Protein 7JWF (pdb70)

Structure (mmCIF, N/CA/C/O backbone):
data_7JWF
#
_entry.id   7JWF
#
_cell.length_a   98.517
_cell.length_b   124.763
_cell.length_c   142.423
_cell.angle_alpha   90.000
_cell.angle_beta   93.860
_cell.angle_gamma   90.000
#
_symmetry.space_group_name_H-M   'P 1 21 1'
#
loop_
_entity.id
_entity.type
_entity.pdbx_description
1 polymer 'Glycoside hydrolase family 110'
2 branched alpha-D-galactopyranose-(1-3)-beta-D-galactopyranose
3 non-polymer D-MALATE
4 non-polymer 1,2-ETHANEDIOL
5 non-polymer 'IODIDE ION'
6 non-polymer 'TETRAETHYLENE GLYCOL'
7 non-polymer 'CALCIUM ION'
8 non-polymer 'ACETATE ION'
9 non-polymer 'CHLORIDE ION'
10 non-polymer 'MALONIC ACID'
11 non-polymer 'MALONATE ION'
12 non-polymer '4-(2-HYDROXYETHYL)-1-PIPERAZINE ETHANESULFONIC ACID'
13 water water
#
loop_
_atom_site.group_PDB
_atom_site.id
_atom_site.type_symbol
_atom_site.label_atom_id
_atom_site.label_alt_id
_atom_site.label_comp_id
_atom_site.label_asym_id
_atom_site.label_entity_id
_atom_site.label_seq_id
_atom_site.pdbx_PDB_ins_code
_atom_site.Cartn_x
_atom_site.Cartn_y
_atom_site.Cartn_z
_atom_site.occupancy
_atom_site.B_iso_or_equiv
_atom_site.auth_seq_id
_atom_site.auth_comp_id
_atom_site.auth_asym_id
_atom_site.auth_atom_id
_atom_site.pdbx_PDB_model_num
ATOM 1 N N . ASP A 1 25 ? -16.057 -51.877 -5.527 1.00 49.53 25 ASP A N 1
ATOM 2 C CA . ASP A 1 25 ? -16.858 -52.947 -6.111 1.00 49.92 25 ASP A CA 1
ATOM 3 C C . ASP A 1 25 ? -18.246 -52.441 -6.490 1.00 47.61 25 ASP A C 1
ATOM 4 O O . ASP A 1 25 ? -18.494 -52.085 -7.642 1.00 49.17 25 ASP A O 1
ATOM 6 N N . LYS A 1 26 ? -19.153 -52.414 -5.512 1.00 47.07 26 LYS A N 1
ATOM 7 C CA . LYS A 1 26 ? -20.495 -51.904 -5.772 1.00 40.83 26 LYS A CA 1
ATOM 8 C C . LYS A 1 26 ? -20.489 -50.385 -5.907 1.00 38.62 26 LYS A C 1
ATOM 9 O O . LYS A 1 26 ? -21.216 -49.827 -6.737 1.00 36.98 26 LYS A O 1
ATOM 14 N N . VAL A 1 27 ? -19.673 -49.703 -5.106 1.00 41.08 27 VAL A N 1
ATOM 15 C CA . VAL A 1 27 ? -19.563 -48.250 -5.128 1.00 37.65 27 VAL A CA 1
ATOM 16 C C . VAL A 1 27 ? -18.152 -47.886 -5.565 1.00 38.66 27 VAL A C 1
ATOM 17 O O . VAL A 1 27 ? -17.173 -48.348 -4.969 1.00 38.72 27 VAL A O 1
ATOM 21 N N . ILE A 1 28 ? -18.051 -47.059 -6.602 1.00 36.01 28 ILE A N 1
ATOM 22 C CA . ILE A 1 28 ? -16.772 -46.657 -7.173 1.00 34.35 28 ILE A CA 1
ATOM 23 C C . ILE A 1 28 ? -16.500 -45.210 -6.789 1.00 38.36 28 ILE A C 1
ATOM 24 O O . ILE A 1 28 ? -17.331 -44.327 -7.033 1.00 35.28 28 ILE A O 1
ATOM 29 N N . ASP A 1 29 ? -15.340 -44.971 -6.182 1.00 40.46 29 ASP A N 1
ATOM 30 C CA . ASP A 1 29 ? -14.885 -43.624 -5.867 1.00 37.85 29 ASP A CA 1
ATOM 31 C C . ASP A 1 29 ? -14.085 -43.098 -7.051 1.00 38.63 29 ASP A C 1
ATOM 32 O O . ASP A 1 29 ? -13.054 -43.675 -7.414 1.00 37.09 29 ASP A O 1
ATOM 37 N N . VAL A 1 30 ? -14.560 -42.005 -7.653 1.00 34.71 30 VAL A N 1
ATOM 38 C CA . VAL A 1 30 ? -13.925 -41.489 -8.859 1.00 34.15 30 VAL A CA 1
ATOM 39 C C . VAL A 1 30 ? -12.507 -40.995 -8.588 1.00 38.74 30 VAL A C 1
ATOM 40 O O . VAL A 1 30 ? -11.684 -40.952 -9.510 1.00 35.35 30 VAL A O 1
ATOM 44 N N . SER A 1 31 ? -12.186 -40.643 -7.340 1.00 33.11 31 SER A N 1
ATOM 45 C CA . SER A 1 31 ? -10.816 -40.258 -7.019 1.00 35.63 31 SER A CA 1
ATOM 46 C C . SER A 1 31 ? -9.851 -41.433 -7.123 1.00 36.23 31 SER A C 1
ATOM 47 O O . SER A 1 31 ? -8.645 -41.215 -7.280 1.00 39.04 31 SER A O 1
ATOM 50 N N . ASP A 1 32 ? -10.351 -42.668 -7.046 1.00 38.25 32 ASP A N 1
ATOM 51 C CA . ASP A 1 32 ? -9.506 -43.837 -7.257 1.00 36.89 32 ASP A CA 1
ATOM 52 C C . ASP A 1 32 ? -9.058 -43.980 -8.704 1.00 38.17 32 ASP A C 1
ATOM 53 O O . ASP A 1 32 ? -8.216 -44.838 -8.990 1.00 38.29 32 ASP A O 1
ATOM 58 N N . PHE A 1 33 ? -9.598 -43.173 -9.616 1.00 35.24 33 PHE A N 1
ATOM 59 C CA . PHE A 1 33 ? -9.199 -43.190 -11.016 1.00 34.46 33 PHE A CA 1
ATOM 60 C C . PHE A 1 33 ? -8.482 -41.912 -11.431 1.00 34.25 33 PHE A C 1
ATOM 61 O O . PHE A 1 33 ? -8.250 -41.702 -12.625 1.00 34.80 33 PHE A O 1
ATOM 69 N N . GLY A 1 34 ? -8.126 -41.055 -10.475 1.00 36.65 34 GLY A N 1
ATOM 70 C CA . GLY A 1 34 ? -7.340 -39.872 -10.753 1.00 32.44 34 GLY A CA 1
ATOM 71 C C . GLY A 1 34 ? -8.102 -38.566 -10.782 1.00 35.30 34 GLY A C 1
ATOM 72 O O . GLY A 1 34 ? -7.489 -37.522 -11.034 1.00 36.65 34 GLY A O 1
ATOM 73 N N . ALA A 1 35 ? -9.411 -38.584 -10.541 1.00 34.56 35 ALA A N 1
ATOM 74 C CA . ALA A 1 35 ? -10.204 -37.356 -10.520 1.00 37.69 35 ALA A CA 1
ATOM 75 C C . ALA A 1 35 ? -9.967 -36.655 -9.190 1.00 37.01 35 ALA A C 1
ATOM 76 O O . ALA A 1 35 ? -10.490 -37.068 -8.152 1.00 38.32 35 ALA A O 1
ATOM 78 N N . ILE A 1 36 ? -9.175 -35.588 -9.215 1.00 37.84 36 ILE A N 1
ATOM 79 C CA . ILE A 1 36 ? -8.771 -34.878 -8.007 1.00 37.95 36 ILE A CA 1
ATOM 80 C C . ILE A 1 36 ? -9.555 -33.577 -7.918 1.00 39.44 36 ILE A C 1
ATOM 81 O O . ILE A 1 36 ? -9.629 -32.816 -8.892 1.00 41.24 36 ILE A O 1
ATOM 86 N N . LYS A 1 37 ? -10.134 -33.320 -6.750 1.00 36.26 37 LYS A N 1
ATOM 87 C CA . LYS A 1 37 ? -10.940 -32.132 -6.525 1.00 38.54 37 LYS A CA 1
ATOM 88 C C . LYS A 1 37 ? -10.061 -30.921 -6.221 1.00 37.88 37 LYS A C 1
ATOM 89 O O . LYS A 1 37 ? -8.917 -31.042 -5.774 1.00 41.25 37 LYS A O 1
ATOM 95 N N . ASP A 1 38 ? -10.620 -29.737 -6.484 1.00 37.83 38 ASP A N 1
ATOM 96 C CA . ASP A 1 38 ? -10.049 -28.460 -6.047 1.00 39.57 38 ASP A CA 1
ATOM 97 C C . ASP A 1 38 ? -8.654 -28.211 -6.617 1.00 44.79 38 ASP A C 1
ATOM 98 O O . ASP A 1 38 ? -7.826 -27.551 -5.985 1.00 51.56 38 ASP A O 1
ATOM 103 N N . THR A 1 39 ? -8.375 -28.726 -7.815 1.00 40.86 39 THR A N 1
ATOM 104 C CA . THR A 1 39 ? -7.106 -28.461 -8.479 1.00 42.70 39 THR A CA 1
ATOM 105 C C . THR A 1 39 ? -7.237 -27.617 -9.736 1.00 40.01 39 THR A C 1
ATOM 106 O O . THR A 1 39 ? -6.244 -27.022 -10.163 1.00 38.34 39 THR A O 1
ATOM 110 N N . GLY A 1 40 ? -8.427 -27.545 -10.331 1.00 38.07 40 GLY A N 1
ATOM 111 C CA . GLY A 1 40 ? -8.601 -26.901 -11.613 1.00 37.95 40 GLY A CA 1
ATOM 112 C C . GLY A 1 40 ? -8.180 -27.736 -12.800 1.00 40.43 40 GLY A C 1
ATOM 113 O O . GLY A 1 40 ? -8.378 -27.302 -13.943 1.00 40.30 40 GLY A O 1
ATOM 114 N N . SER A 1 41 ? -7.609 -28.915 -12.572 1.00 35.21 41 SER A N 1
ATOM 115 C CA . SER A 1 41 ? -7.185 -29.785 -13.653 1.00 35.30 41 SER A CA 1
ATOM 116 C C . SER A 1 41 ? -8.379 -30.527 -14.244 1.00 35.32 41 SER A C 1
ATOM 117 O O . SER A 1 41 ? -9.430 -30.680 -13.614 1.00 35.39 41 SER A O 1
ATOM 120 N N . ASP A 1 42 ? -8.198 -30.992 -15.477 1.00 34.17 42 ASP A N 1
ATOM 121 C CA . ASP A 1 42 ? -9.243 -31.715 -16.190 1.00 32.43 42 ASP A CA 1
ATOM 122 C C . ASP A 1 42 ? -9.410 -33.116 -15.611 1.00 33.60 42 ASP A C 1
ATOM 123 O O . ASP A 1 42 ? -8.451 -33.896 -15.560 1.00 34.54 42 ASP A O 1
ATOM 128 N N . SER A 1 43 ? -10.631 -33.430 -15.172 1.00 26.61 43 SER A N 1
ATOM 129 C CA . SER A 1 43 ? -10.978 -34.750 -14.656 1.00 32.38 43 SER A CA 1
ATOM 130 C C . SER A 1 43 ? -11.811 -35.561 -15.637 1.00 31.82 43 SER A C 1
ATOM 131 O O . SER A 1 43 ? -12.376 -36.588 -15.248 1.00 31.09 43 SER A O 1
ATOM 134 N N . THR A 1 44 ? -11.880 -35.136 -16.901 1.00 31.41 44 THR A N 1
ATOM 135 C CA . THR A 1 44 ? -12.736 -35.811 -17.872 1.00 30.11 44 THR A CA 1
ATOM 136 C C . THR A 1 44 ? -12.275 -37.245 -18.116 1.00 29.45 44 THR A C 1
ATOM 137 O O . THR A 1 44 ? -13.072 -38.188 -18.043 1.00 30.96 44 THR A O 1
ATOM 141 N N . HIS A 1 45 ? -10.984 -37.429 -18.401 1.00 29.23 45 HIS A N 1
ATOM 142 C CA . HIS A 1 45 ? -10.488 -38.763 -18.725 1.00 30.68 45 HIS A CA 1
ATOM 143 C C . HIS A 1 45 ? -10.533 -39.682 -17.512 1.00 31.83 45 HIS A C 1
ATOM 144 O O . HIS A 1 45 ? -10.855 -40.868 -17.639 1.00 32.97 45 HIS A O 1
ATOM 151 N N . SER A 1 46 ? -10.213 -39.154 -16.328 1.00 29.93 46 SER A N 1
ATOM 152 C CA . SER A 1 46 ? -10.322 -39.955 -15.113 1.00 33.65 46 SER A CA 1
ATOM 153 C C . SER A 1 46 ? -11.759 -40.403 -14.883 1.00 31.46 46 SER A C 1
ATOM 154 O O . SER A 1 46 ? -12.009 -41.555 -14.507 1.00 30.12 46 SER A O 1
ATOM 157 N N . LEU A 1 47 ? -12.720 -39.505 -15.116 1.00 29.77 47 LEU A N 1
ATOM 158 C CA . LEU A 1 47 ? -14.125 -39.860 -14.948 1.00 29.87 47 LEU A CA 1
ATOM 159 C C . LEU A 1 47 ? -14.553 -40.914 -15.959 1.00 30.28 47 LEU A C 1
ATOM 160 O O . LEU A 1 47 ? -15.311 -41.833 -15.626 1.00 32.35 47 LEU A O 1
ATOM 165 N N . TYR A 1 48 ? -14.078 -40.798 -17.202 1.00 29.16 48 TYR A N 1
ATOM 166 C CA . TYR A 1 48 ? -14.435 -41.772 -18.229 1.00 31.34 48 TYR A CA 1
ATOM 167 C C . TYR A 1 48 ? -14.015 -43.178 -17.821 1.00 34.67 48 TYR A C 1
ATOM 168 O O . TYR A 1 48 ? -14.778 -44.138 -17.978 1.00 33.84 48 TYR A O 1
ATOM 177 N N . LYS A 1 49 ? -12.800 -43.318 -17.286 1.00 34.79 49 LYS A N 1
ATOM 178 C CA . LYS A 1 49 ? -12.325 -44.637 -16.889 1.00 35.13 49 LYS A CA 1
ATOM 179 C C . LYS A 1 49 ? -13.096 -45.179 -15.693 1.00 31.04 49 LYS A C 1
ATOM 180 O O . LYS A 1 49 ? -13.320 -46.390 -15.603 1.00 33.89 49 LYS A O 1
ATOM 186 N N . ALA A 1 50 ? -13.516 -44.306 -14.777 1.00 32.30 50 ALA A N 1
ATOM 187 C CA . ALA A 1 50 ? -14.385 -44.749 -13.692 1.00 31.84 50 ALA A CA 1
ATOM 188 C C . ALA A 1 50 ? -15.733 -45.216 -14.229 1.00 30.70 50 ALA A C 1
ATOM 189 O O . ALA A 1 50 ? -16.308 -46.185 -13.720 1.00 32.73 50 ALA A O 1
ATOM 191 N N . LEU A 1 51 ? -16.243 -44.548 -15.267 1.00 30.29 51 LEU A N 1
ATOM 192 C CA . LEU A 1 51 ? -17.514 -44.954 -15.860 1.00 32.35 51 LEU A CA 1
ATOM 193 C C . LEU A 1 51 ? -17.407 -46.323 -16.522 1.00 31.85 51 LEU A C 1
ATOM 194 O O . LEU A 1 51 ? -18.298 -47.166 -16.361 1.00 31.60 51 LEU A O 1
ATOM 199 N N . GLN A 1 52 ? -16.328 -46.566 -17.271 1.00 30.72 52 GLN A N 1
ATOM 200 C CA . GLN A 1 52 ? -16.178 -47.853 -17.943 1.00 33.77 52 GLN A CA 1
ATOM 201 C C . GLN A 1 52 ? -16.007 -48.991 -16.946 1.00 32.01 52 GLN A C 1
ATOM 202 O O . GLN A 1 52 ? -16.473 -50.108 -17.198 1.00 30.80 52 GLN A O 1
ATOM 208 N N . GLU A 1 53 ? -15.349 -48.733 -15.814 1.00 31.85 53 GLU A N 1
ATOM 209 C CA . GLU A 1 53 ? -15.198 -49.771 -14.800 1.00 34.27 53 GLU A CA 1
ATOM 210 C C . GLU A 1 53 ? -16.534 -50.098 -14.146 1.00 31.83 53 GLU A C 1
ATOM 211 O O . GLU A 1 53 ? -16.826 -51.268 -13.869 1.00 32.43 53 GLU A O 1
ATOM 217 N N . ALA A 1 54 ? -17.362 -49.080 -13.897 1.00 33.42 54 ALA A N 1
ATOM 218 C CA . ALA A 1 54 ? -18.684 -49.324 -13.329 1.00 32.36 54 ALA A CA 1
ATOM 219 C C . ALA A 1 54 ? -19.529 -50.187 -14.255 1.00 31.69 54 ALA A C 1
ATOM 220 O O . ALA A 1 54 ? -20.284 -51.052 -13.794 1.00 32.01 54 ALA A O 1
ATOM 222 N N . LYS A 1 55 ? -19.417 -49.967 -15.566 1.00 32.01 55 LYS A N 1
ATOM 223 C CA . LYS A 1 55 ? -20.144 -50.801 -16.516 1.00 35.42 55 LYS A CA 1
ATOM 224 C C . LYS A 1 55 ? -19.562 -52.209 -16.572 1.00 31.71 55 LYS A C 1
ATOM 225 O O . LYS A 1 55 ? -20.300 -53.186 -16.744 1.00 34.81 55 LYS A O 1
ATOM 231 N N . LYS A 1 56 ? -18.241 -52.333 -16.413 1.00 33.04 56 LYS A N 1
ATOM 232 C CA . LYS A 1 56 ? -17.598 -53.637 -16.532 1.00 31.18 56 LYS A CA 1
ATOM 233 C C . LYS A 1 56 ? -18.043 -54.587 -15.426 1.00 33.70 56 LYS A C 1
ATOM 234 O O . LYS A 1 56 ? -18.321 -55.764 -15.685 1.00 34.56 56 LYS A O 1
ATOM 240 N N . ILE A 1 57 ? -18.120 -54.098 -14.185 1.00 34.44 57 ILE A N 1
ATOM 241 C CA . ILE A 1 57 ? -18.469 -54.943 -13.047 1.00 32.14 57 ILE A CA 1
ATOM 242 C C . ILE A 1 57 ? -19.898 -54.733 -12.576 1.00 31.46 57 ILE A C 1
ATOM 243 O O . ILE A 1 57 ? -20.303 -55.337 -11.572 1.00 31.28 57 ILE A O 1
ATOM 248 N N . GLY A 1 58 ? -20.674 -53.902 -13.262 1.00 31.57 58 GLY A N 1
ATOM 249 C CA . GLY A 1 58 ? -22.041 -53.652 -12.839 1.00 28.50 58 GLY A CA 1
ATOM 250 C C . GLY A 1 58 ? -22.152 -52.922 -11.518 1.00 32.66 58 GLY A C 1
ATOM 251 O O . GLY A 1 58 ? -23.048 -53.226 -10.720 1.00 32.29 58 GLY A O 1
ATOM 252 N N . ALA A 1 59 ? -21.253 -51.974 -11.259 1.00 33.95 59 ALA A N 1
ATOM 253 C CA . ALA A 1 59 ? -21.350 -51.167 -10.051 1.00 33.32 59 ALA A CA 1
ATOM 254 C C . ALA A 1 59 ? -22.647 -50.367 -10.056 1.00 32.30 59 ALA A C 1
ATOM 255 O O . ALA A 1 59 ? -23.174 -50.001 -11.109 1.00 34.61 59 ALA A O 1
ATOM 257 N N . THR A 1 60 ? -23.169 -50.103 -8.860 1.00 33.04 60 THR A N 1
ATOM 258 C CA . THR A 1 60 ? -24.447 -49.422 -8.716 1.00 32.29 60 THR A CA 1
ATOM 259 C C . THR A 1 60 ? -24.313 -47.937 -8.406 1.00 30.64 60 THR A C 1
ATOM 260 O O . THR A 1 60 ? -25.307 -47.211 -8.510 1.00 30.38 60 THR A O 1
ATOM 264 N N . LYS A 1 61 ? -23.124 -47.465 -8.036 1.00 30.50 61 LYS A N 1
ATOM 265 C CA . LYS A 1 61 ? -22.967 -46.071 -7.651 1.00 33.49 61 LYS A CA 1
ATOM 266 C C . LYS A 1 61 ? -21.555 -45.591 -7.952 1.00 31.84 61 LYS A C 1
ATOM 267 O O . LYS A 1 61 ? -20.588 -46.344 -7.808 1.00 32.93 61 LYS A O 1
ATOM 273 N N . ILE A 1 62 ? -21.454 -44.333 -8.375 1.00 27.60 62 ILE A N 1
ATOM 274 C CA . ILE A 1 62 ? -20.190 -43.617 -8.495 1.00 29.46 62 ILE A CA 1
ATOM 275 C C . ILE A 1 62 ? -20.291 -42.367 -7.634 1.00 32.42 62 ILE A C 1
ATOM 276 O O . ILE A 1 62 ? -21.260 -41.608 -7.750 1.00 30.70 62 ILE A O 1
ATOM 281 N N . THR A 1 63 ? -19.303 -42.159 -6.767 1.00 32.29 63 THR A N 1
ATOM 282 C CA . THR A 1 63 ? -19.297 -41.026 -5.852 1.00 33.08 63 THR A CA 1
ATOM 283 C C . THR A 1 63 ? -18.128 -40.103 -6.159 1.00 33.79 63 THR A C 1
ATOM 284 O O . THR A 1 63 ? -17.045 -40.557 -6.540 1.00 34.93 63 THR A O 1
ATOM 288 N N . PHE A 1 64 ? -18.363 -38.802 -5.993 1.00 31.27 64 PHE A N 1
ATOM 289 C CA . PHE A 1 64 ? -17.332 -37.782 -6.045 1.00 30.92 64 PHE A CA 1
ATOM 290 C C . PHE A 1 64 ? -17.039 -37.295 -4.636 1.00 33.53 64 PHE A C 1
ATOM 291 O O . PHE A 1 64 ? -17.977 -36.931 -3.913 1.00 31.47 64 PHE A O 1
ATOM 299 N N . PRO A 1 65 ? -15.783 -37.282 -4.196 1.00 34.46 65 PRO A N 1
ATOM 300 C CA . PRO A 1 65 ? -15.453 -36.541 -2.972 1.00 32.17 65 PRO A CA 1
ATOM 301 C C . PRO A 1 65 ? -15.832 -35.076 -3.138 1.00 32.07 65 PRO A C 1
ATOM 302 O O . PRO A 1 65 ? -15.502 -34.446 -4.145 1.00 28.95 65 PRO A O 1
ATOM 306 N N . LYS A 1 66 ? -16.548 -34.543 -2.146 1.00 30.63 66 LYS A N 1
ATOM 307 C CA . LYS A 1 66 ? -17.126 -33.207 -2.261 1.00 32.97 66 LYS A CA 1
ATOM 308 C C . LYS A 1 66 ? -16.051 -32.170 -2.558 1.00 29.73 66 LYS A C 1
ATOM 309 O O . LYS A 1 66 ? -15.084 -32.029 -1.804 1.00 35.57 66 LYS A O 1
ATOM 315 N N . GLY A 1 67 ? -16.227 -31.445 -3.656 1.00 31.20 67 GLY A N 1
ATOM 316 C CA . GLY A 1 67 ? -15.273 -30.432 -4.052 1.00 30.43 67 GLY A CA 1
ATOM 317 C C . GLY A 1 67 ? -15.614 -29.898 -5.429 1.00 32.58 67 GLY A C 1
ATOM 318 O O . GLY A 1 67 ? -16.691 -30.161 -5.967 1.00 32.24 67 GLY A O 1
ATOM 319 N N . ARG A 1 68 ? -14.675 -29.143 -5.989 1.00 33.04 68 ARG A N 1
ATOM 320 C CA . ARG A 1 68 ? -14.832 -28.576 -7.321 1.00 33.57 68 ARG A CA 1
ATOM 321 C C . ARG A 1 68 ? -14.130 -29.463 -8.341 1.00 31.34 68 ARG A C 1
ATOM 322 O O . ARG A 1 68 ? -12.971 -29.845 -8.145 1.00 34.59 68 ARG A O 1
ATOM 330 N N . TYR A 1 69 ? -14.832 -29.783 -9.425 1.00 32.83 69 TYR A N 1
ATOM 331 C CA . TYR A 1 69 ? -14.285 -30.575 -10.518 1.00 32.20 69 TYR A CA 1
ATOM 332 C C . TYR A 1 69 ? -14.441 -29.802 -11.819 1.00 29.58 69 TYR A C 1
ATOM 333 O O . TYR A 1 69 ? -15.525 -29.284 -12.112 1.00 29.07 69 TYR A O 1
ATOM 342 N N . ASP A 1 70 ? -13.360 -29.719 -12.588 1.00 32.69 70 ASP A N 1
ATOM 343 C CA . ASP A 1 70 ? -13.341 -29.000 -13.853 1.00 33.93 70 ASP A CA 1
ATOM 344 C C . ASP A 1 70 ? -13.213 -29.983 -15.009 1.00 32.45 70 ASP A C 1
ATOM 345 O O . ASP A 1 70 ? -12.441 -30.944 -14.938 1.00 28.91 70 ASP A O 1
ATOM 350 N N . PHE A 1 71 ? -13.973 -29.732 -16.074 1.00 30.62 71 PHE A N 1
ATOM 351 C CA . PHE A 1 71 ? -13.997 -30.594 -17.248 1.00 29.75 71 PHE A CA 1
ATOM 352 C C . PHE A 1 71 ? -13.778 -29.748 -18.493 1.00 31.40 71 PHE A C 1
ATOM 353 O O . PHE A 1 71 ? -14.390 -28.685 -18.641 1.00 32.27 71 PHE A O 1
ATOM 361 N N . TYR A 1 72 ? -12.911 -30.221 -19.384 1.00 28.09 72 TYR A N 1
ATOM 362 C CA . TYR A 1 72 ? -12.518 -29.488 -20.578 1.00 31.83 72 TYR A CA 1
ATOM 363 C C . TYR A 1 72 ? -12.889 -30.279 -21.827 1.00 30.63 72 TYR A C 1
ATOM 364 O O . TYR A 1 72 ? -13.352 -31.420 -21.757 1.00 31.77 72 TYR A O 1
ATOM 373 N N . GLU A 1 73 ? -12.673 -29.653 -22.988 1.00 31.28 73 GLU A N 1
ATOM 374 C CA . GLU A 1 73 ? -13.084 -30.249 -24.257 1.00 33.39 73 GLU A CA 1
ATOM 375 C C . GLU A 1 73 ? -12.077 -31.260 -24.788 1.00 28.83 73 GLU A C 1
ATOM 376 O O . GLU A 1 73 ? -12.460 -32.176 -25.524 1.00 28.13 73 GLU A O 1
ATOM 382 N N . GLU A 1 74 ? -10.800 -31.114 -24.423 1.00 28.30 74 GLU A N 1
ATOM 383 C CA . GLU A 1 74 ? -9.720 -31.773 -25.154 1.00 29.16 74 GLU A CA 1
ATOM 384 C C . GLU A 1 74 ? -9.841 -33.292 -25.138 1.00 29.81 74 GLU A C 1
ATOM 385 O O . GLU A 1 74 ? -9.434 -33.953 -26.099 1.00 29.71 74 GLU A O 1
ATOM 391 N N . ARG A 1 75 ? -10.391 -33.867 -24.069 1.00 27.43 75 ARG A N 1
ATOM 392 C CA . ARG A 1 75 ? -10.460 -35.318 -23.932 1.00 29.63 75 ARG A CA 1
ATOM 393 C C . ARG A 1 75 ? -11.887 -35.815 -23.731 1.00 30.82 75 ARG A C 1
ATOM 394 O O . ARG A 1 75 ? -12.090 -36.893 -23.163 1.00 29.52 75 ARG A O 1
ATOM 402 N N . ALA A 1 76 ? -12.879 -35.058 -24.196 1.00 25.46 76 ALA A N 1
ATOM 403 C CA . ALA A 1 76 ? -14.275 -35.455 -24.090 1.00 26.19 76 ALA A CA 1
ATOM 404 C C . ALA A 1 76 ? -14.697 -36.253 -25.317 1.00 29.92 76 ALA A C 1
ATOM 405 O O . ALA A 1 76 ? -14.358 -35.900 -26.450 1.00 29.75 76 ALA A O 1
ATOM 407 N N . ALA A 1 77 ? -15.446 -37.330 -25.081 1.00 29.71 77 ALA A N 1
ATOM 408 C CA . ALA A 1 77 ? -15.894 -38.186 -26.172 1.00 31.06 77 ALA A CA 1
ATOM 409 C C . ALA A 1 77 ? -16.793 -37.412 -27.129 1.00 30.27 77 ALA A C 1
ATOM 410 O O . ALA A 1 77 ? -17.661 -36.643 -26.708 1.00 30.40 77 ALA A O 1
ATOM 412 N N . ASP A 1 78 ? -16.578 -37.620 -28.425 1.00 29.85 78 ASP A N 1
ATOM 413 C CA . ASP A 1 78 ? -17.334 -36.936 -29.466 1.00 30.67 78 ASP A CA 1
ATOM 414 C C . ASP A 1 78 ? -18.347 -37.893 -30.081 1.00 34.12 78 ASP A C 1
ATOM 415 O O . ASP A 1 78 ? -18.011 -39.036 -30.411 1.00 30.49 78 ASP A O 1
ATOM 420 N N . ARG A 1 79 ? -19.589 -37.427 -30.215 1.00 32.19 79 ARG A N 1
ATOM 421 C CA . ARG A 1 79 ? -20.651 -38.198 -30.844 1.00 32.32 79 ARG A CA 1
ATOM 422 C C . ARG A 1 79 ? -21.560 -37.258 -31.620 1.00 33.43 79 ARG A C 1
ATOM 423 O O . ARG A 1 79 ? -21.781 -36.112 -31.221 1.00 31.48 79 ARG A O 1
ATOM 431 N N . LEU A 1 80 ? -22.090 -37.758 -32.730 1.00 32.85 80 LEU A N 1
ATOM 432 C CA . LEU A 1 80 ? -23.180 -37.065 -33.398 1.00 33.44 80 LEU A CA 1
ATOM 433 C C . LEU A 1 80 ? -24.455 -37.247 -32.586 1.00 32.45 80 LEU A C 1
ATOM 434 O O . LEU A 1 80 ? -24.770 -38.357 -32.146 1.00 34.26 80 LEU A O 1
ATOM 439 N N . MET A 1 81 ? -25.185 -36.156 -32.377 1.00 31.03 81 MET A N 1
ATOM 440 C CA . MET A 1 81 ? -26.421 -36.203 -31.612 1.00 30.11 81 MET A CA 1
ATOM 441 C C . MET A 1 81 ? -27.472 -35.325 -32.269 1.00 29.29 81 MET A C 1
ATOM 442 O O . MET A 1 81 ? -27.186 -34.187 -32.655 1.00 27.31 81 MET A O 1
ATOM 447 N N . TYR A 1 82 ? -28.678 -35.865 -32.403 1.00 28.41 82 TYR A N 1
ATOM 448 C CA . TYR A 1 82 ? -29.865 -35.080 -32.708 1.00 28.88 82 TYR A CA 1
ATOM 449 C C . TYR A 1 82 ? -30.649 -34.913 -31.412 1.00 25.94 82 TYR A C 1
ATOM 450 O O . TYR A 1 82 ? -31.054 -35.904 -30.796 1.00 29.11 82 TYR A O 1
ATOM 459 N N . ILE A 1 83 ? -30.835 -33.666 -30.989 1.00 25.04 83 ILE A N 1
ATOM 460 C CA . ILE A 1 83 ? -31.464 -33.342 -29.714 1.00 25.67 83 ILE A CA 1
ATOM 461 C C . ILE A 1 83 ? -32.660 -32.451 -30.011 1.00 27.20 83 ILE A C 1
ATOM 462 O O . ILE A 1 83 ? -32.495 -31.273 -30.356 1.00 27.56 83 ILE A O 1
ATOM 467 N N . SER A 1 84 ? -33.863 -33.007 -29.869 1.00 23.45 84 SER A N 1
ATOM 468 C CA . SER A 1 84 ? -35.075 -32.312 -30.284 1.00 26.16 84 SER A CA 1
ATOM 469 C C . SER A 1 84 ? -35.207 -30.969 -29.576 1.00 26.54 84 SER A C 1
ATOM 470 O O . SER A 1 84 ? -34.897 -30.839 -28.388 1.00 25.96 84 SER A O 1
ATOM 473 N N . ASN A 1 85 ? -35.663 -29.965 -30.328 1.00 25.13 85 ASN A N 1
ATOM 474 C CA . ASN A 1 85 ? -35.829 -28.590 -29.855 1.00 25.83 85 ASN A CA 1
ATOM 475 C C . ASN A 1 85 ? -34.501 -27.949 -29.456 1.00 26.68 85 ASN A C 1
ATOM 476 O O . ASN A 1 85 ? -34.485 -26.920 -28.773 1.00 28.02 85 ASN A O 1
ATOM 481 N N . ASN A 1 86 ? -33.383 -28.539 -29.876 1.00 26.47 86 ASN A N 1
ATOM 482 C CA . ASN A 1 86 ? -32.059 -27.973 -29.663 1.00 29.12 86 ASN A CA 1
ATOM 483 C C . ASN A 1 86 ? -31.257 -28.143 -30.948 1.00 28.86 86 ASN A C 1
ATOM 484 O O . ASN A 1 86 ? -31.769 -28.629 -31.961 1.00 32.42 86 ASN A O 1
ATOM 489 N N . ASP A 1 87 ? -29.983 -27.743 -30.908 1.00 30.15 87 ASP A N 1
ATOM 490 C CA . ASP A 1 87 ? -29.179 -27.739 -32.128 1.00 31.19 87 ASP A CA 1
ATOM 491 C C . ASP A 1 87 ? -28.434 -29.060 -32.283 1.00 28.34 87 ASP A C 1
ATOM 492 O O . ASP A 1 87 ? -27.779 -29.509 -31.335 1.00 25.81 87 ASP A O 1
ATOM 497 N N . PRO A 1 88 ? -28.502 -29.697 -33.448 1.00 27.19 88 PRO A N 1
ATOM 498 C CA . PRO A 1 88 ? -27.779 -30.950 -33.668 1.00 28.17 88 PRO A CA 1
ATOM 499 C C . PRO A 1 88 ? -26.341 -30.700 -34.113 1.00 27.82 88 PRO A C 1
ATOM 500 O O . PRO A 1 88 ? -25.956 -29.589 -34.481 1.00 30.12 88 PRO A O 1
ATOM 504 N N . GLY A 1 89 ? -25.551 -31.767 -34.076 1.00 26.87 89 GLY A N 1
ATOM 505 C CA . GLY A 1 89 ? -24.188 -31.724 -34.551 1.00 27.71 89 GLY A CA 1
ATOM 506 C C . GLY A 1 89 ? -23.279 -32.545 -33.662 1.00 29.94 89 GLY A C 1
ATOM 507 O O . GLY A 1 89 ? -23.734 -33.379 -32.881 1.00 30.55 89 GLY A O 1
ATOM 508 N N . ILE A 1 90 ? -21.976 -32.296 -33.800 1.00 27.74 90 ILE A N 1
ATOM 509 C CA . ILE A 1 90 ? -20.981 -32.987 -32.988 1.00 29.94 90 ILE A CA 1
ATOM 510 C C . ILE A 1 90 ? -21.052 -32.474 -31.557 1.00 31.03 90 ILE A C 1
ATOM 511 O O . ILE A 1 90 ? -21.008 -31.262 -31.311 1.00 34.20 90 ILE A O 1
ATOM 516 N N . LYS A 1 91 ? -21.152 -33.396 -30.605 1.00 29.33 91 LYS A N 1
ATOM 517 C CA . LYS A 1 91 ? -21.209 -33.057 -29.191 1.00 27.59 91 LYS A CA 1
ATOM 518 C C . LYS A 1 91 ? -20.006 -33.656 -28.480 1.00 31.53 91 LYS A C 1
ATOM 519 O O . LYS A 1 91 ? -19.705 -34.841 -28.652 1.00 30.48 91 LYS A O 1
ATOM 525 N N . ARG A 1 92 ? -19.315 -32.831 -27.700 1.00 27.27 92 ARG A N 1
ATOM 526 C CA . ARG A 1 92 ? -18.313 -33.309 -26.759 1.00 28.46 92 ARG A CA 1
ATOM 527 C C . ARG A 1 92 ? -18.993 -33.492 -25.408 1.00 28.57 92 ARG A C 1
ATOM 528 O O . ARG A 1 92 ? -19.486 -32.523 -24.822 1.00 31.18 92 ARG A O 1
ATOM 536 N N . ILE A 1 93 ? -19.030 -34.730 -24.924 1.00 29.82 93 ILE A N 1
ATOM 537 C CA . ILE A 1 93 ? -19.838 -35.106 -23.771 1.00 27.96 93 ILE A CA 1
ATOM 538 C C . ILE A 1 93 ? -18.918 -35.430 -22.603 1.00 29.08 93 ILE A C 1
ATOM 539 O O . ILE A 1 93 ? -17.972 -36.214 -22.747 1.00 31.12 93 ILE A O 1
ATOM 544 N N . THR A 1 94 ? -19.202 -34.829 -21.446 1.00 23.67 94 THR A N 1
ATOM 545 C CA . THR A 1 94 ? -18.405 -35.085 -20.252 1.00 26.95 94 THR A CA 1
ATOM 546 C C . THR A 1 94 ? -18.823 -36.382 -19.568 1.00 29.02 94 THR A C 1
ATOM 547 O O . THR A 1 94 ? -17.968 -37.176 -19.159 1.00 28.84 94 THR A O 1
ATOM 551 N N . PHE A 1 95 ? -20.128 -36.608 -19.429 1.00 26.77 95 PHE A N 1
ATOM 552 C CA . PHE A 1 95 ? -20.663 -37.860 -18.912 1.00 25.96 95 PHE A CA 1
ATOM 553 C C . PHE A 1 95 ? -21.369 -38.603 -20.041 1.00 32.36 95 PHE A C 1
ATOM 554 O O . PHE A 1 95 ? -22.592 -38.478 -20.190 1.00 27.67 95 PHE A O 1
ATOM 562 N N . PRO A 1 96 ? -20.647 -39.369 -20.864 1.00 29.05 96 PRO A N 1
ATOM 563 C CA . PRO A 1 96 ? -21.307 -40.096 -21.969 1.00 31.09 96 PRO A CA 1
ATOM 564 C C . PRO A 1 96 ? -21.964 -41.389 -21.489 1.00 35.00 96 PRO A C 1
ATOM 565 O O . PRO A 1 96 ? -21.419 -42.491 -21.561 1.00 31.08 96 PRO A O 1
ATOM 569 N N . LEU A 1 97 ? -23.186 -41.250 -20.975 1.00 29.56 97 LEU A N 1
ATOM 570 C CA . LEU A 1 97 ? -23.923 -42.380 -20.408 1.00 29.31 97 LEU A CA 1
ATOM 571 C C . LEU A 1 97 ? -24.733 -43.071 -21.506 1.00 30.62 97 LEU A C 1
ATOM 572 O O . LEU A 1 97 ? -25.960 -42.980 -21.584 1.00 30.02 97 LEU A O 1
ATOM 577 N N . SER A 1 98 ? -24.010 -43.780 -22.368 1.00 29.58 98 SER A N 1
ATOM 578 C CA . SER A 1 98 ? -24.609 -44.548 -23.452 1.00 32.04 98 SER A CA 1
ATOM 579 C C . SER A 1 98 ? -24.672 -46.014 -23.042 1.00 29.55 98 SER A C 1
ATOM 580 O O . SER A 1 98 ? -23.633 -46.643 -22.817 1.00 28.55 98 SER A O 1
ATOM 583 N N . SER A 1 99 ? -25.890 -46.546 -22.941 1.00 25.60 99 SER A N 1
ATOM 584 C CA . SER A 1 99 ? -26.126 -47.941 -22.568 1.00 28.50 99 SER A CA 1
ATOM 585 C C . SER A 1 99 ? -25.552 -48.257 -21.186 1.00 32.34 99 SER A C 1
ATOM 586 O O . SER A 1 99 ? -24.870 -49.264 -20.983 1.00 31.15 99 SER A O 1
ATOM 589 N N . PHE A 1 100 ? -25.835 -47.380 -20.229 1.00 31.90 100 PHE A N 1
ATOM 590 C CA . PHE A 1 100 ? -25.562 -47.644 -18.824 1.00 29.04 100 PHE A CA 1
ATOM 591 C C . PHE A 1 100 ? -26.853 -48.059 -18.131 1.00 30.81 100 PHE A C 1
ATOM 592 O O . PHE A 1 100 ? -27.949 -47.674 -18.542 1.00 31.05 100 PHE A O 1
ATOM 600 N N . ASN A 1 101 ? -26.720 -48.862 -17.081 1.00 27.39 101 ASN A N 1
ATOM 601 C CA . ASN A 1 101 ? -27.889 -49.449 -16.446 1.00 29.66 101 ASN A CA 1
ATOM 602 C C . ASN A 1 101 ? -27.669 -49.570 -14.948 1.00 28.83 101 ASN A C 1
ATOM 603 O O . ASN A 1 101 ? -26.602 -50.003 -14.504 1.00 30.09 101 ASN A O 1
ATOM 608 N N . ASN A 1 102 ? -28.695 -49.194 -14.179 1.00 33.21 102 ASN A N 1
ATOM 609 C CA . ASN A 1 102 ? -28.707 -49.361 -12.725 1.00 32.68 102 ASN A CA 1
ATOM 610 C C . ASN A 1 102 ? -27.495 -48.688 -12.083 1.00 34.20 102 ASN A C 1
ATOM 611 O O . ASN A 1 102 ? -26.756 -49.293 -11.303 1.00 35.95 102 ASN A O 1
ATOM 616 N N . LEU A 1 103 ? -27.292 -47.417 -12.422 1.00 30.60 103 LEU A N 1
ATOM 617 C CA . LEU A 1 103 ? -26.128 -46.667 -11.974 1.00 32.02 103 LEU A CA 1
ATOM 618 C C . LEU A 1 103 ? -26.572 -45.356 -11.345 1.00 34.22 103 LEU A C 1
ATOM 619 O O . LEU A 1 103 ? -27.354 -44.609 -11.942 1.00 33.66 103 LEU A O 1
ATOM 624 N N . GLU A 1 104 ? -26.070 -45.081 -10.146 1.00 34.42 104 GLU A N 1
ATOM 625 C CA . GLU A 1 104 ? -26.300 -43.820 -9.460 1.00 29.10 104 GLU A CA 1
ATOM 626 C C . GLU A 1 104 ? -25.009 -43.013 -9.447 1.00 31.45 104 GLU A C 1
ATOM 627 O O . GLU A 1 104 ? -23.923 -43.566 -9.253 1.00 31.17 104 GLU A O 1
ATOM 633 N N . ILE A 1 105 ? -25.128 -41.708 -9.668 1.00 28.91 105 ILE A N 1
ATOM 634 C CA . ILE A 1 105 ? -23.990 -40.798 -9.640 1.00 29.90 105 ILE A CA 1
ATOM 635 C C . ILE A 1 105 ? -24.257 -39.769 -8.550 1.00 31.27 105 ILE A C 1
ATOM 636 O O . ILE A 1 105 ? -25.115 -38.891 -8.710 1.00 29.07 105 ILE A O 1
ATOM 641 N N . ASP A 1 106 ? -23.532 -39.884 -7.439 1.00 30.92 106 ASP A N 1
ATOM 642 C CA . ASP A 1 106 ? -23.701 -39.023 -6.272 1.00 30.02 106 ASP A CA 1
ATOM 643 C C . ASP A 1 106 ? -22.490 -38.104 -6.178 1.00 29.42 106 ASP A C 1
ATOM 644 O O . ASP A 1 106 ? -21.394 -38.547 -5.819 1.00 29.99 106 ASP A O 1
ATOM 649 N N . GLY A 1 107 ? -22.688 -36.827 -6.497 1.00 28.14 107 GLY A N 1
ATOM 650 C CA . GLY A 1 107 ? -21.599 -35.874 -6.423 1.00 30.06 107 GLY A CA 1
ATOM 651 C C . GLY A 1 107 ? -21.264 -35.381 -5.033 1.00 33.41 107 GLY A C 1
ATOM 652 O O . GLY A 1 107 ? -20.272 -34.664 -4.874 1.00 34.02 107 GLY A O 1
ATOM 653 N N . ASN A 1 108 ? -22.061 -35.749 -4.026 1.00 32.72 108 ASN A N 1
ATOM 654 C CA . ASN A 1 108 ? -21.862 -35.288 -2.650 1.00 34.32 108 ASN A CA 1
ATOM 655 C C . ASN A 1 108 ? -21.850 -33.763 -2.578 1.00 33.38 108 ASN A C 1
ATOM 656 O O . ASN A 1 108 ? -21.055 -33.164 -1.850 1.00 32.52 108 ASN A O 1
ATOM 661 N N . ASN A 1 109 ? -22.740 -33.134 -3.348 1.00 32.62 109 ASN A N 1
ATOM 662 C CA . ASN A 1 109 ? -22.846 -31.676 -3.432 1.00 35.25 109 ASN A CA 1
ATOM 663 C C . ASN A 1 109 ? -21.558 -31.043 -3.948 1.00 35.27 109 ASN A C 1
ATOM 664 O O . ASN A 1 109 ? -21.175 -29.950 -3.526 1.00 34.97 109 ASN A O 1
ATOM 669 N N . SER A 1 110 ? -20.883 -31.731 -4.865 1.00 33.45 110 SER A N 1
ATOM 670 C CA . SER A 1 110 ? -19.739 -31.157 -5.551 1.00 31.07 110 SER A CA 1
ATOM 671 C C . SER A 1 110 ? -20.193 -30.081 -6.536 1.00 32.76 110 SER A C 1
ATOM 672 O O . SER A 1 110 ? -21.380 -29.930 -6.838 1.00 33.11 110 SER A O 1
ATOM 675 N N . THR A 1 111 ? -19.222 -29.326 -7.042 1.00 31.21 111 THR A N 1
ATOM 676 C CA . THR A 1 111 ? -19.457 -28.313 -8.062 1.00 30.24 111 THR A CA 1
ATOM 677 C C . THR A 1 111 ? -18.730 -28.731 -9.331 1.00 30.54 111 THR A C 1
ATOM 678 O O . THR A 1 111 ? -17.508 -28.913 -9.317 1.00 28.44 111 THR A O 1
ATOM 682 N N . PHE A 1 112 ? -19.478 -28.890 -10.419 1.00 27.40 112 PHE A N 1
ATOM 683 C CA . PHE A 1 112 ? -18.914 -29.268 -11.710 1.00 29.63 112 PHE A CA 1
ATOM 684 C C . PHE A 1 112 ? -18.868 -28.036 -12.607 1.00 29.43 112 PHE A C 1
ATOM 685 O O . PHE A 1 112 ? -19.905 -27.421 -12.878 1.00 28.02 112 PHE A O 1
ATOM 693 N N . ILE A 1 113 ? -17.670 -27.681 -13.063 1.00 27.37 113 ILE A N 1
ATOM 694 C CA . ILE A 1 113 ? -17.459 -26.545 -13.954 1.00 29.83 113 ILE A CA 1
ATOM 695 C C . ILE A 1 113 ? -17.028 -27.077 -15.313 1.00 30.92 113 ILE A C 1
ATOM 696 O O . ILE A 1 113 ? -16.076 -27.861 -15.406 1.00 32.22 113 ILE A O 1
ATOM 701 N N . PHE A 1 114 ? -17.719 -26.644 -16.364 1.00 28.05 114 PHE A N 1
ATOM 702 C CA . PHE A 1 114 ? -17.476 -27.114 -17.722 1.00 29.37 114 PHE A CA 1
ATOM 703 C C . PHE A 1 114 ? -16.921 -25.962 -18.550 1.00 33.92 114 PHE A C 1
ATOM 704 O O . PHE A 1 114 ? -17.543 -24.898 -18.637 1.00 32.82 114 PHE A O 1
ATOM 712 N N . HIS A 1 115 ? -15.754 -26.177 -19.152 1.00 29.48 115 HIS A N 1
ATOM 713 C CA . HIS A 1 115 ? -15.033 -25.133 -19.873 1.00 33.58 115 HIS A CA 1
ATOM 714 C C . HIS A 1 115 ? -15.265 -25.305 -21.369 1.00 34.51 115 HIS A C 1
ATOM 715 O O . HIS A 1 115 ? -14.760 -26.254 -21.978 1.00 34.65 115 HIS A O 1
ATOM 722 N N . GLY A 1 116 ? -16.023 -24.383 -21.959 1.00 33.99 116 GLY A N 1
ATOM 723 C CA . GLY A 1 116 ? -16.222 -24.376 -23.395 1.00 32.00 116 GLY A CA 1
ATOM 724 C C . GLY A 1 116 ? -17.486 -25.073 -23.853 1.00 33.90 116 GLY A C 1
ATOM 725 O O . GLY A 1 116 ? -18.480 -25.126 -23.123 1.00 32.34 116 GLY A O 1
ATOM 726 N N . GLY A 1 117 ? -17.454 -25.612 -25.070 1.00 32.02 117 GLY A N 1
ATOM 727 C CA . GLY A 1 117 ? -18.607 -26.283 -25.635 1.00 28.05 117 GLY A CA 1
ATOM 728 C C . GLY A 1 117 ? -18.706 -27.740 -25.239 1.00 31.29 117 GLY A C 1
ATOM 729 O O . GLY A 1 117 ? -18.183 -28.619 -25.930 1.00 28.41 117 GLY A O 1
ATOM 730 N N . LEU A 1 118 ? -19.380 -28.009 -24.124 1.00 31.00 118 LEU A N 1
ATOM 731 C CA . LEU A 1 118 ? -19.530 -29.358 -23.603 1.00 28.92 118 LEU A CA 1
ATOM 732 C C . LEU A 1 118 ? -20.986 -29.612 -23.251 1.00 30.70 118 LEU A C 1
ATOM 733 O O . LEU A 1 118 ? -21.672 -28.728 -22.729 1.00 32.54 118 LEU A O 1
ATOM 738 N N . VAL A 1 119 ? -21.457 -30.821 -23.542 1.00 29.77 119 VAL A N 1
ATOM 739 C CA . VAL A 1 119 ? -22.728 -31.311 -23.026 1.00 31.68 119 VAL A CA 1
ATOM 740 C C . VAL A 1 119 ? -22.425 -32.093 -21.744 1.00 30.31 119 VAL A C 1
ATOM 741 O O . VAL A 1 119 ? -21.776 -33.148 -21.826 1.00 31.10 119 VAL A O 1
ATOM 745 N N . PRO A 1 120 ? -22.839 -31.607 -20.574 1.00 31.56 120 PRO A N 1
ATOM 746 C CA . PRO A 1 120 ? -22.470 -32.307 -19.327 1.00 28.00 120 PRO A CA 1
ATOM 747 C C . PRO A 1 120 ? -22.925 -33.756 -19.278 1.00 29.00 120 PRO A C 1
ATOM 748 O O . PRO A 1 120 ? -22.124 -34.642 -18.953 1.00 26.50 120 PRO A O 1
ATOM 752 N N . PHE A 1 121 ? -24.190 -34.026 -19.592 1.00 26.53 121 PHE A N 1
ATOM 753 C CA . PHE A 1 121 ? -24.755 -35.363 -19.484 1.00 25.69 121 PHE A CA 1
ATOM 754 C C . PHE A 1 121 ? -25.554 -35.689 -20.734 1.00 27.02 121 PHE A C 1
ATOM 755 O O . PHE A 1 121 ? -26.397 -34.893 -21.161 1.00 27.11 121 PHE A O 1
ATOM 763 N N . ILE A 1 122 ? -25.297 -36.859 -21.312 1.00 26.82 122 ILE A N 1
ATOM 764 C CA . ILE A 1 122 ? -26.144 -37.425 -22.355 1.00 27.49 122 ILE A CA 1
ATOM 765 C C . ILE A 1 122 ? -26.446 -38.863 -21.961 1.00 30.33 122 ILE A C 1
ATOM 766 O O . ILE A 1 122 ? -25.536 -39.698 -21.889 1.00 28.08 122 ILE A O 1
ATOM 771 N N . LEU A 1 123 ? -27.716 -39.147 -21.693 1.00 27.77 123 LEU A N 1
ATOM 772 C CA . LEU A 1 123 ? -28.184 -40.496 -21.406 1.00 28.63 123 LEU A CA 1
ATOM 773 C C . LEU A 1 123 ? -28.798 -41.043 -22.690 1.00 28.89 123 LEU A C 1
ATOM 774 O O . LEU A 1 123 ? -29.811 -40.524 -23.170 1.00 26.97 123 LEU A O 1
ATOM 779 N N . ASP A 1 124 ? -28.173 -42.076 -23.253 1.00 29.86 124 ASP A N 1
ATOM 780 C CA . ASP A 1 124 ? -28.578 -42.641 -24.535 1.00 27.15 124 ASP A CA 1
ATOM 781 C C . ASP A 1 124 ? -28.755 -44.143 -24.375 1.00 28.49 124 ASP A C 1
ATOM 782 O O . ASP A 1 124 ? -27.785 -44.856 -24.101 1.00 28.28 124 ASP A O 1
ATOM 787 N N . GLU A 1 125 ? -29.991 -44.615 -24.554 1.00 25.36 125 GLU A N 1
ATOM 788 C CA . GLU A 1 125 ? -30.329 -46.032 -24.402 1.00 27.87 125 GLU A CA 1
ATOM 789 C C . GLU A 1 125 ? -29.875 -46.564 -23.045 1.00 27.75 125 GLU A C 1
ATOM 790 O O . GLU A 1 125 ? -29.380 -47.686 -22.925 1.00 27.14 125 GLU A O 1
ATOM 796 N N . SER A 1 126 ? -30.043 -45.744 -22.013 1.00 25.95 126 SER A N 1
ATOM 797 C CA . SER A 1 126 ? -29.697 -46.112 -20.651 1.00 28.62 126 SER A CA 1
ATOM 798 C C . SER A 1 126 ? -30.964 -46.328 -19.833 1.00 28.21 126 SER A C 1
ATOM 799 O O . SER A 1 126 ? -32.057 -45.908 -20.220 1.00 26.52 126 SER A O 1
ATOM 802 N N . SER A 1 127 ? -30.815 -46.994 -18.692 1.00 24.81 127 SER A N 1
ATOM 803 C CA . SER A 1 127 ? -31.980 -47.306 -17.878 1.00 29.32 127 SER A CA 1
ATOM 804 C C . SER A 1 127 ? -31.603 -47.300 -16.405 1.00 30.28 127 SER A C 1
ATOM 805 O O . SER A 1 127 ? -30.505 -47.723 -16.034 1.00 32.08 127 SER A O 1
ATOM 808 N N . HIS A 1 128 ? -32.528 -46.817 -15.576 1.00 28.26 128 HIS A N 1
ATOM 809 C CA . HIS A 1 128 ? -32.368 -46.777 -14.123 1.00 30.16 128 HIS A CA 1
ATOM 810 C C . HIS A 1 128 ? -31.102 -46.012 -13.732 1.00 30.06 128 HIS A C 1
ATOM 811 O O . HIS A 1 128 ? -30.188 -46.536 -13.093 1.00 32.58 128 HIS A O 1
ATOM 818 N N . ILE A 1 129 ? -31.071 -44.745 -14.134 1.00 29.39 129 ILE A N 1
ATOM 819 C CA . ILE A 1 129 ? -29.978 -43.832 -13.827 1.00 25.23 129 ILE A CA 1
ATOM 820 C C . ILE A 1 129 ? -30.483 -42.809 -12.821 1.00 28.77 129 ILE A C 1
ATOM 821 O O . ILE A 1 129 ? -31.562 -42.230 -13.001 1.00 26.60 129 ILE A O 1
ATOM 826 N N . VAL A 1 130 ? -29.711 -42.590 -11.761 1.00 27.70 130 VAL A N 1
ATOM 827 C CA . VAL A 1 130 ? -30.018 -41.582 -10.755 1.00 29.05 130 VAL A CA 1
ATOM 828 C C . VAL A 1 130 ? -28.836 -40.628 -10.674 1.00 26.82 130 VAL A C 1
ATOM 829 O O . VAL A 1 130 ? -27.695 -41.060 -10.469 1.00 32.37 130 VAL A O 1
ATOM 833 N N . LEU A 1 131 ? -29.106 -39.339 -10.847 1.00 27.67 131 LEU A N 1
ATOM 834 C CA . LEU A 1 131 ? -28.115 -38.288 -10.664 1.00 28.97 131 LEU A CA 1
ATOM 835 C C . LEU A 1 131 ? -28.513 -37.463 -9.450 1.00 29.57 131 LEU A C 1
ATOM 836 O O . LEU A 1 131 ? -29.657 -37.007 -9.359 1.00 28.17 131 LEU A O 1
ATOM 841 N N . ARG A 1 132 ? -27.583 -37.276 -8.515 1.00 29.93 132 ARG A N 1
ATOM 842 C CA . ARG A 1 132 ? -27.937 -36.552 -7.306 1.00 28.49 132 ARG A CA 1
ATOM 843 C C . ARG A 1 132 ? -26.739 -35.795 -6.750 1.00 30.11 132 ARG A C 1
ATOM 844 O O . ARG A 1 132 ? -25.588 -36.214 -6.897 1.00 28.09 132 ARG A O 1
ATOM 852 N N . ASN A 1 133 ? -27.040 -34.650 -6.131 1.00 27.01 133 ASN A N 1
ATOM 853 C CA . ASN A 1 133 ? -26.104 -33.892 -5.306 1.00 26.93 133 ASN A CA 1
ATOM 854 C C . ASN A 1 133 ? -24.897 -33.360 -6.069 1.00 29.15 133 ASN A C 1
ATOM 855 O O . ASN A 1 133 ? -23.759 -33.702 -5.737 1.00 31.80 133 ASN A O 1
ATOM 860 N N . PHE A 1 134 ? -25.126 -32.517 -7.073 1.00 28.75 134 PHE A N 1
ATOM 861 C CA . PHE A 1 134 ? -24.049 -31.737 -7.673 1.00 30.72 134 PHE A CA 1
ATOM 862 C C . PHE A 1 134 ? -24.655 -30.565 -8.431 1.00 30.70 134 PHE A C 1
ATOM 863 O O . PHE A 1 134 ? -25.860 -30.520 -8.689 1.00 30.28 134 PHE A O 1
ATOM 871 N N . SER A 1 135 ? -23.797 -29.610 -8.781 1.00 27.65 135 SER A N 1
ATOM 872 C CA . SER A 1 135 ? -24.199 -28.437 -9.540 1.00 31.32 135 SER A CA 1
ATOM 873 C C . SER A 1 135 ? -23.453 -28.391 -10.867 1.00 29.20 135 SER A C 1
ATOM 874 O O . SER A 1 135 ? -22.300 -28.821 -10.967 1.00 26.44 135 SER A O 1
ATOM 877 N N . ILE A 1 136 ? -24.128 -27.866 -11.888 1.00 30.19 136 ILE A N 1
ATOM 878 C CA . ILE A 1 136 ? -23.588 -27.763 -13.239 1.00 27.49 136 ILE A CA 1
ATOM 879 C C . ILE A 1 136 ? -23.513 -26.291 -13.615 1.00 30.55 136 ILE A C 1
ATOM 880 O O . ILE A 1 136 ? -24.507 -25.565 -13.497 1.00 33.59 136 ILE A O 1
ATOM 885 N N . ASP A 1 137 ? -22.339 -25.853 -14.067 1.00 32.12 137 ASP A N 1
ATOM 886 C CA . ASP A 1 137 ? -22.164 -24.488 -14.540 1.00 28.12 137 ASP A CA 1
ATOM 887 C C . ASP A 1 137 ? -21.029 -24.460 -15.552 1.00 31.12 137 ASP A C 1
ATOM 888 O O . ASP A 1 137 ? -20.240 -25.402 -15.657 1.00 31.39 137 ASP A O 1
ATOM 893 N N . PHE A 1 138 ? -20.959 -23.364 -16.301 1.00 32.55 138 PHE A N 1
ATOM 894 C CA . PHE A 1 138 ? -19.920 -23.156 -17.296 1.00 31.04 138 PHE A CA 1
ATOM 895 C C . PHE A 1 138 ? -19.029 -21.993 -16.879 1.00 30.37 138 PHE A C 1
ATOM 896 O O . PHE A 1 138 ? -19.477 -21.050 -16.221 1.00 29.81 138 PHE A O 1
ATOM 904 N N . SER A 1 139 ? -17.752 -22.073 -17.268 1.00 28.51 139 SER A N 1
ATOM 905 C CA . SER A 1 139 ? -16.798 -21.034 -16.891 1.00 32.58 139 SER A CA 1
ATOM 906 C C . SER A 1 139 ? -17.141 -19.694 -17.530 1.00 32.87 139 SER A C 1
ATOM 907 O O . SER A 1 139 ? -16.814 -18.641 -16.972 1.00 35.96 139 SER A O 1
ATOM 910 N N . ARG A 1 140 ? -17.790 -19.712 -18.691 1.00 31.02 140 ARG A N 1
ATOM 911 C CA . ARG A 1 140 ? -18.304 -18.504 -19.320 1.00 27.62 140 ARG A CA 1
ATOM 912 C C . ARG A 1 140 ? -19.675 -18.818 -19.894 1.00 31.87 140 ARG A C 1
ATOM 913 O O . ARG A 1 140 ? -19.830 -19.796 -20.631 1.00 29.53 140 ARG A O 1
ATOM 921 N N . ALA A 1 141 ? -20.664 -18.001 -19.545 1.00 29.30 141 ALA A N 1
ATOM 922 C CA . ALA A 1 141 ? -22.016 -18.221 -20.033 1.00 29.05 141 ALA A CA 1
ATOM 923 C C . ALA A 1 141 ? -22.079 -18.024 -21.542 1.00 29.37 141 ALA A C 1
ATOM 924 O O . ALA A 1 141 ? -21.346 -17.218 -22.120 1.00 30.70 141 ALA A O 1
ATOM 926 N N . PHE A 1 142 ? -22.965 -18.784 -22.186 1.00 29.01 142 PHE A N 1
ATOM 927 C CA . PHE A 1 142 ? -23.141 -18.633 -23.624 1.00 28.65 142 PHE A CA 1
ATOM 928 C C . PHE A 1 142 ? -23.920 -17.368 -23.957 1.00 30.03 142 PHE A C 1
ATOM 929 O O . PHE A 1 142 ? -23.717 -16.778 -25.024 1.00 30.04 142 PHE A O 1
ATOM 937 N N . HIS A 1 143 ? -24.799 -16.934 -23.058 1.00 29.53 143 HIS A N 1
ATOM 938 C CA . HIS A 1 143 ? -25.443 -15.638 -23.171 1.00 31.91 143 HIS A CA 1
ATOM 939 C C . HIS A 1 143 ? -24.539 -14.572 -22.556 1.00 29.18 143 HIS A C 1
ATOM 940 O O . HIS A 1 143 ? -23.465 -14.862 -22.025 1.00 30.85 143 HIS A O 1
ATOM 947 N N . SER A 1 144 ? -24.983 -13.320 -22.614 1.00 27.91 144 SER A N 1
ATOM 948 C CA . SER A 1 144 ? -24.224 -12.216 -22.050 1.00 27.76 144 SER A CA 1
ATOM 949 C C . SER A 1 144 ? -25.169 -11.254 -21.347 1.00 30.08 144 SER A C 1
ATOM 950 O O . SER A 1 144 ? -26.343 -11.134 -21.706 1.00 28.64 144 SER A O 1
ATOM 953 N N . GLU A 1 145 ? -24.641 -10.573 -20.332 1.00 31.38 145 GLU A N 1
ATOM 954 C CA . GLU A 1 145 ? -25.397 -9.616 -19.541 1.00 28.78 145 GLU A CA 1
ATOM 955 C C . GLU A 1 145 ? -24.571 -8.352 -19.356 1.00 30.88 145 GLU A C 1
ATOM 956 O O . GLU A 1 145 ? -23.339 -8.399 -19.308 1.00 30.96 145 GLU A O 1
ATOM 962 N N . ALA A 1 146 ? -25.263 -7.220 -19.247 1.00 26.91 146 ALA A N 1
ATOM 963 C CA . ALA A 1 146 ? -24.601 -5.943 -19.034 1.00 30.59 146 ALA A CA 1
ATOM 964 C C . ALA A 1 146 ? -25.543 -5.001 -18.303 1.00 30.75 146 ALA A C 1
ATOM 965 O O . ALA A 1 146 ? -26.763 -5.056 -18.480 1.00 30.30 146 ALA A O 1
ATOM 967 N N . LEU A 1 147 ? -24.960 -4.137 -17.477 1.00 31.14 147 LEU A N 1
ATOM 968 C CA . LEU A 1 147 ? -25.719 -3.078 -16.828 1.00 30.64 147 LEU A CA 1
ATOM 969 C C . LEU A 1 147 ? -25.904 -1.922 -17.801 1.00 31.63 147 LEU A C 1
ATOM 970 O O . LEU A 1 147 ? -24.958 -1.519 -18.486 1.00 32.95 147 LEU A O 1
ATOM 975 N N . ILE A 1 148 ? -27.125 -1.397 -17.873 1.00 33.18 148 ILE A N 1
ATOM 976 C CA . ILE A 1 148 ? -27.443 -0.293 -18.776 1.00 33.47 148 ILE A CA 1
ATOM 977 C C . ILE A 1 148 ? -27.047 1.002 -18.071 1.00 34.26 148 ILE A C 1
ATOM 978 O O . ILE A 1 148 ? -27.732 1.461 -17.156 1.00 34.97 148 ILE A O 1
ATOM 983 N N . ALA A 1 149 ? -25.932 1.596 -18.499 1.00 33.79 149 ALA A N 1
ATOM 984 C CA . ALA A 1 149 ? -25.421 2.811 -17.880 1.00 35.08 149 ALA A CA 1
ATOM 985 C C . ALA A 1 149 ? -25.953 4.083 -18.523 1.00 34.10 149 ALA A C 1
ATOM 986 O O . ALA A 1 149 ? -25.867 5.153 -17.910 1.00 36.66 149 ALA A O 1
ATOM 988 N N . GLY A 1 150 ? -26.493 3.997 -19.733 1.00 34.20 150 GLY A N 1
ATOM 989 C CA . GLY A 1 150 ? -27.025 5.169 -20.405 1.00 34.51 150 GLY A CA 1
ATOM 990 C C . GLY A 1 150 ? -27.888 4.753 -21.572 1.00 36.02 150 GLY A C 1
ATOM 991 O O . GLY A 1 150 ? -27.887 3.593 -21.994 1.00 36.82 150 GLY A O 1
ATOM 992 N N . ALA A 1 151 ? -28.633 5.726 -22.094 1.00 33.24 151 ALA A N 1
ATOM 993 C CA . ALA A 1 151 ? -29.542 5.467 -23.199 1.00 34.52 151 ALA A CA 1
ATOM 994 C C . ALA A 1 151 ? -29.740 6.739 -24.009 1.00 40.40 151 ALA A C 1
ATOM 995 O O . ALA A 1 151 ? -29.607 7.853 -23.493 1.00 38.16 151 ALA A O 1
ATOM 997 N N . GLY A 1 152 ? -30.062 6.555 -25.282 1.00 39.80 152 GLY A N 1
ATOM 998 C CA . GLY A 1 152 ? -30.361 7.659 -26.162 1.00 41.44 152 GLY A CA 1
ATOM 999 C C . GLY A 1 152 ? -31.069 7.164 -27.402 1.00 42.34 152 GLY A C 1
ATOM 1000 O O . GLY A 1 152 ? -31.409 5.985 -27.517 1.00 40.20 152 GLY A O 1
ATOM 1001 N N . LYS A 1 153 ? -31.287 8.087 -28.337 1.00 39.91 153 LYS A N 1
ATOM 1002 C CA . LYS A 1 153 ? -31.970 7.749 -29.580 1.00 42.68 153 LYS A CA 1
ATOM 1003 C C . LYS A 1 153 ? -31.162 6.743 -30.389 1.00 38.99 153 LYS A C 1
ATOM 1004 O O . LYS A 1 153 ? -30.163 7.102 -31.022 1.00 38.12 153 LYS A O 1
ATOM 1006 N N . GLY A 1 154 ? -31.577 5.479 -30.360 1.00 38.53 154 GLY A N 1
ATOM 1007 C CA . GLY A 1 154 ? -30.951 4.464 -31.182 1.00 34.55 154 GLY A CA 1
ATOM 1008 C C . GLY A 1 154 ? -29.702 3.831 -30.614 1.00 36.45 154 GLY A C 1
ATOM 1009 O O . GLY A 1 154 ? -28.932 3.232 -31.372 1.00 34.39 154 GLY A O 1
ATOM 1010 N N . TYR A 1 155 ? -29.471 3.933 -29.307 1.00 32.86 155 TYR A N 1
ATOM 1011 C CA . TYR A 1 155 ? -28.300 3.303 -28.715 1.00 34.23 155 TYR A CA 1
ATOM 1012 C C . TYR A 1 155 ? -28.549 3.013 -27.241 1.00 36.86 155 TYR A C 1
ATOM 1013 O O . TYR A 1 155 ? -29.534 3.461 -26.649 1.00 34.88 155 TYR A O 1
ATOM 1022 N N . LEU A 1 156 ? -27.628 2.246 -26.660 1.00 35.65 156 LEU A N 1
ATOM 1023 C CA . LEU A 1 156 ? -27.600 1.952 -25.236 1.00 34.97 156 LEU A CA 1
ATOM 1024 C C . LEU A 1 156 ? -26.148 1.901 -24.787 1.00 36.14 156 LEU A C 1
ATOM 1025 O O . LEU A 1 156 ? -25.295 1.355 -25.492 1.00 37.65 156 LEU A O 1
ATOM 1030 N N . ASP A 1 157 ? -25.868 2.480 -23.623 1.00 32.62 157 ASP A N 1
ATOM 1031 C CA . ASP A 1 157 ? -24.544 2.418 -23.019 1.00 32.98 157 ASP A CA 1
ATOM 1032 C C . ASP A 1 157 ? -24.523 1.295 -21.990 1.00 33.64 157 ASP A C 1
ATOM 1033 O O . ASP A 1 157 ? -25.358 1.267 -21.081 1.00 34.08 157 ASP A O 1
ATOM 1038 N N . LEU A 1 158 ? -23.572 0.375 -22.137 1.00 33.71 158 LEU A N 1
ATOM 1039 C CA . LEU A 1 158 ? -23.537 -0.847 -21.347 1.00 32.26 158 LEU A CA 1
ATOM 1040 C C . LEU A 1 158 ? -22.212 -0.986 -20.610 1.00 35.06 158 LEU A C 1
ATOM 1041 O O . LEU A 1 158 ? -21.163 -0.543 -21.088 1.00 35.19 158 LEU A O 1
ATOM 1046 N N . LYS A 1 159 ? -22.274 -1.619 -19.440 1.00 32.22 159 LYS A N 1
ATOM 1047 C CA . LYS A 1 159 ? -21.097 -1.960 -18.650 1.00 34.90 159 LYS A CA 1
ATOM 1048 C C . LYS A 1 159 ? -21.088 -3.466 -18.429 1.00 36.49 159 LYS A C 1
ATOM 1049 O O . LYS A 1 159 ? -22.033 -4.016 -17.852 1.00 29.61 159 LYS A O 1
ATOM 1055 N N . PHE A 1 160 ? -20.028 -4.126 -18.890 1.00 37.53 160 PHE A N 1
ATOM 1056 C CA . PHE A 1 160 ? -19.889 -5.573 -18.785 1.00 35.56 160 PHE A CA 1
ATOM 1057 C C . PHE A 1 160 ? -18.934 -5.921 -17.651 1.00 31.75 160 PHE A C 1
ATOM 1058 O O . PHE A 1 160 ? -17.834 -5.365 -17.568 1.00 31.52 160 PHE A O 1
ATOM 1066 N N . THR A 1 161 ? -19.349 -6.847 -16.790 1.00 32.19 161 THR A N 1
ATOM 1067 C CA . THR A 1 161 ? -18.434 -7.375 -15.791 1.00 33.29 161 THR A CA 1
ATOM 1068 C C . THR A 1 161 ? -17.390 -8.269 -16.460 1.00 35.22 161 THR A C 1
ATOM 1069 O O . THR A 1 161 ? -17.482 -8.609 -17.644 1.00 34.43 161 THR A O 1
ATOM 1073 N N . ASP A 1 162 ? -16.383 -8.658 -15.676 1.00 32.71 162 ASP A N 1
ATOM 1074 C CA . ASP A 1 162 ? -15.246 -9.387 -16.227 1.00 33.71 162 ASP A CA 1
ATOM 1075 C C . ASP A 1 162 ? -15.617 -10.775 -16.731 1.00 34.52 162 ASP A C 1
ATOM 1076 O O . ASP A 1 162 ? -14.904 -11.319 -17.581 1.00 37.29 162 ASP A O 1
ATOM 1081 N N . GLN A 1 163 ? -16.705 -11.362 -16.236 1.00 31.53 163 GLN A N 1
ATOM 1082 C CA . GLN A 1 163 ? -17.080 -12.710 -16.641 1.00 34.63 163 GLN A CA 1
ATOM 1083 C C . GLN A 1 163 ? -17.817 -12.750 -17.973 1.00 33.34 163 GLN A C 1
ATOM 1084 O O . GLN A 1 163 ? -18.197 -13.838 -18.419 1.00 33.50 163 GLN A O 1
ATOM 1090 N N . PHE A 1 164 ? -18.018 -11.604 -18.623 1.00 32.33 164 PHE A N 1
ATOM 1091 C CA . PHE A 1 164 ? -18.598 -11.535 -19.962 1.00 34.33 164 PHE A CA 1
ATOM 1092 C C . PHE A 1 164 ? -17.602 -10.858 -20.899 1.00 34.18 164 PHE A C 1
ATOM 1093 O O . PHE A 1 164 ? -17.816 -9.717 -21.329 1.00 34.87 164 PHE A O 1
ATOM 1101 N N . PRO A 1 165 ? -16.503 -11.533 -21.235 1.00 31.37 165 PRO A N 1
ATOM 1102 C CA . PRO A 1 165 ? -15.506 -10.913 -22.113 1.00 31.60 165 PRO A CA 1
ATOM 1103 C C . PRO A 1 165 ? -16.057 -10.695 -23.512 1.00 31.62 165 PRO A C 1
ATOM 1104 O O . PRO A 1 165 ? -16.917 -11.437 -23.994 1.00 32.62 165 PRO A O 1
ATOM 1108 N N . TYR A 1 166 ? -15.550 -9.652 -24.161 1.00 32.71 166 TYR A N 1
ATOM 1109 C CA . TYR A 1 166 ? -16.047 -9.253 -25.467 1.00 34.30 166 TYR A CA 1
ATOM 1110 C C . TYR A 1 166 ? -14.909 -8.645 -26.271 1.00 37.63 166 TYR A C 1
ATOM 1111 O O . TYR A 1 166 ? -13.820 -8.380 -25.754 1.00 37.40 166 TYR A O 1
ATOM 1120 N N . LYS A 1 167 ? -15.186 -8.417 -27.550 1.00 30.95 167 LYS A N 1
ATOM 1121 C CA . LYS A 1 167 ? -14.277 -7.716 -28.439 1.00 37.97 167 LYS A CA 1
ATOM 1122 C C . LYS A 1 167 ? -15.093 -6.831 -29.366 1.00 35.44 167 LYS A C 1
ATOM 1123 O O . LYS A 1 167 ? -16.244 -7.137 -29.689 1.00 33.95 167 LYS A O 1
ATOM 1126 N N . ILE A 1 168 ? -14.493 -5.720 -29.776 1.00 33.49 168 ILE A N 1
ATOM 1127 C CA . ILE A 1 168 ? -15.042 -4.861 -30.817 1.00 34.83 168 ILE A CA 1
ATOM 1128 C C . ILE A 1 168 ? -14.006 -4.820 -31.930 1.00 32.68 168 ILE A C 1
ATOM 1129 O O . ILE A 1 168 ? -12.959 -4.176 -31.788 1.00 33.44 168 ILE A O 1
ATOM 1134 N N . ASN A 1 169 ? -14.283 -5.519 -33.028 1.00 32.98 169 ASN A N 1
ATOM 1135 C CA . ASN A 1 169 ? -13.295 -5.660 -34.086 1.00 36.23 169 ASN A CA 1
ATOM 1136 C C . ASN A 1 169 ? -13.155 -4.350 -34.860 1.00 35.19 169 ASN A C 1
ATOM 1137 O O . ASN A 1 169 ? -13.845 -3.358 -34.600 1.00 31.55 169 ASN A O 1
ATOM 1142 N N . GLU A 1 170 ? -12.238 -4.350 -35.831 1.00 35.59 170 GLU A N 1
ATOM 1143 C CA . GLU A 1 170 ? -12.012 -3.159 -36.642 1.00 36.91 170 GLU A CA 1
ATOM 1144 C C . GLU A 1 170 ? -13.230 -2.792 -37.478 1.00 30.32 170 GLU A C 1
ATOM 1145 O O . GLU A 1 170 ? -13.358 -1.633 -37.887 1.00 32.60 170 GLU A O 1
ATOM 1151 N N . ALA A 1 171 ? -14.127 -3.745 -37.733 1.00 30.80 171 ALA A N 1
ATOM 1152 C CA . ALA A 1 171 ? -15.389 -3.439 -38.394 1.00 29.59 171 ALA A CA 1
ATOM 1153 C C . ALA A 1 171 ? -16.358 -2.693 -37.486 1.00 30.70 171 ALA A C 1
ATOM 1154 O O . ALA A 1 171 ? -17.406 -2.244 -37.963 1.00 32.17 171 ALA A O 1
ATOM 1156 N N . GLY A 1 172 ? -16.036 -2.549 -36.202 1.00 27.00 172 GLY A N 1
ATOM 1157 C CA . GLY A 1 172 ? -16.928 -1.882 -35.275 1.00 30.74 172 GLY A CA 1
ATOM 1158 C C . GLY A 1 172 ? -18.091 -2.725 -34.808 1.00 32.01 172 GLY A C 1
ATOM 1159 O O . GLY A 1 172 ? -19.171 -2.186 -34.548 1.00 30.71 172 GLY A O 1
ATOM 1160 N N . ILE A 1 173 ? -17.902 -4.038 -34.687 1.00 29.53 173 ILE A N 1
ATOM 1161 C CA . ILE A 1 173 ? -18.967 -4.966 -34.331 1.00 28.92 173 ILE A CA 1
ATOM 1162 C C . ILE A 1 173 ? -18.637 -5.607 -32.990 1.00 29.35 173 ILE A C 1
ATOM 1163 O O . ILE A 1 173 ? -17.488 -5.987 -32.737 1.00 30.99 173 ILE A O 1
ATOM 1168 N N . LEU A 1 174 ? -19.649 -5.724 -32.135 1.00 29.43 174 LEU A N 1
ATOM 1169 C CA . LEU A 1 174 ? -19.488 -6.343 -30.826 1.00 28.60 174 LEU A CA 1
ATOM 1170 C C . LEU A 1 174 ? -19.550 -7.859 -30.966 1.00 29.33 174 LEU A C 1
ATOM 1171 O O . LEU A 1 174 ? -20.549 -8.403 -31.448 1.00 28.12 174 LEU A O 1
ATOM 1176 N N . LYS A 1 175 ? -18.488 -8.541 -30.540 1.00 26.01 175 LYS A N 1
ATOM 1177 C CA . LYS A 1 175 ? -18.402 -9.995 -30.618 1.00 32.10 175 LYS A CA 1
ATOM 1178 C C . LYS A 1 175 ? -17.935 -10.531 -29.274 1.00 32.10 175 LYS A C 1
ATOM 1179 O O . LYS A 1 175 ? -16.807 -10.257 -28.853 1.00 33.48 175 LYS A O 1
ATOM 1185 N N . PHE A 1 176 ? -18.798 -11.292 -28.608 1.00 29.51 176 PHE A N 1
ATOM 1186 C CA . PHE A 1 176 ? -18.450 -11.845 -27.308 1.00 31.97 176 PHE A CA 1
ATOM 1187 C C . PHE A 1 176 ? -17.454 -12.986 -27.466 1.00 33.07 176 PHE A C 1
ATOM 1188 O O . PHE A 1 176 ? -17.523 -13.767 -28.420 1.00 34.23 176 PHE A O 1
ATOM 1196 N N . GLN A 1 177 ? -16.522 -13.074 -26.522 1.00 33.52 177 GLN A N 1
ATOM 1197 C CA . GLN A 1 177 ? -15.430 -14.032 -26.575 1.00 33.58 177 GLN A CA 1
ATOM 1198 C C . GLN A 1 177 ? -15.531 -15.017 -25.419 1.00 37.90 177 GLN A C 1
ATOM 1199 O O . GLN A 1 177 ? -16.193 -14.761 -24.409 1.00 34.28 177 GLN A O 1
ATOM 1205 N N . SER A 1 178 ? -14.861 -16.159 -25.582 1.00 36.53 178 SER A N 1
ATOM 1206 C CA . SER A 1 178 ? -14.715 -17.094 -24.475 1.00 41.50 178 SER A CA 1
ATOM 1207 C C . SER A 1 178 ? -13.754 -16.571 -23.420 1.00 41.54 178 SER A C 1
ATOM 1208 O O . SER A 1 178 ? -13.862 -16.959 -22.251 1.00 40.29 178 SER A O 1
ATOM 1211 N N . GLN A 1 179 ? -12.831 -15.696 -23.808 1.00 44.44 179 GLN A N 1
ATOM 1212 C CA . GLN A 1 179 ? -11.831 -15.131 -22.912 1.00 48.27 179 GLN A CA 1
ATOM 1213 C C . GLN A 1 179 ? -11.099 -14.031 -23.669 1.00 50.68 179 GLN A C 1
ATOM 1214 O O . GLN A 1 179 ? -11.216 -13.910 -24.891 1.00 50.11 179 GLN A O 1
ATOM 1220 N N . LEU A 1 180 ? -10.342 -13.231 -22.925 1.00 57.80 180 LEU A N 1
ATOM 1221 C CA . LEU A 1 180 ? -9.431 -12.266 -23.521 1.00 57.20 180 LEU A CA 1
ATOM 1222 C C . LEU A 1 180 ? -8.077 -12.926 -23.744 1.00 58.80 180 LEU A C 1
ATOM 1223 O O . LEU A 1 180 ? -7.626 -13.736 -22.929 1.00 60.41 180 LEU A O 1
ATOM 1228 N N . PHE A 1 181 ? -7.436 -12.585 -24.857 1.00 59.04 181 PHE A N 1
ATOM 1229 C CA . PHE A 1 181 ? -6.137 -13.165 -25.178 1.00 67.32 181 PHE A CA 1
ATOM 1230 C C . PHE A 1 181 ? -5.022 -12.473 -24.402 1.00 65.96 181 PHE A C 1
ATOM 1231 O O . PHE A 1 181 ? -4.262 -13.119 -23.679 1.00 64.90 181 PHE A O 1
ATOM 1239 N N . ASP A 1 190 ? 0.402 -16.132 -29.179 1.00 62.48 190 ASP A N 1
ATOM 1240 C CA . ASP A 1 190 ? 0.642 -17.269 -30.060 1.00 60.45 190 ASP A CA 1
ATOM 1241 C C . ASP A 1 190 ? -0.434 -17.363 -31.139 1.00 62.79 190 ASP A C 1
ATOM 1242 O O . ASP A 1 190 ? -1.617 -17.142 -30.873 1.00 57.83 190 ASP A O 1
ATOM 1247 N N . ARG A 1 191 ? -0.009 -17.700 -32.360 1.00 55.90 191 ARG A N 1
ATOM 1248 C CA . ARG A 1 191 ? -0.936 -17.747 -33.487 1.00 52.82 191 ARG A CA 1
ATOM 1249 C C . ARG A 1 191 ? -1.986 -18.836 -33.301 1.00 53.00 191 ARG A C 1
ATOM 1250 O O . ARG A 1 191 ? -3.164 -18.628 -33.613 1.00 48.41 191 ARG A O 1
ATOM 1258 N N . LEU A 1 192 ? -1.580 -20.002 -32.792 1.00 53.52 192 LEU A N 1
ATOM 1259 C CA . LEU A 1 192 ? -2.526 -21.098 -32.609 1.00 53.38 192 LEU A CA 1
ATOM 1260 C C . LEU A 1 192 ? -3.553 -20.783 -31.529 1.00 51.20 192 LEU A C 1
ATOM 1261 O O . LEU A 1 192 ? -4.714 -21.193 -31.643 1.00 52.44 192 LEU A O 1
ATOM 1266 N N . LYS A 1 193 ? -3.151 -20.062 -30.481 1.00 54.15 193 LYS A N 1
ATOM 1267 C CA . LYS A 1 193 ? -4.088 -19.723 -29.414 1.00 54.35 193 LYS A CA 1
ATOM 1268 C C . LYS A 1 193 ? -5.128 -18.716 -29.890 1.00 50.73 193 LYS A C 1
ATOM 1269 O O . LYS A 1 193 ? -6.299 -18.791 -29.498 1.00 48.21 193 LYS A O 1
ATOM 1271 N N . ARG A 1 194 ? -4.720 -17.764 -30.734 1.00 48.88 194 ARG A N 1
ATOM 1272 C CA . ARG A 1 194 ? -5.675 -16.805 -31.281 1.00 51.17 194 ARG A CA 1
ATOM 1273 C C . ARG A 1 194 ? -6.696 -17.497 -32.176 1.00 48.35 194 ARG A C 1
ATOM 1274 O O . ARG A 1 194 ? -7.873 -17.120 -32.196 1.00 42.63 194 ARG A O 1
ATOM 1282 N N . LYS A 1 195 ? -6.262 -18.514 -32.925 1.00 47.03 195 LYS A N 1
ATOM 1283 C CA . LYS A 1 195 ? -7.181 -19.243 -33.793 1.00 46.61 195 LYS A CA 1
ATOM 1284 C C . LYS A 1 195 ? -8.209 -20.021 -32.979 1.00 45.29 195 LYS A C 1
ATOM 1285 O O . LYS A 1 195 ? -9.394 -20.048 -33.331 1.00 47.85 195 LYS A O 1
ATOM 1291 N N . GLN A 1 196 ? -7.775 -20.656 -31.888 1.00 43.03 196 GLN A N 1
ATOM 1292 C CA . GLN A 1 196 ? -8.708 -21.406 -31.053 1.00 45.96 196 GLN A CA 1
ATOM 1293 C C . GLN A 1 196 ? -9.754 -20.489 -30.433 1.00 43.31 196 GLN A C 1
ATOM 1294 O O . GLN A 1 196 ? -10.942 -20.831 -30.389 1.00 44.48 196 GLN A O 1
ATOM 1296 N N . ILE A 1 197 ? -9.334 -19.317 -29.953 1.00 42.15 197 ILE A N 1
ATOM 1297 C CA . ILE A 1 197 ? -10.278 -18.382 -29.348 1.00 44.38 197 ILE A CA 1
ATOM 1298 C C . ILE A 1 197 ? -11.238 -17.836 -30.398 1.00 42.46 197 ILE A C 1
ATOM 1299 O O . ILE A 1 197 ? -12.437 -17.672 -30.137 1.00 38.60 197 ILE A O 1
ATOM 1304 N N . SER A 1 198 ? -10.734 -17.558 -31.604 1.00 38.77 198 SER A N 1
ATOM 1305 C CA . SER A 1 198 ? -11.586 -17.006 -32.653 1.00 40.40 198 SER A CA 1
ATOM 1306 C C . SER A 1 198 ? -12.678 -17.988 -33.056 1.00 44.03 198 SER A C 1
ATOM 1307 O O . SER A 1 198 ? -13.812 -17.585 -33.343 1.00 44.87 198 SER A O 1
ATOM 1310 N N . GLN A 1 199 ? -12.357 -19.283 -33.088 1.00 46.22 199 GLN A N 1
ATOM 1311 C CA . GLN A 1 199 ? -13.364 -20.289 -33.401 1.00 43.00 199 GLN A CA 1
ATOM 1312 C C . GLN A 1 199 ? -14.439 -20.382 -32.326 1.00 43.58 199 GLN A C 1
ATOM 1313 O O . GLN A 1 199 ? -15.555 -20.824 -32.620 1.00 44.11 199 GLN A O 1
ATOM 1319 N N . ASP A 1 200 ? -14.132 -19.974 -31.093 1.00 37.09 200 ASP A N 1
ATOM 1320 C CA . ASP A 1 200 ? -15.118 -19.994 -30.020 1.00 40.23 200 ASP A CA 1
ATOM 1321 C C . ASP A 1 200 ? -16.153 -18.886 -30.147 1.00 35.79 200 ASP A C 1
ATOM 1322 O O . ASP A 1 200 ? -17.161 -18.927 -29.432 1.00 35.89 200 ASP A O 1
ATOM 1327 N N . GLU A 1 201 ? -15.932 -17.906 -31.029 1.00 35.75 201 GLU A N 1
ATOM 1328 C CA . GLU A 1 201 ? -16.866 -16.791 -31.157 1.00 37.43 201 GLU A CA 1
ATOM 1329 C C . GLU A 1 201 ? -18.268 -17.276 -31.505 1.00 34.49 201 GLU A C 1
ATOM 1330 O O . GLU A 1 201 ? -19.262 -16.693 -31.057 1.00 32.77 201 GLU A O 1
ATOM 1336 N N . TYR A 1 202 ? -18.365 -18.343 -32.303 1.00 34.92 202 TYR A N 1
ATOM 1337 C CA . TYR A 1 202 ? -19.669 -18.877 -32.682 1.00 31.88 202 TYR A CA 1
ATOM 1338 C C . TYR A 1 202 ? -20.482 -19.301 -31.466 1.00 33.02 202 TYR A C 1
ATOM 1339 O O . TYR A 1 202 ? -21.711 -19.175 -31.469 1.00 34.51 202 TYR A O 1
ATOM 1348 N N . LYS A 1 203 ? -19.818 -19.797 -30.417 1.00 31.94 203 LYS A N 1
ATOM 1349 C CA . LYS A 1 203 ? -20.538 -20.286 -29.245 1.00 33.23 203 LYS A CA 1
ATOM 1350 C C . LYS A 1 203 ? -21.282 -19.169 -28.526 1.00 33.01 203 LYS A C 1
ATOM 1351 O O . LYS A 1 203 ? -22.298 -19.427 -27.870 1.00 33.43 203 LYS A O 1
ATOM 1357 N N . TYR A 1 204 ? -20.801 -17.932 -28.634 1.00 30.85 204 TYR A N 1
ATOM 1358 C CA . TYR A 1 204 ? -21.356 -16.812 -27.886 1.00 29.71 204 TYR A CA 1
ATOM 1359 C C . TYR A 1 204 ? -22.020 -15.783 -28.792 1.00 32.18 204 TYR A C 1
ATOM 1360 O O . TYR A 1 204 ? -22.126 -14.609 -28.422 1.00 29.79 204 TYR A O 1
ATOM 1369 N N . GLU A 1 205 ? -22.474 -16.206 -29.968 1.00 29.47 205 GLU A N 1
ATOM 1370 C CA . GLU A 1 205 ? -23.267 -15.336 -30.822 1.00 31.97 205 GLU A CA 1
ATOM 1371 C C . GLU A 1 205 ? -24.618 -15.051 -30.178 1.00 30.72 205 GLU A C 1
ATOM 1372 O O . GLU A 1 205 ? -25.205 -15.913 -29.518 1.00 30.18 205 GLU A O 1
ATOM 1378 N N . TYR A 1 206 ? -25.108 -13.833 -30.373 1.00 30.77 206 TYR A N 1
ATOM 1379 C CA . TYR A 1 206 ? -26.420 -13.421 -29.900 1.00 29.40 206 TYR A CA 1
ATOM 1380 C C . TYR A 1 206 ? -27.366 -13.276 -31.084 1.00 29.78 206 TYR A C 1
ATOM 1381 O O . TYR A 1 206 ? -26.968 -13.401 -32.244 1.00 30.42 206 TYR A O 1
ATOM 1390 N N . LYS A 1 207 ? -28.636 -13.012 -30.784 1.00 28.98 207 LYS A N 1
ATOM 1391 C CA . LYS A 1 207 ? -29.613 -12.801 -31.847 1.00 30.49 207 LYS A CA 1
ATOM 1392 C C . LYS A 1 207 ? -30.687 -11.804 -31.430 1.00 27.75 207 LYS A C 1
ATOM 1393 O O . LYS A 1 207 ? -31.389 -11.252 -32.282 1.00 33.54 207 LYS A O 1
ATOM 1399 N N . ARG A 1 208 ? -30.820 -11.566 -30.128 1.00 29.41 208 ARG A N 1
ATOM 1400 C CA . ARG A 1 208 ? -31.805 -10.619 -29.621 1.00 29.29 208 ARG A CA 1
ATOM 1401 C C . ARG A 1 208 ? -31.401 -10.213 -28.212 1.00 30.24 208 ARG A C 1
ATOM 1402 O O . ARG A 1 208 ? -30.519 -10.817 -27.598 1.00 28.63 208 ARG A O 1
ATOM 1410 N N . VAL A 1 209 ? -32.059 -9.172 -27.705 1.00 29.67 209 VAL A N 1
ATOM 1411 C CA . VAL A 1 209 ? -31.795 -8.665 -26.366 1.00 26.80 209 VAL A CA 1
ATOM 1412 C C . VAL A 1 209 ? -33.109 -8.550 -25.608 1.00 30.07 209 VAL A C 1
ATOM 1413 O O . VAL A 1 209 ? -34.172 -8.325 -26.196 1.00 27.84 209 VAL A O 1
ATOM 1417 N N . LEU A 1 210 ? -33.027 -8.711 -24.289 1.00 30.69 210 LEU A N 1
ATOM 1418 C CA . LEU A 1 210 ? -34.184 -8.596 -23.414 1.00 29.47 210 LEU A CA 1
ATOM 1419 C C . LEU A 1 210 ? -33.793 -7.815 -22.169 1.00 30.24 210 LEU A C 1
ATOM 1420 O O . LEU A 1 210 ? -32.732 -8.050 -21.584 1.00 30.01 210 LEU A O 1
ATOM 1425 N N . GLU A 1 211 ? -34.659 -6.888 -21.771 1.00 30.01 211 GLU A N 1
ATOM 1426 C CA . GLU A 1 211 ? -34.411 -6.022 -20.627 1.00 29.98 211 GLU A CA 1
ATOM 1427 C C . GLU A 1 211 ? -34.935 -6.675 -19.353 1.00 30.37 211 GLU A C 1
ATOM 1428 O O . GLU A 1 211 ? -36.070 -7.161 -19.316 1.00 27.10 211 GLU A O 1
ATOM 1434 N N . PHE A 1 212 ? -34.105 -6.687 -18.313 1.00 29.45 212 PHE A N 1
ATOM 1435 C CA . PHE A 1 212 ? -34.461 -7.258 -17.022 1.00 30.42 212 PHE A CA 1
ATOM 1436 C C . PHE A 1 212 ? -34.529 -6.161 -15.968 1.00 33.54 212 PHE A C 1
ATOM 1437 O O . PHE A 1 212 ? -33.643 -5.302 -15.895 1.00 31.02 212 PHE A O 1
ATOM 1445 N N . ASN A 1 213 ? -35.580 -6.197 -15.151 1.00 33.54 213 ASN A N 1
ATOM 1446 C CA . ASN A 1 213 ? -35.708 -5.250 -14.052 1.00 31.82 213 ASN A CA 1
ATOM 1447 C C . ASN A 1 213 ? -34.644 -5.531 -12.997 1.00 33.93 213 ASN A C 1
ATOM 1448 O O . ASN A 1 213 ? -34.510 -6.663 -12.523 1.00 34.56 213 ASN A O 1
ATOM 1453 N N . PHE A 1 214 ? -33.886 -4.495 -12.629 1.00 30.25 214 PHE A N 1
ATOM 1454 C CA . PHE A 1 214 ? -32.745 -4.689 -11.739 1.00 31.82 214 PHE A CA 1
ATOM 1455 C C . PHE A 1 214 ? -33.186 -5.154 -10.356 1.00 33.35 214 PHE A C 1
ATOM 1456 O O . PHE A 1 214 ? -32.609 -6.091 -9.793 1.00 35.09 214 PHE A O 1
ATOM 1464 N N . ALA A 1 215 ? -34.206 -4.508 -9.790 1.00 34.22 215 ALA A N 1
ATOM 1465 C CA . ALA A 1 215 ? -34.596 -4.805 -8.415 1.00 35.64 215 ALA A CA 1
ATOM 1466 C C . ALA A 1 215 ? -35.249 -6.178 -8.306 1.00 37.89 215 ALA A C 1
ATOM 1467 O O . ALA A 1 215 ? -34.923 -6.961 -7.406 1.00 35.72 215 ALA A O 1
ATOM 1469 N N . LEU A 1 216 ? -36.172 -6.490 -9.211 1.00 35.39 216 LEU A N 1
ATOM 1470 C CA . LEU A 1 216 ? -36.931 -7.730 -9.133 1.00 36.38 216 LEU A CA 1
ATOM 1471 C C . LEU A 1 216 ? -36.293 -8.876 -9.909 1.00 33.73 216 LEU A C 1
ATOM 1472 O O . LEU A 1 216 ? -36.809 -9.997 -9.851 1.00 34.88 216 LEU A O 1
ATOM 1477 N N . ARG A 1 217 ? -35.195 -8.621 -10.622 1.00 31.35 217 ARG A N 1
ATOM 1478 C CA . ARG A 1 217 ? -34.413 -9.658 -11.300 1.00 30.13 217 ARG A CA 1
ATOM 1479 C C . ARG A 1 217 ? -35.302 -10.558 -12.156 1.00 33.26 217 ARG A C 1
ATOM 1480 O O . ARG A 1 217 ? -35.224 -11.788 -12.114 1.00 28.59 217 ARG A O 1
ATOM 1488 N N . GLU A 1 218 ? -36.160 -9.919 -12.937 1.00 31.69 218 GLU A N 1
ATOM 1489 C CA . GLU A 1 218 ? -37.120 -10.570 -13.812 1.00 30.70 218 GLU A CA 1
ATOM 1490 C C . GLU A 1 218 ? -37.162 -9.785 -15.111 1.00 31.64 218 GLU A C 1
ATOM 1491 O O . GLU A 1 218 ? -36.699 -8.640 -15.160 1.00 30.20 218 GLU A O 1
ATOM 1497 N N . PRO A 1 219 ? -37.689 -10.374 -16.183 1.00 29.58 219 PRO A N 1
ATOM 1498 C CA . PRO A 1 219 ? -37.926 -9.590 -17.399 1.00 27.36 219 PRO A CA 1
ATOM 1499 C C . PRO A 1 219 ? -38.748 -8.350 -17.084 1.00 32.55 219 PRO A C 1
ATOM 1500 O O . PRO A 1 219 ? -39.759 -8.417 -16.380 1.00 32.88 219 PRO A O 1
ATOM 1504 N N . GLU A 1 220 ? -38.287 -7.207 -17.592 1.00 31.38 220 GLU A N 1
ATOM 1505 C CA . GLU A 1 220 ? -38.918 -5.930 -17.285 1.00 30.23 220 GLU A CA 1
ATOM 1506 C C . GLU A 1 220 ? -40.398 -5.960 -17.647 1.00 35.42 220 GLU A C 1
ATOM 1507 O O . GLU A 1 220 ? -40.799 -6.575 -18.640 1.00 33.49 220 GLU A O 1
ATOM 1513 N N . TYR A 1 221 ? -41.211 -5.308 -16.816 1.00 33.26 221 TYR A N 1
ATOM 1514 C CA . TYR A 1 221 ? -42.657 -5.284 -17.001 1.00 32.70 221 TYR A CA 1
ATOM 1515 C C . TYR A 1 221 ? -43.021 -4.841 -18.409 1.00 32.43 221 TYR A C 1
ATOM 1516 O O . TYR A 1 221 ? -42.664 -3.740 -18.838 1.00 34.25 221 TYR A O 1
ATOM 1525 N N . MET A 1 222 ? -43.715 -5.720 -19.131 1.00 32.08 222 MET A N 1
ATOM 1526 C CA . MET A 1 222 ? -44.223 -5.507 -20.483 1.00 34.23 222 MET A CA 1
ATOM 1527 C C . MET A 1 222 ? -43.121 -5.357 -21.524 1.00 36.20 222 MET A C 1
ATOM 1528 O O . MET A 1 222 ? -43.430 -5.109 -22.696 1.00 36.34 222 MET A O 1
ATOM 1533 N N . ALA A 1 223 ? -41.853 -5.497 -21.147 1.00 34.10 223 ALA A N 1
ATOM 1534 C CA . ALA A 1 223 ? -40.785 -5.487 -22.135 1.00 32.51 223 ALA A CA 1
ATOM 1535 C C . ALA A 1 223 ? -40.858 -6.741 -22.997 1.00 36.20 223 ALA A C 1
ATOM 1536 O O . ALA A 1 223 ? -41.303 -7.804 -22.554 1.00 35.59 223 ALA A O 1
ATOM 1538 N N . GLN A 1 224 ? -40.424 -6.607 -24.248 1.00 32.19 224 GLN A N 1
ATOM 1539 C CA . GLN A 1 224 ? -40.459 -7.703 -25.202 1.00 32.53 224 GLN A CA 1
ATOM 1540 C C . GLN A 1 224 ? -39.075 -7.911 -25.796 1.00 33.07 224 GLN A C 1
ATOM 1541 O O . GLN A 1 224 ? -38.184 -7.067 -25.662 1.00 33.40 224 GLN A O 1
ATOM 1547 N N . ASP A 1 225 ? -38.903 -9.059 -26.449 1.00 31.51 225 ASP A N 1
ATOM 1548 C CA . ASP A 1 225 ? -37.667 -9.331 -27.169 1.00 30.46 225 ASP A CA 1
ATOM 1549 C C . ASP A 1 225 ? -37.432 -8.264 -28.229 1.00 31.29 225 ASP A C 1
ATOM 1550 O O . ASP A 1 225 ? -38.349 -7.871 -28.954 1.00 35.64 225 ASP A O 1
ATOM 1555 N N . ILE A 1 226 ? -36.194 -7.792 -28.312 1.00 29.72 226 ILE A N 1
ATOM 1556 C CA . ILE A 1 226 ? -35.778 -6.835 -29.328 1.00 34.17 226 ILE A CA 1
ATOM 1557 C C . ILE A 1 226 ? -34.785 -7.546 -30.236 1.00 33.84 226 ILE A C 1
ATOM 1558 O O . ILE A 1 226 ? -33.633 -7.781 -29.848 1.00 30.17 226 ILE A O 1
ATOM 1563 N N . PHE A 1 227 ? -35.231 -7.901 -31.439 1.00 33.73 227 PHE A N 1
ATOM 1564 C CA . PHE A 1 227 ? -34.368 -8.608 -32.374 1.00 31.24 227 PHE A CA 1
ATOM 1565 C C . PHE A 1 227 ? -33.238 -7.703 -32.847 1.00 33.87 227 PHE A C 1
ATOM 1566 O O . PHE A 1 227 ? -33.446 -6.522 -33.137 1.00 33.17 227 PHE A O 1
ATOM 1574 N N . THR A 1 228 ? -32.033 -8.268 -32.925 1.00 32.49 228 THR A N 1
ATOM 1575 C CA . THR A 1 228 ? -30.861 -7.505 -33.337 1.00 31.38 228 THR A CA 1
ATOM 1576 C C . THR A 1 228 ? -30.085 -8.222 -34.434 1.00 30.25 228 THR A C 1
ATOM 1577 O O . THR A 1 228 ? -29.454 -7.578 -35.277 1.00 29.91 228 THR A O 1
ATOM 1581 N N . GLY A 1 229 ? -30.130 -9.551 -34.433 1.00 30.28 229 GLY A N 1
ATOM 1582 C CA . GLY A 1 229 ? -29.186 -10.332 -35.203 1.00 30.87 229 GLY A CA 1
ATOM 1583 C C . GLY A 1 229 ? -27.919 -10.569 -34.408 1.00 29.84 229 GLY A C 1
ATOM 1584 O O . GLY A 1 229 ? -27.796 -10.195 -33.239 1.00 29.36 229 GLY A O 1
ATOM 1585 N N . ASN A 1 230 ? -26.946 -11.201 -35.058 1.00 29.36 230 ASN A N 1
ATOM 1586 C CA . ASN A 1 230 ? -25.700 -11.554 -34.390 1.00 28.41 230 ASN A CA 1
ATOM 1587 C C . ASN A 1 230 ? -24.616 -10.496 -34.547 1.00 25.71 230 ASN A C 1
ATOM 1588 O O . ASN A 1 230 ? -23.477 -10.733 -34.134 1.00 28.16 230 ASN A O 1
ATOM 1593 N N . ALA A 1 231 ? -24.940 -9.337 -35.118 1.00 26.47 231 ALA A N 1
ATOM 1594 C CA . ALA A 1 231 ? -23.936 -8.313 -35.411 1.00 26.00 231 ALA A CA 1
ATOM 1595 C C . ALA A 1 231 ? -24.495 -6.950 -35.019 1.00 28.66 231 ALA A C 1
ATOM 1596 O O . ALA A 1 231 ? -25.333 -6.388 -35.730 1.00 29.81 231 ALA A O 1
ATOM 1598 N N . LEU A 1 232 ? -24.018 -6.418 -33.899 1.00 29.17 232 LEU A N 1
ATOM 1599 C CA . LEU A 1 232 ? -24.401 -5.098 -33.420 1.00 27.19 232 LEU A CA 1
ATOM 1600 C C . LEU A 1 232 ? -23.231 -4.139 -33.591 1.00 29.53 232 LEU A C 1
ATOM 1601 O O . LEU A 1 232 ? -22.106 -4.446 -33.181 1.00 26.88 232 LEU A O 1
ATOM 1606 N N . ARG A 1 233 ? -23.498 -2.986 -34.201 1.00 26.47 233 ARG A N 1
ATOM 1607 C CA . ARG A 1 233 ? -22.501 -1.927 -34.246 1.00 28.40 233 ARG A CA 1
ATOM 1608 C C . ARG A 1 233 ? -22.192 -1.459 -32.830 1.00 29.81 233 ARG A C 1
ATOM 1609 O O . ARG A 1 233 ? -23.101 -1.247 -32.023 1.00 27.06 233 ARG A O 1
ATOM 1617 N N . ALA A 1 234 ? -20.906 -1.305 -32.525 1.00 28.79 234 ALA A N 1
ATOM 1618 C CA . ALA A 1 234 ? -20.504 -0.933 -31.178 1.00 33.20 234 ALA A CA 1
ATOM 1619 C C . ALA A 1 234 ? -19.241 -0.088 -31.231 1.00 31.88 234 ALA A C 1
ATOM 1620 O O . ALA A 1 234 ? -18.479 -0.129 -32.200 1.00 30.81 234 ALA A O 1
ATOM 1622 N N . GLU A 1 235 ? -19.033 0.686 -30.168 1.00 34.31 235 GLU A N 1
ATOM 1623 C CA . GLU A 1 235 ? -17.808 1.452 -29.993 1.00 38.53 235 GLU A CA 1
ATOM 1624 C C . GLU A 1 235 ? -17.568 1.653 -28.504 1.00 39.83 235 GLU A C 1
ATOM 1625 O O . GLU A 1 235 ? -18.517 1.802 -27.730 1.00 38.76 235 GLU A O 1
ATOM 1631 N N . LYS A 1 236 ? -16.298 1.637 -28.111 1.00 42.34 236 LYS A N 1
ATOM 1632 C CA . LYS A 1 236 ? -15.913 1.823 -26.718 1.00 43.69 236 LYS A CA 1
ATOM 1633 C C . LYS A 1 236 ? -15.764 3.313 -26.437 1.00 46.74 236 LYS A C 1
ATOM 1634 O O . LYS A 1 236 ? -14.951 3.991 -27.074 1.00 50.75 236 LYS A O 1
ATOM 1636 N N . LEU A 1 237 ? -16.544 3.819 -25.485 1.00 46.04 237 LEU A N 1
ATOM 1637 C CA . LEU A 1 237 ? -16.504 5.239 -25.164 1.00 50.81 237 LEU A CA 1
ATOM 1638 C C . LEU A 1 237 ? -15.217 5.581 -24.425 1.00 58.65 237 LEU A C 1
ATOM 1639 O O . LEU A 1 237 ? -14.744 4.812 -23.582 1.00 59.47 237 LEU A O 1
ATOM 1644 N N . ASN A 1 238 ? -14.654 6.743 -24.750 1.00 58.39 238 ASN A N 1
ATOM 1645 C CA . ASN A 1 238 ? -13.387 7.205 -24.178 1.00 58.80 238 ASN A CA 1
ATOM 1646 C C . ASN A 1 238 ? -12.270 6.187 -24.394 1.00 61.21 238 ASN A C 1
ATOM 1647 O O . ASN A 1 238 ? -12.139 5.614 -25.476 0.29 59.62 238 ASN A O 1
ATOM 1649 N N . GLY A 1 240 ? -12.290 3.351 -22.412 1.00 65.68 240 GLY A N 1
ATOM 1650 C CA . GLY A 1 240 ? -13.038 2.112 -22.291 1.00 66.63 240 GLY A CA 1
ATOM 1651 C C . GLY A 1 240 ? -13.928 2.028 -21.063 1.00 67.39 240 GLY A C 1
ATOM 1652 O O . GLY A 1 240 ? -14.172 3.041 -20.406 1.00 68.26 240 GLY A O 1
ATOM 1653 N N . ASP A 1 241 ? -14.413 0.806 -20.798 1.00 67.45 241 ASP A N 1
ATOM 1654 C CA . ASP A 1 241 ? -15.228 0.405 -19.647 1.00 65.81 241 ASP A CA 1
ATOM 1655 C C . ASP A 1 241 ? -16.723 0.526 -19.926 1.00 56.82 241 ASP A C 1
ATOM 1656 O O . ASP A 1 241 ? -17.522 -0.193 -19.317 1.00 52.69 241 ASP A O 1
ATOM 1661 N N . VAL A 1 242 ? -17.119 1.411 -20.836 1.00 48.52 242 VAL A N 1
ATOM 1662 C CA . VAL A 1 242 ? -18.507 1.520 -21.272 1.00 45.27 242 VAL A CA 1
ATOM 1663 C C . VAL A 1 242 ? -18.558 1.228 -22.764 1.00 46.65 242 VAL A C 1
ATOM 1664 O O . VAL A 1 242 ? -17.752 1.764 -23.533 1.00 43.88 242 VAL A O 1
ATOM 1668 N N . VAL A 1 243 ? -19.498 0.375 -23.168 1.00 39.47 243 VAL A N 1
ATOM 1669 C CA . VAL A 1 243 ? -19.699 0.011 -24.564 1.00 34.75 243 VAL A CA 1
ATOM 1670 C C . VAL A 1 243 ? -21.044 0.557 -25.016 1.00 37.58 243 VAL A C 1
ATOM 1671 O O . VAL A 1 243 ? -22.061 0.366 -24.338 1.00 33.70 243 VAL A O 1
ATOM 1675 N N . ARG A 1 244 ? -21.049 1.235 -26.159 1.00 38.60 244 ARG A N 1
ATOM 1676 C CA . ARG A 1 244 ? -22.265 1.762 -26.763 1.00 40.04 244 ARG A CA 1
ATOM 1677 C C . ARG A 1 244 ? -22.634 0.880 -27.948 1.00 33.12 244 ARG A C 1
ATOM 1678 O O . ARG A 1 244 ? -21.832 0.710 -28.871 1.00 33.87 244 ARG A O 1
ATOM 1686 N N . ILE A 1 245 ? -23.837 0.316 -27.915 1.00 30.83 245 ILE A N 1
ATOM 1687 C CA . ILE A 1 245 ? -24.354 -0.503 -29.004 1.00 33.21 245 ILE A CA 1
ATOM 1688 C C . ILE A 1 245 ? -25.408 0.303 -29.748 1.00 32.30 245 ILE A C 1
ATOM 1689 O O . ILE A 1 245 ? -26.191 1.036 -29.133 1.00 34.38 245 ILE A O 1
ATOM 1694 N N . PHE A 1 246 ? -25.423 0.174 -31.071 1.00 32.66 246 PHE A N 1
ATOM 1695 C CA . PHE A 1 246 ? -26.303 0.956 -31.929 1.00 32.50 246 PHE A CA 1
ATOM 1696 C C . PHE A 1 246 ? -27.321 0.046 -32.601 1.00 31.85 246 PHE A C 1
ATOM 1697 O O . PHE A 1 246 ? -26.952 -0.956 -33.222 1.00 32.68 246 PHE A O 1
ATOM 1705 N N . HIS A 1 247 ? -28.597 0.405 -32.478 1.00 32.42 247 HIS A N 1
ATOM 1706 C CA . HIS A 1 247 ? -29.699 -0.254 -33.167 1.00 32.13 247 HIS A CA 1
ATOM 1707 C C . HIS A 1 247 ? -30.937 0.626 -33.051 1.00 34.11 247 HIS A C 1
ATOM 1708 O O . HIS A 1 247 ? -31.228 1.144 -31.965 1.00 35.81 247 HIS A O 1
ATOM 1715 N N . PRO A 1 248 ? -31.682 0.826 -34.140 1.00 35.87 248 PRO A N 1
ATOM 1716 C CA . PRO A 1 248 ? -32.831 1.746 -34.084 1.00 35.28 248 PRO A CA 1
ATOM 1717 C C . PRO A 1 248 ? -33.941 1.297 -33.149 1.00 34.00 248 PRO A C 1
ATOM 1718 O O . PRO A 1 248 ? -34.720 2.142 -32.693 1.00 35.08 248 PRO A O 1
ATOM 1722 N N . ASN A 1 249 ? -34.042 0.004 -32.844 1.00 34.21 249 ASN A N 1
ATOM 1723 C CA . ASN A 1 249 ? -35.119 -0.515 -32.012 1.00 33.02 249 ASN A CA 1
ATOM 1724 C C . ASN A 1 249 ? -34.706 -0.712 -30.558 1.00 33.91 249 ASN A C 1
ATOM 1725 O O . ASN A 1 249 ? -35.473 -1.289 -29.781 1.00 36.56 249 ASN A O 1
ATOM 1730 N N . LEU A 1 250 ? -33.520 -0.248 -30.173 1.00 32.82 250 LEU A N 1
ATOM 1731 C CA . LEU A 1 250 ? -33.072 -0.397 -28.795 1.00 33.10 250 LEU A CA 1
ATOM 1732 C C . LEU A 1 250 ? -33.861 0.528 -27.878 1.00 36.08 250 LEU A C 1
ATOM 1733 O O . LEU A 1 250 ? -33.963 1.733 -28.129 1.00 41.89 250 LEU A O 1
ATOM 1738 N N . LYS A 1 251 ? -34.418 -0.039 -26.811 1.00 33.45 251 LYS A N 1
ATOM 1739 C CA . LYS A 1 251 ? -35.199 0.736 -25.850 1.00 37.40 251 LYS A CA 1
ATOM 1740 C C . LYS A 1 251 ? -35.167 0.008 -24.518 1.00 36.26 251 LYS A C 1
ATOM 1741 O O . LYS A 1 251 ? -35.570 -1.157 -24.441 1.00 35.50 251 LYS A O 1
ATOM 1744 N N . ALA A 1 252 ? -34.688 0.686 -23.479 1.00 36.83 252 ALA A N 1
ATOM 1745 C CA . ALA A 1 252 ? -34.609 0.100 -22.148 1.00 35.39 252 ALA A CA 1
ATOM 1746 C C . ALA A 1 252 ? -34.421 1.221 -21.137 1.00 36.90 252 ALA A C 1
ATOM 1747 O O . ALA A 1 252 ? -34.123 2.364 -21.494 1.00 38.12 252 ALA A O 1
ATOM 1749 N N . LYS A 1 253 ? -34.597 0.875 -19.865 1.00 32.97 253 LYS A N 1
ATOM 1750 C CA . LYS A 1 253 ? -34.438 1.828 -18.776 1.00 34.68 253 LYS A CA 1
ATOM 1751 C C . LYS A 1 253 ? -33.001 1.803 -18.272 1.00 35.67 253 LYS A C 1
ATOM 1752 O O . LYS A 1 253 ? -32.422 0.728 -18.081 1.00 34.65 253 LYS A O 1
ATOM 1756 N N . VAL A 1 254 ? -32.429 2.991 -18.065 1.00 34.11 254 VAL A N 1
ATOM 1757 C CA . VAL A 1 254 ? -31.114 3.079 -17.445 1.00 31.02 254 VAL A CA 1
ATOM 1758 C C . VAL A 1 254 ? -31.184 2.483 -16.047 1.00 36.68 254 VAL A C 1
ATOM 1759 O O . VAL A 1 254 ? -32.173 2.655 -15.323 1.00 29.89 254 VAL A O 1
ATOM 1763 N N . GLY A 1 255 ? -30.132 1.761 -15.663 1.00 32.30 255 GLY A N 1
ATOM 1764 C CA . GLY A 1 255 ? -30.106 1.051 -14.408 1.00 34.50 255 GLY A CA 1
ATOM 1765 C C . GLY A 1 255 ? -30.570 -0.388 -14.488 1.00 36.99 255 GLY A C 1
ATOM 1766 O O . GLY A 1 255 ? -30.227 -1.186 -13.608 1.00 33.91 255 GLY A O 1
ATOM 1767 N N . ASN A 1 256 ? -31.338 -0.742 -15.515 1.00 35.05 256 ASN A N 1
ATOM 1768 C CA . ASN A 1 256 ? -31.749 -2.121 -15.715 1.00 34.81 256 ASN A CA 1
ATOM 1769 C C . ASN A 1 256 ? -30.588 -2.929 -16.292 1.00 34.75 256 ASN A C 1
ATOM 1770 O O . ASN A 1 256 ? -29.488 -2.417 -16.520 1.00 31.52 256 ASN A O 1
ATOM 1775 N N . ILE A 1 257 ? -30.837 -4.213 -16.532 1.00 30.56 257 ILE A N 1
ATOM 1776 C CA . ILE A 1 257 ? -29.834 -5.133 -17.051 1.00 30.48 257 ILE A CA 1
ATOM 1777 C C . ILE A 1 257 ? -30.303 -5.636 -18.408 1.00 32.27 257 ILE A C 1
ATOM 1778 O O . ILE A 1 257 ? -31.452 -6.070 -18.553 1.00 31.06 257 ILE A O 1
ATOM 1783 N N . LEU A 1 258 ? -29.422 -5.561 -19.402 1.00 29.64 258 LEU A N 1
ATOM 1784 C CA . LEU A 1 258 ? -29.708 -6.049 -20.743 1.00 31.94 258 LEU A CA 1
ATOM 1785 C C . LEU A 1 258 ? -29.075 -7.422 -20.923 1.00 32.04 258 LEU A C 1
ATOM 1786 O O . LEU A 1 258 ? -27.883 -7.601 -20.652 1.00 29.15 258 LEU A O 1
ATOM 1791 N N . VAL A 1 259 ? -29.873 -8.385 -21.376 1.00 28.32 259 VAL A N 1
ATOM 1792 C CA . VAL A 1 259 ? -29.425 -9.757 -21.582 1.00 30.73 259 VAL A CA 1
ATOM 1793 C C . VAL A 1 259 ? -29.332 -10.018 -23.078 1.00 29.27 259 VAL A C 1
ATOM 1794 O O . VAL A 1 259 ? -30.298 -9.789 -23.816 1.00 30.14 259 VAL A O 1
ATOM 1798 N N . PHE A 1 260 ? -28.172 -10.493 -23.522 1.00 28.13 260 PHE A N 1
ATOM 1799 C CA . PHE A 1 260 ? -27.972 -10.902 -24.908 1.00 29.98 260 PHE A CA 1
ATOM 1800 C C . PHE A 1 260 ? -28.329 -12.380 -25.020 1.00 30.24 260 PHE A C 1
ATOM 1801 O O . PHE A 1 260 ? -27.623 -13.238 -24.482 1.00 29.95 260 PHE A O 1
ATOM 1809 N N . GLN A 1 261 ? -29.425 -12.677 -25.713 1.00 27.65 261 GLN A N 1
ATOM 1810 C CA . GLN A 1 261 ? -29.876 -14.055 -25.855 1.00 28.45 261 GLN A CA 1
ATOM 1811 C C . GLN A 1 261 ? -28.911 -14.850 -26.727 1.00 31.69 261 GLN A C 1
ATOM 1812 O O . GLN A 1 261 ? -28.533 -14.407 -27.815 1.00 30.24 261 GLN A O 1
ATOM 1818 N N . ALA A 1 262 ? -28.519 -16.029 -26.250 1.00 32.22 262 ALA A N 1
ATOM 1819 C CA . ALA A 1 262 ? -27.658 -16.904 -27.035 1.00 29.92 262 ALA A CA 1
ATOM 1820 C C . ALA A 1 262 ? -28.374 -17.348 -28.305 1.00 32.05 262 ALA A C 1
ATOM 1821 O O . ALA A 1 262 ? -29.538 -17.758 -28.267 1.00 32.37 262 ALA A O 1
ATOM 1823 N N . LYS A 1 263 ? -27.673 -17.259 -29.437 1.00 34.21 263 LYS A N 1
ATOM 1824 C CA . LYS A 1 263 ? -28.294 -17.592 -30.714 1.00 32.21 263 LYS A CA 1
ATOM 1825 C C . LYS A 1 263 ? -28.471 -19.096 -30.887 1.00 32.63 263 LYS A C 1
ATOM 1826 O O . LYS A 1 263 ? -29.377 -19.532 -31.606 1.00 34.19 263 LYS A O 1
ATOM 1832 N N . HIS A 1 264 ? -27.635 -19.902 -30.239 1.00 29.19 264 HIS A N 1
ATOM 1833 C CA . HIS A 1 264 ? -27.619 -21.337 -30.470 1.00 33.80 264 HIS A CA 1
ATOM 1834 C C . HIS A 1 264 ? -28.030 -22.099 -29.217 1.00 31.64 264 HIS A C 1
ATOM 1835 O O . HIS A 1 264 ? -27.998 -21.576 -28.099 1.00 29.45 264 HIS A O 1
ATOM 1842 N N . ARG A 1 265 ? -28.426 -23.354 -29.430 1.00 28.97 265 ARG A N 1
ATOM 1843 C CA . ARG A 1 265 ? -28.752 -24.276 -28.351 1.00 30.28 265 ARG A CA 1
ATOM 1844 C C . ARG A 1 265 ? -27.907 -25.535 -28.487 1.00 29.52 265 ARG A C 1
ATOM 1845 O O . ARG A 1 265 ? -28.445 -26.634 -28.656 1.00 31.59 265 ARG A O 1
ATOM 1853 N N . ASP A 1 266 ? -26.585 -25.388 -28.415 1.00 28.20 266 ASP A N 1
ATOM 1854 C CA . ASP A 1 266 ? -25.682 -26.482 -28.744 1.00 29.22 266 ASP A CA 1
ATOM 1855 C C . ASP A 1 266 ? -25.298 -27.344 -27.550 1.00 30.34 266 ASP A C 1
ATOM 1856 O O . ASP A 1 266 ? -24.872 -28.488 -27.747 1.00 28.37 266 ASP A O 1
ATOM 1861 N N . TYR A 1 267 ? -25.429 -26.840 -26.326 1.00 28.55 267 TYR A N 1
ATOM 1862 C CA . TYR A 1 267 ? -24.908 -27.521 -25.141 1.00 27.66 267 TYR A CA 1
ATOM 1863 C C . TYR A 1 267 ? -25.954 -27.546 -24.033 1.00 30.35 267 TYR A C 1
ATOM 1864 O O . TYR A 1 267 ? -25.830 -26.845 -23.022 1.00 28.48 267 TYR A O 1
ATOM 1873 N N . PRO A 1 268 ? -26.996 -28.360 -24.187 1.00 33.86 268 PRO A N 1
ATOM 1874 C CA . PRO A 1 268 ? -27.949 -28.543 -23.090 1.00 31.19 268 PRO A CA 1
ATOM 1875 C C . PRO A 1 268 ? -27.290 -29.235 -21.906 1.00 29.65 268 PRO A C 1
ATOM 1876 O O . PRO A 1 268 ? -26.273 -29.920 -22.033 1.00 29.47 268 PRO A O 1
ATOM 1880 N N . GLY A 1 269 ? -27.886 -29.034 -20.734 1.00 27.77 269 GLY A N 1
ATOM 1881 C CA . GLY A 1 269 ? -27.324 -29.557 -19.504 1.00 28.31 269 GLY A CA 1
ATOM 1882 C C . GLY A 1 269 ? -27.383 -31.067 -19.397 1.00 29.50 269 GLY A C 1
ATOM 1883 O O . GLY A 1 269 ? -26.346 -31.734 -19.329 1.00 27.98 269 GLY A O 1
ATOM 1884 N N . VAL A 1 270 ? -28.593 -31.618 -19.372 1.00 28.72 270 VAL A N 1
ATOM 1885 C CA . VAL A 1 270 ? -28.807 -33.054 -19.245 1.00 27.45 270 VAL A CA 1
ATOM 1886 C C . VAL A 1 270 ? -29.730 -33.495 -20.372 1.00 26.74 270 VAL A C 1
ATOM 1887 O O . VAL A 1 270 ? -30.864 -33.012 -20.474 1.00 27.73 270 VAL A O 1
ATOM 1891 N N . VAL A 1 271 ? -29.248 -34.403 -21.215 1.00 26.65 271 VAL A N 1
ATOM 1892 C CA . VAL A 1 271 ? -30.028 -34.957 -22.316 1.00 24.59 271 VAL A CA 1
ATOM 1893 C C . VAL A 1 271 ? -30.418 -36.381 -21.954 1.00 26.31 271 VAL A C 1
ATOM 1894 O O . VAL A 1 271 ? -29.557 -37.199 -21.611 1.00 25.97 271 VAL A O 1
ATOM 1898 N N . ILE A 1 272 ? -31.714 -36.673 -22.029 1.00 25.65 272 ILE A N 1
ATOM 1899 C CA . ILE A 1 272 ? -32.256 -38.002 -21.769 1.00 26.07 272 ILE A CA 1
ATOM 1900 C C . ILE A 1 272 ? -32.898 -38.479 -23.064 1.00 28.32 272 ILE A C 1
ATOM 1901 O O . ILE A 1 272 ? -33.990 -38.024 -23.426 1.00 28.88 272 ILE A O 1
ATOM 1906 N N . SER A 1 273 ? -32.230 -39.394 -23.762 1.00 25.08 273 SER A N 1
ATOM 1907 C CA . SER A 1 273 ? -32.632 -39.791 -25.107 1.00 26.63 273 SER A CA 1
ATOM 1908 C C . SER A 1 273 ? -32.772 -41.304 -25.169 1.00 26.70 273 SER A C 1
ATOM 1909 O O . SER A 1 273 ? -31.824 -42.030 -24.851 1.00 27.60 273 SER A O 1
ATOM 1912 N N . ASP A 1 274 ? -33.953 -41.771 -25.580 1.00 28.21 274 ASP A N 1
ATOM 1913 C CA . ASP A 1 274 ? -34.236 -43.200 -25.751 1.00 29.92 274 ASP A CA 1
ATOM 1914 C C . ASP A 1 274 ? -33.881 -43.994 -24.496 1.00 30.16 274 ASP A C 1
ATOM 1915 O O . ASP A 1 274 ? -33.412 -45.131 -24.566 1.00 27.56 274 ASP A O 1
ATOM 1920 N N . SER A 1 275 ? -34.108 -43.387 -23.338 1.00 27.84 275 SER A N 1
ATOM 1921 C CA . SER A 1 275 ? -33.747 -43.967 -22.053 1.00 29.46 275 SER A CA 1
ATOM 1922 C C . SER A 1 275 ? -35.002 -44.155 -21.207 1.00 27.57 275 SER A C 1
ATOM 1923 O O . SER A 1 275 ? -36.101 -43.754 -21.590 1.00 29.81 275 SER A O 1
ATOM 1926 N N . ASN A 1 276 ? -34.843 -44.781 -20.043 1.00 29.93 276 ASN A N 1
ATOM 1927 C CA . ASN A 1 276 ? -35.999 -45.003 -19.188 1.00 24.95 276 ASN A CA 1
ATOM 1928 C C . ASN A 1 276 ? -35.588 -44.989 -17.723 1.00 28.93 276 ASN A C 1
ATOM 1929 O O . ASN A 1 276 ? -34.442 -45.286 -17.377 1.00 26.65 276 ASN A O 1
ATOM 1934 N N . ASN A 1 277 ? -36.549 -44.629 -16.873 1.00 27.29 277 ASN A N 1
ATOM 1935 C CA . ASN A 1 277 ? -36.394 -44.617 -15.420 1.00 28.63 277 ASN A CA 1
ATOM 1936 C C . ASN A 1 277 ? -35.172 -43.800 -14.999 1.00 25.57 277 ASN A C 1
ATOM 1937 O O . ASN A 1 277 ? -34.201 -44.309 -14.438 1.00 27.31 277 ASN A O 1
ATOM 1942 N N . VAL A 1 278 ? -35.243 -42.502 -15.278 1.00 28.26 278 VAL A N 1
ATOM 1943 C CA . VAL A 1 278 ? -34.185 -41.555 -14.948 1.00 28.17 278 VAL A CA 1
ATOM 1944 C C . VAL A 1 278 ? -34.684 -40.659 -13.825 1.00 30.47 278 VAL A C 1
ATOM 1945 O O . VAL A 1 278 ? -35.822 -40.175 -13.869 1.00 30.75 278 VAL A O 1
ATOM 1949 N N . GLU A 1 279 ? -33.839 -40.444 -12.818 1.00 27.88 279 GLU A N 1
ATOM 1950 C CA . GLU A 1 279 ? -34.181 -39.604 -11.678 1.00 27.05 279 GLU A CA 1
ATOM 1951 C C . GLU A 1 279 ? -33.081 -38.580 -11.447 1.00 29.04 279 GLU A C 1
ATOM 1952 O O . GLU A 1 279 ? -31.895 -38.926 -11.447 1.00 28.79 279 GLU A O 1
ATOM 1958 N N . LEU A 1 280 ? -33.479 -37.326 -11.249 1.00 25.04 280 LEU A N 1
ATOM 1959 C CA . LEU A 1 280 ? -32.579 -36.253 -10.850 1.00 26.33 280 LEU A CA 1
ATOM 1960 C C . LEU A 1 280 ? -33.012 -35.750 -9.481 1.00 28.10 280 LEU A C 1
ATOM 1961 O O . LEU A 1 280 ? -34.174 -35.375 -9.296 1.00 28.09 280 LEU A O 1
ATOM 1966 N N . HIS A 1 281 ? -32.086 -35.750 -8.524 1.00 27.13 281 HIS A N 1
ATOM 1967 C CA . HIS A 1 281 ? -32.376 -35.338 -7.156 1.00 26.88 281 HIS A CA 1
ATOM 1968 C C . HIS A 1 281 ? -31.336 -34.330 -6.695 1.00 27.44 281 HIS A C 1
ATOM 1969 O O . HIS A 1 281 ? -30.137 -34.615 -6.736 1.00 29.48 281 HIS A O 1
ATOM 1976 N N . ASN A 1 282 ? -31.794 -33.162 -6.249 1.00 27.82 282 ASN A N 1
ATOM 1977 C CA . ASN A 1 282 ? -30.911 -32.108 -5.751 1.00 29.66 282 ASN A CA 1
ATOM 1978 C C . ASN A 1 282 ? -29.822 -31.772 -6.771 1.00 28.32 282 ASN A C 1
ATOM 1979 O O . ASN A 1 282 ? -28.631 -31.710 -6.458 1.00 29.53 282 ASN A O 1
ATOM 1984 N N . ILE A 1 283 ? -30.243 -31.566 -8.014 1.00 27.81 283 ILE A N 1
ATOM 1985 C CA . ILE A 1 283 ? -29.344 -31.177 -9.095 1.00 27.18 283 ILE A CA 1
ATOM 1986 C C . ILE A 1 283 ? -29.526 -29.689 -9.348 1.00 28.69 283 ILE A C 1
ATOM 1987 O O . ILE A 1 283 ? -30.639 -29.229 -9.627 1.00 31.53 283 ILE A O 1
ATOM 1992 N N . THR A 1 284 ? -28.443 -28.930 -9.257 1.00 28.00 284 THR A N 1
ATOM 1993 C CA . THR A 1 284 ? -28.478 -27.497 -9.519 1.00 29.58 284 THR A CA 1
ATOM 1994 C C . THR A 1 284 ? -27.862 -27.241 -10.889 1.00 29.16 284 THR A C 1
ATOM 1995 O O . THR A 1 284 ? -26.653 -27.397 -11.072 1.00 31.03 284 THR A O 1
ATOM 1999 N N . ILE A 1 285 ? -28.694 -26.858 -11.850 1.00 29.95 285 ILE A N 1
ATOM 2000 C CA . ILE A 1 285 ? -28.234 -26.500 -13.185 1.00 31.08 285 ILE A CA 1
ATOM 2001 C C . ILE A 1 285 ? -28.173 -24.979 -13.233 1.00 30.52 285 ILE A C 1
ATOM 2002 O O . ILE A 1 285 ? -29.198 -24.304 -13.368 1.00 28.29 285 ILE A O 1
ATOM 2007 N N . HIS A 1 286 ? -26.963 -24.433 -13.108 1.00 30.26 286 HIS A N 1
ATOM 2008 C CA . HIS A 1 286 ? -26.799 -22.986 -13.117 1.00 28.50 286 HIS A CA 1
ATOM 2009 C C . HIS A 1 286 ? -26.855 -22.412 -14.523 1.00 30.34 286 HIS A C 1
ATOM 2010 O O . HIS A 1 286 ? -27.218 -21.243 -14.695 1.00 30.30 286 HIS A O 1
ATOM 2017 N N . HIS A 1 287 ? -26.509 -23.206 -15.532 1.00 27.62 287 HIS A N 1
ATOM 2018 C CA . HIS A 1 287 ? -26.404 -22.689 -16.887 1.00 29.80 287 HIS A CA 1
ATOM 2019 C C . HIS A 1 287 ? -26.345 -23.853 -17.863 1.00 27.31 287 HIS A C 1
ATOM 2020 O O . HIS A 1 287 ? -25.964 -24.971 -17.504 1.00 29.41 287 HIS A O 1
ATOM 2027 N N . ALA A 1 288 ? -26.729 -23.569 -19.105 1.00 27.08 288 ALA A N 1
ATOM 2028 C CA . ALA A 1 288 ? -26.600 -24.516 -20.202 1.00 31.05 288 ALA A CA 1
ATOM 2029 C C . ALA A 1 288 ? -26.672 -23.744 -21.510 1.00 33.84 288 ALA A C 1
ATOM 2030 O O . ALA A 1 288 ? -27.272 -22.667 -21.577 1.00 30.26 288 ALA A O 1
ATOM 2032 N N . GLY A 1 289 ? -26.038 -24.298 -22.541 1.00 29.47 289 GLY A N 1
ATOM 2033 C CA . GLY A 1 289 ? -26.152 -23.753 -23.879 1.00 27.78 289 GLY A CA 1
ATOM 2034 C C . GLY A 1 289 ? -27.407 -24.269 -24.545 1.00 31.45 289 GLY A C 1
ATOM 2035 O O . GLY A 1 289 ? -27.352 -25.121 -25.436 1.00 31.92 289 GLY A O 1
ATOM 2036 N N . GLY A 1 290 ? -28.554 -23.751 -24.105 1.00 28.26 290 GLY A N 1
ATOM 2037 C CA . GLY A 1 290 ? -29.846 -24.297 -24.465 1.00 27.12 290 GLY A CA 1
ATOM 2038 C C . GLY A 1 290 ? -30.631 -24.683 -23.221 1.00 29.72 290 GLY A C 1
ATOM 2039 O O . GLY A 1 290 ? -30.657 -23.942 -22.233 1.00 31.05 290 GLY A O 1
ATOM 2040 N N . MET A 1 291 ? -31.248 -25.858 -23.271 1.00 30.22 291 MET A N 1
ATOM 2041 C CA . MET A 1 291 ? -32.153 -26.291 -22.217 1.00 31.44 291 MET A CA 1
ATOM 2042 C C . MET A 1 291 ? -31.406 -26.987 -21.087 1.00 28.67 291 MET A C 1
ATOM 2043 O O . MET A 1 291 ? -30.400 -27.668 -21.302 1.00 26.68 291 MET A O 1
ATOM 2048 N N . GLY A 1 292 ? -31.914 -26.807 -19.869 1.00 30.45 292 GLY A N 1
ATOM 2049 C CA . GLY A 1 292 ? -31.361 -27.478 -18.710 1.00 25.60 292 GLY A CA 1
ATOM 2050 C C . GLY A 1 292 ? -31.491 -28.984 -18.798 1.00 28.67 292 GLY A C 1
ATOM 2051 O O . GLY A 1 292 ? -30.490 -29.706 -18.748 1.00 28.64 292 GLY A O 1
ATOM 2052 N N . VAL A 1 293 ? -32.723 -29.472 -18.929 1.00 25.53 293 VAL A N 1
ATOM 2053 C CA . VAL A 1 293 ? -32.997 -30.895 -19.103 1.00 26.20 293 VAL A CA 1
ATOM 2054 C C . VAL A 1 293 ? -33.889 -31.053 -20.325 1.00 26.63 293 VAL A C 1
ATOM 2055 O O . VAL A 1 293 ? -34.998 -30.506 -20.361 1.00 29.87 293 VAL A O 1
ATOM 2059 N N . ILE A 1 294 ? -33.409 -31.792 -21.321 1.00 26.65 294 ILE A N 1
ATOM 2060 C CA . ILE A 1 294 ? -34.180 -32.096 -22.520 1.00 25.56 294 ILE A CA 1
ATOM 2061 C C . ILE A 1 294 ? -34.291 -33.611 -22.632 1.00 28.00 294 ILE A C 1
ATOM 2062 O O . ILE A 1 294 ? -33.274 -34.316 -22.658 1.00 26.45 294 ILE A O 1
ATOM 2067 N N . ALA A 1 295 ? -35.521 -34.110 -22.686 1.00 26.91 295 ALA A N 1
ATOM 2068 C CA . ALA A 1 295 ? -35.789 -35.535 -22.791 1.00 26.66 295 ALA A CA 1
ATOM 2069 C C . ALA A 1 295 ? -36.561 -35.816 -24.070 1.00 27.95 295 ALA A C 1
ATOM 2070 O O . ALA A 1 295 ? -37.504 -35.093 -24.408 1.00 29.07 295 ALA A O 1
ATOM 2072 N N . GLN A 1 296 ? -36.158 -36.867 -24.782 1.00 28.77 296 GLN A N 1
ATOM 2073 C CA . GLN A 1 296 ? -36.829 -37.267 -26.011 1.00 27.91 296 GLN A CA 1
ATOM 2074 C C . GLN A 1 296 ? -36.999 -38.778 -26.027 1.00 28.42 296 GLN A C 1
ATOM 2075 O O . GLN A 1 296 ? -36.052 -39.515 -25.735 1.00 29.05 296 GLN A O 1
ATOM 2081 N N . ARG A 1 297 ? -38.214 -39.225 -26.352 1.00 27.66 297 ARG A N 1
ATOM 2082 C CA . ARG A 1 297 ? -38.519 -40.641 -26.563 1.00 29.24 297 ARG A CA 1
ATOM 2083 C C . ARG A 1 297 ? -38.081 -41.492 -25.372 1.00 34.53 297 ARG A C 1
ATOM 2084 O O . ARG A 1 297 ? -37.477 -42.557 -25.524 1.00 36.17 297 ARG A O 1
ATOM 2092 N N . SER A 1 298 ? -38.394 -41.012 -24.169 1.00 30.21 298 SER A N 1
ATOM 2093 C CA . SER A 1 298 ? -37.936 -41.649 -22.943 1.00 30.51 298 SER A CA 1
ATOM 2094 C C . SER A 1 298 ? -39.106 -41.891 -21.998 1.00 29.25 298 SER A C 1
ATOM 2095 O O . SER A 1 298 ? -40.112 -41.179 -22.031 1.00 31.97 298 SER A O 1
ATOM 2098 N N . HIS A 1 299 ? -38.950 -42.898 -21.142 1.00 28.41 299 HIS A N 1
ATOM 2099 C CA . HIS A 1 299 ? -40.033 -43.449 -20.338 1.00 29.03 299 HIS A CA 1
ATOM 2100 C C . HIS A 1 299 ? -39.694 -43.322 -18.858 1.00 30.70 299 HIS A C 1
ATOM 2101 O O . HIS A 1 299 ? -38.639 -43.789 -18.421 1.00 27.05 299 HIS A O 1
ATOM 2108 N N . ASN A 1 300 ? -40.594 -42.697 -18.092 1.00 28.29 300 ASN A N 1
ATOM 2109 C CA . ASN A 1 300 ? -40.421 -42.484 -16.655 1.00 28.68 300 ASN A CA 1
ATOM 2110 C C . ASN A 1 300 ? -39.224 -41.587 -16.352 1.00 30.30 300 ASN A C 1
ATOM 2111 O O . ASN A 1 300 ? -38.075 -42.039 -16.378 1.00 27.93 300 ASN A O 1
ATOM 2116 N N . ILE A 1 301 ? -39.483 -40.317 -16.053 1.00 27.46 301 ILE A N 1
ATOM 2117 C CA . ILE A 1 301 ? -38.444 -39.362 -15.692 1.00 27.41 301 ILE A CA 1
ATOM 2118 C C . ILE A 1 301 ? -38.903 -38.603 -14.456 1.00 29.17 301 ILE A C 1
ATOM 2119 O O . ILE A 1 301 ? -40.074 -38.221 -14.350 1.00 30.34 301 ILE A O 1
ATOM 2124 N N . THR A 1 302 ? -37.981 -38.393 -13.518 1.00 27.95 302 THR A N 1
ATOM 2125 C CA . THR A 1 302 ? -38.274 -37.710 -12.266 1.00 28.29 302 THR A CA 1
ATOM 2126 C C . THR A 1 302 ? -37.207 -36.660 -12.000 1.00 30.21 302 THR A C 1
ATOM 2127 O O . THR A 1 302 ? -36.009 -36.962 -12.045 1.00 26.32 302 THR A O 1
ATOM 2131 N N . ILE A 1 303 ? -37.643 -35.433 -11.732 1.00 27.05 303 ILE A N 1
ATOM 2132 C CA . ILE A 1 303 ? -36.766 -34.341 -11.324 1.00 28.70 303 ILE A CA 1
ATOM 2133 C C . ILE A 1 303 ? -37.312 -33.813 -10.005 1.00 31.67 303 ILE A C 1
ATOM 2134 O O . ILE A 1 303 ? -38.426 -33.274 -9.957 1.00 25.55 303 ILE A O 1
ATOM 2139 N N . LYS A 1 304 ? -36.539 -33.973 -8.932 1.00 28.69 304 LYS A N 1
ATOM 2140 C CA . LYS A 1 304 ? -37.019 -33.685 -7.589 1.00 29.87 304 LYS A CA 1
ATOM 2141 C C . LYS A 1 304 ? -35.962 -32.926 -6.802 1.00 28.91 304 LYS A C 1
ATOM 2142 O O . LYS A 1 304 ? -34.767 -33.211 -6.918 1.00 30.66 304 LYS A O 1
ATOM 2148 N N . ASP A 1 305 ? -36.415 -31.954 -6.005 1.00 28.15 305 ASP A N 1
ATOM 2149 C CA . ASP A 1 305 ? -35.571 -31.191 -5.084 1.00 30.65 305 ASP A CA 1
ATOM 2150 C C . ASP A 1 305 ? -34.409 -30.502 -5.787 1.00 27.59 305 ASP A C 1
ATOM 2151 O O . ASP A 1 305 ? -33.405 -30.165 -5.152 1.00 29.61 305 ASP A O 1
ATOM 2156 N N . SER A 1 306 ? -34.533 -30.282 -7.089 1.00 27.11 306 SER A N 1
ATOM 2157 C CA . SER A 1 306 ? -33.486 -29.686 -7.901 1.00 28.92 306 SER A CA 1
ATOM 2158 C C . SER A 1 306 ? -33.830 -28.232 -8.209 1.00 33.37 306 SER A C 1
ATOM 2159 O O . SER A 1 306 ? -34.910 -27.741 -7.877 1.00 30.70 306 SER A O 1
ATOM 2162 N N . LYS A 1 307 ? -32.893 -27.529 -8.842 1.00 30.37 307 LYS A N 1
ATOM 2163 C CA . LYS A 1 307 ? -33.167 -26.135 -9.154 1.00 35.03 307 LYS A CA 1
ATOM 2164 C C . LYS A 1 307 ? -32.379 -25.681 -10.373 1.00 34.29 307 LYS A C 1
ATOM 2165 O O . LYS A 1 307 ? -31.263 -26.142 -10.628 1.00 33.83 307 LYS A O 1
ATOM 2171 N N . VAL A 1 308 ? -32.998 -24.782 -11.133 1.00 29.89 308 VAL A N 1
ATOM 2172 C CA . VAL A 1 308 ? -32.353 -24.052 -12.215 1.00 29.55 308 VAL A CA 1
ATOM 2173 C C . VAL A 1 308 ? -32.333 -22.591 -11.791 1.00 30.71 308 VAL A C 1
ATOM 2174 O O . VAL A 1 308 ? -33.388 -21.956 -11.667 1.00 31.21 308 VAL A O 1
ATOM 2178 N N . SER A 1 309 ? -31.136 -22.060 -11.548 1.00 29.08 309 SER A N 1
ATOM 2179 C CA . SER A 1 309 ? -30.973 -20.735 -10.967 1.00 28.58 309 SER A CA 1
ATOM 2180 C C . SER A 1 309 ? -29.601 -20.215 -11.363 1.00 29.26 309 SER A C 1
ATOM 2181 O O . SER A 1 309 ? -28.671 -21.013 -11.522 1.00 28.69 309 SER A O 1
ATOM 2184 N N . PRO A 1 310 ? -29.438 -18.904 -11.533 1.00 29.83 310 PRO A N 1
ATOM 2185 C CA . PRO A 1 310 ? -28.144 -18.379 -11.982 1.00 29.74 310 PRO A CA 1
ATOM 2186 C C . PRO A 1 310 ? -27.066 -18.561 -10.928 1.00 32.03 310 PRO A C 1
ATOM 2187 O O . PRO A 1 310 ? -27.333 -18.669 -9.730 1.00 32.16 310 PRO A O 1
ATOM 2191 N N . SER A 1 311 ? -25.825 -18.592 -11.400 1.00 29.87 311 SER A N 1
ATOM 2192 C CA . SER A 1 311 ? -24.680 -18.565 -10.508 1.00 32.04 311 SER A CA 1
ATOM 2193 C C . SER A 1 311 ? -24.368 -17.120 -10.124 1.00 32.02 311 SER A C 1
ATOM 2194 O O . SER A 1 311 ? -25.084 -16.183 -10.491 1.00 34.32 311 SER A O 1
ATOM 2197 N N . LYS A 1 312 ? -23.278 -16.934 -9.380 1.00 33.57 312 LYS A N 1
ATOM 2198 C CA . LYS A 1 312 ? -22.939 -15.615 -8.862 1.00 35.99 312 LYS A CA 1
ATOM 2199 C C . LYS A 1 312 ? -22.636 -14.647 -9.999 1.00 38.35 312 LYS A C 1
ATOM 2200 O O . LYS A 1 312 ? -21.947 -14.988 -10.966 1.00 36.56 312 LYS A O 1
ATOM 2206 N N . GLY A 1 313 ? -23.152 -13.426 -9.870 1.00 38.04 313 GLY A N 1
ATOM 2207 C CA . GLY A 1 313 ? -22.894 -12.381 -10.838 1.00 38.38 313 GLY A CA 1
ATOM 2208 C C . GLY A 1 313 ? -23.761 -12.422 -12.073 1.00 37.76 313 GLY A C 1
ATOM 2209 O O . GLY A 1 313 ? -23.513 -11.652 -13.007 1.00 39.34 313 GLY A O 1
ATOM 2210 N N . ARG A 1 314 ? -24.770 -13.288 -12.109 1.00 34.36 314 ARG A N 1
ATOM 2211 C CA . ARG A 1 314 ? -25.616 -13.451 -13.279 1.00 31.12 314 ARG A CA 1
ATOM 2212 C C . ARG A 1 314 ? -27.077 -13.287 -12.892 1.00 31.98 314 ARG A C 1
ATOM 2213 O O . ARG A 1 314 ? -27.483 -13.603 -11.770 1.00 33.86 314 ARG A O 1
ATOM 2221 N N . ILE A 1 315 ? -27.865 -12.788 -13.845 1.00 34.93 315 ILE A N 1
ATOM 2222 C CA . ILE A 1 315 ? -29.307 -12.656 -13.669 1.00 31.67 315 ILE A CA 1
ATOM 2223 C C . ILE A 1 315 ? -30.079 -13.733 -14.421 1.00 30.30 315 ILE A C 1
ATOM 2224 O O . ILE A 1 315 ? -31.283 -13.907 -14.170 1.00 32.85 315 ILE A O 1
ATOM 2229 N N . VAL A 1 316 ? -29.424 -14.473 -15.314 1.00 31.38 316 VAL A N 1
ATOM 2230 C CA . VAL A 1 316 ? -30.060 -15.488 -16.147 1.00 29.89 316 VAL A CA 1
ATOM 2231 C C . VAL A 1 316 ? -29.377 -16.826 -15.892 1.00 29.86 316 VAL A C 1
ATOM 2232 O O . VAL A 1 316 ? -28.157 -16.881 -15.703 1.00 30.31 316 VAL A O 1
ATOM 2236 N N . SER A 1 317 ? -30.166 -17.905 -15.870 1.00 26.56 317 SER A N 1
ATOM 2237 C CA . SER A 1 317 ? -29.604 -19.246 -15.758 1.00 27.79 317 SER A CA 1
ATOM 2238 C C . SER A 1 317 ? -29.411 -19.871 -17.137 1.00 27.03 317 SER A C 1
ATOM 2239 O O . SER A 1 317 ? -28.526 -19.454 -17.890 1.00 29.99 317 SER A O 1
ATOM 2242 N N . THR A 1 318 ? -30.224 -20.867 -17.482 1.00 27.77 318 THR A N 1
ATOM 2243 C CA . THR A 1 318 ? -30.087 -21.534 -18.769 1.00 27.48 318 THR A CA 1
ATOM 2244 C C . THR A 1 318 ? -30.645 -20.663 -19.889 1.00 31.07 318 THR A C 1
ATOM 2245 O O . THR A 1 318 ? -31.597 -19.900 -19.700 1.00 27.34 318 THR A O 1
ATOM 2249 N N . THR A 1 319 ? -30.036 -20.782 -21.071 1.00 29.33 319 THR A N 1
ATOM 2250 C CA . THR A 1 319 ? -30.403 -19.935 -22.201 1.00 29.77 319 THR A CA 1
ATOM 2251 C C . THR A 1 319 ? -31.673 -20.394 -22.909 1.00 28.90 319 THR A C 1
ATOM 2252 O O . THR A 1 319 ? -32.124 -19.707 -23.832 1.00 29.58 319 THR A O 1
ATOM 2256 N N . ALA A 1 320 ? -32.255 -21.519 -22.513 1.00 29.13 320 ALA A N 1
ATOM 2257 C CA . ALA A 1 320 ? -33.537 -21.953 -23.060 1.00 28.36 320 ALA A CA 1
ATOM 2258 C C . ALA A 1 320 ? -34.318 -22.643 -21.944 1.00 28.10 320 ALA A C 1
ATOM 2259 O O . ALA A 1 320 ? -34.062 -22.407 -20.758 1.00 26.28 320 ALA A O 1
ATOM 2261 N N . ASP A 1 321 ? -35.262 -23.504 -22.329 1.00 30.42 321 ASP A N 1
ATOM 2262 C CA . ASP A 1 321 ? -36.207 -24.096 -21.387 1.00 29.84 321 ASP A CA 1
ATOM 2263 C C . ASP A 1 321 ? -35.495 -24.745 -20.208 1.00 28.94 321 ASP A C 1
ATOM 2264 O O . ASP A 1 321 ? -34.446 -25.374 -20.361 1.00 26.57 321 ASP A O 1
ATOM 2269 N N . ALA A 1 322 ? -36.077 -24.585 -19.018 1.00 27.30 322 ALA A N 1
ATOM 2270 C CA . ALA A 1 322 ? -35.574 -25.305 -17.854 1.00 28.47 322 ALA A CA 1
ATOM 2271 C C . ALA A 1 322 ? -35.712 -26.809 -18.050 1.00 25.91 322 ALA A C 1
ATOM 2272 O O . ALA A 1 322 ? -34.736 -27.557 -17.932 1.00 27.67 322 ALA A O 1
ATOM 2274 N N . THR A 1 323 ? -36.922 -27.268 -18.355 1.00 27.63 323 THR A N 1
ATOM 2275 C CA . THR A 1 323 ? -37.198 -28.669 -18.621 1.00 28.35 323 THR A CA 1
ATOM 2276 C C . THR A 1 323 ? -37.994 -28.780 -19.914 1.00 29.47 323 THR A C 1
ATOM 2277 O O . THR A 1 323 ? -38.686 -27.846 -20.323 1.00 29.75 323 THR A O 1
ATOM 2281 N N . HIS A 1 324 ? -37.886 -29.943 -20.558 1.00 26.02 324 HIS A N 1
ATOM 2282 C CA . HIS A 1 324 ? -38.541 -30.167 -21.843 1.00 25.95 324 HIS A CA 1
ATOM 2283 C C . HIS A 1 324 ? -38.604 -31.654 -22.170 1.00 29.53 324 HIS A C 1
ATOM 2284 O O . HIS A 1 324 ? -37.598 -32.363 -22.059 1.00 26.93 324 HIS A O 1
ATOM 2291 N N . PHE A 1 325 ? -39.777 -32.136 -22.576 1.00 26.21 325 PHE A N 1
ATOM 2292 C CA . PHE A 1 325 ? -40.004 -33.555 -22.807 1.00 26.48 325 PHE A CA 1
ATOM 2293 C C . PHE A 1 325 ? -40.716 -33.733 -24.139 1.00 31.67 325 PHE A C 1
ATOM 2294 O O . PHE A 1 325 ? -41.743 -33.093 -24.389 1.00 29.35 325 PHE A O 1
ATOM 2302 N N . VAL A 1 326 ? -40.167 -34.595 -24.993 1.00 27.59 326 VAL A N 1
ATOM 2303 C CA . VAL A 1 326 ? -40.650 -34.771 -26.357 1.00 28.86 326 VAL A CA 1
ATOM 2304 C C . VAL A 1 326 ? -40.929 -36.250 -26.584 1.00 27.76 326 VAL A C 1
ATOM 2305 O O . VAL A 1 326 ? -40.017 -37.079 -26.484 1.00 27.23 326 VAL A O 1
ATOM 2309 N N . ASN A 1 327 ? -42.184 -36.577 -26.901 1.00 25.03 327 ASN A N 1
ATOM 2310 C CA . ASN A 1 327 ? -42.604 -37.953 -27.171 1.00 29.85 327 ASN A CA 1
ATOM 2311 C C . ASN A 1 327 ? -42.300 -38.879 -25.999 1.00 29.49 327 ASN A C 1
ATOM 2312 O O . ASN A 1 327 ? -41.991 -40.058 -26.190 1.00 32.69 327 ASN A O 1
ATOM 2317 N N . CYS A 1 328 ? -42.378 -38.359 -24.780 1.00 31.03 328 CYS A N 1
ATOM 2318 C CA . CYS A 1 328 ? -42.071 -39.146 -23.599 1.00 31.40 328 CYS A CA 1
ATOM 2319 C C . CYS A 1 328 ? -43.312 -39.891 -23.115 1.00 31.91 328 CYS A C 1
ATOM 2320 O O . CYS A 1 328 ? -44.450 -39.493 -23.374 1.00 34.70 328 CYS A O 1
ATOM 2323 N N . THR A 1 329 ? -43.074 -40.995 -22.409 1.00 30.42 329 THR A N 1
ATOM 2324 C CA . THR A 1 329 ? -44.127 -41.881 -21.934 1.00 33.32 329 THR A CA 1
ATOM 2325 C C . THR A 1 329 ? -43.918 -42.168 -20.452 1.00 31.49 329 THR A C 1
ATOM 2326 O O . THR A 1 329 ? -42.945 -41.723 -19.838 1.00 31.06 329 THR A O 1
ATOM 2330 N N . GLY A 1 330 ? -44.847 -42.930 -19.878 1.00 30.04 330 GLY A N 1
ATOM 2331 C CA . GLY A 1 330 ? -44.790 -43.266 -18.470 1.00 31.58 330 GLY A CA 1
ATOM 2332 C C . GLY A 1 330 ? -45.163 -42.108 -17.569 1.00 36.87 330 GLY A C 1
ATOM 2333 O O . GLY A 1 330 ? -46.148 -41.407 -17.821 1.00 35.74 330 GLY A O 1
ATOM 2334 N N . LYS A 1 331 ? -44.382 -41.891 -16.515 1.00 31.01 331 LYS A N 1
ATOM 2335 C CA . LYS A 1 331 ? -44.635 -40.823 -15.559 1.00 31.70 331 LYS A CA 1
ATOM 2336 C C . LYS A 1 331 ? -43.535 -39.776 -15.653 1.00 34.55 331 LYS A C 1
ATOM 2337 O O . LYS A 1 331 ? -42.347 -40.103 -15.558 1.00 32.36 331 LYS A O 1
ATOM 2343 N N . ILE A 1 332 ? -43.935 -38.522 -15.839 1.00 29.77 332 ILE A N 1
ATOM 2344 C CA . ILE A 1 332 ? -43.028 -37.382 -15.790 1.00 29.92 332 ILE A CA 1
ATOM 2345 C C . ILE A 1 332 ? -43.331 -36.632 -14.503 1.00 33.14 332 ILE A C 1
ATOM 2346 O O . ILE A 1 332 ? -44.423 -36.071 -14.341 1.00 29.23 332 ILE A O 1
ATOM 2351 N N . LYS A 1 333 ? -42.374 -36.627 -13.579 1.00 29.56 333 LYS A N 1
ATOM 2352 C CA . LYS A 1 333 ? -42.554 -36.025 -12.266 1.00 27.72 333 LYS A CA 1
ATOM 2353 C C . LYS A 1 333 ? -41.591 -34.858 -12.110 1.00 29.88 333 LYS A C 1
ATOM 2354 O O . LYS A 1 333 ? -40.377 -35.025 -12.265 1.00 28.95 333 LYS A O 1
ATOM 2360 N N . LEU A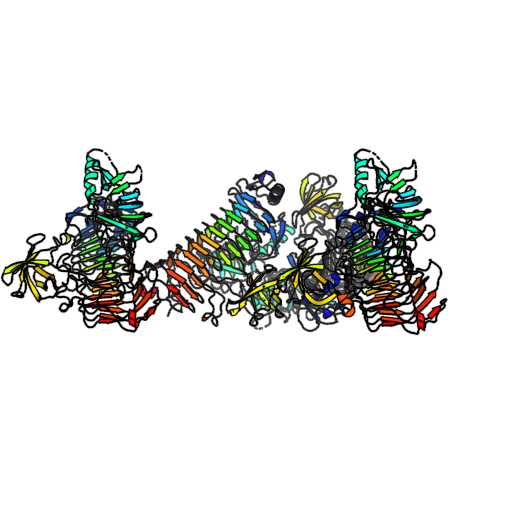 1 334 ? -42.136 -33.681 -11.812 1.00 25.88 334 LEU A N 1
ATOM 2361 C CA . LEU A 1 334 ? -41.359 -32.514 -11.410 1.00 26.62 334 LEU A CA 1
ATOM 2362 C C . LEU A 1 334 ? -41.835 -32.130 -10.015 1.00 29.91 334 LEU A C 1
ATOM 2363 O O . LEU A 1 334 ? -42.943 -31.605 -9.856 1.00 27.34 334 LEU A O 1
ATOM 2368 N N . ILE A 1 335 ? -41.008 -32.402 -9.008 1.00 26.21 335 ILE A N 1
ATOM 2369 C CA . ILE A 1 335 ? -41.417 -32.334 -7.609 1.00 27.17 335 ILE A CA 1
ATOM 2370 C C . ILE A 1 335 ? -40.491 -31.381 -6.864 1.00 30.20 335 ILE A C 1
ATOM 2371 O O . ILE A 1 335 ? -39.269 -31.573 -6.856 1.00 28.90 335 ILE A O 1
ATOM 2376 N N . ASP A 1 336 ? -41.079 -30.359 -6.237 1.00 28.69 336 ASP A N 1
ATOM 2377 C CA . ASP A 1 336 ? -40.379 -29.494 -5.282 1.00 28.62 336 ASP A CA 1
ATOM 2378 C C . ASP A 1 336 ? -39.104 -28.897 -5.874 1.00 28.42 336 ASP A C 1
ATOM 2379 O O . ASP A 1 336 ? -38.053 -28.867 -5.231 1.00 31.10 336 ASP A O 1
ATOM 2384 N N . ASN A 1 337 ? -39.193 -28.411 -7.108 1.00 26.43 337 ASN A N 1
ATOM 2385 C CA . ASN A 1 337 ? -38.051 -27.805 -7.774 1.00 26.83 337 ASN A CA 1
ATOM 2386 C C . ASN A 1 337 ? -38.196 -26.291 -7.824 1.00 28.27 337 ASN A C 1
ATOM 2387 O O . ASN A 1 337 ? -39.278 -25.735 -7.617 1.00 27.41 337 ASN A O 1
ATOM 2392 N N . LEU A 1 338 ? -37.079 -25.626 -8.108 1.00 30.46 338 LEU A N 1
ATOM 2393 C CA . LEU A 1 338 ? -37.043 -24.187 -8.341 1.00 31.72 338 LEU A CA 1
ATOM 2394 C C . LEU A 1 338 ? -36.563 -23.954 -9.767 1.00 33.13 338 LEU A C 1
ATOM 2395 O O . LEU A 1 338 ? -35.403 -24.230 -10.091 1.00 34.46 338 LEU A O 1
ATOM 2400 N N . PHE A 1 339 ? -37.450 -23.460 -10.620 1.00 30.04 339 PHE A N 1
ATOM 2401 C CA . PHE A 1 339 ? -37.110 -23.111 -11.996 1.00 29.13 339 PHE A CA 1
ATOM 2402 C C . PHE A 1 339 ? -37.227 -21.598 -12.121 1.00 30.13 339 PHE A C 1
ATOM 2403 O O . PHE A 1 339 ? -38.335 -21.058 -12.182 1.00 28.69 339 PHE A O 1
ATOM 2411 N N . GLU A 1 340 ? -36.085 -20.913 -12.155 1.00 29.12 340 GLU A N 1
ATOM 2412 C CA . GLU A 1 340 ? -36.081 -19.462 -12.228 1.00 29.39 340 GLU A CA 1
ATOM 2413 C C . GLU A 1 340 ? -34.971 -18.976 -13.149 1.00 28.12 340 GLU A C 1
ATOM 2414 O O . GLU A 1 340 ? -33.944 -19.641 -13.325 1.00 29.16 340 GLU A O 1
ATOM 2420 N N . SER A 1 341 ? -35.218 -17.818 -13.766 1.00 30.27 341 SER A N 1
ATOM 2421 C CA . SER A 1 341 ? -34.246 -16.997 -14.491 1.00 30.26 341 SER A CA 1
ATOM 2422 C C . SER A 1 341 ? -33.843 -17.542 -15.857 1.00 28.73 341 SER A C 1
ATOM 2423 O O . SER A 1 341 ? -32.914 -16.989 -16.467 1.00 29.51 341 SER A O 1
ATOM 2426 N N . GLN A 1 342 ? -34.470 -18.608 -16.352 1.00 29.93 342 GLN A N 1
ATOM 2427 C CA . GLN A 1 342 ? -34.092 -19.124 -17.659 1.00 29.62 342 GLN A CA 1
ATOM 2428 C C . GLN A 1 342 ? -34.775 -18.323 -18.766 1.00 31.05 342 GLN A C 1
ATOM 2429 O O . GLN A 1 342 ? -35.827 -17.711 -18.570 1.00 31.23 342 GLN A O 1
ATOM 2435 N N . LYS A 1 343 ? -34.158 -18.333 -19.947 1.00 29.59 343 LYS A N 1
ATOM 2436 C CA . LYS A 1 343 ? -34.633 -17.519 -21.061 1.00 31.29 343 LYS A CA 1
ATOM 2437 C C . LYS A 1 343 ? -35.795 -18.152 -21.825 1.00 31.69 343 LYS A C 1
ATOM 2438 O O . LYS A 1 343 ? -36.021 -17.786 -22.986 1.00 30.35 343 LYS A O 1
ATOM 2444 N N . ASN A 1 344 ? -36.539 -19.072 -21.219 1.00 33.41 344 ASN A N 1
ATOM 2445 C CA . ASN A 1 344 ? -37.673 -19.695 -21.892 1.00 28.70 344 ASN A CA 1
ATOM 2446 C C . ASN A 1 344 ? -38.575 -20.337 -20.843 1.00 29.87 344 ASN A C 1
ATOM 2447 O O . ASN A 1 344 ? -38.446 -20.075 -19.642 1.00 31.74 344 ASN A O 1
ATOM 2452 N N . ASP A 1 345 ? -39.496 -21.181 -21.304 1.00 28.29 345 ASP A N 1
ATOM 2453 C CA . ASP A 1 345 ? -40.498 -21.778 -20.434 1.00 27.77 345 ASP A CA 1
ATOM 2454 C C . ASP A 1 345 ? -39.853 -22.696 -19.398 1.00 27.29 345 ASP A C 1
ATOM 2455 O O . ASP A 1 345 ? -38.741 -23.201 -19.575 1.00 26.97 345 ASP A O 1
ATOM 2460 N N . ALA A 1 346 ? -40.577 -22.910 -18.297 1.00 24.07 346 ALA A N 1
ATOM 2461 C CA . ALA A 1 346 ? -40.094 -23.833 -17.276 1.00 25.05 346 ALA A CA 1
ATOM 2462 C C . ALA A 1 346 ? -40.244 -25.279 -17.731 1.00 25.53 346 ALA A C 1
ATOM 2463 O O . ALA A 1 346 ? -39.369 -26.111 -17.464 1.00 25.96 346 ALA A O 1
ATOM 2465 N N . THR A 1 347 ? -41.338 -25.600 -18.422 1.00 23.56 347 THR A N 1
ATOM 2466 C CA . THR A 1 347 ? -41.512 -26.947 -18.943 1.00 29.57 347 THR A CA 1
ATOM 2467 C C . THR A 1 347 ? -42.374 -26.925 -20.195 1.00 28.68 347 THR A C 1
ATOM 2468 O O . THR A 1 347 ? -43.125 -25.980 -20.450 1.00 28.95 347 THR A O 1
ATOM 2472 N N . ASN A 1 348 ? -42.241 -27.998 -20.972 1.00 24.82 348 ASN A N 1
ATOM 2473 C CA . ASN A 1 348 ? -43.050 -28.237 -22.163 1.00 27.41 348 ASN A CA 1
ATOM 2474 C C . ASN A 1 348 ? -43.066 -29.740 -22.385 1.00 28.95 348 ASN A C 1
ATOM 2475 O O . ASN A 1 348 ? -42.004 -30.348 -22.550 1.00 29.80 348 ASN A O 1
ATOM 2480 N N . ILE A 1 349 ? -44.252 -30.338 -22.369 1.00 26.19 349 ILE A N 1
ATOM 2481 C CA . ILE A 1 349 ? -44.419 -31.779 -22.521 1.00 28.24 349 ILE A CA 1
ATOM 2482 C C . ILE A 1 349 ? -45.345 -31.998 -23.707 1.00 31.74 349 ILE A C 1
ATOM 2483 O O . ILE A 1 349 ? -46.552 -31.750 -23.608 1.00 30.11 349 ILE A O 1
ATOM 2488 N N . HIS A 1 350 ? -44.789 -32.462 -24.826 1.00 28.82 350 HIS A N 1
ATOM 2489 C CA . HIS A 1 350 ? -45.530 -32.494 -26.079 1.00 29.45 350 HIS A CA 1
ATOM 2490 C C . HIS A 1 350 ? -45.074 -33.677 -26.924 1.00 28.95 350 HIS A C 1
ATOM 2491 O O . HIS A 1 350 ? -44.151 -34.413 -26.562 1.00 30.55 350 HIS A O 1
ATOM 2498 N N . GLY A 1 351 ? -45.744 -33.851 -28.063 1.00 28.49 351 GLY A N 1
ATOM 2499 C CA . GLY A 1 351 ? -45.349 -34.797 -29.079 1.00 31.84 351 GLY A CA 1
ATOM 2500 C C . GLY A 1 351 ? -44.883 -34.091 -30.344 1.00 30.61 351 GLY A C 1
ATOM 2501 O O . GLY A 1 351 ? -44.803 -32.867 -30.419 1.00 26.58 351 GLY A O 1
ATOM 2502 N N . VAL A 1 352 ? -44.584 -34.901 -31.357 1.00 31.54 352 VAL A N 1
ATOM 2503 C CA . VAL A 1 352 ? -44.011 -34.415 -32.608 1.00 32.30 352 VAL A CA 1
ATOM 2504 C C . VAL A 1 352 ? -45.024 -34.609 -33.727 1.00 30.57 352 VAL A C 1
ATOM 2505 O O . VAL A 1 352 ? -45.463 -35.735 -33.992 1.00 30.85 352 VAL A O 1
ATOM 2509 N N . TYR A 1 353 ? -45.391 -33.511 -34.384 1.00 31.17 353 TYR A N 1
ATOM 2510 C CA . TYR A 1 353 ? -46.113 -33.563 -35.647 1.00 31.11 353 TYR A CA 1
ATOM 2511 C C . TYR A 1 353 ? -45.102 -33.627 -36.783 1.00 30.79 353 TYR A C 1
ATOM 2512 O O . TYR A 1 353 ? -44.130 -32.865 -36.797 1.00 29.31 353 TYR A O 1
ATOM 2521 N N . ALA A 1 354 ? -45.331 -34.533 -37.729 1.00 30.00 354 ALA A N 1
ATOM 2522 C CA . ALA A 1 354 ? -44.531 -34.622 -38.943 1.00 29.46 354 ALA A CA 1
ATOM 2523 C C . ALA A 1 354 ? -45.441 -34.398 -40.140 1.00 28.93 354 ALA A C 1
ATOM 2524 O O . ALA A 1 354 ? -46.451 -35.092 -40.293 1.00 28.95 354 ALA A O 1
ATOM 2526 N N . ALA A 1 355 ? -45.087 -33.429 -40.979 1.00 30.13 355 ALA A N 1
ATOM 2527 C CA . ALA A 1 355 ? -45.940 -33.070 -42.102 1.00 30.81 355 ALA A CA 1
ATOM 2528 C C . ALA A 1 355 ? -45.891 -34.138 -43.186 1.00 29.77 355 ALA A C 1
ATOM 2529 O O . ALA A 1 355 ? -44.837 -34.715 -43.467 1.00 32.39 355 ALA A O 1
ATOM 2531 N N . ILE A 1 356 ? -47.046 -34.406 -43.792 1.00 29.16 356 ILE A N 1
ATOM 2532 C CA . ILE A 1 356 ? -47.114 -35.288 -44.949 1.00 29.73 356 ILE A CA 1
ATOM 2533 C C . ILE A 1 356 ? -46.573 -34.526 -46.150 1.00 30.25 356 ILE A C 1
ATOM 2534 O O . ILE A 1 356 ? -47.248 -33.647 -46.700 1.00 29.85 356 ILE A O 1
ATOM 2539 N N . ASP A 1 357 ? -45.345 -34.846 -46.552 1.00 30.04 357 ASP A N 1
ATOM 2540 C CA . ASP A 1 357 ? -44.672 -34.122 -47.623 1.00 27.90 357 ASP A CA 1
ATOM 2541 C C . ASP A 1 357 ? -45.010 -34.672 -49.002 1.00 33.31 357 ASP A C 1
ATOM 2542 O O . ASP A 1 357 ? -45.135 -33.903 -49.961 1.00 34.25 357 ASP A O 1
ATOM 2547 N N . LYS A 1 358 ? -45.161 -35.989 -49.120 1.00 32.39 358 LYS A N 1
ATOM 2548 C CA . LYS A 1 358 ? -45.403 -36.629 -50.406 1.00 32.54 358 LYS A CA 1
ATOM 2549 C C . LYS A 1 358 ? -46.350 -37.801 -50.213 1.00 31.23 358 LYS A C 1
ATOM 2550 O O . LYS A 1 358 ? -46.149 -38.620 -49.313 1.00 33.67 358 LYS A O 1
ATOM 2556 N N . ILE A 1 359 ? -47.379 -37.873 -51.049 1.00 32.98 359 ILE A N 1
ATOM 2557 C CA . ILE A 1 359 ? -48.295 -39.006 -51.077 1.00 33.80 359 ILE A CA 1
ATOM 2558 C C . ILE A 1 359 ? -47.886 -39.886 -52.251 1.00 34.43 359 ILE A C 1
ATOM 2559 O O . ILE A 1 359 ? -48.010 -39.485 -53.413 1.00 35.16 359 ILE A O 1
ATOM 2564 N N . ILE A 1 360 ? -47.383 -41.082 -51.950 1.00 35.15 360 ILE A N 1
ATOM 2565 C CA . ILE A 1 360 ? -46.926 -41.990 -52.998 1.00 31.20 360 ILE A CA 1
ATOM 2566 C C . ILE A 1 360 ? -48.107 -42.713 -53.631 1.00 35.32 360 ILE A C 1
ATOM 2567 O O . ILE A 1 360 ? -48.315 -42.656 -54.849 1.00 38.03 360 ILE A O 1
ATOM 2572 N N . ASP A 1 361 ? -48.892 -43.410 -52.814 1.00 33.86 361 ASP A N 1
ATOM 2573 C CA . ASP A 1 361 ? -50.111 -44.065 -53.268 1.00 34.66 361 ASP A CA 1
ATOM 2574 C C . ASP A 1 361 ? -51.134 -43.974 -52.141 1.00 34.14 361 ASP A C 1
ATOM 2575 O O . ASP A 1 361 ? -50.949 -43.238 -51.167 1.00 32.86 361 ASP A O 1
ATOM 2580 N N . ASP A 1 362 ? -52.221 -44.740 -52.267 1.00 36.27 362 ASP A N 1
ATOM 2581 C CA . ASP A 1 362 ? -53.295 -44.688 -51.282 1.00 38.25 362 ASP A CA 1
ATOM 2582 C C . ASP A 1 362 ? -52.876 -45.213 -49.914 1.00 37.89 362 ASP A C 1
ATOM 2583 O O . ASP A 1 362 ? -53.606 -45.000 -48.941 1.00 39.57 362 ASP A O 1
ATOM 2588 N N . LYS A 1 363 ? -51.729 -45.887 -49.816 1.00 35.12 363 LYS A N 1
ATOM 2589 C CA . LYS A 1 363 ? -51.238 -46.417 -48.554 1.00 33.34 363 LYS A CA 1
ATOM 2590 C C . LYS A 1 363 ? -49.894 -45.847 -48.129 1.00 34.49 363 LYS A C 1
ATOM 2591 O O . LYS A 1 363 ? -49.511 -46.026 -46.967 1.00 35.19 363 LYS A O 1
ATOM 2597 N N . THR A 1 364 ? -49.166 -45.187 -49.024 1.00 34.82 364 THR A N 1
ATOM 2598 C CA . THR A 1 364 ? -47.770 -44.840 -48.801 1.00 31.46 364 THR A CA 1
ATOM 2599 C C . THR A 1 364 ? -47.595 -43.330 -48.829 1.00 33.58 364 THR A C 1
ATOM 2600 O O . THR A 1 364 ? -48.037 -42.665 -49.772 1.00 34.32 364 THR A O 1
ATOM 2604 N N . VAL A 1 365 ? -46.947 -42.795 -47.794 1.00 29.24 365 VAL A N 1
ATOM 2605 C CA . VAL A 1 365 ? -46.632 -41.378 -47.709 1.00 28.98 365 VAL A CA 1
ATOM 2606 C C . VAL A 1 365 ? -45.164 -41.229 -47.335 1.00 29.59 365 VAL A C 1
ATOM 2607 O O . VAL A 1 365 ? -44.522 -42.159 -46.843 1.00 31.68 365 VAL A O 1
ATOM 2611 N N . GLU A 1 366 ? -44.636 -40.035 -47.585 1.00 26.95 366 GLU A N 1
ATOM 2612 C CA . GLU A 1 366 ? -43.331 -39.628 -47.084 1.00 31.25 366 GLU A CA 1
ATOM 2613 C C . GLU A 1 366 ? -43.541 -38.434 -46.167 1.00 30.43 366 GLU A C 1
ATOM 2614 O O . GLU A 1 366 ? -44.021 -37.384 -46.609 1.00 33.10 366 GLU A O 1
ATOM 2620 N N . ILE A 1 367 ? -43.212 -38.603 -44.893 1.00 28.27 367 ILE A N 1
ATOM 2621 C CA . ILE A 1 367 ? -43.356 -37.533 -43.921 1.00 27.75 367 ILE A CA 1
ATOM 2622 C C . ILE A 1 367 ? -42.043 -36.768 -43.834 1.00 29.22 367 ILE A C 1
ATOM 2623 O O . ILE A 1 367 ? -40.969 -37.289 -44.143 1.00 29.15 367 ILE A O 1
ATOM 2628 N N . LYS A 1 368 ? -42.127 -35.508 -43.415 1.00 28.50 368 LYS A N 1
ATOM 2629 C CA . LYS A 1 368 ? -40.946 -34.662 -43.321 1.00 30.18 368 LYS A CA 1
ATOM 2630 C C . LYS A 1 368 ? -40.987 -33.852 -42.036 1.00 31.59 368 LYS A C 1
ATOM 2631 O O . LYS A 1 368 ? -41.984 -33.184 -41.750 1.00 30.33 368 LYS A O 1
ATOM 2637 N N . LEU A 1 369 ? -39.901 -33.916 -41.270 1.00 27.29 369 LEU A N 1
ATOM 2638 C CA . LEU A 1 369 ? -39.745 -33.041 -40.118 1.00 28.18 369 LEU A CA 1
ATOM 2639 C C . LEU A 1 369 ? -39.560 -31.603 -40.589 1.00 28.38 369 LEU A C 1
ATOM 2640 O O . LEU A 1 369 ? -38.841 -31.336 -41.555 1.00 29.37 369 LEU A O 1
ATOM 2645 N N . GLN A 1 370 ? -40.219 -30.670 -39.901 1.00 30.36 370 GLN A N 1
ATOM 2646 C CA . GLN A 1 370 ? -40.374 -29.310 -40.407 1.00 29.61 370 GLN A CA 1
ATOM 2647 C C . GLN A 1 370 ? -39.447 -28.310 -39.723 1.00 30.86 370 GLN A C 1
ATOM 2648 O O . GLN A 1 370 ? -38.684 -27.611 -40.396 1.00 31.85 370 GLN A O 1
ATOM 2654 N N . HIS A 1 371 ? -39.511 -28.209 -38.400 1.00 29.75 371 HIS A N 1
ATOM 2655 C CA . HIS A 1 371 ? -38.651 -27.263 -37.708 1.00 29.00 371 HIS A CA 1
ATOM 2656 C C . HIS A 1 371 ? -37.209 -27.766 -37.723 1.00 27.07 371 HIS A C 1
ATOM 2657 O O . HIS A 1 371 ? -36.969 -28.964 -37.543 1.00 28.08 371 HIS A O 1
ATOM 2664 N N . PRO A 1 372 ? -36.232 -26.882 -37.946 1.00 31.56 372 PRO A N 1
ATOM 2665 C CA . PRO A 1 372 ? -34.835 -27.342 -38.037 1.00 28.88 372 PRO A CA 1
ATOM 2666 C C . PRO A 1 372 ? -34.350 -28.058 -36.791 1.00 28.24 372 PRO A C 1
ATOM 2667 O O . PRO A 1 372 ? -33.553 -28.998 -36.898 1.00 26.77 372 PRO A O 1
ATOM 2671 N N . GLN A 1 373 ? -34.810 -27.653 -35.612 1.00 28.18 373 GLN A N 1
ATOM 2672 C CA . GLN A 1 373 ? -34.427 -28.320 -34.377 1.00 28.43 373 GLN A CA 1
ATOM 2673 C C . GLN A 1 373 ? -35.207 -29.611 -34.143 1.00 27.48 373 GLN A C 1
ATOM 2674 O O . GLN A 1 373 ? -35.094 -30.204 -33.065 1.00 28.71 373 GLN A O 1
ATOM 2680 N N . GLN A 1 374 ? -35.980 -30.058 -35.134 1.00 26.57 374 GLN A N 1
ATOM 2681 C CA . GLN A 1 374 ? -36.635 -31.358 -35.107 1.00 25.73 374 GLN A CA 1
ATOM 2682 C C . GLN A 1 374 ? -35.966 -32.381 -36.015 1.00 27.73 374 GLN A C 1
ATOM 2683 O O . GLN A 1 374 ? -36.306 -33.566 -35.938 1.00 30.19 374 GLN A O 1
ATOM 2689 N N . PHE A 1 375 ? -35.042 -31.954 -36.875 1.00 28.68 375 PHE A N 1
ATOM 2690 C CA . PHE A 1 375 ? -34.399 -32.871 -37.808 1.00 25.70 375 PHE A CA 1
ATOM 2691 C C . PHE A 1 375 ? -33.690 -33.991 -37.054 1.00 28.48 375 PHE A C 1
ATOM 2692 O O . PHE A 1 375 ? -33.146 -33.791 -35.965 1.00 28.15 375 PHE A O 1
ATOM 2700 N N . GLY A 1 376 ? -33.702 -35.184 -37.646 1.00 28.19 376 GLY A N 1
ATOM 2701 C CA . GLY A 1 376 ? -33.085 -36.337 -37.025 1.00 23.66 376 GLY A CA 1
ATOM 2702 C C . GLY A 1 376 ? -33.905 -36.998 -35.942 1.00 28.07 376 GLY A C 1
ATOM 2703 O O . GLY A 1 376 ? -33.394 -37.895 -35.262 1.00 27.82 376 GLY A O 1
ATOM 2704 N N . PHE A 1 377 ? -35.158 -36.585 -35.759 1.00 26.45 377 PHE A N 1
ATOM 2705 C CA . PHE A 1 377 ? -36.045 -37.169 -34.753 1.00 28.43 377 PHE A CA 1
ATOM 2706 C C . PHE A 1 377 ? -36.775 -38.344 -35.390 1.00 29.92 377 PHE A C 1
ATOM 2707 O O . PHE A 1 377 ? -37.844 -38.191 -35.980 1.00 30.45 377 PHE A O 1
ATOM 2715 N N . ASP A 1 378 ? -36.192 -39.534 -35.268 1.00 26.31 378 ASP A N 1
ATOM 2716 C CA . ASP A 1 378 ? -36.804 -40.755 -35.778 1.00 30.95 378 ASP A CA 1
ATOM 2717 C C . ASP A 1 378 ? -37.735 -41.337 -34.722 1.00 28.50 378 ASP A C 1
ATOM 2718 O O . ASP A 1 378 ? -37.346 -41.483 -33.559 1.00 30.27 378 ASP A O 1
ATOM 2723 N N . PHE A 1 379 ? -38.963 -41.668 -35.124 1.00 30.43 379 PHE A N 1
ATOM 2724 C CA . PHE A 1 379 ? -39.942 -42.145 -34.154 1.00 30.11 379 PHE A CA 1
ATOM 2725 C C . PHE A 1 379 ? -40.998 -43.060 -34.767 1.00 32.42 379 PHE A C 1
ATOM 2726 O O . PHE A 1 379 ? -41.748 -43.714 -34.037 1.00 34.06 379 PHE A O 1
ATOM 2734 N N . ILE A 1 380 ? -41.069 -43.125 -36.092 1.00 32.68 380 ILE A N 1
ATOM 2735 C CA . ILE A 1 380 ? -42.070 -43.945 -36.769 1.00 35.10 380 ILE A CA 1
ATOM 2736 C C . ILE A 1 380 ? -41.464 -45.308 -37.078 1.00 33.26 380 ILE A C 1
ATOM 2737 O O . ILE A 1 380 ? -40.479 -45.409 -37.818 1.00 35.92 380 ILE A O 1
ATOM 2742 N N . ALA A 1 381 ? -42.055 -46.353 -36.518 1.00 32.85 381 ALA A N 1
ATOM 2743 C CA . ALA A 1 381 ? -41.601 -47.726 -36.667 1.00 32.19 381 ALA A CA 1
ATOM 2744 C C . ALA A 1 381 ? -42.780 -48.607 -37.045 1.00 34.32 381 ALA A C 1
ATOM 2745 O O . ALA A 1 381 ? -43.936 -48.236 -36.817 1.00 35.30 381 ALA A O 1
ATOM 2747 N N . PRO A 1 382 ? -42.526 -49.775 -37.640 1.00 34.10 382 PRO A N 1
ATOM 2748 C CA . PRO A 1 382 ? -43.625 -50.704 -37.925 1.00 34.46 382 PRO A CA 1
ATOM 2749 C C . PRO A 1 382 ? -44.409 -51.046 -36.667 1.00 33.44 382 PRO A C 1
ATOM 2750 O O . PRO A 1 382 ? -43.868 -51.091 -35.560 1.00 35.84 382 PRO A O 1
ATOM 2754 N N . GLU A 1 383 ? -45.709 -51.271 -36.858 1.00 36.09 383 GLU A N 1
ATOM 2755 C CA . GLU A 1 383 ? -46.733 -51.563 -35.860 1.00 35.81 383 GLU A CA 1
ATOM 2756 C C . GLU A 1 383 ? -47.112 -50.320 -35.051 1.00 35.79 383 GLU A C 1
ATOM 2757 O O . GLU A 1 383 ? -48.050 -50.387 -34.258 1.00 35.29 383 GLU A O 1
ATOM 2763 N N . ASP A 1 384 ? -46.425 -49.191 -35.221 1.00 36.80 384 ASP A N 1
ATOM 2764 C CA . ASP A 1 384 ? -46.870 -47.951 -34.601 1.00 34.88 384 ASP A CA 1
ATOM 2765 C C . ASP A 1 384 ? -48.202 -47.511 -35.196 1.00 35.21 384 ASP A C 1
ATOM 2766 O O . ASP A 1 384 ? -48.476 -47.717 -36.381 1.00 34.65 384 ASP A O 1
ATOM 2771 N N . GLU A 1 385 ? -49.030 -46.900 -34.361 1.00 34.65 385 GLU A N 1
ATOM 2772 C CA . GLU A 1 385 ? -50.268 -46.281 -34.806 1.00 36.34 385 GLU A CA 1
ATOM 2773 C C . GLU A 1 385 ? -50.063 -44.776 -34.877 1.00 31.70 385 GLU A C 1
ATOM 2774 O O . GLU A 1 385 ? -49.523 -44.174 -33.943 1.00 30.48 385 GLU A O 1
ATOM 2780 N N . LEU A 1 386 ? -50.478 -44.176 -35.987 1.00 32.19 386 LEU A N 1
ATOM 2781 C CA . LEU A 1 386 ? -50.280 -42.755 -36.227 1.00 33.01 386 LEU A CA 1
ATOM 2782 C C . LEU A 1 386 ? -51.621 -42.043 -36.313 1.00 33.21 386 LEU A C 1
ATOM 2783 O O . LEU A 1 386 ? -52.569 -42.552 -36.919 1.00 34.81 386 LEU A O 1
ATOM 2788 N N . GLU A 1 387 ? -51.694 -40.866 -35.698 1.00 31.91 387 GLU A N 1
ATOM 2789 C CA . GLU A 1 387 ? -52.807 -39.956 -35.922 1.00 32.62 387 GLU A CA 1
ATOM 2790 C C . GLU A 1 387 ? -52.614 -39.257 -37.260 1.00 33.34 387 GLU A C 1
ATOM 2791 O O . GLU A 1 387 ? -51.515 -38.789 -37.568 1.00 34.30 387 GLU A O 1
ATOM 2797 N N . LEU A 1 388 ? -53.671 -39.194 -38.059 1.00 36.33 388 LEU A N 1
ATOM 2798 C CA . LEU A 1 388 ? -53.646 -38.498 -39.341 1.00 32.53 388 LEU A CA 1
ATOM 2799 C C . LEU A 1 388 ? -54.506 -37.250 -39.187 1.00 34.39 388 LEU A C 1
ATOM 2800 O O . LEU A 1 388 ? -55.736 -37.344 -39.105 1.00 35.19 388 LEU A O 1
ATOM 2805 N N . VAL A 1 389 ? -53.861 -36.086 -39.143 1.00 28.14 389 VAL A N 1
ATOM 2806 C CA . VAL A 1 389 ? -54.474 -34.865 -38.634 1.00 34.58 389 VAL A CA 1
ATOM 2807 C C . VAL A 1 389 ? -54.529 -33.817 -39.738 1.00 34.95 389 VAL A C 1
ATOM 2808 O O . VAL A 1 389 ? -53.539 -33.595 -40.444 1.00 31.11 389 VAL A O 1
ATOM 2812 N N . HIS A 1 390 ? -55.688 -33.175 -39.873 1.00 32.60 390 HIS A N 1
ATOM 2813 C CA . HIS A 1 390 ? -55.824 -32.010 -40.737 1.00 33.85 390 HIS A CA 1
ATOM 2814 C C . HIS A 1 390 ? -54.998 -30.857 -40.178 1.00 31.67 390 HIS A C 1
ATOM 2815 O O . HIS A 1 390 ? -55.105 -30.521 -38.995 1.00 34.30 390 HIS A O 1
ATOM 2822 N N . GLY A 1 391 ? -54.180 -30.246 -41.037 1.00 32.53 391 GLY A N 1
ATOM 2823 C CA . GLY A 1 391 ? -53.182 -29.304 -40.551 1.00 32.04 391 GLY A CA 1
ATOM 2824 C C . GLY A 1 391 ? -53.780 -28.039 -39.962 1.00 35.78 391 GLY A C 1
ATOM 2825 O O . GLY A 1 391 ? -53.458 -27.652 -38.835 1.00 34.58 391 GLY A O 1
ATOM 2826 N N . ALA A 1 392 ? -54.657 -27.374 -40.717 1.00 35.43 392 ALA A N 1
ATOM 2827 C CA . ALA A 1 392 ? -55.144 -26.061 -40.307 1.00 35.74 392 ALA A CA 1
ATOM 2828 C C . ALA A 1 392 ? -56.106 -26.125 -39.128 1.00 34.97 392 ALA A C 1
ATOM 2829 O O . ALA A 1 392 ? -56.315 -25.105 -38.463 1.00 34.07 392 ALA A O 1
ATOM 2831 N N . SER A 1 393 ? -56.692 -27.291 -38.848 1.00 35.19 393 SER A N 1
ATOM 2832 C CA . SER A 1 393 ? -57.680 -27.417 -37.786 1.00 37.14 393 SER A CA 1
ATOM 2833 C C . SER A 1 393 ? -57.214 -28.243 -36.599 1.00 36.76 393 SER A C 1
ATOM 2834 O O . SER A 1 393 ? -57.839 -28.166 -35.536 1.00 35.08 393 SER A O 1
ATOM 2837 N N . LEU A 1 394 ? -56.145 -29.027 -36.754 1.00 35.03 394 LEU A N 1
ATOM 2838 C CA . LEU A 1 394 ? -55.697 -29.976 -35.735 1.00 34.25 394 LEU A CA 1
ATOM 2839 C C . LEU A 1 394 ? -56.788 -30.987 -35.391 1.00 35.30 394 LEU A C 1
ATOM 2840 O O . LEU A 1 394 ? -56.848 -31.499 -34.270 1.00 37.21 394 LEU A O 1
ATOM 2845 N N . ILE A 1 395 ? -57.656 -31.284 -36.357 1.00 32.90 395 ILE A N 1
ATOM 2846 C CA . ILE A 1 395 ? -58.693 -32.298 -36.211 1.00 32.35 395 ILE A CA 1
ATOM 2847 C C . ILE A 1 395 ? -58.178 -33.597 -36.812 1.00 32.73 395 ILE A C 1
ATOM 2848 O O . ILE A 1 395 ? -57.686 -33.614 -37.947 1.00 33.48 395 ILE A O 1
ATOM 2853 N N . THR A 1 396 ? -58.291 -34.685 -36.055 1.00 33.18 396 THR A N 1
ATOM 2854 C CA . THR A 1 396 ? -57.782 -35.979 -36.491 1.00 33.23 396 THR A CA 1
ATOM 2855 C C . THR A 1 396 ? -58.785 -36.647 -37.425 1.00 37.43 396 THR A C 1
ATOM 2856 O O . THR A 1 396 ? -59.937 -36.882 -37.045 1.00 39.99 396 THR A O 1
ATOM 2860 N N . TYR A 1 397 ? -58.347 -36.948 -38.649 1.00 36.69 397 TYR A N 1
ATOM 2861 C CA . TYR A 1 397 ? -59.183 -37.713 -39.568 1.00 36.83 397 TYR A CA 1
ATOM 2862 C C . TYR A 1 397 ? -59.377 -39.138 -39.068 1.00 40.06 397 TYR A C 1
ATOM 2863 O O . TYR A 1 397 ? -60.510 -39.625 -38.964 1.00 37.21 397 TYR A O 1
ATOM 2872 N N . GLU A 1 398 ? -58.280 -39.818 -38.749 1.00 38.84 398 GLU A N 1
ATOM 2873 C CA . GLU A 1 398 ? -58.300 -41.236 -38.417 1.00 37.11 398 GLU A CA 1
ATOM 2874 C C . GLU A 1 398 ? -56.966 -41.597 -37.780 1.00 41.01 398 GLU A C 1
ATOM 2875 O O . GLU A 1 398 ? -56.021 -40.804 -37.776 1.00 36.66 398 GLU A O 1
ATOM 2881 N N . THR A 1 399 ? -56.903 -42.812 -37.245 1.00 41.43 399 THR A N 1
ATOM 2882 C CA . THR A 1 399 ? -55.653 -43.438 -36.845 1.00 39.71 399 THR A CA 1
ATOM 2883 C C . THR A 1 399 ? -55.383 -44.620 -37.765 1.00 39.06 399 THR A C 1
ATOM 2884 O O . THR A 1 399 ? -56.311 -45.331 -38.166 1.00 43.15 399 THR A O 1
ATOM 2888 N N . ASN A 1 400 ? -54.112 -44.821 -38.108 1.00 36.43 400 ASN A N 1
ATOM 2889 C CA . ASN A 1 400 ? -53.713 -45.870 -39.033 1.00 34.61 400 ASN A CA 1
ATOM 2890 C C . ASN A 1 400 ? -52.428 -46.514 -38.534 1.00 36.13 400 ASN A C 1
ATOM 2891 O O . ASN A 1 400 ? -51.584 -45.856 -37.921 1.00 36.14 400 ASN A O 1
ATOM 2896 N N . LYS A 1 401 ? -52.285 -47.809 -38.803 1.00 36.74 401 LYS A N 1
ATOM 2897 C CA . LYS A 1 401 ? -51.143 -48.580 -38.334 1.00 35.77 401 LYS A CA 1
ATOM 2898 C C . LYS A 1 401 ? -50.076 -48.671 -39.417 1.00 35.22 401 LYS A C 1
ATOM 2899 O O . LYS A 1 401 ? -50.385 -48.876 -40.596 1.00 29.95 401 LYS A O 1
ATOM 2904 N N . VAL A 1 402 ? -48.819 -48.524 -39.006 1.00 30.55 402 VAL A N 1
ATOM 2905 C CA . VAL A 1 402 ? -47.675 -48.561 -39.909 1.00 30.84 402 VAL A CA 1
ATOM 2906 C C . VAL A 1 402 ? -47.240 -50.004 -40.109 1.00 33.49 402 VAL A C 1
ATOM 2907 O O . VAL A 1 402 ? -47.159 -50.783 -39.153 1.00 36.20 402 VAL A O 1
ATOM 2911 N N . VAL A 1 403 ? -46.958 -50.365 -41.358 1.00 34.59 403 VAL A N 1
ATOM 2912 C CA . VAL A 1 403 ? -46.400 -51.666 -41.687 1.00 37.65 403 VAL A CA 1
ATOM 2913 C C . VAL A 1 403 ? -44.934 -51.563 -42.089 1.00 40.37 403 VAL A C 1
ATOM 2914 O O . VAL A 1 403 ? -44.118 -52.391 -41.679 1.00 45.44 403 VAL A O 1
ATOM 2918 N N . THR A 1 404 ? -44.570 -50.544 -42.863 1.00 35.48 404 THR A N 1
ATOM 2919 C CA . THR A 1 404 ? -43.196 -50.368 -43.309 1.00 37.98 404 THR A CA 1
ATOM 2920 C C . THR A 1 404 ? -42.740 -48.945 -43.024 1.00 36.10 404 THR A C 1
ATOM 2921 O O . THR A 1 404 ? -43.526 -47.998 -43.126 1.00 31.42 404 THR A O 1
ATOM 2925 N N . SER A 1 405 ? -41.466 -48.804 -42.666 1.00 35.90 405 SER A N 1
ATOM 2926 C CA . SER A 1 405 ? -40.864 -47.516 -42.351 1.00 33.71 405 SER A CA 1
ATOM 2927 C C . SER A 1 405 ? -39.444 -47.498 -42.895 1.00 32.41 405 SER A C 1
ATOM 2928 O O . SER A 1 405 ? -38.691 -48.454 -42.690 1.00 33.18 405 SER A O 1
ATOM 2931 N N . THR A 1 406 ? -39.083 -46.422 -43.594 1.00 31.02 406 THR A N 1
ATOM 2932 C CA . THR A 1 406 ? -37.756 -46.295 -44.190 1.00 32.24 406 THR A CA 1
ATOM 2933 C C . THR A 1 406 ? -37.265 -44.868 -44.014 1.00 31.98 406 THR A C 1
ATOM 2934 O O . THR A 1 406 ? -37.868 -43.932 -44.549 1.00 33.31 406 THR A O 1
ATOM 2938 N N . ARG A 1 407 ? -36.170 -44.706 -43.274 1.00 29.16 407 ARG A N 1
ATOM 2939 C CA . ARG A 1 407 ? -35.568 -43.395 -43.057 1.00 32.91 407 ARG A CA 1
ATOM 2940 C C . ARG A 1 407 ? -34.760 -43.000 -44.288 1.00 30.59 407 ARG A C 1
ATOM 2941 O O . ARG A 1 407 ? -33.804 -43.691 -44.658 1.00 35.60 407 ARG A O 1
ATOM 2949 N N . VAL A 1 408 ? -35.141 -41.894 -44.920 1.00 29.75 408 VAL A N 1
ATOM 2950 C CA . VAL A 1 408 ? -34.447 -41.424 -46.116 1.00 28.71 408 VAL A CA 1
ATOM 2951 C C . VAL A 1 408 ? -33.357 -40.417 -45.770 1.00 30.28 408 VAL A C 1
ATOM 2952 O O . VAL A 1 408 ? -32.257 -40.471 -46.325 1.00 31.23 408 VAL A O 1
ATOM 2956 N N . SER A 1 409 ? -33.639 -39.496 -44.853 1.00 28.93 409 SER A N 1
ATOM 2957 C CA . SER A 1 409 ? -32.698 -38.452 -44.466 1.00 30.11 409 SER A CA 1
ATOM 2958 C C . SER A 1 409 ? -33.001 -38.054 -43.025 1.00 28.51 409 SER A C 1
ATOM 2959 O O . SER A 1 409 ? -33.831 -38.677 -42.356 1.00 27.46 409 SER A O 1
ATOM 2962 N N . ASN A 1 410 ? -32.333 -37.006 -42.539 1.00 26.80 410 ASN A N 1
ATOM 2963 C CA . ASN A 1 410 ? -32.678 -36.479 -41.225 1.00 29.21 410 ASN A CA 1
ATOM 2964 C C . ASN A 1 410 ? -33.933 -35.613 -41.259 1.00 27.90 410 ASN A C 1
ATOM 2965 O O . ASN A 1 410 ? -34.275 -34.991 -40.248 1.00 28.41 410 ASN A O 1
ATOM 2970 N N . GLU A 1 411 ? -34.618 -35.567 -42.397 1.00 27.33 411 GLU A N 1
ATOM 2971 C CA . GLU A 1 411 ? -35.891 -34.877 -42.543 1.00 28.81 411 GLU A CA 1
ATOM 2972 C C . GLU A 1 411 ? -37.017 -35.792 -42.991 1.00 26.14 411 GLU A C 1
ATOM 2973 O O . GLU A 1 411 ? -38.110 -35.735 -42.424 1.00 28.52 411 GLU A O 1
ATOM 2979 N N . VAL A 1 412 ? -36.774 -36.651 -43.980 1.00 26.74 412 VAL A N 1
ATOM 2980 C CA . VAL A 1 412 ? -37.823 -37.395 -44.668 1.00 24.45 412 VAL A CA 1
ATOM 2981 C C . VAL A 1 412 ? -37.761 -38.864 -44.272 1.00 30.35 412 VAL A C 1
ATOM 2982 O O . VAL A 1 412 ? -36.680 -39.463 -44.215 1.00 27.75 412 VAL A O 1
ATOM 2986 N N . THR A 1 413 ? -38.932 -39.442 -44.006 1.00 27.92 413 THR A N 1
ATOM 2987 C CA . THR A 1 413 ? -39.085 -40.869 -43.758 1.00 26.00 413 THR A CA 1
ATOM 2988 C C . THR A 1 413 ? -40.303 -41.358 -44.527 1.00 29.38 413 THR A C 1
ATOM 2989 O O . THR A 1 413 ? -41.375 -40.750 -44.441 1.00 27.51 413 THR A O 1
ATOM 2993 N N . ARG A 1 414 ? -40.141 -42.442 -45.283 1.00 28.99 414 ARG A N 1
ATOM 2994 C CA . ARG A 1 414 ? -41.250 -43.034 -46.020 1.00 30.03 414 ARG A CA 1
ATOM 2995 C C . ARG A 1 414 ? -42.017 -43.985 -45.111 1.00 32.69 414 ARG A C 1
ATOM 2996 O O . ARG A 1 414 ? -41.416 -44.797 -44.401 1.00 31.04 414 ARG A O 1
ATOM 3004 N N . VAL A 1 415 ? -43.343 -43.879 -45.136 1.00 31.33 415 VAL A N 1
ATOM 3005 C CA . VAL A 1 415 ? -44.219 -44.657 -44.270 1.00 30.96 415 VAL A CA 1
ATOM 3006 C C . VAL A 1 415 ? -45.274 -45.342 -45.126 1.00 31.15 415 VAL A C 1
ATOM 3007 O O . VAL A 1 415 ? -45.852 -44.724 -46.028 1.00 31.07 415 VAL A O 1
ATOM 3011 N N . GLN A 1 416 ? -45.519 -46.621 -44.851 1.00 30.59 416 GLN A N 1
ATOM 3012 C CA . GLN A 1 416 ? -46.588 -47.376 -45.486 1.00 30.75 416 GLN A CA 1
ATOM 3013 C C . GLN A 1 416 ? -47.560 -47.856 -44.418 1.00 32.39 416 GLN A C 1
ATOM 3014 O O . GLN A 1 416 ? -47.144 -48.288 -43.338 1.00 32.77 416 GLN A O 1
ATOM 3020 N N . PHE A 1 417 ? -48.852 -47.772 -44.721 1.00 27.34 417 PHE A N 1
ATOM 3021 C CA . PHE A 1 417 ? -49.908 -48.113 -43.782 1.00 29.89 417 PHE A CA 1
ATOM 3022 C C . PHE A 1 417 ? -50.547 -49.446 -44.149 1.00 35.28 417 PHE A C 1
ATOM 3023 O O . PHE A 1 417 ? -50.418 -49.938 -45.274 1.00 35.00 417 PHE A O 1
ATOM 3031 N N . ILE A 1 418 ? -51.250 -50.023 -43.173 1.00 33.87 418 ILE A N 1
ATOM 3032 C CA . ILE A 1 418 ? -51.861 -51.334 -43.366 1.00 39.33 418 ILE A CA 1
ATOM 3033 C C . ILE A 1 418 ? -53.107 -51.234 -44.238 1.00 39.25 418 ILE A C 1
ATOM 3034 O O . ILE A 1 418 ? -53.472 -52.197 -44.925 1.00 39.27 418 ILE A O 1
ATOM 3039 N N . LYS A 1 419 ? -53.766 -50.085 -44.242 1.00 37.44 419 LYS A N 1
ATOM 3040 C CA . LYS A 1 419 ? -54.984 -49.865 -45.004 1.00 40.58 419 LYS A CA 1
ATOM 3041 C C . LYS A 1 419 ? -54.888 -48.513 -45.688 1.00 40.40 419 LYS A C 1
ATOM 3042 O O . LYS A 1 419 ? -54.143 -47.635 -45.238 1.00 39.88 419 LYS A O 1
ATOM 3048 N N . PRO A 1 420 ? -55.614 -48.319 -46.790 1.00 38.19 420 PRO A N 1
ATOM 3049 C CA . PRO A 1 420 ? -55.626 -47.000 -47.438 1.00 39.01 420 PRO A CA 1
ATOM 3050 C C . PRO A 1 420 ? -56.134 -45.934 -46.479 1.00 35.13 420 PRO A C 1
ATOM 3051 O O . PRO A 1 420 ? -57.164 -46.105 -45.824 1.00 38.32 420 PRO A O 1
ATOM 3055 N N . PHE A 1 421 ? -55.396 -44.831 -46.393 1.00 36.00 421 PHE A N 1
ATOM 3056 C CA . PHE A 1 421 ? -55.739 -43.800 -45.429 1.00 38.77 421 PHE A CA 1
ATOM 3057 C C . PHE A 1 421 ? -56.909 -42.956 -45.934 1.00 39.08 421 PHE A C 1
ATOM 3058 O O . PHE A 1 421 ? -57.388 -43.114 -47.061 1.00 39.12 421 PHE A O 1
ATOM 3066 N N . ASP A 1 422 ? -57.368 -42.051 -45.068 1.00 40.62 422 ASP A N 1
ATOM 3067 C CA . ASP A 1 422 ? -58.543 -41.238 -45.359 1.00 39.63 422 ASP A CA 1
ATOM 3068 C C . ASP A 1 422 ? -58.359 -40.461 -46.655 1.00 42.10 422 ASP A C 1
ATOM 3069 O O . ASP A 1 422 ? -57.321 -39.829 -46.875 1.00 39.91 422 ASP A O 1
ATOM 3074 N N . SER A 1 423 ? -59.380 -40.511 -47.514 1.00 39.50 423 SER A N 1
ATOM 3075 C CA . SER A 1 423 ? -59.307 -39.854 -48.814 1.00 42.18 423 SER A CA 1
ATOM 3076 C C . SER A 1 423 ? -59.171 -38.341 -48.696 1.00 42.30 423 SER A C 1
ATOM 3077 O O . SER A 1 423 ? -58.702 -37.697 -49.641 1.00 42.48 423 SER A O 1
ATOM 3080 N N . ARG A 1 424 ? -59.571 -37.760 -47.564 1.00 38.71 424 ARG A N 1
ATOM 3081 C CA . ARG A 1 424 ? -59.451 -36.323 -47.362 1.00 40.87 424 ARG A CA 1
ATOM 3082 C C . ARG A 1 424 ? -58.037 -35.887 -47.005 1.00 38.84 424 ARG A C 1
ATOM 3083 O O . ARG A 1 424 ? -57.761 -34.683 -47.006 1.00 39.39 424 ARG A O 1
ATOM 3091 N N . ILE A 1 425 ? -57.142 -36.828 -46.698 1.00 35.71 425 ILE A N 1
ATOM 3092 C CA . ILE A 1 425 ? -55.774 -36.478 -46.336 1.00 36.13 425 ILE A CA 1
ATOM 3093 C C . ILE A 1 425 ? -55.069 -35.876 -47.542 1.00 32.00 425 ILE A C 1
ATOM 3094 O O . ILE A 1 425 ? -55.120 -36.422 -48.652 1.00 33.31 425 ILE A O 1
ATOM 3099 N N . LYS A 1 426 ? -54.411 -34.740 -47.332 1.00 28.85 426 LYS A N 1
ATOM 3100 C CA . LYS A 1 426 ? -53.669 -34.055 -48.376 1.00 34.62 426 LYS A CA 1
ATOM 3101 C C . LYS A 1 426 ? -52.220 -33.873 -47.947 1.00 32.39 426 LYS A C 1
ATOM 3102 O O . LYS A 1 426 ? -51.891 -33.925 -46.758 1.00 26.98 426 LYS A O 1
ATOM 3108 N N . GLU A 1 427 ? -51.351 -33.666 -48.933 1.00 31.96 427 GLU A N 1
ATOM 3109 C CA . GLU A 1 427 ? -50.006 -33.198 -48.637 1.00 31.75 427 GLU A CA 1
ATOM 3110 C C . GLU A 1 427 ? -50.095 -31.832 -47.971 1.00 31.73 427 GLU A C 1
ATOM 3111 O O . GLU A 1 427 ? -50.819 -30.947 -48.435 1.00 35.05 427 GLU A O 1
ATOM 3117 N N . GLY A 1 428 ? -49.373 -31.668 -46.867 1.00 30.01 428 GLY A N 1
ATOM 3118 C CA . GLY A 1 428 ? -49.508 -30.513 -46.008 1.00 24.73 428 GLY A CA 1
ATOM 3119 C C . GLY A 1 428 ? -50.177 -30.817 -44.687 1.00 28.07 428 GLY A C 1
ATOM 3120 O O . GLY A 1 428 ? -49.981 -30.069 -43.720 1.00 31.10 428 GLY A O 1
ATOM 3121 N N . ASP A 1 429 ? -50.966 -31.887 -44.618 1.00 27.62 429 ASP A N 1
ATOM 3122 C CA . ASP A 1 429 ? -51.436 -32.395 -43.341 1.00 27.32 429 ASP A CA 1
ATOM 3123 C C . ASP A 1 429 ? -50.266 -33.023 -42.585 1.00 28.10 429 ASP A C 1
ATOM 3124 O O . ASP A 1 429 ? -49.130 -33.071 -43.067 1.00 27.81 429 ASP A O 1
ATOM 3129 N N . SER A 1 430 ? -50.540 -33.520 -41.381 1.00 30.83 430 SER A N 1
ATOM 3130 C CA . SER A 1 430 ? -49.475 -34.006 -40.517 1.00 27.87 430 SER A CA 1
ATOM 3131 C C . SER A 1 430 ? -49.886 -35.317 -39.865 1.00 29.85 430 SER A C 1
ATOM 3132 O O . SER A 1 430 ? -51.072 -35.634 -39.742 1.00 29.81 430 SER A O 1
ATOM 3135 N N . VAL A 1 431 ? -48.877 -36.080 -39.447 1.00 26.39 431 VAL A N 1
ATOM 3136 C CA . VAL A 1 431 ? -49.080 -37.300 -38.682 1.00 26.67 431 VAL A CA 1
ATOM 3137 C C . VAL A 1 431 ? -48.432 -37.131 -37.314 1.00 27.53 431 VAL A C 1
ATOM 3138 O O . VAL A 1 431 ? -47.517 -36.327 -37.121 1.00 30.70 431 VAL A O 1
ATOM 3142 N N . SER A 1 432 ? -48.934 -37.900 -36.353 1.00 29.67 432 SER A N 1
ATOM 3143 C CA . SER A 1 432 ? -48.381 -37.938 -35.009 1.00 29.37 432 SER A CA 1
ATOM 3144 C C . SER A 1 432 ? -48.485 -39.361 -34.487 1.00 30.63 432 SER A C 1
ATOM 3145 O O . SER A 1 432 ? -49.452 -40.067 -34.781 1.00 30.70 432 SER A O 1
ATOM 3148 N N . LYS A 1 433 ? -47.486 -39.779 -33.718 1.00 29.70 433 LYS A N 1
ATOM 3149 C CA . LYS A 1 433 ? -47.464 -41.132 -33.183 1.00 29.06 433 LYS A CA 1
ATOM 3150 C C . LYS A 1 433 ? -48.411 -41.241 -31.997 1.00 34.61 433 LYS A C 1
ATOM 3151 O O . LYS A 1 433 ? -48.328 -40.454 -31.048 1.00 32.81 433 LYS A O 1
ATOM 3157 N N . VAL A 1 434 ? -49.321 -42.212 -32.058 1.00 32.79 434 VAL A N 1
ATOM 3158 C CA . VAL A 1 434 ? -50.157 -42.526 -30.906 1.00 32.08 434 VAL A CA 1
ATOM 3159 C C . VAL A 1 434 ? -49.301 -43.251 -29.878 1.00 31.55 434 VAL A C 1
ATOM 3160 O O . VAL A 1 434 ? -48.786 -44.345 -30.138 1.00 34.60 434 VAL A O 1
ATOM 3164 N N . ARG A 1 435 ? -49.131 -42.639 -28.713 1.00 28.42 435 ARG A N 1
ATOM 3165 C CA . ARG A 1 435 ? -48.289 -43.180 -27.660 1.00 32.54 435 ARG A CA 1
ATOM 3166 C C . ARG A 1 435 ? -49.104 -43.373 -26.390 1.00 34.08 435 ARG A C 1
ATOM 3167 O O . ARG A 1 435 ? -50.226 -42.876 -26.256 1.00 33.21 435 ARG A O 1
ATOM 3175 N N . SER A 1 436 ? -48.519 -44.110 -25.448 1.00 30.75 436 SER A N 1
ATOM 3176 C CA . SER A 1 436 ? -48.991 -44.105 -24.066 1.00 37.17 436 SER A CA 1
ATOM 3177 C C . SER A 1 436 ? -48.544 -42.775 -23.467 1.00 35.05 436 SER A C 1
ATOM 3178 O O . SER A 1 436 ? -47.519 -42.672 -22.787 1.00 30.92 436 SER A O 1
ATOM 3181 N N . TYR A 1 437 ? -49.325 -41.733 -23.760 1.00 34.15 437 TYR A N 1
ATOM 3182 C CA . TYR A 1 437 ? -48.951 -40.370 -23.408 1.00 33.66 437 TYR A CA 1
ATOM 3183 C C . TYR A 1 437 ? -48.610 -40.268 -21.929 1.00 36.36 437 TYR A C 1
ATOM 3184 O O . TYR A 1 437 ? -49.273 -40.868 -21.079 1.00 36.73 437 TYR A O 1
ATOM 3193 N N . ALA A 1 438 ? -47.555 -39.513 -21.634 1.00 32.58 438 ALA A N 1
ATOM 3194 C CA . ALA A 1 438 ? -47.006 -39.483 -20.287 1.00 37.87 438 ALA A CA 1
ATOM 3195 C C . ALA A 1 438 ? -48.026 -38.955 -19.288 1.00 31.64 438 ALA A C 1
ATOM 3196 O O . ALA A 1 438 ? -48.766 -38.008 -19.568 1.00 29.58 438 ALA A O 1
ATOM 3198 N N . GLU A 1 439 ? -48.073 -39.589 -18.119 1.00 32.70 439 GLU A N 1
ATOM 3199 C CA . GLU A 1 439 ? -48.816 -39.041 -16.994 1.00 35.78 439 GLU A CA 1
ATOM 3200 C C . GLU A 1 439 ? -47.950 -37.989 -16.318 1.00 32.21 439 GLU A C 1
ATOM 3201 O O . GLU A 1 439 ? -46.841 -38.287 -15.863 1.00 34.11 439 GLU A O 1
ATOM 3207 N N . VAL A 1 440 ? -48.452 -36.762 -16.256 1.00 30.04 440 VAL A N 1
ATOM 3208 C CA . VAL A 1 440 ? -47.675 -35.613 -15.813 1.00 30.65 440 VAL A CA 1
ATOM 3209 C C . VAL A 1 440 ? -48.060 -35.287 -14.377 1.00 28.66 440 VAL A C 1
ATOM 3210 O O . VAL A 1 440 ? -49.236 -35.048 -14.079 1.00 30.51 440 VAL A O 1
ATOM 3214 N N . ILE A 1 441 ? -47.070 -35.276 -13.488 1.00 27.50 441 ILE A N 1
ATOM 3215 C CA . ILE A 1 441 ? -47.259 -34.935 -12.081 1.00 29.46 441 ILE A CA 1
ATOM 3216 C C . ILE A 1 441 ? -46.282 -33.808 -11.768 1.00 32.80 441 ILE A C 1
ATOM 3217 O O . ILE A 1 441 ? -45.080 -34.045 -11.610 1.00 31.49 441 ILE A O 1
ATOM 3222 N N . ILE A 1 442 ? -46.791 -32.584 -11.678 1.00 30.18 442 ILE A N 1
ATOM 3223 C CA . ILE A 1 442 ? -45.977 -31.400 -11.427 1.00 29.41 442 ILE A CA 1
ATOM 3224 C C . ILE A 1 442 ? -46.472 -30.794 -10.120 1.00 31.66 442 ILE A C 1
ATOM 3225 O O . ILE A 1 442 ? -47.531 -30.154 -10.084 1.00 28.20 442 ILE A O 1
ATOM 3230 N N . LYS A 1 443 ? -45.710 -30.990 -9.043 1.00 29.46 443 LYS A N 1
ATOM 3231 C CA . LYS A 1 443 ? -46.133 -30.598 -7.706 1.00 29.91 443 LYS A CA 1
ATOM 3232 C C . LYS A 1 443 ? -45.022 -29.852 -6.981 1.00 33.36 443 LYS A C 1
ATOM 3233 O O . LYS A 1 443 ? -43.847 -30.218 -7.077 1.00 33.97 443 LYS A O 1
ATOM 3239 N N . GLY A 1 444 ? -45.408 -28.804 -6.253 1.00 31.19 444 GLY A N 1
ATOM 3240 C CA . GLY A 1 444 ? -44.512 -28.156 -5.314 1.00 29.50 444 GLY A CA 1
ATOM 3241 C C . GLY A 1 444 ? -43.402 -27.324 -5.913 1.00 30.69 444 GLY A C 1
ATOM 3242 O O . GLY A 1 444 ? -42.429 -27.026 -5.216 1.00 32.48 444 GLY A O 1
ATOM 3243 N N . ASN A 1 445 ? -43.519 -26.921 -7.173 1.00 27.79 445 ASN A N 1
ATOM 3244 C CA . ASN A 1 445 ? -42.442 -26.195 -7.828 1.00 27.54 445 ASN A CA 1
ATOM 3245 C C . ASN A 1 445 ? -42.648 -24.684 -7.734 1.00 28.12 445 ASN A C 1
ATOM 3246 O O . ASN A 1 445 ? -43.751 -24.191 -7.484 1.00 27.94 445 ASN A O 1
ATOM 3251 N N . ILE A 1 446 ? -41.557 -23.952 -7.937 1.00 30.64 446 ILE A N 1
ATOM 3252 C CA . ILE A 1 446 ? -41.567 -22.495 -7.988 1.00 31.68 446 ILE A CA 1
ATOM 3253 C C . ILE A 1 446 ? -41.067 -22.082 -9.366 1.00 31.31 446 ILE A C 1
ATOM 3254 O O . ILE A 1 446 ? -39.971 -22.480 -9.779 1.00 31.54 446 ILE A O 1
ATOM 3259 N N . ILE A 1 447 ? -41.870 -21.290 -10.073 1.00 32.42 447 ILE A N 1
ATOM 3260 C CA . ILE A 1 447 ? -41.595 -20.895 -11.451 1.00 29.88 447 ILE A CA 1
ATOM 3261 C C . ILE A 1 447 ? -41.695 -19.376 -11.518 1.00 34.46 447 ILE A C 1
ATOM 3262 O O . ILE A 1 447 ? -42.792 -18.817 -11.395 1.00 34.38 447 ILE A O 1
ATOM 3267 N N . ARG A 1 448 ? -40.560 -18.707 -11.717 1.00 30.79 448 ARG A N 1
ATOM 3268 C CA . ARG A 1 448 ? -40.529 -17.252 -11.640 1.00 31.02 448 ARG A CA 1
ATOM 3269 C C . ARG A 1 448 ? -39.324 -16.726 -12.406 1.00 33.45 448 ARG A C 1
ATOM 3270 O O . ARG A 1 448 ? -38.410 -17.474 -12.759 1.00 34.69 448 ARG A O 1
ATOM 3278 N N . LYS A 1 449 ? -39.350 -15.417 -12.673 1.00 30.78 449 LYS A N 1
ATOM 3279 C CA . LYS A 1 449 ? -38.196 -14.653 -13.146 1.00 29.71 449 LYS A CA 1
ATOM 3280 C C . LYS A 1 449 ? -37.684 -15.088 -14.515 1.00 32.67 449 LYS A C 1
ATOM 3281 O O . LYS A 1 449 ? -36.698 -14.534 -15.013 1.00 30.30 449 LYS A O 1
ATOM 3287 N N . ASN A 1 450 ? -38.338 -16.060 -15.134 1.00 29.86 450 ASN A N 1
ATOM 3288 C CA . ASN A 1 450 ? -37.901 -16.565 -16.424 1.00 30.95 450 ASN A CA 1
ATOM 3289 C C . ASN A 1 450 ? -38.543 -15.776 -17.559 1.00 31.71 450 ASN A C 1
ATOM 3290 O O . ASN A 1 450 ? -39.540 -15.076 -17.377 1.00 32.35 450 ASN A O 1
ATOM 3295 N N . ARG A 1 451 ? -37.952 -15.896 -18.741 1.00 29.80 451 ARG A N 1
ATOM 3296 C CA . ARG A 1 451 ? -38.569 -15.364 -19.944 1.00 30.21 451 ARG A CA 1
ATOM 3297 C C . ARG A 1 451 ? -39.689 -16.291 -20.403 1.00 30.18 451 ARG A C 1
ATOM 3298 O O . ARG A 1 451 ? -39.644 -17.505 -20.181 1.00 31.14 451 ARG A O 1
ATOM 3306 N N . ALA A 1 452 ? -40.718 -15.695 -21.012 1.00 29.87 452 ALA A N 1
ATOM 3307 C CA . ALA A 1 452 ? -41.823 -16.408 -21.647 1.00 27.62 452 ALA A CA 1
ATOM 3308 C C . ALA A 1 452 ? -42.752 -17.077 -20.639 1.00 29.06 452 ALA A C 1
ATOM 3309 O O . ALA A 1 452 ? -43.078 -16.494 -19.600 1.00 31.13 452 ALA A O 1
ATOM 3311 N N . ARG A 1 453 ? -43.184 -18.300 -20.941 1.00 28.68 453 ARG A N 1
ATOM 3312 C CA . ARG A 1 453 ? -44.305 -18.922 -20.255 1.00 27.79 453 ARG A CA 1
ATOM 3313 C C . ARG A 1 453 ? -43.839 -19.740 -19.051 1.00 26.97 453 ARG A C 1
ATOM 3314 O O . ARG A 1 453 ? -42.644 -19.901 -18.790 1.00 29.06 453 ARG A O 1
ATOM 3322 N N . GLY A 1 454 ? -44.808 -20.268 -18.308 1.00 26.48 454 GLY A N 1
ATOM 3323 C CA . GLY A 1 454 ? -44.522 -21.151 -17.197 1.00 25.66 454 GLY A CA 1
ATOM 3324 C C . GLY A 1 454 ? -44.487 -22.606 -17.618 1.00 27.76 454 GLY A C 1
ATOM 3325 O O . GLY A 1 454 ? -43.414 -23.213 -17.684 1.00 24.12 454 GLY A O 1
ATOM 3326 N N . MET A 1 455 ? -45.652 -23.176 -17.919 1.00 26.72 455 MET A N 1
ATOM 3327 C CA . MET A 1 455 ? -45.759 -24.575 -18.318 1.00 26.66 455 MET A CA 1
ATOM 3328 C C . MET A 1 455 ? -46.588 -24.669 -19.587 1.00 32.11 455 MET A C 1
ATOM 3329 O O . MET A 1 455 ? -47.743 -24.231 -19.609 1.00 31.33 455 MET A O 1
ATOM 3334 N N . LEU A 1 456 ? -46.006 -25.244 -20.635 1.00 30.60 456 LEU A N 1
ATOM 3335 C CA . LEU A 1 456 ? -46.748 -25.565 -21.850 1.00 30.22 456 LEU A CA 1
ATOM 3336 C C . LEU A 1 456 ? -47.332 -26.959 -21.666 1.00 32.65 456 LEU A C 1
ATOM 3337 O O . LEU A 1 456 ? -46.625 -27.963 -21.777 1.00 32.47 456 LEU A O 1
ATOM 3342 N N . LEU A 1 457 ? -48.630 -27.020 -21.368 1.00 30.55 457 LEU A N 1
ATOM 3343 C CA . LEU A 1 457 ? -49.306 -28.290 -21.111 1.00 33.23 457 LEU A CA 1
ATOM 3344 C C . LEU A 1 457 ? -49.836 -28.838 -22.433 1.00 33.92 457 LEU A C 1
ATOM 3345 O O . LEU A 1 457 ? -51.010 -28.702 -22.783 1.00 34.86 457 LEU A O 1
ATOM 3350 N N . ASN A 1 458 ? -48.933 -29.466 -23.184 1.00 31.26 458 ASN A N 1
ATOM 3351 C CA . ASN A 1 458 ? -49.281 -30.169 -24.411 1.00 30.78 458 ASN A CA 1
ATOM 3352 C C . ASN A 1 458 ? -49.374 -31.674 -24.193 1.00 29.75 458 ASN A C 1
ATOM 3353 O O . ASN A 1 458 ? -49.135 -32.457 -25.119 1.00 30.43 458 ASN A O 1
ATOM 3358 N N . SER A 1 459 ? -49.710 -32.088 -22.975 1.00 29.25 459 SER A N 1
ATOM 3359 C CA . SER A 1 459 ? -49.716 -33.490 -22.581 1.00 29.08 459 SER A CA 1
ATOM 3360 C C . SER A 1 459 ? -51.132 -34.045 -22.684 1.00 29.02 459 SER A C 1
ATOM 3361 O O . SER A 1 459 ? -52.040 -33.576 -21.989 1.00 29.18 459 SER A O 1
ATOM 3364 N N . ARG A 1 460 ? -51.315 -35.048 -23.545 1.00 32.38 460 ARG A N 1
ATOM 3365 C CA . ARG A 1 460 ? -52.616 -35.689 -23.687 1.00 33.86 460 ARG A CA 1
ATOM 3366 C C . ARG A 1 460 ? -52.881 -36.718 -22.595 1.00 32.70 460 ARG A C 1
ATOM 3367 O O . ARG A 1 460 ? -54.036 -37.108 -22.396 1.00 31.13 460 ARG A O 1
ATOM 3375 N N . GLY A 1 461 ? -51.843 -37.166 -21.887 1.00 28.15 461 GLY A N 1
ATOM 3376 C CA . GLY A 1 461 ? -52.039 -38.070 -20.775 1.00 31.21 461 GLY A CA 1
ATOM 3377 C C . GLY A 1 461 ? -52.563 -37.355 -19.546 1.00 33.65 461 GLY A C 1
ATOM 3378 O O . GLY A 1 461 ? -52.678 -36.129 -19.510 1.00 29.73 461 GLY A O 1
ATOM 3379 N N . LYS A 1 462 ? -52.888 -38.147 -18.525 1.00 30.76 462 LYS A N 1
ATOM 3380 C CA . LYS A 1 462 ? -53.391 -37.591 -17.274 1.00 31.00 462 LYS A CA 1
ATOM 3381 C C . LYS A 1 462 ? -52.377 -36.616 -16.693 1.00 33.60 462 LYS A C 1
ATOM 3382 O O . LYS A 1 462 ? -51.215 -36.972 -16.472 1.00 29.76 462 LYS A O 1
ATOM 3388 N N . THR A 1 463 ? -52.816 -35.383 -16.457 1.00 31.99 463 THR A N 1
ATOM 3389 C CA . THR A 1 463 ? -51.941 -34.295 -16.044 1.00 30.89 463 THR A CA 1
ATOM 3390 C C . THR A 1 463 ? -52.432 -33.715 -14.728 1.00 32.74 463 THR A C 1
ATOM 3391 O O . THR A 1 463 ? -53.624 -33.422 -14.579 1.00 32.63 463 THR A O 1
ATOM 3395 N N . LEU A 1 464 ? -51.514 -33.547 -13.779 1.00 29.67 464 LEU A N 1
ATOM 3396 C CA . LEU A 1 464 ? -51.822 -32.959 -12.481 1.00 30.92 464 LEU A CA 1
ATOM 3397 C C . LEU A 1 464 ? -50.845 -31.824 -12.218 1.00 29.69 464 LEU A C 1
ATOM 3398 O O . LEU A 1 464 ? -49.629 -32.041 -12.207 1.00 32.68 464 LEU A O 1
ATOM 3403 N N . ILE A 1 465 ? -51.375 -30.623 -12.015 1.00 26.69 465 ILE A N 1
ATOM 3404 C CA . ILE A 1 465 ? -50.588 -29.438 -11.688 1.00 28.53 465 ILE A CA 1
ATOM 3405 C C . ILE A 1 465 ? -51.058 -28.989 -10.311 1.00 31.10 465 ILE A C 1
ATOM 3406 O O . ILE A 1 465 ? -52.141 -28.406 -10.176 1.00 31.79 465 ILE A O 1
ATOM 3411 N N . GLU A 1 466 ? -50.255 -29.255 -9.283 1.00 27.86 466 GLU A N 1
ATOM 3412 C CA . GLU A 1 466 ? -50.715 -29.099 -7.910 1.00 29.90 466 GLU A CA 1
ATOM 3413 C C . GLU A 1 466 ? -49.665 -28.399 -7.063 1.00 28.20 466 GLU A C 1
ATOM 3414 O O . GLU A 1 466 ? -48.483 -28.742 -7.128 1.00 27.68 466 GLU A O 1
ATOM 3420 N N . ASN A 1 467 ? -50.105 -27.415 -6.276 1.00 32.81 467 ASN A N 1
ATOM 3421 C CA . ASN A 1 467 ? -49.274 -26.787 -5.245 1.00 31.56 467 ASN A CA 1
ATOM 3422 C C . ASN A 1 467 ? -48.018 -26.147 -5.835 1.00 31.08 467 ASN A C 1
ATOM 3423 O O . ASN A 1 467 ? -46.936 -26.196 -5.247 1.00 30.16 467 ASN A O 1
ATOM 3428 N N . ASN A 1 468 ? -48.158 -25.533 -7.002 1.00 29.48 468 ASN A N 1
ATOM 3429 C CA . ASN A 1 468 ? -47.060 -24.805 -7.617 1.00 29.23 468 ASN A CA 1
ATOM 3430 C C . ASN A 1 468 ? -47.258 -23.304 -7.439 1.00 30.49 468 ASN A C 1
ATOM 3431 O O . ASN A 1 468 ? -48.374 -22.821 -7.232 1.00 31.00 468 ASN A O 1
ATOM 3436 N N . TYR A 1 469 ? -46.153 -22.570 -7.512 1.00 28.20 469 TYR A N 1
ATOM 3437 C CA . TYR A 1 469 ? -46.167 -21.114 -7.476 1.00 31.44 469 TYR A CA 1
ATOM 3438 C C . TYR A 1 469 ? -45.724 -20.580 -8.832 1.00 31.34 469 TYR A C 1
ATOM 3439 O O . TYR A 1 469 ? -44.664 -20.964 -9.338 1.00 30.73 469 TYR A O 1
ATOM 3448 N N . PHE A 1 470 ? -46.532 -19.696 -9.411 1.00 30.67 470 PHE A N 1
ATOM 3449 C CA . PHE A 1 470 ? -46.259 -19.108 -10.716 1.00 30.42 470 PHE A CA 1
ATOM 3450 C C . PHE A 1 470 ? -46.062 -17.607 -10.572 1.00 33.97 470 PHE A C 1
ATOM 3451 O O . PHE A 1 470 ? -46.887 -16.926 -9.953 1.00 31.99 470 PHE A O 1
ATOM 3459 N N . HIS A 1 471 ? -44.971 -17.091 -11.152 1.00 31.40 471 HIS A N 1
ATOM 3460 C CA . HIS A 1 471 ? -44.800 -15.648 -11.338 1.00 33.40 471 HIS A CA 1
ATOM 3461 C C . HIS A 1 471 ? -44.032 -15.461 -12.649 1.00 32.58 471 HIS A C 1
ATOM 3462 O O . HIS A 1 471 ? -42.810 -15.297 -12.679 1.00 32.20 471 HIS A O 1
ATOM 3469 N N . THR A 1 472 ? -44.774 -15.485 -13.755 1.00 31.88 472 THR A N 1
ATOM 3470 C CA . THR A 1 472 ? -44.182 -15.454 -15.079 1.00 32.49 472 THR A CA 1
ATOM 3471 C C . THR A 1 472 ? -44.635 -14.222 -15.853 1.00 31.99 472 THR A C 1
ATOM 3472 O O . THR A 1 472 ? -45.795 -13.812 -15.742 1.00 32.23 472 THR A O 1
ATOM 3476 N N . PRO A 1 473 ? -43.746 -13.609 -16.642 1.00 30.84 473 PRO A N 1
ATOM 3477 C CA . PRO A 1 473 ? -44.191 -12.518 -17.522 1.00 30.85 473 PRO A CA 1
ATOM 3478 C C . PRO A 1 473 ? -45.115 -12.993 -18.625 1.00 30.70 473 PRO A C 1
ATOM 3479 O O . PRO A 1 473 ? -45.993 -12.235 -19.055 1.00 31.94 473 PRO A O 1
ATOM 3483 N N . GLY A 1 474 ? -44.944 -14.224 -19.098 1.00 31.38 474 GLY A N 1
ATOM 3484 C CA . GLY A 1 474 ? -45.867 -14.822 -20.035 1.00 30.68 474 GLY A CA 1
ATOM 3485 C C . GLY A 1 474 ? -46.977 -15.574 -19.328 1.00 29.24 474 GLY A C 1
ATOM 3486 O O . GLY A 1 474 ? -47.140 -15.511 -18.107 1.00 30.90 474 GLY A O 1
ATOM 3487 N N . SER A 1 475 ? -47.758 -16.298 -20.125 1.00 30.91 475 SER A N 1
ATOM 3488 C CA . SER A 1 475 ? -48.809 -17.140 -19.571 1.00 31.05 475 SER A CA 1
ATOM 3489 C C . SER A 1 475 ? -48.220 -18.169 -18.613 1.00 30.09 475 SER A C 1
ATOM 3490 O O . SER A 1 475 ? -47.236 -18.843 -18.932 1.00 29.37 475 SER A O 1
ATOM 3493 N N . ALA A 1 476 ? -48.823 -18.279 -17.427 1.00 29.47 476 ALA A N 1
ATOM 3494 C CA . ALA A 1 476 ? -48.371 -19.286 -16.474 1.00 28.76 476 ALA A CA 1
ATOM 3495 C C . ALA A 1 476 ? -48.598 -20.689 -17.016 1.00 27.07 476 ALA A C 1
ATOM 3496 O O . ALA A 1 476 ? -47.732 -21.561 -16.888 1.00 27.40 476 ALA A O 1
ATOM 3498 N N . ILE A 1 477 ? -49.751 -20.921 -17.636 1.00 27.65 477 ILE A N 1
ATOM 3499 C CA . ILE A 1 477 ? -50.087 -22.200 -18.247 1.00 27.41 477 ILE A CA 1
ATOM 3500 C C . ILE A 1 477 ? -50.603 -21.928 -19.652 1.00 30.65 477 ILE A C 1
ATOM 3501 O O . ILE A 1 477 ? -51.504 -21.102 -19.837 1.00 30.23 477 ILE A O 1
ATOM 3506 N N . LEU A 1 478 ? -50.031 -22.612 -20.639 1.00 28.44 478 LEU A N 1
ATOM 3507 C CA . LEU A 1 478 ? -50.390 -22.405 -22.034 1.00 29.10 478 LEU A CA 1
ATOM 3508 C C . LEU A 1 478 ? -50.636 -23.746 -22.705 1.00 33.02 478 LEU A C 1
ATOM 3509 O O . LEU A 1 478 ? -49.783 -24.637 -22.653 1.00 33.62 478 LEU A O 1
ATOM 3514 N N . PHE A 1 479 ? -51.805 -23.886 -23.323 1.00 31.77 479 PHE A N 1
ATOM 3515 C CA . PHE A 1 479 ? -52.114 -25.018 -24.187 1.00 33.00 479 PHE A CA 1
ATOM 3516 C C . PHE A 1 479 ? -51.842 -24.575 -25.619 1.00 33.93 479 PHE A C 1
ATOM 3517 O O . PHE A 1 479 ? -52.600 -23.780 -26.182 1.00 33.39 479 PHE A O 1
ATOM 3525 N N . GLU A 1 480 ? -50.749 -25.078 -26.207 1.00 31.33 480 GLU A N 1
ATOM 3526 C CA . GLU A 1 480 ? -50.307 -24.606 -27.509 1.00 29.31 480 GLU A CA 1
ATOM 3527 C C . GLU A 1 480 ? -50.354 -25.774 -28.486 1.00 30.70 480 GLU A C 1
ATOM 3528 O O . GLU A 1 480 ? -51.403 -26.395 -28.636 1.00 30.50 480 GLU A O 1
ATOM 3534 N N . GLY A 1 481 ? -49.249 -26.080 -29.158 1.00 29.62 481 GLY A N 1
ATOM 3535 C CA . GLY A 1 481 ? -49.263 -27.045 -30.237 1.00 27.41 481 GLY A CA 1
ATOM 3536 C C . GLY A 1 481 ? -49.674 -26.410 -31.551 1.00 30.91 481 GLY A C 1
ATOM 3537 O O . GLY A 1 481 ? -50.491 -25.485 -31.567 1.00 29.83 481 GLY A O 1
ATOM 3538 N N . ASP A 1 482 ? -49.099 -26.877 -32.655 1.00 31.01 482 ASP A N 1
ATOM 3539 C CA . ASP A 1 482 ? -49.511 -26.439 -33.982 1.00 31.72 482 ASP A CA 1
ATOM 3540 C C . ASP A 1 482 ? -48.992 -27.450 -34.992 1.00 30.87 482 ASP A C 1
ATOM 3541 O O . ASP A 1 482 ? -48.153 -28.296 -34.677 1.00 31.73 482 ASP A O 1
ATOM 3546 N N . ALA A 1 483 ? -49.504 -27.349 -36.213 1.00 30.00 483 ALA A N 1
ATOM 3547 C CA . ALA A 1 483 ? -49.024 -28.127 -37.347 1.00 30.24 483 ALA A CA 1
ATOM 3548 C C . ALA A 1 483 ? -48.682 -27.204 -38.504 1.00 27.05 483 ALA A C 1
ATOM 3549 O O . ALA A 1 483 ? -49.000 -27.482 -39.664 1.00 28.34 483 ALA A O 1
ATOM 3551 N N . ASN A 1 484 ? -48.036 -26.078 -38.198 1.00 31.43 484 ASN A N 1
ATOM 3552 C CA . ASN A 1 484 ? -47.640 -25.112 -39.220 1.00 31.97 484 ASN A CA 1
ATOM 3553 C C . ASN A 1 484 ? -46.287 -24.457 -38.981 1.00 33.08 484 ASN A C 1
ATOM 3554 O O . ASN A 1 484 ? -45.734 -23.889 -39.929 1.00 30.99 484 ASN A O 1
ATOM 3559 N N . PHE A 1 485 ? -45.725 -24.506 -37.772 1.00 32.42 485 PHE A N 1
ATOM 3560 C CA . PHE A 1 485 ? -44.398 -23.948 -37.536 1.00 30.94 485 PHE A CA 1
ATOM 3561 C C . PHE A 1 485 ? -43.606 -24.786 -36.540 1.00 31.44 485 PHE A C 1
ATOM 3562 O O . PHE A 1 485 ? -42.590 -25.390 -36.899 1.00 33.20 485 PHE A O 1
ATOM 3570 N N . TRP A 1 486 ? -44.048 -24.810 -35.280 1.00 29.03 486 TRP A N 1
ATOM 3571 C CA . TRP A 1 486 ? -43.359 -25.618 -34.280 1.00 28.98 486 TRP A CA 1
ATOM 3572 C C . TRP A 1 486 ? -43.588 -27.105 -34.512 1.00 28.52 486 TRP A C 1
ATOM 3573 O O . TRP A 1 486 ? -42.715 -27.921 -34.195 1.00 26.84 486 TRP A O 1
ATOM 3584 N N . PHE A 1 487 ? -44.745 -27.466 -35.064 1.00 28.09 487 PHE A N 1
ATOM 3585 C CA . PHE A 1 487 ? -45.123 -28.857 -35.304 1.00 27.79 487 PHE A CA 1
ATOM 3586 C C . PHE A 1 487 ? -44.970 -29.691 -34.036 1.00 27.92 487 PHE A C 1
ATOM 3587 O O . PHE A 1 487 ? -44.301 -30.726 -34.007 1.00 28.02 487 PHE A O 1
ATOM 3595 N N . GLU A 1 488 ? -45.601 -29.213 -32.969 1.00 25.56 488 GLU A N 1
ATOM 3596 C CA . GLU A 1 488 ? -45.649 -29.908 -31.693 1.00 25.70 488 GLU A CA 1
ATOM 3597 C C . GLU A 1 488 ? -47.064 -30.416 -31.467 1.00 30.54 488 GLU A C 1
ATOM 3598 O O . GLU A 1 488 ? -48.029 -29.654 -31.588 1.00 29.67 488 GLU A O 1
ATOM 3604 N N . GLN A 1 489 ? -47.184 -31.702 -31.156 1.00 28.68 489 GLN A N 1
ATOM 3605 C CA . GLN A 1 489 ? -48.485 -32.306 -30.911 1.00 28.71 489 GLN A CA 1
ATOM 3606 C C . GLN A 1 489 ? -48.895 -32.055 -29.465 1.00 30.89 489 GLN A C 1
ATOM 3607 O O . GLN A 1 489 ? -48.173 -32.428 -28.534 1.00 30.55 489 GLN A O 1
ATOM 3613 N N . GLY A 1 490 ? -50.045 -31.414 -29.281 1.00 32.84 490 GLY A N 1
ATOM 3614 C CA . GLY A 1 490 ? -50.570 -31.166 -27.954 1.00 30.08 490 GLY A CA 1
ATOM 3615 C C . GLY A 1 490 ? -51.970 -31.716 -27.788 1.00 29.22 490 GLY A C 1
ATOM 3616 O O . GLY A 1 490 ? -52.243 -32.857 -28.171 1.00 31.00 490 GLY A O 1
ATOM 3617 N N . GLY A 1 491 ? -52.869 -30.914 -27.226 1.00 28.44 491 GLY A N 1
ATOM 3618 C CA . GLY A 1 491 ? -54.245 -31.337 -27.061 1.00 31.12 491 GLY A CA 1
ATOM 3619 C C . GLY A 1 491 ? -54.449 -32.228 -25.855 1.00 32.75 491 GLY A C 1
ATOM 3620 O O . GLY A 1 491 ? -54.204 -33.437 -25.914 1.00 31.26 491 GLY A O 1
ATOM 3621 N N . VAL A 1 492 ? -54.910 -31.638 -24.756 1.00 30.73 492 VAL A N 1
ATOM 3622 C CA . VAL A 1 492 ? -55.048 -32.374 -23.508 1.00 27.52 492 VAL A CA 1
ATOM 3623 C C . VAL A 1 492 ? -56.367 -33.140 -23.490 1.00 33.73 492 VAL A C 1
ATOM 3624 O O . VAL A 1 492 ? -57.300 -32.854 -24.246 1.00 32.21 492 VAL A O 1
ATOM 3628 N N . SER A 1 493 ? -56.440 -34.131 -22.599 1.00 30.14 493 SER A N 1
ATOM 3629 C CA . SER A 1 493 ? -57.646 -34.925 -22.414 1.00 33.23 493 SER A CA 1
ATOM 3630 C C . SER A 1 493 ? -58.007 -35.161 -20.954 1.00 31.79 493 SER A C 1
ATOM 3631 O O . SER A 1 493 ? -59.076 -35.721 -20.690 1.00 32.77 493 SER A O 1
ATOM 3634 N N . ASP A 1 494 ? -57.163 -34.751 -20.007 1.00 30.07 494 ASP A N 1
ATOM 3635 C CA . ASP A 1 494 ? -57.390 -35.000 -18.588 1.00 28.84 494 ASP A CA 1
ATOM 3636 C C . ASP A 1 494 ? -56.440 -34.143 -17.759 1.00 32.34 494 ASP A C 1
ATOM 3637 O O . ASP A 1 494 ? -55.309 -34.556 -17.479 1.00 31.20 494 ASP A O 1
ATOM 3642 N N . VAL A 1 495 ? -56.883 -32.951 -17.363 1.00 29.24 495 VAL A N 1
ATOM 3643 C CA . VAL A 1 495 ? -56.036 -31.985 -16.672 1.00 31.78 495 VAL A CA 1
ATOM 3644 C C . VAL A 1 495 ? -56.698 -31.581 -15.365 1.00 33.75 495 VAL A C 1
ATOM 3645 O O . VAL A 1 495 ? -57.888 -31.247 -15.340 1.00 30.78 495 VAL A O 1
ATOM 3649 N N . THR A 1 496 ? -55.921 -31.598 -14.284 1.00 32.08 496 THR A N 1
ATOM 3650 C CA . THR A 1 496 ? -56.341 -31.077 -12.988 1.00 29.72 496 THR A CA 1
ATOM 3651 C C . THR A 1 496 ? -55.314 -30.042 -12.550 1.00 31.62 496 THR A C 1
ATOM 3652 O O . THR A 1 496 ? -54.150 -30.379 -12.308 1.00 30.53 496 THR A O 1
ATOM 3656 N N . ILE A 1 497 ? -55.738 -28.786 -12.470 1.00 28.93 497 ILE A N 1
ATOM 3657 C CA . ILE A 1 497 ? -54.904 -27.688 -11.997 1.00 27.47 497 ILE A CA 1
ATOM 3658 C C . ILE A 1 497 ? -55.454 -27.295 -10.632 1.00 31.90 497 ILE A C 1
ATOM 3659 O O . ILE A 1 497 ? -56.491 -26.629 -10.533 1.00 31.38 497 ILE A O 1
ATOM 3664 N N . LYS A 1 498 ? -54.766 -27.711 -9.571 1.00 30.06 498 LYS A N 1
ATOM 3665 C CA . LYS A 1 498 ? -55.335 -27.721 -8.231 1.00 32.75 498 LYS A CA 1
ATOM 3666 C C . LYS A 1 498 ? -54.390 -27.066 -7.235 1.00 33.64 498 LYS A C 1
ATOM 3667 O O . LYS A 1 498 ? -53.210 -27.421 -7.166 1.00 32.32 498 LYS A O 1
ATOM 3673 N N . ASN A 1 499 ? -54.919 -26.112 -6.465 1.00 33.46 499 ASN A N 1
ATOM 3674 C CA . ASN A 1 499 ? -54.228 -25.545 -5.303 1.00 32.14 499 ASN A CA 1
ATOM 3675 C C . ASN A 1 499 ? -52.884 -24.921 -5.678 1.00 35.45 499 ASN A C 1
ATOM 3676 O O . ASN A 1 499 ? -51.883 -25.093 -4.981 1.00 32.67 499 ASN A O 1
ATOM 3681 N N . ASN A 1 500 ? -52.860 -24.181 -6.779 1.00 30.09 500 ASN A N 1
ATOM 3682 C CA . ASN A 1 500 ? -51.676 -23.437 -7.178 1.00 31.08 500 ASN A CA 1
ATOM 3683 C C . ASN A 1 500 ? -51.824 -21.969 -6.791 1.00 33.14 500 ASN A C 1
ATOM 3684 O O . ASN A 1 500 ? -52.905 -21.499 -6.427 1.00 31.59 500 ASN A O 1
ATOM 3689 N N . VAL A 1 501 ? -50.713 -21.242 -6.871 1.00 30.26 501 VAL A N 1
ATOM 3690 C CA . VAL A 1 501 ? -50.681 -19.808 -6.606 1.00 29.47 501 VAL A CA 1
ATOM 3691 C C . VAL A 1 501 ? -50.152 -19.120 -7.856 1.00 30.15 501 VAL A C 1
ATOM 3692 O O . VAL A 1 501 ? -48.985 -19.302 -8.229 1.00 31.26 501 VAL A O 1
ATOM 3696 N N . PHE A 1 502 ? -51.005 -18.334 -8.505 1.00 29.62 502 PHE A N 1
ATOM 3697 C CA . PHE A 1 502 ? -50.638 -17.532 -9.668 1.00 28.17 502 PHE A CA 1
ATOM 3698 C C . PHE A 1 502 ? -50.568 -16.080 -9.205 1.00 33.28 502 PHE A C 1
ATOM 3699 O O . PHE A 1 502 ? -51.592 -15.395 -9.136 1.00 33.65 502 PHE A O 1
ATOM 3707 N N . GLU A 1 503 ? -49.364 -15.607 -8.886 1.00 27.61 503 GLU A N 1
ATOM 3708 C CA . GLU A 1 503 ? -49.174 -14.264 -8.347 1.00 31.36 503 GLU A CA 1
ATOM 3709 C C . GLU A 1 503 ? -48.605 -13.354 -9.430 1.00 31.42 503 GLU A C 1
ATOM 3710 O O . GLU A 1 503 ? -47.447 -13.505 -9.833 1.00 32.16 503 GLU A O 1
ATOM 3716 N N . ASN A 1 504 ? -49.424 -12.403 -9.886 1.00 28.33 504 ASN A N 1
ATOM 3717 C CA . ASN A 1 504 ? -49.004 -11.369 -10.835 1.00 31.26 504 ASN A CA 1
ATOM 3718 C C . ASN A 1 504 ? -48.307 -11.972 -12.051 1.00 33.39 504 ASN A C 1
ATOM 3719 O O . ASN A 1 504 ? -47.275 -11.480 -12.512 1.00 33.74 504 ASN A O 1
ATOM 3724 N N . SER A 1 505 ? -48.872 -13.058 -12.568 1.00 33.09 505 SER A N 1
ATOM 3725 C CA . SER A 1 505 ? -48.341 -13.701 -13.758 1.00 31.62 505 SER A CA 1
ATOM 3726 C C . SER A 1 505 ? -49.000 -13.127 -15.007 1.00 32.88 505 SER A C 1
ATOM 3727 O O . SER A 1 505 ? -50.039 -12.464 -14.942 1.00 34.52 505 SER A O 1
ATOM 3730 N N . PHE A 1 506 ? -48.377 -13.397 -16.155 1.00 29.85 506 PHE A N 1
ATOM 3731 C CA . PHE A 1 506 ? -48.745 -12.763 -17.421 1.00 29.15 506 PHE A CA 1
ATOM 3732 C C . PHE A 1 506 ? -48.685 -11.240 -17.300 1.00 31.99 506 PHE A C 1
ATOM 3733 O O . PHE A 1 506 ? -49.576 -10.522 -17.757 1.00 30.78 506 PHE A O 1
ATOM 3741 N N . TYR A 1 507 ? -47.626 -10.736 -16.665 1.00 29.75 507 TYR A N 1
ATOM 3742 C CA . TYR A 1 507 ? -47.473 -9.291 -16.560 1.00 30.55 507 TYR A CA 1
ATOM 3743 C C . TYR A 1 507 ? -46.826 -8.680 -17.796 1.00 33.91 507 TYR A C 1
ATOM 3744 O O . TYR A 1 507 ? -46.743 -7.451 -17.886 1.00 31.74 507 TYR A O 1
ATOM 3753 N N . SER A 1 508 ? -46.377 -9.503 -18.745 1.00 31.49 508 SER A N 1
ATOM 3754 C CA . SER A 1 508 ? -45.899 -9.011 -20.030 1.00 31.74 508 SER A CA 1
ATOM 3755 C C . SER A 1 508 ? -46.778 -9.543 -21.156 1.00 30.81 508 SER A C 1
ATOM 3756 O O . SER A 1 508 ? -48.004 -9.575 -21.016 1.00 33.06 508 SER A O 1
ATOM 3759 N N . GLN A 1 509 ? -46.179 -9.977 -22.273 1.00 35.12 509 GLN A N 1
ATOM 3760 C CA . GLN A 1 509 ? -46.958 -10.239 -23.480 1.00 37.52 509 GLN A CA 1
ATOM 3761 C C . GLN A 1 509 ? -46.678 -11.601 -24.113 1.00 35.75 509 GLN A C 1
ATOM 3762 O O . GLN A 1 509 ? -47.048 -11.819 -25.272 1.00 34.22 509 GLN A O 1
ATOM 3768 N N . TRP A 1 510 ? -46.051 -12.529 -23.393 1.00 35.91 510 TRP A N 1
ATOM 3769 C CA . TRP A 1 510 ? -45.789 -13.861 -23.948 1.00 35.60 510 TRP A CA 1
ATOM 3770 C C . TRP A 1 510 ? -46.976 -14.783 -23.663 1.00 35.08 510 TRP A C 1
ATOM 3771 O O . TRP A 1 510 ? -46.913 -15.713 -22.857 1.00 31.92 510 TRP A O 1
ATOM 3782 N N . GLY A 1 511 ? -48.072 -14.515 -24.357 1.00 33.11 511 GLY A N 1
ATOM 3783 C CA . GLY A 1 511 ? -49.263 -15.330 -24.234 1.00 33.14 511 GLY A CA 1
ATOM 3784 C C . GLY A 1 511 ? -50.513 -14.489 -24.408 1.00 32.27 511 GLY A C 1
ATOM 3785 O O . GLY A 1 511 ? -50.463 -13.384 -24.938 1.00 35.05 511 GLY A O 1
ATOM 3786 N N . LYS A 1 512 ? -51.638 -15.048 -23.946 1.00 32.18 512 LYS A N 1
ATOM 3787 C CA . LYS A 1 512 ? -52.942 -14.404 -24.072 1.00 34.18 512 LYS A CA 1
ATOM 3788 C C . LYS A 1 512 ? -53.713 -14.400 -22.756 1.00 32.17 512 LYS A C 1
ATOM 3789 O O . LYS A 1 512 ? -54.941 -14.266 -22.767 1.00 29.09 512 LYS A O 1
ATOM 3795 N N . GLY A 1 513 ? -53.033 -14.546 -21.634 1.00 28.35 513 GLY A N 1
ATOM 3796 C CA . GLY A 1 513 ? -53.698 -14.611 -20.348 1.00 28.89 513 GLY A CA 1
ATOM 3797 C C . GLY A 1 513 ? -52.883 -15.437 -19.375 1.00 30.23 513 GLY A C 1
ATOM 3798 O O . GLY A 1 513 ? -51.815 -15.946 -19.697 1.00 30.49 513 GLY A O 1
ATOM 3799 N N . ILE A 1 514 ? -53.418 -15.556 -18.159 1.00 28.86 514 ILE A N 1
ATOM 3800 C CA . ILE A 1 514 ? -52.733 -16.329 -17.127 1.00 27.96 514 ILE A CA 1
ATOM 3801 C C . ILE A 1 514 ? -52.790 -17.816 -17.455 1.00 31.11 514 ILE A C 1
ATOM 3802 O O . ILE A 1 514 ? -51.780 -18.525 -17.381 1.00 28.92 514 ILE A O 1
ATOM 3807 N N . ILE A 1 515 ? -53.971 -18.308 -17.821 1.00 28.35 515 ILE A N 1
ATOM 3808 C CA . ILE A 1 515 ? -54.150 -19.648 -18.369 1.00 28.59 515 ILE A CA 1
ATOM 3809 C C . ILE A 1 515 ? -54.840 -19.486 -19.715 1.00 30.45 515 ILE A C 1
ATOM 3810 O O . ILE A 1 515 ? -55.987 -19.025 -19.776 1.00 31.85 515 ILE A O 1
ATOM 3815 N N . ALA A 1 516 ? -54.147 -19.849 -20.792 1.00 31.28 516 ALA A N 1
ATOM 3816 C CA . ALA A 1 516 ? -54.624 -19.523 -22.127 1.00 30.29 516 ALA A CA 1
ATOM 3817 C C . ALA A 1 516 ? -54.378 -20.674 -23.090 1.00 35.02 516 ALA A C 1
ATOM 3818 O O . ALA A 1 516 ? -53.468 -21.486 -22.904 1.00 33.99 516 ALA A O 1
ATOM 3820 N N . VAL A 1 517 ? -55.210 -20.724 -24.127 1.00 34.35 517 VAL A N 1
ATOM 3821 C CA . VAL A 1 517 ? -55.042 -21.636 -25.251 1.00 31.80 517 VAL A CA 1
ATOM 3822 C C . VAL A 1 517 ? -54.518 -20.835 -26.433 1.00 34.90 517 VAL A C 1
ATOM 3823 O O . VAL A 1 517 ? -54.973 -19.712 -26.687 1.00 33.86 517 VAL A O 1
ATOM 3827 N N . ASP A 1 518 ? -53.545 -21.401 -27.148 1.00 33.07 518 ASP A N 1
ATOM 3828 C CA . ASP A 1 518 ? -53.035 -20.779 -28.365 1.00 29.76 518 ASP A CA 1
ATOM 3829 C C . ASP A 1 518 ? -52.640 -21.854 -29.370 1.00 33.52 518 ASP A C 1
ATOM 3830 O O . ASP A 1 518 ? -51.629 -21.732 -30.070 1.00 32.74 518 ASP A O 1
ATOM 3835 N N . ALA A 1 519 ? -53.432 -22.921 -29.444 1.00 31.69 519 ALA A N 1
ATOM 3836 C CA . ALA A 1 519 ? -53.172 -23.979 -30.407 1.00 30.37 519 ALA A CA 1
ATOM 3837 C C . ALA A 1 519 ? -53.311 -23.447 -31.828 1.00 33.87 519 ALA A C 1
ATOM 3838 O O . ALA A 1 519 ? -54.143 -22.581 -32.114 1.00 34.60 519 ALA A O 1
ATOM 3840 N N . GLY A 1 520 ? -52.478 -23.970 -32.723 1.00 33.56 520 GLY A N 1
ATOM 3841 C CA . GLY A 1 520 ? -52.484 -23.533 -34.105 1.00 30.82 520 GLY A CA 1
ATOM 3842 C C . GLY A 1 520 ? -53.714 -23.977 -34.869 1.00 32.50 520 GLY A C 1
ATOM 3843 O O . GLY A 1 520 ? -53.625 -24.812 -35.774 1.00 31.02 520 GLY A O 1
ATOM 3844 N N . ILE A 1 521 ? -54.870 -23.424 -34.512 1.00 30.94 521 ILE A N 1
ATOM 3845 C CA . ILE A 1 521 ? -56.139 -23.742 -35.153 1.00 34.48 521 ILE A CA 1
ATOM 3846 C C . ILE A 1 521 ? -56.652 -22.476 -35.824 1.00 34.82 521 ILE A C 1
ATOM 3847 O O . ILE A 1 521 ? -56.873 -21.460 -35.153 1.00 33.70 521 ILE A O 1
ATOM 3852 N N . ASP A 1 522 ? -56.832 -22.535 -37.142 1.00 32.99 522 ASP A N 1
ATOM 3853 C CA . ASP A 1 522 ? -57.342 -21.387 -37.878 1.00 40.57 522 ASP A CA 1
ATOM 3854 C C . ASP A 1 522 ? -58.724 -20.996 -37.366 1.00 37.47 522 ASP A C 1
ATOM 3855 O O . ASP A 1 522 ? -59.487 -21.832 -36.873 1.00 39.04 522 ASP A O 1
ATOM 3860 N N . ASP A 1 523 ? -59.038 -19.701 -37.478 1.00 38.37 523 ASP A N 1
ATOM 3861 C CA . ASP A 1 523 ? -60.361 -19.221 -37.086 1.00 40.07 523 ASP A CA 1
ATOM 3862 C C . ASP A 1 523 ? -61.464 -19.955 -37.835 1.00 41.66 523 ASP A C 1
ATOM 3863 O O . ASP A 1 523 ? -62.563 -20.141 -37.299 1.00 45.45 523 ASP A O 1
ATOM 3868 N N . LYS A 1 524 ? -61.182 -20.384 -39.068 1.00 41.44 524 LYS A N 1
ATOM 3869 C CA . LYS A 1 524 ? -62.157 -21.112 -39.873 1.00 44.14 524 LYS A CA 1
ATOM 3870 C C . LYS A 1 524 ? -62.669 -22.359 -39.163 1.00 42.28 524 LYS A C 1
ATOM 3871 O O . LYS A 1 524 ? -63.821 -22.759 -39.365 1.00 39.47 524 LYS A O 1
ATOM 3877 N N . PHE A 1 525 ? -61.837 -22.983 -38.328 1.00 40.35 525 PHE A N 1
ATOM 3878 C CA . PHE A 1 525 ? -62.158 -24.280 -37.747 1.00 38.49 525 PHE A CA 1
ATOM 3879 C C . PHE A 1 525 ? -62.251 -24.257 -36.227 1.00 37.61 525 PHE A C 1
ATOM 3880 O O . PHE A 1 525 ? -62.413 -25.319 -35.617 1.00 39.57 525 PHE A O 1
ATOM 3888 N N . LYS A 1 526 ? -62.155 -23.082 -35.598 1.00 37.13 526 LYS A N 1
ATOM 3889 C CA . LYS A 1 526 ? -62.211 -23.022 -34.140 1.00 39.27 526 LYS A CA 1
ATOM 3890 C C . LYS A 1 526 ? -63.533 -23.552 -33.598 1.00 39.39 526 LYS A C 1
ATOM 3891 O O . LYS A 1 526 ? -63.569 -24.116 -32.499 1.00 41.06 526 LYS A O 1
ATOM 3897 N N . GLU A 1 527 ? -64.622 -23.392 -34.354 1.00 38.43 527 GLU A N 1
ATOM 3898 C CA . GLU A 1 527 ? -65.939 -23.781 -33.860 1.00 37.42 527 GLU A CA 1
ATOM 3899 C C . GLU A 1 527 ? -66.122 -25.295 -33.856 1.00 37.65 527 GLU A C 1
ATOM 3900 O O . GLU A 1 527 ? -66.773 -25.839 -32.956 1.00 35.99 527 GLU A O 1
ATOM 3906 N N . THR A 1 528 ? -65.562 -25.991 -34.845 1.00 37.95 528 THR A N 1
ATOM 3907 C CA . THR A 1 528 ? -65.713 -27.437 -34.933 1.00 40.36 528 THR A CA 1
ATOM 3908 C C . THR A 1 528 ? -64.566 -28.202 -34.286 1.00 37.18 528 THR A C 1
ATOM 3909 O O . THR A 1 528 ? -64.744 -29.373 -33.935 1.00 39.95 528 THR A O 1
ATOM 3913 N N . SER A 1 529 ? -63.403 -27.577 -34.120 1.00 39.67 529 SER A N 1
ATOM 3914 C CA . SER A 1 529 ? -62.261 -28.244 -33.513 1.00 36.19 529 SER A CA 1
ATOM 3915 C C . SER A 1 529 ? -62.376 -28.201 -31.994 1.00 32.44 529 SER A C 1
ATOM 3916 O O . SER A 1 529 ? -62.689 -27.157 -31.415 1.00 32.85 529 SER A O 1
ATOM 3919 N N . ARG A 1 530 ? -62.137 -29.347 -31.347 1.00 32.97 530 ARG A N 1
ATOM 3920 C CA . ARG A 1 530 ? -62.118 -29.458 -29.886 1.00 33.25 530 ARG A CA 1
ATOM 3921 C C . ARG A 1 530 ? -60.803 -30.137 -29.504 1.00 33.79 530 ARG A C 1
ATOM 3922 O O . ARG A 1 530 ? -60.760 -31.335 -29.212 1.00 33.79 530 ARG A O 1
ATOM 3930 N N . TYR A 1 531 ? -59.725 -29.350 -29.507 1.00 32.39 531 TYR A N 1
ATOM 3931 C CA . TYR A 1 531 ? -58.377 -29.875 -29.317 1.00 32.08 531 TYR A CA 1
ATOM 3932 C C . TYR A 1 531 ? -58.084 -30.230 -27.863 1.00 35.06 531 TYR A C 1
ATOM 3933 O O . TYR A 1 531 ? -57.340 -31.182 -27.602 1.00 32.27 531 TYR A O 1
ATOM 3942 N N . ASN A 1 532 ? -58.647 -29.489 -26.911 1.00 36.23 532 ASN A N 1
ATOM 3943 C CA . ASN A 1 532 ? -58.387 -29.691 -25.491 1.00 33.35 532 ASN A CA 1
ATOM 3944 C C . ASN A 1 532 ? -59.691 -30.025 -24.780 1.00 36.28 532 ASN A C 1
ATOM 3945 O O . ASN A 1 532 ? -60.706 -29.355 -24.995 1.00 34.32 532 ASN A O 1
ATOM 3950 N N . LYS A 1 533 ? -59.659 -31.052 -23.931 1.00 37.24 533 LYS A N 1
ATOM 3951 C CA . LYS A 1 533 ? -60.862 -31.559 -23.286 1.00 36.22 533 LYS A CA 1
ATOM 3952 C C . LYS A 1 533 ? -60.591 -31.879 -21.823 1.00 34.96 533 LYS A C 1
ATOM 3953 O O . LYS A 1 533 ? -59.460 -32.185 -21.435 1.00 34.58 533 LYS A O 1
ATOM 3959 N N . ASN A 1 534 ? -61.653 -31.802 -21.017 1.00 35.02 534 ASN A N 1
ATOM 3960 C CA . ASN A 1 534 ? -61.689 -32.322 -19.648 1.00 33.86 534 ASN A CA 1
ATOM 3961 C C . ASN A 1 534 ? -60.599 -31.685 -18.780 1.00 34.00 534 ASN A C 1
ATOM 3962 O O . ASN A 1 534 ? -59.590 -32.301 -18.426 1.00 33.45 534 ASN A O 1
ATOM 3967 N N . ILE A 1 535 ? -60.846 -30.426 -18.429 1.00 35.29 535 ILE A N 1
ATOM 3968 C CA . ILE A 1 535 ? -59.925 -29.626 -17.631 1.00 33.09 535 ILE A CA 1
ATOM 3969 C C . ILE A 1 535 ? -60.642 -29.186 -16.363 1.00 37.54 535 ILE A C 1
ATOM 3970 O O . ILE A 1 535 ? -61.777 -28.698 -16.425 1.00 36.07 535 ILE A O 1
ATOM 3975 N N . VAL A 1 536 ? -59.984 -29.361 -15.220 1.00 32.42 536 VAL A N 1
ATOM 3976 C CA . VAL A 1 536 ? -60.507 -28.932 -13.927 1.00 29.64 536 VAL A CA 1
ATOM 3977 C C . VAL A 1 536 ? -59.509 -27.958 -13.318 1.00 32.59 536 VAL A C 1
ATOM 3978 O O . VAL A 1 536 ? -58.329 -28.291 -13.150 1.00 34.12 536 VAL A O 1
ATOM 3982 N N . ILE A 1 537 ? -59.980 -26.759 -12.992 1.00 29.62 537 ILE A N 1
ATOM 3983 C CA . ILE A 1 537 ? -59.163 -25.720 -12.374 1.00 30.93 537 ILE A CA 1
ATOM 3984 C C . ILE A 1 537 ? -59.858 -25.344 -11.072 1.00 33.85 537 ILE A C 1
ATOM 3985 O O . ILE A 1 537 ? -60.856 -24.612 -11.079 1.00 32.65 537 ILE A O 1
ATOM 3990 N N . LYS A 1 538 ? -59.343 -25.844 -9.950 1.00 31.53 538 LYS A N 1
ATOM 3991 C CA . LYS A 1 538 ? -60.012 -25.689 -8.668 1.00 33.95 538 LYS A CA 1
ATOM 3992 C C . LYS A 1 538 ? -58.995 -25.451 -7.562 1.00 37.02 538 LYS A C 1
ATOM 3993 O O . LYS A 1 538 ? -57.841 -25.875 -7.652 1.00 33.99 538 LYS A O 1
ATOM 3999 N N . GLY A 1 539 ? -59.443 -24.761 -6.513 1.00 31.62 539 GLY A N 1
ATOM 4000 C CA . GLY A 1 539 ? -58.638 -24.558 -5.324 1.00 34.61 539 GLY A CA 1
ATOM 4001 C C . GLY A 1 539 ? -57.440 -23.652 -5.484 1.00 34.39 539 GLY A C 1
ATOM 4002 O O . GLY A 1 539 ? -56.612 -23.584 -4.571 1.00 33.29 539 GLY A O 1
ATOM 4003 N N . ASN A 1 540 ? -57.320 -22.948 -6.603 1.00 33.25 540 ASN A N 1
ATOM 4004 C CA . ASN A 1 540 ? -56.169 -22.095 -6.850 1.00 29.97 540 ASN A CA 1
ATOM 4005 C C . ASN A 1 540 ? -56.413 -20.684 -6.326 1.00 30.83 540 ASN A C 1
ATOM 4006 O O . ASN A 1 540 ? -57.548 -20.267 -6.085 1.00 31.29 540 ASN A O 1
ATOM 4011 N N . THR A 1 541 ? -55.319 -19.947 -6.154 1.00 29.92 541 THR A N 1
ATOM 4012 C CA . THR A 1 541 ? -55.360 -18.544 -5.762 1.00 31.91 541 THR A CA 1
ATOM 4013 C C . THR A 1 541 ? -54.728 -17.718 -6.873 1.00 32.08 541 THR A C 1
ATOM 4014 O O . THR A 1 541 ? -53.543 -17.888 -7.179 1.00 31.09 541 THR A O 1
ATOM 4018 N N . PHE A 1 542 ? -55.519 -16.833 -7.476 1.00 32.98 542 PHE A N 1
ATOM 4019 C CA . PHE A 1 542 ? -55.058 -15.952 -8.544 1.00 31.03 542 PHE A CA 1
ATOM 4020 C C . PHE A 1 542 ? -54.912 -14.545 -7.978 1.00 34.72 542 PHE A C 1
ATOM 4021 O O . PHE A 1 542 ? -55.911 -13.886 -7.673 1.00 34.86 542 PHE A O 1
ATOM 4029 N N . LYS A 1 543 ? -53.672 -14.088 -7.836 1.00 29.44 543 LYS A N 1
ATOM 4030 C CA . LYS A 1 543 ? -53.382 -12.713 -7.450 1.00 33.10 543 LYS A CA 1
ATOM 4031 C C . LYS A 1 543 ? -53.061 -11.937 -8.721 1.00 30.40 543 LYS A C 1
ATOM 4032 O O . LYS A 1 543 ? -52.015 -12.154 -9.341 1.00 33.17 543 LYS A O 1
ATOM 4038 N N . VAL A 1 544 ? -53.967 -11.044 -9.115 1.00 33.13 544 VAL A N 1
ATOM 4039 C CA . VAL A 1 544 ? -53.882 -10.349 -10.393 1.00 32.35 544 VAL A CA 1
ATOM 4040 C C . VAL A 1 544 ? -53.794 -8.849 -10.148 1.00 38.53 544 VAL A C 1
ATOM 4041 O O . VAL A 1 544 ? -54.342 -8.323 -9.172 1.00 36.60 544 VAL A O 1
ATOM 4045 N N . PHE A 1 545 ? -53.088 -8.156 -11.045 1.00 37.10 545 PHE A N 1
ATOM 4046 C CA . PHE A 1 545 ? -52.900 -6.717 -10.921 1.00 34.21 545 PHE A CA 1
ATOM 4047 C C . PHE A 1 545 ? -53.801 -5.906 -11.840 1.00 35.26 545 PHE A C 1
ATOM 4048 O O . PHE A 1 545 ? -53.999 -4.712 -11.588 1.00 36.87 545 PHE A O 1
ATOM 4056 N N . ASP A 1 546 ? -54.344 -6.511 -12.889 1.00 36.28 546 ASP A N 1
ATOM 4057 C CA . ASP A 1 546 ? -55.316 -5.841 -13.745 1.00 36.61 546 ASP A CA 1
ATOM 4058 C C . ASP A 1 546 ? -56.366 -6.875 -14.140 1.00 35.93 546 ASP A C 1
ATOM 4059 O O . ASP A 1 546 ? -56.485 -7.940 -13.524 1.00 35.65 546 ASP A O 1
ATOM 4064 N N . LYS A 1 547 ? -57.143 -6.569 -15.175 1.00 35.58 547 LYS A N 1
ATOM 4065 C CA . LYS A 1 547 ? -58.211 -7.455 -15.629 1.00 36.98 547 LYS A CA 1
ATOM 4066 C C . LYS A 1 547 ? -57.829 -8.207 -16.895 1.00 36.64 547 LYS A C 1
ATOM 4067 O O . LYS A 1 547 ? -58.669 -8.449 -17.769 1.00 33.70 547 LYS A O 1
ATOM 4073 N N . ALA A 1 548 ? -56.558 -8.582 -17.014 1.00 32.55 548 ALA A N 1
ATOM 4074 C CA . ALA A 1 548 ? -56.153 -9.517 -18.047 1.00 34.84 548 ALA A CA 1
ATOM 4075 C C . ALA A 1 548 ? -56.874 -10.848 -17.836 1.00 33.18 548 ALA A C 1
ATOM 4076 O O . ALA A 1 548 ? -57.261 -11.179 -16.711 1.00 34.10 548 ALA A O 1
ATOM 4078 N N . PRO A 1 549 ? -57.083 -11.625 -18.898 1.00 35.26 549 PRO A N 1
ATOM 4079 C CA . PRO A 1 549 ? -57.839 -12.875 -18.749 1.00 34.03 549 PRO A CA 1
ATOM 4080 C C . PRO A 1 549 ? -57.141 -13.851 -17.813 1.00 32.49 549 PRO A C 1
ATOM 4081 O O . PRO A 1 549 ? -55.948 -14.129 -17.951 1.00 30.42 549 PRO A O 1
ATOM 4085 N N . ILE A 1 550 ? -57.897 -14.359 -16.838 1.00 28.46 550 ILE A N 1
ATOM 4086 C CA . ILE A 1 550 ? -57.438 -15.524 -16.091 1.00 28.27 550 ILE A CA 1
ATOM 4087 C C . ILE A 1 550 ? -57.522 -16.766 -16.968 1.00 30.10 550 ILE A C 1
ATOM 4088 O O . ILE A 1 550 ? -56.593 -17.582 -17.008 1.00 31.46 550 ILE A O 1
ATOM 4093 N N . LEU A 1 551 ? -58.627 -16.920 -17.692 1.00 30.76 551 LEU A N 1
ATOM 4094 C CA . LEU A 1 551 ? -58.790 -17.964 -18.693 1.00 28.35 551 LEU A CA 1
ATOM 4095 C C . LEU A 1 551 ? -59.019 -17.313 -20.050 1.00 31.69 551 LEU A C 1
ATOM 4096 O O . LEU A 1 551 ? -59.846 -16.403 -20.174 1.00 32.86 551 LEU A O 1
ATOM 4101 N N . ASN A 1 552 ? -58.278 -17.770 -21.059 1.00 32.05 552 ASN A N 1
ATOM 4102 C CA . ASN A 1 552 ? -58.461 -17.347 -22.449 1.00 31.41 552 ASN A CA 1
ATOM 4103 C C . ASN A 1 552 ? -58.508 -18.624 -23.280 1.00 35.39 552 ASN A C 1
ATOM 4104 O O . ASN A 1 552 ? -57.469 -19.151 -23.687 1.00 36.74 552 ASN A O 1
ATOM 4109 N N . LEU A 1 553 ? -59.716 -19.115 -23.538 1.00 33.71 553 LEU A N 1
ATOM 4110 C CA . LEU A 1 553 ? -59.910 -20.430 -24.125 1.00 35.86 553 LEU A CA 1
ATOM 4111 C C . LEU A 1 553 ? -60.576 -20.329 -25.489 1.00 36.50 553 LEU A C 1
ATOM 4112 O O . LEU A 1 553 ? -61.401 -19.444 -25.736 1.00 34.36 553 LEU A O 1
ATOM 4117 N N . PHE A 1 554 ? -60.198 -21.250 -26.372 1.00 35.62 554 PHE A N 1
ATOM 4118 C CA . PHE A 1 554 ? -60.955 -21.524 -27.583 1.00 35.85 554 PHE A CA 1
ATOM 4119 C C . PHE A 1 554 ? -60.777 -22.993 -27.931 1.00 33.18 554 PHE A C 1
ATOM 4120 O O . PHE A 1 554 ? -59.740 -23.592 -27.634 1.00 32.49 554 PHE A O 1
ATOM 4128 N N . SER A 1 555 ? -61.813 -23.571 -28.542 1.00 32.16 555 SER A N 1
ATOM 4129 C CA . SER A 1 555 ? -61.795 -24.967 -28.985 1.00 36.26 555 SER A CA 1
ATOM 4130 C C . SER A 1 555 ? -61.603 -25.925 -27.809 1.00 35.45 555 SER A C 1
ATOM 4131 O O . SER A 1 555 ? -60.897 -26.931 -27.911 1.00 35.93 555 SER A O 1
ATOM 4134 N N . VAL A 1 556 ? -62.249 -25.616 -26.686 1.00 35.98 556 VAL A N 1
ATOM 4135 C CA . VAL A 1 556 ? -62.173 -26.415 -25.468 1.00 34.00 556 VAL A CA 1
ATOM 4136 C C . VAL A 1 556 ? -63.545 -27.011 -25.186 1.00 36.69 556 VAL A C 1
ATOM 4137 O O . VAL A 1 556 ? -64.570 -26.337 -25.341 1.00 34.92 556 VAL A O 1
ATOM 4141 N N . SER A 1 557 ? -63.567 -28.277 -24.777 1.00 35.89 557 SER A N 1
ATOM 4142 C CA . SER A 1 557 ? -64.792 -28.943 -24.360 1.00 36.88 557 SER A CA 1
ATOM 4143 C C . SER A 1 557 ? -64.620 -29.449 -22.936 1.00 39.14 557 SER A C 1
ATOM 4144 O O . SER A 1 557 ? -63.595 -30.061 -22.612 1.00 36.56 557 SER A O 1
ATOM 4147 N N . ASN A 1 558 ? -65.622 -29.188 -22.093 1.00 37.51 558 ASN A N 1
ATOM 4148 C CA . ASN A 1 558 ? -65.644 -29.637 -20.702 1.00 34.38 558 ASN A CA 1
ATOM 4149 C C . ASN A 1 558 ? -64.512 -29.024 -19.885 1.00 35.02 558 ASN A C 1
ATOM 4150 O O . ASN A 1 558 ? -63.435 -29.616 -19.753 1.00 35.32 558 ASN A O 1
ATOM 4155 N N . LEU A 1 559 ? -64.755 -27.841 -19.324 1.00 33.20 559 LEU A N 1
ATOM 4156 C CA . LEU A 1 559 ? -63.849 -27.202 -18.383 1.00 36.47 559 LEU A CA 1
ATOM 4157 C C . LEU A 1 559 ? -64.659 -26.685 -17.205 1.00 37.18 559 LEU A C 1
ATOM 4158 O O . LEU A 1 559 ? -65.761 -26.158 -17.384 1.00 38.45 559 LEU A O 1
ATOM 4163 N N . VAL A 1 560 ? -64.115 -26.845 -16.001 1.00 34.40 560 VAL A N 1
ATOM 4164 C CA . VAL A 1 560 ? -64.775 -26.403 -14.779 1.00 34.46 560 VAL A CA 1
ATOM 4165 C C . VAL A 1 560 ? -63.799 -25.533 -14.000 1.00 34.33 560 VAL A C 1
ATOM 4166 O O . VAL A 1 560 ? -62.704 -25.986 -13.644 1.00 35.14 560 VAL A O 1
ATOM 4170 N N . PHE A 1 561 ? -64.195 -24.290 -13.744 1.00 36.23 561 PHE A N 1
ATOM 4171 C CA . PHE A 1 561 ? -63.423 -23.334 -12.959 1.00 34.20 561 PHE A CA 1
ATOM 4172 C C . PHE A 1 561 ? -64.220 -23.054 -11.690 1.00 37.80 561 PHE A C 1
ATOM 4173 O O . PHE A 1 561 ? -65.248 -22.369 -11.736 1.00 34.07 561 PHE A O 1
ATOM 4181 N N . GLU A 1 562 ? -63.759 -23.592 -10.563 1.00 37.53 562 GLU A N 1
ATOM 4182 C CA . GLU A 1 562 ? -64.550 -23.574 -9.342 1.00 35.67 562 GLU A CA 1
ATOM 4183 C C . GLU A 1 562 ? -63.635 -23.483 -8.132 1.00 36.68 562 GLU A C 1
ATOM 4184 O O . GLU A 1 562 ? -62.464 -23.863 -8.184 1.00 36.48 562 GLU A O 1
ATOM 4190 N N . ASN A 1 563 ? -64.196 -22.973 -7.032 1.00 39.16 563 ASN A N 1
ATOM 4191 C CA . ASN A 1 563 ? -63.531 -22.950 -5.727 1.00 33.39 563 ASN A CA 1
ATOM 4192 C C . ASN A 1 563 ? -62.167 -22.264 -5.781 1.00 33.47 563 ASN A C 1
ATOM 4193 O O . ASN A 1 563 ? -61.244 -22.642 -5.057 1.00 34.51 563 ASN A O 1
ATOM 4195 N N . ASN A 1 564 ? -62.027 -21.254 -6.632 1.00 31.66 564 ASN A N 1
ATOM 4196 C CA . ASN A 1 564 ? -60.797 -20.485 -6.732 1.00 30.55 564 ASN A CA 1
ATOM 4197 C C . ASN A 1 564 ? -60.948 -19.145 -6.021 1.00 33.98 564 ASN A C 1
ATOM 4198 O O . ASN A 1 564 ? -62.054 -18.630 -5.837 1.00 33.69 564 ASN A O 1
ATOM 4203 N N . ILE A 1 565 ? -59.811 -18.583 -5.621 1.00 28.30 565 ILE A N 1
ATOM 4204 C CA . ILE A 1 565 ? -59.755 -17.281 -4.968 1.00 35.08 565 ILE A CA 1
ATOM 4205 C C . ILE A 1 565 ? -59.036 -16.320 -5.904 1.00 30.82 565 ILE A C 1
ATOM 4206 O O . ILE A 1 565 ? -57.905 -16.586 -6.328 1.00 34.46 565 ILE A O 1
ATOM 4211 N N . ILE A 1 566 ? -59.693 -15.210 -6.234 1.00 29.19 566 ILE A N 1
ATOM 4212 C CA . ILE A 1 566 ? -59.145 -14.196 -7.130 1.00 30.04 566 ILE A CA 1
ATOM 4213 C C . ILE A 1 566 ? -58.989 -12.905 -6.338 1.00 33.68 566 ILE A C 1
ATOM 4214 O O . ILE A 1 566 ? -59.975 -12.364 -5.823 1.00 36.20 566 ILE A O 1
ATOM 4219 N N . GLU A 1 567 ? -57.758 -12.410 -6.249 1.00 28.68 567 GLU A N 1
ATOM 4220 C CA . GLU A 1 567 ? -57.424 -11.276 -5.398 1.00 32.94 567 GLU A CA 1
ATOM 4221 C C . GLU A 1 567 ? -56.755 -10.188 -6.226 1.00 35.11 567 GLU A C 1
ATOM 4222 O O . GLU A 1 567 ? -55.773 -10.450 -6.927 1.00 36.26 567 GLU A O 1
ATOM 4228 N N . LYS A 1 568 ? -57.284 -8.970 -6.134 1.00 37.37 568 LYS A N 1
ATOM 4229 C CA . LYS A 1 568 ? -56.748 -7.841 -6.883 1.00 32.31 568 LYS A CA 1
ATOM 4230 C C . LYS A 1 568 ? -55.484 -7.315 -6.213 1.00 34.97 568 LYS A C 1
ATOM 4231 O O . LYS A 1 568 ? -55.451 -7.126 -4.994 1.00 35.96 568 LYS A O 1
ATOM 4237 N N . THR A 1 569 ? -54.447 -7.080 -7.009 1.00 32.81 569 THR A N 1
ATOM 4238 C CA . THR A 1 569 ? -53.191 -6.510 -6.537 1.00 33.43 569 THR A CA 1
ATOM 4239 C C . THR A 1 569 ? -52.947 -5.172 -7.231 1.00 34.32 569 THR A C 1
ATOM 4240 O O . THR A 1 569 ? -53.737 -4.721 -8.064 1.00 34.88 569 THR A O 1
ATOM 4244 N N . THR A 1 570 ? -51.838 -4.528 -6.860 1.00 30.16 570 THR A N 1
ATOM 4245 C CA . THR A 1 570 ? -51.366 -3.313 -7.514 1.00 33.80 570 THR A CA 1
ATOM 4246 C C . THR A 1 570 ? -49.880 -3.422 -7.833 1.00 37.15 570 THR A C 1
ATOM 4247 O O . THR A 1 570 ? -49.164 -2.417 -7.838 1.00 37.11 570 THR A O 1
ATOM 4251 N N . GLU A 1 571 ? -49.408 -4.640 -8.109 1.00 34.77 571 GLU A N 1
ATOM 4252 C CA . GLU A 1 571 ? -47.974 -4.873 -8.258 1.00 36.24 571 GLU A CA 1
ATOM 4253 C C . GLU A 1 571 ? -47.422 -4.210 -9.515 1.00 36.87 571 GLU A C 1
ATOM 4254 O O . GLU A 1 571 ? -46.293 -3.706 -9.511 1.00 39.36 571 GLU A O 1
ATOM 4260 N N . TYR A 1 572 ? -48.193 -4.202 -10.591 1.00 32.12 572 TYR A N 1
ATOM 4261 C CA . TYR A 1 572 ? -47.798 -3.605 -11.855 1.00 35.58 572 TYR A CA 1
ATOM 4262 C C . TYR A 1 572 ? -48.884 -2.648 -12.318 1.00 35.35 572 TYR A C 1
ATOM 4263 O O . TYR A 1 572 ? -50.037 -2.753 -11.888 1.00 37.47 572 TYR A O 1
ATOM 4272 N N . PRO A 1 573 ? -48.544 -1.691 -13.182 1.00 34.37 573 PRO A N 1
ATOM 4273 C CA . PRO A 1 573 ? -49.576 -0.806 -13.736 1.00 34.78 573 PRO A CA 1
ATOM 4274 C C . PRO A 1 573 ? -50.612 -1.593 -14.524 1.00 38.65 573 PRO A C 1
ATOM 4275 O O . PRO A 1 573 ? -50.288 -2.544 -15.239 1.00 40.94 573 PRO A O 1
ATOM 4279 N N . GLU A 1 574 ? -51.871 -1.188 -14.381 1.00 38.11 574 GLU A N 1
ATOM 4280 C CA . GLU A 1 574 ? -52.957 -1.854 -15.083 1.00 34.93 574 GLU A CA 1
ATOM 4281 C C . GLU A 1 574 ? -52.883 -1.571 -16.580 1.00 37.58 574 GLU A C 1
ATOM 4282 O O . GLU A 1 574 ? -52.448 -0.500 -17.014 1.00 39.47 574 GLU A O 1
ATOM 4288 N N . ARG A 1 575 ? -53.311 -2.550 -17.372 1.00 36.26 575 ARG A N 1
ATOM 4289 C CA . ARG A 1 575 ? -53.300 -2.457 -18.827 1.00 41.25 575 ARG A CA 1
ATOM 4290 C C . ARG A 1 575 ? -54.726 -2.239 -19.316 1.00 38.62 575 ARG A C 1
ATOM 4291 O O . ARG A 1 575 ? -55.586 -3.110 -19.142 1.00 33.96 575 ARG A O 1
ATOM 4299 N N . LYS A 1 576 ? -54.967 -1.081 -19.936 1.00 40.03 576 LYS A N 1
ATOM 4300 C CA . LYS A 1 576 ? -56.328 -0.661 -20.254 1.00 40.92 576 LYS A CA 1
ATOM 4301 C C . LYS A 1 576 ? -56.984 -1.520 -21.327 1.00 39.53 576 LYS A C 1
ATOM 4302 O O . LYS A 1 576 ? -58.217 -1.550 -21.405 1.00 43.15 576 LYS A O 1
ATOM 4305 N N . LYS A 1 577 ? -56.205 -2.217 -22.151 1.00 40.17 577 LYS A N 1
ATOM 4306 C CA . LYS A 1 577 ? -56.787 -3.038 -23.206 1.00 40.06 577 LYS A CA 1
ATOM 4307 C C . LYS A 1 577 ? -57.369 -4.348 -22.690 1.00 39.16 577 LYS A C 1
ATOM 4308 O O . LYS A 1 577 ? -57.895 -5.129 -23.491 1.00 44.53 577 LYS A O 1
ATOM 4314 N N . TYR A 1 578 ? -57.294 -4.606 -21.387 1.00 36.95 578 TYR A N 1
ATOM 4315 C CA . TYR A 1 578 ? -57.864 -5.798 -20.775 1.00 38.12 578 TYR A CA 1
ATOM 4316 C C . TYR A 1 578 ? -59.000 -5.394 -19.846 1.00 37.32 578 TYR A C 1
ATOM 4317 O O . TYR A 1 578 ? -58.824 -4.521 -18.990 1.00 36.13 578 TYR A O 1
ATOM 4326 N N . ASN A 1 579 ? -60.159 -6.030 -20.013 1.00 38.84 579 ASN A N 1
ATOM 4327 C CA . ASN A 1 579 ? -61.302 -5.754 -19.150 1.00 42.10 579 ASN A CA 1
ATOM 4328 C C . ASN A 1 579 ? -62.218 -6.970 -19.082 1.00 40.00 579 ASN A C 1
ATOM 4329 O O . ASN A 1 579 ? -63.445 -6.849 -19.158 1.00 39.95 579 ASN A O 1
ATOM 4334 N N . SER A 1 580 ? -61.629 -8.158 -18.937 1.00 39.45 580 SER A N 1
ATOM 4335 C CA . SER A 1 580 ? -62.403 -9.391 -18.821 1.00 35.63 580 SER A CA 1
ATOM 4336 C C . SER A 1 580 ? -61.537 -10.523 -18.286 1.00 37.07 580 SER A C 1
ATOM 4337 O O . SER A 1 580 ? -60.579 -10.941 -18.946 1.00 36.55 580 SER A O 1
ATOM 4340 N N . LEU A 1 581 ? -61.869 -11.030 -17.098 1.00 32.52 581 LEU A N 1
ATOM 4341 C CA . LEU A 1 581 ? -61.084 -12.104 -16.500 1.00 33.92 581 LEU A CA 1
ATOM 4342 C C . LEU A 1 581 ? -61.298 -13.446 -17.186 1.00 32.68 581 LEU A C 1
ATOM 4343 O O . LEU A 1 581 ? -60.516 -14.373 -16.948 1.00 33.66 581 LEU A O 1
ATOM 4348 N N . PHE A 1 582 ? -62.322 -13.575 -18.028 1.00 32.64 582 PHE A N 1
ATOM 4349 C CA . PHE A 1 582 ? -62.637 -14.842 -18.683 1.00 30.91 582 PHE A CA 1
ATOM 4350 C C . PHE A 1 582 ? -63.027 -14.557 -20.126 1.00 34.36 582 PHE A C 1
ATOM 4351 O O . PHE A 1 582 ? -64.101 -14.005 -20.384 1.00 34.01 582 PHE A O 1
ATOM 4359 N N . VAL A 1 583 ? -62.156 -14.930 -21.059 1.00 34.88 583 VAL A N 1
ATOM 4360 C CA . VAL A 1 583 ? -62.389 -14.764 -22.489 1.00 33.25 583 VAL A CA 1
ATOM 4361 C C . VAL A 1 583 ? -62.532 -16.157 -23.084 1.00 33.77 583 VAL A C 1
ATOM 4362 O O . VAL A 1 583 ? -61.572 -16.937 -23.096 1.00 37.35 583 VAL A O 1
ATOM 4366 N N . ILE A 1 584 ? -63.726 -16.479 -23.577 1.00 36.23 584 ILE A N 1
ATOM 4367 C CA . ILE A 1 584 ? -64.045 -17.823 -24.044 1.00 35.94 584 ILE A CA 1
ATOM 4368 C C . ILE A 1 584 ? -64.698 -17.731 -25.416 1.00 36.29 584 ILE A C 1
ATOM 4369 O O . ILE A 1 584 ? -65.667 -16.987 -25.600 1.00 34.39 584 ILE A O 1
ATOM 4374 N N . ASN A 1 585 ? -64.171 -18.494 -26.372 1.00 37.14 585 ASN A N 1
ATOM 4375 C CA . ASN A 1 585 ? -64.708 -18.553 -27.723 1.00 36.79 585 ASN A CA 1
ATOM 4376 C C . ASN A 1 585 ? -64.759 -20.001 -28.182 1.00 38.29 585 ASN A C 1
ATOM 4377 O O . ASN A 1 585 ? -63.939 -20.823 -27.768 1.00 39.55 585 ASN A O 1
ATOM 4382 N N . ASN A 1 586 ? -65.740 -20.302 -29.033 1.00 39.12 586 ASN A N 1
ATOM 4383 C CA . ASN A 1 586 ? -65.831 -21.571 -29.759 1.00 36.86 586 ASN A CA 1
ATOM 4384 C C . ASN A 1 586 ? -65.566 -22.770 -28.847 1.00 39.73 586 ASN A C 1
ATOM 4385 O O . ASN A 1 586 ? -64.688 -23.599 -29.095 1.00 38.93 586 ASN A O 1
ATOM 4390 N N . SER A 1 587 ? -66.346 -22.847 -27.773 1.00 34.00 587 SER A N 1
ATOM 4391 C CA . SER A 1 587 ? -66.166 -23.878 -26.764 1.00 38.27 587 SER A CA 1
ATOM 4392 C C . SER A 1 587 ? -67.528 -24.363 -26.290 1.00 41.67 587 SER A C 1
ATOM 4393 O O . SER A 1 587 ? -68.567 -23.778 -26.609 1.00 41.25 587 SER A O 1
ATOM 4396 N N . ASP A 1 588 ? -67.516 -25.450 -25.522 1.00 40.50 588 ASP A N 1
ATOM 4397 C CA . ASP A 1 588 ? -68.747 -26.039 -25.018 1.00 42.40 588 ASP A CA 1
ATOM 4398 C C . ASP A 1 588 ? -68.504 -26.611 -23.631 1.00 41.82 588 ASP A C 1
ATOM 4399 O O . ASP A 1 588 ? -67.386 -27.014 -23.296 1.00 39.72 588 ASP A O 1
ATOM 4404 N N . ASN A 1 589 ? -69.569 -26.637 -22.828 1.00 43.64 589 ASN A N 1
ATOM 4405 C CA . ASN A 1 589 ? -69.538 -27.191 -21.473 1.00 39.12 589 ASN A CA 1
ATOM 4406 C C . ASN A 1 589 ? -68.459 -26.524 -20.621 1.00 38.10 589 ASN A C 1
ATOM 4407 O O . ASN A 1 589 ? -67.673 -27.185 -19.938 1.00 36.98 589 ASN A O 1
ATOM 4412 N N . ILE A 1 590 ? -68.425 -25.195 -20.667 1.00 38.27 590 ILE A N 1
ATOM 4413 C CA . ILE A 1 590 ? -67.535 -24.397 -19.832 1.00 42.01 590 ILE A CA 1
ATOM 4414 C C . ILE A 1 590 ? -68.332 -23.884 -18.642 1.00 44.51 590 ILE A C 1
ATOM 4415 O O . ILE A 1 590 ? -69.436 -23.348 -18.808 1.00 45.21 590 ILE A O 1
ATOM 4420 N N . THR A 1 591 ? -67.780 -24.048 -17.441 1.00 41.67 591 THR A N 1
ATOM 4421 C CA . THR A 1 591 ? -68.457 -23.654 -16.209 1.00 38.51 591 THR A CA 1
ATOM 4422 C C . THR A 1 591 ? -67.531 -22.760 -15.396 1.00 37.28 591 THR A C 1
ATOM 4423 O O . THR A 1 591 ? -66.564 -23.241 -14.798 1.00 38.35 591 THR A O 1
ATOM 4427 N N . ILE A 1 592 ? -67.824 -21.461 -15.384 1.00 34.40 592 ILE A N 1
ATOM 4428 C CA . ILE A 1 592 ? -67.191 -20.523 -14.454 1.00 32.96 592 ILE A CA 1
ATOM 4429 C C . ILE A 1 592 ? -68.136 -20.441 -13.260 1.00 37.61 592 ILE A C 1
ATOM 4430 O O . ILE A 1 592 ? -69.051 -19.618 -13.213 1.00 37.02 592 ILE A O 1
ATOM 4435 N N . SER A 1 593 ? -67.909 -21.314 -12.282 1.00 32.64 593 SER A N 1
ATOM 4436 C CA . SER A 1 593 ? -68.906 -21.572 -11.254 1.00 40.11 593 SER A CA 1
ATOM 4437 C C . SER A 1 593 ? -69.093 -20.369 -10.333 1.00 37.22 593 SER A C 1
ATOM 4438 O O . SER A 1 593 ? -68.202 -19.534 -10.150 1.00 33.05 593 SER A O 1
ATOM 4441 N N . ILE A 1 594 ? -70.284 -20.309 -9.732 1.00 36.50 594 ILE A N 1
ATOM 4442 C CA . ILE A 1 594 ? -70.634 -19.227 -8.823 1.00 33.50 594 ILE A CA 1
ATOM 4443 C C . ILE A 1 594 ? -69.867 -19.317 -7.508 1.00 34.31 594 ILE A C 1
ATOM 4444 O O . ILE A 1 594 ? -69.736 -18.311 -6.803 1.00 33.97 594 ILE A O 1
ATOM 4449 N N . ASN A 1 595 ? -69.334 -20.487 -7.161 1.00 34.01 595 ASN A N 1
ATOM 4450 C CA . ASN A 1 595 ? -68.668 -20.646 -5.873 1.00 31.96 595 ASN A CA 1
ATOM 4451 C C . ASN A 1 595 ? -67.235 -20.118 -5.866 1.00 34.50 595 ASN A C 1
ATOM 4452 O O . ASN A 1 595 ? -66.518 -20.338 -4.884 1.00 33.63 595 ASN A O 1
ATOM 4457 N N . ASN A 1 596 ? -66.799 -19.441 -6.925 1.00 31.80 596 ASN A N 1
ATOM 4458 C CA . ASN A 1 596 ? -65.512 -18.764 -6.891 1.00 34.19 596 ASN A CA 1
ATOM 4459 C C . ASN A 1 596 ? -65.612 -17.492 -6.050 1.00 37.62 596 ASN A C 1
ATOM 4460 O O . ASN A 1 596 ? -66.690 -16.920 -5.865 1.00 35.05 596 ASN A O 1
ATOM 4465 N N . ILE A 1 597 ? -64.468 -17.051 -5.534 1.00 33.01 597 ILE A N 1
ATOM 4466 C CA . ILE A 1 597 ? -64.400 -15.918 -4.617 1.00 33.03 597 ILE A CA 1
ATOM 4467 C C . ILE A 1 597 ? -63.479 -14.862 -5.212 1.00 35.41 597 ILE A C 1
ATOM 4468 O O . ILE A 1 597 ? -62.364 -15.176 -5.645 1.00 36.05 597 ILE A O 1
ATOM 4473 N N . LEU A 1 598 ? -63.946 -13.614 -5.230 1.00 30.87 598 LEU A N 1
ATOM 4474 C CA . LEU A 1 598 ? -63.173 -12.482 -5.724 1.00 34.09 598 LEU A CA 1
ATOM 4475 C C . LEU A 1 598 ? -63.087 -11.421 -4.638 1.00 36.43 598 LEU A C 1
ATOM 4476 O O . LEU A 1 598 ? -64.103 -11.062 -4.033 1.00 35.37 598 LEU A O 1
ATOM 4481 N N . GLN A 1 599 ? -61.879 -10.918 -4.398 1.00 33.69 599 GLN A N 1
ATOM 4482 C CA . GLN A 1 599 ? -61.632 -9.926 -3.363 1.00 35.36 599 GLN A CA 1
ATOM 4483 C C . GLN A 1 599 ? -60.861 -8.752 -3.946 1.00 38.28 599 GLN A C 1
ATOM 4484 O O . GLN A 1 599 ? -59.958 -8.938 -4.769 1.00 36.26 599 GLN A O 1
ATOM 4490 N N . GLY A 1 600 ? -61.223 -7.545 -3.519 1.00 33.37 600 GLY A N 1
ATOM 4491 C CA . GLY A 1 600 ? -60.498 -6.348 -3.893 1.00 30.03 600 GLY A CA 1
ATOM 4492 C C . GLY A 1 600 ? -60.919 -5.699 -5.191 1.00 34.72 600 GLY A C 1
ATOM 4493 O O . GLY A 1 600 ? -60.248 -4.761 -5.637 1.00 33.93 600 GLY A O 1
ATOM 4494 N N . PHE A 1 601 ? -61.998 -6.160 -5.813 1.00 35.81 601 PHE A N 1
ATOM 4495 C CA . PHE A 1 601 ? -62.489 -5.583 -7.055 1.00 39.34 601 PHE A CA 1
ATOM 4496 C C . PHE A 1 601 ? -63.662 -4.649 -6.777 1.00 45.28 601 PHE A C 1
ATOM 4497 O O . PHE A 1 601 ? -64.314 -4.723 -5.733 1.00 44.35 601 PHE A O 1
ATOM 4505 N N . SER A 1 602 ? -63.926 -3.761 -7.737 1.00 42.69 602 SER A N 1
ATOM 4506 C CA . SER A 1 602 ? -65.023 -2.811 -7.602 1.00 42.03 602 SER A CA 1
ATOM 4507 C C . SER A 1 602 ? -66.318 -3.307 -8.232 1.00 43.64 602 SER A C 1
ATOM 4508 O O . SER A 1 602 ? -67.401 -3.010 -7.715 1.00 42.45 602 SER A O 1
ATOM 4511 N N . GLU A 1 603 ? -66.236 -4.054 -9.329 1.00 43.04 603 GLU A N 1
ATOM 4512 C CA . GLU A 1 603 ? -67.437 -4.555 -9.978 1.00 42.79 603 GLU A CA 1
ATOM 4513 C C . GLU A 1 603 ? -68.045 -5.701 -9.176 1.00 40.27 603 GLU A C 1
ATOM 4514 O O . GLU A 1 603 ? -67.413 -6.291 -8.295 1.00 41.90 603 GLU A O 1
ATOM 4520 N N . GLY A 1 604 ? -69.296 -6.014 -9.501 1.00 39.37 604 GLY A N 1
ATOM 4521 C CA . GLY A 1 604 ? -69.982 -7.087 -8.820 1.00 39.01 604 GLY A CA 1
ATOM 4522 C C . GLY A 1 604 ? -69.462 -8.454 -9.219 1.00 38.03 604 GLY A C 1
ATOM 4523 O O . GLY A 1 604 ? -68.863 -8.649 -10.278 1.00 37.56 604 GLY A O 1
ATOM 4524 N N . LYS A 1 605 ? -69.703 -9.419 -8.330 1.00 36.88 605 LYS A N 1
ATOM 4525 C CA . LYS A 1 605 ? -69.292 -10.794 -8.588 1.00 35.47 605 LYS A CA 1
ATOM 4526 C C . LYS A 1 605 ? -69.945 -11.340 -9.851 1.00 37.30 605 LYS A C 1
ATOM 4527 O O . LYS A 1 605 ? -69.314 -12.076 -10.619 1.00 37.87 605 LYS A O 1
ATOM 4533 N N . SER A 1 606 ? -71.210 -10.981 -10.086 1.00 40.56 606 SER A N 1
ATOM 4534 C CA . SER A 1 606 ? -71.911 -11.450 -11.277 1.00 37.22 606 SER A CA 1
ATOM 4535 C C . SER A 1 606 ? -71.205 -11.003 -12.551 1.00 35.25 606 SER A C 1
ATOM 4536 O O . SER A 1 606 ? -71.057 -11.787 -13.496 1.00 37.80 606 SER A O 1
ATOM 4539 N N . GLN A 1 607 ? -70.751 -9.748 -12.593 1.00 35.43 607 GLN A N 1
ATOM 4540 C CA . GLN A 1 607 ? -70.119 -9.235 -13.804 1.00 38.14 607 GLN A CA 1
ATOM 4541 C C . GLN A 1 607 ? -68.710 -9.784 -13.987 1.00 36.00 607 GLN A C 1
ATOM 4542 O O . GLN A 1 607 ? -68.282 -10.015 -15.123 1.00 38.33 607 GLN A O 1
ATOM 4544 N N . LEU A 1 608 ? -67.976 -10.001 -12.892 1.00 35.24 608 LEU A N 1
ATOM 4545 C CA . LEU A 1 608 ? -66.586 -10.429 -13.009 1.00 33.64 608 LEU A CA 1
ATOM 4546 C C . LEU A 1 608 ? -66.468 -11.870 -13.494 1.00 35.35 608 LEU A C 1
ATOM 4547 O O . LEU A 1 608 ? -65.463 -12.229 -14.119 1.00 37.32 608 LEU A O 1
ATOM 4552 N N . LEU A 1 609 ? -67.468 -12.704 -13.220 1.00 34.18 609 LEU A N 1
ATOM 4553 C CA . LEU A 1 609 ? -67.443 -14.108 -13.611 1.00 33.72 609 LEU A CA 1
ATOM 4554 C C . LEU A 1 609 ? -68.171 -14.375 -14.921 1.00 36.65 609 LEU A C 1
ATOM 4555 O O . LEU A 1 609 ? -68.298 -15.538 -15.316 1.00 36.11 609 LEU A O 1
ATOM 4560 N N . SER A 1 610 ? -68.651 -13.336 -15.601 1.00 38.14 610 SER A N 1
ATOM 4561 C CA . SER A 1 610 ? -69.379 -13.515 -16.852 1.00 40.09 610 SER A CA 1
ATOM 4562 C C . SER A 1 610 ? -68.405 -13.496 -18.021 1.00 38.34 610 SER A C 1
ATOM 4563 O O . SER A 1 610 ? -67.766 -12.462 -18.260 1.00 34.59 610 SER A O 1
ATOM 4566 N N . PRO A 1 611 ? -68.266 -14.588 -18.768 1.00 38.74 611 PRO A N 1
ATOM 4567 C CA . PRO A 1 611 ? -67.259 -14.635 -19.833 1.00 41.38 611 PRO A CA 1
ATOM 4568 C C . PRO A 1 611 ? -67.609 -13.716 -20.993 1.00 40.83 611 PRO A C 1
ATOM 4569 O O . PRO A 1 611 ? -68.769 -13.375 -21.235 1.00 41.96 611 PRO A O 1
ATOM 4573 N N . THR A 1 612 ? -66.569 -13.313 -21.715 1.00 39.64 612 THR A N 1
ATOM 4574 C CA . THR A 1 612 ? -66.695 -12.515 -22.924 1.00 39.44 612 THR A CA 1
ATOM 4575 C C . THR A 1 612 ? -65.995 -13.223 -24.077 1.00 41.36 612 THR A C 1
ATOM 4576 O O . THR A 1 612 ? -65.266 -14.200 -23.890 1.00 39.04 612 THR A O 1
ATOM 4580 N N . THR A 1 613 ? -66.232 -12.718 -25.287 1.00 42.55 613 THR A N 1
ATOM 4581 C CA . THR A 1 613 ? -65.538 -13.200 -26.472 1.00 40.20 613 THR A CA 1
ATOM 4582 C C . THR A 1 613 ? -64.342 -12.336 -26.845 1.00 39.75 613 THR A C 1
ATOM 4583 O O . THR A 1 613 ? -63.543 -12.744 -27.695 1.00 39.94 613 THR A O 1
ATOM 4587 N N . THR A 1 614 ? -64.202 -11.162 -26.233 1.00 37.74 614 THR A N 1
ATOM 4588 C CA . THR A 1 614 ? -63.107 -10.245 -26.505 1.00 40.20 614 THR A CA 1
ATOM 4589 C C . THR A 1 614 ? -62.418 -9.881 -25.197 1.00 41.47 614 THR A C 1
ATOM 4590 O O . THR A 1 614 ? -62.901 -10.190 -24.104 1.00 40.39 614 THR A O 1
ATOM 4594 N N . TYR A 1 615 ? -61.271 -9.207 -25.322 1.00 40.81 615 TYR A N 1
ATOM 4595 C CA . TYR A 1 615 ? -60.546 -8.757 -24.138 1.00 42.81 615 TYR A CA 1
ATOM 4596 C C . TYR A 1 615 ? -61.344 -7.726 -23.350 1.00 43.95 615 TYR A C 1
ATOM 4597 O O . TYR A 1 615 ? -61.152 -7.588 -22.136 1.00 43.99 615 TYR A O 1
ATOM 4606 N N . LYS A 1 616 ? -62.230 -6.988 -24.017 1.00 46.54 616 LYS A N 1
ATOM 4607 C CA . LYS A 1 616 ? -63.035 -5.970 -23.354 1.00 48.95 616 LYS A CA 1
ATOM 4608 C C . LYS A 1 616 ? -64.505 -6.116 -23.722 1.00 54.59 616 LYS A C 1
ATOM 4609 O O . LYS A 1 616 ? -65.133 -7.131 -23.406 1.00 51.48 616 LYS A O 1
ATOM 4615 N N . ARG A 1 617 ? -65.056 -5.111 -24.394 1.00 59.23 617 ARG A N 1
ATOM 4616 C CA . ARG A 1 617 ? -66.472 -5.101 -24.753 1.00 63.06 617 ARG A CA 1
ATOM 4617 C C . ARG A 1 617 ? -66.767 -4.031 -25.802 1.00 65.25 617 ARG A C 1
ATOM 4618 O O . ARG A 1 617 ? -66.001 -3.083 -25.971 1.00 61.14 617 ARG A O 1
ATOM 4626 N N . ASP B 1 25 ? -28.460 -53.841 -64.689 1.00 57.41 25 ASP B N 1
ATOM 4627 C CA . ASP B 1 25 ? -27.663 -54.770 -65.482 1.00 54.18 25 ASP B CA 1
ATOM 4628 C C . ASP B 1 25 ? -26.202 -54.683 -65.064 1.00 48.83 25 ASP B C 1
ATOM 4629 O O . ASP B 1 25 ? -25.886 -54.501 -63.886 1.00 47.12 25 ASP B O 1
ATOM 4634 N N . LYS B 1 26 ? -25.310 -54.859 -66.040 1.00 45.72 26 LYS B N 1
ATOM 4635 C CA A LYS B 1 26 ? -23.920 -54.475 -65.830 0.65 39.65 26 LYS B CA 1
ATOM 4636 C CA B LYS B 1 26 ? -23.917 -54.475 -65.840 0.35 39.69 26 LYS B CA 1
ATOM 4637 C C . LYS B 1 26 ? -23.784 -52.959 -65.810 1.00 38.40 26 LYS B C 1
ATOM 4638 O O . LYS B 1 26 ? -22.967 -52.412 -65.062 1.00 38.02 26 LYS B O 1
ATOM 4649 N N . VAL B 1 27 ? -24.595 -52.272 -66.611 1.00 38.41 27 VAL B N 1
ATOM 4650 C CA . VAL B 1 27 ? -24.663 -50.818 -66.666 1.00 34.97 27 VAL B CA 1
ATOM 4651 C C . VAL B 1 27 ? -26.064 -50.411 -66.238 1.00 35.49 27 VAL B C 1
ATOM 4652 O O . VAL B 1 27 ? -27.052 -50.975 -66.723 1.00 42.61 27 VAL B O 1
ATOM 4656 N N . ILE B 1 28 ? -26.151 -49.441 -65.332 1.00 36.73 28 ILE B N 1
ATOM 4657 C CA . ILE B 1 28 ? -27.422 -48.981 -64.784 1.00 32.40 28 ILE B CA 1
ATOM 4658 C C . ILE B 1 28 ? -27.688 -47.570 -65.289 1.00 33.58 28 ILE B C 1
ATOM 4659 O O . ILE B 1 28 ? -26.817 -46.697 -65.204 1.00 35.90 28 ILE B O 1
ATOM 4664 N N . ASP B 1 29 ? -28.890 -47.353 -65.820 1.00 34.81 29 ASP B N 1
ATOM 4665 C CA . ASP B 1 29 ? -29.335 -46.046 -66.287 1.00 32.96 29 ASP B CA 1
ATOM 4666 C C . ASP B 1 29 ? -30.171 -45.401 -65.187 1.00 30.61 29 ASP B C 1
ATOM 4667 O O . ASP B 1 29 ? -31.180 -45.972 -64.758 1.00 33.63 29 ASP B O 1
ATOM 4672 N N . VAL B 1 30 ? -29.753 -44.214 -64.735 1.00 32.77 30 VAL B N 1
ATOM 4673 C CA . VAL B 1 30 ? -30.439 -43.559 -63.621 1.00 30.44 30 VAL B CA 1
ATOM 4674 C C . VAL B 1 30 ? -31.873 -43.206 -63.987 1.00 32.59 30 VAL B C 1
ATOM 4675 O O . VAL B 1 30 ? -32.741 -43.123 -63.109 1.00 31.08 30 VAL B O 1
ATOM 4679 N N . SER B 1 31 ? -32.151 -42.984 -65.275 1.00 31.09 31 SER B N 1
ATOM 4680 C CA . SER B 1 31 ? -33.511 -42.644 -65.678 1.00 34.79 31 SER B CA 1
ATOM 4681 C C . SER B 1 31 ? -34.471 -43.797 -65.418 1.00 33.77 31 SER B C 1
ATOM 4682 O O . SER B 1 31 ? -35.669 -43.571 -65.210 1.00 38.10 31 SER B O 1
ATOM 4685 N N . ASP B 1 32 ? -33.966 -45.033 -65.409 1.00 31.38 32 ASP B N 1
ATOM 4686 C CA . ASP B 1 32 ? -34.793 -46.181 -65.060 1.00 34.76 32 ASP B CA 1
ATOM 4687 C C . ASP B 1 32 ? -35.215 -46.179 -63.597 1.00 36.07 32 ASP B C 1
ATOM 4688 O O . ASP B 1 32 ? -36.047 -47.006 -63.210 1.00 38.68 32 ASP B O 1
ATOM 4693 N N . PHE B 1 33 ? -34.669 -45.277 -62.782 1.00 32.41 33 PHE B N 1
ATOM 4694 C CA . PHE B 1 33 ? -35.020 -45.180 -61.372 1.00 36.22 33 PHE B CA 1
ATOM 4695 C C . PHE B 1 33 ? -35.732 -43.876 -61.032 1.00 32.06 33 PHE B C 1
ATOM 4696 O O . PHE B 1 33 ? -36.008 -43.622 -59.856 1.00 32.75 33 PHE B O 1
ATOM 4704 N N . GLY B 1 34 ? -36.038 -43.047 -62.028 1.00 34.43 34 GLY B N 1
ATOM 4705 C CA . GLY B 1 34 ? -36.810 -41.838 -61.821 1.00 36.37 34 GLY B CA 1
ATOM 4706 C C . GLY B 1 34 ? -36.031 -40.549 -61.951 1.00 34.47 34 GLY B C 1
ATOM 4707 O O . GLY B 1 34 ? -36.644 -39.474 -61.926 1.00 38.14 34 GLY B O 1
ATOM 4708 N N . ALA B 1 35 ? -34.708 -40.611 -62.082 1.00 33.09 35 ALA B N 1
ATOM 4709 C CA . ALA B 1 35 ? -33.896 -39.411 -62.257 1.00 36.97 35 ALA B CA 1
ATOM 4710 C C . ALA B 1 35 ? -34.065 -38.917 -63.688 1.00 37.10 35 ALA B C 1
ATOM 4711 O O . ALA B 1 35 ? -33.508 -39.502 -64.623 1.00 37.67 35 ALA B O 1
ATOM 4713 N N . ILE B 1 36 ? -34.831 -37.844 -63.864 1.00 36.73 36 ILE B N 1
ATOM 4714 C CA . ILE B 1 36 ? -35.198 -37.332 -65.180 1.00 37.74 36 ILE B CA 1
ATOM 4715 C C . ILE B 1 36 ? -34.551 -35.966 -65.366 1.00 38.27 36 ILE B C 1
ATOM 4716 O O . ILE B 1 36 ? -34.618 -35.111 -64.474 1.00 36.43 36 ILE B O 1
ATOM 4721 N N . LYS B 1 37 ? -33.938 -35.761 -66.529 1.00 36.35 37 LYS B N 1
ATOM 4722 C CA . LYS B 1 37 ? -33.153 -34.571 -66.813 1.00 35.61 37 LYS B CA 1
ATOM 4723 C C . LYS B 1 37 ? -34.040 -33.392 -67.206 1.00 36.60 37 LYS B C 1
ATOM 4724 O O . LYS B 1 37 ? -35.176 -33.554 -67.658 1.00 36.42 37 LYS B O 1
ATOM 4730 N N . ASP B 1 38 ? -33.491 -32.189 -67.021 1.00 36.05 38 ASP B N 1
ATOM 4731 C CA . ASP B 1 38 ? -34.050 -30.948 -67.565 1.00 36.66 38 ASP B CA 1
ATOM 4732 C C . ASP B 1 38 ? -35.442 -30.639 -67.021 1.00 40.05 38 ASP B C 1
ATOM 4733 O O . ASP B 1 38 ? -36.242 -29.974 -67.683 1.00 40.38 38 ASP B O 1
ATOM 4738 N N . THR B 1 39 ? -35.751 -31.108 -65.811 1.00 33.91 39 THR B N 1
ATOM 4739 C CA . THR B 1 39 ? -37.030 -30.803 -65.187 1.00 34.89 39 THR B CA 1
ATOM 4740 C C . THR B 1 39 ? -36.919 -29.881 -63.984 1.00 37.42 39 THR B C 1
ATOM 4741 O O . THR B 1 39 ? -37.924 -29.275 -63.600 1.00 32.94 39 THR B O 1
ATOM 4745 N N . GLY B 1 40 ? -35.735 -29.754 -63.387 1.00 35.81 40 GLY B N 1
ATOM 4746 C CA . GLY B 1 40 ? -35.571 -28.973 -62.182 1.00 33.13 40 GLY B CA 1
ATOM 4747 C C . GLY B 1 40 ? -36.029 -29.656 -60.913 1.00 35.36 40 GLY B C 1
ATOM 4748 O O . GLY B 1 40 ? -35.961 -29.042 -59.840 1.00 31.94 40 GLY B O 1
ATOM 4749 N N . SER B 1 41 ? -36.494 -30.898 -60.996 1.00 33.78 41 SER B N 1
ATOM 4750 C CA . SER B 1 41 ? -36.938 -31.643 -59.830 1.00 36.19 41 SER B CA 1
ATOM 4751 C C . SER B 1 41 ? -35.761 -32.353 -59.171 1.00 34.34 41 SER B C 1
ATOM 4752 O O . SER B 1 41 ? -34.727 -32.608 -59.793 1.00 34.15 41 SER B O 1
ATOM 4755 N N . ASP B 1 42 ? -35.935 -32.672 -57.891 1.00 29.35 42 ASP B N 1
ATOM 4756 C CA . ASP B 1 42 ? -34.883 -33.313 -57.112 1.00 30.81 42 ASP B CA 1
ATOM 4757 C C . ASP B 1 42 ? -34.696 -34.756 -57.567 1.00 31.82 42 ASP B C 1
ATOM 4758 O O . ASP B 1 42 ? -35.627 -35.564 -57.490 1.00 35.21 42 ASP B O 1
ATOM 4763 N N . SER B 1 43 ? -33.495 -35.081 -58.041 1.00 27.93 43 SER B N 1
ATOM 4764 C CA . SER B 1 43 ? -33.159 -36.436 -58.455 1.00 30.81 43 SER B CA 1
ATOM 4765 C C . SER B 1 43 ? -32.368 -37.194 -57.396 1.00 31.32 43 SER B C 1
ATOM 4766 O O . SER B 1 43 ? -31.802 -38.250 -57.700 1.00 32.62 43 SER B O 1
ATOM 4769 N N . THR B 1 44 ? -32.328 -36.688 -56.160 1.00 31.58 44 THR B N 1
ATOM 4770 C CA . THR B 1 44 ? -31.468 -37.278 -55.138 1.00 28.29 44 THR B CA 1
ATOM 4771 C C . THR B 1 44 ? -31.900 -38.699 -54.793 1.00 28.83 44 THR B C 1
ATOM 4772 O O . THR B 1 44 ? -31.077 -39.622 -54.775 1.00 28.08 44 THR B O 1
ATOM 4776 N N . HIS B 1 45 ? -33.190 -38.897 -54.511 1.00 30.29 45 HIS B N 1
ATOM 4777 C CA . HIS B 1 45 ? -33.634 -40.206 -54.040 1.00 29.55 45 HIS B CA 1
ATOM 4778 C C . HIS B 1 45 ? -33.636 -41.237 -55.163 1.00 31.77 45 HIS B C 1
ATOM 4779 O O . HIS B 1 45 ? -33.329 -42.412 -54.930 1.00 32.03 45 HIS B O 1
ATOM 4786 N N . SER B 1 46 ? -33.991 -40.824 -56.383 1.00 28.06 46 SER B N 1
ATOM 4787 C CA . SER B 1 46 ? -33.892 -41.736 -57.518 1.00 31.74 46 SER B CA 1
ATOM 4788 C C . SER B 1 46 ? -32.454 -42.193 -57.723 1.00 31.50 46 SER B C 1
ATOM 4789 O O . SER B 1 46 ? -32.198 -43.373 -57.988 1.00 27.32 46 SER B O 1
ATOM 4792 N N . LEU B 1 47 ? -31.501 -41.268 -57.592 1.00 30.42 47 LEU B N 1
ATOM 4793 C CA . LEU B 1 47 ? -30.092 -41.630 -57.684 1.00 27.89 47 LEU B CA 1
ATOM 4794 C C . LEU B 1 47 ? -29.697 -42.595 -56.573 1.00 26.97 47 LEU B C 1
ATOM 4795 O O . LEU B 1 47 ? -28.948 -43.551 -56.807 1.00 27.93 47 LEU B O 1
ATOM 4800 N N . TYR B 1 48 ? -30.196 -42.361 -55.356 1.00 28.58 48 TYR B N 1
ATOM 4801 C CA . TYR B 1 48 ? -29.851 -43.230 -54.235 1.00 29.08 48 TYR B CA 1
ATOM 4802 C C . TYR B 1 48 ? -30.305 -44.662 -54.484 1.00 27.83 48 TYR B C 1
ATOM 4803 O O . TYR B 1 48 ? -29.570 -45.612 -54.193 1.00 26.56 48 TYR B O 1
ATOM 4812 N N . LYS B 1 49 ? -31.511 -44.837 -55.030 1.00 27.74 49 LYS B N 1
ATOM 4813 C CA . LYS B 1 49 ? -32.011 -46.180 -55.303 1.00 27.24 49 LYS B CA 1
ATOM 4814 C C . LYS B 1 49 ? -31.217 -46.851 -56.417 1.00 28.17 49 LYS B C 1
ATOM 4815 O O . LYS B 1 49 ? -30.992 -48.067 -56.380 1.00 29.32 49 LYS B O 1
ATOM 4819 N N . ALA B 1 50 ? -30.792 -46.079 -57.420 1.00 28.06 50 ALA B N 1
ATOM 4820 C CA . ALA B 1 50 ? -29.931 -46.634 -58.459 1.00 27.54 50 ALA B CA 1
ATOM 4821 C C . ALA B 1 50 ? -28.580 -47.045 -57.887 1.00 29.58 50 ALA B C 1
ATOM 4822 O O . ALA B 1 50 ? -27.996 -48.046 -58.316 1.00 32.45 50 ALA B O 1
ATOM 4824 N N . LEU B 1 51 ? -28.073 -46.285 -56.912 1.00 28.76 51 LEU B N 1
ATOM 4825 C CA . LEU B 1 51 ? -26.808 -46.639 -56.277 1.00 30.40 51 LEU B CA 1
ATOM 4826 C C . LEU B 1 51 ? -26.929 -47.934 -55.484 1.00 31.85 51 LEU B C 1
ATOM 4827 O O . LEU B 1 51 ? -26.037 -48.789 -55.544 1.00 30.61 51 LEU B O 1
ATOM 4832 N N . GLN B 1 52 ? -28.022 -48.097 -54.734 1.00 30.10 52 GLN B N 1
ATOM 4833 C CA . GLN B 1 52 ? -28.190 -49.313 -53.945 1.00 31.43 52 GLN B CA 1
ATOM 4834 C C . GLN B 1 52 ? -28.394 -50.533 -54.833 1.00 31.74 52 GLN B C 1
ATOM 4835 O O . GLN B 1 52 ? -27.934 -51.628 -54.492 1.00 29.52 52 GLN B O 1
ATOM 4841 N N . GLU B 1 53 ? -29.068 -50.366 -55.973 1.00 29.84 53 GLU B N 1
ATOM 4842 C CA . GLU B 1 53 ? -29.215 -51.481 -56.903 1.00 33.46 53 GLU B CA 1
ATOM 4843 C C . GLU B 1 53 ? -27.873 -51.871 -57.510 1.00 30.84 53 GLU B C 1
ATOM 4844 O O . GLU B 1 53 ? -27.602 -53.060 -57.716 1.00 29.18 53 GLU B O 1
ATOM 4850 N N . ALA B 1 54 ? -27.018 -50.886 -57.797 1.00 30.43 54 ALA B N 1
ATOM 4851 C CA . ALA B 1 54 ? -25.695 -51.187 -58.333 1.00 30.83 54 ALA B CA 1
ATOM 4852 C C . ALA B 1 54 ? -24.862 -51.977 -57.331 1.00 30.30 54 ALA B C 1
ATOM 4853 O O . ALA B 1 54 ? -24.129 -52.897 -57.710 1.00 31.27 54 ALA B O 1
ATOM 4855 N N . LYS B 1 55 ? -24.963 -51.633 -56.046 1.00 30.29 55 LYS B N 1
ATOM 4856 C CA . LYS B 1 55 ? -24.276 -52.411 -55.022 1.00 34.45 55 LYS B CA 1
ATOM 4857 C C . LYS B 1 55 ? -24.894 -53.795 -54.866 1.00 34.38 55 LYS B C 1
ATOM 4858 O O . LYS B 1 55 ? -24.175 -54.768 -54.610 1.00 30.46 55 LYS B O 1
ATOM 4864 N N . LYS B 1 56 ? -26.214 -53.905 -55.036 1.00 30.05 56 LYS B N 1
ATOM 4865 C CA . LYS B 1 56 ? -26.895 -55.179 -54.825 1.00 31.81 56 LYS B CA 1
ATOM 4866 C C . LYS B 1 56 ? -26.455 -56.222 -55.847 1.00 31.75 56 LYS B C 1
ATOM 4867 O O . LYS B 1 56 ? -26.149 -57.366 -55.491 1.00 34.84 56 LYS B O 1
ATOM 4873 N N . ILE B 1 57 ? -26.421 -55.848 -57.128 1.00 31.10 57 ILE B N 1
ATOM 4874 C CA . ILE B 1 57 ? -26.070 -56.781 -58.192 1.00 30.93 57 ILE B CA 1
ATOM 4875 C C . ILE B 1 57 ? -24.632 -56.625 -58.658 1.00 31.69 57 ILE B C 1
ATOM 4876 O O . ILE B 1 57 ? -24.217 -57.315 -59.599 1.00 32.74 57 ILE B O 1
ATOM 4881 N N . GLY B 1 58 ? -23.859 -55.741 -58.036 1.00 31.24 58 GLY B N 1
ATOM 4882 C CA . GLY B 1 58 ? -22.481 -55.544 -58.446 1.00 31.35 58 GLY B CA 1
ATOM 4883 C C . GLY B 1 58 ? -22.328 -54.922 -59.817 1.00 30.82 58 GLY B C 1
ATOM 4884 O O . GLY B 1 58 ? -21.417 -55.298 -60.565 1.00 31.44 58 GLY B O 1
ATOM 4885 N N . ALA B 1 59 ? -23.204 -53.983 -60.168 1.00 33.84 59 ALA B N 1
ATOM 4886 C CA . ALA B 1 59 ? -23.099 -53.307 -61.453 1.00 31.80 59 ALA B CA 1
ATOM 4887 C C . ALA B 1 59 ? -21.793 -52.526 -61.537 1.00 31.27 59 ALA B C 1
ATOM 4888 O O . ALA B 1 59 ? -21.298 -51.990 -60.543 1.00 32.10 59 ALA B O 1
ATOM 4890 N N . THR B 1 60 ? -21.232 -52.469 -62.742 1.00 30.66 60 THR B N 1
ATOM 4891 C CA . THR B 1 60 ? -19.938 -51.834 -62.945 1.00 33.68 60 THR B CA 1
ATOM 4892 C C . THR B 1 60 ? -20.039 -50.377 -63.371 1.00 31.78 60 THR B C 1
ATOM 4893 O O . THR B 1 60 ? -19.045 -49.649 -63.266 1.00 31.70 60 THR B O 1
ATOM 4897 N N . LYS B 1 61 ? -21.200 -49.929 -63.844 1.00 30.83 61 LYS B N 1
ATOM 4898 C CA . LYS B 1 61 ? -21.318 -48.562 -64.328 1.00 31.25 61 LYS B CA 1
ATOM 4899 C C . LYS B 1 61 ? -22.722 -48.027 -64.088 1.00 33.24 61 LYS B C 1
ATOM 4900 O O . LYS B 1 61 ? -23.710 -48.758 -64.215 1.00 31.91 61 LYS B O 1
ATOM 4906 N N . ILE B 1 62 ? -22.789 -46.745 -63.737 1.00 30.59 62 ILE B N 1
ATOM 4907 C CA . ILE B 1 62 ? -24.025 -45.979 -63.662 1.00 27.73 62 ILE B CA 1
ATOM 4908 C C . ILE B 1 62 ? -23.880 -44.786 -64.597 1.00 33.73 62 ILE B C 1
ATOM 4909 O O . ILE B 1 62 ? -22.877 -44.063 -64.534 1.00 30.97 62 ILE B O 1
ATOM 4914 N N . THR B 1 63 ? -24.865 -44.585 -65.471 1.00 30.91 63 THR B N 1
ATOM 4915 C CA . THR B 1 63 ? -24.800 -43.535 -66.478 1.00 28.59 63 THR B CA 1
ATOM 4916 C C . THR B 1 63 ? -26.009 -42.611 -66.381 1.00 32.27 63 THR B C 1
ATOM 4917 O O . THR B 1 63 ? -27.107 -43.030 -66.002 1.00 29.87 63 THR B O 1
ATOM 4921 N N . PHE B 1 64 ? -25.786 -41.344 -66.733 1.00 30.62 64 PHE B N 1
ATOM 4922 C CA . PHE B 1 64 ? -26.806 -40.311 -66.793 1.00 29.38 64 PHE B CA 1
ATOM 4923 C C . PHE B 1 64 ? -27.082 -39.954 -68.243 1.00 31.95 64 PHE B C 1
ATOM 4924 O O . PHE B 1 64 ? -26.131 -39.707 -68.997 1.00 35.83 64 PHE B O 1
ATOM 4932 N N . PRO B 1 65 ? -28.339 -39.923 -68.681 1.00 31.54 65 PRO B N 1
ATOM 4933 C CA . PRO B 1 65 ? -28.644 -39.271 -69.961 1.00 34.78 65 PRO B CA 1
ATOM 4934 C C . PRO B 1 65 ? -28.232 -37.807 -69.899 1.00 30.95 65 PRO B C 1
ATOM 4935 O O . PRO B 1 65 ? -28.543 -37.103 -68.936 1.00 30.98 65 PRO B O 1
ATOM 4939 N N . LYS B 1 66 ? -27.512 -37.358 -70.927 1.00 30.42 66 LYS B N 1
ATOM 4940 C CA . LYS B 1 66 ? -26.925 -36.021 -70.907 1.00 32.04 66 LYS B CA 1
ATOM 4941 C C . LYS B 1 66 ? -27.996 -34.960 -70.696 1.00 32.39 66 LYS B C 1
ATOM 4942 O O . LYS B 1 66 ? -28.940 -34.849 -71.484 1.00 31.64 66 LYS B O 1
ATOM 4948 N N . GLY B 1 67 ? -27.843 -34.181 -69.632 1.00 30.41 67 GLY B N 1
ATOM 4949 C CA . GLY B 1 67 ? -28.795 -33.135 -69.324 1.00 30.99 67 GLY B CA 1
ATOM 4950 C C . GLY B 1 67 ? -28.464 -32.493 -67.991 1.00 34.85 67 GLY B C 1
ATOM 4951 O O . GLY B 1 67 ? -27.403 -32.734 -67.411 1.00 29.86 67 GLY B O 1
ATOM 4952 N N . ARG B 1 68 ? -29.394 -31.670 -67.520 1.00 32.35 68 ARG B N 1
ATOM 4953 C CA . ARG B 1 68 ? -29.249 -30.975 -66.249 1.00 32.48 68 ARG B CA 1
ATOM 4954 C C . ARG B 1 68 ? -29.982 -31.748 -65.162 1.00 33.57 68 ARG B C 1
ATOM 4955 O O . ARG B 1 68 ? -31.133 -32.156 -65.353 1.00 34.12 68 ARG B O 1
ATOM 4963 N N . TYR B 1 69 ? -29.311 -31.951 -64.030 1.00 29.88 69 TYR B N 1
ATOM 4964 C CA . TYR B 1 69 ? -29.884 -32.649 -62.887 1.00 32.69 69 TYR B CA 1
ATOM 4965 C C . TYR B 1 69 ? -29.708 -31.789 -61.645 1.00 30.71 69 TYR B C 1
ATOM 4966 O O . TYR B 1 69 ? -28.602 -31.316 -61.366 1.00 31.56 69 TYR B O 1
ATOM 4975 N N . ASP B 1 70 ? -30.795 -31.587 -60.908 1.00 29.72 70 ASP B N 1
ATOM 4976 C CA . ASP B 1 70 ? -30.789 -30.775 -59.701 1.00 33.86 70 ASP B CA 1
ATOM 4977 C C . ASP B 1 70 ? -30.912 -31.668 -58.474 1.00 31.13 70 ASP B C 1
ATOM 4978 O O . ASP B 1 70 ? -31.670 -32.643 -58.477 1.00 28.65 70 ASP B O 1
ATOM 4983 N N . PHE B 1 71 ? -30.161 -31.329 -57.428 1.00 28.93 71 PHE B N 1
ATOM 4984 C CA . PHE B 1 71 ? -30.133 -32.098 -56.190 1.00 28.54 71 PHE B CA 1
ATOM 4985 C C . PHE B 1 71 ? -30.336 -31.157 -55.013 1.00 26.58 71 PHE B C 1
ATOM 4986 O O . PHE B 1 71 ? -29.656 -30.130 -54.912 1.00 28.80 71 PHE B O 1
ATOM 4994 N N . TYR B 1 72 ? -31.259 -31.509 -54.126 1.00 27.58 72 TYR B N 1
ATOM 4995 C CA . TYR B 1 72 ? -31.626 -30.684 -52.982 1.00 27.97 72 TYR B CA 1
ATOM 4996 C C . TYR B 1 72 ? -31.252 -31.399 -51.683 1.00 28.87 72 TYR B C 1
ATOM 4997 O O . TYR B 1 72 ? -30.734 -32.518 -51.689 1.00 27.57 72 TYR B O 1
ATOM 5006 N N . GLU B 1 73 ? -31.530 -30.738 -50.557 1.00 29.63 73 GLU B N 1
ATOM 5007 C CA . GLU B 1 73 ? -31.100 -31.219 -49.248 1.00 30.61 73 GLU B CA 1
ATOM 5008 C C . GLU B 1 73 ? -32.058 -32.219 -48.615 1.00 29.50 73 GLU B C 1
ATOM 5009 O O . GLU B 1 73 ? -31.618 -33.083 -47.847 1.00 24.59 73 GLU B O 1
ATOM 5015 N N . GLU B 1 74 ? -33.353 -32.124 -48.927 1.00 28.59 74 GLU B N 1
ATOM 5016 C CA . GLU B 1 74 ? -34.379 -32.721 -48.075 1.00 29.13 74 GLU B CA 1
ATOM 5017 C C . GLU B 1 74 ? -34.288 -34.240 -48.018 1.00 27.83 74 GLU B C 1
ATOM 5018 O O . GLU B 1 74 ? -34.705 -34.841 -47.021 1.00 29.48 74 GLU B O 1
ATOM 5024 N N . ARG B 1 75 ? -33.755 -34.881 -49.059 1.00 25.02 75 ARG B N 1
ATOM 5025 C CA . ARG B 1 75 ? -33.717 -36.337 -49.117 1.00 23.69 75 ARG B CA 1
ATOM 5026 C C . ARG B 1 75 ? -32.299 -36.876 -49.272 1.00 27.59 75 ARG B C 1
ATOM 5027 O O . ARG B 1 75 ? -32.118 -38.041 -49.641 1.00 25.85 75 ARG B O 1
ATOM 5035 N N . ALA B 1 76 ? -31.290 -36.058 -48.982 1.00 27.60 76 ALA B N 1
ATOM 5036 C CA . ALA B 1 76 ? -29.905 -36.501 -49.052 1.00 28.55 76 ALA B CA 1
ATOM 5037 C C . ALA B 1 76 ? -29.491 -37.162 -47.744 1.00 31.86 76 ALA B C 1
ATOM 5038 O O . ALA B 1 76 ? -29.900 -36.737 -46.658 1.00 30.95 76 ALA B O 1
ATOM 5040 N N . ALA B 1 77 ? -28.670 -38.204 -47.854 1.00 32.70 77 ALA B N 1
ATOM 5041 C CA . ALA B 1 77 ? -28.245 -38.957 -46.682 1.00 30.78 77 ALA B CA 1
ATOM 5042 C C . ALA B 1 77 ? -27.355 -38.108 -45.783 1.00 29.51 77 ALA B C 1
ATOM 5043 O O . ALA B 1 77 ? -26.496 -37.358 -46.258 1.00 31.76 77 ALA B O 1
ATOM 5045 N N . ASP B 1 78 ? -27.564 -38.233 -44.476 1.00 26.93 78 ASP B N 1
ATOM 5046 C CA . ASP B 1 78 ? -26.815 -37.491 -43.472 1.00 29.72 78 ASP B CA 1
ATOM 5047 C C . ASP B 1 78 ? -25.809 -38.414 -42.800 1.00 33.50 78 ASP B C 1
ATOM 5048 O O . ASP B 1 78 ? -26.161 -39.520 -42.374 1.00 29.39 78 ASP B O 1
ATOM 5053 N N . ARG B 1 79 ? -24.560 -37.963 -42.716 1.00 32.11 79 ARG B N 1
ATOM 5054 C CA . ARG B 1 79 ? -23.497 -38.710 -42.061 1.00 31.74 79 ARG B CA 1
ATOM 5055 C C . ARG B 1 79 ? -22.583 -37.731 -41.340 1.00 34.17 79 ARG B C 1
ATOM 5056 O O . ARG B 1 79 ? -22.377 -36.603 -41.795 1.00 32.85 79 ARG B O 1
ATOM 5064 N N . LEU B 1 80 ? -22.041 -38.168 -40.207 1.00 35.29 80 LEU B N 1
ATOM 5065 C CA . LEU B 1 80 ? -20.979 -37.420 -39.550 1.00 28.81 80 LEU B CA 1
ATOM 5066 C C . LEU B 1 80 ? -19.681 -37.619 -40.321 1.00 31.33 80 LEU B C 1
ATOM 5067 O O . LEU B 1 80 ? -19.327 -38.749 -40.673 1.00 29.51 80 LEU B O 1
ATOM 5072 N N . MET B 1 81 ? -18.972 -36.525 -40.586 1.00 28.40 81 MET B N 1
ATOM 5073 C CA . MET B 1 81 ? -17.743 -36.593 -41.362 1.00 27.79 81 MET B CA 1
ATOM 5074 C C . MET B 1 81 ? -16.707 -35.635 -40.797 1.00 30.17 81 MET B C 1
ATOM 5075 O O . MET B 1 81 ? -17.005 -34.463 -40.549 1.00 30.41 81 MET B O 1
ATOM 5080 N N . TYR B 1 82 ? -15.500 -36.147 -40.585 1.00 27.28 82 TYR B N 1
ATOM 5081 C CA . TYR B 1 82 ? -14.314 -35.327 -40.386 1.00 27.10 82 TYR B CA 1
ATOM 5082 C C . TYR B 1 82 ? -13.550 -35.302 -41.704 1.00 29.94 82 TYR B C 1
ATOM 5083 O O . TYR B 1 82 ? -13.203 -36.358 -42.243 1.00 26.44 82 TYR B O 1
ATOM 5092 N N . ILE B 1 83 ? -13.307 -34.104 -42.230 1.00 29.41 83 ILE B N 1
ATOM 5093 C CA . ILE B 1 83 ? -12.664 -33.927 -43.528 1.00 24.30 83 ILE B CA 1
ATOM 5094 C C . ILE B 1 83 ? -11.454 -33.027 -43.325 1.00 26.63 83 ILE B C 1
ATOM 5095 O O . ILE B 1 83 ? -11.605 -31.843 -42.998 1.00 26.92 83 ILE B O 1
ATOM 5100 N N . SER B 1 84 ? -10.260 -33.582 -43.530 1.00 25.91 84 SER B N 1
ATOM 5101 C CA . SER B 1 84 ? -9.024 -32.865 -43.242 1.00 26.25 84 SER B CA 1
ATOM 5102 C C . SER B 1 84 ? -8.956 -31.549 -44.007 1.00 30.44 84 SER B C 1
ATOM 5103 O O . SER B 1 84 ? -9.332 -31.471 -45.181 1.00 28.90 84 SER B O 1
ATOM 5106 N N . ASN B 1 85 ? -8.483 -30.506 -43.320 1.00 27.26 85 ASN B N 1
ATOM 5107 C CA . ASN B 1 85 ? -8.330 -29.162 -43.873 1.00 26.99 85 ASN B CA 1
ATOM 5108 C C . ASN B 1 85 ? -9.660 -28.558 -44.315 1.00 26.72 85 ASN B C 1
ATOM 5109 O O . ASN B 1 85 ? -9.683 -27.583 -45.074 1.00 27.39 85 ASN B O 1
ATOM 5114 N N . ASN B 1 86 ? -10.772 -29.125 -43.849 1.00 27.27 86 ASN B N 1
ATOM 5115 C CA . ASN B 1 86 ? -12.104 -28.597 -44.107 1.00 26.20 86 ASN B CA 1
ATOM 5116 C C . ASN B 1 86 ? -12.907 -28.681 -42.813 1.00 26.35 86 ASN B C 1
ATOM 5117 O O . ASN B 1 86 ? -12.415 -29.156 -41.786 1.00 28.03 86 ASN B O 1
ATOM 5122 N N . ASP B 1 87 ? -14.159 -28.224 -42.864 1.00 26.67 87 ASP B N 1
ATOM 5123 C CA . ASP B 1 87 ? -14.948 -28.131 -41.637 1.00 27.53 87 ASP B CA 1
ATOM 5124 C C . ASP B 1 87 ? -15.672 -29.444 -41.363 1.00 27.54 87 ASP B C 1
ATOM 5125 O O . ASP B 1 87 ? -16.316 -29.989 -42.267 1.00 29.10 87 ASP B O 1
ATOM 5130 N N . PRO B 1 88 ? -15.599 -29.970 -40.143 1.00 26.95 88 PRO B N 1
ATOM 5131 C CA . PRO B 1 88 ? -16.331 -31.191 -39.805 1.00 29.31 88 PRO B CA 1
ATOM 5132 C C . PRO B 1 88 ? -17.751 -30.896 -39.345 1.00 25.12 88 PRO B C 1
ATOM 5133 O O . PRO B 1 88 ? -18.109 -29.764 -39.016 1.00 28.62 88 PRO B O 1
ATOM 5137 N N . GLY B 1 89 ? -18.557 -31.944 -39.325 1.00 29.16 89 GLY B N 1
ATOM 5138 C CA . GLY B 1 89 ? -19.928 -31.843 -38.874 1.00 27.39 89 GLY B CA 1
ATOM 5139 C C . GLY B 1 89 ? -20.817 -32.787 -39.657 1.00 30.57 89 GLY B C 1
ATOM 5140 O O . GLY B 1 89 ? -20.347 -33.675 -40.364 1.00 30.31 89 GLY B O 1
ATOM 5141 N N . ILE B 1 90 ? -22.126 -32.580 -39.504 1.00 27.01 90 ILE B N 1
ATOM 5142 C CA . ILE B 1 90 ? -23.099 -33.346 -40.271 1.00 30.98 90 ILE B CA 1
ATOM 5143 C C . ILE B 1 90 ? -23.023 -32.924 -41.730 1.00 26.43 90 ILE B C 1
ATOM 5144 O O . ILE B 1 90 ? -22.978 -31.728 -42.045 1.00 32.36 90 ILE B O 1
ATOM 5149 N N . LYS B 1 91 ? -23.012 -33.903 -42.628 1.00 28.13 91 LYS B N 1
ATOM 5150 C CA . LYS B 1 91 ? -22.963 -33.652 -44.061 1.00 27.33 91 LYS B CA 1
ATOM 5151 C C . LYS B 1 91 ? -24.156 -34.316 -44.731 1.00 29.76 91 LYS B C 1
ATOM 5152 O O . LYS B 1 91 ? -24.436 -35.493 -44.486 1.00 30.22 91 LYS B O 1
ATOM 5158 N N . ARG B 1 92 ? -24.860 -33.555 -45.562 1.00 28.92 92 ARG B N 1
ATOM 5159 C CA . ARG B 1 92 ? -25.849 -34.112 -46.474 1.00 27.63 92 ARG B CA 1
ATOM 5160 C C . ARG B 1 92 ? -25.152 -34.393 -47.800 1.00 26.06 92 ARG B C 1
ATOM 5161 O O . ARG B 1 92 ? -24.600 -33.477 -48.421 1.00 26.34 92 ARG B O 1
ATOM 5169 N N . ILE B 1 93 ? -25.161 -35.655 -48.222 1.00 26.67 93 ILE B N 1
ATOM 5170 C CA . ILE B 1 93 ? -24.343 -36.125 -49.334 1.00 25.97 93 ILE B CA 1
ATOM 5171 C C . ILE B 1 93 ? -25.253 -36.586 -50.462 1.00 29.77 93 ILE B C 1
ATOM 5172 O O . ILE B 1 93 ? -26.134 -37.429 -50.253 1.00 31.07 93 ILE B O 1
ATOM 5177 N N . THR B 1 94 ? -25.026 -36.043 -51.661 1.00 28.25 94 THR B N 1
ATOM 5178 C CA . THR B 1 94 ? -25.815 -36.431 -52.825 1.00 25.99 94 THR B CA 1
ATOM 5179 C C . THR B 1 94 ? -25.385 -37.791 -53.364 1.00 30.17 94 THR B C 1
ATOM 5180 O O . THR B 1 94 ? -26.234 -38.630 -53.687 1.00 30.02 94 THR B O 1
ATOM 5184 N N . PHE B 1 95 ? -24.078 -38.021 -53.476 1.00 28.07 95 PHE B N 1
ATOM 5185 C CA . PHE B 1 95 ? -23.531 -39.307 -53.888 1.00 27.55 95 PHE B CA 1
ATOM 5186 C C . PHE B 1 95 ? -22.818 -39.956 -52.707 1.00 30.12 95 PHE B C 1
ATOM 5187 O O . PHE B 1 95 ? -21.589 -39.850 -52.596 1.00 30.11 95 PHE B O 1
ATOM 5195 N N . PRO B 1 96 ? -23.536 -40.627 -51.805 1.00 29.76 96 PRO B N 1
ATOM 5196 C CA . PRO B 1 96 ? -22.863 -41.260 -50.652 1.00 27.39 96 PRO B CA 1
ATOM 5197 C C . PRO B 1 96 ? -22.231 -42.600 -51.025 1.00 31.48 96 PRO B C 1
ATOM 5198 O O . PRO B 1 96 ? -22.775 -43.685 -50.814 1.00 30.80 96 PRO B O 1
ATOM 5202 N N . LEU B 1 97 ? -21.035 -42.520 -51.605 1.00 30.93 97 LEU B N 1
ATOM 5203 C CA . LEU B 1 97 ? -20.315 -43.705 -52.073 1.00 28.63 97 LEU B CA 1
ATOM 5204 C C . LEU B 1 97 ? -19.491 -44.292 -50.925 1.00 31.55 97 LEU B C 1
ATOM 5205 O O . LEU B 1 97 ? -18.264 -44.197 -50.870 1.00 30.36 97 LEU B O 1
ATOM 5210 N N . SER B 1 98 ? -20.206 -44.913 -49.991 1.00 28.64 98 SER B N 1
ATOM 5211 C CA . SER B 1 98 ? -19.596 -45.582 -48.850 1.00 32.90 98 SER B CA 1
ATOM 5212 C C . SER B 1 98 ? -19.549 -47.080 -49.123 1.00 30.77 98 SER B C 1
ATOM 5213 O O . SER B 1 98 ? -20.588 -47.702 -49.373 1.00 28.86 98 SER B O 1
ATOM 5216 N N . SER B 1 99 ? -18.344 -47.651 -49.077 1.00 29.97 99 SER B N 1
ATOM 5217 C CA . SER B 1 99 ? -18.139 -49.087 -49.274 1.00 32.81 99 SER B CA 1
ATOM 5218 C C . SER B 1 99 ? -18.634 -49.539 -50.646 1.00 31.43 99 SER B C 1
ATOM 5219 O O . SER B 1 99 ? -19.270 -50.585 -50.784 1.00 31.47 99 SER B O 1
ATOM 5222 N N . PHE B 1 100 ? -18.344 -48.744 -51.671 1.00 30.45 100 PHE B N 1
ATOM 5223 C CA . PHE B 1 100 ? -18.622 -49.122 -53.048 1.00 31.40 100 PHE B CA 1
ATOM 5224 C C . PHE B 1 100 ? -17.345 -49.629 -53.705 1.00 32.56 100 PHE B C 1
ATOM 5225 O O . PHE B 1 100 ? -16.238 -49.222 -53.346 1.00 30.61 100 PHE B O 1
ATOM 5233 N N . ASN B 1 101 ? -17.505 -50.535 -54.665 1.00 31.25 101 ASN B N 1
ATOM 5234 C CA . ASN B 1 101 ? -16.355 -51.178 -55.281 1.00 31.19 101 ASN B CA 1
ATOM 5235 C C . ASN B 1 101 ? -16.633 -51.428 -56.753 1.00 30.23 101 ASN B C 1
ATOM 5236 O O . ASN B 1 101 ? -17.724 -51.875 -57.118 1.00 31.43 101 ASN B O 1
ATOM 5241 N N . ASN B 1 102 ? -15.632 -51.143 -57.589 1.00 30.37 102 ASN B N 1
ATOM 5242 C CA . ASN B 1 102 ? -15.688 -51.449 -59.018 1.00 32.58 102 ASN B CA 1
ATOM 5243 C C . ASN B 1 102 ? -16.906 -50.794 -59.669 1.00 34.98 102 ASN B C 1
ATOM 5244 O O . ASN B 1 102 ? -17.706 -51.444 -60.345 1.00 33.31 102 ASN B O 1
ATOM 5249 N N . LEU B 1 103 ? -17.048 -49.488 -59.447 1.00 28.39 103 LEU B N 1
ATOM 5250 C CA . LEU B 1 103 ? -18.188 -48.732 -59.945 1.00 28.79 103 LEU B CA 1
ATOM 5251 C C . LEU B 1 103 ? -17.701 -47.501 -60.692 1.00 31.55 103 LEU B C 1
ATOM 5252 O O . LEU B 1 103 ? -16.840 -46.767 -60.196 1.00 31.04 103 LEU B O 1
ATOM 5257 N N . GLU B 1 104 ? -18.254 -47.280 -61.879 1.00 32.25 104 GLU B N 1
ATOM 5258 C CA . GLU B 1 104 ? -17.996 -46.084 -62.664 1.00 31.47 104 GLU B CA 1
ATOM 5259 C C . GLU B 1 104 ? -19.279 -45.274 -62.787 1.00 30.61 104 GLU B C 1
ATOM 5260 O O . GLU B 1 104 ? -20.359 -45.833 -62.997 1.00 30.79 104 GLU B O 1
ATOM 5266 N N . ILE B 1 105 ? -19.159 -43.959 -62.644 1.00 29.92 105 ILE B N 1
ATOM 5267 C CA . ILE B 1 105 ? -20.279 -43.044 -62.816 1.00 29.78 105 ILE B CA 1
ATOM 5268 C C . ILE B 1 105 ? -19.951 -42.150 -64.004 1.00 29.20 105 ILE B C 1
ATOM 5269 O O . ILE B 1 105 ? -19.053 -41.301 -63.924 1.00 31.30 105 ILE B O 1
ATOM 5274 N N . ASP B 1 106 ? -20.665 -42.351 -65.108 1.00 27.72 106 ASP B N 1
ATOM 5275 C CA . ASP B 1 106 ? -20.463 -41.606 -66.347 1.00 28.84 106 ASP B CA 1
ATOM 5276 C C . ASP B 1 106 ? -21.652 -40.674 -66.535 1.00 29.89 106 ASP B C 1
ATOM 5277 O O . ASP B 1 106 ? -22.774 -41.131 -66.778 1.00 29.02 106 ASP B O 1
ATOM 5282 N N . GLY B 1 107 ? -21.407 -39.370 -66.432 1.00 30.36 107 GLY B N 1
ATOM 5283 C CA . GLY B 1 107 ? -22.485 -38.413 -66.573 1.00 28.50 107 GLY B CA 1
ATOM 5284 C C . GLY B 1 107 ? -22.834 -38.031 -67.994 1.00 31.04 107 GLY B C 1
ATOM 5285 O O . GLY B 1 107 ? -23.818 -37.315 -68.195 1.00 29.21 107 GLY B O 1
ATOM 5286 N N . ASN B 1 108 ? -22.060 -38.489 -68.981 1.00 28.81 108 ASN B N 1
ATOM 5287 C CA . ASN B 1 108 ? -22.283 -38.135 -70.386 1.00 34.12 108 ASN B CA 1
ATOM 5288 C C . ASN B 1 108 ? -22.277 -36.621 -70.578 1.00 34.94 108 ASN B C 1
ATOM 5289 O O . ASN B 1 108 ? -23.061 -36.075 -71.358 1.00 33.91 108 ASN B O 1
ATOM 5294 N N . ASN B 1 109 ? -21.387 -35.941 -69.850 1.00 32.93 109 ASN B N 1
ATOM 5295 C CA . ASN B 1 109 ? -21.274 -34.481 -69.878 1.00 32.13 109 ASN B CA 1
ATOM 5296 C C . ASN B 1 109 ? -22.560 -33.814 -69.398 1.00 33.64 109 ASN B C 1
ATOM 5297 O O . ASN B 1 109 ? -22.976 -32.776 -69.916 1.00 34.33 109 ASN B O 1
ATOM 5302 N N . SER B 1 110 ? -23.192 -34.414 -68.393 1.00 29.51 110 SER B N 1
ATOM 5303 C CA . SER B 1 110 ? -24.362 -33.812 -67.777 1.00 28.65 110 SER B CA 1
ATOM 5304 C C . SER B 1 110 ? -23.945 -32.660 -66.862 1.00 30.78 110 SER B C 1
ATOM 5305 O O . SER B 1 110 ? -22.773 -32.497 -66.510 1.00 27.96 110 SER B O 1
ATOM 5308 N N . THR B 1 111 ? -24.929 -31.853 -66.478 1.00 29.66 111 THR B N 1
ATOM 5309 C CA . THR B 1 111 ? -24.730 -30.734 -65.565 1.00 30.56 111 THR B CA 1
ATOM 5310 C C . THR B 1 111 ? -25.432 -31.048 -64.250 1.00 29.14 111 THR B C 1
ATOM 5311 O O . THR B 1 111 ? -26.640 -31.307 -64.235 1.00 31.81 111 THR B O 1
ATOM 5315 N N . PHE B 1 112 ? -24.676 -31.036 -63.155 1.00 30.30 112 PHE B N 1
ATOM 5316 C CA . PHE B 1 112 ? -25.205 -31.315 -61.825 1.00 31.50 112 PHE B CA 1
ATOM 5317 C C . PHE B 1 112 ? -25.255 -30.013 -61.038 1.00 27.04 112 PHE B C 1
ATOM 5318 O O . PHE B 1 112 ? -24.218 -29.380 -60.816 1.00 29.09 112 PHE B O 1
ATOM 5326 N N . ILE B 1 113 ? -26.453 -29.619 -60.617 1.00 29.53 113 ILE B N 1
ATOM 5327 C CA . ILE B 1 113 ? -26.659 -28.402 -59.840 1.00 30.69 113 ILE B CA 1
ATOM 5328 C C . ILE B 1 113 ? -27.118 -28.804 -58.446 1.00 31.41 113 ILE B C 1
ATOM 5329 O O . ILE B 1 113 ? -28.116 -29.519 -58.292 1.00 31.00 113 ILE B O 1
ATOM 5334 N N . PHE B 1 114 ? -26.396 -28.340 -57.432 1.00 30.29 114 PHE B N 1
ATOM 5335 C CA . PHE B 1 114 ? -26.667 -28.686 -56.045 1.00 28.56 114 PHE B CA 1
ATOM 5336 C C . PHE B 1 114 ? -27.235 -27.471 -55.327 1.00 31.00 114 PHE B C 1
ATOM 5337 O O . PHE B 1 114 ? -26.660 -26.379 -55.392 1.00 31.35 114 PHE B O 1
ATOM 5345 N N . HIS B 1 115 ? -28.367 -27.660 -54.654 1.00 27.53 115 HIS B N 1
ATOM 5346 C CA . HIS B 1 115 ? -29.107 -26.568 -54.031 1.00 32.62 115 HIS B CA 1
ATOM 5347 C C . HIS B 1 115 ? -28.887 -26.609 -52.523 1.00 29.06 115 HIS B C 1
ATOM 5348 O O . HIS B 1 115 ? -29.332 -27.543 -51.849 1.00 31.64 115 HIS B O 1
ATOM 5355 N N . GLY B 1 116 ? -28.210 -25.591 -51.997 1.00 29.79 116 GLY B N 1
ATOM 5356 C CA . GLY B 1 116 ? -28.015 -25.474 -50.566 1.00 30.30 116 GLY B CA 1
ATOM 5357 C C . GLY B 1 116 ? -26.734 -26.106 -50.064 1.00 33.10 116 GLY B C 1
ATOM 5358 O O . GLY B 1 116 ? -25.742 -26.187 -50.794 1.00 29.52 116 GLY B O 1
ATOM 5359 N N . GLY B 1 117 ? -26.747 -26.559 -48.813 1.00 31.01 117 GLY B N 1
ATOM 5360 C CA . GLY B 1 117 ? -25.567 -27.136 -48.201 1.00 28.66 117 GLY B CA 1
ATOM 5361 C C . GLY B 1 117 ? -25.434 -28.625 -48.436 1.00 32.14 117 GLY B C 1
ATOM 5362 O O . GLY B 1 117 ? -25.892 -29.435 -47.625 1.00 30.14 117 GLY B O 1
ATOM 5363 N N . LEU B 1 118 ? -24.799 -28.997 -49.544 1.00 25.93 118 LEU B N 1
ATOM 5364 C CA . LEU B 1 118 ? -24.654 -30.389 -49.935 1.00 28.68 118 LEU B CA 1
ATOM 5365 C C . LEU B 1 118 ? -23.200 -30.688 -50.257 1.00 29.27 118 LEU B C 1
ATOM 5366 O O . LEU B 1 118 ? -22.514 -29.876 -50.885 1.00 28.60 118 LEU B O 1
ATOM 5371 N N . VAL B 1 119 ? -22.734 -31.856 -49.825 1.00 24.89 119 VAL B N 1
ATOM 5372 C CA . VAL B 1 119 ? -21.468 -32.413 -50.290 1.00 28.03 119 VAL B CA 1
ATOM 5373 C C . VAL B 1 119 ? -21.780 -33.295 -51.497 1.00 28.78 119 VAL B C 1
ATOM 5374 O O . VAL B 1 119 ? -22.429 -34.341 -51.328 1.00 30.51 119 VAL B O 1
ATOM 5378 N N . PRO B 1 120 ? -21.374 -32.910 -52.706 1.00 28.55 120 PRO B N 1
ATOM 5379 C CA . PRO B 1 120 ? -21.719 -33.702 -53.896 1.00 27.74 120 PRO B CA 1
ATOM 5380 C C . PRO B 1 120 ? -21.290 -35.158 -53.800 1.00 29.19 120 PRO B C 1
ATOM 5381 O O . PRO B 1 120 ? -22.122 -36.062 -53.929 1.00 28.07 120 PRO B O 1
ATOM 5385 N N . PHE B 1 121 ? -20.002 -35.396 -53.563 1.00 27.37 121 PHE B N 1
ATOM 5386 C CA . PHE B 1 121 ? -19.445 -36.743 -53.557 1.00 27.24 121 PHE B CA 1
ATOM 5387 C C . PHE B 1 121 ? -18.642 -36.972 -52.286 1.00 28.49 121 PHE B C 1
ATOM 5388 O O . PHE B 1 121 ? -17.805 -36.142 -51.918 1.00 26.81 121 PHE B O 1
ATOM 5396 N N . ILE B 1 122 ? -18.891 -38.101 -51.629 1.00 25.22 122 ILE B N 1
ATOM 5397 C CA . ILE B 1 122 ? -18.027 -38.598 -50.566 1.00 25.74 122 ILE B CA 1
ATOM 5398 C C . ILE B 1 122 ? -17.716 -40.055 -50.868 1.00 27.50 122 ILE B C 1
ATOM 5399 O O . ILE B 1 122 ? -18.629 -40.885 -50.957 1.00 24.83 122 ILE B O 1
ATOM 5404 N N . LEU B 1 123 ? -16.435 -40.360 -51.042 1.00 27.11 123 LEU B N 1
ATOM 5405 C CA . LEU B 1 123 ? -15.966 -41.726 -51.232 1.00 27.08 123 LEU B CA 1
ATOM 5406 C C . LEU B 1 123 ? -15.367 -42.188 -49.910 1.00 27.83 123 LEU B C 1
ATOM 5407 O O . LEU B 1 123 ? -14.310 -41.701 -49.496 1.00 29.30 123 LEU B O 1
ATOM 5412 N N . ASP B 1 124 ? -16.047 -43.116 -49.245 1.00 27.29 124 ASP B N 1
ATOM 5413 C CA . ASP B 1 124 ? -15.670 -43.567 -47.909 1.00 27.71 124 ASP B CA 1
ATOM 5414 C C . ASP B 1 124 ? -15.477 -45.077 -47.943 1.00 30.00 124 ASP B C 1
ATOM 5415 O O . ASP B 1 124 ? -16.441 -45.824 -48.145 1.00 29.54 124 ASP B O 1
ATOM 5420 N N . GLU B 1 125 ? -14.235 -45.517 -47.739 1.00 26.89 125 GLU B N 1
ATOM 5421 C CA . GLU B 1 125 ? -13.891 -46.939 -47.729 1.00 31.95 125 GLU B CA 1
ATOM 5422 C C . GLU B 1 125 ? -14.339 -47.621 -49.018 1.00 29.77 125 GLU B C 1
ATOM 5423 O O . GLU B 1 125 ? -14.826 -48.754 -49.013 1.00 29.83 125 GLU B O 1
ATOM 5429 N N . SER B 1 126 ? -14.180 -46.917 -50.134 1.00 27.69 126 SER B N 1
ATOM 5430 C CA . SER B 1 126 ? -14.538 -47.420 -51.450 1.00 27.71 126 SER B CA 1
ATOM 5431 C C . SER B 1 126 ? -13.282 -47.792 -52.227 1.00 28.84 126 SER B C 1
ATOM 5432 O O . SER B 1 126 ? -12.157 -47.494 -51.821 1.00 27.99 126 SER B O 1
ATOM 5435 N N . SER B 1 127 ? -13.482 -48.463 -53.359 1.00 28.16 127 SER B N 1
ATOM 5436 C CA . SER B 1 127 ? -12.359 -48.979 -54.129 1.00 28.91 127 SER B CA 1
ATOM 5437 C C . SER B 1 127 ? -12.715 -49.017 -55.607 1.00 30.32 127 SER B C 1
ATOM 5438 O O . SER B 1 127 ? -13.834 -49.385 -55.974 1.00 32.79 127 SER B O 1
ATOM 5441 N N . HIS B 1 128 ? -11.750 -48.639 -56.443 1.00 26.76 128 HIS B N 1
ATOM 5442 C CA . HIS B 1 128 ? -11.879 -48.672 -57.900 1.00 30.62 128 HIS B CA 1
ATOM 5443 C C . HIS B 1 128 ? -13.134 -47.932 -58.364 1.00 28.66 128 HIS B C 1
ATOM 5444 O O . HIS B 1 128 ? -14.041 -48.496 -58.979 1.00 29.51 128 HIS B O 1
ATOM 5451 N N . ILE B 1 129 ? -13.164 -46.639 -58.056 1.00 28.65 129 ILE B N 1
ATOM 5452 C CA . ILE B 1 129 ? -14.270 -45.757 -58.410 1.00 27.45 129 ILE B CA 1
ATOM 5453 C C . ILE B 1 129 ? -13.799 -44.821 -59.513 1.00 30.08 129 ILE B C 1
ATOM 5454 O O . ILE B 1 129 ? -12.727 -44.212 -59.402 1.00 30.43 129 ILE B O 1
ATOM 5459 N N . VAL B 1 130 ? -14.597 -44.707 -60.571 1.00 27.68 130 VAL B N 1
ATOM 5460 C CA . VAL B 1 130 ? -14.318 -43.811 -61.687 1.00 30.08 130 VAL B CA 1
ATOM 5461 C C . VAL B 1 130 ? -15.464 -42.815 -61.787 1.00 28.21 130 VAL B C 1
ATOM 5462 O O . VAL B 1 130 ? -16.628 -43.212 -61.924 1.00 28.98 130 VAL B O 1
ATOM 5466 N N . LEU B 1 131 ? -15.138 -41.527 -61.708 1.00 27.62 131 LEU B N 1
ATOM 5467 C CA . LEU B 1 131 ? -16.091 -40.449 -61.943 1.00 30.23 131 LEU B CA 1
ATOM 5468 C C . LEU B 1 131 ? -15.756 -39.796 -63.277 1.00 29.34 131 LEU B C 1
ATOM 5469 O O . LEU B 1 131 ? -14.604 -39.416 -63.511 1.00 25.93 131 LEU B O 1
ATOM 5474 N N . ARG B 1 132 ? -16.760 -39.656 -64.141 1.00 26.14 132 ARG B N 1
ATOM 5475 C CA . ARG B 1 132 ? -16.490 -39.321 -65.533 1.00 27.26 132 ARG B CA 1
ATOM 5476 C C . ARG B 1 132 ? -17.585 -38.438 -66.115 1.00 29.35 132 ARG B C 1
ATOM 5477 O O . ARG B 1 132 ? -18.775 -38.712 -65.929 1.00 28.33 132 ARG B O 1
ATOM 5485 N N . ASN B 1 133 ? -17.168 -37.371 -66.803 1.00 27.16 133 ASN B N 1
ATOM 5486 C CA . ASN B 1 133 ? -18.015 -36.614 -67.730 1.00 30.08 133 ASN B CA 1
ATOM 5487 C C . ASN B 1 133 ? -19.223 -35.975 -67.039 1.00 28.95 133 ASN B C 1
ATOM 5488 O O . ASN B 1 133 ? -20.376 -36.279 -67.350 1.00 31.51 133 ASN B O 1
ATOM 5493 N N . PHE B 1 134 ? -18.952 -35.057 -66.115 1.00 27.47 134 PHE B N 1
ATOM 5494 C CA . PHE B 1 134 ? -20.023 -34.218 -65.586 1.00 27.36 134 PHE B CA 1
ATOM 5495 C C . PHE B 1 134 ? -19.421 -32.972 -64.953 1.00 29.67 134 PHE B C 1
ATOM 5496 O O . PHE B 1 134 ? -18.215 -32.892 -64.707 1.00 28.73 134 PHE B O 1
ATOM 5504 N N . SER B 1 135 ? -20.287 -31.993 -64.699 1.00 28.36 135 SER B N 1
ATOM 5505 C CA . SER B 1 135 ? -19.901 -30.751 -64.051 1.00 28.95 135 SER B CA 1
ATOM 5506 C C . SER B 1 135 ? -20.638 -30.607 -62.726 1.00 27.40 135 SER B C 1
ATOM 5507 O O . SER B 1 135 ? -21.773 -31.068 -62.572 1.00 29.79 135 SER B O 1
ATOM 5510 N N . ILE B 1 136 ? -19.976 -29.962 -61.770 1.00 28.63 136 ILE B N 1
ATOM 5511 C CA . ILE B 1 136 ? -20.516 -29.729 -60.436 1.00 28.64 136 ILE B CA 1
ATOM 5512 C C . ILE B 1 136 ? -20.626 -28.227 -60.223 1.00 27.41 136 ILE B C 1
ATOM 5513 O O . ILE B 1 136 ? -19.668 -27.488 -60.475 1.00 28.48 136 ILE B O 1
ATOM 5518 N N . ASP B 1 137 ? -21.791 -27.779 -59.763 1.00 29.92 137 ASP B N 1
ATOM 5519 C CA . ASP B 1 137 ? -21.981 -26.377 -59.420 1.00 28.88 137 ASP B CA 1
ATOM 5520 C C . ASP B 1 137 ? -23.111 -26.273 -58.408 1.00 30.27 137 ASP B C 1
ATOM 5521 O O . ASP B 1 137 ? -23.908 -27.199 -58.242 1.00 29.16 137 ASP B O 1
ATOM 5526 N N . PHE B 1 138 ? -23.165 -25.129 -57.734 1.00 31.66 138 PHE B N 1
ATOM 5527 C CA . PHE B 1 138 ? -24.196 -24.843 -56.750 1.00 27.19 138 PHE B CA 1
ATOM 5528 C C . PHE B 1 138 ? -25.088 -23.716 -57.253 1.00 31.65 138 PHE B C 1
ATOM 5529 O O . PHE B 1 138 ? -24.639 -22.824 -57.978 1.00 27.78 138 PHE B O 1
ATOM 5537 N N . SER B 1 139 ? -26.368 -23.773 -56.867 1.00 29.32 139 SER B N 1
ATOM 5538 C CA . SER B 1 139 ? -27.329 -22.786 -57.350 1.00 27.53 139 SER B CA 1
ATOM 5539 C C . SER B 1 139 ? -26.998 -21.385 -56.853 1.00 33.72 139 SER B C 1
ATOM 5540 O O . SER B 1 139 ? -27.284 -20.400 -57.542 1.00 32.14 139 SER B O 1
ATOM 5543 N N . ARG B 1 140 ? -26.403 -21.275 -55.669 1.00 33.01 140 ARG B N 1
ATOM 5544 C CA . ARG B 1 140 ? -25.890 -20.007 -55.173 1.00 31.58 140 ARG B CA 1
ATOM 5545 C C . ARG B 1 140 ? -24.514 -20.251 -54.578 1.00 31.97 140 ARG B C 1
ATOM 5546 O O . ARG B 1 140 ? -24.347 -21.150 -53.748 1.00 31.86 140 ARG B O 1
ATOM 5554 N N . ALA B 1 141 ? -23.534 -19.465 -55.014 1.00 32.12 141 ALA B N 1
ATOM 5555 C CA . ALA B 1 141 ? -22.177 -19.623 -54.512 1.00 27.93 141 ALA B CA 1
ATOM 5556 C C . ALA B 1 141 ? -22.128 -19.348 -53.014 1.00 30.73 141 ALA B C 1
ATOM 5557 O O . ALA B 1 141 ? -22.934 -18.590 -52.469 1.00 31.27 141 ALA B O 1
ATOM 5559 N N . PHE B 1 142 ? -21.171 -19.987 -52.342 1.00 28.63 142 PHE B N 1
ATOM 5560 C CA . PHE B 1 142 ? -20.996 -19.749 -50.915 1.00 30.75 142 PHE B CA 1
ATOM 5561 C C . PHE B 1 142 ? -20.218 -18.468 -50.653 1.00 33.24 142 PHE B C 1
ATOM 5562 O O . PHE B 1 142 ? -20.452 -17.801 -49.639 1.00 33.97 142 PHE B O 1
ATOM 5570 N N . HIS B 1 143 ? -19.303 -18.111 -51.550 1.00 30.91 143 HIS B N 1
ATOM 5571 C CA . HIS B 1 143 ? -18.686 -16.796 -51.538 1.00 28.20 143 HIS B CA 1
ATOM 5572 C C . HIS B 1 143 ? -19.600 -15.802 -52.250 1.00 29.41 143 HIS B C 1
ATOM 5573 O O . HIS B 1 143 ? -20.660 -16.156 -52.774 1.00 26.98 143 HIS B O 1
ATOM 5580 N N . SER B 1 144 ? -19.184 -14.538 -52.285 1.00 28.52 144 SER B N 1
ATOM 5581 C CA . SER B 1 144 ? -19.941 -13.506 -52.976 1.00 29.24 144 SER B CA 1
ATOM 5582 C C . SER B 1 144 ? -18.985 -12.610 -53.751 1.00 28.37 144 SER B C 1
ATOM 5583 O O . SER B 1 144 ? -17.799 -12.502 -53.429 1.00 27.54 144 SER B O 1
ATOM 5586 N N . GLU B 1 145 ? -19.520 -11.964 -54.785 1.00 29.25 145 GLU B N 1
ATOM 5587 C CA . GLU B 1 145 ? -18.741 -11.092 -55.651 1.00 29.40 145 GLU B CA 1
ATOM 5588 C C . GLU B 1 145 ? -19.536 -9.827 -55.938 1.00 28.73 145 GLU B C 1
ATOM 5589 O O . GLU B 1 145 ? -20.769 -9.846 -55.970 1.00 31.75 145 GLU B O 1
ATOM 5595 N N . ALA B 1 146 ? -18.818 -8.726 -56.154 1.00 28.26 146 ALA B N 1
ATOM 5596 C CA . ALA B 1 146 ? -19.456 -7.450 -56.440 1.00 33.14 146 ALA B CA 1
ATOM 5597 C C . ALA B 1 146 ? -18.547 -6.606 -57.319 1.00 32.92 146 ALA B C 1
ATOM 5598 O O . ALA B 1 146 ? -17.319 -6.708 -57.251 1.00 34.35 146 ALA B O 1
ATOM 5600 N N . LEU B 1 147 ? -19.168 -5.766 -58.144 1.00 29.92 147 LEU B N 1
ATOM 5601 C CA . LEU B 1 147 ? -18.434 -4.800 -58.948 1.00 34.31 147 LEU B CA 1
ATOM 5602 C C . LEU B 1 147 ? -18.169 -3.546 -58.124 1.00 35.09 147 LEU B C 1
ATOM 5603 O O . LEU B 1 147 ? -19.085 -2.988 -57.512 1.00 33.69 147 LEU B O 1
ATOM 5608 N N . ILE B 1 148 ? -16.912 -3.106 -58.106 1.00 33.15 148 ILE B N 1
ATOM 5609 C CA . ILE B 1 148 ? -16.502 -1.950 -57.310 1.00 32.85 148 ILE B CA 1
ATOM 5610 C C . ILE B 1 148 ? -16.856 -0.694 -58.103 1.00 35.81 148 ILE B C 1
ATOM 5611 O O . ILE B 1 148 ? -16.179 -0.345 -59.072 1.00 35.82 148 ILE B O 1
ATOM 5616 N N . ALA B 1 149 ? -17.920 -0.007 -57.687 1.00 34.37 149 ALA B N 1
ATOM 5617 C CA . ALA B 1 149 ? -18.385 1.189 -58.377 1.00 36.45 149 ALA B CA 1
ATOM 5618 C C . ALA B 1 149 ? -17.762 2.471 -57.845 1.00 31.98 149 ALA B C 1
ATOM 5619 O O . ALA B 1 149 ? -17.700 3.463 -58.580 1.00 32.04 149 ALA B O 1
ATOM 5621 N N . GLY B 1 150 ? -17.304 2.477 -56.596 1.00 32.04 150 GLY B N 1
ATOM 5622 C CA . GLY B 1 150 ? -16.694 3.659 -56.017 1.00 32.12 150 GLY B CA 1
ATOM 5623 C C . GLY B 1 150 ? -15.805 3.273 -54.858 1.00 33.24 150 GLY B C 1
ATOM 5624 O O . GLY B 1 150 ? -15.859 2.151 -54.349 1.00 33.76 150 GLY B O 1
ATOM 5625 N N . ALA B 1 151 ? -14.980 4.229 -54.439 1.00 31.71 151 ALA B N 1
ATOM 5626 C CA . ALA B 1 151 ? -14.026 3.969 -53.372 1.00 32.01 151 ALA B CA 1
ATOM 5627 C C . ALA B 1 151 ? -13.655 5.275 -52.687 1.00 38.82 151 ALA B C 1
ATOM 5628 O O . ALA B 1 151 ? -13.579 6.331 -53.323 1.00 34.24 151 ALA B O 1
ATOM 5630 N N . GLY B 1 152 ? -13.423 5.182 -51.381 1.00 35.74 152 GLY B N 1
ATOM 5631 C CA . GLY B 1 152 ? -12.951 6.299 -50.591 1.00 36.38 152 GLY B CA 1
ATOM 5632 C C . GLY B 1 152 ? -12.343 5.773 -49.311 1.00 37.46 152 GLY B C 1
ATOM 5633 O O . GLY B 1 152 ? -12.265 4.563 -49.087 1.00 39.15 152 GLY B O 1
ATOM 5634 N N . LYS B 1 153 ? -11.910 6.704 -48.462 1.00 40.62 153 LYS B N 1
ATOM 5635 C CA . LYS B 1 153 ? -11.283 6.327 -47.201 1.00 37.98 153 LYS B CA 1
ATOM 5636 C C . LYS B 1 153 ? -12.251 5.541 -46.327 1.00 40.68 153 LYS B C 1
ATOM 5637 O O . LYS B 1 153 ? -13.269 6.076 -45.874 1.00 37.57 153 LYS B O 1
ATOM 5640 N N . GLY B 1 154 ? -11.944 4.266 -46.101 1.00 38.47 154 GLY B N 1
ATOM 5641 C CA . GLY B 1 154 ? -12.738 3.446 -45.212 1.00 33.66 154 GLY B CA 1
ATOM 5642 C C . GLY B 1 154 ? -14.052 2.951 -45.769 1.00 32.19 154 GLY B C 1
ATOM 5643 O O . GLY B 1 154 ? -14.944 2.607 -44.988 1.00 34.64 154 GLY B O 1
ATOM 5644 N N . TYR B 1 155 ? -14.208 2.899 -47.091 1.00 31.77 155 TYR B N 1
ATOM 5645 C CA . TYR B 1 155 ? -15.437 2.366 -47.662 1.00 32.39 155 TYR B CA 1
ATOM 5646 C C . TYR B 1 155 ? -15.208 1.977 -49.115 1.00 34.91 155 TYR B C 1
ATOM 5647 O O . TYR B 1 155 ? -14.241 2.404 -49.752 1.00 32.64 155 TYR B O 1
ATOM 5656 N N . LEU B 1 156 ? -16.130 1.160 -49.627 1.00 31.42 156 LEU B N 1
ATOM 5657 C CA . LEU B 1 156 ? -16.199 0.800 -51.035 1.00 31.33 156 LEU B CA 1
ATOM 5658 C C . LEU B 1 156 ? -17.659 0.782 -51.458 1.00 33.04 156 LEU B C 1
ATOM 5659 O O . LEU B 1 156 ? -18.529 0.368 -50.685 1.00 36.26 156 LEU B O 1
ATOM 5664 N N . ASP B 1 157 ? -17.928 1.239 -52.677 1.00 30.02 157 ASP B N 1
ATOM 5665 C CA . ASP B 1 157 ? -19.269 1.207 -53.247 1.00 32.94 157 ASP B CA 1
ATOM 5666 C C . ASP B 1 157 ? -19.376 0.019 -54.192 1.00 32.90 157 ASP B C 1
ATOM 5667 O O . ASP B 1 157 ? -18.551 -0.132 -55.100 1.00 37.23 157 ASP B O 1
ATOM 5672 N N . LEU B 1 158 ? -20.389 -0.819 -53.979 1.00 35.00 158 LEU B N 1
ATOM 5673 C CA . LEU B 1 158 ? -20.495 -2.098 -54.664 1.00 34.83 158 LEU B CA 1
ATOM 5674 C C . LEU B 1 158 ? -21.853 -2.246 -55.333 1.00 34.87 158 LEU B C 1
ATOM 5675 O O . LEU B 1 158 ? -22.869 -1.746 -54.843 1.00 34.75 158 LEU B O 1
ATOM 5680 N N . LYS B 1 159 ? -21.854 -2.950 -56.462 1.00 35.20 159 LYS B N 1
ATOM 5681 C CA . LYS B 1 159 ? -23.069 -3.325 -57.174 1.00 39.19 159 LYS B CA 1
ATOM 5682 C C . LYS B 1 159 ? -23.084 -4.841 -57.304 1.00 35.88 159 LYS B C 1
ATOM 5683 O O . LYS B 1 159 ? -22.150 -5.426 -57.862 1.00 34.95 159 LYS B O 1
ATOM 5689 N N . PHE B 1 160 ? -24.131 -5.471 -56.781 1.00 35.31 160 PHE B N 1
ATOM 5690 C CA . PHE B 1 160 ? -24.243 -6.924 -56.758 1.00 35.97 160 PHE B CA 1
ATOM 5691 C C . PHE B 1 160 ? -25.166 -7.397 -57.871 1.00 36.35 160 PHE B C 1
ATOM 5692 O O . PHE B 1 160 ? -26.246 -6.831 -58.074 1.00 37.88 160 PHE B O 1
ATOM 5700 N N . THR B 1 161 ? -24.742 -8.439 -58.583 1.00 39.57 161 THR B N 1
ATOM 5701 C CA . THR B 1 161 ? -25.615 -9.084 -59.547 1.00 37.55 161 THR B CA 1
ATOM 5702 C C . THR B 1 161 ? -26.655 -9.938 -58.820 1.00 39.77 161 THR B C 1
ATOM 5703 O O . THR B 1 161 ? -26.565 -10.188 -57.614 1.00 35.84 161 THR B O 1
ATOM 5707 N N . ASP B 1 162 ? -27.652 -10.397 -59.579 1.00 36.71 162 ASP B N 1
ATOM 5708 C CA . ASP B 1 162 ? -28.796 -11.067 -58.970 1.00 37.35 162 ASP B CA 1
ATOM 5709 C C . ASP B 1 162 ? -28.423 -12.414 -58.363 1.00 37.90 162 ASP B C 1
ATOM 5710 O O . ASP B 1 162 ? -29.093 -12.875 -57.431 1.00 36.17 162 ASP B O 1
ATOM 5715 N N . GLN B 1 163 ? -27.369 -13.060 -58.862 1.00 36.55 163 GLN B N 1
ATOM 5716 C CA . GLN B 1 163 ? -27.001 -14.379 -58.361 1.00 34.94 163 GLN B CA 1
ATOM 5717 C C . GLN B 1 163 ? -26.277 -14.331 -57.021 1.00 36.00 163 GLN B C 1
ATOM 5718 O O . GLN B 1 163 ? -25.908 -15.388 -56.499 1.00 35.05 163 GLN B O 1
ATOM 5724 N N . PHE B 1 164 ? -26.069 -13.143 -56.451 1.00 33.34 164 PHE B N 1
ATOM 5725 C CA . PHE B 1 164 ? -25.520 -12.983 -55.106 1.00 32.28 164 PHE B CA 1
ATOM 5726 C C . PHE B 1 164 ? -26.533 -12.227 -54.252 1.00 36.28 164 PHE B C 1
ATOM 5727 O O . PHE B 1 164 ? -26.336 -11.046 -53.936 1.00 34.73 164 PHE B O 1
ATOM 5735 N N . PRO B 1 165 ? -27.630 -12.877 -53.864 1.00 33.11 165 PRO B N 1
ATOM 5736 C CA . PRO B 1 165 ? -28.635 -12.187 -53.051 1.00 34.77 165 PRO B CA 1
ATOM 5737 C C . PRO B 1 165 ? -28.087 -11.823 -51.681 1.00 34.35 165 PRO B C 1
ATOM 5738 O O . PRO B 1 165 ? -27.238 -12.517 -51.116 1.00 33.70 165 PRO B O 1
ATOM 5742 N N . TYR B 1 166 ? -28.583 -10.709 -51.155 1.00 31.22 166 TYR B N 1
ATOM 5743 C CA . TYR B 1 166 ? -28.112 -10.177 -49.887 1.00 32.51 166 TYR B CA 1
ATOM 5744 C C . TYR B 1 166 ? -29.246 -9.409 -49.228 1.00 34.74 166 TYR B C 1
ATOM 5745 O O . TYR B 1 166 ? -30.300 -9.175 -49.825 1.00 35.00 166 TYR B O 1
ATOM 5754 N N . LYS B 1 167 ? -29.007 -9.005 -47.985 1.00 34.96 167 LYS B N 1
ATOM 5755 C CA . LYS B 1 167 ? -29.893 -8.074 -47.309 1.00 38.35 167 LYS B CA 1
ATOM 5756 C C . LYS B 1 167 ? -29.097 -7.326 -46.252 1.00 38.48 167 LYS B C 1
ATOM 5757 O O . LYS B 1 167 ? -28.100 -7.832 -45.728 1.00 36.25 167 LYS B O 1
ATOM 5762 N N . ILE B 1 168 ? -29.532 -6.104 -45.971 1.00 37.02 168 ILE B N 1
ATOM 5763 C CA . ILE B 1 168 ? -28.975 -5.275 -44.911 1.00 35.42 168 ILE B CA 1
ATOM 5764 C C . ILE B 1 168 ? -30.040 -5.184 -43.828 1.00 36.09 168 ILE B C 1
ATOM 5765 O O . ILE B 1 168 ? -31.106 -4.594 -44.044 1.00 34.21 168 ILE B O 1
ATOM 5770 N N . ASN B 1 169 ? -29.767 -5.775 -42.667 1.00 32.66 169 ASN B N 1
ATOM 5771 C CA . ASN B 1 169 ? -30.777 -5.842 -41.623 1.00 33.91 169 ASN B CA 1
ATOM 5772 C C . ASN B 1 169 ? -30.929 -4.484 -40.942 1.00 34.19 169 ASN B C 1
ATOM 5773 O O . ASN B 1 169 ? -30.297 -3.492 -41.316 1.00 35.22 169 ASN B O 1
ATOM 5778 N N . GLU B 1 170 ? -31.789 -4.438 -39.922 1.00 35.51 170 GLU B N 1
ATOM 5779 C CA . GLU B 1 170 ? -32.002 -3.198 -39.186 1.00 32.83 170 GLU B CA 1
ATOM 5780 C C . GLU B 1 170 ? -30.755 -2.754 -38.434 1.00 29.35 170 GLU B C 1
ATOM 5781 O O . GLU B 1 170 ? -30.607 -1.560 -38.156 1.00 32.45 170 GLU B O 1
ATOM 5787 N N . ALA B 1 171 ? -29.855 -3.682 -38.109 1.00 28.81 171 ALA B N 1
ATOM 5788 C CA . ALA B 1 171 ? -28.584 -3.329 -37.489 1.00 31.30 171 ALA B CA 1
ATOM 5789 C C . ALA B 1 171 ? -27.602 -2.702 -38.469 1.00 29.72 171 ALA B C 1
ATOM 5790 O O . ALA B 1 171 ? -26.520 -2.278 -38.045 1.00 31.26 171 ALA B O 1
ATOM 5792 N N . GLY B 1 172 ? -27.943 -2.631 -39.754 1.00 28.74 172 GLY B N 1
ATOM 5793 C CA . GLY B 1 172 ? -27.040 -2.065 -40.738 1.00 33.22 172 GLY B CA 1
ATOM 5794 C C . GLY B 1 172 ? -25.895 -2.968 -41.133 1.00 35.97 172 GLY B C 1
ATOM 5795 O O . GLY B 1 172 ? -24.807 -2.474 -41.447 1.00 30.14 172 GLY B O 1
ATOM 5796 N N . ILE B 1 173 ? -26.110 -4.281 -41.134 1.00 33.15 173 ILE B N 1
ATOM 5797 C CA . ILE B 1 173 ? -25.067 -5.263 -41.404 1.00 31.75 173 ILE B CA 1
ATOM 5798 C C . ILE B 1 173 ? -25.371 -5.957 -42.725 1.00 31.50 173 ILE B C 1
ATOM 5799 O O . ILE B 1 173 ? -26.523 -6.309 -43.003 1.00 31.15 173 ILE B O 1
ATOM 5804 N N . LEU B 1 174 ? -24.333 -6.154 -43.536 1.00 31.28 174 LEU B N 1
ATOM 5805 C CA . LEU B 1 174 ? -24.470 -6.861 -44.802 1.00 30.76 174 LEU B CA 1
ATOM 5806 C C . LEU B 1 174 ? -24.459 -8.365 -44.551 1.00 30.79 174 LEU B C 1
ATOM 5807 O O . LEU B 1 174 ? -23.479 -8.906 -44.025 1.00 27.17 174 LEU B O 1
ATOM 5812 N N . LYS B 1 175 ? -25.544 -9.038 -44.928 1.00 28.69 175 LYS B N 1
ATOM 5813 C CA . LYS B 1 175 ? -25.679 -10.479 -44.750 1.00 31.91 175 LYS B CA 1
ATOM 5814 C C . LYS B 1 175 ? -26.169 -11.092 -46.052 1.00 33.24 175 LYS B C 1
ATOM 5815 O O . LYS B 1 175 ? -27.288 -10.808 -46.492 1.00 32.07 175 LYS B O 1
ATOM 5821 N N . PHE B 1 176 ? -25.337 -11.929 -46.663 1.00 29.37 176 PHE B N 1
ATOM 5822 C CA . PHE B 1 176 ? -25.715 -12.593 -47.899 1.00 31.16 176 PHE B CA 1
ATOM 5823 C C . PHE B 1 176 ? -26.709 -13.713 -47.619 1.00 33.56 176 PHE B C 1
ATOM 5824 O O . PHE B 1 176 ? -26.693 -14.340 -46.555 1.00 31.27 176 PHE B O 1
ATOM 5832 N N . GLN B 1 177 ? -27.583 -13.957 -48.589 1.00 32.38 177 GLN B N 1
ATOM 5833 C CA . GLN B 1 177 ? -28.683 -14.893 -48.434 1.00 35.59 177 GLN B CA 1
ATOM 5834 C C . GLN B 1 177 ? -28.591 -15.998 -49.477 1.00 38.61 177 GLN B C 1
ATOM 5835 O O . GLN B 1 177 ? -27.938 -15.853 -50.513 1.00 39.05 177 GLN B O 1
ATOM 5841 N N . SER B 1 178 ? -29.256 -17.116 -49.182 1.00 38.64 178 SER B N 1
ATOM 5842 C CA . SER B 1 178 ? -29.432 -18.153 -50.192 1.00 40.84 178 SER B CA 1
ATOM 5843 C C . SER B 1 178 ? -30.415 -17.711 -51.266 1.00 40.33 178 SER B C 1
ATOM 5844 O O . SER B 1 178 ? -30.275 -18.096 -52.432 1.00 44.33 178 SER B O 1
ATOM 5847 N N . GLN B 1 179 ? -31.399 -16.898 -50.893 1.00 41.33 179 GLN B N 1
ATOM 5848 C CA . GLN B 1 179 ? -32.431 -16.423 -51.802 1.00 41.87 179 GLN B CA 1
ATOM 5849 C C . GLN B 1 179 ? -33.191 -15.305 -51.108 1.00 46.31 179 GLN B C 1
ATOM 5850 O O . GLN B 1 179 ? -33.171 -15.189 -49.879 1.00 49.16 179 GLN B O 1
ATOM 5856 N N . LEU B 1 180 ? -33.862 -14.485 -51.910 1.00 48.77 180 LEU B N 1
ATOM 5857 C CA . LEU B 1 180 ? -34.759 -13.477 -51.369 1.00 51.25 180 LEU B CA 1
ATOM 5858 C C . LEU B 1 180 ? -36.121 -14.095 -51.076 1.00 57.21 180 LEU B C 1
ATOM 5859 O O . LEU B 1 180 ? -36.528 -15.078 -51.702 1.00 58.26 180 LEU B O 1
ATOM 5864 N N . PHE B 1 181 ? -36.823 -13.514 -50.110 1.00 62.68 181 PHE B N 1
ATOM 5865 C CA . PHE B 1 181 ? -38.151 -14.002 -49.758 1.00 66.16 181 PHE B CA 1
ATOM 5866 C C . PHE B 1 181 ? -39.220 -13.312 -50.598 1.00 63.94 181 PHE B C 1
ATOM 5867 O O . PHE B 1 181 ? -40.043 -13.971 -51.233 1.00 66.24 181 PHE B O 1
ATOM 5875 N N . ASP B 1 190 ? -44.736 -19.180 -44.832 1.00 62.09 190 ASP B N 1
ATOM 5876 C CA . ASP B 1 190 ? -44.028 -17.908 -44.718 1.00 61.38 190 ASP B CA 1
ATOM 5877 C C . ASP B 1 190 ? -43.098 -17.886 -43.498 1.00 57.49 190 ASP B C 1
ATOM 5878 O O . ASP B 1 190 ? -41.887 -17.718 -43.643 1.00 59.57 190 ASP B O 1
ATOM 5883 N N . ARG B 1 191 ? -43.670 -18.043 -42.300 1.00 50.58 191 ARG B N 1
ATOM 5884 C CA . ARG B 1 191 ? -42.853 -18.020 -41.089 1.00 51.33 191 ARG B CA 1
ATOM 5885 C C . ARG B 1 191 ? -41.831 -19.151 -41.096 1.00 50.85 191 ARG B C 1
ATOM 5886 O O . ARG B 1 191 ? -40.645 -18.939 -40.806 1.00 49.55 191 ARG B O 1
ATOM 5894 N N . LEU B 1 192 ? -42.276 -20.372 -41.404 1.00 49.77 192 LEU B N 1
ATOM 5895 C CA . LEU B 1 192 ? -41.337 -21.484 -41.506 1.00 49.74 192 LEU B CA 1
ATOM 5896 C C . LEU B 1 192 ? -40.402 -21.314 -42.694 1.00 53.14 192 LEU B C 1
ATOM 5897 O O . LEU B 1 192 ? -39.247 -21.750 -42.637 1.00 49.72 192 LEU B O 1
ATOM 5902 N N . LYS B 1 193 ? -40.877 -20.685 -43.773 1.00 53.38 193 LYS B N 1
ATOM 5903 C CA . LYS B 1 193 ? -40.007 -20.417 -44.914 1.00 52.59 193 LYS B CA 1
ATOM 5904 C C . LYS B 1 193 ? -38.937 -19.392 -44.559 1.00 52.01 193 LYS B C 1
ATOM 5905 O O . LYS B 1 193 ? -37.773 -19.542 -44.950 1.00 51.70 193 LYS B O 1
ATOM 5907 N N . ARG B 1 194 ? -39.349 -18.364 -43.815 1.00 49.19 194 ARG B N 1
ATOM 5908 C CA . ARG B 1 194 ? -38.409 -17.321 -43.332 1.00 54.30 194 ARG B CA 1
ATOM 5909 C C . ARG B 1 194 ? -37.383 -17.967 -42.394 1.00 49.23 194 ARG B C 1
ATOM 5910 O O . ARG B 1 194 ? -36.211 -17.593 -42.493 1.00 48.12 194 ARG B O 1
ATOM 5918 N N . LYS B 1 195 ? -37.819 -18.895 -41.531 1.00 49.51 195 LYS B N 1
ATOM 5919 C CA . LYS B 1 195 ? -36.926 -19.576 -40.598 1.00 47.45 195 LYS B CA 1
ATOM 5920 C C . LYS B 1 195 ? -35.883 -20.401 -41.342 1.00 45.63 195 LYS B C 1
ATOM 5921 O O . LYS B 1 195 ? -34.708 -20.425 -40.956 1.00 44.49 195 LYS B O 1
ATOM 5927 N N . GLN B 1 196 ? -36.291 -21.079 -42.416 1.00 46.61 196 GLN B N 1
ATOM 5928 C CA . GLN B 1 196 ? -35.338 -21.839 -43.218 1.00 50.21 196 GLN B CA 1
ATOM 5929 C C . GLN B 1 196 ? -34.320 -20.915 -43.876 1.00 47.70 196 GLN B C 1
ATOM 5930 O O . GLN B 1 196 ? -33.114 -21.189 -43.862 1.00 45.04 196 GLN B O 1
ATOM 5931 N N . ILE B 1 197 ? -34.792 -19.807 -44.454 1.00 42.79 197 ILE B N 1
ATOM 5932 C CA . ILE B 1 197 ? -33.885 -18.839 -45.065 1.00 43.90 197 ILE B CA 1
ATOM 5933 C C . ILE B 1 197 ? -32.965 -18.234 -44.011 1.00 42.59 197 ILE B C 1
ATOM 5934 O O . ILE B 1 197 ? -31.775 -18.004 -44.261 1.00 41.05 197 ILE B O 1
ATOM 5939 N N . SER B 1 198 ? -33.498 -17.976 -42.814 1.00 41.21 198 SER B N 1
ATOM 5940 C CA . SER B 1 198 ? -32.678 -17.425 -41.740 1.00 41.08 198 SER B CA 1
ATOM 5941 C C . SER B 1 198 ? -31.548 -18.375 -41.360 1.00 42.80 198 SER B C 1
ATOM 5942 O O . SER B 1 198 ? -30.420 -17.938 -41.101 1.00 41.95 198 SER B O 1
ATOM 5945 N N . GLN B 1 199 ? -31.829 -19.680 -41.322 1.00 44.88 199 GLN B N 1
ATOM 5946 C CA . GLN B 1 199 ? -30.795 -20.647 -40.974 1.00 44.84 199 GLN B CA 1
ATOM 5947 C C . GLN B 1 199 ? -29.744 -20.791 -42.066 1.00 44.30 199 GLN B C 1
ATOM 5948 O O . GLN B 1 199 ? -28.632 -21.248 -41.781 1.00 42.69 199 GLN B O 1
ATOM 5954 N N . ASP B 1 200 ? -30.065 -20.411 -43.304 1.00 37.89 200 ASP B N 1
ATOM 5955 C CA . ASP B 1 200 ? -29.110 -20.501 -44.400 1.00 37.38 200 ASP B CA 1
ATOM 5956 C C . ASP B 1 200 ? -28.057 -19.402 -44.369 1.00 36.93 200 ASP B C 1
ATOM 5957 O O . ASP B 1 200 ? -27.056 -19.514 -45.086 1.00 38.15 200 ASP B O 1
ATOM 5962 N N . GLU B 1 201 ? -28.253 -18.354 -43.562 1.00 33.58 201 GLU B N 1
ATOM 5963 C CA . GLU B 1 201 ? -27.301 -17.247 -43.533 1.00 36.18 201 GLU B CA 1
ATOM 5964 C C . GLU B 1 201 ? -25.906 -17.707 -43.134 1.00 33.21 201 GLU B C 1
ATOM 5965 O O . GLU B 1 201 ? -24.911 -17.099 -43.545 1.00 32.66 201 GLU B O 1
ATOM 5971 N N . TYR B 1 202 ? -25.811 -18.778 -42.340 1.00 35.79 202 TYR B N 1
ATOM 5972 C CA . TYR B 1 202 ? -24.508 -19.279 -41.916 1.00 30.78 202 TYR B CA 1
ATOM 5973 C C . TYR B 1 202 ? -23.682 -19.758 -43.104 1.00 31.31 202 TYR B C 1
ATOM 5974 O O . TYR B 1 202 ? -22.463 -19.555 -43.144 1.00 31.18 202 TYR B O 1
ATOM 5983 N N . LYS B 1 203 ? -24.332 -20.391 -44.087 1.00 30.01 203 LYS B N 1
ATOM 5984 C CA . LYS B 1 203 ? -23.604 -20.971 -45.212 1.00 32.25 203 LYS B CA 1
ATOM 5985 C C . LYS B 1 203 ? -22.858 -19.916 -46.017 1.00 33.43 203 LYS B C 1
ATOM 5986 O O . LYS B 1 203 ? -21.839 -20.221 -46.647 1.00 32.94 203 LYS B O 1
ATOM 5992 N N . TYR B 1 204 ? -23.344 -18.676 -46.011 1.00 32.18 204 TYR B N 1
ATOM 5993 C CA . TYR B 1 204 ? -22.806 -17.619 -46.857 1.00 32.00 204 TYR B CA 1
ATOM 5994 C C . TYR B 1 204 ? -22.134 -16.520 -46.039 1.00 30.40 204 TYR B C 1
ATOM 5995 O O . TYR B 1 204 ? -22.050 -15.371 -46.477 1.00 34.55 204 TYR B O 1
ATOM 6004 N N . GLU B 1 205 ? -21.645 -16.869 -44.853 1.00 29.94 205 GLU B N 1
ATOM 6005 C CA . GLU B 1 205 ? -20.870 -15.931 -44.056 1.00 32.49 205 GLU B CA 1
ATOM 6006 C C . GLU B 1 205 ? -19.504 -15.699 -44.689 1.00 33.62 205 GLU B C 1
ATOM 6007 O O . GLU B 1 205 ? -18.879 -16.623 -45.219 1.00 32.86 205 GLU B O 1
ATOM 6013 N N . TYR B 1 206 ? -19.044 -14.455 -44.632 1.00 29.51 206 TYR B N 1
ATOM 6014 C CA . TYR B 1 206 ? -17.736 -14.070 -45.135 1.00 27.97 206 TYR B CA 1
ATOM 6015 C C . TYR B 1 206 ? -16.789 -13.819 -43.969 1.00 30.07 206 TYR B C 1
ATOM 6016 O O . TYR B 1 206 ? -17.199 -13.730 -42.811 1.00 27.63 206 TYR B O 1
ATOM 6025 N N . LYS B 1 207 ? -15.501 -13.713 -44.289 1.00 31.07 207 LYS B N 1
ATOM 6026 C CA . LYS B 1 207 ? -14.495 -13.376 -43.283 1.00 32.64 207 LYS B CA 1
ATOM 6027 C C . LYS B 1 207 ? -13.421 -12.425 -43.780 1.00 32.15 207 LYS B C 1
ATOM 6028 O O . LYS B 1 207 ? -12.736 -11.818 -42.950 1.00 32.62 207 LYS B O 1
ATOM 6034 N N . ARG B 1 208 ? -13.245 -12.266 -45.088 1.00 31.92 208 ARG B N 1
ATOM 6035 C CA . ARG B 1 208 ? -12.267 -11.345 -45.645 1.00 28.51 208 ARG B CA 1
ATOM 6036 C C . ARG B 1 208 ? -12.685 -11.040 -47.075 1.00 33.11 208 ARG B C 1
ATOM 6037 O O . ARG B 1 208 ? -13.556 -11.705 -47.642 1.00 28.29 208 ARG B O 1
ATOM 6045 N N . VAL B 1 209 ? -12.058 -10.021 -47.655 1.00 30.76 209 VAL B N 1
ATOM 6046 C CA . VAL B 1 209 ? -12.325 -9.648 -49.037 1.00 27.77 209 VAL B CA 1
ATOM 6047 C C . VAL B 1 209 ? -11.012 -9.605 -49.803 1.00 33.18 209 VAL B C 1
ATOM 6048 O O . VAL B 1 209 ? -9.942 -9.365 -49.233 1.00 30.44 209 VAL B O 1
ATOM 6052 N N . LEU B 1 210 ? -11.101 -9.851 -51.107 1.00 29.75 210 LEU B N 1
ATOM 6053 C CA . LEU B 1 210 ? -9.942 -9.833 -51.987 1.00 29.02 210 LEU B CA 1
ATOM 6054 C C . LEU B 1 210 ? -10.338 -9.186 -53.303 1.00 31.43 210 LEU B C 1
ATOM 6055 O O . LEU B 1 210 ? -11.378 -9.524 -53.876 1.00 31.95 210 LEU B O 1
ATOM 6060 N N . GLU B 1 211 ? -9.508 -8.262 -53.774 1.00 31.19 211 GLU B N 1
ATOM 6061 C CA . GLU B 1 211 ? -9.767 -7.538 -55.009 1.00 31.79 211 GLU B CA 1
ATOM 6062 C C . GLU B 1 211 ? -9.236 -8.321 -56.205 1.00 31.46 211 GLU B C 1
ATOM 6063 O O . GLU B 1 211 ? -8.121 -8.847 -56.173 1.00 28.89 211 GLU B O 1
ATOM 6069 N N . PHE B 1 212 ? -10.045 -8.395 -57.260 1.00 29.64 212 PHE B N 1
ATOM 6070 C CA . PHE B 1 212 ? -9.687 -9.098 -58.485 1.00 32.68 212 PHE B CA 1
ATOM 6071 C C . PHE B 1 212 ? -9.643 -8.112 -59.643 1.00 33.11 212 PHE B C 1
ATOM 6072 O O . PHE B 1 212 ? -10.554 -7.292 -59.798 1.00 32.55 212 PHE B O 1
ATOM 6080 N N . ASN B 1 213 ? -8.591 -8.198 -60.455 1.00 34.80 213 ASN B N 1
ATOM 6081 C CA . ASN B 1 213 ? -8.491 -7.364 -61.646 1.00 31.96 213 ASN B CA 1
ATOM 6082 C C . ASN B 1 213 ? -9.588 -7.735 -62.636 1.00 31.51 213 ASN B C 1
ATOM 6083 O O . ASN B 1 213 ? -9.799 -8.916 -62.931 1.00 30.64 213 ASN B O 1
ATOM 6088 N N . PHE B 1 214 ? -10.287 -6.722 -63.153 1.00 35.92 214 PHE B N 1
ATOM 6089 C CA . PHE B 1 214 ? -11.445 -6.982 -64.004 1.00 36.06 214 PHE B CA 1
ATOM 6090 C C . PHE B 1 214 ? -11.039 -7.600 -65.337 1.00 36.68 214 PHE B C 1
ATOM 6091 O O . PHE B 1 214 ? -11.668 -8.562 -65.795 1.00 34.03 214 PHE B O 1
ATOM 6099 N N . ALA B 1 215 ? -9.999 -7.062 -65.976 1.00 36.57 215 ALA B N 1
ATOM 6100 C CA . ALA B 1 215 ? -9.627 -7.521 -67.311 1.00 37.58 215 ALA B CA 1
ATOM 6101 C C . ALA B 1 215 ? -8.948 -8.885 -67.271 1.00 36.24 215 ALA B C 1
ATOM 6102 O O . ALA B 1 215 ? -9.281 -9.775 -68.060 1.00 37.63 215 ALA B O 1
ATOM 6104 N N . LEU B 1 216 ? -7.991 -9.066 -66.361 1.00 35.42 216 LEU B N 1
ATOM 6105 C CA . LEU B 1 216 ? -7.240 -10.312 -66.294 1.00 34.21 216 LEU B CA 1
ATOM 6106 C C . LEU B 1 216 ? -7.951 -11.397 -65.494 1.00 35.06 216 LEU B C 1
ATOM 6107 O O . LEU B 1 216 ? -7.522 -12.556 -65.545 1.00 35.26 216 LEU B O 1
ATOM 6112 N N . ARG B 1 217 ? -9.015 -11.051 -64.768 1.00 33.66 217 ARG B N 1
ATOM 6113 C CA . ARG B 1 217 ? -9.808 -12.012 -64.000 1.00 34.50 217 ARG B CA 1
ATOM 6114 C C . ARG B 1 217 ? -8.923 -12.833 -63.064 1.00 33.30 217 ARG B C 1
ATOM 6115 O O . ARG B 1 217 ? -9.024 -14.059 -62.972 1.00 34.91 217 ARG B O 1
ATOM 6123 N N . GLU B 1 218 ? -8.044 -12.131 -62.365 1.00 31.95 218 GLU B N 1
ATOM 6124 C CA . GLU B 1 218 ? -7.084 -12.700 -61.436 1.00 32.06 218 GLU B CA 1
ATOM 6125 C C . GLU B 1 218 ? -7.039 -11.797 -60.216 1.00 33.35 218 GLU B C 1
ATOM 6126 O O . GLU B 1 218 ? -7.530 -10.663 -60.263 1.00 32.17 218 GLU B O 1
ATOM 6132 N N . PRO B 1 219 ? -6.478 -12.272 -59.104 1.00 27.97 219 PRO B N 1
ATOM 6133 C CA . PRO B 1 219 ? -6.252 -11.376 -57.963 1.00 32.30 219 PRO B CA 1
ATOM 6134 C C . PRO B 1 219 ? -5.450 -10.153 -58.384 1.00 31.78 219 PRO B C 1
ATOM 6135 O O . PRO B 1 219 ? -4.455 -10.259 -59.105 1.00 32.57 219 PRO B O 1
ATOM 6139 N N . GLU B 1 220 ? -5.907 -8.983 -57.942 1.00 31.14 220 GLU B N 1
ATOM 6140 C CA . GLU B 1 220 ? -5.289 -7.727 -58.348 1.00 35.21 220 GLU B CA 1
ATOM 6141 C C . GLU B 1 220 ? -3.816 -7.700 -57.956 1.00 34.47 220 GLU B C 1
ATOM 6142 O O . GLU B 1 220 ? -3.431 -8.194 -56.893 1.00 32.45 220 GLU B O 1
ATOM 6148 N N . TYR B 1 221 ? -2.995 -7.128 -58.837 1.00 35.49 221 TYR B N 1
ATOM 6149 C CA . TYR B 1 221 ? -1.549 -7.086 -58.652 1.00 35.69 221 TYR B CA 1
ATOM 6150 C C . TYR B 1 221 ? -1.180 -6.506 -57.295 1.00 34.70 221 TYR B C 1
ATOM 6151 O O . TYR B 1 221 ? -1.572 -5.384 -56.959 1.00 35.95 221 TYR B O 1
ATOM 6160 N N . MET B 1 222 ? -0.439 -7.289 -56.512 1.00 35.68 222 MET B N 1
ATOM 6161 C CA . MET B 1 222 ? 0.075 -6.922 -55.195 1.00 37.32 222 MET B CA 1
ATOM 6162 C C . MET B 1 222 ? -1.022 -6.670 -54.168 1.00 35.82 222 MET B C 1
ATOM 6163 O O . MET B 1 222 ? -0.729 -6.209 -53.059 1.00 42.05 222 MET B O 1
ATOM 6168 N N . ALA B 1 223 ? -2.277 -6.962 -54.498 1.00 36.39 223 ALA B N 1
ATOM 6169 C CA . ALA B 1 223 ? -3.341 -6.862 -53.511 1.00 37.21 223 ALA B CA 1
ATOM 6170 C C . ALA B 1 223 ? -3.248 -8.016 -52.518 1.00 34.83 223 ALA B C 1
ATOM 6171 O O . ALA B 1 223 ? -2.772 -9.108 -52.840 1.00 30.39 223 ALA B O 1
ATOM 6173 N N . GLN B 1 224 ? -3.704 -7.762 -51.296 1.00 33.35 224 GLN B N 1
ATOM 6174 C CA . GLN B 1 224 ? -3.661 -8.750 -50.232 1.00 35.54 224 GLN B CA 1
ATOM 6175 C C . GLN B 1 224 ? -5.059 -8.988 -49.681 1.00 31.29 224 GLN B C 1
ATOM 6176 O O . GLN B 1 224 ? -5.991 -8.219 -49.934 1.00 35.80 224 GLN B O 1
ATOM 6182 N N . ASP B 1 225 ? -5.195 -10.077 -48.927 1.00 32.41 225 ASP B N 1
ATOM 6183 C CA . ASP B 1 225 ? -6.435 -10.332 -48.207 1.00 34.05 225 ASP B CA 1
ATOM 6184 C C . ASP B 1 225 ? -6.681 -9.217 -47.201 1.00 31.95 225 ASP B C 1
ATOM 6185 O O . ASP B 1 225 ? -5.783 -8.839 -46.443 1.00 30.26 225 ASP B O 1
ATOM 6190 N N . ILE B 1 226 ? -7.897 -8.683 -47.202 1.00 32.46 226 ILE B N 1
ATOM 6191 C CA . ILE B 1 226 ? -8.304 -7.651 -46.257 1.00 34.67 226 ILE B CA 1
ATOM 6192 C C . ILE B 1 226 ? -9.290 -8.290 -45.289 1.00 33.82 226 ILE B C 1
ATOM 6193 O O . ILE B 1 226 ? -10.444 -8.555 -45.649 1.00 31.40 226 ILE B O 1
ATOM 6198 N N . PHE B 1 227 ? -8.837 -8.546 -44.064 1.00 33.41 227 PHE B N 1
ATOM 6199 C CA . PHE B 1 227 ? -9.693 -9.191 -43.079 1.00 31.97 227 PHE B CA 1
ATOM 6200 C C . PHE B 1 227 ? -10.819 -8.259 -42.653 1.00 34.22 227 PHE B C 1
ATOM 6201 O O . PHE B 1 227 ? -10.615 -7.059 -42.447 1.00 30.15 227 PHE B O 1
ATOM 6209 N N . THR B 1 228 ? -12.018 -8.824 -42.516 1.00 33.02 228 THR B N 1
ATOM 6210 C CA . THR B 1 228 ? -13.195 -8.062 -42.117 1.00 30.40 228 THR B CA 1
ATOM 6211 C C . THR B 1 228 ? -14.011 -8.704 -41.006 1.00 30.95 228 THR B C 1
ATOM 6212 O O . THR B 1 228 ? -14.727 -7.980 -40.305 1.00 29.96 228 THR B O 1
ATOM 6216 N N . GLY B 1 229 ? -13.931 -10.017 -40.813 1.00 32.21 229 GLY B N 1
ATOM 6217 C CA . GLY B 1 229 ? -14.894 -10.704 -39.981 1.00 33.34 229 GLY B CA 1
ATOM 6218 C C . GLY B 1 229 ? -16.186 -10.923 -40.743 1.00 27.04 229 GLY B C 1
ATOM 6219 O O . GLY B 1 229 ? -16.323 -10.570 -41.915 1.00 30.02 229 GLY B O 1
ATOM 6220 N N . ASN B 1 230 ? -17.162 -11.512 -40.058 1.00 29.58 230 ASN B N 1
ATOM 6221 C CA . ASN B 1 230 ? -18.419 -11.877 -40.697 1.00 30.25 230 ASN B CA 1
ATOM 6222 C C . ASN B 1 230 ? -19.474 -10.779 -40.624 1.00 29.24 230 ASN B C 1
ATOM 6223 O O . ASN B 1 230 ? -20.636 -11.033 -40.958 1.00 25.20 230 ASN B O 1
ATOM 6228 N N . ALA B 1 231 ? -19.102 -9.569 -40.211 1.00 29.83 231 ALA B N 1
ATOM 6229 C CA . ALA B 1 231 ? -20.066 -8.487 -40.032 1.00 31.31 231 ALA B CA 1
ATOM 6230 C C . ALA B 1 231 ? -19.467 -7.194 -40.567 1.00 30.13 231 ALA B C 1
ATOM 6231 O O . ALA B 1 231 ? -18.575 -6.614 -39.941 1.00 27.54 231 ALA B O 1
ATOM 6233 N N . LEU B 1 232 ? -19.962 -6.742 -41.714 1.00 29.34 232 LEU B N 1
ATOM 6234 C CA . LEU B 1 232 ? -19.553 -5.480 -42.311 1.00 29.43 232 LEU B CA 1
ATOM 6235 C C . LEU B 1 232 ? -20.700 -4.484 -42.219 1.00 32.09 232 LEU B C 1
ATOM 6236 O O . LEU B 1 232 ? -21.826 -4.792 -42.627 1.00 29.33 232 LEU B O 1
ATOM 6241 N N . ARG B 1 233 ? -20.416 -3.302 -41.676 1.00 30.37 233 ARG B N 1
ATOM 6242 C CA . ARG B 1 233 ? -21.382 -2.214 -41.736 1.00 32.48 233 ARG B CA 1
ATOM 6243 C C . ARG B 1 233 ? -21.653 -1.854 -43.191 1.00 30.88 233 ARG B C 1
ATOM 6244 O O . ARG B 1 233 ? -20.735 -1.793 -44.013 1.00 30.73 233 ARG B O 1
ATOM 6252 N N . ALA B 1 234 ? -22.923 -1.625 -43.514 1.00 31.17 234 ALA B N 1
ATOM 6253 C CA . ALA B 1 234 ? -23.297 -1.347 -44.891 1.00 32.23 234 ALA B CA 1
ATOM 6254 C C . ALA B 1 234 ? -24.582 -0.536 -44.920 1.00 31.86 234 ALA B C 1
ATOM 6255 O O . ALA B 1 234 ? -25.338 -0.497 -43.946 1.00 35.25 234 ALA B O 1
ATOM 6257 N N . GLU B 1 235 ? -24.818 0.117 -46.056 1.00 32.46 235 GLU B N 1
ATOM 6258 C CA . GLU B 1 235 ? -26.073 0.817 -46.287 1.00 40.11 235 GLU B CA 1
ATOM 6259 C C . GLU B 1 235 ? -26.262 1.017 -47.784 1.00 37.01 235 GLU B C 1
ATOM 6260 O O . GLU B 1 235 ? -25.294 1.247 -48.515 1.00 37.24 235 GLU B O 1
ATOM 6264 N N . LYS B 1 236 ? -27.511 0.914 -48.228 1.00 38.66 236 LYS B N 1
ATOM 6265 C CA . LYS B 1 236 ? -27.847 1.116 -49.631 1.00 46.13 236 LYS B CA 1
ATOM 6266 C C . LYS B 1 236 ? -27.926 2.610 -49.916 1.00 47.32 236 LYS B C 1
ATOM 6267 O O . LYS B 1 236 ? -28.677 3.334 -49.254 1.00 48.46 236 LYS B O 1
ATOM 6269 N N . LEU B 1 237 ? -27.149 3.070 -50.892 1.00 48.39 237 LEU B N 1
ATOM 6270 C CA . LEU B 1 237 ? -27.127 4.486 -51.234 1.00 51.48 237 LEU B CA 1
ATOM 6271 C C . LEU B 1 237 ? -28.432 4.876 -51.918 1.00 58.73 237 LEU B C 1
ATOM 6272 O O . LEU B 1 237 ? -28.791 4.312 -52.957 1.00 54.24 237 LEU B O 1
ATOM 6277 N N . ASN B 1 238 ? -29.141 5.835 -51.332 1.00 63.26 238 ASN B N 1
ATOM 6278 C CA . ASN B 1 238 ? -30.409 6.301 -51.878 1.00 71.39 238 ASN B CA 1
ATOM 6279 C C . ASN B 1 238 ? -30.412 7.818 -52.032 1.00 71.86 238 ASN B C 1
ATOM 6280 O O . ASN B 1 238 ? -30.494 8.551 -51.045 1.00 74.86 238 ASN B O 1
ATOM 6285 N N . ASP B 1 241 ? -29.287 0.932 -55.947 1.00 53.76 241 ASP B N 1
ATOM 6286 C CA . ASP B 1 241 ? -28.744 -0.344 -56.399 1.00 53.53 241 ASP B CA 1
ATOM 6287 C C . ASP B 1 241 ? -27.294 -0.517 -55.957 1.00 50.22 241 ASP B C 1
ATOM 6288 O O . ASP B 1 241 ? -26.703 -1.582 -56.140 1.00 54.24 241 ASP B O 1
ATOM 6293 N N . VAL B 1 242 ? -26.726 0.535 -55.374 1.00 46.35 242 VAL B N 1
ATOM 6294 C CA . VAL B 1 242 ? -25.338 0.540 -54.928 1.00 41.46 242 VAL B CA 1
ATOM 6295 C C . VAL B 1 242 ? -25.308 0.344 -53.419 1.00 41.32 242 VAL B C 1
ATOM 6296 O O . VAL B 1 242 ? -26.048 1.008 -52.682 1.00 43.46 242 VAL B O 1
ATOM 6300 N N . VAL B 1 243 ? -24.455 -0.568 -52.958 1.00 34.57 243 VAL B N 1
ATOM 6301 C CA . VAL B 1 243 ? -24.268 -0.843 -51.539 1.00 33.08 243 VAL B CA 1
ATOM 6302 C C . VAL B 1 243 ? -22.890 -0.343 -51.131 1.00 35.48 243 VAL B C 1
ATOM 6303 O O . VAL B 1 243 ? -21.884 -0.689 -51.764 1.00 32.19 243 VAL B O 1
ATOM 6307 N N . ARG B 1 244 ? -22.844 0.466 -50.079 1.00 31.34 244 ARG B N 1
ATOM 6308 C CA . ARG B 1 244 ? -21.593 0.961 -49.520 1.00 30.91 244 ARG B CA 1
ATOM 6309 C C . ARG B 1 244 ? -21.253 0.143 -48.281 1.00 34.27 244 ARG B C 1
ATOM 6310 O O . ARG B 1 244 ? -22.063 0.053 -47.354 1.00 31.76 244 ARG B O 1
ATOM 6318 N N . ILE B 1 245 ? -20.066 -0.458 -48.271 1.00 31.32 245 ILE B N 1
ATOM 6319 C CA . ILE B 1 245 ? -19.574 -1.199 -47.116 1.00 28.72 245 ILE B CA 1
ATOM 6320 C C . ILE B 1 245 ? -18.483 -0.374 -46.452 1.00 32.80 245 ILE B C 1
ATOM 6321 O O . ILE B 1 245 ? -17.766 0.386 -47.110 1.00 29.62 245 ILE B O 1
ATOM 6326 N N . PHE B 1 246 ? -18.361 -0.523 -45.135 1.00 30.85 246 PHE B N 1
ATOM 6327 C CA . PHE B 1 246 ? -17.460 0.294 -44.334 1.00 32.91 246 PHE B CA 1
ATOM 6328 C C . PHE B 1 246 ? -16.465 -0.591 -43.598 1.00 32.50 246 PHE B C 1
ATOM 6329 O O . PHE B 1 246 ? -16.860 -1.538 -42.910 1.00 31.71 246 PHE B O 1
ATOM 6337 N N . HIS B 1 247 ? -15.178 -0.274 -43.746 1.00 30.28 247 HIS B N 1
ATOM 6338 C CA . HIS B 1 247 ? -14.096 -0.876 -42.975 1.00 31.04 247 HIS B CA 1
ATOM 6339 C C . HIS B 1 247 ? -12.837 -0.037 -43.156 1.00 32.35 247 HIS B C 1
ATOM 6340 O O . HIS B 1 247 ? -12.489 0.321 -44.288 1.00 32.46 247 HIS B O 1
ATOM 6347 N N . PRO B 1 248 ? -12.129 0.292 -42.073 1.00 36.66 248 PRO B N 1
ATOM 6348 C CA . PRO B 1 248 ? -10.981 1.207 -42.194 1.00 34.45 248 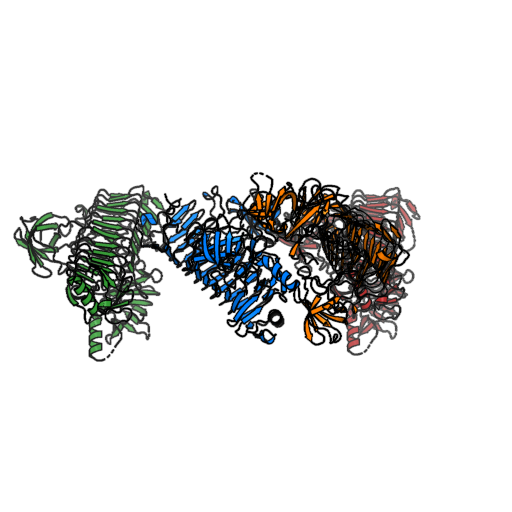PRO B CA 1
ATOM 6349 C C . PRO B 1 248 ? -9.841 0.666 -43.039 1.00 33.07 248 PRO B C 1
ATOM 6350 O O . PRO B 1 248 ? -8.988 1.452 -43.472 1.00 40.68 248 PRO B O 1
ATOM 6354 N N . ASN B 1 249 ? -9.793 -0.639 -43.295 1.00 34.87 249 ASN B N 1
ATOM 6355 C CA . ASN B 1 249 ? -8.719 -1.239 -44.074 1.00 35.33 249 ASN B CA 1
ATOM 6356 C C . ASN B 1 249 ? -9.127 -1.538 -45.512 1.00 35.81 249 ASN B C 1
ATOM 6357 O O . ASN B 1 249 ? -8.397 -2.241 -46.218 1.00 37.60 249 ASN B O 1
ATOM 6362 N N . LEU B 1 250 ? -10.269 -1.021 -45.960 1.00 32.95 250 LEU B N 1
ATOM 6363 C CA . LEU B 1 250 ? -10.733 -1.261 -47.320 1.00 32.26 250 LEU B CA 1
ATOM 6364 C C . LEU B 1 250 ? -9.955 -0.401 -48.308 1.00 37.75 250 LEU B C 1
ATOM 6365 O O . LEU B 1 250 ? -9.848 0.818 -48.138 1.00 36.90 250 LEU B O 1
ATOM 6370 N N . LYS B 1 251 ? -9.413 -1.042 -49.340 1.00 36.43 251 LYS B N 1
ATOM 6371 C CA . LYS B 1 251 ? -8.745 -0.340 -50.427 1.00 37.65 251 LYS B CA 1
ATOM 6372 C C . LYS B 1 251 ? -8.820 -1.214 -51.668 1.00 38.32 251 LYS B C 1
ATOM 6373 O O . LYS B 1 251 ? -8.537 -2.414 -51.598 1.00 38.79 251 LYS B O 1
ATOM 6379 N N . ALA B 1 252 ? -9.207 -0.612 -52.789 1.00 37.57 252 ALA B N 1
ATOM 6380 C CA . ALA B 1 252 ? -9.355 -1.336 -54.044 1.00 38.59 252 ALA B CA 1
ATOM 6381 C C . ALA B 1 252 ? -9.526 -0.328 -55.169 1.00 40.25 252 ALA B C 1
ATOM 6382 O O . ALA B 1 252 ? -9.881 0.831 -54.937 1.00 42.13 252 ALA B O 1
ATOM 6384 N N . LYS B 1 253 ? -9.272 -0.785 -56.391 1.00 36.45 253 LYS B N 1
ATOM 6385 C CA . LYS B 1 253 ? -9.412 0.057 -57.569 1.00 38.03 253 LYS B CA 1
ATOM 6386 C C . LYS B 1 253 ? -10.845 0.018 -58.080 1.00 38.49 253 LYS B C 1
ATOM 6387 O O . LYS B 1 253 ? -11.470 -1.045 -58.135 1.00 39.44 253 LYS B O 1
ATOM 6392 N N . VAL B 1 254 ? -11.363 1.193 -58.447 1.00 39.74 254 VAL B N 1
ATOM 6393 C CA . VAL B 1 254 ? -12.686 1.270 -59.050 1.00 38.02 254 VAL B CA 1
ATOM 6394 C C . VAL B 1 254 ? -12.692 0.487 -60.356 1.00 39.15 254 VAL B C 1
ATOM 6395 O O . VAL B 1 254 ? -11.733 0.532 -61.137 1.00 39.65 254 VAL B O 1
ATOM 6399 N N . GLY B 1 255 ? -13.777 -0.249 -60.594 1.00 36.73 255 GLY B N 1
ATOM 6400 C CA . GLY B 1 255 ? -13.902 -1.085 -61.764 1.00 37.56 255 GLY B CA 1
ATOM 6401 C C . GLY B 1 255 ? -13.488 -2.527 -61.560 1.00 36.56 255 GLY B C 1
ATOM 6402 O O . GLY B 1 255 ? -13.846 -3.381 -62.379 1.00 33.63 255 GLY B O 1
ATOM 6403 N N . ASN B 1 256 ? -12.748 -2.822 -60.496 1.00 35.46 256 ASN B N 1
ATOM 6404 C CA . ASN B 1 256 ? -12.350 -4.187 -60.195 1.00 35.27 256 ASN B CA 1
ATOM 6405 C C . ASN B 1 256 ? -13.503 -4.936 -59.530 1.00 34.92 256 ASN B C 1
ATOM 6406 O O . ASN B 1 256 ? -14.578 -4.385 -59.274 1.00 33.73 256 ASN B O 1
ATOM 6411 N N . ILE B 1 257 ? -13.277 -6.217 -59.250 1.00 35.44 257 ILE B N 1
ATOM 6412 C CA . ILE B 1 257 ? -14.274 -7.089 -58.640 1.00 35.48 257 ILE B CA 1
ATOM 6413 C C . ILE B 1 257 ? -13.824 -7.414 -57.224 1.00 34.68 257 ILE B C 1
ATOM 6414 O O . ILE B 1 257 ? -12.681 -7.839 -57.012 1.00 35.68 257 ILE B O 1
ATOM 6419 N N . LEU B 1 258 ? -14.715 -7.211 -56.258 1.00 31.39 258 LEU B N 1
ATOM 6420 C CA . LEU B 1 258 ? -14.454 -7.552 -54.867 1.00 32.03 258 LEU B CA 1
ATOM 6421 C C . LEU B 1 258 ? -15.095 -8.896 -54.548 1.00 31.02 258 LEU B C 1
ATOM 6422 O O . LEU B 1 258 ? -16.294 -9.088 -54.778 1.00 28.67 258 LEU B O 1
ATOM 6427 N N . VAL B 1 259 ? -14.295 -9.820 -54.024 1.00 29.47 259 VAL B N 1
ATOM 6428 C CA . VAL B 1 259 ? -14.744 -11.164 -53.680 1.00 28.06 259 VAL B CA 1
ATOM 6429 C C . VAL B 1 259 ? -14.835 -11.272 -52.165 1.00 30.06 259 VAL B C 1
ATOM 6430 O O . VAL B 1 259 ? -13.864 -10.980 -51.457 1.00 30.93 259 VAL B O 1
ATOM 6434 N N . PHE B 1 260 ? -15.998 -11.688 -51.671 1.00 29.22 260 PHE B N 1
ATOM 6435 C CA . PHE B 1 260 ? -16.195 -11.948 -50.248 1.00 28.00 260 PHE B CA 1
ATOM 6436 C C . PHE B 1 260 ? -15.852 -13.410 -49.984 1.00 29.58 260 PHE B C 1
ATOM 6437 O O . PHE B 1 260 ? -16.601 -14.310 -50.376 1.00 27.87 260 PHE B O 1
ATOM 6445 N N . GLN B 1 261 ? -14.719 -13.646 -49.328 1.00 27.96 261 GLN B N 1
ATOM 6446 C CA . GLN B 1 261 ? -14.268 -15.007 -49.072 1.00 30.26 261 GLN B CA 1
ATOM 6447 C C . GLN B 1 261 ? -15.198 -15.707 -48.089 1.00 31.54 261 GLN B C 1
ATOM 6448 O O . GLN B 1 261 ? -15.457 -15.197 -46.996 1.00 28.92 261 GLN B O 1
ATOM 6454 N N . ALA B 1 262 ? -15.693 -16.881 -48.480 1.00 28.30 262 ALA B N 1
ATOM 6455 C CA . ALA B 1 262 ? -16.556 -17.660 -47.602 1.00 29.48 262 ALA B CA 1
ATOM 6456 C C . ALA B 1 262 ? -15.808 -18.056 -46.335 1.00 28.87 262 ALA B C 1
ATOM 6457 O O . ALA B 1 262 ? -14.646 -18.469 -46.381 1.00 28.95 262 ALA B O 1
ATOM 6459 N N . LYS B 1 263 ? -16.486 -17.927 -45.195 1.00 30.25 263 LYS B N 1
ATOM 6460 C CA . LYS B 1 263 ? -15.837 -18.174 -43.913 1.00 31.79 263 LYS B CA 1
ATOM 6461 C C . LYS B 1 263 ? -15.652 -19.660 -43.629 1.00 31.75 263 LYS B C 1
ATOM 6462 O O . LYS B 1 263 ? -14.739 -20.032 -42.883 1.00 31.47 263 LYS B O 1
ATOM 6468 N N . HIS B 1 264 ? -16.479 -20.520 -44.214 1.00 29.53 264 HIS B N 1
ATOM 6469 C CA . HIS B 1 264 ? -16.495 -21.929 -43.859 1.00 30.97 264 HIS B CA 1
ATOM 6470 C C . HIS B 1 264 ? -16.057 -22.799 -45.030 1.00 31.05 264 HIS B C 1
ATOM 6471 O O . HIS B 1 264 ? -16.009 -22.360 -46.183 1.00 28.81 264 HIS B O 1
ATOM 6478 N N . ARG B 1 265 ? -15.723 -24.049 -44.703 1.00 27.98 265 ARG B N 1
ATOM 6479 C CA . ARG B 1 265 ? -15.388 -25.082 -45.681 1.00 28.83 265 ARG B CA 1
ATOM 6480 C C . ARG B 1 265 ? -16.237 -26.321 -45.397 1.00 30.70 265 ARG B C 1
ATOM 6481 O O . ARG B 1 265 ? -15.732 -27.395 -45.071 1.00 27.27 265 ARG B O 1
ATOM 6489 N N . ASP B 1 266 ? -17.555 -26.163 -45.522 1.00 29.10 266 ASP B N 1
ATOM 6490 C CA . ASP B 1 266 ? -18.488 -27.193 -45.091 1.00 29.06 266 ASP B CA 1
ATOM 6491 C C . ASP B 1 266 ? -18.866 -28.176 -46.189 1.00 27.40 266 ASP B C 1
ATOM 6492 O O . ASP B 1 266 ? -19.298 -29.291 -45.875 1.00 25.81 266 ASP B O 1
ATOM 6497 N N . TYR B 1 267 ? -18.726 -27.802 -47.459 1.00 26.95 267 TYR B N 1
ATOM 6498 C CA . TYR B 1 267 ? -19.236 -28.604 -48.572 1.00 27.36 267 TYR B CA 1
ATOM 6499 C C . TYR B 1 267 ? -18.193 -28.692 -49.677 1.00 29.69 267 TYR B C 1
ATOM 6500 O O . TYR B 1 267 ? -18.321 -28.059 -50.732 1.00 27.20 267 TYR B O 1
ATOM 6509 N N . PRO B 1 268 ? -17.145 -29.486 -49.473 1.00 28.76 268 PRO B N 1
ATOM 6510 C CA . PRO B 1 268 ? -16.187 -29.724 -50.556 1.00 26.90 268 PRO B CA 1
ATOM 6511 C C . PRO B 1 268 ? -16.829 -30.511 -51.688 1.00 29.30 268 PRO B C 1
ATOM 6512 O O . PRO B 1 268 ? -17.839 -31.196 -51.515 1.00 25.42 268 PRO B O 1
ATOM 6516 N N . GLY B 1 269 ? -16.225 -30.394 -52.867 1.00 26.43 269 GLY B N 1
ATOM 6517 C CA . GLY B 1 269 ? -16.780 -30.998 -54.063 1.00 25.48 269 GLY B CA 1
ATOM 6518 C C . GLY B 1 269 ? -16.766 -32.513 -54.059 1.00 28.15 269 GLY B C 1
ATOM 6519 O O . GLY B 1 269 ? -17.822 -33.150 -54.124 1.00 26.56 269 GLY B O 1
ATOM 6520 N N . VAL B 1 270 ? -15.574 -33.103 -53.993 1.00 24.13 270 VAL B N 1
ATOM 6521 C CA . VAL B 1 270 ? -15.410 -34.551 -53.982 1.00 23.20 270 VAL B CA 1
ATOM 6522 C C . VAL B 1 270 ? -14.499 -34.910 -52.818 1.00 27.23 270 VAL B C 1
ATOM 6523 O O . VAL B 1 270 ? -13.351 -34.452 -52.760 1.00 25.98 270 VAL B O 1
ATOM 6527 N N . VAL B 1 271 ? -15.006 -35.724 -51.896 1.00 24.33 271 VAL B N 1
ATOM 6528 C CA . VAL B 1 271 ? -14.244 -36.186 -50.742 1.00 27.32 271 VAL B CA 1
ATOM 6529 C C . VAL B 1 271 ? -13.825 -37.628 -50.985 1.00 27.98 271 VAL B C 1
ATOM 6530 O O . VAL B 1 271 ? -14.669 -38.493 -51.253 1.00 28.21 271 VAL B O 1
ATOM 6534 N N . ILE B 1 272 ? -12.525 -37.887 -50.894 1.00 27.38 272 ILE B N 1
ATOM 6535 C CA . ILE B 1 272 ? -11.965 -39.226 -51.034 1.00 27.03 272 ILE B CA 1
ATOM 6536 C C . ILE B 1 272 ? -11.350 -39.590 -49.691 1.00 24.45 272 ILE B C 1
ATOM 6537 O O . ILE B 1 272 ? -10.304 -39.048 -49.314 1.00 30.07 272 ILE B O 1
ATOM 6542 N N . SER B 1 273 ? -11.992 -40.505 -48.968 1.00 25.30 273 SER B N 1
ATOM 6543 C CA . SER B 1 273 ? -11.630 -40.811 -47.589 1.00 25.67 273 SER B CA 1
ATOM 6544 C C . SER B 1 273 ? -11.467 -42.315 -47.428 1.00 28.63 273 SER B C 1
ATOM 6545 O O . SER B 1 273 ? -12.391 -43.076 -47.735 1.00 26.52 273 SER B O 1
ATOM 6548 N N . ASP B 1 274 ? -10.290 -42.736 -46.957 1.00 27.67 274 ASP B N 1
ATOM 6549 C CA . ASP B 1 274 ? -10.005 -44.143 -46.654 1.00 28.47 274 ASP B CA 1
ATOM 6550 C C . ASP B 1 274 ? -10.345 -45.059 -47.827 1.00 29.63 274 ASP B C 1
ATOM 6551 O O . ASP B 1 274 ? -10.772 -46.201 -47.639 1.00 28.52 274 ASP B O 1
ATOM 6556 N N . SER B 1 275 ? -10.159 -44.563 -49.046 1.00 29.59 275 SER B N 1
ATOM 6557 C CA . SER B 1 275 ? -10.489 -45.293 -50.261 1.00 26.64 275 SER B CA 1
ATOM 6558 C C . SER B 1 275 ? -9.236 -45.489 -51.105 1.00 28.39 275 SER B C 1
ATOM 6559 O O . SER B 1 275 ? -8.166 -44.960 -50.802 1.00 29.09 275 SER B O 1
ATOM 6562 N N . ASN B 1 276 ? -9.363 -46.273 -52.174 1.00 28.87 276 ASN B N 1
ATOM 6563 C CA . ASN B 1 276 ? -8.198 -46.555 -52.998 1.00 28.74 276 ASN B CA 1
ATOM 6564 C C . ASN B 1 276 ? -8.598 -46.680 -54.461 1.00 27.99 276 ASN B C 1
ATOM 6565 O O . ASN B 1 276 ? -9.743 -47.007 -54.785 1.00 26.16 276 ASN B O 1
ATOM 6570 N N . ASN B 1 277 ? -7.630 -46.405 -55.337 1.00 24.69 277 ASN B N 1
ATOM 6571 C CA . ASN B 1 277 ? -7.777 -46.534 -56.786 1.00 27.18 277 ASN B CA 1
ATOM 6572 C C . ASN B 1 277 ? -8.981 -45.739 -57.295 1.00 29.08 277 ASN B C 1
ATOM 6573 O O . ASN B 1 277 ? -9.955 -46.286 -57.809 1.00 30.03 277 ASN B O 1
ATOM 6578 N N . VAL B 1 278 ? -8.892 -44.421 -57.148 1.00 28.61 278 VAL B N 1
ATOM 6579 C CA . VAL B 1 278 ? -9.959 -43.508 -57.537 1.00 28.44 278 VAL B CA 1
ATOM 6580 C C . VAL B 1 278 ? -9.484 -42.679 -58.721 1.00 28.42 278 VAL B C 1
ATOM 6581 O O . VAL B 1 278 ? -8.349 -42.188 -58.733 1.00 29.40 278 VAL B O 1
ATOM 6585 N N . GLU B 1 279 ? -10.354 -42.526 -59.719 1.00 25.92 279 GLU B N 1
ATOM 6586 C CA . GLU B 1 279 ? -10.032 -41.787 -60.931 1.00 28.29 279 GLU B CA 1
ATOM 6587 C C . GLU B 1 279 ? -11.124 -40.773 -61.236 1.00 30.75 279 GLU B C 1
ATOM 6588 O O . GLU B 1 279 ? -12.316 -41.085 -61.156 1.00 27.62 279 GLU B O 1
ATOM 6594 N N . LEU B 1 280 ? -10.705 -39.560 -61.587 1.00 28.69 280 LEU B N 1
ATOM 6595 C CA . LEU B 1 280 ? -11.598 -38.508 -62.054 1.00 27.04 280 LEU B CA 1
ATOM 6596 C C . LEU B 1 280 ? -11.188 -38.140 -63.472 1.00 29.09 280 LEU B C 1
ATOM 6597 O O . LEU B 1 280 ? -10.039 -37.748 -63.704 1.00 27.04 280 LEU B O 1
ATOM 6602 N N . HIS B 1 281 ? -12.118 -38.273 -64.416 1.00 26.58 281 HIS B N 1
ATOM 6603 C CA . HIS B 1 281 ? -11.853 -37.988 -65.822 1.00 26.24 281 HIS B CA 1
ATOM 6604 C C . HIS B 1 281 ? -12.908 -37.024 -66.337 1.00 27.52 281 HIS B C 1
ATOM 6605 O O . HIS B 1 281 ? -14.107 -37.311 -66.250 1.00 29.02 281 HIS B O 1
ATOM 6612 N N . ASN B 1 282 ? -12.460 -35.886 -66.870 1.00 29.20 282 ASN B N 1
ATOM 6613 C CA . ASN B 1 282 ? -13.348 -34.887 -67.468 1.00 28.38 282 ASN B CA 1
ATOM 6614 C C . ASN B 1 282 ? -14.424 -34.440 -66.477 1.00 28.92 282 ASN B C 1
ATOM 6615 O O . ASN B 1 282 ? -15.617 -34.407 -66.786 1.00 32.24 282 ASN B O 1
ATOM 6620 N N . ILE B 1 283 ? -13.991 -34.102 -65.266 1.00 28.58 283 ILE B N 1
ATOM 6621 C CA . ILE B 1 283 ? -14.875 -33.593 -64.225 1.00 27.42 283 ILE B CA 1
ATOM 6622 C C . ILE B 1 283 ? -14.657 -32.092 -64.113 1.00 29.34 283 ILE B C 1
ATOM 6623 O O . ILE B 1 283 ? -13.532 -31.636 -63.880 1.00 29.96 283 ILE B O 1
ATOM 6628 N N . THR B 1 284 ? -15.723 -31.320 -64.276 1.00 29.37 284 THR B N 1
ATOM 6629 C CA . THR B 1 284 ? -15.662 -29.874 -64.119 1.00 27.33 284 THR B CA 1
ATOM 6630 C C . THR B 1 284 ? -16.256 -29.501 -62.767 1.00 29.34 284 THR B C 1
ATOM 6631 O O . THR B 1 284 ? -17.444 -29.732 -62.522 1.00 27.73 284 THR B O 1
ATOM 6635 N N . ILE B 1 285 ? -15.434 -28.939 -61.890 1.00 28.81 285 ILE B N 1
ATOM 6636 C CA . ILE B 1 285 ? -15.887 -28.465 -60.588 1.00 30.51 285 ILE B CA 1
ATOM 6637 C C . ILE B 1 285 ? -15.955 -26.946 -60.675 1.00 28.86 285 ILE B C 1
ATOM 6638 O O . ILE B 1 285 ? -14.937 -26.256 -60.568 1.00 28.19 285 ILE B O 1
ATOM 6643 N N . HIS B 1 286 ? -17.164 -26.423 -60.882 1.00 27.67 286 HIS B N 1
ATOM 6644 C CA . HIS B 1 286 ? -17.345 -24.981 -60.987 1.00 25.88 286 HIS B CA 1
ATOM 6645 C C . HIS B 1 286 ? -17.295 -24.296 -59.630 1.00 30.05 286 HIS B C 1
ATOM 6646 O O . HIS B 1 286 ? -16.917 -23.122 -59.548 1.00 32.25 286 HIS B O 1
ATOM 6653 N N . HIS B 1 287 ? -17.667 -25.001 -58.565 1.00 29.13 287 HIS B N 1
ATOM 6654 C CA . HIS B 1 287 ? -17.770 -24.377 -57.256 1.00 28.66 287 HIS B CA 1
ATOM 6655 C C . HIS B 1 287 ? -17.832 -25.455 -56.186 1.00 30.04 287 HIS B C 1
ATOM 6656 O O . HIS B 1 287 ? -18.220 -26.597 -56.447 1.00 29.42 287 HIS B O 1
ATOM 6663 N N . ALA B 1 288 ? -17.445 -25.069 -54.973 1.00 28.60 288 ALA B N 1
ATOM 6664 C CA . ALA B 1 288 ? -17.537 -25.938 -53.810 1.00 30.12 288 ALA B CA 1
ATOM 6665 C C . ALA B 1 288 ? -17.442 -25.079 -52.559 1.00 32.49 288 ALA B C 1
ATOM 6666 O O . ALA B 1 288 ? -16.758 -24.051 -52.549 1.00 30.44 288 ALA B O 1
ATOM 6668 N N . GLY B 1 289 ? -18.147 -25.505 -51.514 1.00 26.97 289 GLY B N 1
ATOM 6669 C CA . GLY B 1 289 ? -18.028 -24.871 -50.216 1.00 26.98 289 GLY B CA 1
ATOM 6670 C C . GLY B 1 289 ? -16.759 -25.313 -49.528 1.00 28.22 289 GLY B C 1
ATOM 6671 O O . GLY B 1 289 ? -16.791 -26.044 -48.536 1.00 31.48 289 GLY B O 1
ATOM 6672 N N . GLY B 1 290 ? -15.621 -24.872 -50.065 1.00 30.31 290 GLY B N 1
ATOM 6673 C CA . GLY B 1 290 ? -14.322 -25.362 -49.652 1.00 28.31 290 GLY B CA 1
ATOM 6674 C C . GLY B 1 290 ? -13.539 -25.885 -50.852 1.00 28.16 290 GLY B C 1
ATOM 6675 O O . GLY B 1 290 ? -13.560 -25.295 -51.922 1.00 27.76 290 GLY B O 1
ATOM 6676 N N . MET B 1 291 ? -12.869 -27.017 -50.644 1.00 27.76 291 MET B N 1
ATOM 6677 C CA . MET B 1 291 ? -11.973 -27.555 -51.657 1.00 30.85 291 MET B CA 1
ATOM 6678 C C . MET B 1 291 ? -12.740 -28.310 -52.735 1.00 30.55 291 MET B C 1
ATOM 6679 O O . MET B 1 291 ? -13.793 -28.900 -52.483 1.00 29.01 291 MET B O 1
ATOM 6684 N N . GLY B 1 292 ? -12.198 -28.281 -53.951 1.00 29.15 292 GLY B N 1
ATOM 6685 C CA . GLY B 1 292 ? -12.775 -29.019 -55.057 1.00 27.51 292 GLY B CA 1
ATOM 6686 C C . GLY B 1 292 ? -12.691 -30.516 -54.843 1.00 30.11 292 GLY B C 1
ATOM 6687 O O . GLY B 1 292 ? -13.707 -31.217 -54.862 1.00 27.01 292 GLY B O 1
ATOM 6688 N N . VAL B 1 293 ? -11.476 -31.016 -54.631 1.00 26.39 293 VAL B N 1
ATOM 6689 C CA . VAL B 1 293 ? -11.240 -32.420 -54.312 1.00 25.11 293 VAL B CA 1
ATOM 6690 C C . VAL B 1 293 ? -10.344 -32.467 -53.084 1.00 27.53 293 VAL B C 1
ATOM 6691 O O . VAL B 1 293 ? -9.260 -31.871 -53.082 1.00 27.97 293 VAL B O 1
ATOM 6695 N N . ILE B 1 294 ? -10.793 -33.162 -52.043 1.00 22.87 294 ILE B N 1
ATOM 6696 C CA . ILE B 1 294 ? -10.018 -33.343 -50.822 1.00 26.22 294 ILE B CA 1
ATOM 6697 C C . ILE B 1 294 ? -9.887 -34.837 -50.568 1.00 27.75 294 ILE B C 1
ATOM 6698 O O . ILE B 1 294 ? -10.893 -35.555 -50.497 1.00 26.94 294 ILE B O 1
ATOM 6703 N N . ALA B 1 295 ? -8.651 -35.306 -50.442 1.00 29.05 295 ALA B N 1
ATOM 6704 C CA . ALA B 1 295 ? -8.361 -36.712 -50.216 1.00 26.39 295 ALA B CA 1
ATOM 6705 C C . ALA B 1 295 ? -7.612 -36.876 -48.903 1.00 29.53 295 ALA B C 1
ATOM 6706 O O . ALA B 1 295 ? -6.711 -36.093 -48.590 1.00 29.46 295 ALA B O 1
ATOM 6708 N N . GLN B 1 296 ? -7.990 -37.898 -48.136 1.00 29.09 296 GLN B N 1
ATOM 6709 C CA . GLN B 1 296 ? -7.335 -38.193 -46.870 1.00 26.78 296 GLN B CA 1
ATOM 6710 C C . GLN B 1 296 ? -7.184 -39.699 -46.722 1.00 27.71 296 GLN B C 1
ATOM 6711 O O . GLN B 1 296 ? -8.145 -40.446 -46.937 1.00 23.06 296 GLN B O 1
ATOM 6717 N N . ARG B 1 297 ? -5.969 -40.136 -46.378 1.00 30.16 297 ARG B N 1
ATOM 6718 C CA . ARG B 1 297 ? -5.684 -41.539 -46.062 1.00 29.80 297 ARG B CA 1
ATOM 6719 C C . ARG B 1 297 ? -6.121 -42.470 -47.191 1.00 29.06 297 ARG B C 1
ATOM 6720 O O . ARG B 1 297 ? -6.721 -43.522 -46.956 1.00 30.54 297 ARG B O 1
ATOM 6728 N N . SER B 1 298 ? -5.816 -42.082 -48.428 1.00 27.74 298 SER B N 1
ATOM 6729 C CA . SER B 1 298 ? -6.270 -42.813 -49.602 1.00 30.09 298 SER B CA 1
ATOM 6730 C C . SER B 1 298 ? -5.095 -43.146 -50.514 1.00 29.15 298 SER B C 1
ATOM 6731 O O . SER B 1 298 ? -4.058 -42.479 -50.502 1.00 30.07 298 SER B O 1
ATOM 6734 N N . HIS B 1 299 ? -5.281 -44.191 -51.319 1.00 29.31 299 HIS B N 1
ATOM 6735 C CA . HIS B 1 299 ? -4.204 -44.838 -52.059 1.00 29.78 299 HIS B CA 1
ATOM 6736 C C . HIS B 1 299 ? -4.534 -44.853 -53.546 1.00 31.52 299 HIS B C 1
ATOM 6737 O O . HIS B 1 299 ? -5.618 -45.296 -53.935 1.00 31.35 299 HIS B O 1
ATOM 6744 N N . ASN B 1 300 ? -3.597 -44.375 -54.372 1.00 27.43 300 ASN B N 1
ATOM 6745 C CA . ASN B 1 300 ? -3.766 -44.311 -55.824 1.00 31.37 300 ASN B CA 1
ATOM 6746 C C . ASN B 1 300 ? -4.940 -43.421 -56.221 1.00 28.27 300 ASN B C 1
ATOM 6747 O O . ASN B 1 300 ? -6.093 -43.860 -56.191 1.00 29.71 300 ASN B O 1
ATOM 6752 N N . ILE B 1 301 ? -4.663 -42.177 -56.608 1.00 28.75 301 ILE B N 1
ATOM 6753 C CA . ILE B 1 301 ? -5.703 -41.229 -57.000 1.00 27.69 301 ILE B CA 1
ATOM 6754 C C . ILE B 1 301 ? -5.258 -40.511 -58.266 1.00 29.52 301 ILE B C 1
ATOM 6755 O O . ILE B 1 301 ? -4.130 -40.011 -58.338 1.00 29.63 301 ILE B O 1
ATOM 6760 N N . THR B 1 302 ? -6.144 -40.452 -59.259 1.00 26.18 302 THR B N 1
ATOM 6761 C CA . THR B 1 302 ? -5.850 -39.827 -60.541 1.00 28.18 302 THR B CA 1
ATOM 6762 C C . THR B 1 302 ? -6.938 -38.818 -60.879 1.00 28.51 302 THR B C 1
ATOM 6763 O O . THR B 1 302 ? -8.129 -39.142 -60.821 1.00 27.64 302 THR B O 1
ATOM 6767 N N . ILE B 1 303 ? -6.526 -37.601 -61.226 1.00 26.14 303 ILE B N 1
ATOM 6768 C CA . ILE B 1 303 ? -7.416 -36.573 -61.756 1.00 27.01 303 ILE B CA 1
ATOM 6769 C C . ILE B 1 303 ? -6.878 -36.171 -63.121 1.00 28.41 303 ILE B C 1
ATOM 6770 O O . ILE B 1 303 ? -5.761 -35.649 -63.223 1.00 28.31 303 ILE B O 1
ATOM 6775 N N . LYS B 1 304 ? -7.664 -36.416 -64.168 1.00 27.51 304 LYS B N 1
ATOM 6776 C CA . LYS B 1 304 ? -7.203 -36.238 -65.538 1.00 28.94 304 LYS B CA 1
ATOM 6777 C C . LYS B 1 304 ? -8.248 -35.501 -66.363 1.00 28.29 304 LYS B C 1
ATOM 6778 O O . LYS B 1 304 ? -9.452 -35.716 -66.190 1.00 26.63 304 LYS B O 1
ATOM 6784 N N . ASP B 1 305 ? -7.773 -34.620 -67.250 1.00 26.58 305 ASP B N 1
ATOM 6785 C CA . ASP B 1 305 ? -8.614 -33.937 -68.239 1.00 30.53 305 ASP B CA 1
ATOM 6786 C C . ASP B 1 305 ? -9.780 -33.199 -67.587 1.00 30.78 305 ASP B C 1
ATOM 6787 O O . ASP B 1 305 ? -10.822 -32.981 -68.209 1.00 31.87 305 ASP B O 1
ATOM 6792 N N . SER B 1 306 ? -9.606 -32.807 -66.331 1.00 28.71 306 SER B N 1
ATOM 6793 C CA . SER B 1 306 ? -10.640 -32.153 -65.546 1.00 27.58 306 SER B CA 1
ATOM 6794 C C . SER B 1 306 ? -10.313 -30.674 -65.387 1.00 32.85 306 SER B C 1
ATOM 6795 O O . SER B 1 306 ? -9.248 -30.202 -65.793 1.00 30.37 306 SER B O 1
ATOM 6798 N N . LYS B 1 307 ? -11.243 -29.930 -64.793 1.00 29.26 307 LYS B N 1
ATOM 6799 C CA . LYS B 1 307 ? -10.987 -28.514 -64.591 1.00 33.14 307 LYS B CA 1
ATOM 6800 C C . LYS B 1 307 ? -11.786 -27.977 -63.414 1.00 32.59 307 LYS B C 1
ATOM 6801 O O . LYS B 1 307 ? -12.899 -28.429 -63.130 1.00 31.54 307 LYS B O 1
ATOM 6807 N N . VAL B 1 308 ? -11.181 -27.019 -62.721 1.00 32.16 308 VAL B N 1
ATOM 6808 C CA . VAL B 1 308 ? -11.847 -26.191 -61.725 1.00 30.19 308 VAL B CA 1
ATOM 6809 C C . VAL B 1 308 ? -11.872 -24.778 -62.292 1.00 33.09 308 VAL B C 1
ATOM 6810 O O . VAL B 1 308 ? -10.820 -24.149 -62.463 1.00 31.07 308 VAL B O 1
ATOM 6814 N N . SER B 1 309 ? -13.068 -24.283 -62.603 1.00 31.96 309 SER B N 1
ATOM 6815 C CA . SER B 1 309 ? -13.221 -23.026 -63.323 1.00 29.93 309 SER B CA 1
ATOM 6816 C C . SER B 1 309 ? -14.593 -22.458 -63.003 1.00 29.77 309 SER B C 1
ATOM 6817 O O . SER B 1 309 ? -15.546 -23.225 -62.833 1.00 30.21 309 SER B O 1
ATOM 6820 N N . PRO B 1 310 ? -14.731 -21.136 -62.912 1.00 32.71 310 PRO B N 1
ATOM 6821 C CA . PRO B 1 310 ? -16.021 -20.556 -62.523 1.00 27.85 310 PRO B CA 1
ATOM 6822 C C . PRO B 1 310 ? -17.085 -20.778 -63.584 1.00 29.90 310 PRO B C 1
ATOM 6823 O O . PRO B 1 310 ? -16.801 -20.960 -64.769 1.00 33.11 310 PRO B O 1
ATOM 6827 N N . SER B 1 311 ? -18.335 -20.754 -63.132 1.00 29.10 311 SER B N 1
ATOM 6828 C CA . SER B 1 311 ? -19.474 -20.812 -64.033 1.00 34.77 311 SER B CA 1
ATOM 6829 C C . SER B 1 311 ? -19.819 -19.395 -64.491 1.00 33.98 311 SER B C 1
ATOM 6830 O O . SER B 1 311 ? -19.114 -18.431 -64.182 1.00 39.92 311 SER B O 1
ATOM 6833 N N . LYS B 1 312 ? -20.915 -19.257 -65.234 1.00 35.74 312 LYS B N 1
ATOM 6834 C CA . LYS B 1 312 ? -21.257 -17.978 -65.841 1.00 38.57 312 LYS B CA 1
ATOM 6835 C C . LYS B 1 312 ? -21.530 -16.919 -64.780 1.00 33.52 312 LYS B C 1
ATOM 6836 O O . LYS B 1 312 ? -22.177 -17.182 -63.763 1.00 30.29 312 LYS B O 1
ATOM 6838 N N . GLY B 1 313 ? -21.026 -15.712 -65.026 1.00 35.19 313 GLY B N 1
ATOM 6839 C CA . GLY B 1 313 ? -21.253 -14.592 -64.137 1.00 34.97 313 GLY B CA 1
ATOM 6840 C C . GLY B 1 313 ? -20.398 -14.566 -62.892 1.00 39.03 313 GLY B C 1
ATOM 6841 O O . GLY B 1 313 ? -20.667 -13.758 -61.995 1.00 39.17 313 GLY B O 1
ATOM 6842 N N . ARG B 1 314 ? -19.378 -15.418 -62.801 1.00 33.95 314 ARG B N 1
ATOM 6843 C CA . ARG B 1 314 ? -18.514 -15.467 -61.633 1.00 32.95 314 ARG B CA 1
ATOM 6844 C C . ARG B 1 314 ? -17.057 -15.337 -62.051 1.00 33.38 314 ARG B C 1
ATOM 6845 O O . ARG B 1 314 ? -16.669 -15.727 -63.155 1.00 29.61 314 ARG B O 1
ATOM 6853 N N . ILE B 1 315 ? -16.254 -14.783 -61.145 1.00 31.82 315 ILE B N 1
ATOM 6854 C CA . ILE B 1 315 ? -14.812 -14.676 -61.337 1.00 32.17 315 ILE B CA 1
ATOM 6855 C C . ILE B 1 315 ? -14.038 -15.681 -60.497 1.00 31.73 315 ILE B C 1
ATOM 6856 O O . ILE B 1 315 ? -12.818 -15.819 -60.689 1.00 28.85 315 ILE B O 1
ATOM 6861 N N . VAL B 1 316 ? -14.705 -16.399 -59.594 1.00 28.17 316 VAL B N 1
ATOM 6862 C CA . VAL B 1 316 ? -14.072 -17.324 -58.662 1.00 29.70 316 VAL B CA 1
ATOM 6863 C C . VAL B 1 316 ? -14.713 -18.697 -58.825 1.00 30.46 316 VAL B C 1
ATOM 6864 O O . VAL B 1 316 ? -15.926 -18.802 -59.038 1.00 33.03 316 VAL B O 1
ATOM 6868 N N . SER B 1 317 ? -13.897 -19.750 -58.739 1.00 26.39 317 SER B N 1
ATOM 6869 C CA . SER B 1 317 ? -14.415 -21.112 -58.807 1.00 31.64 317 SER B CA 1
ATOM 6870 C C . SER B 1 317 ? -14.707 -21.653 -57.410 1.00 27.78 317 SER B C 1
ATOM 6871 O O . SER B 1 317 ? -15.710 -21.276 -56.795 1.00 30.86 317 SER B O 1
ATOM 6874 N N . THR B 1 318 ? -13.853 -22.539 -56.900 1.00 26.84 318 THR B N 1
ATOM 6875 C CA . THR B 1 318 ? -14.054 -23.065 -55.558 1.00 28.48 318 THR B CA 1
ATOM 6876 C C . THR B 1 318 ? -13.505 -22.091 -54.517 1.00 30.20 318 THR B C 1
ATOM 6877 O O . THR B 1 318 ? -12.613 -21.283 -54.792 1.00 29.52 318 THR B O 1
ATOM 6881 N N . THR B 1 319 ? -14.054 -22.173 -53.305 1.00 28.86 319 THR B N 1
ATOM 6882 C CA . THR B 1 319 ? -13.705 -21.239 -52.241 1.00 28.87 319 THR B CA 1
ATOM 6883 C C . THR B 1 319 ? -12.452 -21.643 -51.474 1.00 31.04 319 THR B C 1
ATOM 6884 O O . THR B 1 319 ? -12.020 -20.897 -50.590 1.00 28.35 319 THR B O 1
ATOM 6888 N N . ALA B 1 320 ? -11.861 -22.791 -51.785 1.00 30.96 320 ALA B N 1
ATOM 6889 C CA . ALA B 1 320 ? -10.595 -23.196 -51.181 1.00 29.72 320 ALA B CA 1
ATOM 6890 C C . ALA B 1 320 ? -9.793 -23.956 -52.235 1.00 27.25 320 ALA B C 1
ATOM 6891 O O . ALA B 1 320 ? -10.030 -23.799 -53.437 1.00 28.91 320 ALA B O 1
ATOM 6893 N N . ASP B 1 321 ? -8.848 -24.783 -51.782 1.00 29.32 321 ASP B N 1
ATOM 6894 C CA . ASP B 1 321 ? -7.912 -25.450 -52.683 1.00 29.56 321 ASP B CA 1
ATOM 6895 C C . ASP B 1 321 ? -8.642 -26.196 -53.793 1.00 30.30 321 ASP B C 1
ATOM 6896 O O . ASP B 1 321 ? -9.701 -26.786 -53.574 1.00 30.48 321 ASP B O 1
ATOM 6901 N N . ALA B 1 322 ? -8.064 -26.166 -54.995 1.00 28.02 322 ALA B N 1
ATOM 6902 C CA . ALA B 1 322 ? -8.604 -26.970 -56.087 1.00 27.25 322 ALA B CA 1
ATOM 6903 C C . ALA B 1 322 ? -8.506 -28.457 -55.763 1.00 28.02 322 ALA B C 1
ATOM 6904 O O . ALA B 1 322 ? -9.499 -29.189 -55.840 1.00 26.07 322 ALA B O 1
ATOM 6906 N N . THR B 1 323 ? -7.311 -28.920 -55.396 1.00 25.91 323 THR B N 1
ATOM 6907 C CA . THR B 1 323 ? -7.104 -30.295 -54.964 1.00 26.19 323 THR B CA 1
ATOM 6908 C C . THR B 1 323 ? -6.240 -30.291 -53.710 1.00 28.32 323 THR B C 1
ATOM 6909 O O . THR B 1 323 ? -5.555 -29.312 -53.406 1.00 26.60 323 THR B O 1
ATOM 6913 N N . HIS B 1 324 ? -6.272 -31.409 -52.985 1.00 26.54 324 HIS B N 1
ATOM 6914 C CA . HIS B 1 324 ? -5.604 -31.495 -51.694 1.00 28.26 324 HIS B CA 1
ATOM 6915 C C . HIS B 1 324 ? -5.553 -32.951 -51.256 1.00 26.69 324 HIS B C 1
ATOM 6916 O O . HIS B 1 324 ? -6.551 -33.666 -51.363 1.00 27.08 324 HIS B O 1
ATOM 6923 N N . PHE B 1 325 ? -4.395 -33.374 -50.752 1.00 23.24 325 PHE B N 1
ATOM 6924 C CA . PHE B 1 325 ? -4.159 -34.768 -50.398 1.00 25.96 325 PHE B CA 1
ATOM 6925 C C . PHE B 1 325 ? -3.463 -34.830 -49.047 1.00 27.76 325 PHE B C 1
ATOM 6926 O O . PHE B 1 325 ? -2.438 -34.173 -48.846 1.00 30.17 325 PHE B O 1
ATOM 6934 N N . VAL B 1 326 ? -4.018 -35.620 -48.128 1.00 26.54 326 VAL B N 1
ATOM 6935 C CA . VAL B 1 326 ? -3.534 -35.698 -46.753 1.00 26.41 326 VAL B CA 1
ATOM 6936 C C . VAL B 1 326 ? -3.260 -37.159 -46.412 1.00 29.69 326 VAL B C 1
ATOM 6937 O O . VAL B 1 326 ? -4.177 -37.987 -46.439 1.00 29.42 326 VAL B O 1
ATOM 6941 N N . ASN B 1 327 ? -2.002 -37.468 -46.081 1.00 29.55 327 ASN B N 1
ATOM 6942 C CA . ASN B 1 327 ? -1.588 -38.817 -45.683 1.00 30.26 327 ASN B CA 1
ATOM 6943 C C . ASN B 1 327 ? -1.936 -39.848 -46.755 1.00 29.89 327 ASN B C 1
ATOM 6944 O O . ASN B 1 327 ? -2.311 -40.983 -46.451 1.00 30.62 327 ASN B O 1
ATOM 6949 N N . CYS B 1 328 ? -1.811 -39.454 -48.019 1.00 28.90 328 CYS B N 1
ATOM 6950 C CA . CYS B 1 328 ? -2.119 -40.344 -49.128 1.00 30.22 328 CYS B CA 1
ATOM 6951 C C . CYS B 1 328 ? -0.872 -41.090 -49.594 1.00 30.44 328 CYS B C 1
ATOM 6952 O O . CYS B 1 328 ? 0.263 -40.634 -49.414 1.00 31.92 328 CYS B O 1
ATOM 6955 N N . THR B 1 329 ? -1.097 -42.257 -50.194 1.00 29.08 329 THR B N 1
ATOM 6956 C CA . THR B 1 329 ? -0.033 -43.156 -50.616 1.00 32.28 329 THR B CA 1
ATOM 6957 C C . THR B 1 329 ? -0.275 -43.591 -52.056 1.00 30.86 329 THR B C 1
ATOM 6958 O O . THR B 1 329 ? -1.255 -43.197 -52.697 1.00 30.08 329 THR B O 1
ATOM 6962 N N . GLY B 1 330 ? 0.628 -44.425 -52.565 1.00 32.65 330 GLY B N 1
ATOM 6963 C CA . GLY B 1 330 ? 0.525 -44.840 -53.949 1.00 29.22 330 GLY B CA 1
ATOM 6964 C C . GLY B 1 330 ? 0.902 -43.710 -54.891 1.00 33.87 330 GLY B C 1
ATOM 6965 O O . GLY B 1 330 ? 1.748 -42.865 -54.589 1.00 35.42 330 GLY B O 1
ATOM 6966 N N . LYS B 1 331 ? 0.255 -43.690 -56.051 1.00 31.58 331 LYS B N 1
ATOM 6967 C CA . LYS B 1 331 ? 0.518 -42.682 -57.068 1.00 33.39 331 LYS B CA 1
ATOM 6968 C C . LYS B 1 331 ? -0.586 -41.633 -57.052 1.00 32.38 331 LYS B C 1
ATOM 6969 O O . LYS B 1 331 ? -1.773 -41.973 -57.087 1.00 32.41 331 LYS B O 1
ATOM 6974 N N . ILE B 1 332 ? -0.189 -40.366 -56.983 1.00 28.94 332 ILE B N 1
ATOM 6975 C CA . ILE B 1 332 ? -1.099 -39.235 -57.118 1.00 30.12 332 ILE B CA 1
ATOM 6976 C C . ILE B 1 332 ? -0.816 -38.590 -58.466 1.00 29.96 332 ILE B C 1
ATOM 6977 O O . ILE B 1 332 ? 0.281 -38.064 -58.690 1.00 29.48 332 ILE B O 1
ATOM 6982 N N . LYS B 1 333 ? -1.796 -38.637 -59.366 1.00 29.69 333 LYS B N 1
ATOM 6983 C CA . LYS B 1 333 ? -1.621 -38.181 -60.740 1.00 26.54 333 LYS B CA 1
ATOM 6984 C C . LYS B 1 333 ? -2.569 -37.026 -61.023 1.00 30.05 333 LYS B C 1
ATOM 6985 O O . LYS B 1 333 ? -3.792 -37.202 -61.005 1.00 29.49 333 LYS B O 1
ATOM 6991 N N . LEU B 1 334 ? -2.003 -35.851 -61.286 1.00 27.05 334 LEU B N 1
ATOM 6992 C CA . LEU B 1 334 ? -2.733 -34.711 -61.828 1.00 27.04 334 LEU B CA 1
ATOM 6993 C C . LEU B 1 334 ? -2.249 -34.522 -63.260 1.00 28.43 334 LEU B C 1
ATOM 6994 O O . LEU B 1 334 ? -1.120 -34.069 -63.482 1.00 30.11 334 LEU B O 1
ATOM 6999 N N . ILE B 1 335 ? -3.089 -34.882 -64.227 1.00 27.95 335 ILE B N 1
ATOM 7000 C CA . ILE B 1 335 ? -2.691 -34.955 -65.629 1.00 28.16 335 ILE B CA 1
ATOM 7001 C C . ILE B 1 335 ? -3.632 -34.091 -66.458 1.00 29.30 335 ILE B C 1
ATOM 7002 O O . ILE B 1 335 ? -4.846 -34.328 -66.475 1.00 28.74 335 ILE B O 1
ATOM 7007 N N . ASP B 1 336 ? -3.068 -33.094 -67.143 1.00 28.62 336 ASP B N 1
ATOM 7008 C CA . ASP B 1 336 ? -3.777 -32.325 -68.169 1.00 29.15 336 ASP B CA 1
ATOM 7009 C C . ASP B 1 336 ? -5.065 -31.701 -67.629 1.00 29.08 336 ASP B C 1
ATOM 7010 O O . ASP B 1 336 ? -6.120 -31.753 -68.265 1.00 29.48 336 ASP B O 1
ATOM 7015 N N . ASN B 1 337 ? -4.973 -31.103 -66.446 1.00 29.76 337 ASN B N 1
ATOM 7016 C CA . ASN B 1 337 ? -6.102 -30.410 -65.845 1.00 29.63 337 ASN B CA 1
ATOM 7017 C C . ASN B 1 337 ? -5.959 -28.900 -66.011 1.00 31.22 337 ASN B C 1
ATOM 7018 O O . ASN B 1 337 ? -4.906 -28.382 -66.390 1.00 28.80 337 ASN B O 1
ATOM 7023 N N . LEU B 1 338 ? -7.048 -28.194 -65.721 1.00 30.17 338 LEU B N 1
ATOM 7024 C CA . LEU B 1 338 ? -7.057 -26.737 -65.638 1.00 29.30 338 LEU B CA 1
ATOM 7025 C C . LEU B 1 338 ? -7.566 -26.353 -64.255 1.00 32.13 338 LEU B C 1
ATOM 7026 O O . LEU B 1 338 ? -8.738 -26.575 -63.935 1.00 30.85 338 LEU B O 1
ATOM 7031 N N . PHE B 1 339 ? -6.690 -25.788 -63.435 1.00 27.18 339 PHE B N 1
ATOM 7032 C CA . PHE B 1 339 ? -7.054 -25.301 -62.109 1.00 30.15 339 PHE B CA 1
ATOM 7033 C C . PHE B 1 339 ? -6.925 -23.784 -62.124 1.00 29.40 339 PHE B C 1
ATOM 7034 O O . PHE B 1 339 ? -5.811 -23.251 -62.155 1.00 29.99 339 PHE B O 1
ATOM 7042 N N . GLU B 1 340 ? -8.060 -23.090 -62.111 1.00 27.86 340 GLU B N 1
ATOM 7043 C CA . GLU B 1 340 ? -8.051 -21.640 -62.199 1.00 28.41 340 GLU B CA 1
ATOM 7044 C C . GLU B 1 340 ? -9.156 -21.042 -61.342 1.00 32.18 340 GLU B C 1
ATOM 7045 O O . GLU B 1 340 ? -10.206 -21.655 -61.126 1.00 29.45 340 GLU B O 1
ATOM 7051 N N . SER B 1 341 ? -8.881 -19.836 -60.838 1.00 29.07 341 SER B N 1
ATOM 7052 C CA . SER B 1 341 ? -9.829 -18.928 -60.199 1.00 28.60 341 SER B CA 1
ATOM 7053 C C . SER B 1 341 ? -10.298 -19.386 -58.824 1.00 28.87 341 SER B C 1
ATOM 7054 O O . SER B 1 341 ? -11.247 -18.804 -58.286 1.00 31.72 341 SER B O 1
ATOM 7057 N N . GLN B 1 342 ? -9.676 -20.402 -58.234 1.00 30.64 342 GLN B N 1
ATOM 7058 C CA . GLN B 1 342 ? -10.082 -20.796 -56.895 1.00 30.77 342 GLN B CA 1
ATOM 7059 C C . GLN B 1 342 ? -9.418 -19.896 -55.857 1.00 34.17 342 GLN B C 1
ATOM 7060 O O . GLN B 1 342 ? -8.400 -19.249 -56.116 1.00 32.60 342 GLN B O 1
ATOM 7066 N N . LYS B 1 343 ? -10.015 -19.857 -54.666 1.00 31.33 343 LYS B N 1
ATOM 7067 C CA . LYS B 1 343 ? -9.571 -18.953 -53.614 1.00 31.20 343 LYS B CA 1
ATOM 7068 C C . LYS B 1 343 ? -8.417 -19.507 -52.788 1.00 29.81 343 LYS B C 1
ATOM 7069 O O . LYS B 1 343 ? -8.242 -19.070 -51.644 1.00 31.65 343 LYS B O 1
ATOM 7075 N N . ASN B 1 344 ? -7.631 -20.436 -53.315 1.00 30.10 344 ASN B N 1
ATOM 7076 C CA . ASN B 1 344 ? -6.506 -20.995 -52.568 1.00 30.11 344 ASN B CA 1
ATOM 7077 C C . ASN B 1 344 ? -5.604 -21.746 -53.543 1.00 26.07 344 ASN B C 1
ATOM 7078 O O . ASN B 1 344 ? -5.723 -21.600 -54.765 1.00 28.97 344 ASN B O 1
ATOM 7083 N N . ASP B 1 345 ? -4.700 -22.554 -52.993 1.00 27.07 345 ASP B N 1
ATOM 7084 C CA . ASP B 1 345 ? -3.696 -23.247 -53.786 1.00 28.29 345 ASP B CA 1
ATOM 7085 C C . ASP B 1 345 ? -4.346 -24.226 -54.759 1.00 29.24 345 ASP B C 1
ATOM 7086 O O . ASP B 1 345 ? -5.470 -24.693 -54.561 1.00 28.49 345 ASP B O 1
ATOM 7091 N N . ALA B 1 346 ? -3.614 -24.539 -55.831 1.00 28.77 346 ALA B N 1
ATOM 7092 C CA . ALA B 1 346 ? -4.104 -25.538 -56.774 1.00 29.53 346 ALA B CA 1
ATOM 7093 C C . ALA B 1 346 ? -3.998 -26.940 -56.190 1.00 26.19 346 ALA B C 1
ATOM 7094 O O . ALA B 1 346 ? -4.908 -27.759 -56.363 1.00 26.22 346 ALA B O 1
ATOM 7096 N N . THR B 1 347 ? -2.904 -27.236 -55.491 1.00 27.06 347 THR B N 1
ATOM 7097 C CA . THR B 1 347 ? -2.763 -28.534 -54.849 1.00 28.11 347 THR B CA 1
ATOM 7098 C C . THR B 1 347 ? -1.865 -28.418 -53.627 1.00 29.54 347 THR B C 1
ATOM 7099 O O . THR B 1 347 ? -1.103 -27.461 -53.471 1.00 26.82 347 THR B O 1
ATOM 7103 N N . ASN B 1 348 ? -1.978 -29.422 -52.761 1.00 29.39 348 ASN B N 1
ATOM 7104 C CA . ASN B 1 348 ? -1.143 -29.553 -51.571 1.00 26.68 348 ASN B CA 1
ATOM 7105 C C . ASN B 1 348 ? -1.122 -31.028 -51.211 1.00 29.09 348 ASN B C 1
ATOM 7106 O O . ASN B 1 348 ? -2.181 -31.620 -50.981 1.00 29.11 348 ASN B O 1
ATOM 7111 N N . ILE B 1 349 ? 0.066 -31.625 -51.187 1.00 29.40 349 ILE B N 1
ATOM 7112 C CA . ILE B 1 349 ? 0.240 -33.044 -50.895 1.00 26.32 349 ILE B CA 1
ATOM 7113 C C . ILE B 1 349 ? 1.149 -33.138 -49.681 1.00 32.17 349 ILE B C 1
ATOM 7114 O O . ILE B 1 349 ? 2.346 -32.839 -49.774 1.00 30.60 349 ILE B O 1
ATOM 7119 N N . HIS B 1 350 ? 0.594 -33.556 -48.545 1.00 30.02 350 HIS B N 1
ATOM 7120 C CA . HIS B 1 350 ? 1.312 -33.448 -47.284 1.00 30.78 350 HIS B CA 1
ATOM 7121 C C . HIS B 1 350 ? 0.851 -34.526 -46.313 1.00 33.20 350 HIS B C 1
ATOM 7122 O O . HIS B 1 350 ? -0.128 -35.239 -46.551 1.00 31.12 350 HIS B O 1
ATOM 7129 N N . GLY B 1 351 ? 1.580 -34.627 -45.201 1.00 32.80 351 GLY B N 1
ATOM 7130 C CA . GLY B 1 351 ? 1.209 -35.469 -44.091 1.00 31.32 351 GLY B CA 1
ATOM 7131 C C . GLY B 1 351 ? 0.708 -34.666 -42.904 1.00 31.82 351 GLY B C 1
ATOM 7132 O O . GLY B 1 351 ? 0.554 -33.444 -42.958 1.00 27.15 351 GLY B O 1
ATOM 7133 N N . VAL B 1 352 ? 0.460 -35.379 -41.808 1.00 31.19 352 VAL B N 1
ATOM 7134 C CA . VAL B 1 352 ? -0.099 -34.794 -40.595 1.00 32.23 352 VAL B CA 1
ATOM 7135 C C . VAL B 1 352 ? 0.936 -34.859 -39.481 1.00 34.42 352 VAL B C 1
ATOM 7136 O O . VAL B 1 352 ? 1.468 -35.934 -39.178 1.00 30.76 352 VAL B O 1
ATOM 7140 N N . TYR B 1 353 ? 1.218 -33.707 -38.877 1.00 32.38 353 TYR B N 1
ATOM 7141 C CA . TYR B 1 353 ? 1.946 -33.639 -37.618 1.00 31.64 353 TYR B CA 1
ATOM 7142 C C . TYR B 1 353 ? 0.939 -33.574 -36.477 1.00 30.09 353 TYR B C 1
ATOM 7143 O O . TYR B 1 353 ? -0.002 -32.775 -36.519 1.00 32.05 353 TYR B O 1
ATOM 7152 N N . ALA B 1 354 ? 1.133 -34.414 -35.466 1.00 33.18 354 ALA B N 1
ATOM 7153 C CA . ALA B 1 354 ? 0.329 -34.383 -34.251 1.00 28.03 354 ALA B CA 1
ATOM 7154 C C . ALA B 1 354 ? 1.246 -34.043 -33.087 1.00 32.49 354 ALA B C 1
ATOM 7155 O O . ALA B 1 354 ? 2.253 -34.725 -32.869 1.00 31.56 354 ALA B O 1
ATOM 7157 N N . ALA B 1 355 ? 0.903 -32.991 -32.350 1.00 30.76 355 ALA B N 1
ATOM 7158 C CA . ALA B 1 355 ? 1.769 -32.520 -31.280 1.00 32.82 355 ALA B CA 1
ATOM 7159 C C . ALA B 1 355 ? 1.778 -33.499 -30.113 1.00 33.66 355 ALA B C 1
ATOM 7160 O O . ALA B 1 355 ? 0.785 -34.171 -29.822 1.00 32.28 355 ALA B O 1
ATOM 7162 N N . ILE B 1 356 ? 2.926 -33.575 -29.443 1.00 34.46 356 ILE B N 1
ATOM 7163 C CA . ILE B 1 356 ? 3.084 -34.394 -28.245 1.00 34.01 356 ILE B CA 1
ATOM 7164 C C . ILE B 1 356 ? 2.544 -33.573 -27.076 1.00 35.95 356 ILE B C 1
ATOM 7165 O O . ILE B 1 356 ? 3.204 -32.658 -26.579 1.00 34.93 356 ILE B O 1
ATOM 7170 N N . ASP B 1 357 ? 1.323 -33.889 -26.647 1.00 34.56 357 ASP B N 1
ATOM 7171 C CA . ASP B 1 357 ? 0.639 -33.096 -25.635 1.00 36.79 357 ASP B CA 1
ATOM 7172 C C . ASP B 1 357 ? 1.001 -33.514 -24.215 1.00 34.59 357 ASP B C 1
ATOM 7173 O O . ASP B 1 357 ? 1.194 -32.654 -23.350 1.00 36.44 357 ASP B O 1
ATOM 7178 N N . LYS B 1 358 ? 1.103 -34.816 -23.958 1.00 34.56 358 LYS B N 1
ATOM 7179 C CA . LYS B 1 358 ? 1.291 -35.328 -22.605 1.00 40.67 358 LYS B CA 1
ATOM 7180 C C . LYS B 1 358 ? 2.293 -36.470 -22.639 1.00 42.98 358 LYS B C 1
ATOM 7181 O O . LYS B 1 358 ? 2.097 -37.445 -23.371 1.00 45.90 358 LYS B O 1
ATOM 7187 N N . ILE B 1 359 ? 3.359 -36.350 -21.855 1.00 42.64 359 ILE B N 1
ATOM 7188 C CA . ILE B 1 359 ? 4.335 -37.419 -21.678 1.00 45.57 359 ILE B CA 1
ATOM 7189 C C . ILE B 1 359 ? 3.991 -38.133 -20.378 1.00 48.52 359 ILE B C 1
ATOM 7190 O O . ILE B 1 359 ? 4.133 -37.567 -19.289 1.00 53.73 359 ILE B O 1
ATOM 7195 N N . ILE B 1 360 ? 3.527 -39.376 -20.490 1.00 48.39 360 ILE B N 1
ATOM 7196 C CA . ILE B 1 360 ? 3.067 -40.131 -19.331 1.00 53.77 360 ILE B CA 1
ATOM 7197 C C . ILE B 1 360 ? 4.249 -40.877 -18.721 1.00 56.01 360 ILE B C 1
ATOM 7198 O O . ILE B 1 360 ? 4.794 -40.461 -17.691 1.00 55.17 360 ILE B O 1
ATOM 7203 N N . ASP B 1 361 ? 4.652 -41.979 -19.344 1.00 55.38 361 ASP B N 1
ATOM 7204 C CA . ASP B 1 361 ? 5.842 -42.717 -18.940 1.00 58.37 361 ASP B CA 1
ATOM 7205 C C . ASP B 1 361 ? 6.849 -42.721 -20.087 1.00 58.88 361 ASP B C 1
ATOM 7206 O O . ASP B 1 361 ? 6.635 -42.107 -21.134 1.00 58.14 361 ASP B O 1
ATOM 7211 N N . ASP B 1 362 ? 7.957 -43.434 -19.878 1.00 57.11 362 ASP B N 1
ATOM 7212 C CA . ASP B 1 362 ? 9.038 -43.468 -20.857 1.00 56.70 362 ASP B CA 1
ATOM 7213 C C . ASP B 1 362 ? 8.640 -44.131 -22.169 1.00 55.76 362 ASP B C 1
ATOM 7214 O O . ASP B 1 362 ? 9.389 -44.025 -23.144 1.00 52.27 362 ASP B O 1
ATOM 7219 N N . LYS B 1 363 ? 7.490 -44.806 -22.220 1.00 58.90 363 LYS B N 1
ATOM 7220 C CA . LYS B 1 363 ? 7.051 -45.502 -23.419 1.00 54.02 363 LYS B CA 1
ATOM 7221 C C . LYS B 1 363 ? 5.689 -45.056 -23.928 1.00 49.39 363 LYS B C 1
ATOM 7222 O O . LYS B 1 363 ? 5.304 -45.456 -25.033 1.00 47.88 363 LYS B O 1
ATOM 7228 N N . THR B 1 364 ? 4.949 -44.256 -23.169 1.00 53.76 364 THR B N 1
ATOM 7229 C CA . THR B 1 364 ? 3.587 -43.887 -23.520 1.00 49.74 364 THR B CA 1
ATOM 7230 C C . THR B 1 364 ? 3.473 -42.379 -23.673 1.00 47.72 364 THR B C 1
ATOM 7231 O O . THR B 1 364 ? 4.035 -41.617 -22.881 1.00 45.46 364 THR B O 1
ATOM 7235 N N . VAL B 1 365 ? 2.734 -41.958 -24.696 1.00 43.59 365 VAL B N 1
ATOM 7236 C CA . VAL B 1 365 ? 2.519 -40.550 -24.987 1.00 41.68 365 VAL B CA 1
ATOM 7237 C C . VAL B 1 365 ? 1.065 -40.357 -25.394 1.00 39.80 365 VAL B C 1
ATOM 7238 O O . VAL B 1 365 ? 0.401 -41.288 -25.859 1.00 38.62 365 VAL B O 1
ATOM 7242 N N . GLU B 1 366 ? 0.563 -39.143 -25.191 1.00 41.72 366 GLU B N 1
ATOM 7243 C CA . GLU B 1 366 ? -0.746 -38.735 -25.685 1.00 38.76 366 GLU B CA 1
ATOM 7244 C C . GLU B 1 366 ? -0.550 -37.597 -26.677 1.00 35.24 366 GLU B C 1
ATOM 7245 O O . GLU B 1 366 ? -0.087 -36.514 -26.303 1.00 33.88 366 GLU B O 1
ATOM 7251 N N . ILE B 1 367 ? -0.885 -37.850 -27.938 1.00 37.53 367 ILE B N 1
ATOM 7252 C CA . ILE B 1 367 ? -0.748 -36.846 -28.981 1.00 36.75 367 ILE B CA 1
ATOM 7253 C C . ILE B 1 367 ? -2.071 -36.107 -29.135 1.00 36.17 367 ILE B C 1
ATOM 7254 O O . ILE B 1 367 ? -3.138 -36.606 -28.772 1.00 34.63 367 ILE B O 1
ATOM 7259 N N . LYS B 1 368 ? -2.000 -34.898 -29.688 1.00 32.53 368 LYS B N 1
ATOM 7260 C CA . LYS B 1 368 ? -3.174 -34.047 -29.816 1.00 32.96 368 LYS B CA 1
ATOM 7261 C C . LYS B 1 368 ? -3.166 -33.364 -31.174 1.00 33.09 368 LYS B C 1
ATOM 7262 O O . LYS B 1 368 ? -2.170 -32.741 -31.551 1.00 32.12 368 LYS B O 1
ATOM 7268 N N . LEU B 1 369 ? -4.273 -33.489 -31.902 1.00 32.34 369 LEU B N 1
ATOM 7269 C CA . LEU B 1 369 ? -4.433 -32.760 -33.151 1.00 28.82 369 LEU B CA 1
ATOM 7270 C C . LEU B 1 369 ? -4.622 -31.276 -32.859 1.00 32.76 369 LEU B C 1
ATOM 7271 O O . LEU B 1 369 ? -5.371 -30.895 -31.955 1.00 32.27 369 LEU B O 1
ATOM 7276 N N . GLN B 1 370 ? -3.941 -30.435 -33.636 1.00 28.82 370 GLN B N 1
ATOM 7277 C CA . GLN B 1 370 ? -3.770 -29.027 -33.290 1.00 31.22 370 GLN B CA 1
ATOM 7278 C C . GLN B 1 370 ? -4.711 -28.102 -34.056 1.00 29.63 370 GLN B C 1
ATOM 7279 O O . GLN B 1 370 ? -5.509 -27.386 -33.444 1.00 32.23 370 GLN B O 1
ATOM 7285 N N . HIS B 1 371 ? -4.622 -28.085 -35.381 1.00 31.56 371 HIS B N 1
ATOM 7286 C CA . HIS B 1 371 ? -5.478 -27.197 -36.153 1.00 28.95 371 HIS B CA 1
ATOM 7287 C C . HIS B 1 371 ? -6.924 -27.685 -36.093 1.00 28.23 371 HIS B C 1
ATOM 7288 O O . HIS B 1 371 ? -7.176 -28.891 -36.195 1.00 29.49 371 HIS B O 1
ATOM 7295 N N . PRO B 1 372 ? -7.891 -26.777 -35.921 1.00 31.19 372 PRO B N 1
ATOM 7296 C CA . PRO B 1 372 ? -9.292 -27.217 -35.779 1.00 29.53 372 PRO B CA 1
ATOM 7297 C C . PRO B 1 372 ? -9.786 -28.068 -36.935 1.00 26.96 372 PRO B C 1
ATOM 7298 O O . PRO B 1 372 ? -10.548 -29.017 -36.718 1.00 30.30 372 PRO B O 1
ATOM 7302 N N . GLN B 1 373 ? -9.369 -27.765 -38.160 1.00 26.57 373 GLN B N 1
ATOM 7303 C CA . GLN B 1 373 ? -9.783 -28.550 -39.314 1.00 27.89 373 GLN B CA 1
ATOM 7304 C C . GLN B 1 373 ? -9.003 -29.855 -39.450 1.00 27.67 373 GLN B C 1
ATOM 7305 O O . GLN B 1 373 ? -9.162 -30.557 -40.454 1.00 27.75 373 GLN B O 1
ATOM 7311 N N . GLN B 1 374 ? -8.174 -30.189 -38.460 1.00 28.81 374 GLN B N 1
ATOM 7312 C CA . GLN B 1 374 ? -7.533 -31.493 -38.368 1.00 28.36 374 GLN B CA 1
ATOM 7313 C C . GLN B 1 374 ? -8.182 -32.401 -37.334 1.00 28.68 374 GLN B C 1
ATOM 7314 O O . GLN B 1 374 ? -7.809 -33.576 -37.248 1.00 29.79 374 GLN B O 1
ATOM 7320 N N . PHE B 1 375 ? -9.118 -31.884 -36.540 1.00 30.50 375 PHE B N 1
ATOM 7321 C CA . PHE B 1 375 ? -9.760 -32.693 -35.513 1.00 28.43 375 PHE B CA 1
ATOM 7322 C C . PHE B 1 375 ? -10.444 -33.902 -36.141 1.00 29.44 375 PHE B C 1
ATOM 7323 O O . PHE B 1 375 ? -10.966 -33.840 -37.257 1.00 27.29 375 PHE B O 1
ATOM 7331 N N . GLY B 1 376 ? -10.432 -35.015 -35.412 1.00 28.20 376 GLY B N 1
ATOM 7332 C CA . GLY B 1 376 ? -11.027 -36.238 -35.905 1.00 27.43 376 GLY B CA 1
ATOM 7333 C C . GLY B 1 376 ? -10.227 -36.964 -36.961 1.00 29.92 376 GLY B C 1
ATOM 7334 O O . GLY B 1 376 ? -10.756 -37.887 -37.589 1.00 31.20 376 GLY B O 1
ATOM 7335 N N . PHE B 1 377 ? -8.973 -36.576 -37.184 1.00 27.59 377 PHE B N 1
ATOM 7336 C CA . PHE B 1 377 ? -8.099 -37.254 -38.141 1.00 28.59 377 PHE B CA 1
ATOM 7337 C C . PHE B 1 377 ? -7.382 -38.380 -37.405 1.00 30.68 377 PHE B C 1
ATOM 7338 O O . PHE B 1 377 ? -6.364 -38.157 -36.747 1.00 32.12 377 PHE B O 1
ATOM 7346 N N . ASP B 1 378 ? -7.920 -39.592 -37.511 1.00 29.44 378 ASP B N 1
ATOM 7347 C CA . ASP B 1 378 ? -7.311 -40.770 -36.910 1.00 28.89 378 ASP B CA 1
ATOM 7348 C C . ASP B 1 378 ? -6.376 -41.422 -37.921 1.00 33.06 378 ASP B C 1
ATOM 7349 O O . ASP B 1 378 ? -6.777 -41.694 -39.057 1.00 34.29 378 ASP B O 1
ATOM 7354 N N . PHE B 1 379 ? -5.130 -41.665 -37.510 1.00 34.89 379 PHE B N 1
ATOM 7355 C CA . PHE B 1 379 ? -4.138 -42.197 -38.436 1.00 34.75 379 PHE B CA 1
ATOM 7356 C C . PHE B 1 379 ? -3.084 -43.052 -37.741 1.00 38.00 379 PHE B C 1
ATOM 7357 O O . PHE B 1 379 ? -2.307 -43.742 -38.409 1.00 42.43 379 PHE B O 1
ATOM 7365 N N . ILE B 1 380 ? -3.042 -43.021 -36.412 1.00 35.81 380 ILE B N 1
ATOM 7366 C CA . ILE B 1 380 ? -2.052 -43.777 -35.652 1.00 34.41 380 ILE B CA 1
ATOM 7367 C C . ILE B 1 380 ? -2.672 -45.112 -35.256 1.00 36.54 380 ILE B C 1
ATOM 7368 O O . ILE B 1 380 ? -3.595 -45.161 -34.439 1.00 35.75 380 ILE B O 1
ATOM 7373 N N . ALA B 1 381 ? -2.159 -46.193 -35.831 1.00 34.89 381 ALA B N 1
ATOM 7374 C CA . ALA B 1 381 ? -2.627 -47.548 -35.598 1.00 35.82 381 ALA B CA 1
ATOM 7375 C C . ALA B 1 381 ? -1.489 -48.407 -35.061 1.00 38.55 381 ALA B C 1
ATOM 7376 O O . ALA B 1 381 ? -0.312 -48.061 -35.224 1.00 35.30 381 ALA B O 1
ATOM 7378 N N . PRO B 1 382 ? -1.800 -49.523 -34.399 1.00 38.55 382 PRO B N 1
ATOM 7379 C CA . PRO B 1 382 ? -0.734 -50.412 -33.921 1.00 37.97 382 PRO B CA 1
ATOM 7380 C C . PRO B 1 382 ? 0.170 -50.874 -35.054 1.00 41.82 382 PRO B C 1
ATOM 7381 O O . PRO B 1 382 ? -0.259 -51.032 -36.199 1.00 45.21 382 PRO B O 1
ATOM 7385 N N . GLU B 1 383 ? 1.444 -51.078 -34.713 1.00 43.23 383 GLU B N 1
ATOM 7386 C CA . GLU B 1 383 ? 2.517 -51.500 -35.612 1.00 43.14 383 GLU B CA 1
ATOM 7387 C C . GLU B 1 383 ? 2.882 -50.441 -36.644 1.00 45.13 383 GLU B C 1
ATOM 7388 O O . GLU B 1 383 ? 3.671 -50.723 -37.554 1.00 43.16 383 GLU B O 1
ATOM 7394 N N . ASP B 1 384 ? 2.339 -49.231 -36.530 1.00 44.98 384 ASP B N 1
ATOM 7395 C CA . ASP B 1 384 ? 2.788 -48.130 -37.367 1.00 40.39 384 ASP B CA 1
ATOM 7396 C C . ASP B 1 384 ? 4.146 -47.627 -36.893 1.00 39.12 384 ASP B C 1
ATOM 7397 O O . ASP B 1 384 ? 4.510 -47.762 -35.723 1.00 38.14 384 ASP B O 1
ATOM 7402 N N . GLU B 1 385 ? 4.899 -47.040 -37.817 1.00 38.60 385 GLU B N 1
ATOM 7403 C CA . GLU B 1 385 ? 6.147 -46.367 -37.490 1.00 41.07 385 GLU B CA 1
ATOM 7404 C C . GLU B 1 385 ? 5.911 -44.863 -37.491 1.00 36.29 385 GLU B C 1
ATOM 7405 O O . GLU B 1 385 ? 5.302 -44.327 -38.422 1.00 35.21 385 GLU B O 1
ATOM 7411 N N . LEU B 1 386 ? 6.383 -44.191 -36.447 1.00 35.11 386 LEU B N 1
ATOM 7412 C CA . LEU B 1 386 ? 6.189 -42.759 -36.287 1.00 37.55 386 LEU B CA 1
ATOM 7413 C C . LEU B 1 386 ? 7.533 -42.050 -36.226 1.00 39.23 386 LEU B C 1
ATOM 7414 O O . LEU B 1 386 ? 8.466 -42.519 -35.566 1.00 40.53 386 LEU B O 1
ATOM 7419 N N . GLU B 1 387 ? 7.624 -40.920 -36.921 1.00 35.77 387 GLU B N 1
ATOM 7420 C CA . GLU B 1 387 ? 8.740 -40.006 -36.740 1.00 41.46 387 GLU B CA 1
ATOM 7421 C C . GLU B 1 387 ? 8.494 -39.160 -35.499 1.00 41.17 387 GLU B C 1
ATOM 7422 O O . GLU B 1 387 ? 7.403 -38.611 -35.320 1.00 38.40 387 GLU B O 1
ATOM 7428 N N . LEU B 1 388 ? 9.500 -39.062 -34.637 1.00 41.63 388 LEU B N 1
ATOM 7429 C CA . LEU B 1 388 ? 9.433 -38.212 -33.453 1.00 41.17 388 LEU B CA 1
ATOM 7430 C C . LEU B 1 388 ? 10.276 -36.975 -33.738 1.00 38.23 388 LEU B C 1
ATOM 7431 O O . LEU B 1 388 ? 11.509 -37.036 -33.727 1.00 43.26 388 LEU B O 1
ATOM 7436 N N . VAL B 1 389 ? 9.605 -35.857 -34.004 1.00 36.74 389 VAL B N 1
ATOM 7437 C CA . VAL B 1 389 ? 10.211 -34.689 -34.632 1.00 40.04 389 VAL B CA 1
ATOM 7438 C C . VAL B 1 389 ? 10.290 -33.547 -33.630 1.00 39.02 389 VAL B C 1
ATOM 7439 O O . VAL B 1 389 ? 9.342 -33.296 -32.877 1.00 39.35 389 VAL B O 1
ATOM 7443 N N . HIS B 1 390 ? 11.425 -32.850 -33.630 1.00 36.60 390 HIS B N 1
ATOM 7444 C CA . HIS B 1 390 ? 11.569 -31.639 -32.835 1.00 38.59 390 HIS B CA 1
ATOM 7445 C C . HIS B 1 390 ? 10.796 -30.501 -33.489 1.00 37.75 390 HIS B C 1
ATOM 7446 O O . HIS B 1 390 ? 10.976 -30.218 -34.678 1.00 39.47 390 HIS B O 1
ATOM 7453 N N . GLY B 1 391 ? 9.936 -29.848 -32.710 1.00 37.07 391 GLY B N 1
ATOM 7454 C CA . GLY B 1 391 ? 9.025 -28.848 -33.231 1.00 35.05 391 GLY B CA 1
ATOM 7455 C C . GLY B 1 391 ? 9.667 -27.677 -33.948 1.00 39.51 391 GLY B C 1
ATOM 7456 O O . GLY B 1 391 ? 9.349 -27.408 -35.111 1.00 36.91 391 GLY B O 1
ATOM 7457 N N . ALA B 1 392 ? 10.571 -26.972 -33.268 1.00 38.23 392 ALA B N 1
ATOM 7458 C CA . ALA B 1 392 ? 11.152 -25.751 -33.813 1.00 37.49 392 ALA B CA 1
ATOM 7459 C C . ALA B 1 392 ? 12.189 -26.004 -34.900 1.00 40.62 392 ALA B C 1
ATOM 7460 O O . ALA B 1 392 ? 12.546 -25.063 -35.617 1.00 40.58 392 ALA B O 1
ATOM 7462 N N . SER B 1 393 ? 12.680 -27.236 -35.044 1.00 39.40 393 SER B N 1
ATOM 7463 C CA . SER B 1 393 ? 13.705 -27.542 -36.032 1.00 41.70 393 SER B CA 1
ATOM 7464 C C . SER B 1 393 ? 13.215 -28.404 -37.184 1.00 41.51 393 SER B C 1
ATOM 7465 O O . SER B 1 393 ? 13.844 -28.391 -38.247 1.00 40.85 393 SER B O 1
ATOM 7468 N N . LEU B 1 394 ? 12.121 -29.145 -37.001 1.00 38.96 394 LEU B N 1
ATOM 7469 C CA . LEU B 1 394 ? 11.654 -30.154 -37.950 1.00 38.46 394 LEU B CA 1
ATOM 7470 C C . LEU B 1 394 ? 12.707 -31.229 -38.207 1.00 39.96 394 LEU B C 1
ATOM 7471 O O . LEU B 1 394 ? 12.694 -31.880 -39.257 1.00 40.30 394 LEU B O 1
ATOM 7476 N N . ILE B 1 395 ? 13.620 -31.423 -37.258 1.00 42.30 395 ILE B N 1
ATOM 7477 C CA . ILE B 1 395 ? 14.622 -32.479 -37.328 1.00 41.11 395 ILE B CA 1
ATOM 7478 C C . ILE B 1 395 ? 14.093 -33.693 -36.581 1.00 39.95 395 ILE B C 1
ATOM 7479 O O . ILE B 1 395 ? 13.649 -33.582 -35.432 1.00 43.73 395 ILE B O 1
ATOM 7484 N N . THR B 1 396 ? 14.139 -34.853 -37.228 1.00 40.95 396 THR B N 1
ATOM 7485 C CA . THR B 1 396 ? 13.617 -36.077 -36.635 1.00 41.82 396 THR B CA 1
ATOM 7486 C C . THR B 1 396 ? 14.615 -36.627 -35.623 1.00 44.43 396 THR B C 1
ATOM 7487 O O . THR B 1 396 ? 15.779 -36.871 -35.960 1.00 45.01 396 THR B O 1
ATOM 7491 N N . TYR B 1 397 ? 14.161 -36.815 -34.382 1.00 43.86 397 TYR B N 1
ATOM 7492 C CA . TYR B 1 397 ? 15.002 -37.450 -33.373 1.00 41.70 397 TYR B CA 1
ATOM 7493 C C . TYR B 1 397 ? 15.233 -38.918 -33.703 1.00 43.76 397 TYR B C 1
ATOM 7494 O O . TYR B 1 397 ? 16.374 -39.396 -33.701 1.00 46.20 397 TYR B O 1
ATOM 7503 N N . GLU B 1 398 ? 14.159 -39.646 -33.994 1.00 43.87 398 GLU B N 1
ATOM 7504 C CA . GLU B 1 398 ? 14.212 -41.088 -34.187 1.00 42.87 398 GLU B CA 1
ATOM 7505 C C . GLU B 1 398 ? 12.901 -41.531 -34.818 1.00 44.60 398 GLU B C 1
ATOM 7506 O O . GLU B 1 398 ? 11.969 -40.740 -34.983 1.00 39.95 398 GLU B O 1
ATOM 7512 N N . THR B 1 399 ? 12.840 -42.815 -35.161 1.00 41.08 399 THR B N 1
ATOM 7513 C CA . THR B 1 399 ? 11.605 -43.469 -35.575 1.00 43.47 399 THR B CA 1
ATOM 7514 C C . THR B 1 399 ? 11.310 -44.586 -34.587 1.00 46.18 399 THR B C 1
ATOM 7515 O O . THR B 1 399 ? 12.154 -45.460 -34.364 1.00 48.87 399 THR B O 1
ATOM 7519 N N . ASN B 1 400 ? 10.123 -44.550 -33.990 1.00 43.07 400 ASN B N 1
ATOM 7520 C CA . ASN B 1 400 ? 9.692 -45.565 -33.044 1.00 41.72 400 ASN B CA 1
ATOM 7521 C C . ASN B 1 400 ? 8.440 -46.253 -33.571 1.00 42.02 400 ASN B C 1
ATOM 7522 O O . ASN B 1 400 ? 7.672 -45.672 -34.344 1.00 39.11 400 ASN B O 1
ATOM 7527 N N . LYS B 1 401 ? 8.246 -47.499 -33.151 1.00 41.64 401 LYS B N 1
ATOM 7528 C CA . LYS B 1 401 ? 7.106 -48.298 -33.575 1.00 39.26 401 LYS B CA 1
ATOM 7529 C C . LYS B 1 401 ? 6.012 -48.255 -32.516 1.00 43.55 401 LYS B C 1
ATOM 7530 O O . LYS B 1 401 ? 6.293 -48.277 -31.314 1.00 42.03 401 LYS B O 1
ATOM 7536 N N . VAL B 1 402 ? 4.766 -48.194 -32.972 1.00 37.31 402 VAL B N 1
ATOM 7537 C CA . VAL B 1 402 ? 3.607 -48.145 -32.089 1.00 38.40 402 VAL B CA 1
ATOM 7538 C C . VAL B 1 402 ? 3.176 -49.568 -31.764 1.00 38.73 402 VAL B C 1
ATOM 7539 O O . VAL B 1 402 ? 3.036 -50.404 -32.664 1.00 39.13 402 VAL B O 1
ATOM 7543 N N . VAL B 1 403 ? 2.965 -49.848 -30.482 1.00 41.30 403 VAL B N 1
ATOM 7544 C CA . VAL B 1 403 ? 2.408 -51.124 -30.057 1.00 40.95 403 VAL B CA 1
ATOM 7545 C C . VAL B 1 403 ? 0.915 -51.015 -29.767 1.00 40.37 403 VAL B C 1
ATOM 7546 O O . VAL B 1 403 ? 0.144 -51.898 -30.145 1.00 42.07 403 VAL B O 1
ATOM 7550 N N . THR B 1 404 ? 0.484 -49.933 -29.119 1.00 41.55 404 THR B N 1
ATOM 7551 C CA . THR B 1 404 ? -0.923 -49.705 -28.822 1.00 40.24 404 THR B CA 1
ATOM 7552 C C . THR B 1 404 ? -1.320 -48.286 -29.196 1.00 38.27 404 THR B C 1
ATOM 7553 O O . THR B 1 404 ? -0.514 -47.354 -29.129 1.00 39.30 404 THR B O 1
ATOM 7557 N N . SER B 1 405 ? -2.585 -48.135 -29.576 1.00 36.32 405 SER B N 1
ATOM 7558 C CA . SER B 1 405 ? -3.171 -46.838 -29.880 1.00 41.39 405 SER B CA 1
ATOM 7559 C C . SER B 1 405 ? -4.581 -46.810 -29.315 1.00 34.72 405 SER B C 1
ATOM 7560 O O . SER B 1 405 ? -5.338 -47.770 -29.489 1.00 36.14 405 SER B O 1
ATOM 7563 N N . THR B 1 406 ? -4.930 -45.723 -28.631 1.00 33.88 406 THR B N 1
ATOM 7564 C CA . THR B 1 406 ? -6.256 -45.577 -28.041 1.00 36.56 406 THR B CA 1
ATOM 7565 C C . THR B 1 406 ? -6.761 -44.168 -28.306 1.00 34.95 406 THR B C 1
ATOM 7566 O O . THR B 1 406 ? -6.181 -43.196 -27.813 1.00 34.03 406 THR B O 1
ATOM 7570 N N . ARG B 1 407 ? -7.837 -44.064 -29.081 1.00 36.02 407 ARG B N 1
ATOM 7571 C CA . ARG B 1 407 ? -8.451 -42.779 -29.386 1.00 36.10 407 ARG B CA 1
ATOM 7572 C C . ARG B 1 407 ? -9.280 -42.320 -28.192 1.00 32.23 407 ARG B C 1
ATOM 7573 O O . ARG B 1 407 ? -10.216 -43.012 -27.777 1.00 36.48 407 ARG B O 1
ATOM 7581 N N . VAL B 1 408 ? -8.937 -41.160 -27.639 1.00 34.42 408 VAL B N 1
ATOM 7582 C CA . VAL B 1 408 ? -9.657 -40.625 -26.487 1.00 31.93 408 VAL B CA 1
ATOM 7583 C C . VAL B 1 408 ? -10.761 -39.667 -26.918 1.00 32.71 408 VAL B C 1
ATOM 7584 O O . VAL B 1 408 ? -11.854 -39.675 -26.347 1.00 29.83 408 VAL B O 1
ATOM 7588 N N . SER B 1 409 ? -10.498 -38.844 -27.927 1.00 31.42 409 SER B N 1
ATOM 7589 C CA . SER B 1 409 ? -11.449 -37.846 -28.403 1.00 29.15 409 SER B CA 1
ATOM 7590 C C . SER B 1 409 ? -11.116 -37.538 -29.859 1.00 31.22 409 SER B C 1
ATOM 7591 O O . SER B 1 409 ? -10.262 -38.193 -30.467 1.00 28.95 409 SER B O 1
ATOM 7594 N N . ASN B 1 410 ? -11.787 -36.533 -30.424 1.00 30.28 410 ASN B N 1
ATOM 7595 C CA . ASN B 1 410 ? -11.451 -36.090 -31.772 1.00 29.36 410 ASN B CA 1
ATOM 7596 C C . ASN B 1 410 ? -10.203 -35.215 -31.803 1.00 30.39 410 ASN B C 1
ATOM 7597 O O . ASN B 1 410 ? -9.867 -34.669 -32.859 1.00 30.45 410 ASN B O 1
ATOM 7602 N N . GLU B 1 411 ? -9.517 -35.076 -30.669 1.00 27.78 411 GLU B N 1
ATOM 7603 C CA . GLU B 1 411 ? -8.256 -34.352 -30.586 1.00 30.57 411 GLU B CA 1
ATOM 7604 C C . GLU B 1 411 ? -7.117 -35.228 -30.090 1.00 30.18 411 GLU B C 1
ATOM 7605 O O . GLU B 1 411 ? -6.027 -35.206 -30.674 1.00 30.50 411 GLU B O 1
ATOM 7611 N N . VAL B 1 412 ? -7.343 -36.016 -29.041 1.00 29.85 412 VAL B N 1
ATOM 7612 C CA . VAL B 1 412 ? -6.278 -36.686 -28.302 1.00 29.27 412 VAL B CA 1
ATOM 7613 C C . VAL B 1 412 ? -6.319 -38.183 -28.576 1.00 31.04 412 VAL B C 1
ATOM 7614 O O . VAL B 1 412 ? -7.394 -38.794 -28.611 1.00 30.15 412 VAL B O 1
ATOM 7618 N N . THR B 1 413 ? -5.138 -38.769 -28.770 1.00 32.43 413 THR B N 1
ATOM 7619 C CA . THR B 1 413 ? -4.968 -40.210 -28.902 1.00 28.31 413 THR B CA 1
ATOM 7620 C C . THR B 1 413 ? -3.766 -40.630 -28.069 1.00 35.79 413 THR B C 1
ATOM 7621 O O . THR B 1 413 ? -2.697 -40.021 -28.172 1.00 33.71 413 THR B O 1
ATOM 7625 N N . ARG B 1 414 ? -3.939 -41.660 -27.241 1.00 36.45 414 ARG B N 1
ATOM 7626 C CA . ARG B 1 414 ? -2.827 -42.193 -26.464 1.00 38.72 414 ARG B CA 1
ATOM 7627 C C . ARG B 1 414 ? -2.050 -43.200 -27.302 1.00 38.56 414 ARG B C 1
ATOM 7628 O O . ARG B 1 414 ? -2.640 -44.068 -27.953 1.00 37.96 414 ARG B O 1
ATOM 7636 N N . VAL B 1 415 ? -0.724 -43.081 -27.288 1.00 39.24 415 VAL B N 1
ATOM 7637 C CA . VAL B 1 415 ? 0.153 -43.917 -28.098 1.00 40.62 415 VAL B CA 1
ATOM 7638 C C . VAL B 1 415 ? 1.265 -44.462 -27.213 1.00 40.54 415 VAL B C 1
ATOM 7639 O O . VAL B 1 415 ? 1.958 -43.694 -26.536 1.00 43.80 415 VAL B O 1
ATOM 7643 N N . GLN B 1 416 ? 1.436 -45.781 -27.222 1.00 42.94 416 GLN B N 1
ATOM 7644 C CA . GLN B 1 416 ? 2.526 -46.444 -26.522 1.00 44.96 416 GLN B CA 1
ATOM 7645 C C . GLN B 1 416 ? 3.476 -47.061 -27.538 1.00 43.24 416 GLN B C 1
ATOM 7646 O O . GLN B 1 416 ? 3.040 -47.667 -28.521 1.00 41.69 416 GLN B O 1
ATOM 7652 N N . PHE B 1 417 ? 4.773 -46.894 -27.304 1.00 42.74 417 PHE B N 1
ATOM 7653 C CA . PHE B 1 417 ? 5.799 -47.343 -28.230 1.00 43.34 417 PHE B CA 1
ATOM 7654 C C . PHE B 1 417 ? 6.406 -48.666 -27.774 1.00 49.18 417 PHE B C 1
ATOM 7655 O O . PHE B 1 417 ? 6.258 -49.085 -26.624 1.00 51.45 417 PHE B O 1
ATOM 7663 N N . ILE B 1 418 ? 7.104 -49.320 -28.706 1.00 45.37 418 ILE B N 1
ATOM 7664 C CA . ILE B 1 418 ? 7.693 -50.625 -28.418 1.00 52.26 418 ILE B CA 1
ATOM 7665 C C . ILE B 1 418 ? 8.900 -50.488 -27.496 1.00 54.12 418 ILE B C 1
ATOM 7666 O O . ILE B 1 418 ? 9.187 -51.390 -26.699 1.00 56.88 418 ILE B O 1
ATOM 7671 N N . LYS B 1 419 ? 9.609 -49.371 -27.573 1.00 52.35 419 LYS B N 1
ATOM 7672 C CA . LYS B 1 419 ? 10.792 -49.112 -26.769 1.00 52.09 419 LYS B CA 1
ATOM 7673 C C . LYS B 1 419 ? 10.715 -47.685 -26.253 1.00 56.00 419 LYS B C 1
ATOM 7674 O O . LYS B 1 419 ? 9.995 -46.854 -26.817 1.00 55.10 419 LYS B O 1
ATOM 7680 N N . PRO B 1 420 ? 11.429 -47.373 -25.170 1.00 58.25 420 PRO B N 1
ATOM 7681 C CA . PRO B 1 420 ? 11.456 -45.987 -24.683 1.00 55.54 420 PRO B CA 1
ATOM 7682 C C . PRO B 1 420 ? 11.948 -45.035 -25.764 1.00 54.05 420 PRO B C 1
ATOM 7683 O O . PRO B 1 420 ? 12.971 -45.275 -26.409 1.00 57.36 420 PRO B O 1
ATOM 7687 N N . PHE B 1 421 ? 11.205 -43.949 -25.962 1.00 52.30 421 PHE B N 1
ATOM 7688 C CA . PHE B 1 421 ? 11.537 -42.997 -27.008 1.00 51.12 421 PHE B CA 1
ATOM 7689 C C . PHE B 1 421 ? 12.734 -42.144 -26.589 1.00 52.10 421 PHE B C 1
ATOM 7690 O O . PHE B 1 421 ? 13.253 -42.253 -25.474 1.00 55.83 421 PHE B O 1
ATOM 7698 N N . ASP B 1 422 ? 13.178 -41.286 -27.507 1.00 49.96 422 ASP B N 1
ATOM 7699 C CA . ASP B 1 422 ? 14.369 -40.477 -27.281 1.00 52.65 422 ASP B CA 1
ATOM 7700 C C . ASP B 1 422 ? 14.200 -39.597 -26.048 1.00 55.12 422 ASP B C 1
ATOM 7701 O O . ASP B 1 422 ? 13.137 -39.013 -25.819 1.00 52.17 422 ASP B O 1
ATOM 7706 N N . SER B 1 423 ? 15.266 -39.506 -25.249 1.00 54.32 423 SER B N 1
ATOM 7707 C CA . SER B 1 423 ? 15.211 -38.751 -24.002 1.00 50.11 423 SER B CA 1
ATOM 7708 C C . SER B 1 423 ? 15.088 -37.250 -24.230 1.00 51.58 423 SER B C 1
ATOM 7709 O O . SER B 1 423 ? 14.724 -36.523 -23.300 1.00 54.69 423 SER B O 1
ATOM 7712 N N . ARG B 1 424 ? 15.383 -36.771 -25.438 1.00 54.24 424 ARG B N 1
ATOM 7713 C CA . ARG B 1 424 ? 15.320 -35.345 -25.731 1.00 51.41 424 ARG B CA 1
ATOM 7714 C C . ARG B 1 424 ? 13.919 -34.868 -26.090 1.00 48.54 424 ARG B C 1
ATOM 7715 O O . ARG B 1 424 ? 13.711 -33.657 -26.220 1.00 47.96 424 ARG B O 1
ATOM 7723 N N . ILE B 1 425 ? 12.960 -35.780 -26.249 1.00 45.41 425 ILE B N 1
ATOM 7724 C CA . ILE B 1 425 ? 11.624 -35.399 -26.688 1.00 47.46 425 ILE B CA 1
ATOM 7725 C C . ILE B 1 425 ? 10.886 -34.705 -25.553 1.00 45.43 425 ILE B C 1
ATOM 7726 O O . ILE B 1 425 ? 10.768 -35.242 -24.443 1.00 48.53 425 ILE B O 1
ATOM 7731 N N . LYS B 1 426 ? 10.388 -33.505 -25.826 1.00 38.71 426 LYS B N 1
ATOM 7732 C CA . LYS B 1 426 ? 9.607 -32.731 -24.876 1.00 43.74 426 LYS B CA 1
ATOM 7733 C C . LYS B 1 426 ? 8.162 -32.640 -25.346 1.00 42.05 426 LYS B C 1
ATOM 7734 O O . LYS B 1 426 ? 7.828 -32.967 -26.488 1.00 38.11 426 LYS B O 1
ATOM 7739 N N . GLU B 1 427 ? 7.297 -32.194 -24.441 1.00 38.81 427 GLU B N 1
ATOM 7740 C CA . GLU B 1 427 ? 5.949 -31.821 -24.838 1.00 38.70 427 GLU B CA 1
ATOM 7741 C C . GLU B 1 427 ? 6.010 -30.560 -25.691 1.00 36.11 427 GLU B C 1
ATOM 7742 O O . GLU B 1 427 ? 6.766 -29.630 -25.401 1.00 36.13 427 GLU B O 1
ATOM 7748 N N . GLY B 1 428 ? 5.221 -30.538 -26.758 1.00 34.95 428 GLY B N 1
ATOM 7749 C CA . GLY B 1 428 ? 5.320 -29.512 -27.766 1.00 33.09 428 GLY B CA 1
ATOM 7750 C C . GLY B 1 428 ? 6.040 -29.953 -29.022 1.00 36.91 428 GLY B C 1
ATOM 7751 O O . GLY B 1 428 ? 5.943 -29.271 -30.049 1.00 41.05 428 GLY B O 1
ATOM 7752 N N . ASP B 1 429 ? 6.771 -31.064 -28.961 1.00 33.10 429 ASP B N 1
ATOM 7753 C CA . ASP B 1 429 ? 7.248 -31.719 -30.166 1.00 34.23 429 ASP B CA 1
ATOM 7754 C C . ASP B 1 429 ? 6.075 -32.407 -30.861 1.00 33.31 429 ASP B C 1
ATOM 7755 O O . ASP B 1 429 ? 4.942 -32.410 -30.372 1.00 34.59 429 ASP B O 1
ATOM 7760 N N . SER B 1 430 ? 6.340 -33.005 -32.019 1.00 31.97 430 SER B N 1
ATOM 7761 C CA . SER B 1 430 ? 5.269 -33.586 -32.815 1.00 32.40 430 SER B CA 1
ATOM 7762 C C . SER B 1 430 ? 5.681 -34.955 -33.334 1.00 33.24 430 SER B C 1
ATOM 7763 O O . SER B 1 430 ? 6.867 -35.278 -33.434 1.00 39.16 430 SER B O 1
ATOM 7766 N N . VAL B 1 431 ? 4.673 -35.760 -33.660 1.00 30.25 431 VAL B N 1
ATOM 7767 C CA . VAL B 1 431 ? 4.873 -37.059 -34.284 1.00 33.11 431 VAL B CA 1
ATOM 7768 C C . VAL B 1 431 ? 4.263 -37.026 -35.677 1.00 34.71 431 VAL B C 1
ATOM 7769 O O . VAL B 1 431 ? 3.351 -36.243 -35.965 1.00 32.92 431 VAL B O 1
ATOM 7773 N N . SER B 1 432 ? 4.787 -37.881 -36.550 1.00 36.41 432 SER B N 1
ATOM 7774 C CA . SER B 1 432 ? 4.280 -38.034 -37.904 1.00 31.74 432 SER B CA 1
ATOM 7775 C C . SER B 1 432 ? 4.392 -39.497 -38.294 1.00 34.80 432 SER B C 1
ATOM 7776 O O . SER B 1 432 ? 5.333 -40.186 -37.895 1.00 35.39 432 SER B O 1
ATOM 7779 N N . LYS B 1 433 ? 3.425 -39.970 -39.075 1.00 32.94 433 LYS B N 1
ATOM 7780 C CA . LYS B 1 433 ? 3.405 -41.370 -39.473 1.00 35.28 433 LYS B CA 1
ATOM 7781 C C . LYS B 1 433 ? 4.352 -41.600 -40.643 1.00 37.17 433 LYS B C 1
ATOM 7782 O O . LYS B 1 433 ? 4.258 -40.928 -41.675 1.00 35.86 433 LYS B O 1
ATOM 7788 N N . VAL B 1 434 ? 5.275 -42.544 -40.473 1.00 33.72 434 VAL B N 1
ATOM 7789 C CA . VAL B 1 434 ? 6.131 -42.972 -41.575 1.00 36.78 434 VAL B CA 1
ATOM 7790 C C . VAL B 1 434 ? 5.268 -43.766 -42.549 1.00 35.84 434 VAL B C 1
ATOM 7791 O O . VAL B 1 434 ? 4.866 -44.896 -42.258 1.00 38.47 434 VAL B O 1
ATOM 7795 N N . ARG B 1 435 ? 4.971 -43.175 -43.700 1.00 36.53 435 ARG B N 1
ATOM 7796 C CA . ARG B 1 435 ? 4.127 -43.797 -44.706 1.00 36.51 435 ARG B CA 1
ATOM 7797 C C . ARG B 1 435 ? 4.937 -44.119 -45.952 1.00 36.51 435 ARG B C 1
ATOM 7798 O O . ARG B 1 435 ? 6.042 -43.609 -46.156 1.00 35.52 435 ARG B O 1
ATOM 7806 N N . SER B 1 436 ? 4.369 -44.985 -46.790 1.00 35.44 436 SER B N 1
ATOM 7807 C CA . SER B 1 436 ? 4.847 -45.151 -48.160 1.00 37.79 436 SER B CA 1
ATOM 7808 C C . SER B 1 436 ? 4.399 -43.909 -48.923 1.00 35.70 436 SER B C 1
ATOM 7809 O O . SER B 1 436 ? 3.353 -43.881 -49.578 1.00 35.68 436 SER B O 1
ATOM 7812 N N . TYR B 1 437 ? 5.209 -42.857 -48.811 1.00 33.24 437 TYR B N 1
ATOM 7813 C CA . TYR B 1 437 ? 4.811 -41.535 -49.276 1.00 33.15 437 TYR B CA 1
ATOM 7814 C C . TYR B 1 437 ? 4.422 -41.567 -50.748 1.00 36.27 437 TYR B C 1
ATOM 7815 O O . TYR B 1 437 ? 5.013 -42.295 -51.552 1.00 35.29 437 TYR B O 1
ATOM 7824 N N . ALA B 1 438 ? 3.412 -40.773 -51.092 1.00 34.93 438 ALA B N 1
ATOM 7825 C CA . ALA B 1 438 ? 2.812 -40.841 -52.416 1.00 34.31 438 ALA B CA 1
ATOM 7826 C C . ALA B 1 438 ? 3.802 -40.410 -53.490 1.00 31.78 438 ALA B C 1
ATOM 7827 O O . ALA B 1 438 ? 4.482 -39.388 -53.356 1.00 30.15 438 ALA B O 1
ATOM 7829 N N . GLU B 1 439 ? 3.887 -41.202 -54.555 1.00 32.27 439 GLU B N 1
ATOM 7830 C CA . GLU B 1 439 ? 4.622 -40.808 -55.747 1.00 31.71 439 GLU B CA 1
ATOM 7831 C C . GLU B 1 439 ? 3.778 -39.806 -56.523 1.00 33.27 439 GLU B C 1
ATOM 7832 O O . GLU B 1 439 ? 2.666 -40.127 -56.955 1.00 35.46 439 GLU B O 1
ATOM 7838 N N . VAL B 1 440 ? 4.298 -38.595 -56.693 1.00 27.76 440 VAL B N 1
ATOM 7839 C CA . VAL B 1 440 ? 3.531 -37.478 -57.227 1.00 30.45 440 VAL B CA 1
ATOM 7840 C C . VAL B 1 440 ? 3.887 -37.278 -58.692 1.00 32.09 440 VAL B C 1
ATOM 7841 O O . VAL B 1 440 ? 5.064 -37.113 -59.039 1.00 31.53 440 VAL B O 1
ATOM 7845 N N . ILE B 1 441 ? 2.869 -37.289 -59.550 1.00 27.92 441 ILE B N 1
ATOM 7846 C CA . ILE B 1 441 ? 3.024 -37.089 -60.987 1.00 30.11 441 ILE B CA 1
ATOM 7847 C C . ILE B 1 441 ? 2.062 -35.980 -61.390 1.00 29.08 441 ILE B C 1
ATOM 7848 O O . ILE B 1 441 ? 0.848 -36.204 -61.468 1.00 30.19 441 ILE B O 1
ATOM 7853 N N . ILE B 1 442 ? 2.596 -34.789 -61.640 1.00 28.90 442 ILE B N 1
ATOM 7854 C CA . ILE B 1 442 ? 1.802 -33.617 -61.985 1.00 28.59 442 ILE B CA 1
ATOM 7855 C C . ILE B 1 442 ? 2.282 -33.126 -63.343 1.00 28.95 442 ILE B C 1
ATOM 7856 O O . ILE B 1 442 ? 3.359 -32.526 -63.448 1.00 29.61 442 ILE B O 1
ATOM 7861 N N . LYS B 1 443 ? 1.488 -33.377 -64.386 1.00 29.37 443 LYS B N 1
ATOM 7862 C CA . LYS B 1 443 ? 1.905 -33.102 -65.755 1.00 29.88 443 LYS B CA 1
ATOM 7863 C C . LYS B 1 443 ? 0.777 -32.465 -66.553 1.00 31.44 443 LYS B C 1
ATOM 7864 O O . LYS B 1 443 ? -0.391 -32.840 -66.409 1.00 26.84 443 LYS B O 1
ATOM 7870 N N . GLY B 1 444 ? 1.140 -31.497 -67.396 1.00 29.55 444 GLY B N 1
ATOM 7871 C CA . GLY B 1 444 ? 0.227 -30.918 -68.363 1.00 29.28 444 GLY B CA 1
ATOM 7872 C C . GLY B 1 444 ? -0.837 -30.000 -67.807 1.00 29.89 444 GLY B C 1
ATOM 7873 O O . GLY B 1 444 ? -1.800 -29.698 -68.521 1.00 27.29 444 GLY B O 1
ATOM 7874 N N . ASN B 1 445 ? -0.698 -29.534 -66.571 1.00 28.89 445 ASN B N 1
ATOM 7875 C CA . ASN B 1 445 ? -1.741 -28.741 -65.939 1.00 26.16 445 ASN B CA 1
ATOM 7876 C C . ASN B 1 445 ? -1.515 -27.248 -66.153 1.00 28.58 445 ASN B C 1
ATOM 7877 O O . ASN B 1 445 ? -0.389 -26.792 -66.365 1.00 30.79 445 ASN B O 1
ATOM 7882 N N . ILE B 1 446 ? -2.607 -26.491 -66.094 1.00 29.89 446 ILE B N 1
ATOM 7883 C CA . ILE B 1 446 ? -2.576 -25.034 -66.169 1.00 31.65 446 ILE B CA 1
ATOM 7884 C C . ILE B 1 446 ? -3.010 -24.492 -64.813 1.00 31.12 446 ILE B C 1
ATOM 7885 O O . ILE B 1 446 ? -4.089 -24.836 -64.315 1.00 29.94 446 ILE B O 1
ATOM 7890 N N . ILE B 1 447 ? -2.168 -23.652 -64.218 1.00 32.36 447 ILE B N 1
ATOM 7891 C CA . ILE B 1 447 ? -2.388 -23.096 -62.886 1.00 28.60 447 ILE B CA 1
ATOM 7892 C C . ILE B 1 447 ? -2.364 -21.580 -63.024 1.00 30.47 447 ILE B C 1
ATOM 7893 O O . ILE B 1 447 ? -1.308 -20.997 -63.302 1.00 34.51 447 ILE B O 1
ATOM 7898 N N . ARG B 1 448 ? -3.513 -20.935 -62.828 1.00 32.04 448 ARG B N 1
ATOM 7899 C CA . ARG B 1 448 ? -3.596 -19.500 -63.072 1.00 32.69 448 ARG B CA 1
ATOM 7900 C C . ARG B 1 448 ? -4.814 -18.916 -62.372 1.00 31.52 448 ARG B C 1
ATOM 7901 O O . ARG B 1 448 ? -5.746 -19.633 -62.002 1.00 31.95 448 ARG B O 1
ATOM 7909 N N . LYS B 1 449 ? -4.783 -17.594 -62.191 1.00 28.01 449 LYS B N 1
ATOM 7910 C CA . LYS B 1 449 ? -5.907 -16.763 -61.759 1.00 30.85 449 LYS B CA 1
ATOM 7911 C C . LYS B 1 449 ? -6.406 -17.071 -60.352 1.00 29.39 449 LYS B C 1
ATOM 7912 O O . LYS B 1 449 ? -7.435 -16.519 -59.938 1.00 31.11 449 LYS B O 1
ATOM 7918 N N . ASN B 1 450 ? -5.717 -17.920 -59.601 1.00 27.85 450 ASN B N 1
ATOM 7919 C CA . ASN B 1 450 ? -6.177 -18.338 -58.285 1.00 30.68 450 ASN B CA 1
ATOM 7920 C C . ASN B 1 450 ? -5.534 -17.495 -57.192 1.00 32.30 450 ASN B C 1
ATOM 7921 O O . ASN B 1 450 ? -4.445 -16.946 -57.365 1.00 30.94 450 ASN B O 1
ATOM 7926 N N . ARG B 1 451 ? -6.218 -17.405 -56.057 1.00 30.82 451 ARG B N 1
ATOM 7927 C CA . ARG B 1 451 ? -5.613 -16.809 -54.877 1.00 28.18 451 ARG B CA 1
ATOM 7928 C C . ARG B 1 451 ? -4.524 -17.726 -54.327 1.00 28.24 451 ARG B C 1
ATOM 7929 O O . ARG B 1 451 ? -4.610 -18.953 -54.428 1.00 28.76 451 ARG B O 1
ATOM 7937 N N . ALA B 1 452 ? -3.477 -17.107 -53.772 1.00 29.02 452 ALA B N 1
ATOM 7938 C CA . ALA B 1 452 ? -2.391 -17.785 -53.065 1.00 29.47 452 ALA B CA 1
ATOM 7939 C C . ALA B 1 452 ? -1.447 -18.529 -54.005 1.00 31.58 452 ALA B C 1
ATOM 7940 O O . ALA B 1 452 ? -1.157 -18.058 -55.110 1.00 30.50 452 ALA B O 1
ATOM 7942 N N . ARG B 1 453 ? -0.959 -19.688 -53.567 1.00 27.12 453 ARG B N 1
ATOM 7943 C CA . ARG B 1 453 ? 0.154 -20.364 -54.213 1.00 31.18 453 ARG B CA 1
ATOM 7944 C C . ARG B 1 453 ? -0.335 -21.273 -55.340 1.00 30.06 453 ARG B C 1
ATOM 7945 O O . ARG B 1 453 ? -1.535 -21.445 -55.569 1.00 30.73 453 ARG B O 1
ATOM 7953 N N . GLY B 1 454 ? 0.618 -21.865 -56.054 1.00 26.87 454 GLY B N 1
ATOM 7954 C CA . GLY B 1 454 ? 0.304 -22.838 -57.079 1.00 29.44 454 GLY B CA 1
ATOM 7955 C C . GLY B 1 454 ? 0.268 -24.249 -56.529 1.00 31.36 454 GLY B C 1
ATOM 7956 O O . GLY B 1 454 ? -0.803 -24.851 -56.417 1.00 28.09 454 GLY B O 1
ATOM 7957 N N . MET B 1 455 ? 1.433 -24.785 -56.171 1.00 32.52 455 MET B N 1
ATOM 7958 C CA . MET B 1 455 ? 1.541 -26.138 -55.641 1.00 29.41 455 MET B CA 1
ATOM 7959 C C . MET B 1 455 ? 2.364 -26.118 -54.365 1.00 33.36 455 MET B C 1
ATOM 7960 O O . MET B 1 455 ? 3.475 -25.578 -54.348 1.00 33.30 455 MET B O 1
ATOM 7965 N N . LEU B 1 456 ? 1.825 -26.712 -53.305 1.00 31.26 456 LEU B N 1
ATOM 7966 C CA . LEU B 1 456 ? 2.582 -26.927 -52.074 1.00 30.03 456 LEU B CA 1
ATOM 7967 C C . LEU B 1 456 ? 3.181 -28.325 -52.146 1.00 34.21 456 LEU B C 1
ATOM 7968 O O . LEU B 1 456 ? 2.492 -29.324 -51.921 1.00 30.57 456 LEU B O 1
ATOM 7973 N N . LEU B 1 457 ? 4.471 -28.396 -52.477 1.00 36.49 457 LEU B N 1
ATOM 7974 C CA . LEU B 1 457 ? 5.166 -29.675 -52.616 1.00 31.18 457 LEU B CA 1
ATOM 7975 C C . LEU B 1 457 ? 5.702 -30.089 -51.250 1.00 34.02 457 LEU B C 1
ATOM 7976 O O . LEU B 1 457 ? 6.877 -29.911 -50.917 1.00 33.72 457 LEU B O 1
ATOM 7981 N N . ASN B 1 458 ? 4.806 -30.644 -50.437 1.00 30.36 458 ASN B N 1
ATOM 7982 C CA . ASN B 1 458 ? 5.173 -31.264 -49.172 1.00 30.27 458 ASN B CA 1
ATOM 7983 C C . ASN B 1 458 ? 5.282 -32.778 -49.302 1.00 28.16 458 ASN B C 1
ATOM 7984 O O . ASN B 1 458 ? 5.120 -33.506 -48.318 1.00 30.78 458 ASN B O 1
ATOM 7989 N N . SER B 1 459 ? 5.556 -33.257 -50.513 1.00 30.63 459 SER B N 1
ATOM 7990 C CA . SER B 1 459 ? 5.579 -34.678 -50.830 1.00 29.77 459 SER B CA 1
ATOM 7991 C C . SER B 1 459 ? 6.985 -35.225 -50.619 1.00 31.22 459 SER B C 1
ATOM 7992 O O . SER B 1 459 ? 7.920 -34.827 -51.319 1.00 31.48 459 SER B O 1
ATOM 7995 N N . ARG B 1 460 ? 7.136 -36.139 -49.659 1.00 27.46 460 ARG B N 1
ATOM 7996 C CA . ARG B 1 460 ? 8.429 -36.765 -49.421 1.00 32.23 460 ARG B CA 1
ATOM 7997 C C . ARG B 1 460 ? 8.728 -37.884 -50.412 1.00 35.38 460 ARG B C 1
ATOM 7998 O O . ARG B 1 460 ? 9.892 -38.275 -50.556 1.00 34.80 460 ARG B O 1
ATOM 8006 N N . GLY B 1 461 ? 7.714 -38.403 -51.100 1.00 32.10 461 GLY B N 1
ATOM 8007 C CA . GLY B 1 461 ? 7.924 -39.417 -52.108 1.00 31.09 461 GLY B CA 1
ATOM 8008 C C . GLY B 1 461 ? 8.500 -38.844 -53.389 1.00 33.57 461 GLY B C 1
ATOM 8009 O O . GLY B 1 461 ? 8.726 -37.642 -53.531 1.00 31.79 461 GLY B O 1
ATOM 8010 N N . LYS B 1 462 ? 8.748 -39.742 -54.341 1.00 30.16 462 LYS B N 1
ATOM 8011 C CA . LYS B 1 462 ? 9.237 -39.332 -55.651 1.00 31.09 462 LYS B CA 1
ATOM 8012 C C . LYS B 1 462 ? 8.229 -38.402 -56.311 1.00 33.58 462 LYS B C 1
ATOM 8013 O O . LYS B 1 462 ? 7.073 -38.776 -56.528 1.00 34.27 462 LYS B O 1
ATOM 8018 N N . THR B 1 463 ? 8.665 -37.185 -56.621 1.00 29.59 463 THR B N 1
ATOM 8019 C CA . THR B 1 463 ? 7.785 -36.139 -57.121 1.00 32.11 463 THR B CA 1
ATOM 8020 C C . THR B 1 463 ? 8.272 -35.670 -58.484 1.00 32.09 463 THR B C 1
ATOM 8021 O O . THR B 1 463 ? 9.460 -35.377 -58.657 1.00 33.22 463 THR B O 1
ATOM 8025 N N . LEU B 1 464 ? 7.353 -35.601 -59.444 1.00 27.98 464 LEU B N 1
ATOM 8026 C CA . LEU B 1 464 ? 7.654 -35.135 -60.792 1.00 30.96 464 LEU B CA 1
ATOM 8027 C C . LEU B 1 464 ? 6.682 -34.021 -61.148 1.00 32.49 464 LEU B C 1
ATOM 8028 O O . LEU B 1 464 ? 5.463 -34.223 -61.116 1.00 30.63 464 LEU B O 1
ATOM 8033 N N . ILE B 1 465 ? 7.220 -32.850 -61.474 1.00 30.06 465 ILE B N 1
ATOM 8034 C CA . ILE B 1 465 ? 6.438 -31.694 -61.899 1.00 28.11 465 ILE B CA 1
ATOM 8035 C C . ILE B 1 465 ? 6.918 -31.355 -63.304 1.00 32.44 465 ILE B C 1
ATOM 8036 O O . ILE B 1 465 ? 7.988 -30.756 -63.474 1.00 32.41 465 ILE B O 1
ATOM 8041 N N . GLU B 1 466 ? 6.139 -31.733 -64.316 1.00 30.47 466 GLU B N 1
ATOM 8042 C CA . GLU B 1 466 ? 6.577 -31.636 -65.701 1.00 33.10 466 GLU B CA 1
ATOM 8043 C C . GLU B 1 466 ? 5.494 -31.019 -66.574 1.00 32.82 466 GLU B C 1
ATOM 8044 O O . GLU B 1 466 ? 4.317 -31.368 -66.458 1.00 31.66 466 GLU B O 1
ATOM 8050 N N . ASN B 1 467 ? 5.904 -30.096 -67.445 1.00 32.86 467 ASN B N 1
ATOM 8051 C CA . ASN B 1 467 ? 5.043 -29.560 -68.503 1.00 33.32 467 ASN B CA 1
ATOM 8052 C C . ASN B 1 467 ? 3.799 -28.875 -67.938 1.00 31.68 467 ASN B C 1
ATOM 8053 O O . ASN B 1 467 ? 2.694 -29.026 -68.460 1.00 33.09 467 ASN B O 1
ATOM 8058 N N . ASN B 1 468 ? 3.975 -28.105 -66.872 1.00 35.03 468 ASN B N 1
ATOM 8059 C CA . ASN B 1 468 ? 2.888 -27.327 -66.300 1.00 29.84 468 ASN B CA 1
ATOM 8060 C C . ASN B 1 468 ? 3.081 -25.848 -66.612 1.00 32.76 468 ASN B C 1
ATOM 8061 O O . ASN B 1 468 ? 4.196 -25.380 -66.857 1.00 33.77 468 ASN B O 1
ATOM 8066 N N . TYR B 1 469 ? 1.970 -25.116 -66.610 1.00 30.33 469 TYR B N 1
ATOM 8067 C CA . TYR B 1 469 ? 1.972 -23.671 -66.785 1.00 34.42 469 TYR B CA 1
ATOM 8068 C C . TYR B 1 469 ? 1.510 -23.015 -65.491 1.00 30.22 469 TYR B C 1
ATOM 8069 O O . TYR B 1 469 ? 0.469 -23.388 -64.940 1.00 31.34 469 TYR B O 1
ATOM 8078 N N . PHE B 1 470 ? 2.281 -22.040 -65.013 1.00 28.32 470 PHE B N 1
ATOM 8079 C CA . PHE B 1 470 ? 1.986 -21.330 -63.776 1.00 27.03 470 PHE B CA 1
ATOM 8080 C C . PHE B 1 470 ? 1.809 -19.847 -64.064 1.00 32.04 470 PHE B C 1
ATOM 8081 O O . PHE B 1 470 ? 2.655 -19.235 -64.726 1.00 33.14 470 PHE B O 1
ATOM 8089 N N . HIS B 1 471 ? 0.718 -19.270 -63.559 1.00 31.00 471 HIS B N 1
ATOM 8090 C CA . HIS B 1 471 ? 0.563 -17.814 -63.473 1.00 32.65 471 HIS B CA 1
ATOM 8091 C C . HIS B 1 471 ? -0.192 -17.529 -62.176 1.00 29.74 471 HIS B C 1
ATOM 8092 O O . HIS B 1 471 ? -1.418 -17.394 -62.175 1.00 28.57 471 HIS B O 1
ATOM 8099 N N . THR B 1 472 ? 0.550 -17.432 -61.075 1.00 31.50 472 THR B N 1
ATOM 8100 C CA . THR B 1 472 ? -0.050 -17.289 -59.762 1.00 32.58 472 THR B CA 1
ATOM 8101 C C . THR B 1 472 ? 0.430 -16.015 -59.076 1.00 33.40 472 THR B C 1
ATOM 8102 O O . THR B 1 472 ? 1.598 -15.638 -59.216 1.00 31.76 472 THR B O 1
ATOM 8106 N N . PRO B 1 473 ? -0.445 -15.328 -58.335 1.00 35.88 473 PRO B N 1
ATOM 8107 C CA . PRO B 1 473 ? 0.021 -14.181 -57.542 1.00 33.96 473 PRO B CA 1
ATOM 8108 C C . PRO B 1 473 ? 0.960 -14.585 -56.427 1.00 33.63 473 PRO B C 1
ATOM 8109 O O . PRO B 1 473 ? 1.850 -13.806 -56.067 1.00 33.62 473 PRO B O 1
ATOM 8113 N N . GLY B 1 474 ? 0.786 -15.779 -55.866 1.00 33.18 474 GLY B N 1
ATOM 8114 C CA . GLY B 1 474 ? 1.697 -16.305 -54.878 1.00 32.19 474 GLY B CA 1
ATOM 8115 C C . GLY B 1 474 ? 2.805 -17.128 -55.505 1.00 32.56 474 GLY B C 1
ATOM 8116 O O . GLY B 1 474 ? 2.988 -17.167 -56.723 1.00 35.14 474 GLY B O 1
ATOM 8117 N N . SER B 1 475 ? 3.559 -17.798 -54.639 1.00 30.61 475 SER B N 1
ATOM 8118 C CA . SER B 1 475 ? 4.617 -18.686 -55.104 1.00 31.80 475 SER B CA 1
ATOM 8119 C C . SER B 1 475 ? 4.042 -19.807 -55.962 1.00 33.89 475 SER B C 1
ATOM 8120 O O . SER B 1 475 ? 3.131 -20.528 -55.539 1.00 30.03 475 SER B O 1
ATOM 8123 N N . ALA B 1 476 ? 4.580 -19.947 -57.176 1.00 29.47 476 ALA B N 1
ATOM 8124 C CA . ALA B 1 476 ? 4.131 -21.016 -58.060 1.00 32.74 476 ALA B CA 1
ATOM 8125 C C . ALA B 1 476 ? 4.346 -22.381 -57.421 1.00 30.49 476 ALA B C 1
ATOM 8126 O O . ALA B 1 476 ? 3.471 -23.251 -57.484 1.00 29.43 476 ALA B O 1
ATOM 8128 N N . ILE B 1 477 ? 5.499 -22.578 -56.786 1.00 30.92 477 ILE B N 1
ATOM 8129 C CA . ILE B 1 477 ? 5.822 -23.806 -56.070 1.00 30.13 477 ILE B CA 1
ATOM 8130 C C . ILE B 1 477 ? 6.337 -23.420 -54.692 1.00 31.20 477 ILE B C 1
ATOM 8131 O O . ILE B 1 477 ? 7.161 -22.508 -54.568 1.00 31.50 477 ILE B O 1
ATOM 8136 N N . LEU B 1 478 ? 5.852 -24.107 -53.659 1.00 29.78 478 LEU B N 1
ATOM 8137 C CA . LEU B 1 478 ? 6.225 -23.789 -52.287 1.00 34.08 478 LEU B CA 1
ATOM 8138 C C . LEU B 1 478 ? 6.462 -25.067 -51.499 1.00 34.68 478 LEU B C 1
ATOM 8139 O O . LEU B 1 478 ? 5.596 -25.945 -51.456 1.00 36.47 478 LEU B O 1
ATOM 8144 N N . PHE B 1 479 ? 7.639 -25.166 -50.889 1.00 34.54 479 PHE B N 1
ATOM 8145 C CA . PHE B 1 479 ? 7.928 -26.204 -49.907 1.00 33.77 479 PHE B CA 1
ATOM 8146 C C . PHE B 1 479 ? 7.648 -25.608 -48.531 1.00 37.17 479 PHE B C 1
ATOM 8147 O O . PHE B 1 479 ? 8.396 -24.749 -48.054 1.00 34.42 479 PHE B O 1
ATOM 8155 N N . GLU B 1 480 ? 6.556 -26.053 -47.896 1.00 33.70 480 GLU B N 1
ATOM 8156 C CA . GLU B 1 480 ? 6.099 -25.459 -46.645 1.00 36.74 480 GLU B CA 1
ATOM 8157 C C . GLU B 1 480 ? 6.147 -26.522 -45.563 1.00 33.53 480 GLU B C 1
ATOM 8158 O O . GLU B 1 480 ? 7.195 -27.124 -45.354 1.00 34.28 480 GLU B O 1
ATOM 8164 N N . GLY B 1 481 ? 5.050 -26.748 -44.850 1.00 34.49 481 GLY B N 1
ATOM 8165 C CA . GLY B 1 481 ? 5.078 -27.624 -43.694 1.00 32.67 481 GLY B CA 1
ATOM 8166 C C . GLY B 1 481 ? 5.529 -26.902 -42.439 1.00 34.48 481 GLY B C 1
ATOM 8167 O O . GLY B 1 481 ? 6.373 -26.004 -42.505 1.00 31.94 481 GLY B O 1
ATOM 8168 N N . ASP B 1 482 ? 4.963 -27.270 -41.291 1.00 31.26 482 ASP B N 1
ATOM 8169 C CA . ASP B 1 482 ? 5.410 -26.744 -40.006 1.00 32.85 482 ASP B CA 1
ATOM 8170 C C . ASP B 1 482 ? 4.883 -27.652 -38.906 1.00 35.43 482 ASP B C 1
ATOM 8171 O O . ASP B 1 482 ? 4.053 -28.531 -39.144 1.00 32.11 482 ASP B O 1
ATOM 8176 N N . ALA B 1 483 ? 5.379 -27.425 -37.694 1.00 32.15 483 ALA B N 1
ATOM 8177 C CA . ALA B 1 483 ? 4.897 -28.102 -36.499 1.00 31.89 483 ALA B CA 1
ATOM 8178 C C . ALA B 1 483 ? 4.568 -27.082 -35.420 1.00 30.88 483 ALA B C 1
ATOM 8179 O O . ALA B 1 483 ? 4.830 -27.292 -34.232 1.00 34.07 483 ALA B O 1
ATOM 8181 N N . ASN B 1 484 ? 3.998 -25.949 -35.830 1.00 34.30 484 ASN B N 1
ATOM 8182 C CA . ASN B 1 484 ? 3.620 -24.895 -34.892 1.00 36.17 484 ASN B CA 1
ATOM 8183 C C . ASN B 1 484 ? 2.252 -24.284 -35.154 1.00 35.27 484 ASN B C 1
ATOM 8184 O O . ASN B 1 484 ? 1.708 -23.647 -34.244 1.00 35.16 484 ASN B O 1
ATOM 8189 N N . PHE B 1 485 ? 1.667 -24.441 -36.342 1.00 33.89 485 PHE B N 1
ATOM 8190 C CA . PHE B 1 485 ? 0.322 -23.938 -36.598 1.00 33.74 485 PHE B CA 1
ATOM 8191 C C . PHE B 1 485 ? -0.458 -24.883 -37.503 1.00 29.09 485 PHE B C 1
ATOM 8192 O O . PHE B 1 485 ? -1.426 -25.511 -37.063 1.00 33.02 485 PHE B O 1
ATOM 8200 N N . TRP B 1 486 ? -0.056 -24.980 -38.774 1.00 32.08 486 TRP B N 1
ATOM 8201 C CA . TRP B 1 486 ? -0.736 -25.888 -39.692 1.00 29.85 486 TRP B CA 1
ATOM 8202 C C . TRP B 1 486 ? -0.503 -27.344 -39.315 1.00 28.11 486 TRP B C 1
ATOM 8203 O O . TRP B 1 486 ? -1.384 -28.186 -39.527 1.00 26.77 486 TRP B O 1
ATOM 8214 N N . PHE B 1 487 ? 0.668 -27.652 -38.757 1.00 29.27 487 PHE B N 1
ATOM 8215 C CA . PHE B 1 487 ? 1.042 -29.011 -38.365 1.00 28.52 487 PHE B CA 1
ATOM 8216 C C . PHE B 1 487 ? 0.899 -29.979 -39.537 1.00 28.73 487 PHE B C 1
ATOM 8217 O O . PHE B 1 487 ? 0.302 -31.052 -39.429 1.00 30.71 487 PHE B O 1
ATOM 8225 N N . GLU B 1 488 ? 1.461 -29.581 -40.673 1.00 27.84 488 GLU B N 1
ATOM 8226 C CA . GLU B 1 488 ? 1.476 -30.395 -41.880 1.00 27.65 488 GLU B CA 1
ATOM 8227 C C . GLU B 1 488 ? 2.885 -30.925 -42.103 1.00 29.39 488 GLU B C 1
ATOM 8228 O O . GLU B 1 488 ? 3.851 -30.154 -42.099 1.00 27.61 488 GLU B O 1
ATOM 8234 N N . GLN B 1 489 ? 2.999 -32.236 -42.287 1.00 32.71 489 GLN B N 1
ATOM 8235 C CA . GLN B 1 489 ? 4.293 -32.871 -42.494 1.00 30.96 489 GLN B CA 1
ATOM 8236 C C . GLN B 1 489 ? 4.716 -32.712 -43.949 1.00 30.76 489 GLN B C 1
ATOM 8237 O O . GLN B 1 489 ? 4.009 -33.154 -44.861 1.00 31.45 489 GLN B O 1
ATOM 8243 N N . GLY B 1 490 ? 5.866 -32.081 -44.164 1.00 34.57 490 GLY B N 1
ATOM 8244 C CA . GLY B 1 490 ? 6.415 -31.935 -45.496 1.00 32.77 490 GLY B CA 1
ATOM 8245 C C . GLY B 1 490 ? 7.812 -32.506 -45.595 1.00 32.81 490 GLY B C 1
ATOM 8246 O O . GLY B 1 490 ? 8.089 -33.577 -45.046 1.00 29.19 490 GLY B O 1
ATOM 8247 N N . GLY B 1 491 ? 8.704 -31.801 -46.286 1.00 30.74 491 GLY B N 1
ATOM 8248 C CA . GLY B 1 491 ? 10.082 -32.237 -46.388 1.00 31.63 491 GLY B CA 1
ATOM 8249 C C . GLY B 1 491 ? 10.323 -33.183 -47.543 1.00 33.30 491 GLY B C 1
ATOM 8250 O O . GLY B 1 491 ? 10.146 -34.397 -47.410 1.00 32.21 491 GLY B O 1
ATOM 8251 N N . VAL B 1 492 ? 10.740 -32.639 -48.684 1.00 34.40 492 VAL B N 1
ATOM 8252 C CA . VAL B 1 492 ? 10.893 -33.450 -49.883 1.00 33.05 492 VAL B CA 1
ATOM 8253 C C . VAL B 1 492 ? 12.220 -34.202 -49.846 1.00 32.65 492 VAL B C 1
ATOM 8254 O O . VAL B 1 492 ? 13.149 -33.857 -49.108 1.00 38.08 492 VAL B O 1
ATOM 8258 N N . SER B 1 493 ? 12.303 -35.250 -50.667 1.00 35.24 493 SER B N 1
ATOM 8259 C CA . SER B 1 493 ? 13.526 -36.030 -50.804 1.00 35.10 493 SER B CA 1
ATOM 8260 C C . SER B 1 493 ? 13.842 -36.432 -52.238 1.00 34.82 493 SER B C 1
ATOM 8261 O O . SER B 1 493 ? 14.909 -37.011 -52.465 1.00 32.56 493 SER B O 1
ATOM 8264 N N . ASP B 1 494 ? 12.970 -36.153 -53.209 1.00 32.71 494 ASP B N 1
ATOM 8265 C CA . ASP B 1 494 ? 13.188 -36.588 -54.589 1.00 32.31 494 ASP B CA 1
ATOM 8266 C C . ASP B 1 494 ? 12.199 -35.811 -55.467 1.00 33.03 494 ASP B C 1
ATOM 8267 O O . ASP B 1 494 ? 11.080 -36.267 -55.704 1.00 33.69 494 ASP B O 1
ATOM 8272 N N . VAL B 1 495 ? 12.633 -34.648 -55.945 1.00 32.35 495 VAL B N 1
ATOM 8273 C CA . VAL B 1 495 ? 11.794 -33.754 -56.732 1.00 33.02 495 VAL B CA 1
ATOM 8274 C C . VAL B 1 495 ? 12.482 -33.461 -58.054 1.00 35.95 495 VAL B C 1
ATOM 8275 O O . VAL B 1 495 ? 13.692 -33.211 -58.094 1.00 37.27 495 VAL B O 1
ATOM 8279 N N . THR B 1 496 ? 11.704 -33.491 -59.134 1.00 31.26 496 THR B N 1
ATOM 8280 C CA . THR B 1 496 ? 12.161 -33.083 -60.458 1.00 31.41 496 THR B CA 1
ATOM 8281 C C . THR B 1 496 ? 11.144 -32.103 -61.025 1.00 33.25 496 THR B C 1
ATOM 8282 O O . THR B 1 496 ? 9.991 -32.473 -61.274 1.00 30.33 496 THR B O 1
ATOM 8286 N N . ILE B 1 497 ? 11.567 -30.858 -61.218 1.00 29.95 497 ILE B N 1
ATOM 8287 C CA . ILE B 1 497 ? 10.739 -29.804 -61.791 1.00 31.82 497 ILE B CA 1
ATOM 8288 C C . ILE B 1 497 ? 11.304 -29.513 -63.175 1.00 34.26 497 ILE B C 1
ATOM 8289 O O . ILE B 1 497 ? 12.285 -28.774 -63.315 1.00 34.56 497 ILE B O 1
ATOM 8294 N N . LYS B 1 498 ? 10.695 -30.094 -64.209 1.00 35.30 498 LYS B N 1
ATOM 8295 C CA . LYS B 1 498 ? 11.258 -30.044 -65.551 1.00 35.45 498 LYS B CA 1
ATOM 8296 C C . LYS B 1 498 ? 10.233 -29.559 -66.566 1.00 35.63 498 LYS B C 1
ATOM 8297 O O . LYS B 1 498 ? 9.056 -29.926 -66.504 1.00 36.80 498 LYS B O 1
ATOM 8303 N N . ASN B 1 499 ? 10.696 -28.717 -67.492 1.00 33.66 499 ASN B N 1
ATOM 8304 C CA . ASN B 1 499 ? 9.942 -28.339 -68.690 1.00 31.40 499 ASN B CA 1
ATOM 8305 C C . ASN B 1 499 ? 8.624 -27.645 -68.352 1.00 36.51 499 ASN B C 1
ATOM 8306 O O . ASN B 1 499 ? 7.622 -27.808 -69.052 1.00 35.27 499 ASN B O 1
ATOM 8308 N N . ASN B 1 500 ? 8.621 -26.852 -67.286 1.00 34.79 500 ASN B N 1
ATOM 8309 C CA . ASN B 1 500 ? 7.460 -26.051 -66.927 1.00 33.16 500 ASN B CA 1
ATOM 8310 C C . ASN B 1 500 ? 7.655 -24.607 -67.379 1.00 31.83 500 ASN B C 1
ATOM 8311 O O . ASN B 1 500 ? 8.774 -24.149 -67.617 1.00 36.41 500 ASN B O 1
ATOM 8316 N N . VAL B 1 501 ? 6.541 -23.891 -67.497 1.00 29.30 501 VAL B N 1
ATOM 8317 C CA . VAL B 1 501 ? 6.545 -22.474 -67.844 1.00 32.52 501 VAL B CA 1
ATOM 8318 C C . VAL B 1 501 ? 6.005 -21.695 -66.653 1.00 35.68 501 VAL B C 1
ATOM 8319 O O . VAL B 1 501 ? 4.854 -21.891 -66.242 1.00 34.12 501 VAL B O 1
ATOM 8323 N N . PHE B 1 502 ? 6.837 -20.819 -66.096 1.00 35.15 502 PHE B N 1
ATOM 8324 C CA . PHE B 1 502 ? 6.456 -19.930 -65.001 1.00 33.48 502 PHE B CA 1
ATOM 8325 C C . PHE B 1 502 ? 6.370 -18.520 -65.578 1.00 33.04 502 PHE B C 1
ATOM 8326 O O . PHE B 1 502 ? 7.390 -17.840 -65.725 1.00 35.11 502 PHE B O 1
ATOM 8334 N N . GLU B 1 503 ? 5.158 -18.080 -65.905 1.00 33.22 503 GLU B N 1
ATOM 8335 C CA . GLU B 1 503 ? 4.945 -16.784 -66.540 1.00 36.74 503 GLU B CA 1
ATOM 8336 C C . GLU B 1 503 ? 4.404 -15.796 -65.513 1.00 34.56 503 GLU B C 1
ATOM 8337 O O . GLU B 1 503 ? 3.255 -15.915 -65.074 1.00 34.33 503 GLU B O 1
ATOM 8343 N N . ASN B 1 504 ? 5.237 -14.823 -65.138 1.00 34.67 504 ASN B N 1
ATOM 8344 C CA . ASN B 1 504 ? 4.823 -13.688 -64.311 1.00 32.47 504 ASN B CA 1
ATOM 8345 C C . ASN B 1 504 ? 4.124 -14.144 -63.032 1.00 34.13 504 ASN B C 1
ATOM 8346 O O . ASN B 1 504 ? 3.145 -13.543 -62.586 1.00 32.94 504 ASN B O 1
ATOM 8351 N N . SER B 1 505 ? 4.630 -15.221 -62.442 1.00 33.24 505 SER B N 1
ATOM 8352 C CA . SER B 1 505 ? 4.083 -15.721 -61.193 1.00 31.66 505 SER B CA 1
ATOM 8353 C C . SER B 1 505 ? 4.768 -15.052 -60.004 1.00 33.93 505 SER B C 1
ATOM 8354 O O . SER B 1 505 ? 5.818 -14.417 -60.131 1.00 33.14 505 SER B O 1
ATOM 8357 N N . PHE B 1 506 ? 4.154 -15.212 -58.830 1.00 32.55 506 PHE B N 1
ATOM 8358 C CA . PHE B 1 506 ? 4.538 -14.469 -57.630 1.00 32.12 506 PHE B CA 1
ATOM 8359 C C . PHE B 1 506 ? 4.499 -12.964 -57.894 1.00 29.98 506 PHE B C 1
ATOM 8360 O O . PHE B 1 506 ? 5.390 -12.212 -57.495 1.00 30.18 506 PHE B O 1
ATOM 8368 N N . TYR B 1 507 ? 3.454 -12.516 -58.588 1.00 29.09 507 TYR B N 1
ATOM 8369 C CA . TYR B 1 507 ? 3.290 -11.087 -58.821 1.00 30.16 507 TYR B CA 1
ATOM 8370 C C . TYR B 1 507 ? 2.645 -10.374 -57.639 1.00 35.77 507 TYR B C 1
ATOM 8371 O O . TYR B 1 507 ? 2.430 -9.160 -57.711 1.00 36.02 507 TYR B O 1
ATOM 8380 N N . SER B 1 508 ? 2.327 -11.100 -56.567 1.00 33.65 508 SER B N 1
ATOM 8381 C CA . SER B 1 508 ? 1.923 -10.488 -55.309 1.00 33.24 508 SER B CA 1
ATOM 8382 C C . SER B 1 508 ? 2.721 -11.075 -54.150 1.00 36.17 508 SER B C 1
ATOM 8383 O O . SER B 1 508 ? 3.912 -11.360 -54.300 1.00 36.49 508 SER B O 1
ATOM 8386 N N . GLN B 1 509 ? 2.083 -11.274 -52.995 1.00 36.76 509 GLN B N 1
ATOM 8387 C CA . GLN B 1 509 ? 2.816 -11.459 -51.745 1.00 39.38 509 GLN B CA 1
ATOM 8388 C C . GLN B 1 509 ? 2.545 -12.787 -51.042 1.00 37.51 509 GLN B C 1
ATOM 8389 O O . GLN B 1 509 ? 3.013 -12.978 -49.912 1.00 36.71 509 GLN B O 1
ATOM 8395 N N . TRP B 1 510 ? 1.822 -13.717 -51.668 1.00 36.47 510 TRP B N 1
ATOM 8396 C CA . TRP B 1 510 ? 1.539 -15.011 -51.040 1.00 33.39 510 TRP B CA 1
ATOM 8397 C C . TRP B 1 510 ? 2.725 -15.955 -51.250 1.00 36.59 510 TRP B C 1
ATOM 8398 O O . TRP B 1 510 ? 2.678 -16.918 -52.018 1.00 34.99 510 TRP B O 1
ATOM 8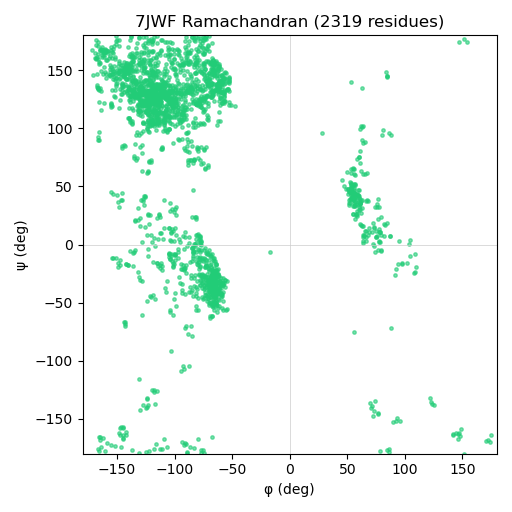409 N N . GLY B 1 511 ? 3.803 -15.673 -50.532 1.00 35.23 511 GLY B N 1
ATOM 8410 C CA . GLY B 1 511 ? 4.989 -16.498 -50.583 1.00 35.45 511 GLY B CA 1
ATOM 8411 C C . GLY B 1 511 ? 6.239 -15.649 -50.531 1.00 35.78 511 GLY B C 1
ATOM 8412 O O . GLY B 1 511 ? 6.202 -14.474 -50.171 1.00 34.51 511 GLY B O 1
ATOM 8413 N N . LYS B 1 512 ? 7.368 -16.261 -50.907 1.00 35.80 512 LYS B N 1
ATOM 8414 C CA . LYS B 1 512 ? 8.672 -15.612 -50.822 1.00 36.71 512 LYS B CA 1
ATOM 8415 C C . LYS B 1 512 ? 9.459 -15.717 -52.125 1.00 37.42 512 LYS B C 1
ATOM 8416 O O . LYS B 1 512 ? 10.689 -15.598 -52.109 1.00 34.60 512 LYS B O 1
ATOM 8422 N N . GLY B 1 513 ? 8.787 -15.924 -53.242 1.00 36.22 513 GLY B N 1
ATOM 8423 C CA . GLY B 1 513 ? 9.457 -16.099 -54.517 1.00 32.08 513 GLY B CA 1
ATOM 8424 C C . GLY B 1 513 ? 8.685 -17.057 -55.396 1.00 31.40 513 GLY B C 1
ATOM 8425 O O . GLY B 1 513 ? 7.699 -17.661 -54.986 1.00 33.24 513 GLY B O 1
ATOM 8426 N N . ILE B 1 514 ? 9.158 -17.189 -56.637 1.00 33.83 514 ILE B N 1
ATOM 8427 C CA . ILE B 1 514 ? 8.482 -18.062 -57.596 1.00 31.10 514 ILE B CA 1
ATOM 8428 C C . ILE B 1 514 ? 8.544 -19.511 -57.127 1.00 32.89 514 ILE B C 1
ATOM 8429 O O . ILE B 1 514 ? 7.524 -20.207 -57.061 1.00 31.57 514 ILE B O 1
ATOM 8434 N N . ILE B 1 515 ? 9.742 -19.984 -56.795 1.00 32.64 515 ILE B N 1
ATOM 8435 C CA . ILE B 1 515 ? 9.941 -21.269 -56.133 1.00 28.54 515 ILE B CA 1
ATOM 8436 C C . ILE B 1 515 ? 10.633 -20.980 -54.810 1.00 33.39 515 ILE B C 1
ATOM 8437 O O . ILE B 1 515 ? 11.773 -20.499 -54.794 1.00 32.50 515 ILE B O 1
ATOM 8442 N N . ALA B 1 516 ? 9.949 -21.260 -53.702 1.00 34.30 516 ALA B N 1
ATOM 8443 C CA . ALA B 1 516 ? 10.414 -20.807 -52.401 1.00 34.79 516 ALA B CA 1
ATOM 8444 C C . ALA B 1 516 ? 10.176 -21.870 -51.340 1.00 36.45 516 ALA B C 1
ATOM 8445 O O . ALA B 1 516 ? 9.212 -22.638 -51.402 1.00 35.47 516 ALA B O 1
ATOM 8447 N N . VAL B 1 517 ? 11.076 -21.899 -50.361 1.00 32.20 517 VAL B N 1
ATOM 8448 C CA . VAL B 1 517 ? 10.921 -22.695 -49.150 1.00 35.17 517 VAL B CA 1
ATOM 8449 C C . VAL B 1 517 ? 10.402 -21.784 -48.049 1.00 37.73 517 VAL B C 1
ATOM 8450 O O . VAL B 1 517 ? 10.877 -20.652 -47.888 1.00 36.03 517 VAL B O 1
ATOM 8454 N N . ASP B 1 518 ? 9.413 -22.266 -47.297 1.00 35.81 518 ASP B N 1
ATOM 8455 C CA . ASP B 1 518 ? 8.921 -21.532 -46.136 1.00 34.55 518 ASP B CA 1
ATOM 8456 C C . ASP B 1 518 ? 8.502 -22.506 -45.043 1.00 36.36 518 ASP B C 1
ATOM 8457 O O . ASP B 1 518 ? 7.440 -22.358 -44.429 1.00 36.92 518 ASP B O 1
ATOM 8462 N N . ALA B 1 519 ? 9.329 -23.517 -44.794 1.00 35.28 519 ALA B N 1
ATOM 8463 C CA . ALA B 1 519 ? 9.040 -24.473 -43.737 1.00 35.69 519 ALA B CA 1
ATOM 8464 C C . ALA B 1 519 ? 9.166 -23.807 -42.372 1.00 35.66 519 ALA B C 1
ATOM 8465 O O . ALA B 1 519 ? 9.926 -22.852 -42.188 1.00 37.02 519 ALA B O 1
ATOM 8467 N N . GLY B 1 520 ? 8.403 -24.319 -41.410 1.00 32.86 520 GLY B N 1
ATOM 8468 C CA . GLY B 1 520 ? 8.398 -23.760 -40.072 1.00 36.50 520 GLY B CA 1
ATOM 8469 C C . GLY B 1 520 ? 9.631 -24.112 -39.267 1.00 35.06 520 GLY B C 1
ATOM 8470 O O . GLY B 1 520 ? 9.559 -24.890 -38.312 1.00 32.66 520 GLY B O 1
ATOM 8471 N N . ILE B 1 521 ? 10.772 -23.540 -39.644 1.00 36.42 521 ILE B N 1
ATOM 8472 C CA . ILE B 1 521 ? 12.048 -23.797 -38.988 1.00 41.04 521 ILE B CA 1
ATOM 8473 C C . ILE B 1 521 ? 12.550 -22.483 -38.409 1.00 38.42 521 ILE B C 1
ATOM 8474 O O . ILE B 1 521 ? 12.731 -21.505 -39.145 1.00 38.66 521 ILE B O 1
ATOM 8479 N N . ASP B 1 522 ? 12.771 -22.459 -37.095 1.00 40.34 522 ASP B N 1
ATOM 8480 C CA . ASP B 1 522 ? 13.280 -21.260 -36.445 1.00 45.36 522 ASP B CA 1
ATOM 8481 C C . ASP B 1 522 ? 14.649 -20.891 -37.005 1.00 44.77 522 ASP B C 1
ATOM 8482 O O . ASP B 1 522 ? 15.398 -21.744 -37.489 1.00 44.84 522 ASP B O 1
ATOM 8487 N N . ASP B 1 523 ? 14.969 -19.595 -36.935 1.00 43.02 523 ASP B N 1
ATOM 8488 C CA . ASP B 1 523 ? 16.215 -19.100 -37.513 1.00 47.25 523 ASP B CA 1
ATOM 8489 C C . ASP B 1 523 ? 17.428 -19.805 -36.919 1.00 50.17 523 ASP B C 1
ATOM 8490 O O . ASP B 1 523 ? 18.370 -20.150 -37.643 1.00 47.55 523 ASP B O 1
ATOM 8495 N N . LYS B 1 524 ? 17.420 -20.042 -35.606 1.00 50.75 524 LYS B N 1
ATOM 8496 C CA . LYS B 1 524 ? 18.560 -20.661 -34.939 1.00 49.33 524 LYS B CA 1
ATOM 8497 C C . LYS B 1 524 ? 18.740 -22.130 -35.297 1.00 48.39 524 LYS B C 1
ATOM 8498 O O . LYS B 1 524 ? 19.726 -22.734 -34.860 1.00 52.00 524 LYS B O 1
ATOM 8504 N N . PHE B 1 525 ? 17.829 -22.721 -36.071 1.00 46.71 525 PHE B N 1
ATOM 8505 C CA . PHE B 1 525 ? 17.953 -24.108 -36.491 1.00 46.10 525 PHE B CA 1
ATOM 8506 C C . PHE B 1 525 ? 18.079 -24.269 -37.999 1.00 45.23 525 PHE B C 1
ATOM 8507 O O . PHE B 1 525 ? 18.214 -25.404 -38.474 1.00 47.15 525 PHE B O 1
ATOM 8515 N N . LYS B 1 526 ? 18.046 -23.174 -38.764 1.00 43.45 526 LYS B N 1
ATOM 8516 C CA . LYS B 1 526 ? 18.086 -23.278 -40.221 1.00 41.56 526 LYS B CA 1
ATOM 8517 C C . LYS B 1 526 ? 19.401 -23.878 -40.703 1.00 43.80 526 LYS B C 1
ATOM 8518 O O . LYS B 1 526 ? 19.417 -24.677 -41.647 1.00 40.09 526 LYS B O 1
ATOM 8524 N N . GLU B 1 527 ? 20.517 -23.499 -40.076 1.00 43.99 527 GLU B N 1
ATOM 8525 C CA . GLU B 1 527 ? 21.805 -24.061 -40.463 1.00 44.05 527 GLU B CA 1
ATOM 8526 C C . GLU B 1 527 ? 21.901 -25.538 -40.103 1.00 44.61 527 GLU B C 1
ATOM 8527 O O . GLU B 1 527 ? 22.592 -26.300 -40.788 1.00 43.81 527 GLU B O 1
ATOM 8533 N N . THR B 1 528 ? 21.207 -25.962 -39.045 1.00 47.05 528 THR B N 1
ATOM 8534 C CA . THR B 1 528 ? 21.293 -27.345 -38.588 1.00 45.86 528 THR B CA 1
ATOM 8535 C C . THR B 1 528 ? 20.339 -28.256 -39.349 1.00 47.16 528 THR B C 1
ATOM 8536 O O . THR B 1 528 ? 20.689 -29.398 -39.666 1.00 44.44 528 THR B O 1
ATOM 8540 N N . SER B 1 529 ? 19.138 -27.771 -39.649 1.00 43.66 529 SER B N 1
ATOM 8541 C CA . SER B 1 529 ? 18.100 -28.594 -40.249 1.00 42.33 529 SER B CA 1
ATOM 8542 C C . SER B 1 529 ? 18.248 -28.638 -41.764 1.00 41.71 529 SER B C 1
ATOM 8543 O O . SER B 1 529 ? 18.654 -27.656 -42.391 1.00 41.96 529 SER B O 1
ATOM 8546 N N . ARG B 1 530 ? 17.919 -29.791 -42.345 1.00 39.66 530 ARG B N 1
ATOM 8547 C CA . ARG B 1 530 ? 17.889 -29.990 -43.795 1.00 43.30 530 ARG B CA 1
ATOM 8548 C C . ARG B 1 530 ? 16.584 -30.719 -44.105 1.00 41.13 530 ARG B C 1
ATOM 8549 O O . ARG B 1 530 ? 16.546 -31.950 -44.179 1.00 40.29 530 ARG B O 1
ATOM 8557 N N . TYR B 1 531 ? 15.515 -29.943 -44.290 1.00 39.63 531 TYR B N 1
ATOM 8558 C CA . TYR B 1 531 ? 14.173 -30.501 -44.415 1.00 38.06 531 TYR B CA 1
ATOM 8559 C C . TYR B 1 531 ? 13.878 -30.967 -45.837 1.00 37.13 531 TYR B C 1
ATOM 8560 O O . TYR B 1 531 ? 13.186 -31.972 -46.029 1.00 34.51 531 TYR B O 1
ATOM 8569 N N . ASN B 1 532 ? 14.389 -30.257 -46.841 1.00 38.02 532 ASN B N 1
ATOM 8570 C CA . ASN B 1 532 ? 14.140 -30.575 -48.242 1.00 35.63 532 ASN B CA 1
ATOM 8571 C C . ASN B 1 532 ? 15.452 -30.941 -48.920 1.00 39.82 532 ASN B C 1
ATOM 8572 O O . ASN B 1 532 ? 16.448 -30.224 -48.779 1.00 39.21 532 ASN B O 1
ATOM 8577 N N . LYS B 1 533 ? 15.450 -32.054 -49.655 1.00 37.21 533 LYS B N 1
ATOM 8578 C CA . LYS B 1 533 ? 16.667 -32.584 -50.252 1.00 39.15 533 LYS B CA 1
ATOM 8579 C C . LYS B 1 533 ? 16.394 -33.076 -51.666 1.00 39.23 533 LYS B C 1
ATOM 8580 O O . LYS B 1 533 ? 15.273 -33.473 -51.999 1.00 36.16 533 LYS B O 1
ATOM 8586 N N . ASN B 1 534 ? 17.442 -33.037 -52.495 1.00 36.78 534 ASN B N 1
ATOM 8587 C CA . ASN B 1 534 ? 17.451 -33.649 -53.821 1.00 34.01 534 ASN B CA 1
ATOM 8588 C C . ASN B 1 534 ? 16.372 -33.076 -54.732 1.00 35.74 534 ASN B C 1
ATOM 8589 O O . ASN B 1 534 ? 15.354 -33.727 -54.988 1.00 36.10 534 ASN B O 1
ATOM 8594 N N . ILE B 1 535 ? 16.597 -31.866 -55.239 1.00 33.86 535 ILE B N 1
ATOM 8595 C CA . ILE B 1 535 ? 15.646 -31.167 -56.094 1.00 34.42 535 ILE B CA 1
ATOM 8596 C C . ILE B 1 535 ? 16.343 -30.813 -57.400 1.00 39.22 535 ILE B C 1
ATOM 8597 O O . ILE B 1 535 ? 17.418 -30.200 -57.388 1.00 38.75 535 ILE B O 1
ATOM 8602 N N . VAL B 1 536 ? 15.734 -31.195 -58.519 1.00 32.87 536 VAL B N 1
ATOM 8603 C CA . VAL B 1 536 ? 16.251 -30.894 -59.850 1.00 35.26 536 VAL B CA 1
ATOM 8604 C C . VAL B 1 536 ? 15.281 -29.934 -60.525 1.00 35.22 536 VAL B C 1
ATOM 8605 O O . VAL B 1 536 ? 14.083 -30.224 -60.635 1.00 31.86 536 VAL B O 1
ATOM 8609 N N . ILE B 1 537 ? 15.795 -28.791 -60.972 1.00 32.22 537 ILE B N 1
ATOM 8610 C CA . ILE B 1 537 ? 15.004 -27.767 -61.650 1.00 32.21 537 ILE B CA 1
ATOM 8611 C C . ILE B 1 537 ? 15.675 -27.519 -62.995 1.00 36.29 537 ILE B C 1
ATOM 8612 O O . ILE B 1 537 ? 16.662 -26.778 -63.080 1.00 32.58 537 ILE B O 1
ATOM 8617 N N . LYS B 1 538 ? 15.140 -28.126 -64.054 1.00 36.75 538 LYS B N 1
ATOM 8618 C CA . LYS B 1 538 ? 15.795 -28.114 -65.354 1.00 35.07 538 LYS B CA 1
ATOM 8619 C C . LYS B 1 538 ? 14.776 -27.899 -66.463 1.00 37.25 538 LYS B C 1
ATOM 8620 O O . LYS B 1 538 ? 13.607 -28.270 -66.338 1.00 37.43 538 LYS B O 1
ATOM 8626 N N . GLY B 1 539 ? 15.234 -27.287 -67.554 1.00 33.93 539 GLY B N 1
ATOM 8627 C CA . GLY B 1 539 ? 14.420 -27.139 -68.744 1.00 32.18 539 GLY B CA 1
ATOM 8628 C C . GLY B 1 539 ? 13.209 -26.245 -68.613 1.00 33.75 539 GLY B C 1
ATOM 8629 O O . GLY B 1 539 ? 12.364 -26.243 -69.513 1.00 33.70 539 GLY B O 1
ATOM 8630 N N . ASN B 1 540 ? 13.095 -25.483 -67.532 1.00 33.33 540 ASN B N 1
ATOM 8631 C CA . ASN B 1 540 ? 11.946 -24.615 -67.333 1.00 31.85 540 ASN B CA 1
ATOM 8632 C C . ASN B 1 540 ? 12.179 -23.250 -67.971 1.00 33.82 540 ASN B C 1
ATOM 8633 O O . ASN B 1 540 ? 13.312 -22.835 -68.222 1.00 31.72 540 ASN B O 1
ATOM 8638 N N . THR B 1 541 ? 11.078 -22.553 -68.233 1.00 32.56 541 THR B N 1
ATOM 8639 C CA . THR B 1 541 ? 11.106 -21.182 -68.724 1.00 32.57 541 THR B CA 1
ATOM 8640 C C . THR B 1 541 ? 10.496 -20.281 -67.660 1.00 32.26 541 THR B C 1
ATOM 8641 O O . THR B 1 541 ? 9.340 -20.474 -67.268 1.00 32.56 541 THR B O 1
ATOM 8645 N N . PHE B 1 542 ? 11.275 -19.312 -67.188 1.00 35.41 542 PHE B N 1
ATOM 8646 C CA . PHE B 1 542 ? 10.835 -18.357 -66.173 1.00 31.13 542 PHE B CA 1
ATOM 8647 C C . PHE B 1 542 ? 10.663 -17.000 -66.846 1.00 34.65 542 PHE B C 1
ATOM 8648 O O . PHE B 1 542 ? 11.646 -16.312 -67.137 1.00 34.97 542 PHE B O 1
ATOM 8656 N N . LYS B 1 543 ? 9.414 -16.617 -67.095 1.00 29.26 543 LYS B N 1
ATOM 8657 C CA . LYS B 1 543 ? 9.097 -15.291 -67.614 1.00 32.39 543 LYS B CA 1
ATOM 8658 C C . LYS B 1 543 ? 8.784 -14.386 -66.429 1.00 35.17 543 LYS B C 1
ATOM 8659 O O . LYS B 1 543 ? 7.728 -14.516 -65.799 1.00 34.17 543 LYS B O 1
ATOM 8665 N N . VAL B 1 544 ? 9.706 -13.479 -66.117 1.00 37.32 544 VAL B N 1
ATOM 8666 C CA . VAL B 1 544 ? 9.621 -12.660 -64.915 1.00 38.92 544 VAL B CA 1
ATOM 8667 C C . VAL B 1 544 ? 9.536 -11.193 -65.311 1.00 35.70 544 VAL B C 1
ATOM 8668 O O . VAL B 1 544 ? 10.084 -10.768 -66.333 1.00 35.24 544 VAL B O 1
ATOM 8672 N N . PHE B 1 545 ? 8.833 -10.416 -64.486 1.00 35.15 545 PHE B N 1
ATOM 8673 C CA . PHE B 1 545 ? 8.660 -8.993 -64.739 1.00 30.92 545 PHE B CA 1
ATOM 8674 C C . PHE B 1 545 ? 9.568 -8.112 -63.891 1.00 34.31 545 PHE B C 1
ATOM 8675 O O . PHE B 1 545 ? 9.735 -6.932 -64.221 1.00 35.45 545 PHE B O 1
ATOM 8683 N N . ASP B 1 546 ? 10.153 -8.641 -62.823 1.00 30.06 546 ASP B N 1
ATOM 8684 C CA . ASP B 1 546 ? 11.090 -7.870 -62.011 1.00 38.11 546 ASP B CA 1
ATOM 8685 C C . ASP B 1 546 ? 12.124 -8.832 -61.430 1.00 34.28 546 ASP B C 1
ATOM 8686 O O . ASP B 1 546 ? 12.280 -9.959 -61.910 1.00 38.28 546 ASP B O 1
ATOM 8691 N N . LYS B 1 547 ? 12.827 -8.389 -60.386 1.00 37.92 547 LYS B N 1
ATOM 8692 C CA . LYS B 1 547 ? 13.932 -9.139 -59.801 1.00 37.37 547 LYS B CA 1
ATOM 8693 C C . LYS B 1 547 ? 13.525 -9.899 -58.543 1.00 36.62 547 LYS B C 1
ATOM 8694 O O . LYS B 1 547 ? 14.349 -10.087 -57.641 1.00 38.30 547 LYS B O 1
ATOM 8700 N N . ALA B 1 548 ? 12.270 -10.332 -58.461 1.00 39.42 548 ALA B N 1
ATOM 8701 C CA . ALA B 1 548 ? 11.855 -11.179 -57.357 1.00 35.16 548 ALA B CA 1
ATOM 8702 C C . ALA B 1 548 ? 12.624 -12.499 -57.407 1.00 34.42 548 ALA B C 1
ATOM 8703 O O . ALA B 1 548 ? 13.069 -12.925 -58.478 1.00 35.99 548 ALA B O 1
ATOM 8705 N N . PRO B 1 549 ? 12.812 -13.159 -56.266 1.00 34.93 549 PRO B N 1
ATOM 8706 C CA . PRO B 1 549 ? 13.568 -14.417 -56.266 1.00 35.22 549 PRO B CA 1
ATOM 8707 C C . PRO B 1 549 ? 12.902 -15.469 -57.141 1.00 34.99 549 PRO B C 1
ATOM 8708 O O . PRO B 1 549 ? 11.711 -15.755 -57.005 1.00 34.47 549 PRO B O 1
ATOM 8712 N N . ILE B 1 550 ? 13.683 -16.030 -58.065 1.00 33.91 550 ILE B N 1
ATOM 8713 C CA . ILE B 1 550 ? 13.247 -17.243 -58.745 1.00 36.10 550 ILE B CA 1
ATOM 8714 C C . ILE B 1 550 ? 13.339 -18.428 -57.794 1.00 34.00 550 ILE B C 1
ATOM 8715 O O . ILE B 1 550 ? 12.427 -19.259 -57.720 1.00 31.07 550 ILE B O 1
ATOM 8720 N N . LEU B 1 551 ? 14.433 -18.512 -57.041 1.00 34.54 551 LEU B N 1
ATOM 8721 C CA . LEU B 1 551 ? 14.591 -19.475 -55.962 1.00 32.11 551 LEU B CA 1
ATOM 8722 C C . LEU B 1 551 ? 14.824 -18.718 -54.663 1.00 35.82 551 LEU B C 1
ATOM 8723 O O . LEU B 1 551 ? 15.638 -17.789 -54.619 1.00 37.94 551 LEU B O 1
ATOM 8728 N N . ASN B 1 552 ? 14.101 -19.107 -53.615 1.00 34.45 552 ASN B N 1
ATOM 8729 C CA . ASN B 1 552 ? 14.301 -18.591 -52.262 1.00 36.06 552 ASN B CA 1
ATOM 8730 C C . ASN B 1 552 ? 14.333 -19.810 -51.345 1.00 34.11 552 ASN B C 1
ATOM 8731 O O . ASN B 1 552 ? 13.282 -20.318 -50.943 1.00 34.20 552 ASN B O 1
ATOM 8736 N N . LEU B 1 553 ? 15.533 -20.281 -51.022 1.00 32.46 553 LEU B N 1
ATOM 8737 C CA . LEU B 1 553 ? 15.710 -21.551 -50.337 1.00 33.65 553 LEU B CA 1
ATOM 8738 C C . LEU B 1 553 ? 16.410 -21.358 -49.000 1.00 38.32 553 LEU B C 1
ATOM 8739 O O . LEU B 1 553 ? 17.266 -20.481 -48.846 1.00 37.86 553 LEU B O 1
ATOM 8744 N N . PHE B 1 554 ? 16.034 -22.190 -48.031 1.00 37.90 554 PHE B N 1
ATOM 8745 C CA . PHE B 1 554 ? 16.820 -22.352 -46.818 1.00 37.63 554 PHE B CA 1
ATOM 8746 C C . PHE B 1 554 ? 16.684 -23.789 -46.342 1.00 36.81 554 PHE B C 1
ATOM 8747 O O . PHE B 1 554 ? 15.662 -24.440 -46.576 1.00 37.18 554 PHE B O 1
ATOM 8755 N N . SER B 1 555 ? 17.734 -24.281 -45.685 1.00 37.99 555 SER B N 1
ATOM 8756 C CA . SER B 1 555 ? 17.775 -25.646 -45.161 1.00 37.79 555 SER B CA 1
ATOM 8757 C C . SER B 1 555 ? 17.548 -26.684 -46.258 1.00 39.01 555 SER B C 1
ATOM 8758 O O . SER B 1 555 ? 16.943 -27.734 -46.021 1.00 36.90 555 SER B O 1
ATOM 8761 N N . VAL B 1 556 ? 18.048 -26.404 -47.458 1.00 41.11 556 VAL B N 1
ATOM 8762 C CA . VAL B 1 556 ? 17.932 -27.297 -48.603 1.00 38.71 556 VAL B CA 1
ATOM 8763 C C . VAL B 1 556 ? 19.285 -27.950 -48.848 1.00 41.16 556 VAL B C 1
ATOM 8764 O O . VAL B 1 556 ? 20.327 -27.288 -48.782 1.00 39.35 556 VAL B O 1
ATOM 8768 N N . SER B 1 557 ? 19.269 -29.251 -49.124 1.00 40.54 557 SER B N 1
ATOM 8769 C CA . SER B 1 557 ? 20.476 -30.004 -49.433 1.00 40.25 557 SER B CA 1
ATOM 8770 C C . SER B 1 557 ? 20.364 -30.575 -50.839 1.00 42.11 557 SER B C 1
ATOM 8771 O O . SER B 1 557 ? 19.360 -31.212 -51.174 1.00 42.63 557 SER B O 1
ATOM 8774 N N . ASN B 1 558 ? 21.391 -30.332 -51.657 1.00 38.93 558 ASN B N 1
ATOM 8775 C CA . ASN B 1 558 ? 21.489 -30.871 -53.010 1.00 37.64 558 ASN B CA 1
ATOM 8776 C C . ASN B 1 558 ? 20.365 -30.373 -53.913 1.00 39.05 558 ASN B C 1
ATOM 8777 O O . ASN B 1 558 ? 19.308 -31.005 -54.008 1.00 36.49 558 ASN B O 1
ATOM 8782 N N . LEU B 1 559 ? 20.591 -29.248 -54.590 1.00 36.72 559 LEU B N 1
ATOM 8783 C CA . LEU B 1 559 ? 19.644 -28.710 -55.559 1.00 36.96 559 LEU B CA 1
ATOM 8784 C C . LEU B 1 559 ? 20.417 -28.235 -56.780 1.00 36.24 559 LEU B C 1
ATOM 8785 O O . LEU B 1 559 ? 21.427 -27.539 -56.643 1.00 40.48 559 LEU B O 1
ATOM 8790 N N . VAL B 1 560 ? 19.938 -28.604 -57.966 1.00 33.22 560 VAL B N 1
ATOM 8791 C CA . VAL B 1 560 ? 20.579 -28.254 -59.228 1.00 33.64 560 VAL B CA 1
ATOM 8792 C C . VAL B 1 560 ? 19.619 -27.392 -60.036 1.00 36.18 560 VAL B C 1
ATOM 8793 O O . VAL B 1 560 ? 18.452 -27.757 -60.220 1.00 34.63 560 VAL B O 1
ATOM 8797 N N . PHE B 1 561 ? 20.113 -26.254 -60.520 1.00 35.55 561 PHE B N 1
ATOM 8798 C CA . PHE B 1 561 ? 19.343 -25.321 -61.340 1.00 36.57 561 PHE B CA 1
ATOM 8799 C C . PHE B 1 561 ? 20.092 -25.147 -62.659 1.00 36.33 561 PHE B C 1
ATOM 8800 O O . PHE B 1 561 ? 21.028 -24.345 -62.748 1.00 36.22 561 PHE B O 1
ATOM 8808 N N . GLU B 1 562 ? 19.682 -25.893 -63.684 1.00 36.86 562 GLU B N 1
ATOM 8809 C CA . GLU B 1 562 ? 20.409 -25.933 -64.945 1.00 36.63 562 GLU B CA 1
ATOM 8810 C C . GLU B 1 562 ? 19.434 -25.972 -66.113 1.00 38.27 562 GLU B C 1
ATOM 8811 O O . GLU B 1 562 ? 18.285 -26.396 -65.978 1.00 35.31 562 GLU B O 1
ATOM 8817 N N . ASN B 1 563 ? 19.918 -25.516 -67.271 1.00 37.47 563 ASN B N 1
ATOM 8818 C CA . ASN B 1 563 ? 19.199 -25.618 -68.543 1.00 34.24 563 ASN B CA 1
ATOM 8819 C C . ASN B 1 563 ? 17.856 -24.891 -68.514 1.00 34.60 563 ASN B C 1
ATOM 8820 O O . ASN B 1 563 ? 16.917 -25.279 -69.212 1.00 37.32 563 ASN B O 1
ATOM 8822 N N . ASN B 1 564 ? 17.752 -23.830 -67.724 1.00 34.91 564 ASN B N 1
ATOM 8823 C CA . ASN B 1 564 ? 16.539 -23.030 -67.662 1.00 34.31 564 ASN B CA 1
ATOM 8824 C C . ASN B 1 564 ? 16.703 -21.745 -68.464 1.00 37.96 564 ASN B C 1
ATOM 8825 O O . ASN B 1 564 ? 17.814 -21.259 -68.692 1.00 36.92 564 ASN B O 1
ATOM 8830 N N . ILE B 1 565 ? 15.570 -21.197 -68.893 1.00 34.74 565 ILE B N 1
ATOM 8831 C CA . ILE B 1 565 ? 15.521 -19.933 -69.617 1.00 37.63 565 ILE B CA 1
ATOM 8832 C C . ILE B 1 565 ? 14.818 -18.912 -68.735 1.00 38.74 565 ILE B C 1
ATOM 8833 O O . ILE B 1 565 ? 13.716 -19.168 -68.235 1.00 36.66 565 ILE B O 1
ATOM 8838 N N . ILE B 1 566 ? 15.458 -17.763 -68.536 1.00 37.41 566 ILE B N 1
ATOM 8839 C CA . ILE B 1 566 ? 14.923 -16.683 -67.714 1.00 34.65 566 ILE B CA 1
ATOM 8840 C C . ILE B 1 566 ? 14.672 -15.496 -68.633 1.00 37.92 566 ILE B C 1
ATOM 8841 O O . ILE B 1 566 ? 15.618 -14.898 -69.162 1.00 37.57 566 ILE B O 1
ATOM 8846 N N . GLU B 1 567 ? 13.403 -15.153 -68.821 1.00 36.00 567 GLU B N 1
ATOM 8847 C CA . GLU B 1 567 ? 12.987 -14.134 -69.774 1.00 36.90 567 GLU B CA 1
ATOM 8848 C C . GLU B 1 567 ? 12.406 -12.941 -69.028 1.00 38.81 567 GLU B C 1
ATOM 8849 O O . GLU B 1 567 ? 11.524 -13.104 -68.178 1.00 39.54 567 GLU B O 1
ATOM 8855 N N . LYS B 1 568 ? 12.898 -11.747 -69.348 1.00 33.88 568 LYS B N 1
ATOM 8856 C CA . LYS B 1 568 ? 12.410 -10.529 -68.717 1.00 33.87 568 LYS B CA 1
ATOM 8857 C C . LYS B 1 568 ? 11.168 -10.026 -69.440 1.00 36.82 568 LYS B C 1
ATOM 8858 O O . LYS B 1 568 ? 11.146 -9.945 -70.673 1.00 37.82 568 LYS B O 1
ATOM 8864 N N . THR B 1 569 ? 10.136 -9.693 -68.672 1.00 31.03 569 THR B N 1
ATOM 8865 C CA . THR B 1 569 ? 8.905 -9.119 -69.195 1.00 36.25 569 THR B CA 1
ATOM 8866 C C . THR B 1 569 ? 8.633 -7.784 -68.513 1.00 34.76 569 THR B C 1
ATOM 8867 O O . THR B 1 569 ? 9.341 -7.370 -67.591 1.00 32.10 569 THR B O 1
ATOM 8871 N N . THR B 1 570 ? 7.589 -7.106 -68.983 1.00 36.11 570 THR B N 1
ATOM 8872 C CA . THR B 1 570 ? 7.083 -5.885 -68.366 1.00 35.13 570 THR B CA 1
ATOM 8873 C C . THR B 1 570 ? 5.590 -6.012 -68.100 1.00 35.78 570 THR B C 1
ATOM 8874 O O . THR B 1 570 ? 4.822 -5.062 -68.278 1.00 34.07 570 THR B O 1
ATOM 8878 N N . GLU B 1 571 ? 5.159 -7.199 -67.667 1.00 36.68 571 GLU B N 1
ATOM 8879 C CA . GLU B 1 571 ? 3.734 -7.450 -67.478 1.00 36.78 571 GLU B CA 1
ATOM 8880 C C . GLU B 1 571 ? 3.181 -6.670 -66.291 1.00 36.49 571 GLU B C 1
ATOM 8881 O O . GLU B 1 571 ? 2.039 -6.198 -66.330 1.00 35.36 571 GLU B O 1
ATOM 8887 N N . TYR B 1 572 ? 3.967 -6.525 -65.235 1.00 35.02 572 TYR B N 1
ATOM 8888 C CA . TYR B 1 572 ? 3.563 -5.819 -64.031 1.00 37.58 572 TYR B CA 1
ATOM 8889 C C . TYR B 1 572 ? 4.630 -4.805 -63.656 1.00 37.54 572 TYR B C 1
ATOM 8890 O O . TYR B 1 572 ? 5.795 -4.945 -64.045 1.00 35.89 572 TYR B O 1
ATOM 8899 N N . PRO B 1 573 ? 4.262 -3.762 -62.912 1.00 39.99 573 PRO B N 1
ATOM 8900 C CA . PRO B 1 573 ? 5.272 -2.810 -62.434 1.00 37.75 573 PRO B CA 1
ATOM 8901 C C . PRO B 1 573 ? 6.313 -3.501 -61.566 1.00 39.44 573 PRO B C 1
ATOM 8902 O O . PRO B 1 573 ? 5.993 -4.361 -60.742 1.00 38.10 573 PRO B O 1
ATOM 8906 N N . GLU B 1 574 ? 7.571 -3.116 -61.762 1.00 36.63 574 GLU B N 1
ATOM 8907 C CA . GLU B 1 574 ? 8.664 -3.722 -61.018 1.00 36.95 574 GLU B CA 1
ATOM 8908 C C . GLU B 1 574 ? 8.620 -3.295 -59.556 1.00 39.40 574 GLU B C 1
ATOM 8909 O O . GLU B 1 574 ? 8.297 -2.148 -59.234 1.00 44.94 574 GLU B O 1
ATOM 8915 N N . ARG B 1 575 ? 8.946 -4.229 -58.668 1.00 39.88 575 ARG B N 1
ATOM 8916 C CA . ARG B 1 575 ? 8.915 -3.996 -57.231 1.00 40.60 575 ARG B CA 1
ATOM 8917 C C . ARG B 1 575 ? 10.331 -3.720 -56.738 1.00 44.39 575 ARG B C 1
ATOM 8918 O O . ARG B 1 575 ? 11.211 -4.580 -56.855 1.00 41.60 575 ARG B O 1
ATOM 8926 N N . LYS B 1 576 ? 10.545 -2.524 -56.184 1.00 44.60 576 LYS B N 1
ATOM 8927 C CA . LYS B 1 576 ? 11.854 -2.146 -55.665 1.00 45.47 576 LYS B CA 1
ATOM 8928 C C . LYS B 1 576 ? 12.268 -2.965 -54.449 1.00 45.46 576 LYS B C 1
ATOM 8929 O O . LYS B 1 576 ? 13.433 -2.889 -54.042 1.00 45.56 576 LYS B O 1
ATOM 8931 N N . LYS B 1 577 ? 11.346 -3.733 -53.862 1.00 48.25 577 LYS B N 1
ATOM 8932 C CA . LYS B 1 577 ? 11.687 -4.590 -52.731 1.00 45.79 577 LYS B CA 1
ATOM 8933 C C . LYS B 1 577 ? 12.769 -5.595 -53.100 1.00 43.92 577 LYS B C 1
ATOM 8934 O O . LYS B 1 577 ? 13.625 -5.931 -52.273 1.00 41.40 577 LYS B O 1
ATOM 8938 N N . TYR B 1 578 ? 12.749 -6.083 -54.337 1.00 41.59 578 TYR B N 1
ATOM 8939 C CA . TYR B 1 578 ? 13.559 -7.218 -54.752 1.00 45.05 578 TYR B CA 1
ATOM 8940 C C . TYR B 1 578 ? 14.658 -6.782 -55.712 1.00 42.19 578 TYR B C 1
ATOM 8941 O O . TYR B 1 578 ? 14.443 -5.924 -56.573 1.00 40.32 578 TYR B O 1
ATOM 8950 N N . ASN B 1 579 ? 15.834 -7.390 -55.561 1.00 40.72 579 ASN B N 1
ATOM 8951 C CA . ASN B 1 579 ? 16.936 -7.185 -56.493 1.00 44.97 579 ASN B CA 1
ATOM 8952 C C . ASN B 1 579 ? 17.874 -8.386 -56.477 1.00 45.76 579 ASN B C 1
ATOM 8953 O O . ASN B 1 579 ? 19.099 -8.232 -56.442 1.00 46.40 579 ASN B O 1
ATOM 8958 N N . SER B 1 580 ? 17.300 -9.591 -56.503 1.00 39.80 580 SER B N 1
ATOM 8959 C CA . SER B 1 580 ? 18.085 -10.820 -56.569 1.00 39.71 580 SER B CA 1
ATOM 8960 C C . SER B 1 580 ? 17.202 -12.001 -56.948 1.00 42.58 580 SER B C 1
ATOM 8961 O O . SER B 1 580 ? 16.225 -12.300 -56.252 1.00 39.42 580 SER B O 1
ATOM 8964 N N . LEU B 1 581 ? 17.543 -12.684 -58.042 1.00 38.80 581 LEU B N 1
ATOM 8965 C CA . LEU B 1 581 ? 16.733 -13.799 -58.515 1.00 37.66 581 LEU B CA 1
ATOM 8966 C C . LEU B 1 581 ? 16.973 -15.080 -57.728 1.00 37.81 581 LEU B C 1
ATOM 8967 O O . LEU B 1 581 ? 16.169 -16.012 -57.830 1.00 34.83 581 LEU B O 1
ATOM 8972 N N . PHE B 1 582 ? 18.048 -15.148 -56.943 1.00 36.91 582 PHE B N 1
ATOM 8973 C CA . PHE B 1 582 ? 18.405 -16.369 -56.221 1.00 35.19 582 PHE B CA 1
ATOM 8974 C C . PHE B 1 582 ? 18.817 -15.987 -54.802 1.00 37.32 582 PHE B C 1
ATOM 8975 O O . PHE B 1 582 ? 19.921 -15.481 -54.582 1.00 39.34 582 PHE B O 1
ATOM 8983 N N . VAL B 1 583 ? 17.924 -16.231 -53.847 1.00 38.50 583 VAL B N 1
ATOM 8984 C CA . VAL B 1 583 ? 18.177 -15.981 -52.433 1.00 39.32 583 VAL B CA 1
ATOM 8985 C C . VAL B 1 583 ? 18.353 -17.331 -51.752 1.00 37.68 583 VAL B C 1
ATOM 8986 O O . VAL B 1 583 ? 17.418 -18.140 -51.711 1.00 39.34 583 VAL B O 1
ATOM 8990 N N . ILE B 1 584 ? 19.549 -17.579 -51.226 1.00 37.18 584 ILE B N 1
ATOM 8991 C CA . ILE B 1 584 ? 19.902 -18.867 -50.643 1.00 38.85 584 ILE B CA 1
ATOM 8992 C C . ILE B 1 584 ? 20.514 -18.633 -49.269 1.00 42.33 584 ILE B C 1
ATOM 8993 O O . ILE B 1 584 ? 21.428 -17.814 -49.122 1.00 43.83 584 ILE B O 1
ATOM 8998 N N . ASN B 1 585 ? 20.009 -19.353 -48.268 1.00 43.59 585 ASN B N 1
ATOM 8999 C CA . ASN B 1 585 ? 20.517 -19.278 -46.906 1.00 43.92 585 ASN B CA 1
ATOM 9000 C C . ASN B 1 585 ? 20.576 -20.678 -46.315 1.00 43.49 585 ASN B C 1
ATOM 9001 O O . ASN B 1 585 ? 19.740 -21.529 -46.626 1.00 38.07 585 ASN B O 1
ATOM 9006 N N . ASN B 1 586 ? 21.580 -20.906 -45.466 1.00 43.14 586 ASN B N 1
ATOM 9007 C CA . ASN B 1 586 ? 21.686 -22.117 -44.647 1.00 43.18 586 ASN B CA 1
ATOM 9008 C C . ASN B 1 586 ? 21.431 -23.382 -45.465 1.00 46.68 586 ASN B C 1
ATOM 9009 O O . ASN B 1 586 ? 20.628 -24.241 -45.095 1.00 42.28 586 ASN B O 1
ATOM 9014 N N . SER B 1 587 ? 22.120 -23.491 -46.596 1.00 47.00 587 SER B N 1
ATOM 9015 C CA . SER B 1 587 ? 21.957 -24.619 -47.502 1.00 43.94 587 SER B CA 1
ATOM 9016 C C . SER B 1 587 ? 23.328 -25.180 -47.861 1.00 46.33 587 SER B C 1
ATOM 9017 O O . SER B 1 587 ? 24.367 -24.675 -47.426 1.00 48.18 587 SER B O 1
ATOM 9020 N N . ASP B 1 588 ? 23.323 -26.241 -48.664 1.00 43.20 588 ASP B N 1
ATOM 9021 C CA . ASP B 1 588 ? 24.557 -26.877 -49.098 1.00 44.46 588 ASP B CA 1
ATOM 9022 C C . ASP B 1 588 ? 24.300 -27.602 -50.410 1.00 45.62 588 ASP B C 1
ATOM 9023 O O . ASP B 1 588 ? 23.173 -28.016 -50.693 1.00 43.97 588 ASP B O 1
ATOM 9028 N N . ASN B 1 589 ? 25.363 -27.744 -51.204 1.00 40.65 589 ASN B N 1
ATOM 9029 C CA . ASN B 1 589 ? 25.310 -28.452 -52.483 1.00 41.59 589 ASN B CA 1
ATOM 9030 C C . ASN B 1 589 ? 24.249 -27.859 -53.408 1.00 41.23 589 ASN B C 1
ATOM 9031 O O . ASN B 1 589 ? 23.491 -28.581 -54.058 1.00 43.14 589 ASN B O 1
ATOM 9036 N N . ILE B 1 590 ? 24.190 -26.531 -53.463 1.00 38.47 590 ILE B N 1
ATOM 9037 C CA . ILE B 1 590 ? 23.298 -25.816 -54.369 1.00 44.15 590 ILE B CA 1
ATOM 9038 C C . ILE B 1 590 ? 24.103 -25.381 -55.584 1.00 42.90 590 ILE B C 1
ATOM 9039 O O . ILE B 1 590 ? 25.185 -24.796 -55.445 1.00 43.90 590 ILE B O 1
ATOM 9044 N N . THR B 1 591 ? 23.581 -25.663 -56.775 1.00 42.42 591 THR B N 1
ATOM 9045 C CA . THR B 1 591 ? 24.273 -25.367 -58.024 1.00 39.19 591 THR B CA 1
ATOM 9046 C C . THR B 1 591 ? 23.374 -24.504 -58.900 1.00 39.69 591 THR B C 1
ATOM 9047 O O . THR B 1 591 ? 22.318 -24.958 -59.353 1.00 39.42 591 THR B O 1
ATOM 9051 N N . ILE B 1 592 ? 23.791 -23.262 -59.124 1.00 37.00 592 ILE B N 1
ATOM 9052 C CA . ILE B 1 592 ? 23.171 -22.383 -60.113 1.00 38.32 592 ILE B CA 1
ATOM 9053 C C . ILE B 1 592 ? 24.102 -22.427 -61.320 1.00 41.97 592 ILE B C 1
ATOM 9054 O O . ILE B 1 592 ? 25.010 -21.608 -61.467 1.00 45.88 592 ILE B O 1
ATOM 9059 N N . SER B 1 593 ? 23.877 -23.406 -62.192 1.00 43.35 593 SER B N 1
ATOM 9060 C CA . SER B 1 593 ? 24.839 -23.719 -63.239 1.00 39.59 593 SER B CA 1
ATOM 9061 C C . SER B 1 593 ? 24.942 -22.591 -64.260 1.00 39.38 593 SER B C 1
ATOM 9062 O O . SER B 1 593 ? 23.995 -21.833 -64.487 1.00 35.10 593 SER B O 1
ATOM 9065 N N . ILE B 1 594 ? 26.122 -22.489 -64.879 1.00 39.56 594 ILE B N 1
ATOM 9066 C CA . ILE B 1 594 ? 26.320 -21.546 -65.976 1.00 36.89 594 ILE B CA 1
ATOM 9067 C C . ILE B 1 594 ? 25.397 -21.883 -67.137 1.00 40.33 594 ILE B C 1
ATOM 9068 O O . ILE B 1 594 ? 25.005 -21.000 -67.911 1.00 36.41 594 ILE B O 1
ATOM 9073 N N . ASN B 1 595 ? 25.020 -23.156 -67.268 1.00 35.81 595 ASN B N 1
ATOM 9074 C CA . ASN B 1 595 ? 24.091 -23.592 -68.301 1.00 39.12 595 ASN B CA 1
ATOM 9075 C C . ASN B 1 595 ? 22.678 -23.101 -68.000 1.00 38.43 595 ASN B C 1
ATOM 9076 O O . ASN B 1 595 ? 21.784 -23.897 -67.697 1.00 44.98 595 ASN B O 1
ATOM 9081 N N . ASN B 1 596 ? 22.479 -21.788 -68.063 1.00 39.31 596 ASN B N 1
ATOM 9082 C CA . ASN B 1 596 ? 21.163 -21.183 -67.941 1.00 37.47 596 ASN B CA 1
ATOM 9083 C C . ASN B 1 596 ? 21.140 -19.963 -68.845 1.00 38.31 596 ASN B C 1
ATOM 9084 O O . ASN B 1 596 ? 22.117 -19.213 -68.902 1.00 39.63 596 ASN B O 1
ATOM 9089 N N . ILE B 1 597 ? 20.036 -19.775 -69.560 1.00 37.38 597 ILE B N 1
ATOM 9090 C CA . ILE B 1 597 ? 19.920 -18.729 -70.568 1.00 38.97 597 ILE B CA 1
ATOM 9091 C C . ILE B 1 597 ? 19.056 -17.607 -70.012 1.00 42.55 597 ILE B C 1
ATOM 9092 O O . ILE B 1 597 ? 17.972 -17.856 -69.469 1.00 44.00 597 ILE B O 1
ATOM 9097 N N . LEU B 1 598 ? 19.539 -16.374 -70.144 1.00 37.34 598 LEU B N 1
ATOM 9098 C CA . LEU B 1 598 ? 18.840 -15.189 -69.672 1.00 39.92 598 LEU B CA 1
ATOM 9099 C C . LEU B 1 598 ? 18.641 -14.230 -70.836 1.00 44.80 598 LEU B C 1
ATOM 9100 O O . LEU B 1 598 ? 19.554 -14.019 -71.641 1.00 46.61 598 LEU B O 1
ATOM 9105 N N . GLN B 1 599 ? 17.446 -13.649 -70.924 1.00 41.31 599 GLN B N 1
ATOM 9106 C CA . GLN B 1 599 ? 17.069 -12.846 -72.080 1.00 40.62 599 GLN B CA 1
ATOM 9107 C C . GLN B 1 599 ? 16.280 -11.626 -71.631 1.00 40.88 599 GLN B C 1
ATOM 9108 O O . GLN B 1 599 ? 15.311 -11.754 -70.877 1.00 39.43 599 GLN B O 1
ATOM 9114 N N . GLY B 1 600 ? 16.699 -10.448 -72.094 1.00 38.44 600 GLY B N 1
ATOM 9115 C CA . GLY B 1 600 ? 15.976 -9.218 -71.851 1.00 36.52 600 GLY B CA 1
ATOM 9116 C C . GLY B 1 600 ? 16.434 -8.408 -70.656 1.00 40.62 600 GLY B C 1
ATOM 9117 O O . GLY B 1 600 ? 15.824 -7.372 -70.364 1.00 41.18 600 GLY B O 1
ATOM 9118 N N . PHE B 1 601 ? 17.480 -8.837 -69.958 1.00 40.32 601 PHE B N 1
ATOM 9119 C CA . PHE B 1 601 ? 17.988 -8.125 -68.796 1.00 40.68 601 PHE B CA 1
ATOM 9120 C C . PHE B 1 601 ? 19.134 -7.203 -69.197 1.00 46.87 601 PHE B C 1
ATOM 9121 O O . PHE B 1 601 ? 19.824 -7.434 -70.194 1.00 43.34 601 PHE B O 1
ATOM 9129 N N . SER B 1 602 ? 19.331 -6.149 -68.401 1.00 45.74 602 SER B N 1
ATOM 9130 C CA . SER B 1 602 ? 20.433 -5.228 -68.656 1.00 49.71 602 SER B CA 1
ATOM 9131 C C . SER B 1 602 ? 21.748 -5.766 -68.110 1.00 48.63 602 SER B C 1
ATOM 9132 O O . SER B 1 602 ? 22.788 -5.650 -68.765 1.00 49.60 602 SER B O 1
ATOM 9135 N N . GLU B 1 603 ? 21.726 -6.344 -66.913 1.00 44.72 603 GLU B N 1
ATOM 9136 C CA . GLU B 1 603 ? 22.916 -6.950 -66.337 1.00 46.64 603 GLU B CA 1
ATOM 9137 C C . GLU B 1 603 ? 23.177 -8.311 -66.984 1.00 44.77 603 GLU B C 1
ATOM 9138 O O . GLU B 1 603 ? 22.473 -8.743 -67.903 1.00 39.23 603 GLU B O 1
ATOM 9144 N N . GLY B 1 604 ? 24.202 -9.007 -66.489 1.00 38.79 604 GLY B N 1
ATOM 9145 C CA . GLY B 1 604 ? 24.604 -10.286 -67.026 1.00 37.91 604 GLY B CA 1
ATOM 9146 C C . GLY B 1 604 ? 24.581 -11.386 -65.977 1.00 41.31 604 GLY B C 1
ATOM 9147 O O . GLY B 1 604 ? 24.217 -11.172 -64.818 1.00 41.58 604 GLY B O 1
ATOM 9148 N N . LYS B 1 605 ? 24.992 -12.581 -66.418 1.00 39.25 605 LYS B N 1
ATOM 9149 C CA . LYS B 1 605 ? 25.004 -13.742 -65.532 1.00 39.24 605 LYS B CA 1
ATOM 9150 C C . LYS B 1 605 ? 25.871 -13.514 -64.302 1.00 40.34 605 LYS B C 1
ATOM 9151 O O . LYS B 1 605 ? 25.609 -14.099 -63.245 1.00 41.01 605 LYS B O 1
ATOM 9157 N N . SER B 1 606 ? 26.908 -12.680 -64.422 1.00 39.72 606 SER B N 1
ATOM 9158 C CA . SER B 1 606 ? 27.826 -12.465 -63.307 1.00 44.20 606 SER B CA 1
ATOM 9159 C C . SER B 1 606 ? 27.104 -11.940 -62.072 1.00 43.12 606 SER B C 1
ATOM 9160 O O . SER B 1 606 ? 27.487 -12.268 -60.944 1.00 45.32 606 SER B O 1
ATOM 9163 N N . GLN B 1 607 ? 26.059 -11.137 -62.262 1.00 40.94 607 GLN B N 1
ATOM 9164 C CA . GLN B 1 607 ? 25.275 -10.601 -61.158 1.00 47.39 607 GLN B CA 1
ATOM 9165 C C . GLN B 1 607 ? 23.973 -11.363 -60.938 1.00 45.45 607 GLN B C 1
ATOM 9166 O O . GLN B 1 607 ? 23.653 -11.729 -59.803 1.00 48.15 607 GLN B O 1
ATOM 9168 N N . LEU B 1 608 ? 23.221 -11.625 -62.010 1.00 43.46 608 LEU B N 1
ATOM 9169 C CA . LEU B 1 608 ? 21.869 -12.153 -61.863 1.00 43.57 608 LEU B CA 1
ATOM 9170 C C . LEU B 1 608 ? 21.846 -13.622 -61.452 1.00 44.58 608 LEU B C 1
ATOM 9171 O O . LEU B 1 608 ? 20.878 -14.065 -60.824 1.00 49.33 608 LEU B O 1
ATOM 9176 N N . LEU B 1 609 ? 22.879 -14.389 -61.789 1.00 45.29 609 LEU B N 1
ATOM 9177 C CA . LEU B 1 609 ? 22.950 -15.792 -61.399 1.00 43.44 609 LEU B CA 1
ATOM 9178 C C . LEU B 1 609 ? 23.743 -16.012 -60.118 1.00 42.64 609 LEU B C 1
ATOM 9179 O O . LEU B 1 609 ? 23.909 -17.163 -59.700 1.00 42.79 609 LEU B O 1
ATOM 9184 N N . SER B 1 610 ? 24.234 -14.946 -59.488 1.00 43.65 610 SER B N 1
ATOM 9185 C CA . SER B 1 610 ? 24.998 -15.072 -58.253 1.00 41.93 610 SER B CA 1
ATOM 9186 C C . SER B 1 610 ? 24.056 -14.977 -57.061 1.00 42.63 610 SER B C 1
ATOM 9187 O O . SER B 1 610 ? 23.324 -13.984 -56.944 1.00 38.58 610 SER B O 1
ATOM 9190 N N . PRO B 1 611 ? 24.039 -15.961 -56.167 1.00 42.04 611 PRO B N 1
ATOM 9191 C CA . PRO B 1 611 ? 23.068 -15.950 -55.068 1.00 40.96 611 PRO B CA 1
ATOM 9192 C C . PRO B 1 611 ? 23.375 -14.876 -54.036 1.00 44.82 611 PRO B C 1
ATOM 9193 O O . PRO B 1 611 ? 24.504 -14.397 -53.902 1.00 43.82 611 PRO B O 1
ATOM 9197 N N . THR B 1 612 ? 22.332 -14.499 -53.299 1.00 37.09 612 THR B N 1
ATOM 9198 C CA . THR B 1 612 ? 22.432 -13.586 -52.170 1.00 38.16 612 THR B CA 1
ATOM 9199 C C . THR B 1 612 ? 21.740 -14.209 -50.965 1.00 42.68 612 THR B C 1
ATOM 9200 O O . THR B 1 612 ? 20.994 -15.185 -51.083 1.00 42.47 612 THR B O 1
ATOM 9204 N N . THR B 1 613 ? 21.998 -13.635 -49.791 1.00 41.24 613 THR B N 1
ATOM 9205 C CA . THR B 1 613 ? 21.326 -14.067 -48.573 1.00 45.04 613 THR B CA 1
ATOM 9206 C C . THR B 1 613 ? 20.064 -13.269 -48.279 1.00 41.62 613 THR B C 1
ATOM 9207 O O . THR B 1 613 ? 19.227 -13.723 -47.490 1.00 39.80 613 THR B O 1
ATOM 9211 N N . THR B 1 614 ? 19.909 -12.099 -48.889 1.00 43.26 614 THR B N 1
ATOM 9212 C CA . THR B 1 614 ? 18.748 -11.244 -48.704 1.00 42.81 614 THR B CA 1
ATOM 9213 C C . THR B 1 614 ? 18.101 -10.963 -50.054 1.00 44.01 614 THR B C 1
ATOM 9214 O O . THR B 1 614 ? 18.622 -11.331 -51.110 1.00 45.66 614 THR B O 1
ATOM 9218 N N . TYR B 1 615 ? 16.944 -10.297 -50.008 1.00 43.47 615 TYR B N 1
ATOM 9219 C CA . TYR B 1 615 ? 16.306 -9.844 -51.237 1.00 44.76 615 TYR B CA 1
ATOM 9220 C C . TYR B 1 615 ? 17.160 -8.824 -51.978 1.00 45.07 615 TYR B C 1
ATOM 9221 O O . TYR B 1 615 ? 17.021 -8.688 -53.199 1.00 42.57 615 TYR B O 1
ATOM 9230 N N . LYS B 1 616 ? 18.031 -8.112 -51.264 1.00 49.90 616 LYS B N 1
ATOM 9231 C CA . LYS B 1 616 ? 18.953 -7.140 -51.849 1.00 50.69 616 LYS B CA 1
ATOM 9232 C C . LYS B 1 616 ? 18.217 -6.070 -52.651 1.00 53.88 616 LYS B C 1
ATOM 9233 O O . LYS B 1 616 ? 17.525 -5.222 -52.083 1.00 54.97 616 LYS B O 1
ATOM 9239 N N . ASP C 1 25 ? -52.231 10.640 15.917 1.00 56.61 25 ASP C N 1
ATOM 9240 C CA . ASP C 1 25 ? -53.411 11.471 16.129 1.00 54.77 25 ASP C CA 1
ATOM 9241 C C . ASP C 1 25 ? -54.640 10.836 15.483 1.00 47.60 25 ASP C C 1
ATOM 9242 O O . ASP C 1 25 ? -55.530 10.343 16.177 1.00 50.32 25 ASP C O 1
ATOM 9247 N N . LYS C 1 26 ? -54.681 10.848 14.148 1.00 45.56 26 LYS C N 1
ATOM 9248 C CA A LYS C 1 26 ? -55.809 10.254 13.437 0.52 42.01 26 LYS C CA 1
ATOM 9249 C CA B LYS C 1 26 ? -55.814 10.255 13.446 0.48 42.01 26 LYS C CA 1
ATOM 9250 C C . LYS C 1 26 ? -55.785 8.733 13.535 1.00 38.93 26 LYS C C 1
ATOM 9251 O O . LYS C 1 26 ? -56.828 8.100 13.735 1.00 39.12 26 LYS C O 1
ATOM 9262 N N . VAL C 1 27 ? -54.607 8.131 13.396 1.00 39.86 27 VAL C N 1
ATOM 9263 C CA . VAL C 1 27 ? -54.438 6.684 13.461 1.00 38.21 27 VAL C CA 1
ATOM 9264 C C . VAL C 1 27 ? -53.693 6.343 14.743 1.00 35.08 27 VAL C C 1
ATOM 9265 O O . VAL C 1 27 ? -52.630 6.912 15.020 1.00 39.55 27 VAL C O 1
ATOM 9269 N N . ILE C 1 28 ? -54.248 5.420 15.522 1.00 36.39 28 ILE C N 1
ATOM 9270 C CA . ILE C 1 28 ? -53.642 4.971 16.770 1.00 32.73 28 ILE C CA 1
ATOM 9271 C C . ILE C 1 28 ? -53.100 3.565 16.555 1.00 32.44 28 ILE C C 1
ATOM 9272 O O . ILE C 1 28 ? -53.855 2.642 16.224 1.00 32.71 28 ILE C O 1
ATOM 9277 N N . ASP C 1 29 ? -51.790 3.408 16.727 1.00 34.41 29 ASP C N 1
ATOM 9278 C CA . ASP C 1 29 ? -51.159 2.096 16.688 1.00 34.27 29 ASP C CA 1
ATOM 9279 C C . ASP C 1 29 ? -51.290 1.448 18.061 1.00 35.19 29 ASP C C 1
ATOM 9280 O O . ASP C 1 29 ? -50.839 2.012 19.064 1.00 33.77 29 ASP C O 1
ATOM 9285 N N . VAL C 1 30 ? -51.906 0.264 18.106 1.00 32.11 30 VAL C N 1
ATOM 9286 C CA . VAL C 1 30 ? -52.149 -0.393 19.384 1.00 30.27 30 VAL C CA 1
ATOM 9287 C C . VAL C 1 30 ? -50.852 -0.817 20.063 1.00 35.30 30 VAL C C 1
ATOM 9288 O O . VAL C 1 30 ? -50.827 -0.984 21.288 1.00 33.01 30 VAL C O 1
ATOM 9292 N N . SER C 1 31 ? -49.765 -0.985 19.304 1.00 31.31 31 SER C N 1
ATOM 9293 C CA . SER C 1 31 ? -48.491 -1.348 19.915 1.00 36.03 31 SER C CA 1
ATOM 9294 C C . SER C 1 31 ? -47.896 -0.205 20.726 1.00 31.96 31 SER C C 1
ATOM 9295 O O . SER C 1 31 ? -47.089 -0.456 21.626 1.00 32.14 31 SER C O 1
ATOM 9298 N N . ASP C 1 32 ? -48.280 1.040 20.433 1.00 34.17 32 ASP C N 1
ATOM 9299 C CA . ASP C 1 32 ? -47.837 2.173 21.236 1.00 34.13 32 ASP C CA 1
ATOM 9300 C C . ASP C 1 32 ? -48.427 2.164 22.639 1.00 34.13 32 ASP C C 1
ATOM 9301 O O . ASP C 1 32 ? -47.995 2.961 23.478 1.00 36.76 32 ASP C O 1
ATOM 9306 N N . PHE C 1 33 ? -49.395 1.292 22.912 1.00 38.12 33 PHE C N 1
ATOM 9307 C CA . PHE C 1 33 ? -50.015 1.196 24.225 1.00 34.65 33 PHE C CA 1
ATOM 9308 C C . PHE C 1 33 ? -49.680 -0.111 24.932 1.00 35.72 33 PHE C C 1
ATOM 9309 O O . PHE C 1 33 ? -50.277 -0.415 25.970 1.00 35.39 33 PHE C O 1
ATOM 9317 N N . GLY C 1 34 ? -48.739 -0.888 24.398 1.00 34.74 34 GLY C N 1
ATOM 9318 C CA . GLY C 1 34 ? -48.278 -2.096 25.047 1.00 34.88 34 GLY C CA 1
ATOM 9319 C C . GLY C 1 34 ? -48.791 -3.393 24.461 1.00 35.44 34 GLY C C 1
ATOM 9320 O O . GLY C 1 34 ? -48.493 -4.459 25.013 1.00 36.66 34 GLY C O 1
ATOM 9321 N N . ALA C 1 35 ? -49.553 -3.342 23.371 1.00 37.11 35 ALA C N 1
ATOM 9322 C CA . ALA C 1 35 ? -50.063 -4.553 22.732 1.00 38.97 35 ALA C CA 1
ATOM 9323 C C . ALA C 1 35 ? -48.984 -5.093 21.804 1.00 39.60 35 ALA C C 1
ATOM 9324 O O . ALA C 1 35 ? -48.798 -4.596 20.691 1.00 39.27 35 ALA C O 1
ATOM 9326 N N . ILE C 1 36 ? -48.266 -6.117 22.261 1.00 39.66 36 ILE C N 1
ATOM 9327 C CA . ILE C 1 36 ? -47.168 -6.713 21.509 1.00 38.67 36 ILE C CA 1
ATOM 9328 C C . ILE C 1 36 ? -47.670 -7.982 20.836 1.00 36.66 36 ILE C C 1
ATOM 9329 O O . ILE C 1 36 ? -48.333 -8.813 21.470 1.00 35.65 36 ILE C O 1
ATOM 9334 N N . LYS C 1 37 ? -47.351 -8.134 19.555 1.00 35.93 37 LYS C N 1
ATOM 9335 C CA . LYS C 1 37 ? -47.831 -9.258 18.771 1.00 37.44 37 LYS C CA 1
ATOM 9336 C C . LYS C 1 37 ? -46.944 -10.485 18.968 1.00 38.81 37 LYS C C 1
ATOM 9337 O O . LYS C 1 37 ? -45.765 -10.385 19.321 1.00 42.21 37 LYS C O 1
ATOM 9343 N N . ASP C 1 38 ? -47.541 -11.658 18.740 1.00 36.19 38 ASP C N 1
ATOM 9344 C CA . ASP C 1 38 ? -46.818 -12.930 18.655 1.00 36.97 38 ASP C CA 1
ATOM 9345 C C . ASP C 1 38 ? -46.110 -13.294 19.958 1.00 41.60 38 ASP C C 1
ATOM 9346 O O . ASP C 1 38 ? -45.061 -13.943 19.943 1.00 46.12 38 ASP C O 1
ATOM 9351 N N . THR C 1 39 ? -46.669 -12.893 21.102 1.00 38.63 39 THR C N 1
ATOM 9352 C CA . THR C 1 39 ? -46.082 -13.234 22.390 1.00 37.01 39 THR C CA 1
ATOM 9353 C C . THR C 1 39 ? -46.943 -14.162 23.235 1.00 39.77 39 THR C C 1
ATOM 9354 O O . THR C 1 39 ? -46.417 -14.786 24.161 1.00 41.10 39 THR C O 1
ATOM 9358 N N . GLY C 1 40 ? -48.237 -14.273 22.942 1.00 37.68 40 GLY C N 1
ATOM 9359 C CA . GLY C 1 40 ? -49.137 -15.057 23.759 1.00 37.41 40 GLY C CA 1
ATOM 9360 C C . GLY C 1 40 ? -49.606 -14.379 25.027 1.00 35.31 40 GLY C C 1
ATOM 9361 O O . GLY C 1 40 ? -50.460 -14.937 25.727 1.00 39.87 40 GLY C O 1
ATOM 9362 N N . SER C 1 41 ? -49.079 -13.202 25.349 1.00 35.00 41 SER C N 1
ATOM 9363 C CA . SER C 1 41 ? -49.506 -12.461 26.522 1.00 38.17 41 SER C CA 1
ATOM 9364 C C . SER C 1 41 ? -50.871 -11.825 26.282 1.00 36.91 41 SER C C 1
ATOM 9365 O O . SER C 1 41 ? -51.335 -11.692 25.148 1.00 36.68 41 SER C O 1
ATOM 9368 N N . ASP C 1 42 ? -51.507 -11.416 27.376 1.00 34.06 42 ASP C N 1
ATOM 9369 C CA . ASP C 1 42 ? -52.805 -10.764 27.285 1.00 32.33 42 ASP C CA 1
ATOM 9370 C C . ASP C 1 42 ? -52.647 -9.340 26.765 1.00 33.81 42 ASP C C 1
ATOM 9371 O O . ASP C 1 42 ? -51.893 -8.540 27.328 1.00 34.02 42 ASP C O 1
ATOM 9376 N N . SER C 1 43 ? -53.363 -9.026 25.688 1.00 30.03 43 SER C N 1
ATOM 9377 C CA . SER C 1 43 ? -53.369 -7.691 25.110 1.00 30.13 43 SER C CA 1
ATOM 9378 C C . SER C 1 43 ? -54.635 -6.914 25.449 1.00 30.35 43 SER C C 1
ATOM 9379 O O . SER C 1 43 ? -54.866 -5.846 24.874 1.00 31.58 43 SER C O 1
ATOM 9382 N N . THR C 1 44 ? -55.452 -7.422 26.376 1.00 29.97 44 THR C N 1
ATOM 9383 C CA . THR C 1 44 ? -56.758 -6.821 26.633 1.00 27.98 44 THR C CA 1
ATOM 9384 C C . THR C 1 44 ? -56.626 -5.421 27.225 1.00 31.44 44 THR C C 1
ATOM 9385 O O . THR C 1 44 ? -57.279 -4.478 26.763 1.00 29.36 44 THR C O 1
ATOM 9389 N N . HIS C 1 45 ? -55.791 -5.264 28.255 1.00 30.50 45 HIS C N 1
ATOM 9390 C CA . HIS C 1 45 ? -55.706 -3.972 28.929 1.00 34.54 45 HIS C CA 1
ATOM 9391 C C . HIS C 1 45 ? -55.050 -2.922 28.041 1.00 33.05 45 HIS C C 1
ATOM 9392 O O . HIS C 1 45 ? -55.495 -1.768 28.005 1.00 34.75 45 HIS C O 1
ATOM 9399 N N . SER C 1 46 ? -53.989 -3.299 27.323 1.00 31.49 46 SER C N 1
ATOM 9400 C CA . SER C 1 46 ? -53.358 -2.364 26.396 1.00 33.34 46 SER C CA 1
ATOM 9401 C C . SER C 1 46 ? -54.331 -1.928 25.309 1.00 33.26 46 SER C C 1
ATOM 9402 O O . SER C 1 46 ? -54.327 -0.763 24.893 1.00 34.48 46 SER C O 1
ATOM 9405 N N . LEU C 1 47 ? -55.173 -2.849 24.836 1.00 30.30 47 LEU C N 1
ATOM 9406 C CA . LEU C 1 47 ? -56.200 -2.479 23.869 1.00 27.17 47 LEU C CA 1
ATOM 9407 C C . LEU C 1 47 ? -57.205 -1.510 24.479 1.00 28.42 47 LEU C C 1
ATOM 9408 O O . LEU C 1 47 ? -57.627 -0.548 23.826 1.00 29.28 47 LEU C O 1
ATOM 9413 N N . TYR C 1 48 ? -57.599 -1.747 25.732 1.00 28.90 48 TYR C N 1
ATOM 9414 C CA . TYR C 1 48 ? -58.548 -0.855 26.391 1.00 29.33 48 TYR C CA 1
ATOM 9415 C C . TYR C 1 48 ? -57.999 0.563 26.478 1.00 31.19 48 TYR C C 1
ATOM 9416 O O . TYR C 1 48 ? -58.708 1.533 26.189 1.00 31.90 48 TYR C O 1
ATOM 9425 N N . LYS C 1 49 ? -56.728 0.702 26.870 1.00 30.97 49 LYS C N 1
ATOM 9426 C CA . LYS C 1 49 ? -56.118 2.025 26.958 1.00 30.27 49 LYS C CA 1
ATOM 9427 C C . LYS C 1 49 ? -56.062 2.700 25.593 1.00 32.00 49 LYS C C 1
ATOM 9428 O O . LYS C 1 49 ? -56.319 3.903 25.475 1.00 32.95 49 LYS C O 1
ATOM 9432 N N . ALA C 1 50 ? -55.723 1.941 24.548 1.00 34.27 50 ALA C N 1
ATOM 9433 C CA . ALA C 1 50 ? -55.725 2.503 23.202 1.00 30.61 50 ALA C CA 1
ATOM 9434 C C . ALA C 1 50 ? -57.127 2.914 22.774 1.00 30.49 50 ALA C C 1
ATOM 9435 O O . ALA C 1 50 ? -57.291 3.904 22.051 1.00 30.13 50 ALA C O 1
ATOM 9437 N N . LEU C 1 51 ? -58.147 2.175 23.217 1.00 27.50 51 LEU C N 1
ATOM 9438 C CA . LEU C 1 51 ? -59.520 2.523 22.869 1.00 30.11 51 LEU C CA 1
ATOM 9439 C C . LEU C 1 51 ? -59.947 3.828 23.529 1.00 32.70 51 LEU C C 1
ATOM 9440 O O . LEU C 1 51 ? -60.614 4.658 22.899 1.00 32.51 51 LEU C O 1
ATOM 9445 N N . GLN C 1 52 ? -59.576 4.029 24.795 1.00 30.12 52 GLN C N 1
ATOM 9446 C CA . GLN C 1 52 ? -59.968 5.257 25.480 1.00 33.00 52 GLN C CA 1
ATOM 9447 C C . GLN C 1 52 ? -59.244 6.466 24.901 1.00 30.58 52 GLN C C 1
ATOM 9448 O O . GLN C 1 52 ? -59.818 7.558 24.820 1.00 34.27 52 GLN C O 1
ATOM 9454 N N . GLU C 1 53 ? -57.986 6.292 24.491 1.00 30.15 53 GLU C N 1
ATOM 9455 C CA . GLU C 1 53 ? -57.270 7.385 23.843 1.00 33.89 53 GLU C CA 1
ATOM 9456 C C . GLU C 1 53 ? -57.921 7.755 22.516 1.00 33.17 53 GLU C C 1
ATOM 9457 O O . GLU C 1 53 ? -57.978 8.935 22.151 1.00 33.84 53 GLU C O 1
ATOM 9463 N N . ALA C 1 54 ? -58.422 6.757 21.783 1.00 28.50 54 ALA C N 1
ATOM 9464 C CA . ALA C 1 54 ? -59.126 7.036 20.535 1.00 32.39 54 ALA C CA 1
ATOM 9465 C C . ALA C 1 54 ? -60.375 7.870 20.784 1.00 30.21 54 ALA C C 1
ATOM 9466 O O . ALA C 1 54 ? -60.688 8.779 20.007 1.00 29.77 54 ALA C O 1
ATOM 9468 N N . LYS C 1 55 ? -61.100 7.579 21.866 1.00 30.54 55 LYS C N 1
ATOM 9469 C CA . LYS C 1 55 ? -62.265 8.386 22.212 1.00 35.54 55 LYS C CA 1
ATOM 9470 C C . LYS C 1 55 ? -61.860 9.767 22.712 1.00 33.42 55 LYS C C 1
ATOM 9471 O O . LYS C 1 55 ? -62.567 10.748 22.455 1.00 33.18 55 LYS C O 1
ATOM 9477 N N . LYS C 1 56 ? -60.726 9.865 23.408 1.00 32.72 56 LYS C N 1
ATOM 9478 C CA . LYS C 1 56 ? -60.314 11.136 23.997 1.00 32.65 56 LYS C CA 1
ATOM 9479 C C . LYS C 1 56 ? -60.014 12.175 22.922 1.00 34.45 56 LYS C C 1
ATOM 9480 O O . LYS C 1 56 ? -60.439 13.332 23.024 1.00 34.95 56 LYS C O 1
ATOM 9486 N N . ILE C 1 57 ? -59.279 11.781 21.879 1.00 32.49 57 ILE C N 1
ATOM 9487 C CA . ILE C 1 57 ? -58.878 12.707 20.828 1.00 32.25 57 ILE C CA 1
ATOM 9488 C C . ILE C 1 57 ? -59.698 12.544 19.560 1.00 30.48 57 ILE C C 1
ATOM 9489 O O . ILE C 1 57 ? -59.426 13.230 18.564 1.00 33.19 57 ILE C O 1
ATOM 9494 N N . GLY C 1 58 ? -60.692 11.663 19.560 1.00 32.45 58 GLY C N 1
ATOM 9495 C CA . GLY C 1 58 ? -61.487 11.446 18.365 1.00 28.84 58 GLY C CA 1
ATOM 9496 C C . GLY C 1 58 ? -60.716 10.818 17.225 1.00 32.75 58 GLY C C 1
ATOM 9497 O O . GLY C 1 58 ? -60.916 11.198 16.064 1.00 31.81 58 GLY C O 1
ATOM 9498 N N . ALA C 1 59 ? -59.826 9.875 17.528 1.00 33.27 59 ALA C N 1
ATOM 9499 C CA . ALA C 1 59 ? -59.103 9.171 16.479 1.00 32.74 59 ALA C CA 1
ATOM 9500 C C . ALA C 1 59 ? -60.080 8.407 15.594 1.00 31.76 59 ALA C C 1
ATOM 9501 O O . ALA C 1 59 ? -61.103 7.896 16.056 1.00 30.37 59 ALA C O 1
ATOM 9503 N N . THR C 1 60 ? -59.760 8.339 14.304 1.00 29.85 60 THR C N 1
ATOM 9504 C CA . THR C 1 60 ? -60.644 7.710 13.334 1.00 33.87 60 THR C CA 1
ATOM 9505 C C . THR C 1 60 ? -60.238 6.287 12.976 1.00 32.40 60 THR C C 1
ATOM 9506 O O . THR C 1 60 ? -61.010 5.595 12.303 1.00 32.02 60 THR C O 1
ATOM 9510 N N . LYS C 1 61 ? -59.063 5.829 13.406 1.00 32.48 61 LYS C N 1
ATOM 9511 C CA . LYS C 1 61 ? -58.630 4.479 13.078 1.00 31.88 61 LYS C CA 1
ATOM 9512 C C . LYS C 1 61 ? -57.694 3.943 14.152 1.00 30.12 61 LYS C C 1
ATOM 9513 O O . LYS C 1 61 ? -56.858 4.676 14.686 1.00 32.36 61 LYS C O 1
ATOM 9519 N N . ILE C 1 62 ? -57.846 2.657 14.458 1.00 33.09 62 ILE C N 1
ATOM 9520 C CA . ILE C 1 62 ? -56.920 1.909 15.299 1.00 31.85 62 ILE C CA 1
ATOM 9521 C C . ILE C 1 62 ? -56.378 0.753 14.469 1.00 32.27 62 ILE C C 1
ATOM 9522 O O . ILE C 1 62 ? -57.152 0.028 13.833 1.00 32.00 62 ILE C O 1
ATOM 9527 N N . THR C 1 63 ? -55.057 0.587 14.465 1.00 33.02 63 THR C N 1
ATOM 9528 C CA . THR C 1 63 ? -54.408 -0.450 13.674 1.00 33.46 63 THR C CA 1
ATOM 9529 C C . THR C 1 63 ? -53.680 -1.430 14.580 1.00 35.42 63 THR C C 1
ATOM 9530 O O . THR C 1 63 ? -53.128 -1.046 15.616 1.00 34.80 63 THR C O 1
ATOM 9534 N N . PHE C 1 64 ? -53.688 -2.700 14.175 1.00 33.37 64 PHE C N 1
ATOM 9535 C CA . PHE C 1 64 ? -52.896 -3.745 14.804 1.00 31.97 64 PHE C CA 1
ATOM 9536 C C . PHE C 1 64 ? -51.744 -4.101 13.879 1.00 34.58 64 PHE C C 1
ATOM 9537 O O . PHE C 1 64 ? -51.993 -4.437 12.711 1.00 32.21 64 PHE C O 1
ATOM 9545 N N . PRO C 1 65 ? -50.489 -4.033 14.320 1.00 35.37 65 PRO C N 1
ATOM 9546 C CA . PRO C 1 65 ? -49.410 -4.640 13.532 1.00 33.21 65 PRO C CA 1
ATOM 9547 C C . PRO C 1 65 ? -49.697 -6.119 13.316 1.00 33.29 65 PRO C C 1
ATOM 9548 O O . PRO C 1 65 ? -50.062 -6.837 14.251 1.00 34.29 65 PRO C O 1
ATOM 9552 N N . LYS C 1 66 ? -49.547 -6.566 12.069 1.00 29.75 66 LYS C N 1
ATOM 9553 C CA . LYS C 1 66 ? -50.008 -7.896 11.681 1.00 33.94 66 LYS C CA 1
ATOM 9554 C C . LYS C 1 66 ? -49.339 -8.978 12.518 1.00 34.63 66 LYS C C 1
ATOM 9555 O O . LYS C 1 66 ? -48.110 -9.100 12.531 1.00 35.77 66 LYS C O 1
ATOM 9561 N N . GLY C 1 67 ? -50.156 -9.765 13.209 1.00 33.82 67 GLY C N 1
ATOM 9562 C CA . GLY C 1 67 ? -49.641 -10.850 14.022 1.00 33.00 67 GLY C CA 1
ATOM 9563 C C . GLY C 1 67 ? -50.761 -11.508 14.804 1.00 32.30 67 GLY C C 1
ATOM 9564 O O . GLY C 1 67 ? -51.940 -11.329 14.496 1.00 30.44 67 GLY C O 1
ATOM 9565 N N . ARG C 1 68 ? -50.370 -12.272 15.818 1.00 32.51 68 ARG C N 1
ATOM 9566 C CA . ARG C 1 68 ? -51.312 -12.978 16.675 1.00 31.12 68 ARG C CA 1
ATOM 9567 C C . ARG C 1 68 ? -51.457 -12.227 17.992 1.00 33.35 68 ARG C C 1
ATOM 9568 O O . ARG C 1 68 ? -50.455 -11.877 18.625 1.00 33.88 68 ARG C O 1
ATOM 9576 N N . TYR C 1 69 ? -52.700 -11.977 18.394 1.00 29.61 69 TYR C N 1
ATOM 9577 C CA . TYR C 1 69 ? -53.009 -11.292 19.642 1.00 31.43 69 TYR C CA 1
ATOM 9578 C C . TYR C 1 69 ? -53.945 -12.163 20.466 1.00 31.18 69 TYR C C 1
ATOM 9579 O O . TYR C 1 69 ? -54.977 -12.619 19.964 1.00 30.16 69 TYR C O 1
ATOM 9588 N N . ASP C 1 70 ? -53.581 -12.393 21.724 1.00 29.23 70 ASP C N 1
ATOM 9589 C CA . ASP C 1 70 ? -54.350 -13.234 22.628 1.00 30.45 70 ASP C CA 1
ATOM 9590 C C . ASP C 1 70 ? -55.029 -12.375 23.686 1.00 30.68 70 ASP C C 1
ATOM 9591 O O . ASP C 1 70 ? -54.428 -11.436 24.217 1.00 31.48 70 ASP C O 1
ATOM 9596 N N . PHE C 1 71 ? -56.282 -12.705 23.992 1.00 29.55 71 PHE C N 1
ATOM 9597 C CA . PHE C 1 71 ? -57.076 -11.967 24.964 1.00 30.29 71 PHE C CA 1
ATOM 9598 C C . PHE C 1 71 ? -57.670 -12.934 25.977 1.00 29.75 71 PHE C C 1
ATOM 9599 O O . PHE C 1 71 ? -58.170 -14.002 25.609 1.00 30.68 71 PHE C O 1
ATOM 9607 N N . TYR C 1 72 ? -57.613 -12.556 27.249 1.00 29.48 72 TYR C N 1
ATOM 9608 C CA . TYR C 1 72 ? -58.043 -13.400 28.358 1.00 33.38 72 TYR C CA 1
ATOM 9609 C C . TYR C 1 72 ? -59.165 -12.710 29.132 1.00 32.28 72 TYR C C 1
ATOM 9610 O O . TYR C 1 72 ? -59.549 -11.574 28.842 1.00 29.66 72 TYR C O 1
ATOM 9619 N N . GLU C 1 73 ? -59.690 -13.417 30.137 1.00 30.77 73 GLU C N 1
ATOM 9620 C CA . GLU C 1 73 ? -60.846 -12.924 30.879 1.00 31.86 73 GLU C CA 1
ATOM 9621 C C . GLU C 1 73 ? -60.457 -11.993 32.019 1.00 29.60 73 GLU C C 1
ATOM 9622 O O . GLU C 1 73 ? -61.256 -11.131 32.405 1.00 28.83 73 GLU C O 1
ATOM 9628 N N . GLU C 1 74 ? -59.242 -12.146 32.557 1.00 28.77 74 GLU C N 1
ATOM 9629 C CA . GLU C 1 74 ? -58.925 -11.609 33.879 1.00 32.16 74 GLU C CA 1
ATOM 9630 C C . GLU C 1 74 ? -59.033 -10.090 33.937 1.00 30.98 74 GLU C C 1
ATOM 9631 O O . GLU C 1 74 ? -59.360 -9.537 34.992 1.00 32.37 74 GLU C O 1
ATOM 9637 N N . ARG C 1 75 ? -58.766 -9.399 32.830 1.00 29.27 75 ARG C N 1
ATOM 9638 C CA . ARG C 1 75 ? -58.768 -7.941 32.813 1.00 29.61 75 ARG C CA 1
ATOM 9639 C C . ARG C 1 75 ? -59.737 -7.386 31.772 1.00 32.68 75 ARG C C 1
ATOM 9640 O O . ARG C 1 75 ? -59.561 -6.267 31.285 1.00 31.13 75 ARG C O 1
ATOM 9648 N N . ALA C 1 76 ? -60.768 -8.151 31.432 1.00 30.39 76 ALA C N 1
ATOM 9649 C CA . ALA C 1 76 ? -61.778 -7.705 30.486 1.00 30.17 76 ALA C CA 1
ATOM 9650 C C . ALA C 1 76 ? -62.930 -7.022 31.215 1.00 29.84 76 ALA C C 1
ATOM 9651 O O . ALA C 1 76 ? -63.297 -7.399 32.330 1.00 31.22 76 ALA C O 1
ATOM 9653 N N . ALA C 1 77 ? -63.499 -6.010 30.567 1.00 30.56 77 ALA C N 1
ATOM 9654 C CA . ALA C 1 77 ? -64.595 -5.260 31.162 1.00 32.08 77 ALA C CA 1
ATOM 9655 C C . ALA C 1 77 ? -65.847 -6.122 31.268 1.00 31.05 77 ALA C C 1
ATOM 9656 O O . ALA C 1 77 ? -66.190 -6.866 30.345 1.00 28.79 77 ALA C O 1
ATOM 9658 N N . ASP C 1 78 ? -66.531 -6.015 32.404 1.00 30.57 78 ASP C N 1
ATOM 9659 C CA . ASP C 1 78 ? -67.754 -6.763 32.665 1.00 31.52 78 ASP C CA 1
ATOM 9660 C C . ASP C 1 78 ? -68.955 -5.835 32.546 1.00 32.53 78 ASP C C 1
ATOM 9661 O O . ASP C 1 78 ? -68.960 -4.740 33.118 1.00 32.82 78 ASP C O 1
ATOM 9666 N N . ARG C 1 79 ? -69.961 -6.266 31.790 1.00 32.91 79 ARG C N 1
ATOM 9667 C CA . ARG C 1 79 ? -71.183 -5.493 31.618 1.00 35.07 79 ARG C CA 1
ATOM 9668 C C . ARG C 1 79 ? -72.360 -6.451 31.507 1.00 34.00 79 ARG C C 1
ATOM 9669 O O . ARG C 1 79 ? -72.229 -7.540 30.941 1.00 33.02 79 ARG C O 1
ATOM 9677 N N . LEU C 1 80 ? -73.504 -6.040 32.048 1.00 31.19 80 LEU C N 1
ATOM 9678 C CA . LEU C 1 80 ? -74.743 -6.766 31.806 1.00 32.14 80 LEU C CA 1
ATOM 9679 C C . LEU C 1 80 ? -75.190 -6.548 30.366 1.00 30.44 80 LEU C C 1
ATOM 9680 O O . LEU C 1 80 ? -75.110 -5.436 29.837 1.00 31.35 80 LEU C O 1
ATOM 9685 N N . MET C 1 81 ? -75.670 -7.615 29.730 1.00 28.76 81 MET C N 1
ATOM 9686 C CA . MET C 1 81 ? -76.113 -7.522 28.345 1.00 27.39 81 MET C CA 1
ATOM 9687 C C . MET C 1 81 ? -77.260 -8.488 28.097 1.00 32.14 81 MET C C 1
ATOM 9688 O O . MET C 1 81 ? -77.200 -9.649 28.514 1.00 31.88 81 MET C O 1
ATOM 9693 N N . TYR C 1 82 ? -78.300 -7.999 27.428 1.00 30.45 82 TYR C N 1
ATOM 9694 C CA . TYR C 1 82 ? -79.319 -8.843 26.820 1.00 28.90 82 TYR C CA 1
ATOM 9695 C C . TYR C 1 82 ? -79.062 -8.861 25.318 1.00 29.11 82 TYR C C 1
ATOM 9696 O O . TYR C 1 82 ? -79.026 -7.804 24.680 1.00 28.01 82 TYR C O 1
ATOM 9705 N N . ILE C 1 83 ? -78.862 -10.050 24.761 1.00 29.74 83 ILE C N 1
ATOM 9706 C CA . ILE C 1 83 ? -78.513 -10.212 23.354 1.00 24.65 83 ILE C CA 1
ATOM 9707 C C . ILE C 1 83 ? -79.576 -11.096 22.718 1.00 26.24 83 ILE C C 1
ATOM 9708 O O . ILE C 1 83 ? -79.662 -12.293 23.024 1.00 27.38 83 ILE C O 1
ATOM 9713 N N . SER C 1 84 ? -80.381 -10.509 21.832 1.00 27.42 84 SER C N 1
ATOM 9714 C CA . SER C 1 84 ? -81.533 -11.204 21.272 1.00 25.48 84 SER C CA 1
ATOM 9715 C C . SER C 1 84 ? -81.118 -12.511 20.609 1.00 29.14 84 SER C C 1
ATOM 9716 O O . SER C 1 84 ? -80.086 -12.588 19.936 1.00 28.07 84 SER C O 1
ATOM 9719 N N . ASN C 1 85 ? -81.931 -13.548 20.821 1.00 26.48 85 ASN C N 1
ATOM 9720 C CA . ASN C 1 85 ? -81.694 -14.892 20.300 1.00 27.15 85 ASN C CA 1
ATOM 9721 C C . ASN C 1 85 ? -80.389 -15.494 20.820 1.00 28.74 85 ASN C C 1
ATOM 9722 O O . ASN C 1 85 ? -79.872 -16.459 20.247 1.00 28.49 85 ASN C O 1
ATOM 9727 N N . ASN C 1 86 ? -79.847 -14.937 21.904 1.00 26.13 86 ASN C N 1
ATOM 9728 C CA . ASN C 1 86 ? -78.662 -15.461 22.568 1.00 26.24 86 ASN C CA 1
ATOM 9729 C C . ASN C 1 86 ? -78.881 -15.371 24.075 1.00 30.03 86 ASN C C 1
ATOM 9730 O O . ASN C 1 86 ? -79.891 -14.839 24.544 1.00 31.03 86 ASN C O 1
ATOM 9735 N N . ASP C 1 87 ? -77.922 -15.886 24.840 1.00 27.14 87 ASP C N 1
ATOM 9736 C CA . ASP C 1 87 ? -78.081 -15.961 26.291 1.00 28.78 87 ASP C CA 1
ATOM 9737 C C . ASP C 1 87 ? -77.664 -14.647 26.946 1.00 27.82 87 ASP C C 1
ATOM 9738 O O . ASP C 1 87 ? -76.590 -14.122 26.639 1.00 28.81 87 ASP C O 1
ATOM 9743 N N . PRO C 1 88 ? -78.472 -14.098 27.850 1.00 28.75 88 PRO C N 1
ATOM 9744 C CA . PRO C 1 88 ? -78.083 -12.883 28.568 1.00 29.03 88 PRO C CA 1
ATOM 9745 C C . PRO C 1 88 ? -77.324 -13.191 29.852 1.00 30.29 88 PRO C C 1
ATOM 9746 O O . PRO C 1 88 ? -77.322 -14.316 30.357 1.00 31.14 88 PRO C O 1
ATOM 9750 N N . GLY C 1 89 ? -76.680 -12.161 30.377 1.00 31.22 89 GLY C N 1
ATOM 9751 C CA . GLY C 1 89 ? -75.966 -12.270 31.631 1.00 25.74 89 GLY C CA 1
ATOM 9752 C C . GLY C 1 89 ? -74.763 -11.350 31.643 1.00 29.26 89 GLY C C 1
ATOM 9753 O O . GLY C 1 89 ? -74.646 -10.439 30.829 1.00 30.57 89 GLY C O 1
ATOM 9754 N N . ILE C 1 90 ? -73.869 -11.608 32.598 1.00 30.51 90 ILE C N 1
ATOM 9755 C CA . ILE C 1 90 ? -72.619 -10.862 32.677 1.00 29.44 90 ILE C CA 1
ATOM 9756 C C . ILE C 1 90 ? -71.724 -11.266 31.516 1.00 30.44 90 ILE C C 1
ATOM 9757 O O . ILE C 1 90 ? -71.467 -12.456 31.293 1.00 34.32 90 ILE C O 1
ATOM 9762 N N . LYS C 1 91 ? -71.242 -10.277 30.770 1.00 30.78 91 LYS C N 1
ATOM 9763 C CA . LYS C 1 91 ? -70.369 -10.508 29.630 1.00 27.51 91 LYS C CA 1
ATOM 9764 C C . LYS C 1 91 ? -69.027 -9.837 29.879 1.00 30.45 91 LYS C C 1
ATOM 9765 O O . LYS C 1 91 ? -68.977 -8.659 30.247 1.00 31.54 91 LYS C O 1
ATOM 9771 N N . ARG C 1 92 ? -67.948 -10.591 29.692 1.00 28.17 92 ARG C N 1
ATOM 9772 C CA . ARG C 1 92 ? -66.607 -10.027 29.633 1.00 29.34 92 ARG C CA 1
ATOM 9773 C C . ARG C 1 92 ? -66.298 -9.710 28.175 1.00 30.03 92 ARG C C 1
ATOM 9774 O O . ARG C 1 92 ? -66.360 -10.598 27.318 1.00 28.42 92 ARG C O 1
ATOM 9782 N N . ILE C 1 93 ? -65.983 -8.448 27.892 1.00 29.95 93 ILE C N 1
ATOM 9783 C CA . ILE C 1 93 ? -65.904 -7.941 26.526 1.00 28.81 93 ILE C CA 1
ATOM 9784 C C . ILE C 1 93 ? -64.475 -7.506 26.237 1.00 30.51 93 ILE C C 1
ATOM 9785 O O . ILE C 1 93 ? -63.907 -6.688 26.971 1.00 28.78 93 ILE C O 1
ATOM 9790 N N . THR C 1 94 ? -63.905 -8.044 25.156 1.00 28.30 94 THR C N 1
ATOM 9791 C CA . THR C 1 94 ? -62.558 -7.659 24.750 1.00 27.95 94 THR C CA 1
ATOM 9792 C C . THR C 1 94 ? -62.554 -6.285 24.092 1.00 28.17 94 THR C C 1
ATOM 9793 O O . THR C 1 94 ? -61.711 -5.436 24.406 1.00 25.88 94 THR C O 1
ATOM 9797 N N . PHE C 1 95 ? -63.487 -6.050 23.169 1.00 29.92 95 PHE C N 1
ATOM 9798 C CA . PHE C 1 95 ? -63.632 -4.761 22.505 1.00 27.65 95 PHE C CA 1
ATOM 9799 C C . PHE C 1 95 ? -64.931 -4.098 22.949 1.00 30.49 95 PHE C C 1
ATOM 9800 O O . PHE C 1 95 ? -65.944 -4.194 22.244 1.00 29.25 95 PHE C O 1
ATOM 9808 N N . PRO C 1 96 ? -64.956 -3.427 24.103 1.00 27.17 96 PRO C N 1
ATOM 9809 C CA . PRO C 1 96 ? -66.207 -2.775 24.546 1.00 28.76 96 PRO C CA 1
ATOM 9810 C C . PRO C 1 96 ? -66.442 -1.439 23.843 1.00 32.03 96 PRO C C 1
ATOM 9811 O O . PRO C 1 96 ? -66.183 -0.352 24.357 1.00 32.90 96 PRO C O 1
ATOM 9815 N N . LEU C 1 97 ? -66.956 -1.525 22.615 1.00 31.10 97 LEU C N 1
ATOM 9816 C CA . LEU C 1 97 ? -67.197 -0.345 21.783 1.00 28.40 97 LEU C CA 1
ATOM 9817 C C . LEU C 1 97 ? -68.552 0.265 22.147 1.00 30.54 97 LEU C C 1
ATOM 9818 O O . LEU C 1 97 ? -69.528 0.216 21.396 1.00 31.48 97 LEU C O 1
ATOM 9823 N N . SER C 1 98 ? -68.595 0.851 23.340 1.00 27.85 98 SER C N 1
ATOM 9824 C CA . SER C 1 98 ? -69.783 1.529 23.840 1.00 32.59 98 SER C CA 1
ATOM 9825 C C . SER C 1 98 ? -69.633 3.028 23.605 1.00 30.52 98 SER C C 1
ATOM 9826 O O . SER C 1 98 ? -68.671 3.640 24.081 1.00 29.59 98 SER C O 1
ATOM 9829 N N . SER C 1 99 ? -70.579 3.607 22.863 1.00 27.49 99 SER C N 1
ATOM 9830 C CA . SER C 1 99 ? -70.605 5.045 22.586 1.00 32.89 99 SER C CA 1
ATOM 9831 C C . SER C 1 99 ? -69.340 5.505 21.861 1.00 32.97 99 SER C C 1
ATOM 9832 O O . SER C 1 99 ? -68.778 6.560 22.162 1.00 33.49 99 SER C O 1
ATOM 9835 N N . PHE C 1 100 ? -68.887 4.709 20.899 1.00 31.72 100 PHE C N 1
ATOM 9836 C CA . PHE C 1 100 ? -67.794 5.097 20.021 1.00 33.14 100 PHE C CA 1
ATOM 9837 C C . PHE C 1 100 ? -68.364 5.593 18.700 1.00 31.39 100 PHE C C 1
ATOM 9838 O O . PHE C 1 100 ? -69.449 5.186 18.283 1.00 31.79 100 PHE C O 1
ATOM 9846 N N . ASN C 1 101 ? -67.633 6.492 18.047 1.00 32.99 101 ASN C N 1
ATOM 9847 C CA . ASN C 1 101 ? -68.155 7.114 16.839 1.00 33.13 101 ASN C CA 1
ATOM 9848 C C . ASN C 1 101 ? -67.026 7.383 15.859 1.00 28.57 101 ASN C C 1
ATOM 9849 O O . ASN C 1 101 ? -65.945 7.826 16.255 1.00 31.15 101 ASN C O 1
ATOM 9854 N N . ASN C 1 102 ? -67.296 7.122 14.580 1.00 30.19 102 ASN C N 1
ATOM 9855 C CA . ASN C 1 102 ? -66.358 7.404 13.495 1.00 32.47 102 ASN C CA 1
ATOM 9856 C C . ASN C 1 102 ? -64.998 6.765 13.771 1.00 30.91 102 ASN C C 1
ATOM 9857 O O . ASN C 1 102 ? -63.955 7.421 13.754 1.00 33.20 102 ASN C O 1
ATOM 9862 N N . LEU C 1 103 ? -65.020 5.461 14.041 1.00 29.60 103 LEU C N 1
ATOM 9863 C CA . LEU C 1 103 ? -63.818 4.717 14.390 1.00 29.36 103 LEU C CA 1
ATOM 9864 C C . LEU C 1 103 ? -63.719 3.473 13.523 1.00 31.02 103 LEU C C 1
ATOM 9865 O O . LEU C 1 103 ? -64.689 2.718 13.398 1.00 28.67 103 LEU C O 1
ATOM 9870 N N . GLU C 1 104 ? -62.549 3.265 12.930 1.00 31.10 104 GLU C N 1
ATOM 9871 C CA . GLU C 1 104 ? -62.255 2.070 12.155 1.00 33.85 104 GLU C CA 1
ATOM 9872 C C . GLU C 1 104 ? -61.187 1.256 12.872 1.00 32.47 104 GLU C C 1
ATOM 9873 O O . GLU C 1 104 ? -60.194 1.807 13.354 1.00 33.34 104 GLU C O 1
ATOM 9879 N N . ILE C 1 105 ? -61.398 -0.052 12.953 1.00 31.16 105 ILE C N 1
ATOM 9880 C CA . ILE C 1 105 ? -60.424 -0.966 13.534 1.00 30.24 105 ILE C CA 1
ATOM 9881 C C . ILE C 1 105 ? -59.912 -1.856 12.410 1.00 32.49 105 ILE C C 1
ATOM 9882 O O . ILE C 1 105 ? -60.655 -2.686 11.872 1.00 29.82 105 ILE C O 1
ATOM 9887 N N . ASP C 1 106 ? -58.645 -1.671 12.046 1.00 30.37 106 ASP C N 1
ATOM 9888 C CA . ASP C 1 106 ? -58.000 -2.420 10.973 1.00 30.61 106 ASP C CA 1
ATOM 9889 C C . ASP C 1 106 ? -56.970 -3.349 11.603 1.00 31.41 106 ASP C C 1
ATOM 9890 O O . ASP C 1 106 ? -55.966 -2.888 12.155 1.00 29.64 106 ASP C O 1
ATOM 9895 N N . GLY C 1 107 ? -57.215 -4.654 11.516 1.00 30.38 107 GLY C N 1
ATOM 9896 C CA . GLY C 1 107 ? -56.296 -5.610 12.099 1.00 27.77 107 GLY C CA 1
ATOM 9897 C C . GLY C 1 107 ? -55.101 -5.961 11.244 1.00 30.79 107 GLY C C 1
ATOM 9898 O O . GLY C 1 107 ? -54.223 -6.690 11.714 1.00 31.42 107 GLY C O 1
ATOM 9899 N N . ASN C 1 108 ? -55.042 -5.459 10.008 1.00 30.15 108 ASN C N 1
ATOM 9900 C CA . ASN C 1 108 ? -53.958 -5.781 9.077 1.00 31.44 108 ASN C CA 1
ATOM 9901 C C . ASN C 1 108 ? -53.829 -7.291 8.895 1.00 30.89 108 ASN C C 1
ATOM 9902 O O . ASN C 1 108 ? -52.727 -7.836 8.799 1.00 31.55 108 ASN C O 1
ATOM 9907 N N . ASN C 1 109 ? -54.979 -7.969 8.862 1.00 31.53 109 ASN C N 1
ATOM 9908 C CA . ASN C 1 109 ? -55.054 -9.427 8.742 1.00 31.05 109 ASN C CA 1
ATOM 9909 C C . ASN C 1 109 ? -54.402 -10.120 9.938 1.00 33.65 109 ASN C C 1
ATOM 9910 O O . ASN C 1 109 ? -53.743 -11.153 9.799 1.00 31.97 109 ASN C O 1
ATOM 9915 N N . SER C 1 110 ? -54.598 -9.551 11.125 1.00 31.17 110 SER C N 1
ATOM 9916 C CA . SER C 1 110 ? -54.166 -10.196 12.355 1.00 30.68 110 SER C CA 1
ATOM 9917 C C . SER C 1 110 ? -55.070 -11.384 12.674 1.00 28.40 110 SER C C 1
ATOM 9918 O O . SER C 1 110 ? -56.128 -11.581 12.070 1.00 27.62 110 SER C O 1
ATOM 9921 N N . THR C 1 111 ? -54.643 -12.181 13.650 1.00 27.33 111 THR C N 1
ATOM 9922 C CA . THR C 1 111 ? -55.445 -13.274 14.184 1.00 28.51 111 THR C CA 1
ATOM 9923 C C . THR C 1 111 ? -55.674 -13.019 15.666 1.00 29.31 111 THR C C 1
ATOM 9924 O O . THR C 1 111 ? -54.714 -12.901 16.435 1.00 29.43 111 THR C O 1
ATOM 9928 N N . PHE C 1 112 ? -56.940 -12.925 16.060 1.00 27.64 112 PHE C N 1
ATOM 9929 C CA . PHE C 1 112 ? -57.316 -12.690 17.448 1.00 29.26 112 PHE C CA 1
ATOM 9930 C C . PHE C 1 112 ? -57.750 -14.012 18.070 1.00 30.78 112 PHE C C 1
ATOM 9931 O O . PHE C 1 112 ? -58.661 -14.673 17.559 1.00 29.99 112 PHE C O 1
ATOM 9939 N N . ILE C 1 113 ? -57.102 -14.392 19.166 1.00 29.32 113 ILE C N 1
ATOM 9940 C CA . ILE C 1 113 ? -57.411 -15.622 19.885 1.00 30.43 113 ILE C CA 1
ATOM 9941 C C . ILE C 1 113 ? -57.969 -15.238 21.247 1.00 29.05 113 ILE C C 1
ATOM 9942 O O . ILE C 1 113 ? -57.323 -14.508 22.009 1.00 30.55 113 ILE C O 1
ATOM 9947 N N . PHE C 1 114 ? -59.167 -15.728 21.552 1.00 28.83 114 PHE C N 1
ATOM 9948 C CA . PHE C 1 114 ? -59.862 -15.410 22.791 1.00 27.08 114 PHE C CA 1
ATOM 9949 C C . PHE C 1 114 ? -59.898 -16.645 23.679 1.00 31.08 114 PHE C C 1
ATOM 9950 O O . PHE C 1 114 ? -60.288 -17.729 23.230 1.00 28.95 114 PHE C O 1
ATOM 9958 N N . HIS C 1 115 ? -59.489 -16.482 24.934 1.00 29.25 115 HIS C N 1
ATOM 9959 C CA . HIS C 1 115 ? -59.345 -17.590 25.872 1.00 34.56 115 HIS C CA 1
ATOM 9960 C C . HIS C 1 115 ? -60.491 -17.543 26.876 1.00 30.71 115 HIS C C 1
ATOM 9961 O O . HIS C 1 115 ? -60.585 -16.607 27.677 1.00 30.44 115 HIS C O 1
ATOM 9968 N N . GLY C 1 116 ? -61.354 -18.554 26.833 1.00 34.65 116 GLY C N 1
ATOM 9969 C CA . GLY C 1 116 ? -62.433 -18.666 27.794 1.00 32.58 116 GLY C CA 1
ATOM 9970 C C . GLY C 1 116 ? -63.711 -17.974 27.369 1.00 32.09 116 GLY C C 1
ATOM 9971 O O . GLY C 1 116 ? -63.979 -17.817 26.173 1.00 28.77 116 GLY C O 1
ATOM 9972 N N . GLY C 1 117 ? -64.509 -17.555 28.347 1.00 28.29 117 GLY C N 1
ATOM 9973 C CA . GLY C 1 117 ? -65.789 -16.938 28.070 1.00 26.86 117 GLY C CA 1
ATOM 9974 C C . GLY C 1 117 ? -65.707 -15.449 27.805 1.00 29.81 117 GLY C C 1
ATOM 9975 O O . GLY C 1 117 ? -65.906 -14.636 28.713 1.00 28.85 117 GLY C O 1
ATOM 9976 N N . LEU C 1 118 ? -65.420 -15.082 26.560 1.00 26.45 118 LEU C N 1
ATOM 9977 C CA . LEU C 1 118 ? -65.277 -13.690 26.164 1.00 26.67 118 LEU C CA 1
ATOM 9978 C C . LEU C 1 118 ? -66.194 -13.393 24.988 1.00 28.05 118 LEU C C 1
ATOM 9979 O O . LEU C 1 118 ? -66.320 -14.205 24.066 1.00 28.76 118 LEU C O 1
ATOM 9984 N N . VAL C 1 119 ? -66.837 -12.231 25.027 1.00 26.13 119 VAL C N 1
ATOM 9985 C CA . VAL C 1 119 ? -67.529 -11.681 23.866 1.00 28.97 119 VAL C CA 1
ATOM 9986 C C . VAL C 1 119 ? -66.539 -10.778 23.134 1.00 26.97 119 VAL C C 1
ATOM 9987 O O . VAL C 1 119 ? -66.175 -9.719 23.672 1.00 28.91 119 VAL C O 1
ATOM 9991 N N . PRO C 1 120 ? -66.065 -11.160 21.946 1.00 27.59 120 PRO C N 1
ATOM 9992 C CA . PRO C 1 120 ? -65.046 -10.358 21.252 1.00 28.79 120 PRO C CA 1
ATOM 9993 C C . PRO C 1 120 ? -65.431 -8.899 21.062 1.00 26.57 120 PRO C C 1
ATOM 9994 O O . PRO C 1 120 ? -64.696 -8.002 21.488 1.00 27.38 120 PRO C O 1
ATOM 9998 N N . PHE C 1 121 ? -66.578 -8.647 20.436 1.00 26.72 121 PHE C N 1
ATOM 9999 C CA . PHE C 1 121 ? -67.000 -7.294 20.099 1.00 29.40 121 PHE C CA 1
ATOM 10000 C C . PHE C 1 121 ? -68.424 -7.057 20.574 1.00 28.18 121 PHE C C 1
ATOM 10001 O O . PHE C 1 121 ? -69.312 -7.876 20.317 1.00 26.45 121 PHE C O 1
ATOM 10009 N N . ILE C 1 122 ? -68.638 -5.937 21.260 1.00 24.70 122 ILE C N 1
ATOM 10010 C CA . ILE C 1 122 ? -69.974 -5.444 21.571 1.00 27.32 122 ILE C CA 1
ATOM 10011 C C . ILE C 1 122 ? -70.020 -3.980 21.163 1.00 31.01 122 ILE C C 1
ATOM 10012 O O . ILE C 1 122 ? -69.353 -3.136 21.775 1.00 29.16 122 ILE C O 1
ATOM 10017 N N . LEU C 1 123 ? -70.790 -3.680 20.123 1.00 29.33 123 LEU C N 1
ATOM 10018 C CA . LEU C 1 123 ? -71.047 -2.307 19.708 1.00 29.42 123 LEU C CA 1
ATOM 10019 C C . LEU C 1 123 ? -72.347 -1.866 20.369 1.00 30.36 123 LEU C C 1
ATOM 10020 O O . LEU C 1 123 ? -73.427 -2.350 20.015 1.00 32.14 123 LEU C O 1
ATOM 10025 N N . ASP C 1 124 ? -72.243 -0.961 21.337 1.00 29.13 124 ASP C N 1
ATOM 10026 C CA . ASP C 1 124 ? -73.387 -0.504 22.121 1.00 29.48 124 ASP C CA 1
ATOM 10027 C C . ASP C 1 124 ? -73.546 0.997 21.919 1.00 29.21 124 ASP C C 1
ATOM 10028 O O . ASP C 1 124 ? -72.704 1.780 22.371 1.00 29.80 124 ASP C O 1
ATOM 10033 N N . GLU C 1 125 ? -74.631 1.390 21.252 1.00 28.14 125 GLU C N 1
ATOM 10034 C CA . GLU C 1 125 ? -74.952 2.796 20.998 1.00 32.61 125 GLU C CA 1
ATOM 10035 C C . GLU C 1 125 ? -73.765 3.530 20.377 1.00 33.57 125 GLU C C 1
ATOM 10036 O O . GLU C 1 125 ? -73.392 4.633 20.785 1.00 32.48 125 GLU C O 1
ATOM 10042 N N . SER C 1 126 ? -73.166 2.891 19.378 1.00 32.44 126 SER C N 1
ATOM 10043 C CA . SER C 1 126 ? -72.062 3.450 18.617 1.00 29.65 126 SER C CA 1
ATOM 10044 C C . SER C 1 126 ? -72.502 3.710 17.182 1.00 31.11 126 SER C C 1
ATOM 10045 O O . SER C 1 126 ? -73.541 3.222 16.731 1.00 30.18 126 SER C O 1
ATOM 10048 N N . SER C 1 127 ? -71.712 4.503 16.462 1.00 29.56 127 SER C N 1
ATOM 10049 C CA . SER C 1 127 ? -72.079 4.884 15.107 1.00 29.28 127 SER C CA 1
ATOM 10050 C C . SER C 1 127 ? -70.839 4.973 14.232 1.00 30.76 127 SER C C 1
ATOM 10051 O O . SER C 1 127 ? -69.751 5.315 14.702 1.00 28.85 127 SER C O 1
ATOM 10054 N N . HIS C 1 128 ? -71.025 4.664 12.950 1.00 30.16 128 HIS C N 1
ATOM 10055 C CA . HIS C 1 128 ? -69.973 4.728 11.937 1.00 33.22 128 HIS C CA 1
ATOM 10056 C C . HIS C 1 128 ? -68.715 3.995 12.401 1.00 31.26 128 HIS C C 1
ATOM 10057 O O . HIS C 1 128 ? -67.639 4.570 12.570 1.00 32.12 128 HIS C O 1
ATOM 10064 N N . ILE C 1 129 ? -68.882 2.693 12.611 1.00 27.63 129 ILE C N 1
ATOM 10065 C CA . ILE C 1 129 ? -67.810 1.808 13.047 1.00 30.22 129 ILE C CA 1
ATOM 10066 C C . ILE C 1 129 ? -67.493 0.857 11.904 1.00 32.14 129 ILE C C 1
ATOM 10067 O O . ILE C 1 129 ? -68.405 0.283 11.294 1.00 31.36 129 ILE C O 1
ATOM 10072 N N . VAL C 1 130 ? -66.207 0.701 11.605 1.00 29.23 130 VAL C N 1
ATOM 10073 C CA . VAL C 1 130 ? -65.737 -0.199 10.559 1.00 30.63 130 VAL C CA 1
ATOM 10074 C C . VAL C 1 130 ? -64.743 -1.166 11.183 1.00 31.39 130 VAL C C 1
ATOM 10075 O O . VAL C 1 130 ? -63.758 -0.742 11.801 1.00 30.84 130 VAL C O 1
ATOM 10079 N N . LEU C 1 131 ? -65.008 -2.460 11.035 1.00 29.62 131 LEU C N 1
ATOM 10080 C CA . LEU C 1 131 ? -64.098 -3.516 11.461 1.00 31.74 131 LEU C CA 1
ATOM 10081 C C . LEU C 1 131 ? -63.599 -4.231 10.215 1.00 28.33 131 LEU C C 1
ATOM 10082 O O . LEU C 1 131 ? -64.406 -4.701 9.406 1.00 27.87 131 LEU C O 1
ATOM 10087 N N . ARG C 1 132 ? -62.278 -4.312 10.055 1.00 26.13 132 ARG C N 1
ATOM 10088 C CA . ARG C 1 132 ? -61.737 -4.925 8.852 1.00 27.93 132 ARG C CA 1
ATOM 10089 C C . ARG C 1 132 ? -60.433 -5.655 9.146 1.00 30.58 132 ARG C C 1
ATOM 10090 O O . ARG C 1 132 ? -59.661 -5.265 10.026 1.00 28.95 132 ARG C O 1
ATOM 10098 N N . ASN C 1 133 ? -60.230 -6.751 8.410 1.00 28.48 133 ASN C N 1
ATOM 10099 C CA . ASN C 1 133 ? -58.940 -7.425 8.276 1.00 29.53 133 ASN C CA 1
ATOM 10100 C C . ASN C 1 133 ? -58.458 -8.037 9.596 1.00 28.92 133 ASN C C 1
ATOM 10101 O O . ASN C 1 133 ? -57.388 -7.705 10.108 1.00 33.05 133 ASN C O 1
ATOM 10106 N N . PHE C 1 134 ? -59.249 -8.966 10.130 1.00 25.70 134 PHE C N 1
ATOM 10107 C CA . PHE C 1 134 ? -58.768 -9.802 11.225 1.00 29.77 134 PHE C CA 1
ATOM 10108 C C . PHE C 1 134 ? -59.644 -11.041 11.324 1.00 29.50 134 PHE C C 1
ATOM 10109 O O . PHE C 1 134 ? -60.707 -11.129 10.705 1.00 28.78 134 PHE C O 1
ATOM 10117 N N . SER C 1 135 ? -59.170 -12.007 12.108 1.00 27.26 135 SER C N 1
ATOM 10118 C CA . SER C 1 135 ? -59.880 -13.253 12.337 1.00 27.51 135 SER C CA 1
ATOM 10119 C C . SER C 1 135 ? -60.136 -13.442 13.826 1.00 28.33 135 SER C C 1
ATOM 10120 O O . SER C 1 135 ? -59.327 -13.045 14.671 1.00 28.02 135 SER C O 1
ATOM 10123 N N . ILE C 1 136 ? -61.276 -14.055 14.134 1.00 28.70 136 ILE C N 1
ATOM 10124 C CA . ILE C 1 136 ? -61.713 -14.302 15.502 1.00 27.65 136 ILE C CA 1
ATOM 10125 C C . ILE C 1 136 ? -61.796 -15.806 15.715 1.00 27.67 136 ILE C C 1
ATOM 10126 O O . ILE C 1 136 ? -62.370 -16.525 14.888 1.00 25.85 136 ILE C O 1
ATOM 10131 N N . ASP C 1 137 ? -61.225 -16.278 16.820 1.00 31.53 137 ASP C N 1
ATOM 10132 C CA . ASP C 1 137 ? -61.304 -17.686 17.177 1.00 28.27 137 ASP C CA 1
ATOM 10133 C C . ASP C 1 137 ? -61.051 -17.824 18.669 1.00 29.89 137 ASP C C 1
ATOM 10134 O O . ASP C 1 137 ? -60.456 -16.946 19.301 1.00 28.15 137 ASP C O 1
ATOM 10139 N N . PHE C 1 138 ? -61.514 -18.939 19.222 1.00 30.55 138 PHE C N 1
ATOM 10140 C CA . PHE C 1 138 ? -61.327 -19.259 20.627 1.00 29.51 138 PHE C CA 1
ATOM 10141 C C . PHE C 1 138 ? -60.334 -20.408 20.765 1.00 32.25 138 PHE C C 1
ATOM 10142 O O . PHE C 1 138 ? -60.282 -21.309 19.924 1.00 31.70 138 PHE C O 1
ATOM 10150 N N . SER C 1 139 ? -59.536 -20.361 21.836 1.00 30.41 139 SER C N 1
ATOM 10151 C CA . SER C 1 139 ? -58.488 -21.362 22.018 1.00 32.23 139 SER C CA 1
ATOM 10152 C C . SER C 1 139 ? -59.066 -22.757 22.215 1.00 36.04 139 SER C C 1
ATOM 10153 O O . SER C 1 139 ? -58.411 -23.751 21.883 1.00 35.26 139 SER C O 1
ATOM 10156 N N . ARG C 1 140 ? -60.281 -22.853 22.749 1.00 29.66 140 ARG C N 1
ATOM 10157 C CA . ARG C 1 140 ? -60.983 -24.124 22.872 1.00 32.78 140 ARG C CA 1
ATOM 10158 C C . ARG C 1 140 ? -62.437 -23.887 22.501 1.00 33.57 140 ARG C C 1
ATOM 10159 O O . ARG C 1 140 ? -63.100 -23.039 23.106 1.00 29.74 140 ARG C O 1
ATOM 10167 N N . ALA C 1 141 ? -62.923 -24.621 21.503 1.00 31.94 141 ALA C N 1
ATOM 10168 C CA . ALA C 1 141 ? -64.289 -24.436 21.038 1.00 28.58 141 ALA C CA 1
ATOM 10169 C C . ALA C 1 141 ? -65.282 -24.752 22.149 1.00 28.58 141 ALA C C 1
ATOM 10170 O O . ALA C 1 141 ? -65.025 -25.579 23.028 1.00 30.02 141 ALA C O 1
ATOM 10172 N N . PHE C 1 142 ? -66.427 -24.072 22.111 1.00 32.34 142 PHE C N 1
ATOM 10173 C CA . PHE C 1 142 ? -67.475 -24.342 23.088 1.00 31.76 142 PHE C CA 1
ATOM 10174 C C . PHE C 1 142 ? -68.229 -25.623 22.762 1.00 32.61 142 PHE C C 1
ATOM 10175 O O . PHE C 1 142 ? -68.703 -26.310 23.675 1.00 29.68 142 PHE C O 1
ATOM 10183 N N . HIS C 1 143 ? -68.345 -25.960 21.480 1.00 31.14 143 HIS C N 1
ATOM 10184 C CA . HIS C 1 143 ? -68.791 -27.282 21.076 1.00 28.72 143 HIS C CA 1
ATOM 10185 C C . HIS C 1 143 ? -67.604 -28.242 21.093 1.00 29.46 143 HIS C C 1
ATOM 10186 O O . HIS C 1 143 ? -66.458 -27.853 21.339 1.00 29.03 143 HIS C O 1
ATOM 10193 N N . SER C 1 144 ? -67.873 -29.517 20.822 1.00 29.85 144 SER C N 1
ATOM 10194 C CA . SER C 1 144 ? -66.819 -30.517 20.740 1.00 30.73 144 SER C CA 1
ATOM 10195 C C . SER C 1 144 ? -67.120 -31.479 19.601 1.00 31.37 144 SER C C 1
ATOM 10196 O O . SER C 1 144 ? -68.276 -31.672 19.217 1.00 32.02 144 SER C O 1
ATOM 10199 N N . GLU C 1 145 ? -66.059 -32.076 19.061 1.00 29.93 145 GLU C N 1
ATOM 10200 C CA . GLU C 1 145 ? -66.154 -32.980 17.926 1.00 30.98 145 GLU C CA 1
ATOM 10201 C C . GLU C 1 145 ? -65.348 -34.239 18.210 1.00 32.69 145 GLU C C 1
ATOM 10202 O O . GLU C 1 145 ? -64.392 -34.220 18.990 1.00 32.85 145 GLU C O 1
ATOM 10208 N N . ALA C 1 146 ? -65.739 -35.336 17.564 1.00 29.19 146 ALA C N 1
ATOM 10209 C CA . ALA C 1 146 ? -65.055 -36.605 17.754 1.00 30.56 146 ALA C CA 1
ATOM 10210 C C . ALA C 1 146 ? -65.198 -37.457 16.503 1.00 32.98 146 ALA C C 1
ATOM 10211 O O . ALA C 1 146 ? -66.197 -37.373 15.785 1.00 29.22 146 ALA C O 1
ATOM 10213 N N . LEU C 1 147 ? -64.182 -38.278 16.255 1.00 34.30 147 LEU C N 1
ATOM 10214 C CA . LEU C 1 147 ? -64.234 -39.257 15.180 1.00 35.51 147 LEU C CA 1
ATOM 10215 C C . LEU C 1 147 ? -65.004 -40.484 15.650 1.00 37.26 147 LEU C C 1
ATOM 10216 O O . LEU C 1 147 ? -64.737 -41.019 16.730 1.00 36.88 147 LEU C O 1
ATOM 10221 N N . ILE C 1 148 ? -65.967 -40.922 14.845 1.00 32.07 148 ILE C N 1
ATOM 10222 C CA . ILE C 1 148 ? -66.760 -42.102 15.173 1.00 32.06 148 ILE C CA 1
ATOM 10223 C C . ILE C 1 148 ? -65.966 -43.336 14.756 1.00 34.04 148 ILE C C 1
ATOM 10224 O O . ILE C 1 148 ? -65.798 -43.605 13.564 1.00 32.96 148 ILE C O 1
ATOM 10229 N N . ALA C 1 149 ? -65.468 -44.082 15.741 1.00 32.54 149 ALA C N 1
ATOM 10230 C CA . ALA C 1 149 ? -64.670 -45.274 15.494 1.00 35.65 149 ALA C CA 1
ATOM 10231 C C . ALA C 1 149 ? -65.465 -46.564 15.627 1.00 34.87 149 ALA C C 1
ATOM 10232 O O . ALA C 1 149 ? -64.948 -47.630 15.276 1.00 37.34 149 ALA C O 1
ATOM 10234 N N . GLY C 1 150 ? -66.695 -46.496 16.119 1.00 35.13 150 GLY C N 1
ATOM 10235 C CA . GLY C 1 150 ? -67.518 -47.680 16.262 1.00 33.05 150 GLY C CA 1
ATOM 10236 C C . GLY C 1 150 ? -68.940 -47.295 16.594 1.00 35.15 150 GLY C C 1
ATOM 10237 O O . GLY C 1 150 ? -69.212 -46.180 17.052 1.00 36.73 150 GLY C O 1
ATOM 10238 N N . ALA C 1 151 ? -69.848 -48.237 16.356 1.00 32.26 151 ALA C N 1
ATOM 10239 C CA . ALA C 1 151 ? -71.263 -47.993 16.585 1.00 34.39 151 ALA C CA 1
ATOM 10240 C C . ALA C 1 151 ? -71.964 -49.308 16.885 1.00 38.70 151 ALA C C 1
ATOM 10241 O O . ALA C 1 151 ? -71.568 -50.370 16.396 1.00 41.26 151 ALA C O 1
ATOM 10243 N N . GLY C 1 152 ? -73.011 -49.219 17.696 1.00 39.53 152 GLY C N 1
ATOM 10244 C CA . GLY C 1 152 ? -73.827 -50.373 18.019 1.00 38.31 152 GLY C CA 1
ATOM 10245 C C . GLY C 1 152 ? -75.103 -49.915 18.686 1.00 37.93 152 GLY C C 1
ATOM 10246 O O . GLY C 1 152 ? -75.367 -48.717 18.817 1.00 37.65 152 GLY C O 1
ATOM 10247 N N . LYS C 1 153 ? -75.899 -50.895 19.114 1.00 37.85 153 LYS C N 1
ATOM 10248 C CA . LYS C 1 153 ? -77.191 -50.610 19.727 1.00 37.51 153 LYS C CA 1
ATOM 10249 C C . LYS C 1 153 ? -77.031 -49.763 20.983 1.00 36.76 153 LYS C C 1
ATOM 10250 O O . LYS C 1 153 ? -76.574 -50.255 22.020 1.00 41.31 153 LYS C O 1
ATOM 10252 N N . GLY C 1 154 ? -77.391 -48.485 20.891 1.00 37.74 154 GLY C N 1
ATOM 10253 C CA . GLY C 1 154 ? -77.393 -47.616 22.049 1.00 32.53 154 GLY C CA 1
ATOM 10254 C C . GLY C 1 154 ? -76.049 -47.071 22.472 1.00 29.73 154 GLY C C 1
ATOM 10255 O O . GLY C 1 154 ? -75.890 -46.704 23.640 1.00 33.24 154 GLY C O 1
ATOM 10256 N N . TYR C 1 155 ? -75.075 -46.996 21.567 1.00 34.31 155 TYR C N 1
ATOM 10257 C CA . TYR C 1 155 ? -73.774 -46.442 21.921 1.00 33.31 155 TYR C CA 1
ATOM 10258 C C . TYR C 1 155 ? -73.029 -46.034 20.658 1.00 34.00 155 TYR C C 1
ATOM 10259 O O . TYR C 1 155 ? -73.392 -46.413 19.542 1.00 37.11 155 TYR C O 1
ATOM 10268 N N . LEU C 1 156 ? -71.967 -45.253 20.861 1.00 32.35 156 LEU C N 1
ATOM 10269 C CA . LEU C 1 156 ? -71.015 -44.893 19.820 1.00 34.96 156 LEU C CA 1
ATOM 10270 C C . LEU C 1 156 ? -69.620 -44.891 20.426 1.00 33.31 156 LEU C C 1
ATOM 10271 O O . LEU C 1 156 ? -69.441 -44.486 21.578 1.00 32.89 156 LEU C O 1
ATOM 10276 N N . ASP C 1 157 ? -68.638 -45.346 19.653 1.00 31.46 157 ASP C N 1
ATOM 10277 C CA . ASP C 1 157 ? -67.241 -45.344 20.074 1.00 34.76 157 ASP C CA 1
ATOM 10278 C C . ASP C 1 157 ? -66.537 -44.162 19.419 1.00 34.80 157 ASP C C 1
ATOM 10279 O O . ASP C 1 157 ? -66.463 -44.085 18.188 1.00 36.78 157 ASP C O 1
ATOM 10284 N N . LEU C 1 158 ? -66.018 -43.249 20.239 1.00 33.34 158 LEU C N 1
ATOM 10285 C CA . LEU C 1 158 ? -65.498 -41.975 19.765 1.00 33.50 158 LEU C CA 1
ATOM 10286 C C . LEU C 1 158 ? -64.024 -41.816 20.113 1.00 33.99 158 LEU C C 1
ATOM 10287 O O . LEU C 1 158 ? -63.551 -42.305 21.143 1.00 36.40 158 LEU C O 1
ATOM 10292 N N . LYS C 1 159 ? -63.305 -41.110 19.241 1.00 34.76 159 LYS C N 1
ATOM 10293 C CA . LYS C 1 159 ? -61.915 -40.730 19.464 1.00 33.97 159 LYS C CA 1
ATOM 10294 C C . LYS C 1 159 ? -61.819 -39.212 19.407 1.00 34.60 159 LYS C C 1
ATOM 10295 O O . LYS C 1 159 ? -62.153 -38.606 18.384 1.00 35.33 159 LYS C O 1
ATOM 10300 N N . PHE C 1 160 ? -61.362 -38.604 20.498 1.00 33.77 160 PHE C N 1
ATOM 10301 C CA . PHE C 1 160 ? -61.280 -37.153 20.613 1.00 34.40 160 PHE C CA 1
ATOM 10302 C C . PHE C 1 160 ? -59.857 -36.684 20.343 1.00 34.99 160 PHE C C 1
ATOM 10303 O O . PHE C 1 160 ? -58.900 -37.253 20.878 1.00 34.38 160 PHE C O 1
ATOM 10311 N N . THR C 1 161 ? -59.722 -35.645 19.523 1.00 34.06 161 THR C N 1
ATOM 10312 C CA . THR C 1 161 ? -58.427 -35.013 19.336 1.00 35.77 161 THR C CA 1
ATOM 10313 C C . THR C 1 161 ? -58.091 -34.146 20.548 1.00 36.22 161 THR C C 1
ATOM 10314 O O . THR C 1 161 ? -58.927 -33.891 21.418 1.00 32.64 161 THR C O 1
ATOM 10318 N N . ASP C 1 162 ? -56.840 -33.680 20.590 1.00 36.26 162 ASP C N 1
ATOM 10319 C CA . ASP C 1 162 ? -56.335 -33.016 21.788 1.00 36.69 162 ASP C CA 1
ATOM 10320 C C . ASP C 1 162 ? -57.018 -31.677 22.045 1.00 39.28 162 ASP C C 1
ATOM 10321 O O . ASP C 1 162 ? -57.108 -31.245 23.200 1.00 39.40 162 ASP C O 1
ATOM 10326 N N . GLN C 1 163 ? -57.506 -31.008 21.002 1.00 35.70 163 GLN C N 1
ATOM 10327 C CA . GLN C 1 163 ? -58.098 -29.689 21.187 1.00 34.33 163 GLN C CA 1
ATOM 10328 C C . GLN C 1 163 ? -59.507 -29.740 21.766 1.00 33.82 163 GLN C C 1
ATOM 10329 O O . GLN C 1 163 ? -60.122 -28.683 21.944 1.00 34.60 163 GLN C O 1
ATOM 10335 N N . PHE C 1 164 ? -60.030 -30.928 22.076 1.00 34.05 164 PHE C N 1
ATOM 10336 C CA . PHE C 1 164 ? -61.320 -31.084 22.745 1.00 34.25 164 PHE C CA 1
ATOM 10337 C C . PHE C 1 164 ? -61.118 -31.867 24.040 1.00 35.24 164 PHE C C 1
ATOM 10338 O O . PHE C 1 164 ? -61.513 -33.037 24.138 1.00 33.26 164 PHE C O 1
ATOM 10346 N N . PRO C 1 165 ? -60.512 -31.251 25.054 1.00 34.50 165 PRO C N 1
ATOM 10347 C CA . PRO C 1 165 ? -60.287 -31.966 26.314 1.00 35.48 165 PRO C CA 1
ATOM 10348 C C . PRO C 1 165 ? -61.595 -32.281 27.023 1.00 34.06 165 PRO C C 1
ATOM 10349 O O . PRO C 1 165 ? -62.580 -31.544 26.929 1.00 34.00 165 PRO C O 1
ATOM 10353 N N . TYR C 1 166 ? -61.591 -33.400 27.741 1.00 30.07 166 TYR C N 1
ATOM 10354 C CA . TYR C 1 166 ? -62.785 -33.909 28.399 1.00 32.90 166 TYR C CA 1
ATOM 10355 C C . TYR C 1 166 ? -62.365 -34.680 29.641 1.00 32.73 166 TYR C C 1
ATOM 10356 O O . TYR C 1 166 ? -61.176 -34.887 29.899 1.00 33.77 166 TYR C O 1
ATOM 10365 N N . LYS C 1 167 ? -63.360 -35.128 30.402 1.00 34.31 167 LYS C N 1
ATOM 10366 C CA . LYS C 1 167 ? -63.121 -36.045 31.505 1.00 31.57 167 LYS C CA 1
ATOM 10367 C C . LYS C 1 167 ? -64.404 -36.810 31.784 1.00 34.27 167 LYS C C 1
ATOM 10368 O O . LYS C 1 167 ? -65.507 -36.313 31.538 1.00 30.08 167 LYS C O 1
ATOM 10371 N N . ILE C 1 168 ? -64.245 -38.032 32.280 1.00 30.55 168 ILE C N 1
ATOM 10372 C CA . ILE C 1 168 ? -65.355 -38.866 32.724 1.00 31.84 168 ILE C CA 1
ATOM 10373 C C . ILE C 1 168 ? -65.254 -38.960 34.240 1.00 32.72 168 ILE C C 1
ATOM 10374 O O . ILE C 1 168 ? -64.323 -39.579 34.769 1.00 37.40 168 ILE C O 1
ATOM 10379 N N . ASN C 1 169 ? -66.201 -38.344 34.944 1.00 28.68 169 ASN C N 1
ATOM 10380 C CA . ASN C 1 169 ? -66.125 -38.293 36.396 1.00 33.16 169 ASN C CA 1
ATOM 10381 C C . ASN C 1 169 ? -66.475 -39.654 36.996 1.00 33.37 169 ASN C C 1
ATOM 10382 O O . ASN C 1 169 ? -66.764 -40.625 36.289 1.00 31.36 169 ASN C O 1
ATOM 10387 N N . GLU C 1 170 ? -66.447 -39.721 38.331 1.00 32.49 170 GLU C N 1
ATOM 10388 C CA . GLU C 1 170 ? -66.741 -40.977 39.015 1.00 35.45 170 GLU C CA 1
ATOM 10389 C C . GLU C 1 17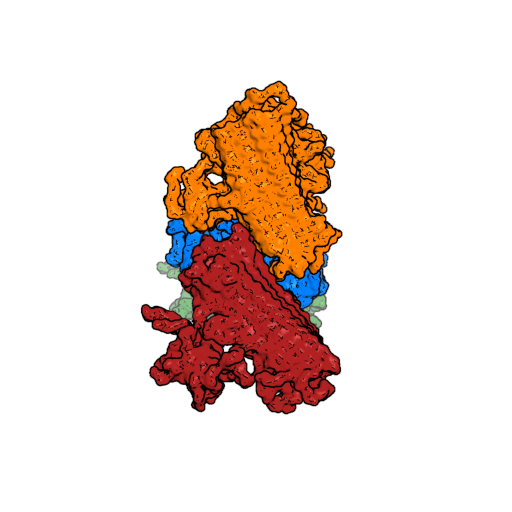0 ? -68.177 -41.421 38.779 1.00 32.68 170 GLU C C 1
ATOM 10390 O O . GLU C 1 170 ? -68.475 -42.619 38.846 1.00 35.50 170 GLU C O 1
ATOM 10396 N N . ALA C 1 171 ? -69.078 -40.478 38.497 1.00 31.91 171 ALA C N 1
ATOM 10397 C CA . ALA C 1 171 ? -70.449 -40.828 38.147 1.00 29.04 171 ALA C CA 1
ATOM 10398 C C . ALA C 1 171 ? -70.559 -41.454 36.763 1.00 31.72 171 ALA C C 1
ATOM 10399 O O . ALA C 1 171 ? -71.649 -41.901 36.391 1.00 34.00 171 ALA C O 1
ATOM 10401 N N . GLY C 1 172 ? -69.469 -41.499 36.001 1.00 29.00 172 GLY C N 1
ATOM 10402 C CA . GLY C 1 172 ? -69.517 -42.052 34.662 1.00 36.28 172 GLY C CA 1
ATOM 10403 C C . GLY C 1 172 ? -70.167 -41.151 33.640 1.00 32.03 172 GLY C C 1
ATOM 10404 O O . GLY C 1 172 ? -70.832 -41.645 32.724 1.00 32.35 172 GLY C O 1
ATOM 10405 N N . ILE C 1 173 ? -69.995 -39.839 33.769 1.00 30.57 173 ILE C N 1
ATOM 10406 C CA . ILE C 1 173 ? -70.625 -38.861 32.892 1.00 29.72 173 ILE C CA 1
ATOM 10407 C C . ILE C 1 173 ? -69.540 -38.142 32.104 1.00 30.84 173 ILE C C 1
ATOM 10408 O O . ILE C 1 173 ? -68.508 -37.753 32.663 1.00 33.57 173 ILE C O 1
ATOM 10413 N N . LEU C 1 174 ? -69.776 -37.969 30.805 1.00 31.83 174 LEU C N 1
ATOM 10414 C CA . LEU C 1 174 ? -68.845 -37.248 29.945 1.00 28.62 174 LEU C CA 1
ATOM 10415 C C . LEU C 1 174 ? -69.011 -35.749 30.158 1.00 28.45 174 LEU C C 1
ATOM 10416 O O . LEU C 1 174 ? -70.101 -35.203 29.952 1.00 27.47 174 LEU C O 1
ATOM 10421 N N . LYS C 1 175 ? -67.933 -35.084 30.567 1.00 25.75 175 LYS C N 1
ATOM 10422 C CA . LYS C 1 175 ? -67.932 -33.643 30.788 1.00 32.18 175 LYS C CA 1
ATOM 10423 C C . LYS C 1 175 ? -66.720 -33.047 30.092 1.00 31.51 175 LYS C C 1
ATOM 10424 O O . LYS C 1 175 ? -65.581 -33.408 30.407 1.00 32.23 175 LYS C O 1
ATOM 10430 N N . PHE C 1 176 ? -66.962 -32.142 29.149 1.00 31.18 176 PHE C N 1
ATOM 10431 C CA . PHE C 1 176 ? -65.870 -31.488 28.445 1.00 33.50 176 PHE C CA 1
ATOM 10432 C C . PHE C 1 176 ? -65.258 -30.397 29.314 1.00 34.02 176 PHE C C 1
ATOM 10433 O O . PHE C 1 176 ? -65.931 -29.778 30.143 1.00 31.08 176 PHE C O 1
ATOM 10441 N N . GLN C 1 177 ? -63.961 -30.172 29.120 1.00 35.35 177 GLN C N 1
ATOM 10442 C CA . GLN C 1 177 ? -63.193 -29.258 29.949 1.00 35.04 177 GLN C CA 1
ATOM 10443 C C . GLN C 1 177 ? -62.573 -28.161 29.097 1.00 38.49 177 GLN C C 1
ATOM 10444 O O . GLN C 1 177 ? -62.343 -28.334 27.896 1.00 36.80 177 GLN C O 1
ATOM 10450 N N . SER C 1 178 ? -62.307 -27.020 29.736 1.00 38.78 178 SER C N 1
ATOM 10451 C CA . SER C 1 178 ? -61.518 -25.980 29.089 1.00 39.57 178 SER C CA 1
ATOM 10452 C C . SER C 1 178 ? -60.084 -26.436 28.872 1.00 39.00 178 SER C C 1
ATOM 10453 O O . SER C 1 178 ? -59.433 -26.008 27.912 1.00 41.37 178 SER C O 1
ATOM 10456 N N . GLN C 1 179 ? -59.587 -27.308 29.745 1.00 41.10 179 GLN C N 1
ATOM 10457 C CA . GLN C 1 179 ? -58.212 -27.781 29.742 1.00 45.75 179 GLN C CA 1
ATOM 10458 C C . GLN C 1 179 ? -58.099 -28.921 30.741 1.00 48.69 179 GLN C C 1
ATOM 10459 O O . GLN C 1 179 ? -58.777 -28.923 31.773 1.00 53.80 179 GLN C O 1
ATOM 10465 N N . LEU C 1 180 ? -57.248 -29.892 30.421 1.00 55.43 180 LEU C N 1
ATOM 10466 C CA . LEU C 1 180 ? -56.920 -30.938 31.379 1.00 60.71 180 LEU C CA 1
ATOM 10467 C C . LEU C 1 180 ? -56.008 -30.372 32.459 1.00 61.95 180 LEU C C 1
ATOM 10468 O O . LEU C 1 180 ? -55.066 -29.629 32.166 0.52 59.40 180 LEU C O 1
ATOM 10473 N N . PHE C 1 181 ? -56.293 -30.724 33.708 1.00 65.28 181 PHE C N 1
ATOM 10474 C CA . PHE C 1 181 ? -55.521 -30.217 34.841 1.00 66.54 181 PHE C CA 1
ATOM 10475 C C . PHE C 1 181 ? -54.091 -30.752 34.831 1.00 67.76 181 PHE C C 1
ATOM 10476 O O . PHE C 1 181 ? -53.848 -31.914 35.156 1.00 68.87 181 PHE C O 1
ATOM 10484 N N . ASP C 1 190 ? -53.264 -28.182 42.613 1.00 64.12 190 ASP C N 1
ATOM 10485 C CA . ASP C 1 190 ? -53.683 -27.039 43.416 1.00 64.10 190 ASP C CA 1
ATOM 10486 C C . ASP C 1 190 ? -55.206 -26.968 43.512 1.00 62.75 190 ASP C C 1
ATOM 10487 O O . ASP C 1 190 ? -55.909 -27.110 42.510 1.00 56.65 190 ASP C O 1
ATOM 10492 N N . ARG C 1 191 ? -55.705 -26.741 44.730 1.00 57.32 191 ARG C N 1
ATOM 10493 C CA . ARG C 1 191 ? -57.148 -26.740 44.955 1.00 55.45 191 ARG C CA 1
ATOM 10494 C C . ARG C 1 191 ? -57.829 -25.596 44.212 1.00 56.97 191 ARG C C 1
ATOM 10495 O O . ARG C 1 191 ? -58.931 -25.766 43.676 1.00 52.72 191 ARG C O 1
ATOM 10503 N N . LEU C 1 192 ? -57.190 -24.425 44.165 1.00 56.99 192 LEU C N 1
ATOM 10504 C CA . LEU C 1 192 ? -57.815 -23.274 43.520 1.00 55.72 192 LEU C CA 1
ATOM 10505 C C . LEU C 1 192 ? -57.885 -23.450 42.008 1.00 55.67 192 LEU C C 1
ATOM 10506 O O . LEU C 1 192 ? -58.886 -23.082 41.382 1.00 55.49 192 LEU C O 1
ATOM 10511 N N . LYS C 1 193 ? -56.834 -24.008 41.400 1.00 53.96 193 LYS C N 1
ATOM 10512 C CA . LYS C 1 193 ? -56.837 -24.175 39.950 1.00 56.22 193 LYS C CA 1
ATOM 10513 C C . LYS C 1 193 ? -57.886 -25.188 39.513 1.00 55.13 193 LYS C C 1
ATOM 10514 O O . LYS C 1 193 ? -58.521 -25.017 38.466 1.00 54.73 193 LYS C O 1
ATOM 10520 N N . ARG C 1 194 ? -58.086 -26.248 40.300 1.00 55.08 194 ARG C N 1
ATOM 10521 C CA . ARG C 1 194 ? -59.138 -27.205 39.977 1.00 54.93 194 ARG C CA 1
ATOM 10522 C C . ARG C 1 194 ? -60.521 -26.593 40.161 1.00 52.96 194 ARG C C 1
ATOM 10523 O O . ARG C 1 194 ? -61.468 -26.987 39.470 1.00 44.51 194 ARG C O 1
ATOM 10528 N N . LYS C 1 195 ? -60.635 -25.611 41.059 1.00 52.90 195 LYS C N 1
ATOM 10529 C CA . LYS C 1 195 ? -61.935 -24.928 41.285 1.00 50.73 195 LYS C CA 1
ATOM 10530 C C . LYS C 1 195 ? -62.282 -24.091 40.049 1.00 52.16 195 LYS C C 1
ATOM 10531 O O . LYS C 1 195 ? -63.426 -24.164 39.593 1.00 49.14 195 LYS C O 1
ATOM 10536 N N . GLN C 1 196 ? -61.315 -23.341 39.518 1.00 53.00 196 GLN C N 1
ATOM 10537 C CA . GLN C 1 196 ? -61.587 -22.506 38.351 1.00 54.82 196 GLN C CA 1
ATOM 10538 C C . GLN C 1 196 ? -61.849 -23.354 37.112 1.00 53.35 196 GLN C C 1
ATOM 10539 O O . GLN C 1 196 ? -62.719 -23.020 36.300 1.00 48.10 196 GLN C O 1
ATOM 10541 N N . ILE C 1 197 ? -61.138 -24.473 36.986 1.00 48.92 197 ILE C N 1
ATOM 10542 C CA . ILE C 1 197 ? -61.347 -25.390 35.830 1.00 46.70 197 ILE C CA 1
ATOM 10543 C C . ILE C 1 197 ? -62.749 -25.998 35.942 1.00 45.39 197 ILE C C 1
ATOM 10544 O O . ILE C 1 197 ? -63.412 -26.125 34.918 1.00 42.92 197 ILE C O 1
ATOM 10549 N N . SER C 1 198 ? -63.175 -26.298 37.168 1.00 46.49 198 SER C N 1
ATOM 10550 C CA . SER C 1 198 ? -64.506 -26.873 37.479 1.00 43.82 198 SER C CA 1
ATOM 10551 C C . SER C 1 198 ? -65.601 -25.885 37.071 1.00 43.42 198 SER C C 1
ATOM 10552 O O . SER C 1 198 ? -66.577 -26.304 36.473 1.00 42.50 198 SER C O 1
ATOM 10555 N N . GLN C 1 199 ? -65.380 -24.594 37.321 1.00 48.03 199 GLN C N 1
ATOM 10556 C CA . GLN C 1 199 ? -66.341 -23.518 36.958 1.00 47.42 199 GLN C CA 1
ATOM 10557 C C . GLN C 1 199 ? -66.451 -23.353 35.433 1.00 44.94 199 GLN C C 1
ATOM 10558 O O . GLN C 1 199 ? -67.464 -22.826 34.989 1.00 46.62 199 GLN C O 1
ATOM 10564 N N . ASP C 1 200 ? -65.421 -23.729 34.675 1.00 40.60 200 ASP C N 1
ATOM 10565 C CA . ASP C 1 200 ? -65.443 -23.659 33.192 1.00 40.44 200 ASP C CA 1
ATOM 10566 C C . ASP C 1 200 ? -66.327 -24.746 32.564 1.00 37.85 200 ASP C C 1
ATOM 10567 O O . ASP C 1 200 ? -66.678 -24.568 31.408 1.00 39.69 200 ASP C O 1
ATOM 10572 N N . GLU C 1 201 ? -66.653 -25.825 33.278 1.00 37.39 201 GLU C N 1
ATOM 10573 C CA . GLU C 1 201 ? -67.427 -26.922 32.702 1.00 37.56 201 GLU C CA 1
ATOM 10574 C C . GLU C 1 201 ? -68.735 -26.435 32.095 1.00 35.28 201 GLU C C 1
ATOM 10575 O O . GLU C 1 201 ? -69.215 -27.013 31.113 1.00 29.36 201 GLU C O 1
ATOM 10581 N N . TYR C 1 202 ? -69.322 -25.379 32.663 1.00 33.40 202 TYR C N 1
ATOM 10582 C CA . TYR C 1 202 ? -70.589 -24.864 32.154 1.00 31.67 202 TYR C CA 1
ATOM 10583 C C . TYR C 1 202 ? -70.456 -24.385 30.713 1.00 31.81 202 TYR C C 1
ATOM 10584 O O . TYR C 1 202 ? -71.372 -24.572 29.903 1.00 32.05 202 TYR C O 1
ATOM 10593 N N . LYS C 1 203 ? -69.318 -23.773 30.373 1.00 30.45 203 LYS C N 1
ATOM 10594 C CA . LYS C 1 203 ? -69.144 -23.199 29.041 1.00 33.59 203 LYS C CA 1
ATOM 10595 C C . LYS C 1 203 ? -69.213 -24.258 27.948 1.00 33.37 203 LYS C C 1
ATOM 10596 O O . LYS C 1 203 ? -69.554 -23.944 26.802 1.00 33.46 203 LYS C O 1
ATOM 10602 N N . TYR C 1 204 ? -68.897 -25.511 28.276 1.00 32.55 204 TYR C N 1
ATOM 10603 C CA . TYR C 1 204 ? -68.766 -26.564 27.277 1.00 30.60 204 TYR C CA 1
ATOM 10604 C C . TYR C 1 204 ? -69.811 -27.658 27.453 1.00 29.58 204 TYR C C 1
ATOM 10605 O O . TYR C 1 204 ? -69.608 -28.788 26.995 1.00 30.20 204 TYR C O 1
ATOM 10614 N N . GLU C 1 205 ? -70.926 -27.343 28.102 1.00 29.68 205 GLU C N 1
ATOM 10615 C CA . GLU C 1 205 ? -72.038 -28.276 28.179 1.00 30.76 205 GLU C CA 1
ATOM 10616 C C . GLU C 1 205 ? -72.666 -28.467 26.803 1.00 32.21 205 GLU C C 1
ATOM 10617 O O . GLU C 1 205 ? -72.708 -27.549 25.979 1.00 29.73 205 GLU C O 1
ATOM 10623 N N . TYR C 1 206 ? -73.154 -29.677 26.559 1.00 27.66 206 TYR C N 1
ATOM 10624 C CA . TYR C 1 206 ? -73.829 -30.030 25.320 1.00 27.35 206 TYR C CA 1
ATOM 10625 C C . TYR C 1 206 ? -75.310 -30.268 25.599 1.00 29.87 206 TYR C C 1
ATOM 10626 O O . TYR C 1 206 ? -75.764 -30.227 26.743 1.00 29.94 206 TYR C O 1
ATOM 10635 N N . LYS C 1 207 ? -76.071 -30.515 24.534 1.00 29.69 207 LYS C N 1
ATOM 10636 C CA . LYS C 1 207 ? -77.498 -30.769 24.686 1.00 30.18 207 LYS C CA 1
ATOM 10637 C C . LYS C 1 207 ? -78.012 -31.710 23.604 1.00 29.41 207 LYS C C 1
ATOM 10638 O O . LYS C 1 207 ? -79.078 -32.315 23.756 1.00 32.55 207 LYS C O 1
ATOM 10644 N N . ARG C 1 208 ? -77.263 -31.840 22.513 1.00 29.60 208 ARG C N 1
ATOM 10645 C CA . ARG C 1 208 ? -77.639 -32.723 21.418 1.00 27.92 208 ARG C CA 1
ATOM 10646 C C . ARG C 1 208 ? -76.395 -32.999 20.588 1.00 28.62 208 ARG C C 1
ATOM 10647 O O . ARG C 1 208 ? -75.379 -32.310 20.708 1.00 28.72 208 ARG C O 1
ATOM 10655 N N . VAL C 1 209 ? -76.485 -34.020 19.738 1.00 27.76 209 VAL C N 1
ATOM 10656 C CA . VAL C 1 209 ? -75.387 -34.391 18.858 1.00 26.61 209 VAL C CA 1
ATOM 10657 C C . VAL C 1 209 ? -75.893 -34.436 17.424 1.00 30.19 209 VAL C C 1
ATOM 10658 O O . VAL C 1 209 ? -77.077 -34.675 17.168 1.00 28.40 209 VAL C O 1
ATOM 10662 N N . LEU C 1 210 ? -74.979 -34.197 16.485 1.00 33.06 210 LEU C N 1
ATOM 10663 C CA . LEU C 1 210 ? -75.290 -34.220 15.064 1.00 28.62 210 LEU C CA 1
ATOM 10664 C C . LEU C 1 210 ? -74.136 -34.868 14.315 1.00 29.09 210 LEU C C 1
ATOM 10665 O O . LEU C 1 210 ? -72.968 -34.580 14.587 1.00 29.28 210 LEU C O 1
ATOM 10670 N N . GLU C 1 211 ? -74.474 -35.744 13.374 1.00 28.73 211 GLU C N 1
ATOM 10671 C CA . GLU C 1 211 ? -73.488 -36.490 12.607 1.00 31.61 211 GLU C CA 1
ATOM 10672 C C . GLU C 1 211 ? -73.108 -35.717 11.350 1.00 30.91 211 GLU C C 1
ATOM 10673 O O . GLU C 1 211 ? -73.983 -35.235 10.622 1.00 28.55 211 GLU C O 1
ATOM 10679 N N . PHE C 1 212 ? -71.807 -35.605 11.096 1.00 31.69 212 PHE C N 1
ATOM 10680 C CA . PHE C 1 212 ? -71.285 -34.895 9.938 1.00 31.42 212 PHE C CA 1
ATOM 10681 C C . PHE C 1 212 ? -70.578 -35.863 8.999 1.00 32.85 212 PHE C C 1
ATOM 10682 O O . PHE C 1 212 ? -69.803 -36.716 9.442 1.00 32.34 212 PHE C O 1
ATOM 10690 N N . ASN C 1 213 ? -70.845 -35.723 7.702 1.00 30.43 213 ASN C N 1
ATOM 10691 C CA . ASN C 1 213 ? -70.172 -36.544 6.704 1.00 31.64 213 ASN C CA 1
ATOM 10692 C C . ASN C 1 213 ? -68.690 -36.192 6.653 1.00 31.50 213 ASN C C 1
ATOM 10693 O O . ASN C 1 213 ? -68.323 -35.019 6.535 1.00 32.58 213 ASN C O 1
ATOM 10698 N N . PHE C 1 214 ? -67.835 -37.215 6.742 1.00 33.34 214 PHE C N 1
ATOM 10699 C CA . PHE C 1 214 ? -66.398 -36.972 6.827 1.00 36.44 214 PHE C CA 1
ATOM 10700 C C . PHE C 1 214 ? -65.865 -36.334 5.550 1.00 38.14 214 PHE C C 1
ATOM 10701 O O . PHE C 1 214 ? -65.197 -35.294 5.594 1.00 39.00 214 PHE C O 1
ATOM 10709 N N . ALA C 1 215 ? -66.148 -36.947 4.399 1.00 37.11 215 ALA C N 1
ATOM 10710 C CA . ALA C 1 215 ? -65.577 -36.458 3.147 1.00 34.87 215 ALA C CA 1
ATOM 10711 C C . ALA C 1 215 ? -66.166 -35.110 2.750 1.00 33.93 215 ALA C C 1
ATOM 10712 O O . ALA C 1 215 ? -65.439 -34.221 2.293 1.00 36.11 215 ALA C O 1
ATOM 10714 N N . LEU C 1 216 ? -67.475 -34.936 2.917 1.00 33.00 216 LEU C N 1
ATOM 10715 C CA . LEU C 1 216 ? -68.134 -33.714 2.474 1.00 37.57 216 LEU C CA 1
ATOM 10716 C C . LEU C 1 216 ? -68.098 -32.596 3.509 1.00 34.41 216 LEU C C 1
ATOM 10717 O O . LEU C 1 216 ? -68.357 -31.440 3.154 1.00 36.39 216 LEU C O 1
ATOM 10722 N N . ARG C 1 217 ? -67.777 -32.909 4.768 1.00 34.71 217 ARG C N 1
ATOM 10723 C CA . ARG C 1 217 ? -67.682 -31.911 5.838 1.00 31.28 217 ARG C CA 1
ATOM 10724 C C . ARG C 1 217 ? -68.979 -31.116 5.975 1.00 34.10 217 ARG C C 1
ATOM 10725 O O . ARG C 1 217 ? -68.974 -29.892 6.121 1.00 32.94 217 ARG C O 1
ATOM 10733 N N . GLU C 1 218 ? -70.097 -31.826 5.927 1.00 29.73 218 GLU C N 1
ATOM 10734 C CA . GLU C 1 218 ? -71.435 -31.269 6.020 1.00 32.25 218 GLU C CA 1
ATOM 10735 C C . GLU C 1 218 ? -72.247 -32.174 6.930 1.00 31.67 218 GLU C C 1
ATOM 10736 O O . GLU C 1 218 ? -71.840 -33.309 7.200 1.00 30.24 218 GLU C O 1
ATOM 10742 N N . PRO C 1 219 ? -73.385 -31.700 7.433 1.00 30.55 219 PRO C N 1
ATOM 10743 C CA . PRO C 1 219 ? -74.293 -32.603 8.150 1.00 32.76 219 PRO C CA 1
ATOM 10744 C C . PRO C 1 219 ? -74.632 -33.813 7.293 1.00 30.24 219 PRO C C 1
ATOM 10745 O O . PRO C 1 219 ? -74.929 -33.689 6.102 1.00 30.28 219 PRO C O 1
ATOM 10749 N N . GLU C 1 220 ? -74.559 -34.995 7.905 1.00 29.34 220 GLU C N 1
ATOM 10750 C CA . GLU C 1 220 ? -74.763 -36.237 7.170 1.00 32.29 220 GLU C CA 1
ATOM 10751 C C . GLU C 1 220 ? -76.138 -36.254 6.514 1.00 33.49 220 GLU C C 1
ATOM 10752 O O . GLU C 1 220 ? -77.124 -35.782 7.088 1.00 32.23 220 GLU C O 1
ATOM 10758 N N . TYR C 1 221 ? -76.188 -36.788 5.294 1.00 28.80 221 TYR C N 1
ATOM 10759 C CA . TYR C 1 221 ? -77.417 -36.844 4.510 1.00 32.56 221 TYR C CA 1
ATOM 10760 C C . TYR C 1 221 ? -78.559 -37.454 5.310 1.00 32.13 221 TYR C C 1
ATOM 10761 O O . TYR C 1 221 ? -78.471 -38.598 5.767 1.00 34.88 221 TYR C O 1
ATOM 10770 N N . MET C 1 222 ? -79.624 -36.671 5.490 1.00 32.31 222 MET C N 1
ATOM 10771 C CA . MET C 1 222 ? -80.859 -37.048 6.174 1.00 33.30 222 MET C CA 1
ATOM 10772 C C . MET C 1 222 ? -80.674 -37.305 7.663 1.00 32.20 222 MET C C 1
ATOM 10773 O O . MET C 1 222 ? -81.622 -37.742 8.328 1.00 36.85 222 MET C O 1
ATOM 10778 N N . ALA C 1 223 ? -79.492 -37.044 8.212 1.00 33.14 223 ALA C N 1
ATOM 10779 C CA . ALA C 1 223 ? -79.315 -37.127 9.653 1.00 30.78 223 ALA C CA 1
ATOM 10780 C C . ALA C 1 223 ? -80.029 -35.968 10.340 1.00 32.78 223 ALA C C 1
ATOM 10781 O O . ALA C 1 223 ? -80.114 -34.856 9.810 1.00 31.82 223 ALA C O 1
ATOM 10783 N N . GLN C 1 224 ? -80.554 -36.239 11.528 1.00 33.55 224 GLN C N 1
ATOM 10784 C CA . GLN C 1 224 ? -81.253 -35.238 12.318 1.00 34.52 224 GLN C CA 1
ATOM 10785 C C . GLN C 1 224 ? -80.550 -35.055 13.655 1.00 32.43 224 GLN C C 1
ATOM 10786 O O . GLN C 1 224 ? -79.694 -35.851 14.050 1.00 32.30 224 GLN C O 1
ATOM 10792 N N . ASP C 1 225 ? -80.917 -33.980 14.348 1.00 31.60 225 ASP C N 1
ATOM 10793 C CA . ASP C 1 225 ? -80.418 -33.761 15.699 1.00 32.72 225 ASP C CA 1
ATOM 10794 C C . ASP C 1 225 ? -80.885 -34.888 16.610 1.00 31.19 225 ASP C C 1
ATOM 10795 O O . ASP C 1 225 ? -82.056 -35.275 16.589 1.00 30.34 225 ASP C O 1
ATOM 10800 N N . ILE C 1 226 ? -79.964 -35.422 17.403 1.00 30.62 226 ILE C N 1
ATOM 10801 C CA . ILE C 1 226 ? -80.271 -36.449 18.391 1.00 31.15 226 ILE C CA 1
ATOM 10802 C C . ILE C 1 226 ? -80.139 -35.805 19.764 1.00 31.80 226 ILE C C 1
ATOM 10803 O O . ILE C 1 226 ? -79.024 -35.549 20.235 1.00 29.34 226 ILE C O 1
ATOM 10808 N N . PHE C 1 227 ? -81.274 -35.530 20.403 1.00 31.68 227 PHE C N 1
ATOM 10809 C CA . PHE C 1 227 ? -81.250 -34.892 21.711 1.00 32.04 227 PHE C CA 1
ATOM 10810 C C . PHE C 1 227 ? -80.683 -35.840 22.760 1.00 34.36 227 PHE C C 1
ATOM 10811 O O . PHE C 1 227 ? -81.035 -37.022 22.810 1.00 32.41 227 PHE C O 1
ATOM 10819 N N . THR C 1 228 ? -79.803 -35.309 23.607 1.00 32.99 228 THR C N 1
ATOM 10820 C CA . THR C 1 228 ? -79.148 -36.115 24.628 1.00 31.00 228 THR C CA 1
ATOM 10821 C C . THR C 1 228 ? -79.281 -35.483 26.008 1.00 37.87 228 THR C C 1
ATOM 10822 O O . THR C 1 228 ? -79.352 -36.192 27.018 1.00 34.27 228 THR C O 1
ATOM 10826 N N . GLY C 1 229 ? -79.325 -34.155 26.061 1.00 36.77 229 GLY C N 1
ATOM 10827 C CA . GLY C 1 229 ? -79.162 -33.453 27.316 1.00 31.41 229 GLY C CA 1
ATOM 10828 C C . GLY C 1 229 ? -77.691 -33.228 27.600 1.00 28.23 229 GLY C C 1
ATOM 10829 O O . GLY C 1 229 ? -76.811 -33.598 26.823 1.00 29.34 229 GLY C O 1
ATOM 10830 N N . ASN C 1 230 ? -77.417 -32.615 28.749 1.00 30.68 230 ASN C N 1
ATOM 10831 C CA . ASN C 1 230 ? -76.055 -32.227 29.094 1.00 31.89 230 ASN C CA 1
ATOM 10832 C C . ASN C 1 230 ? -75.274 -33.329 29.798 1.00 27.96 230 ASN C C 1
ATOM 10833 O O . ASN C 1 230 ? -74.152 -33.080 30.249 1.00 28.33 230 ASN C O 1
ATOM 10838 N N . ALA C 1 231 ? -75.830 -34.535 29.899 1.00 27.02 231 ALA C N 1
ATOM 10839 C CA . ALA C 1 231 ? -75.203 -35.608 30.666 1.00 30.48 231 ALA C CA 1
ATOM 10840 C C . ALA C 1 231 ? -75.333 -36.914 29.896 1.00 31.97 231 ALA C C 1
ATOM 10841 O O . ALA C 1 231 ? -76.415 -37.508 29.855 1.00 29.34 231 ALA C O 1
ATOM 10843 N N . LEU C 1 232 ? -74.232 -37.364 29.302 1.00 27.93 232 LEU C N 1
ATOM 10844 C CA . LEU C 1 232 ? -74.174 -38.634 28.592 1.00 30.90 232 LEU C CA 1
ATOM 10845 C C . LEU C 1 232 ? -73.343 -39.622 29.397 1.00 30.76 232 LEU C C 1
ATOM 10846 O O . LEU C 1 232 ? -72.217 -39.307 29.798 1.00 28.18 232 LEU C O 1
ATOM 10851 N N . ARG C 1 233 ? -73.899 -40.806 29.637 1.00 29.37 233 ARG C N 1
ATOM 10852 C CA . ARG C 1 233 ? -73.114 -41.881 30.226 1.00 31.37 233 ARG C CA 1
ATOM 10853 C C . ARG C 1 233 ? -71.966 -42.239 29.292 1.00 32.06 233 ARG C C 1
ATOM 10854 O O . ARG C 1 233 ? -72.144 -42.344 28.075 1.00 30.47 233 ARG C O 1
ATOM 10862 N N . ALA C 1 234 ? -70.775 -42.410 29.861 1.00 30.56 234 ALA C N 1
ATOM 10863 C CA . ALA C 1 234 ? -69.583 -42.637 29.061 1.00 33.34 234 ALA C CA 1
ATOM 10864 C C . ALA C 1 234 ? -68.656 -43.610 29.774 1.00 35.24 234 ALA C C 1
ATOM 10865 O O . ALA C 1 234 ? -68.705 -43.770 30.996 1.00 34.39 234 ALA C O 1
ATOM 10867 N N . GLU C 1 235 ? -67.800 -44.255 28.985 1.00 34.28 235 GLU C N 1
ATOM 10868 C CA . GLU C 1 235 ? -66.867 -45.250 29.493 1.00 37.46 235 GLU C CA 1
ATOM 10869 C C . GLU C 1 235 ? -65.638 -45.269 28.598 1.00 38.22 235 GLU C C 1
ATOM 10870 O O . GLU C 1 235 ? -65.761 -45.404 27.378 1.00 38.08 235 GLU C O 1
ATOM 10876 N N . LYS C 1 236 ? -64.462 -45.127 29.203 1.00 35.02 236 LYS C N 1
ATOM 10877 C CA . LYS C 1 236 ? -63.211 -45.210 28.461 1.00 41.14 236 LYS C CA 1
ATOM 10878 C C . LYS C 1 236 ? -62.859 -46.675 28.235 1.00 45.54 236 LYS C C 1
ATOM 10879 O O . LYS C 1 236 ? -62.721 -47.442 29.195 1.00 49.61 236 LYS C O 1
ATOM 10881 N N . LEU C 1 237 ? -62.719 -47.065 26.969 1.00 45.44 237 LEU C N 1
ATOM 10882 C CA . LEU C 1 237 ? -62.425 -48.449 26.620 1.00 51.32 237 LEU C CA 1
ATOM 10883 C C . LEU C 1 237 ? -60.965 -48.824 26.838 1.00 60.27 237 LEU C C 1
ATOM 10884 O O . LEU C 1 237 ? -60.624 -50.000 26.668 1.00 66.62 237 LEU C O 1
ATOM 10889 N N . ASN C 1 238 ? -60.120 -47.861 27.214 1.00 63.26 238 ASN C N 1
ATOM 10890 C CA . ASN C 1 238 ? -58.679 -48.033 27.460 1.00 67.83 238 ASN C CA 1
ATOM 10891 C C . ASN C 1 238 ? -58.016 -49.158 26.664 1.00 70.99 238 ASN C C 1
ATOM 10892 O O . ASN C 1 238 ? -57.172 -48.907 25.804 1.00 70.76 238 ASN C O 1
ATOM 10897 N N . ASP C 1 241 ? -57.971 -44.097 25.047 1.00 57.24 241 ASP C N 1
ATOM 10898 C CA . ASP C 1 241 ? -58.107 -43.683 23.657 1.00 51.23 241 ASP C CA 1
ATOM 10899 C C . ASP C 1 241 ? -59.574 -43.521 23.265 1.00 52.25 241 ASP C C 1
ATOM 10900 O O . ASP C 1 241 ? -60.061 -42.405 23.084 1.00 53.82 241 ASP C O 1
ATOM 10905 N N . VAL C 1 242 ? -60.270 -44.644 23.135 1.00 47.67 242 VAL C N 1
ATOM 10906 C CA . VAL C 1 242 ? -61.647 -44.663 22.658 1.00 42.30 242 VAL C CA 1
ATOM 10907 C C . VAL C 1 242 ? -62.593 -44.430 23.827 1.00 40.94 242 VAL C C 1
ATOM 10908 O O . VAL C 1 242 ? -62.424 -45.002 24.911 1.00 41.08 242 VAL C O 1
ATOM 10912 N N . VAL C 1 243 ? -63.595 -43.583 23.605 1.00 36.04 243 VAL C N 1
ATOM 10913 C CA . VAL C 1 243 ? -64.633 -43.294 24.587 1.00 33.84 243 VAL C CA 1
ATOM 10914 C C . VAL C 1 243 ? -65.961 -43.783 24.030 1.00 33.84 243 VAL C C 1
ATOM 10915 O O . VAL C 1 243 ? -66.321 -43.455 22.894 1.00 32.60 243 VAL C O 1
ATOM 10919 N N . ARG C 1 244 ? -66.683 -44.565 24.825 1.00 32.73 244 ARG C N 1
ATOM 10920 C CA . ARG C 1 244 ? -67.996 -45.069 24.446 1.00 32.56 244 ARG C CA 1
ATOM 10921 C C . ARG C 1 244 ? -69.063 -44.270 25.184 1.00 32.99 244 ARG C C 1
ATOM 10922 O O . ARG C 1 244 ? -69.116 -44.291 26.417 1.00 35.47 244 ARG C O 1
ATOM 10930 N N . ILE C 1 245 ? -69.901 -43.565 24.431 1.00 28.81 245 ILE C N 1
ATOM 10931 C CA . ILE C 1 245 ? -71.027 -42.830 24.994 1.00 31.09 245 ILE C CA 1
ATOM 10932 C C . ILE C 1 245 ? -72.284 -43.663 24.802 1.00 31.70 245 ILE C C 1
ATOM 10933 O O . ILE C 1 245 ? -72.424 -44.393 23.817 1.00 32.23 245 ILE C O 1
ATOM 10938 N N . PHE C 1 246 ? -73.210 -43.555 25.752 1.00 31.08 246 PHE C N 1
ATOM 10939 C CA . PHE C 1 246 ? -74.406 -44.386 25.779 1.00 29.67 246 PHE C CA 1
ATOM 10940 C C . PHE C 1 246 ? -75.651 -43.515 25.701 1.00 32.66 246 PHE C C 1
ATOM 10941 O O . PHE C 1 246 ? -75.802 -42.567 26.480 1.00 33.43 246 PHE C O 1
ATOM 10949 N N . HIS C 1 247 ? -76.538 -43.843 24.761 1.00 33.51 247 HIS C N 1
ATOM 10950 C CA . HIS C 1 247 ? -77.859 -43.239 24.640 1.00 33.23 247 HIS C CA 1
ATOM 10951 C C . HIS C 1 247 ? -78.704 -44.079 23.691 1.00 33.69 247 HIS C C 1
ATOM 10952 O O . HIS C 1 247 ? -78.224 -44.480 22.623 1.00 33.40 247 HIS C O 1
ATOM 10959 N N . PRO C 1 248 ? -79.960 -44.366 24.040 1.00 35.17 248 PRO C N 1
ATOM 10960 C CA . PRO C 1 248 ? -80.768 -45.270 23.203 1.00 34.01 248 PRO C CA 1
ATOM 10961 C C . PRO C 1 248 ? -81.057 -44.740 21.807 1.00 34.50 248 PRO C C 1
ATOM 10962 O O . PRO C 1 248 ? -81.417 -45.532 20.928 1.00 35.99 248 PRO C O 1
ATOM 10966 N N . ASN C 1 249 ? -80.910 -43.439 21.565 1.00 35.20 249 ASN C N 1
ATOM 10967 C CA . ASN C 1 249 ? -81.230 -42.852 20.271 1.00 33.60 249 ASN C CA 1
ATOM 10968 C C . ASN C 1 249 ? -79.994 -42.553 19.429 1.00 33.22 249 ASN C C 1
ATOM 10969 O O . ASN C 1 249 ? -80.110 -41.894 18.391 1.00 34.46 249 ASN C O 1
ATOM 10974 N N . LEU C 1 250 ? -78.822 -43.027 19.843 1.00 33.96 250 LEU C N 1
ATOM 10975 C CA . LEU C 1 250 ? -77.603 -42.768 19.089 1.00 32.93 250 LEU C CA 1
ATOM 10976 C C . LEU C 1 250 ? -77.579 -43.597 17.811 1.00 39.47 250 LEU C C 1
ATOM 10977 O O . LEU C 1 250 ? -77.758 -44.819 17.844 1.00 39.07 250 LEU C O 1
ATOM 10982 N N . LYS C 1 251 ? -77.354 -42.927 16.682 1.00 36.88 251 LYS C N 1
ATOM 10983 C CA . LYS C 1 251 ? -77.250 -43.594 15.391 1.00 36.12 251 LYS C CA 1
ATOM 10984 C C . LYS C 1 251 ? -76.367 -42.751 14.486 1.00 39.26 251 LYS C C 1
ATOM 10985 O O . LYS C 1 251 ? -76.609 -41.551 14.328 1.00 38.07 251 LYS C O 1
ATOM 10987 N N . ALA C 1 252 ? -75.350 -43.379 13.900 1.00 36.78 252 ALA C N 1
ATOM 10988 C CA . ALA C 1 252 ? -74.405 -42.677 13.042 1.00 35.92 252 ALA C CA 1
ATOM 10989 C C . ALA C 1 252 ? -73.567 -43.703 12.295 1.00 38.74 252 ALA C C 1
ATOM 10990 O O . ALA C 1 252 ? -73.489 -44.871 12.685 1.00 44.01 252 ALA C O 1
ATOM 10992 N N . LYS C 1 253 ? -72.939 -43.247 11.214 1.00 36.47 253 LYS C N 1
ATOM 10993 C CA . LYS C 1 253 ? -72.063 -44.091 10.415 1.00 39.10 253 LYS C CA 1
ATOM 10994 C C . LYS C 1 253 ? -70.639 -44.027 10.951 1.00 34.02 253 LYS C C 1
ATOM 10995 O O . LYS C 1 253 ? -70.148 -42.956 11.320 1.00 33.12 253 LYS C O 1
ATOM 11001 N N . VAL C 1 254 ? -69.980 -45.188 10.994 1.00 34.97 254 VAL C N 1
ATOM 11002 C CA . VAL C 1 254 ? -68.583 -45.232 11.405 1.00 36.03 254 VAL C CA 1
ATOM 11003 C C . VAL C 1 254 ? -67.733 -44.492 10.382 1.00 35.18 254 VAL C C 1
ATOM 11004 O O . VAL C 1 254 ? -67.935 -44.614 9.167 1.00 39.50 254 VAL C O 1
ATOM 11008 N N . GLY C 1 255 ? -66.775 -43.709 10.874 1.00 33.17 255 GLY C N 1
ATOM 11009 C CA . GLY C 1 255 ? -65.931 -42.891 10.038 1.00 31.51 255 GLY C CA 1
ATOM 11010 C C . GLY C 1 255 ? -66.373 -41.447 9.927 1.00 36.15 255 GLY C C 1
ATOM 11011 O O . GLY C 1 255 ? -65.580 -40.601 9.497 1.00 34.96 255 GLY C O 1
ATOM 11012 N N . ASN C 1 256 ? -67.612 -41.146 10.301 1.00 35.58 256 ASN C N 1
ATOM 11013 C CA . ASN C 1 256 ? -68.101 -39.779 10.286 1.00 32.86 256 ASN C CA 1
ATOM 11014 C C . ASN C 1 256 ? -67.657 -39.043 11.549 1.00 32.68 256 ASN C C 1
ATOM 11015 O O . ASN C 1 256 ? -67.055 -39.616 12.460 1.00 32.82 256 ASN C O 1
ATOM 11020 N N . ILE C 1 257 ? -67.962 -37.749 11.592 1.00 34.40 257 ILE C N 1
ATOM 11021 C CA . ILE C 1 257 ? -67.629 -36.889 12.721 1.00 32.95 257 ILE C CA 1
ATOM 11022 C C . ILE C 1 257 ? -68.903 -36.617 13.509 1.00 33.49 257 ILE C C 1
ATOM 11023 O O . ILE C 1 257 ? -69.924 -36.221 12.933 1.00 35.75 257 ILE C O 1
ATOM 11028 N N . LEU C 1 258 ? -68.844 -36.833 14.819 1.00 29.18 258 LEU C N 1
ATOM 11029 C CA . LEU C 1 258 ? -69.948 -36.518 15.715 1.00 27.07 258 LEU C CA 1
ATOM 11030 C C . LEU C 1 258 ? -69.677 -35.182 16.391 1.00 30.12 258 LEU C C 1
ATOM 11031 O O . LEU C 1 258 ? -68.620 -34.992 17.003 1.00 29.93 258 LEU C O 1
ATOM 11036 N N . VAL C 1 259 ? -70.626 -34.258 16.272 1.00 28.62 259 VAL C N 1
ATOM 11037 C CA . VAL C 1 259 ? -70.505 -32.919 16.835 1.00 30.28 259 VAL C CA 1
ATOM 11038 C C . VAL C 1 259 ? -71.406 -32.827 18.057 1.00 29.83 259 VAL C C 1
ATOM 11039 O O . VAL C 1 259 ? -72.591 -33.170 17.990 1.00 28.45 259 VAL C O 1
ATOM 11043 N N . PHE C 1 260 ? -70.841 -32.370 19.173 1.00 28.54 260 PHE C N 1
ATOM 11044 C CA . PHE C 1 260 ? -71.603 -32.112 20.391 1.00 26.38 260 PHE C CA 1
ATOM 11045 C C . PHE C 1 260 ? -72.040 -30.651 20.373 1.00 31.72 260 PHE C C 1
ATOM 11046 O O . PHE C 1 260 ? -71.214 -29.748 20.547 1.00 28.17 260 PHE C O 1
ATOM 11054 N N . GLN C 1 261 ? -73.333 -30.417 20.159 1.00 29.35 261 GLN C N 1
ATOM 11055 C CA . GLN C 1 261 ? -73.845 -29.056 20.060 1.00 29.80 261 GLN C CA 1
ATOM 11056 C C . GLN C 1 261 ? -73.741 -28.343 21.403 1.00 29.49 261 GLN C C 1
ATOM 11057 O O . GLN C 1 261 ? -74.198 -28.858 22.427 1.00 28.03 261 GLN C O 1
ATOM 11063 N N . ALA C 1 262 ? -73.146 -27.151 21.391 1.00 28.39 262 ALA C N 1
ATOM 11064 C CA . ALA C 1 262 ? -73.011 -26.367 22.612 1.00 29.49 262 ALA C CA 1
ATOM 11065 C C . ALA C 1 262 ? -74.382 -25.998 23.162 1.00 30.15 262 ALA C C 1
ATOM 11066 O O . ALA C 1 262 ? -75.267 -25.558 22.423 1.00 29.02 262 ALA C O 1
ATOM 11068 N N . LYS C 1 263 ? -74.552 -26.180 24.473 1.00 29.24 263 LYS C N 1
ATOM 11069 C CA . LYS C 1 263 ? -75.853 -25.964 25.097 1.00 31.67 263 LYS C CA 1
ATOM 11070 C C . LYS C 1 263 ? -76.207 -24.484 25.185 1.00 30.02 263 LYS C C 1
ATOM 11071 O O . LYS C 1 263 ? -77.392 -24.132 25.176 1.00 32.61 263 LYS C O 1
ATOM 11077 N N . HIS C 1 264 ? -75.211 -23.605 25.252 1.00 29.26 264 HIS C N 1
ATOM 11078 C CA . HIS C 1 264 ? -75.444 -22.199 25.540 1.00 28.67 264 HIS C CA 1
ATOM 11079 C C . HIS C 1 264 ? -74.988 -21.314 24.386 1.00 30.35 264 HIS C C 1
ATOM 11080 O O . HIS C 1 264 ? -74.200 -21.721 23.529 1.00 29.60 264 HIS C O 1
ATOM 11087 N N . ARG C 1 265 ? -75.513 -20.088 24.379 1.00 31.03 265 ARG C N 1
ATOM 11088 C CA . ARG C 1 265 ? -75.098 -19.053 23.440 1.00 28.55 265 ARG C CA 1
ATOM 11089 C C . ARG C 1 265 ? -74.632 -17.827 24.215 1.00 29.63 265 ARG C C 1
ATOM 11090 O O . ARG C 1 265 ? -75.238 -16.756 24.119 1.00 28.75 265 ARG C O 1
ATOM 11098 N N . ASP C 1 266 ? -73.559 -17.975 24.989 1.00 29.37 266 ASP C N 1
ATOM 11099 C CA . ASP C 1 266 ? -73.143 -16.927 25.910 1.00 27.70 266 ASP C CA 1
ATOM 11100 C C . ASP C 1 266 ? -72.146 -15.946 25.312 1.00 29.73 266 ASP C C 1
ATOM 11101 O O . ASP C 1 266 ? -72.009 -14.833 25.834 1.00 26.17 266 ASP C O 1
ATOM 11106 N N . TYR C 1 267 ? -71.448 -16.317 24.242 1.00 27.61 267 TYR C N 1
ATOM 11107 C CA . TYR C 1 267 ? -70.347 -15.513 23.710 1.00 27.40 267 TYR C CA 1
ATOM 11108 C C . TYR C 1 267 ? -70.445 -15.413 22.195 1.00 30.83 267 TYR C C 1
ATOM 11109 O O . TYR C 1 267 ? -69.703 -16.074 21.459 1.00 28.71 267 TYR C O 1
ATOM 11118 N N . PRO C 1 268 ? -71.353 -14.582 21.690 1.00 30.67 268 PRO C N 1
ATOM 11119 C CA . PRO C 1 268 ? -71.376 -14.308 20.251 1.00 27.38 268 PRO C CA 1
ATOM 11120 C C . PRO C 1 268 ? -70.150 -13.513 19.826 1.00 27.68 268 PRO C C 1
ATOM 11121 O O . PRO C 1 268 ? -69.511 -12.821 20.621 1.00 26.56 268 PRO C O 1
ATOM 11125 N N . GLY C 1 269 ? -69.825 -13.627 18.540 1.00 26.79 269 GLY C N 1
ATOM 11126 C CA . GLY C 1 269 ? -68.631 -13.003 18.005 1.00 27.19 269 GLY C CA 1
ATOM 11127 C C . GLY C 1 269 ? -68.672 -11.489 17.998 1.00 27.96 269 GLY C C 1
ATOM 11128 O O . GLY C 1 269 ? -67.846 -10.836 18.644 1.00 30.92 269 GLY C O 1
ATOM 11129 N N . VAL C 1 270 ? -69.625 -10.915 17.268 1.00 25.11 270 VAL C N 1
ATOM 11130 C CA . VAL C 1 270 ? -69.766 -9.468 17.145 1.00 25.20 270 VAL C CA 1
ATOM 11131 C C . VAL C 1 270 ? -71.208 -9.108 17.466 1.00 28.30 270 VAL C C 1
ATOM 11132 O O . VAL C 1 270 ? -72.133 -9.580 16.795 1.00 28.38 270 VAL C O 1
ATOM 11136 N N . VAL C 1 271 ? -71.403 -8.276 18.485 1.00 26.94 271 VAL C N 1
ATOM 11137 C CA . VAL C 1 271 ? -72.728 -7.816 18.882 1.00 28.13 271 VAL C CA 1
ATOM 11138 C C . VAL C 1 271 ? -72.906 -6.381 18.412 1.00 28.18 271 VAL C C 1
ATOM 11139 O O . VAL C 1 271 ? -72.080 -5.512 18.719 1.00 28.42 271 VAL C O 1
ATOM 11143 N N . ILE C 1 272 ? -73.971 -6.131 17.658 1.00 28.97 272 ILE C N 1
ATOM 11144 C CA . ILE C 1 272 ? -74.320 -4.790 17.208 1.00 27.27 272 ILE C CA 1
ATOM 11145 C C . ILE C 1 272 ? -75.639 -4.431 17.874 1.00 29.33 272 ILE C C 1
ATOM 11146 O O . ILE C 1 272 ? -76.689 -4.993 17.539 1.00 30.36 272 ILE C O 1
ATOM 11151 N N . SER C 1 273 ? -75.581 -3.506 18.826 1.00 26.44 273 SER C N 1
ATOM 11152 C CA . SER C 1 273 ? -76.693 -3.219 19.720 1.00 27.48 273 SER C CA 1
ATOM 11153 C C . SER C 1 273 ? -76.974 -1.724 19.716 1.00 27.85 273 SER C C 1
ATOM 11154 O O . SER C 1 273 ? -76.097 -0.928 20.059 1.00 27.80 273 SER C O 1
ATOM 11157 N N . ASP C 1 274 ? -78.185 -1.353 19.296 1.00 30.17 274 ASP C N 1
ATOM 11158 C CA . ASP C 1 274 ? -78.638 0.039 19.309 1.00 32.13 274 ASP C CA 1
ATOM 11159 C C . ASP C 1 274 ? -77.639 0.968 18.625 1.00 30.38 274 ASP C C 1
ATOM 11160 O O . ASP C 1 274 ? -77.387 2.086 19.077 1.00 27.45 274 ASP C O 1
ATOM 11165 N N . SER C 1 275 ? -77.048 0.492 17.542 1.00 28.03 275 SER C N 1
ATOM 11166 C CA . SER C 1 275 ? -75.991 1.206 16.846 1.00 30.18 275 SER C CA 1
ATOM 11167 C C . SER C 1 275 ? -76.427 1.519 15.417 1.00 27.19 275 SER C C 1
ATOM 11168 O O . SER C 1 275 ? -77.505 1.128 14.972 1.00 27.46 275 SER C O 1
ATOM 11171 N N . ASN C 1 276 ? -75.585 2.253 14.693 1.00 30.86 276 ASN C N 1
ATOM 11172 C CA . ASN C 1 276 ? -75.936 2.594 13.323 1.00 29.37 276 ASN C CA 1
ATOM 11173 C C . ASN C 1 276 ? -74.684 2.709 12.467 1.00 31.83 276 ASN C C 1
ATOM 11174 O O . ASN C 1 276 ? -73.604 3.056 12.954 1.00 30.76 276 ASN C O 1
ATOM 11179 N N . ASN C 1 277 ? -74.851 2.404 11.178 1.00 29.10 277 ASN C N 1
ATOM 11180 C CA . ASN C 1 277 ? -73.805 2.534 10.163 1.00 31.01 277 ASN C CA 1
ATOM 11181 C C . ASN C 1 277 ? -72.553 1.741 10.557 1.00 29.96 277 ASN C C 1
ATOM 11182 O O . ASN C 1 277 ? -71.477 2.286 10.798 1.00 29.32 277 ASN C O 1
ATOM 11187 N N . VAL C 1 278 ? -72.731 0.423 10.604 1.00 30.90 278 VAL C N 1
ATOM 11188 C CA . VAL C 1 278 ? -71.675 -0.511 10.978 1.00 29.51 278 VAL C CA 1
ATOM 11189 C C . VAL C 1 278 ? -71.295 -1.324 9.749 1.00 30.92 278 VAL C C 1
ATOM 11190 O O . VAL C 1 278 ? -72.171 -1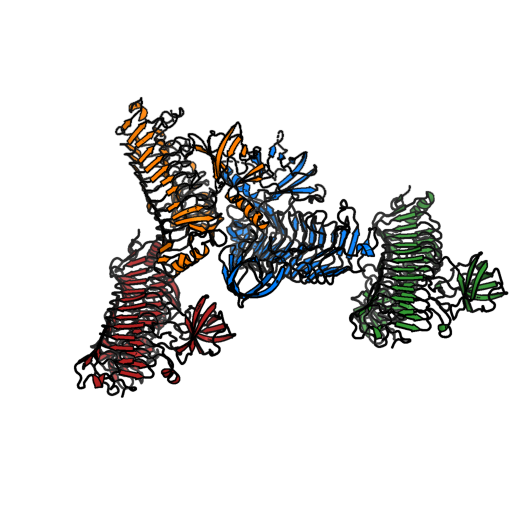.813 9.025 1.00 29.30 278 VAL C O 1
ATOM 11194 N N . GLU C 1 279 ? -69.992 -1.464 9.510 1.00 27.29 279 GLU C N 1
ATOM 11195 C CA . GLU C 1 279 ? -69.487 -2.211 8.367 1.00 29.14 279 GLU C CA 1
ATOM 11196 C C . GLU C 1 279 ? -68.458 -3.230 8.829 1.00 31.09 279 GLU C C 1
ATOM 11197 O O . GLU C 1 279 ? -67.577 -2.911 9.636 1.00 28.91 279 GLU C O 1
ATOM 11203 N N . LEU C 1 280 ? -68.573 -4.451 8.313 1.00 27.21 280 LEU C N 1
ATOM 11204 C CA . LEU C 1 280 ? -67.585 -5.503 8.516 1.00 30.33 280 LEU C CA 1
ATOM 11205 C C . LEU C 1 280 ? -67.016 -5.879 7.157 1.00 29.95 280 LEU C C 1
ATOM 11206 O O . LEU C 1 280 ? -67.767 -6.259 6.251 1.00 28.22 280 LEU C O 1
ATOM 11211 N N . HIS C 1 281 ? -65.697 -5.768 7.012 1.00 27.40 281 HIS C N 1
ATOM 11212 C CA . HIS C 1 281 ? -65.015 -6.065 5.758 1.00 26.44 281 HIS C CA 1
ATOM 11213 C C . HIS C 1 281 ? -63.874 -7.031 6.027 1.00 28.82 281 HIS C C 1
ATOM 11214 O O . HIS C 1 281 ? -63.006 -6.747 6.856 1.00 27.16 281 HIS C O 1
ATOM 11221 N N . ASN C 1 282 ? -63.872 -8.163 5.325 1.00 26.88 282 ASN C N 1
ATOM 11222 C CA . ASN C 1 282 ? -62.804 -9.158 5.439 1.00 28.18 282 ASN C CA 1
ATOM 11223 C C . ASN C 1 282 ? -62.583 -9.574 6.894 1.00 28.47 282 ASN C C 1
ATOM 11224 O O . ASN C 1 282 ? -61.460 -9.586 7.404 1.00 30.61 282 ASN C O 1
ATOM 11229 N N . ILE C 1 283 ? -63.676 -9.909 7.571 1.00 23.96 283 ILE C N 1
ATOM 11230 C CA . ILE C 1 283 ? -63.626 -10.411 8.939 1.00 27.96 283 ILE C CA 1
ATOM 11231 C C . ILE C 1 283 ? -63.864 -11.913 8.897 1.00 28.94 283 ILE C C 1
ATOM 11232 O O . ILE C 1 283 ? -64.884 -12.374 8.371 1.00 27.86 283 ILE C O 1
ATOM 11237 N N . THR C 1 284 ? -62.926 -12.678 9.444 1.00 26.74 284 THR C N 1
ATOM 11238 C CA . THR C 1 284 ? -63.055 -14.126 9.535 1.00 27.10 284 THR C CA 1
ATOM 11239 C C . THR C 1 284 ? -63.470 -14.496 10.953 1.00 27.46 284 THR C C 1
ATOM 11240 O O . THR C 1 284 ? -62.745 -14.213 11.911 1.00 29.22 284 THR C O 1
ATOM 11244 N N . ILE C 1 285 ? -64.632 -15.117 11.086 1.00 27.61 285 ILE C N 1
ATOM 11245 C CA . ILE C 1 285 ? -65.116 -15.599 12.372 1.00 29.77 285 ILE C CA 1
ATOM 11246 C C . ILE C 1 285 ? -65.015 -17.118 12.335 1.00 27.60 285 ILE C C 1
ATOM 11247 O O . ILE C 1 285 ? -65.865 -17.796 11.749 1.00 26.14 285 ILE C O 1
ATOM 11252 N N . HIS C 1 286 ? -63.960 -17.655 12.952 1.00 26.71 286 HIS C N 1
ATOM 11253 C CA . HIS C 1 286 ? -63.766 -19.099 12.981 1.00 27.61 286 HIS C CA 1
ATOM 11254 C C . HIS C 1 286 ? -64.680 -19.781 13.988 1.00 29.85 286 HIS C C 1
ATOM 11255 O O . HIS C 1 286 ? -65.000 -20.964 13.824 1.00 29.09 286 HIS C O 1
ATOM 11262 N N . HIS C 1 287 ? -65.103 -19.067 15.026 1.00 26.87 287 HIS C N 1
ATOM 11263 C CA . HIS C 1 287 ? -65.866 -19.685 16.100 1.00 27.45 287 HIS C CA 1
ATOM 11264 C C . HIS C 1 287 ? -66.497 -18.597 16.955 1.00 28.54 287 HIS C C 1
ATOM 11265 O O . HIS C 1 287 ? -66.057 -17.444 16.951 1.00 27.41 287 HIS C O 1
ATOM 11272 N N . ALA C 1 288 ? -67.533 -18.988 17.691 1.00 28.88 288 ALA C N 1
ATOM 11273 C CA . ALA C 1 288 ? -68.216 -18.126 18.643 1.00 28.76 288 ALA C CA 1
ATOM 11274 C C . ALA C 1 288 ? -69.114 -18.993 19.511 1.00 30.33 288 ALA C C 1
ATOM 11275 O O . ALA C 1 288 ? -69.645 -20.008 19.051 1.00 27.45 288 ALA C O 1
ATOM 11277 N N . GLY C 1 289 ? -69.266 -18.589 20.769 1.00 28.04 289 GLY C N 1
ATOM 11278 C CA . GLY C 1 289 ? -70.217 -19.233 21.652 1.00 28.11 289 GLY C CA 1
ATOM 11279 C C . GLY C 1 289 ? -71.621 -18.755 21.354 1.00 27.98 289 GLY C C 1
ATOM 11280 O O . GLY C 1 289 ? -72.209 -17.988 22.122 1.00 28.45 289 GLY C O 1
ATOM 11281 N N . GLY C 1 290 ? -72.166 -19.205 20.222 1.00 28.24 290 GLY C N 1
ATOM 11282 C CA . GLY C 1 290 ? -73.426 -18.710 19.710 1.00 25.45 290 GLY C CA 1
ATOM 11283 C C . GLY C 1 290 ? -73.266 -18.173 18.298 1.00 28.24 290 GLY C C 1
ATOM 11284 O O . GLY C 1 290 ? -72.570 -18.775 17.464 1.00 27.83 290 GLY C O 1
ATOM 11285 N N . MET C 1 291 ? -73.895 -17.036 18.035 1.00 27.27 291 MET C N 1
ATOM 11286 C CA . MET C 1 291 ? -73.931 -16.488 16.689 1.00 29.18 291 MET C CA 1
ATOM 11287 C C . MET C 1 291 ? -72.658 -15.712 16.370 1.00 28.43 291 MET C C 1
ATOM 11288 O O . MET C 1 291 ? -72.041 -15.097 17.243 1.00 26.28 291 MET C O 1
ATOM 11293 N N . GLY C 1 292 ? -72.264 -15.753 15.095 1.00 28.50 292 GLY C N 1
ATOM 11294 C CA . GLY C 1 292 ? -71.088 -15.008 14.674 1.00 27.33 292 GLY C CA 1
ATOM 11295 C C . GLY C 1 292 ? -71.295 -13.508 14.759 1.00 27.87 292 GLY C C 1
ATOM 11296 O O . GLY C 1 292 ? -70.505 -12.793 15.384 1.00 28.40 292 GLY C O 1
ATOM 11297 N N . VAL C 1 293 ? -72.357 -13.010 14.131 1.00 27.44 293 VAL C N 1
ATOM 11298 C CA . VAL C 1 293 ? -72.729 -11.601 14.193 1.00 27.41 293 VAL C CA 1
ATOM 11299 C C . VAL C 1 293 ? -74.209 -11.524 14.537 1.00 26.00 293 VAL C C 1
ATOM 11300 O O . VAL C 1 293 ? -75.051 -12.012 13.774 1.00 29.02 293 VAL C O 1
ATOM 11304 N N . ILE C 1 294 ? -74.526 -10.918 15.677 1.00 27.69 294 ILE C N 1
ATOM 11305 C CA . ILE C 1 294 ? -75.904 -10.703 16.101 1.00 29.71 294 ILE C CA 1
ATOM 11306 C C . ILE C 1 294 ? -76.142 -9.203 16.196 1.00 28.47 294 ILE C C 1
ATOM 11307 O O . ILE C 1 294 ? -75.363 -8.483 16.833 1.00 28.54 294 ILE C O 1
ATOM 11312 N N . ALA C 1 295 ? -77.209 -8.734 15.556 1.00 30.63 295 ALA C N 1
ATOM 11313 C CA . ALA C 1 295 ? -77.534 -7.317 15.506 1.00 27.21 295 ALA C CA 1
ATOM 11314 C C . ALA C 1 295 ? -78.962 -7.111 15.985 1.00 30.20 295 ALA C C 1
ATOM 11315 O O . ALA C 1 295 ? -79.874 -7.818 15.545 1.00 29.32 295 ALA C O 1
ATOM 11317 N N . GLN C 1 296 ? -79.153 -6.144 16.881 1.00 31.29 296 GLN C N 1
ATOM 11318 C CA . GLN C 1 296 ? -80.468 -5.834 17.426 1.00 28.80 296 GLN C CA 1
ATOM 11319 C C . GLN C 1 296 ? -80.683 -4.327 17.426 1.00 29.07 296 GLN C C 1
ATOM 11320 O O . GLN C 1 296 ? -79.817 -3.573 17.881 1.00 30.35 296 GLN C O 1
ATOM 11326 N N . ARG C 1 297 ? -81.834 -3.899 16.900 1.00 30.23 297 ARG C N 1
ATOM 11327 C CA . ARG C 1 297 ? -82.283 -2.506 16.978 1.00 31.55 297 ARG C CA 1
ATOM 11328 C C . ARG C 1 297 ? -81.230 -1.543 16.438 1.00 31.53 297 ARG C C 1
ATOM 11329 O O . ARG C 1 297 ? -80.975 -0.482 17.012 1.00 29.55 297 ARG C O 1
ATOM 11337 N N . SER C 1 298 ? -80.612 -1.915 15.318 1.00 30.16 298 SER C N 1
ATOM 11338 C CA . SER C 1 298 ? -79.532 -1.133 14.737 1.00 28.85 298 SER C CA 1
ATOM 11339 C C . SER C 1 298 ? -79.835 -0.804 13.281 1.00 29.70 298 SER C C 1
ATOM 11340 O O . SER C 1 298 ? -80.594 -1.506 12.610 1.00 30.54 298 SER C O 1
ATOM 11343 N N . HIS C 1 299 ? -79.223 0.275 12.797 1.00 29.07 299 HIS C N 1
ATOM 11344 C CA . HIS C 1 299 ? -79.591 0.898 11.532 1.00 28.08 299 HIS C CA 1
ATOM 11345 C C . HIS C 1 299 ? -78.399 0.906 10.583 1.00 29.11 299 HIS C C 1
ATOM 11346 O O . HIS C 1 299 ? -77.326 1.403 10.935 1.00 31.22 299 HIS C O 1
ATOM 11353 N N . ASN C 1 300 ? -78.596 0.362 9.378 1.00 30.96 300 ASN C N 1
ATOM 11354 C CA . ASN C 1 300 ? -77.558 0.281 8.350 1.00 30.68 300 ASN C CA 1
ATOM 11355 C C . ASN C 1 300 ? -76.384 -0.587 8.792 1.00 33.05 300 ASN C C 1
ATOM 11356 O O . ASN C 1 300 ? -75.521 -0.135 9.551 1.00 31.58 300 ASN C O 1
ATOM 11361 N N . ILE C 1 301 ? -76.331 -1.828 8.310 1.00 32.63 301 ILE C N 1
ATOM 11362 C CA . ILE C 1 301 ? -75.257 -2.758 8.643 1.00 28.57 301 ILE C CA 1
ATOM 11363 C C . ILE C 1 301 ? -74.803 -3.451 7.367 1.00 31.01 301 ILE C C 1
ATOM 11364 O O . ILE C 1 301 ? -75.629 -3.963 6.604 1.00 28.53 301 ILE C O 1
ATOM 11369 N N . THR C 1 302 ? -73.492 -3.474 7.137 1.00 28.68 302 THR C N 1
ATOM 11370 C CA . THR C 1 302 ? -72.909 -4.105 5.961 1.00 29.42 302 THR C CA 1
ATOM 11371 C C . THR C 1 302 ? -71.875 -5.134 6.394 1.00 28.94 302 THR C C 1
ATOM 11372 O O . THR C 1 302 ? -70.991 -4.832 7.203 1.00 26.31 302 THR C O 1
ATOM 11376 N N . ILE C 1 303 ? -71.993 -6.347 5.860 1.00 29.07 303 ILE C N 1
ATOM 11377 C CA . ILE C 1 303 ? -70.998 -7.399 6.035 1.00 29.78 303 ILE C CA 1
ATOM 11378 C C . ILE C 1 303 ? -70.542 -7.821 4.646 1.00 29.88 303 ILE C C 1
ATOM 11379 O O . ILE C 1 303 ? -71.341 -8.339 3.856 1.00 30.18 303 ILE C O 1
ATOM 11384 N N . LYS C 1 304 ? -69.263 -7.598 4.348 1.00 28.16 304 LYS C N 1
ATOM 11385 C CA . LYS C 1 304 ? -68.746 -7.764 2.999 1.00 27.43 304 LYS C CA 1
ATOM 11386 C C . LYS C 1 304 ? -67.405 -8.481 3.038 1.00 30.42 304 LYS C C 1
ATOM 11387 O O . LYS C 1 304 ? -66.596 -8.249 3.941 1.00 30.43 304 LYS C O 1
ATOM 11393 N N . ASP C 1 305 ? -67.185 -9.360 2.056 1.00 26.84 305 ASP C N 1
ATOM 11394 C CA . ASP C 1 305 ? -65.905 -10.053 1.876 1.00 29.39 305 ASP C CA 1
ATOM 11395 C C . ASP C 1 305 ? -65.470 -10.788 3.141 1.00 29.12 305 ASP C C 1
ATOM 11396 O O . ASP C 1 305 ? -64.279 -11.020 3.361 1.00 30.75 305 ASP C O 1
ATOM 11401 N N . SER C 1 306 ? -66.428 -11.165 3.979 1.00 27.08 306 SER C N 1
ATOM 11402 C CA . SER C 1 306 ? -66.136 -11.787 5.260 1.00 27.71 306 SER C CA 1
ATOM 11403 C C . SER C 1 306 ? -66.364 -13.292 5.184 1.00 30.68 306 SER C C 1
ATOM 11404 O O . SER C 1 306 ? -66.863 -13.824 4.190 1.00 28.55 306 SER C O 1
ATOM 11407 N N . LYS C 1 307 ? -65.995 -13.983 6.260 1.00 29.12 307 LYS C N 1
ATOM 11408 C CA . LYS C 1 307 ? -65.943 -15.437 6.225 1.00 30.58 307 LYS C CA 1
ATOM 11409 C C . LYS C 1 307 ? -66.306 -16.018 7.584 1.00 27.27 307 LYS C C 1
ATOM 11410 O O . LYS C 1 307 ? -65.760 -15.602 8.610 1.00 29.10 307 LYS C O 1
ATOM 11415 N N . VAL C 1 308 ? -67.236 -16.968 7.581 1.00 29.35 308 VAL C N 1
ATOM 11416 C CA . VAL C 1 308 ? -67.509 -17.828 8.726 1.00 27.61 308 VAL C CA 1
ATOM 11417 C C . VAL C 1 308 ? -67.139 -19.241 8.299 1.00 29.59 308 VAL C C 1
ATOM 11418 O O . VAL C 1 308 ? -67.801 -19.830 7.436 1.00 29.09 308 VAL C O 1
ATOM 11422 N N . SER C 1 309 ? -66.074 -19.782 8.890 1.00 31.09 309 SER C N 1
ATOM 11423 C CA . SER C 1 309 ? -65.487 -21.036 8.436 1.00 30.04 309 SER C CA 1
ATOM 11424 C C . SER C 1 309 ? -64.639 -21.600 9.565 1.00 30.14 309 SER C C 1
ATOM 11425 O O . SER C 1 309 ? -64.070 -20.829 10.344 1.00 29.70 309 SER C O 1
ATOM 11428 N N . PRO C 1 310 ? -64.531 -22.924 9.684 1.00 30.41 310 PRO C N 1
ATOM 11429 C CA . PRO C 1 310 ? -63.806 -23.502 10.821 1.00 29.00 310 PRO C CA 1
ATOM 11430 C C . PRO C 1 310 ? -62.314 -23.226 10.745 1.00 31.86 310 PRO C C 1
ATOM 11431 O O . PRO C 1 310 ? -61.746 -22.974 9.681 1.00 32.10 310 PRO C O 1
ATOM 11435 N N . SER C 1 311 ? -61.678 -23.288 11.911 1.00 29.63 311 SER C N 1
ATOM 11436 C CA . SER C 1 311 ? -60.229 -23.262 11.991 1.00 35.91 311 SER C CA 1
ATOM 11437 C C . SER C 1 311 ? -59.689 -24.689 11.903 1.00 34.13 311 SER C C 1
ATOM 11438 O O . SER C 1 311 ? -60.442 -25.658 11.775 1.00 34.47 311 SER C O 1
ATOM 11441 N N . LYS C 1 312 ? -58.366 -24.817 11.982 1.00 35.01 312 LYS C N 1
ATOM 11442 C CA . LYS C 1 312 ? -57.714 -26.102 11.763 1.00 39.71 312 LYS C CA 1
ATOM 11443 C C . LYS C 1 312 ? -58.205 -27.149 12.757 1.00 37.41 312 LYS C C 1
ATOM 11444 O O . LYS C 1 312 ? -58.435 -26.858 13.934 1.00 37.72 312 LYS C O 1
ATOM 11449 N N . GLY C 1 313 ? -58.371 -28.377 12.268 1.00 40.27 313 GLY C N 1
ATOM 11450 C CA . GLY C 1 313 ? -58.786 -29.489 13.095 1.00 34.28 313 GLY C CA 1
ATOM 11451 C C . GLY C 1 313 ? -60.257 -29.527 13.442 1.00 37.03 313 GLY C C 1
ATOM 11452 O O . GLY C 1 313 ? -60.673 -30.416 14.196 1.00 39.32 313 GLY C O 1
ATOM 11453 N N . ARG C 1 314 ? -61.058 -28.602 12.921 1.00 34.64 314 ARG C N 1
ATOM 11454 C CA . ARG C 1 314 ? -62.476 -28.538 13.234 1.00 32.61 314 ARG C CA 1
ATOM 11455 C C . ARG C 1 314 ? -63.307 -28.692 11.970 1.00 34.21 314 ARG C C 1
ATOM 11456 O O . ARG C 1 314 ? -62.884 -28.310 10.874 1.00 34.17 314 ARG C O 1
ATOM 11464 N N . ILE C 1 315 ? -64.501 -29.255 12.139 1.00 35.83 315 ILE C N 1
ATOM 11465 C CA . ILE C 1 315 ? -65.476 -29.361 11.059 1.00 31.41 315 ILE C CA 1
ATOM 11466 C C . ILE C 1 315 ? -66.615 -28.363 11.205 1.00 29.97 315 ILE C C 1
ATOM 11467 O O . ILE C 1 315 ? -67.428 -28.232 10.274 1.00 32.28 315 ILE C O 1
ATOM 11472 N N . VAL C 1 316 ? -66.690 -27.641 12.322 1.00 29.12 316 VAL C N 1
ATOM 11473 C CA . VAL C 1 316 ? -67.775 -26.712 12.614 1.00 28.67 316 VAL C CA 1
ATOM 11474 C C . VAL C 1 316 ? -67.180 -25.345 12.927 1.00 30.56 316 VAL C C 1
ATOM 11475 O O . VAL C 1 316 ? -66.126 -25.250 13.566 1.00 29.98 316 VAL C O 1
ATOM 11479 N N . SER C 1 317 ? -67.850 -24.285 12.465 1.00 29.08 317 SER C N 1
ATOM 11480 C CA . SER C 1 317 ? -67.413 -22.925 12.768 1.00 29.44 317 SER C CA 1
ATOM 11481 C C . SER C 1 317 ? -68.095 -22.405 14.031 1.00 29.86 317 SER C C 1
ATOM 11482 O O . SER C 1 317 ? -67.757 -22.834 15.139 1.00 28.02 317 SER C O 1
ATOM 11485 N N . THR C 1 318 ? -69.050 -21.488 13.883 1.00 27.57 318 THR C N 1
ATOM 11486 C CA . THR C 1 318 ? -69.773 -20.966 15.036 1.00 29.44 318 THR C CA 1
ATOM 11487 C C . THR C 1 318 ? -70.873 -21.932 15.462 1.00 27.46 318 THR C C 1
ATOM 11488 O O . THR C 1 318 ? -71.407 -22.693 14.651 1.00 26.82 318 THR C O 1
ATOM 11492 N N . THR C 1 319 ? -71.215 -21.894 16.751 1.00 27.34 319 THR C N 1
ATOM 11493 C CA . THR C 1 319 ? -72.187 -22.831 17.303 1.00 26.95 319 THR C CA 1
ATOM 11494 C C . THR C 1 319 ? -73.633 -22.396 17.090 1.00 28.95 319 THR C C 1
ATOM 11495 O O . THR C 1 319 ? -74.543 -23.114 17.520 1.00 28.12 319 THR C O 1
ATOM 11499 N N . ALA C 1 320 ? -73.871 -21.259 16.448 1.00 26.63 320 ALA C N 1
ATOM 11500 C CA . ALA C 1 320 ? -75.225 -20.844 16.096 1.00 28.90 320 ALA C CA 1
ATOM 11501 C C . ALA C 1 320 ? -75.153 -20.057 14.790 1.00 26.08 320 ALA C C 1
ATOM 11502 O O . ALA C 1 320 ? -74.190 -20.192 14.028 1.00 26.42 320 ALA C O 1
ATOM 11504 N N . ASP C 1 321 ? -76.167 -19.224 14.542 1.00 28.22 321 ASP C N 1
ATOM 11505 C CA . ASP C 1 321 ? -76.312 -18.541 13.260 1.00 26.58 321 ASP C CA 1
ATOM 11506 C C . ASP C 1 321 ? -75.043 -17.792 12.874 1.00 29.18 321 ASP C C 1
ATOM 11507 O O . ASP C 1 321 ? -74.382 -17.180 13.715 1.00 26.14 321 ASP C O 1
ATOM 11512 N N . ALA C 1 322 ? -74.707 -17.843 11.584 1.00 28.17 322 ALA C N 1
ATOM 11513 C CA . ALA C 1 322 ? -73.601 -17.035 11.081 1.00 27.93 322 ALA C CA 1
ATOM 11514 C C . ALA C 1 322 ? -73.880 -15.551 11.283 1.00 27.07 322 ALA C C 1
ATOM 11515 O O . ALA C 1 322 ? -73.064 -14.825 11.864 1.00 28.53 322 ALA C O 1
ATOM 11517 N N . THR C 1 323 ? -75.032 -15.081 10.806 1.00 28.79 323 THR C N 1
ATOM 11518 C CA . THR C 1 323 ? -75.463 -13.705 11.001 1.00 25.97 323 THR C CA 1
ATOM 11519 C C . THR C 1 323 ? -76.931 -13.706 11.405 1.00 28.29 323 THR C C 1
ATOM 11520 O O . THR C 1 323 ? -77.653 -14.682 11.187 1.00 26.56 323 THR C O 1
ATOM 11524 N N . HIS C 1 324 ? -77.369 -12.594 11.992 1.00 26.66 324 HIS C N 1
ATOM 11525 C CA . HIS C 1 324 ? -78.717 -12.502 12.536 1.00 28.46 324 HIS C CA 1
ATOM 11526 C C . HIS C 1 324 ? -79.029 -11.046 12.845 1.00 28.54 324 HIS C C 1
ATOM 11527 O O . HIS C 1 324 ? -78.187 -10.335 13.399 1.00 28.22 324 HIS C O 1
ATOM 11534 N N . PHE C 1 325 ? -80.240 -10.615 12.495 1.00 26.49 325 PHE C N 1
ATOM 11535 C CA . PHE C 1 325 ? -80.637 -9.216 12.622 1.00 28.49 325 PHE C CA 1
ATOM 11536 C C . PHE C 1 325 ? -82.039 -9.148 13.206 1.00 29.88 325 PHE C C 1
ATOM 11537 O O . PHE C 1 325 ? -82.974 -9.729 12.646 1.00 29.71 325 PHE C O 1
ATOM 11545 N N . VAL C 1 326 ? -82.187 -8.434 14.320 1.00 30.99 326 VAL C N 1
ATOM 11546 C CA . VAL C 1 326 ? -83.452 -8.335 15.044 1.00 28.86 326 VAL C CA 1
ATOM 11547 C C . VAL C 1 326 ? -83.857 -6.869 15.111 1.00 28.98 326 VAL C C 1
ATOM 11548 O O . VAL C 1 326 ? -83.111 -6.038 15.645 1.00 29.01 326 VAL C O 1
ATOM 11552 N N . ASN C 1 327 ? -85.039 -6.554 14.573 1.00 28.90 327 ASN C N 1
ATOM 11553 C CA . ASN C 1 327 ? -85.604 -5.201 14.618 1.00 32.59 327 ASN C CA 1
ATOM 11554 C C . ASN C 1 327 ? -84.657 -4.157 14.031 1.00 31.80 327 ASN C C 1
ATOM 11555 O O . ASN C 1 327 ? -84.633 -3.008 14.480 1.00 33.07 327 ASN C O 1
ATOM 11560 N N . CYS C 1 328 ? -83.870 -4.543 13.027 1.00 30.95 328 CYS C N 1
ATOM 11561 C CA . CYS C 1 328 ? -82.940 -3.621 12.387 1.00 30.97 328 CYS C CA 1
ATOM 11562 C C . CYS C 1 328 ? -83.561 -2.938 11.173 1.00 31.71 328 CYS C C 1
ATOM 11563 O O . CYS C 1 328 ? -84.428 -3.493 10.488 1.00 31.34 328 CYS C O 1
ATOM 11566 N N . THR C 1 329 ? -83.094 -1.721 10.911 1.00 30.63 329 THR C N 1
ATOM 11567 C CA . THR C 1 329 ? -83.656 -0.859 9.882 1.00 31.38 329 THR C CA 1
ATOM 11568 C C . THR C 1 329 ? -82.560 -0.434 8.912 1.00 32.40 329 THR C C 1
ATOM 11569 O O . THR C 1 329 ? -81.395 -0.824 9.037 1.00 29.25 329 THR C O 1
ATOM 11573 N N . GLY C 1 330 ? -82.945 0.388 7.940 1.00 29.79 330 GLY C N 1
ATOM 11574 C CA . GLY C 1 330 ? -81.979 0.860 6.964 1.00 29.34 330 GLY C CA 1
ATOM 11575 C C . GLY C 1 330 ? -81.653 -0.217 5.947 1.00 33.43 330 GLY C C 1
ATOM 11576 O O . GLY C 1 330 ? -82.510 -1.014 5.552 1.00 35.82 330 GLY C O 1
ATOM 11577 N N . LYS C 1 331 ? -80.397 -0.245 5.512 1.00 29.29 331 LYS C N 1
ATOM 11578 C CA . LYS C 1 331 ? -79.929 -1.230 4.548 1.00 34.53 331 LYS C CA 1
ATOM 11579 C C . LYS C 1 331 ? -79.111 -2.298 5.261 1.00 32.80 331 LYS C C 1
ATOM 11580 O O . LYS C 1 331 ? -78.154 -1.981 5.975 1.00 34.07 331 LYS C O 1
ATOM 11586 N N . ILE C 1 332 ? -79.495 -3.557 5.073 1.00 30.11 332 ILE C N 1
ATOM 11587 C CA . ILE C 1 332 ? -78.739 -4.700 5.569 1.00 29.57 332 ILE C CA 1
ATOM 11588 C C . ILE C 1 332 ? -78.105 -5.371 4.360 1.00 30.63 332 ILE C C 1
ATOM 11589 O O . ILE C 1 332 ? -78.805 -5.966 3.530 1.00 28.77 332 ILE C O 1
ATOM 11594 N N . LYS C 1 333 ? -76.784 -5.275 4.251 1.00 30.37 333 LYS C N 1
ATOM 11595 C CA . LYS C 1 333 ? -76.052 -5.766 3.091 1.00 31.66 333 LYS C CA 1
ATOM 11596 C C . LYS C 1 333 ? -75.171 -6.939 3.498 1.00 31.95 333 LYS C C 1
ATOM 11597 O O . LYS C 1 333 ? -74.291 -6.793 4.354 1.00 31.53 333 LYS C O 1
ATOM 11603 N N . LEU C 1 334 ? -75.413 -8.094 2.887 1.00 30.75 334 LEU C N 1
ATOM 11604 C CA . LEU C 1 334 ? -74.532 -9.255 2.976 1.00 28.82 334 LEU C CA 1
ATOM 11605 C C . LEU C 1 334 ? -73.971 -9.465 1.573 1.00 30.26 334 LEU C C 1
ATOM 11606 O O . LEU C 1 334 ? -74.663 -9.980 0.690 1.00 30.28 334 LEU C O 1
ATOM 11611 N N . ILE C 1 335 ? -72.723 -9.053 1.367 1.00 25.59 335 ILE C N 1
ATOM 11612 C CA . ILE C 1 335 ? -72.126 -8.977 0.038 1.00 28.28 335 ILE C CA 1
ATOM 11613 C C . ILE C 1 335 ? -70.874 -9.844 0.006 1.00 30.49 335 ILE C C 1
ATOM 11614 O O . ILE C 1 335 ? -69.933 -9.611 0.775 1.00 29.47 335 ILE C O 1
ATOM 11619 N N . ASP C 1 336 ? -70.870 -10.842 -0.881 1.00 26.51 336 ASP C N 1
ATOM 11620 C CA . ASP C 1 336 ? -69.661 -11.592 -1.235 1.00 30.93 336 ASP C CA 1
ATOM 11621 C C . ASP C 1 336 ? -69.000 -12.241 -0.019 1.00 30.18 336 ASP C C 1
ATOM 11622 O O . ASP C 1 336 ? -67.777 -12.212 0.134 1.00 29.77 336 ASP C O 1
ATOM 11627 N N . ASN C 1 337 ? -69.807 -12.841 0.849 1.00 29.14 337 ASN C N 1
ATOM 11628 C CA . ASN C 1 337 ? -69.292 -13.537 2.018 1.00 29.05 337 ASN C CA 1
ATOM 11629 C C . ASN C 1 337 ? -69.340 -15.046 1.811 1.00 29.94 337 ASN C C 1
ATOM 11630 O O . ASN C 1 337 ? -70.017 -15.557 0.916 1.00 31.28 337 ASN C O 1
ATOM 11635 N N . LEU C 1 338 ? -68.604 -15.757 2.660 1.00 28.12 338 LEU C N 1
ATOM 11636 C CA . LEU C 1 338 ? -68.643 -17.214 2.725 1.00 29.76 338 LEU C CA 1
ATOM 11637 C C . LEU C 1 338 ? -69.118 -17.599 4.119 1.00 29.24 338 LEU C C 1
ATOM 11638 O O . LEU C 1 338 ? -68.428 -17.337 5.110 1.00 30.92 338 LEU C O 1
ATOM 11643 N N . PHE C 1 339 ? -70.299 -18.205 4.195 1.00 30.40 339 PHE C N 1
ATOM 11644 C CA . PHE C 1 339 ? -70.890 -18.649 5.456 1.00 31.19 339 PHE C CA 1
ATOM 11645 C C . PHE C 1 339 ? -70.982 -20.169 5.406 1.00 31.87 339 PHE C C 1
ATOM 11646 O O . PHE C 1 339 ? -71.872 -20.721 4.751 1.00 29.19 339 PHE C O 1
ATOM 11654 N N . GLU C 1 340 ? -70.069 -20.848 6.097 1.00 26.85 340 GLU C N 1
ATOM 11655 C CA . GLU C 1 340 ? -70.033 -22.299 6.061 1.00 32.21 340 GLU C CA 1
ATOM 11656 C C . GLU C 1 340 ? -69.749 -22.869 7.444 1.00 30.15 340 GLU C C 1
ATOM 11657 O O . GLU C 1 340 ? -69.092 -22.238 8.279 1.00 29.24 340 GLU C O 1
ATOM 11663 N N . SER C 1 341 ? -70.296 -24.065 7.677 1.00 30.71 341 SER C N 1
ATOM 11664 C CA . SER C 1 341 ? -69.977 -24.983 8.772 1.00 31.25 341 SER C CA 1
ATOM 11665 C C . SER C 1 341 ? -70.563 -24.579 10.119 1.00 31.42 341 SER C C 1
ATOM 11666 O O . SER C 1 341 ? -70.217 -25.204 11.134 1.00 33.52 341 SER C O 1
ATOM 11669 N N . GLN C 1 342 ? -71.414 -23.558 10.181 1.00 29.34 342 GLN C N 1
ATOM 11670 C CA . GLN C 1 342 ? -71.976 -23.169 11.465 1.00 30.63 342 GLN C CA 1
ATOM 11671 C C . GLN C 1 342 ? -73.157 -24.067 11.816 1.00 29.96 342 GLN C C 1
ATOM 11672 O O . GLN C 1 342 ? -73.788 -24.678 10.951 1.00 31.45 342 GLN C O 1
ATOM 11678 N N . LYS C 1 343 ? -73.453 -24.145 13.112 1.00 31.04 343 LYS C N 1
ATOM 11679 C CA . LYS C 1 343 ? -74.482 -25.051 13.603 1.00 29.51 343 LYS C CA 1
ATOM 11680 C C . LYS C 1 343 ? -75.896 -24.489 13.474 1.00 26.99 343 LYS C C 1
ATOM 11681 O O . LYS C 1 343 ? -76.782 -24.932 14.216 1.00 28.99 343 LYS C O 1
ATOM 11687 N N . ASN C 1 344 ? -76.141 -23.550 12.564 1.00 27.07 344 ASN C N 1
ATOM 11688 C CA . ASN C 1 344 ? -77.475 -22.982 12.404 1.00 29.54 344 ASN C CA 1
ATOM 11689 C C . ASN C 1 344 ? -77.544 -22.235 11.074 1.00 29.67 344 ASN C C 1
ATOM 11690 O O . ASN C 1 344 ? -76.674 -22.386 10.209 1.00 28.89 344 ASN C O 1
ATOM 11695 N N . ASP C 1 345 ? -78.591 -21.425 10.914 1.00 27.74 345 ASP C N 1
ATOM 11696 C CA . ASP C 1 345 ? -78.846 -20.728 9.662 1.00 29.27 345 ASP C CA 1
ATOM 11697 C C . ASP C 1 345 ? -77.735 -19.729 9.353 1.00 27.39 345 ASP C C 1
ATOM 11698 O O . ASP C 1 345 ? -77.006 -19.271 10.236 1.00 29.51 345 ASP C O 1
ATOM 11703 N N . ALA C 1 346 ? -77.618 -19.382 8.069 1.00 28.74 346 ALA C N 1
ATOM 11704 C CA . ALA C 1 346 ? -76.642 -18.377 7.667 1.00 28.51 346 ALA C CA 1
ATOM 11705 C C . ALA C 1 346 ? -77.109 -16.971 8.024 1.00 27.48 346 ALA C C 1
ATOM 11706 O O . ALA C 1 346 ? -76.296 -16.130 8.423 1.00 27.00 346 ALA C O 1
ATOM 11708 N N . THR C 1 347 ? -78.405 -16.695 7.889 1.00 26.26 347 THR C N 1
ATOM 11709 C CA . THR C 1 347 ? -78.923 -15.394 8.288 1.00 27.68 347 THR C CA 1
ATOM 11710 C C . THR C 1 347 ? -80.406 -15.502 8.606 1.00 30.59 347 THR C C 1
ATOM 11711 O O . THR C 1 347 ? -81.104 -16.393 8.113 1.00 31.55 347 THR C O 1
ATOM 11715 N N . ASN C 1 348 ? -80.866 -14.581 9.450 1.00 29.85 348 ASN C N 1
ATOM 11716 C CA . ASN C 1 348 ? -82.274 -14.453 9.806 1.00 28.52 348 ASN C CA 1
ATOM 11717 C C . ASN C 1 348 ? -82.532 -12.982 10.082 1.00 31.73 348 ASN C C 1
ATOM 11718 O O . ASN C 1 348 ? -81.939 -12.410 11.001 1.00 31.22 348 ASN C O 1
ATOM 11723 N N . ILE C 1 349 ? -83.397 -12.371 9.280 1.00 29.23 349 ILE C N 1
ATOM 11724 C CA . ILE C 1 349 ? -83.722 -10.955 9.389 1.00 27.26 349 ILE C CA 1
ATOM 11725 C C . ILE C 1 349 ? -85.206 -10.865 9.704 1.00 32.25 349 ILE C C 1
ATOM 11726 O O . ILE C 1 349 ? -86.047 -11.162 8.846 1.00 29.36 349 ILE C O 1
ATOM 11731 N N . HIS C 1 350 ? -85.535 -10.463 10.930 1.00 33.07 350 HIS C N 1
ATOM 11732 C CA . HIS C 1 350 ? -86.907 -10.544 11.408 1.00 32.58 350 HIS C CA 1
ATOM 11733 C C . HIS C 1 350 ? -87.161 -9.449 12.436 1.00 33.88 350 HIS C C 1
ATOM 11734 O O . HIS C 1 350 ? -86.274 -8.659 12.773 1.00 33.05 350 HIS C O 1
ATOM 11741 N N . GLY C 1 351 ? -88.396 -9.415 12.934 1.00 32.44 351 GLY C N 1
ATOM 11742 C CA . GLY C 1 351 ? -88.783 -8.524 14.008 1.00 32.02 351 GLY C CA 1
ATOM 11743 C C . GLY C 1 351 ? -89.197 -9.294 15.246 1.00 32.21 351 GLY C C 1
ATOM 11744 O O . GLY C 1 351 ? -89.048 -10.519 15.294 1.00 27.23 351 GLY C O 1
ATOM 11745 N N . VAL C 1 352 ? -89.729 -8.599 16.249 1.00 30.70 352 VAL C N 1
ATOM 11746 C CA . VAL C 1 352 ? -90.079 -9.205 17.528 1.00 31.07 352 VAL C CA 1
ATOM 11747 C C . VAL C 1 352 ? -91.583 -9.103 17.734 1.00 33.30 352 VAL C C 1
ATOM 11748 O O . VAL C 1 352 ? -92.154 -8.009 17.655 1.00 32.28 352 VAL C O 1
ATOM 11752 N N . TYR C 1 353 ? -92.219 -10.242 17.995 1.00 34.46 353 TYR C N 1
ATOM 11753 C CA . TYR C 1 353 ? -93.581 -10.274 18.505 1.00 32.11 353 TYR C CA 1
ATOM 11754 C C . TYR C 1 353 ? -93.529 -10.327 20.026 1.00 33.55 353 TYR C C 1
ATOM 11755 O O . TYR C 1 353 ? -92.744 -11.089 20.600 1.00 31.90 353 TYR C O 1
ATOM 11764 N N . ALA C 1 354 ? -94.357 -9.513 20.674 1.00 32.45 354 ALA C N 1
ATOM 11765 C CA . ALA C 1 354 ? -94.512 -9.536 22.122 1.00 28.72 354 ALA C CA 1
ATOM 11766 C C . ALA C 1 354 ? -95.970 -9.833 22.433 1.00 32.31 354 ALA C C 1
ATOM 11767 O O . ALA C 1 354 ? -96.863 -9.118 21.967 1.00 32.37 354 ALA C O 1
ATOM 11769 N N . ALA C 1 355 ? -96.208 -10.887 23.208 1.00 30.64 355 ALA C N 1
ATOM 11770 C CA . ALA C 1 355 ? -97.572 -11.314 23.482 1.00 30.57 355 ALA C CA 1
ATOM 11771 C C . ALA C 1 355 ? -98.272 -10.332 24.413 1.00 33.39 355 ALA C C 1
ATOM 11772 O O . ALA C 1 355 ? -97.664 -9.776 25.331 1.00 32.79 355 ALA C O 1
ATOM 11774 N N . ILE C 1 356 ? -99.562 -10.118 24.165 1.00 36.05 356 ILE C N 1
ATOM 11775 C CA . ILE C 1 356 ? -100.399 -9.294 25.034 1.00 35.88 356 ILE C CA 1
ATOM 11776 C C . ILE C 1 356 ? -100.737 -10.140 26.258 1.00 37.65 356 ILE C C 1
ATOM 11777 O O . ILE C 1 356 ? -101.576 -11.041 26.195 1.00 35.37 356 ILE C O 1
ATOM 11782 N N . ASP C 1 357 ? -100.073 -9.857 27.379 1.00 35.32 357 ASP C N 1
ATOM 11783 C CA . ASP C 1 357 ? -100.215 -10.664 28.585 1.00 36.39 357 ASP C CA 1
ATOM 11784 C C . ASP C 1 357 ? -101.425 -10.263 29.421 1.00 37.75 357 ASP C C 1
ATOM 11785 O O . ASP C 1 357 ? -102.160 -11.132 29.899 1.00 38.63 357 ASP C O 1
ATOM 11790 N N . LYS C 1 358 ? -101.647 -8.964 29.609 1.00 39.46 358 LYS C N 1
ATOM 11791 C CA . LYS C 1 358 ? -102.729 -8.478 30.454 1.00 41.64 358 LYS C CA 1
ATOM 11792 C C . LYS C 1 358 ? -103.368 -7.257 29.812 1.00 42.57 358 LYS C C 1
ATOM 11793 O O . LYS C 1 358 ? -102.663 -6.368 29.327 1.00 40.85 358 LYS C O 1
ATOM 11799 N N . ILE C 1 359 ? -104.696 -7.220 29.808 1.00 42.31 359 ILE C N 1
ATOM 11800 C CA . ILE C 1 359 ? -105.457 -6.078 29.316 1.00 43.65 359 ILE C CA 1
ATOM 11801 C C . ILE C 1 359 ? -105.862 -5.247 30.527 1.00 46.27 359 ILE C C 1
ATOM 11802 O O . ILE C 1 359 ? -106.668 -5.687 31.353 1.00 45.17 359 ILE C O 1
ATOM 11807 N N . ILE C 1 360 ? -105.301 -4.043 30.640 1.00 45.23 360 ILE C N 1
ATOM 11808 C CA . ILE C 1 360 ? -105.578 -3.193 31.795 1.00 45.88 360 ILE C CA 1
ATOM 11809 C C . ILE C 1 360 ? -106.901 -2.458 31.618 1.00 49.24 360 ILE C C 1
ATOM 11810 O O . ILE C 1 360 ? -107.802 -2.552 32.460 1.00 47.08 360 ILE C O 1
ATOM 11815 N N . ASP C 1 361 ? -107.035 -1.712 30.524 1.00 48.68 361 ASP C N 1
ATOM 11816 C CA . ASP C 1 361 ? -108.289 -1.051 30.182 1.00 46.61 361 ASP C CA 1
ATOM 11817 C C . ASP C 1 361 ? -108.432 -1.064 28.664 1.00 48.85 361 ASP C C 1
ATOM 11818 O O . ASP C 1 361 ? -107.702 -1.767 27.957 1.00 49.26 361 ASP C O 1
ATOM 11823 N N . ASP C 1 362 ? -109.377 -0.271 28.155 1.00 49.91 362 ASP C N 1
ATOM 11824 C CA . ASP C 1 362 ? -109.652 -0.251 26.724 1.00 47.30 362 ASP C CA 1
ATOM 11825 C C . ASP C 1 362 ? -108.530 0.381 25.909 1.00 46.82 362 ASP C C 1
ATOM 11826 O O . ASP C 1 362 ? -108.561 0.290 24.678 1.00 47.65 362 ASP C O 1
ATOM 11831 N N . LYS C 1 363 ? -107.547 1.010 26.556 1.00 46.04 363 LYS C N 1
ATOM 11832 C CA . LYS C 1 363 ? -106.433 1.629 25.855 1.00 47.26 363 LYS C CA 1
ATOM 11833 C C . LYS C 1 363 ? -105.070 1.202 26.382 1.00 44.25 363 LYS C C 1
ATOM 11834 O O . LYS C 1 363 ? -104.053 1.700 25.887 1.00 42.77 363 LYS C O 1
ATOM 11839 N N . THR C 1 364 ? -105.015 0.304 27.362 1.00 45.29 364 THR C N 1
ATOM 11840 C CA . THR C 1 364 ? -103.770 -0.041 28.035 1.00 40.26 364 THR C CA 1
ATOM 11841 C C . THR C 1 364 ? -103.638 -1.551 28.129 1.00 41.25 364 THR C C 1
ATOM 11842 O O . THR C 1 364 ? -104.568 -2.233 28.570 1.00 38.86 364 THR C O 1
ATOM 11846 N N . VAL C 1 365 ? -102.482 -2.069 27.711 1.00 39.86 365 VAL C N 1
ATOM 11847 C CA . VAL C 1 365 ? -102.156 -3.480 27.843 1.00 37.40 365 VAL C CA 1
ATOM 11848 C C . VAL C 1 365 ? -100.752 -3.600 28.419 1.00 35.07 365 VAL C C 1
ATOM 11849 O O . VAL C 1 365 ? -99.977 -2.642 28.443 1.00 32.37 365 VAL C O 1
ATOM 11853 N N . GLU C 1 366 ? -100.434 -4.802 28.888 1.00 36.10 366 GLU C N 1
ATOM 11854 C CA . GLU C 1 366 ? -99.086 -5.155 29.311 1.00 35.08 366 GLU C CA 1
ATOM 11855 C C . GLU C 1 366 ? -98.590 -6.275 28.409 1.00 35.39 366 GLU C C 1
ATOM 11856 O O . GLU C 1 366 ? -99.161 -7.371 28.405 1.00 37.32 366 GLU C O 1
ATOM 11862 N N . ILE C 1 367 ? -97.550 -5.994 27.636 1.00 32.06 367 ILE C N 1
ATOM 11863 C CA . ILE C 1 367 ? -96.969 -6.993 26.757 1.00 34.24 367 ILE C CA 1
ATOM 11864 C C . ILE C 1 367 ? -95.887 -7.746 27.518 1.00 35.45 367 ILE C C 1
ATOM 11865 O O . ILE C 1 367 ? -95.315 -7.251 28.492 1.00 34.27 367 ILE C O 1
ATOM 11870 N N . LYS C 1 368 ? -95.605 -8.966 27.069 1.00 32.54 368 LYS C N 1
ATOM 11871 C CA . LYS C 1 368 ? -94.631 -9.818 27.733 1.00 32.42 368 LYS C CA 1
ATOM 11872 C C . LYS C 1 368 ? -93.771 -10.511 26.690 1.00 32.73 368 LYS C C 1
ATOM 11873 O O . LYS C 1 368 ? -94.297 -11.129 25.760 1.00 31.56 368 LYS C O 1
ATOM 11879 N N . LEU C 1 369 ? -92.456 -10.396 26.841 1.00 29.34 369 LEU C N 1
ATOM 11880 C CA . LEU C 1 369 ? -91.544 -11.163 26.006 1.00 32.85 369 LEU C CA 1
ATOM 11881 C C . LEU C 1 369 ? -91.657 -12.642 26.356 1.00 35.66 369 LEU C C 1
ATOM 11882 O O . LEU C 1 369 ? -91.753 -13.014 27.528 1.00 34.38 369 LEU C O 1
ATOM 11887 N N . GLN C 1 370 ? -91.659 -13.490 25.328 1.00 35.49 370 GLN C N 1
ATOM 11888 C CA . GLN C 1 370 ? -92.045 -14.888 25.488 1.00 33.37 370 GLN C CA 1
ATOM 11889 C C . GLN C 1 370 ? -90.852 -15.838 25.486 1.00 34.35 370 GLN C C 1
ATOM 11890 O O . GLN C 1 370 ? -90.657 -16.590 26.446 1.00 33.76 370 GLN C O 1
ATOM 11896 N N . HIS C 1 371 ? -90.060 -15.835 24.420 1.00 34.64 371 HIS C N 1
ATOM 11897 C CA . HIS C 1 371 ? -88.924 -16.741 24.361 1.00 33.23 371 HIS C CA 1
ATOM 11898 C C . HIS C 1 371 ? -87.848 -16.291 25.346 1.00 31.57 371 HIS C C 1
ATOM 11899 O O . HIS C 1 371 ? -87.566 -15.093 25.451 1.00 32.14 371 HIS C O 1
ATOM 11906 N N . PRO C 1 372 ? -87.238 -17.223 26.086 1.00 33.20 372 PRO C N 1
ATOM 11907 C CA . PRO C 1 372 ? -86.256 -16.820 27.109 1.00 34.82 372 PRO C CA 1
ATOM 11908 C C . PRO C 1 372 ? -85.098 -16.008 26.559 1.00 32.01 372 PRO C C 1
ATOM 11909 O O . PRO C 1 372 ? -84.588 -15.124 27.259 1.00 33.26 372 PRO C O 1
ATOM 11913 N N . GLN C 1 373 ? -84.669 -16.272 25.328 1.00 30.02 373 GLN C N 1
ATOM 11914 C CA . GLN C 1 373 ? -83.589 -15.506 24.721 1.00 29.11 373 GLN C CA 1
ATOM 11915 C C . GLN C 1 373 ? -84.066 -14.182 24.137 1.00 29.50 373 GLN C C 1
ATOM 11916 O O . GLN C 1 373 ? -83.271 -13.470 23.515 1.00 29.17 373 GLN C O 1
ATOM 11922 N N . GLN C 1 374 ? -85.341 -13.840 24.330 1.00 28.01 374 GLN C N 1
ATOM 11923 C CA . GLN C 1 374 ? -85.867 -12.529 23.982 1.00 28.82 374 GLN C CA 1
ATOM 11924 C C . GLN C 1 374 ? -85.976 -11.597 25.180 1.00 30.67 374 GLN C C 1
ATOM 11925 O O . GLN C 1 374 ? -86.267 -10.411 24.995 1.00 27.71 374 GLN C O 1
ATOM 11931 N N . PHE C 1 375 ? -85.759 -12.102 26.394 1.00 32.25 375 PHE C N 1
ATOM 11932 C CA . PHE C 1 375 ? -85.894 -11.277 27.587 1.00 30.08 375 PHE C CA 1
ATOM 11933 C C . PHE C 1 375 ? -84.932 -10.096 27.530 1.00 28.79 375 PHE C C 1
ATOM 11934 O O . PHE C 1 375 ? -83.829 -10.189 26.987 1.00 27.92 375 PHE C O 1
ATOM 11942 N N . GLY C 1 376 ? -85.369 -8.971 28.090 1.00 29.15 376 GLY C N 1
ATOM 11943 C CA . GLY C 1 376 ? -84.571 -7.763 28.070 1.00 31.08 376 GLY C CA 1
ATOM 11944 C C . GLY C 1 376 ? -84.562 -7.017 26.756 1.00 30.47 376 GLY C C 1
ATOM 11945 O O . GLY C 1 376 ? -83.755 -6.096 26.592 1.00 33.02 376 GLY C O 1
ATOM 11946 N N . PHE C 1 377 ? -85.431 -7.383 25.815 1.00 27.99 377 PHE C N 1
ATOM 11947 C CA . PHE C 1 377 ? -85.520 -6.708 24.521 1.00 29.14 377 PHE C CA 1
ATOM 11948 C C . PHE C 1 377 ? -86.533 -5.575 24.642 1.00 29.58 377 PHE C C 1
ATOM 11949 O O . PHE C 1 377 ? -87.741 -5.788 24.516 1.00 25.41 377 PHE C O 1
ATOM 11957 N N . ASP C 1 378 ? -86.039 -4.365 24.893 1.00 29.16 378 ASP C N 1
ATOM 11958 C CA . ASP C 1 378 ? -86.885 -3.183 24.997 1.00 28.84 378 ASP C CA 1
ATOM 11959 C C . ASP C 1 378 ? -86.932 -2.486 23.643 1.00 29.14 378 ASP C C 1
ATOM 11960 O O . ASP C 1 378 ? -85.887 -2.146 23.078 1.00 30.60 378 ASP C O 1
ATOM 11965 N N . PHE C 1 379 ? -88.141 -2.267 23.124 1.00 31.96 379 PHE C N 1
ATOM 11966 C CA . PHE C 1 379 ? -88.278 -1.705 21.784 1.00 33.75 379 PHE C CA 1
ATOM 11967 C C . PHE C 1 379 ? -89.512 -0.819 21.637 1.00 35.91 379 PHE C C 1
ATOM 11968 O O . PHE C 1 379 ? -89.633 -0.085 20.652 1.00 37.39 379 PHE C O 1
ATOM 11976 N N . ILE C 1 380 ? -90.427 -0.868 22.601 1.00 31.64 380 ILE C N 1
ATOM 11977 C CA . ILE C 1 380 ? -91.659 -0.086 22.539 1.00 32.35 380 ILE C CA 1
ATOM 11978 C C . ILE C 1 380 ? -91.429 1.247 23.240 1.00 37.37 380 ILE C C 1
ATOM 11979 O O . ILE C 1 380 ? -91.188 1.288 24.452 1.00 38.16 380 ILE C O 1
ATOM 11984 N N . ALA C 1 381 ? -91.513 2.333 22.483 1.00 34.60 381 ALA C N 1
ATOM 11985 C CA . ALA C 1 381 ? -91.256 3.681 22.960 1.00 37.30 381 ALA C CA 1
ATOM 11986 C C . ALA C 1 381 ? -92.441 4.578 22.640 1.00 38.10 381 ALA C C 1
ATOM 11987 O O . ALA C 1 381 ? -93.262 4.249 21.776 1.00 36.79 381 ALA C O 1
ATOM 11989 N N . PRO C 1 382 ? -92.574 5.709 23.335 1.00 34.93 382 PRO C N 1
ATOM 11990 C CA . PRO C 1 382 ? -93.646 6.656 23.000 1.00 39.34 382 PRO C CA 1
ATOM 11991 C C . PRO C 1 382 ? -93.565 7.114 21.549 1.00 39.26 382 PRO C C 1
ATOM 11992 O O . PRO C 1 382 ? -92.479 7.290 20.993 1.00 40.81 382 PRO C O 1
ATOM 11996 N N . GLU C 1 383 ? -94.740 7.299 20.944 1.00 39.00 383 GLU C N 1
ATOM 11997 C CA . GLU C 1 383 ? -94.966 7.684 19.551 1.00 42.46 383 GLU C CA 1
ATOM 11998 C C . GLU C 1 383 ? -94.668 6.561 18.565 1.00 45.63 383 GLU C C 1
ATOM 11999 O O . GLU C 1 383 ? -94.817 6.769 17.355 1.00 41.75 383 GLU C O 1
ATOM 12005 N N . ASP C 1 384 ? -94.260 5.383 19.030 1.00 40.19 384 ASP C N 1
ATOM 12006 C CA . ASP C 1 384 ? -94.066 4.261 18.127 1.00 39.60 384 ASP C CA 1
ATOM 12007 C C . ASP C 1 384 ? -95.409 3.745 17.619 1.00 40.05 384 ASP C C 1
ATOM 12008 O O . ASP C 1 384 ? -96.458 3.938 18.239 1.00 40.89 384 ASP C O 1
ATOM 12013 N N . GLU C 1 385 ? -95.363 3.078 16.472 1.00 38.21 385 GLU C N 1
ATOM 12014 C CA . GLU C 1 385 ? -96.533 2.462 15.865 1.00 40.01 385 GLU C CA 1
ATOM 12015 C C . GLU C 1 385 ? -96.426 0.950 16.007 1.00 40.46 385 GLU C C 1
ATOM 12016 O O . GLU C 1 385 ? -95.382 0.367 15.698 1.00 41.56 385 GLU C O 1
ATOM 12022 N N . LEU C 1 386 ? -97.498 0.322 16.482 1.00 37.23 386 LEU C N 1
ATOM 12023 C CA . LEU C 1 386 ? -97.520 -1.113 16.726 1.00 35.59 386 LEU C CA 1
ATOM 12024 C C . LEU C 1 386 ? -98.633 -1.770 15.926 1.00 40.49 386 LEU C C 1
ATOM 12025 O O . LEU C 1 386 ? -99.744 -1.238 15.836 1.00 40.82 386 LEU C O 1
ATOM 12030 N N . GLU C 1 387 ? -98.327 -2.928 15.347 1.00 37.48 387 GLU C N 1
ATOM 12031 C CA . GLU C 1 387 ? -99.360 -3.808 14.827 1.00 39.88 387 GLU C CA 1
ATOM 12032 C C . GLU C 1 387 ? -99.981 -4.591 15.975 1.00 38.67 387 GLU C C 1
ATOM 12033 O O . GLU C 1 387 ? -99.285 -5.024 16.895 1.00 40.00 387 GLU C O 1
ATOM 12039 N N . LEU C 1 388 ? -101.295 -4.766 15.922 1.00 39.96 388 LEU C N 1
ATOM 12040 C CA . LEU C 1 388 ? -102.008 -5.636 16.850 1.00 40.16 388 LEU C CA 1
ATOM 12041 C C . LEU C 1 388 ? -102.463 -6.850 16.052 1.00 41.78 388 LEU C C 1
ATOM 12042 O O . LEU C 1 388 ? -103.366 -6.749 15.215 1.00 39.67 388 LEU C O 1
ATOM 12047 N N . VAL C 1 389 ? -101.829 -7.992 16.306 1.00 38.15 389 VAL C N 1
ATOM 12048 C CA . VAL C 1 389 ? -101.891 -9.152 15.425 1.00 36.76 389 VAL C CA 1
ATOM 12049 C C . VAL C 1 389 ? -102.606 -10.291 16.137 1.00 37.07 389 VAL C C 1
ATOM 12050 O O . VAL C 1 389 ? -102.320 -10.581 17.305 1.00 36.66 389 VAL C O 1
ATOM 12054 N N . HIS C 1 390 ? -103.530 -10.938 15.429 1.00 37.60 390 HIS C N 1
ATOM 12055 C CA . HIS C 1 390 ? -104.124 -12.175 15.917 1.00 38.31 390 HIS C CA 1
ATOM 12056 C C . HIS C 1 390 ? -103.068 -13.273 15.932 1.00 38.52 390 HIS C C 1
ATOM 12057 O O . HIS C 1 390 ? -102.348 -13.468 14.948 1.00 37.71 390 HIS C O 1
ATOM 12064 N N . GLY C 1 391 ? -102.980 -13.994 17.051 1.00 38.24 391 GLY C N 1
ATOM 12065 C CA . GLY C 1 391 ? -101.857 -14.900 17.250 1.00 38.92 391 GLY C CA 1
ATOM 12066 C C . GLY C 1 391 ? -101.895 -16.116 16.342 1.00 42.33 391 GLY C C 1
ATOM 12067 O O . GLY C 1 391 ? -100.916 -16.423 15.655 1.00 43.88 391 GLY C O 1
ATOM 12068 N N . ALA C 1 392 ? -103.022 -16.830 16.331 1.00 37.80 392 ALA C N 1
ATOM 12069 C CA . ALA C 1 392 ? -103.112 -18.090 15.601 1.00 40.53 392 ALA C CA 1
ATOM 12070 C C . ALA C 1 392 ? -103.163 -17.908 14.090 1.00 40.74 392 ALA C C 1
ATOM 12071 O O . ALA C 1 392 ? -102.946 -18.882 13.362 1.00 41.07 392 ALA C O 1
ATOM 12073 N N . SER C 1 393 ? -103.439 -16.698 13.602 1.00 37.22 393 SER C N 1
ATOM 12074 C CA . SER C 1 393 ? -103.552 -16.445 12.173 1.00 38.53 393 SER C CA 1
ATOM 12075 C C . SER C 1 393 ? -102.489 -15.510 11.619 1.00 41.89 393 SER C C 1
ATOM 12076 O O . SER C 1 393 ? -102.321 -15.463 10.395 1.00 39.78 393 SER C O 1
ATOM 12079 N N . LEU C 1 394 ? -101.783 -14.766 12.473 1.00 42.28 394 LEU C N 1
ATOM 12080 C CA . LEU C 1 394 ? -100.831 -13.739 12.047 1.00 37.27 394 LEU C CA 1
ATOM 12081 C C . LEU C 1 394 ? -101.498 -12.678 11.172 1.00 37.29 394 LEU C C 1
ATOM 12082 O O . LEU C 1 394 ? -100.840 -12.023 10.359 1.00 37.54 394 LEU C O 1
ATOM 12087 N N . ILE C 1 395 ? -102.808 -12.500 11.338 1.00 39.81 395 ILE C N 1
ATOM 12088 C CA . ILE C 1 395 ? -103.552 -11.451 10.648 1.00 38.43 395 ILE C CA 1
ATOM 12089 C C . ILE C 1 395 ? -103.598 -10.221 11.542 1.00 38.67 395 ILE C C 1
ATOM 12090 O O . ILE C 1 395 ? -103.990 -10.305 12.712 1.00 37.38 395 ILE C O 1
ATOM 12095 N N . THR C 1 396 ? -103.203 -9.078 10.992 1.00 36.41 396 THR C N 1
ATOM 12096 C CA . THR C 1 396 ? -103.154 -7.839 11.757 1.00 38.71 396 THR C CA 1
ATOM 12097 C C . THR C 1 396 ? -104.559 -7.267 11.904 1.00 43.62 396 THR C C 1
ATOM 12098 O O . THR C 1 396 ? -105.252 -7.040 10.906 1.00 44.49 396 THR C O 1
ATOM 12102 N N . TYR C 1 397 ? -104.981 -7.043 13.150 1.00 44.06 397 TYR C N 1
ATOM 12103 C CA . TYR C 1 397 ? -106.257 -6.379 13.391 1.00 40.41 397 TYR C CA 1
ATOM 12104 C C . TYR C 1 397 ? -106.193 -4.915 12.978 1.00 42.50 397 TYR C C 1
ATOM 12105 O O . TYR C 1 397 ? -107.057 -4.427 12.240 1.00 39.13 397 TYR C O 1
ATOM 12114 N N . GLU C 1 398 ? -105.170 -4.203 13.442 1.00 39.53 398 GLU C N 1
ATOM 12115 C CA . GLU C 1 398 ? -105.057 -2.766 13.237 1.00 39.62 398 GLU C CA 1
ATOM 12116 C C . GLU C 1 398 ? -103.650 -2.338 13.627 1.00 40.75 398 GLU C C 1
ATOM 12117 O O . GLU C 1 398 ? -102.874 -3.117 14.186 1.00 45.02 398 GLU C O 1
ATOM 12123 N N . THR C 1 399 ? -103.335 -1.083 13.325 1.00 37.35 399 THR C N 1
ATOM 12124 C CA . THR C 1 399 ? -102.136 -0.426 13.820 1.00 44.87 399 THR C CA 1
ATOM 12125 C C . THR C 1 399 ? -102.542 0.691 14.771 1.00 43.42 399 THR C C 1
ATOM 12126 O O . THR C 1 399 ? -103.501 1.425 14.508 1.00 49.68 399 THR C O 1
ATOM 12130 N N . ASN C 1 400 ? -101.818 0.809 15.881 1.00 41.60 400 ASN C N 1
ATOM 12131 C CA . ASN C 1 400 ? -102.109 1.811 16.894 1.00 39.62 400 ASN C CA 1
ATOM 12132 C C . ASN C 1 400 ? -100.804 2.429 17.367 1.00 42.01 400 ASN C C 1
ATOM 12133 O O . ASN C 1 400 ? -99.761 1.770 17.389 1.00 40.02 400 ASN C O 1
ATOM 12138 N N . LYS C 1 401 ? -100.868 3.702 17.742 1.00 40.84 401 LYS C N 1
ATOM 12139 C CA . LYS C 1 401 ? -99.685 4.440 18.162 1.00 43.61 401 LYS C CA 1
ATOM 12140 C C . LYS C 1 401 ? -99.570 4.443 19.681 1.00 43.39 401 LYS C C 1
ATOM 12141 O O . LYS C 1 401 ? -100.565 4.610 20.393 1.00 40.35 401 LYS C O 1
ATOM 12147 N N . VAL C 1 402 ? -98.346 4.264 20.166 1.00 40.95 402 VAL C N 1
ATOM 12148 C CA . VAL C 1 402 ? -98.060 4.285 21.595 1.00 40.16 402 VAL C CA 1
ATOM 12149 C C . VAL C 1 402 ? -97.915 5.726 22.061 1.00 40.89 402 VAL C C 1
ATOM 12150 O O . VAL C 1 402 ? -97.294 6.555 21.384 1.00 42.61 402 VAL C O 1
ATOM 12154 N N . VAL C 1 403 ? -98.492 6.032 23.221 1.00 41.96 403 VAL C N 1
ATOM 12155 C CA . VAL C 1 403 ? -98.345 7.338 23.844 1.00 40.65 403 VAL C CA 1
ATOM 12156 C C . VAL C 1 403 ? -97.456 7.271 25.084 1.00 41.77 403 VAL C C 1
ATOM 12157 O O . VAL C 1 403 ? -96.652 8.174 25.321 1.00 42.43 403 VAL C O 1
ATOM 12161 N N . THR C 1 404 ? -97.560 6.195 25.870 1.00 41.74 404 THR C N 1
ATOM 12162 C CA . THR C 1 404 ? -96.654 5.950 26.985 1.00 45.11 404 THR C CA 1
ATOM 12163 C C . THR C 1 404 ? -96.291 4.473 27.023 1.00 40.30 404 THR C C 1
ATOM 12164 O O . THR C 1 404 ? -97.044 3.617 26.551 1.00 38.38 404 THR C O 1
ATOM 12168 N N . SER C 1 405 ? -95.124 4.184 27.594 1.00 36.81 405 SER C N 1
ATOM 12169 C CA . SER C 1 405 ? -94.688 2.814 27.823 1.00 35.74 405 SER C CA 1
ATOM 12170 C C . SER C 1 405 ? -93.774 2.803 29.038 1.00 34.21 405 SER C C 1
ATOM 12171 O O . SER C 1 405 ? -92.938 3.695 29.199 1.00 37.27 405 SER C O 1
ATOM 12174 N N . THR C 1 406 ? -93.944 1.797 29.893 1.00 31.94 406 THR C N 1
ATOM 12175 C CA . THR C 1 406 ? -93.186 1.687 31.134 1.00 34.55 406 THR C CA 1
ATOM 12176 C C . THR C 1 406 ? -92.632 0.277 31.252 1.00 34.91 406 THR C C 1
ATOM 12177 O O . THR C 1 406 ? -93.396 -0.694 31.269 1.00 33.28 406 THR C O 1
ATOM 12181 N N . ARG C 1 407 ? -91.308 0.170 31.338 1.00 34.92 407 ARG C N 1
ATOM 12182 C CA . ARG C 1 407 ? -90.652 -1.123 31.482 1.00 35.83 407 ARG C CA 1
ATOM 12183 C C . ARG C 1 407 ? -90.826 -1.634 32.908 1.00 35.31 407 ARG C C 1
ATOM 12184 O O . ARG C 1 407 ? -90.336 -1.017 33.859 1.00 39.65 407 ARG C O 1
ATOM 12192 N N . VAL C 1 408 ? -91.524 -2.756 33.056 1.00 34.11 408 VAL C N 1
ATOM 12193 C CA . VAL C 1 408 ? -91.759 -3.340 34.373 1.00 31.37 408 VAL C CA 1
ATOM 12194 C C . VAL C 1 408 ? -90.628 -4.280 34.776 1.00 35.34 408 VAL C C 1
ATOM 12195 O O . VAL C 1 408 ? -90.195 -4.280 35.931 1.00 34.27 408 VAL C O 1
ATOM 12199 N N . SER C 1 409 ? -90.134 -5.084 33.841 1.00 33.76 409 SER C N 1
ATOM 12200 C CA . SER C 1 409 ? -89.084 -6.059 34.111 1.00 32.46 409 SER C CA 1
ATOM 12201 C C . SER C 1 409 ? -88.411 -6.397 32.786 1.00 31.65 409 SER C C 1
ATOM 12202 O O . SER C 1 409 ? -88.671 -5.755 31.762 1.00 31.50 409 SER C O 1
ATOM 12205 N N . ASN C 1 410 ? -87.550 -7.416 32.793 1.00 32.40 410 ASN C N 1
ATOM 12206 C CA . ASN C 1 410 ? -86.966 -7.873 31.538 1.00 33.69 410 ASN C CA 1
ATOM 12207 C C . ASN C 1 410 ? -87.930 -8.724 30.720 1.00 28.80 410 ASN C C 1
ATOM 12208 O O . ASN C 1 410 ? -87.544 -9.223 29.658 1.00 32.27 410 ASN C O 1
ATOM 12213 N N . GLU C 1 411 ? -89.166 -8.895 31.186 1.00 29.16 411 GLU C N 1
ATOM 12214 C CA . GLU C 1 411 ? -90.198 -9.619 30.456 1.00 31.72 411 GLU C CA 1
ATOM 12215 C C . GLU C 1 411 ? -91.383 -8.740 30.092 1.00 31.54 411 GLU C C 1
ATOM 12216 O O . GLU C 1 411 ? -91.830 -8.759 28.939 1.00 31.13 411 GLU C O 1
ATOM 12222 N N . VAL C 1 412 ? -91.898 -7.956 31.038 1.00 30.18 412 VAL C N 1
ATOM 12223 C CA . VAL C 1 412 ? -93.184 -7.284 30.899 1.00 30.22 412 VAL C CA 1
ATOM 12224 C C . VAL C 1 412 ? -92.969 -5.786 30.731 1.00 33.90 412 VAL C C 1
ATOM 12225 O O . VAL C 1 412 ? -92.120 -5.187 31.402 1.00 32.91 412 VAL C O 1
ATOM 12229 N N . THR C 1 413 ? -93.747 -5.186 29.830 1.00 33.64 413 THR C N 1
ATOM 12230 C CA . THR C 1 413 ? -93.770 -3.745 29.620 1.00 29.99 413 THR C CA 1
ATOM 12231 C C . THR C 1 413 ? -95.217 -3.302 29.461 1.00 33.50 413 THR C C 1
ATOM 12232 O O . THR C 1 413 ? -95.969 -3.909 28.693 1.00 31.37 413 THR C O 1
ATOM 12236 N N . ARG C 1 414 ? -95.609 -2.259 30.191 1.00 35.17 414 ARG C N 1
ATOM 12237 C CA . ARG C 1 414 ? -96.950 -1.701 30.074 1.00 36.99 414 ARG C CA 1
ATOM 12238 C C . ARG C 1 414 ? -96.980 -0.691 28.935 1.00 34.89 414 ARG C C 1
ATOM 12239 O O . ARG C 1 414 ? -96.078 0.143 28.815 1.00 35.67 414 ARG C O 1
ATOM 12247 N N . VAL C 1 415 ? -98.017 -0.769 28.102 1.00 33.65 415 VAL C N 1
ATOM 12248 C CA . VAL C 1 415 ? -98.148 0.069 26.916 1.00 34.91 415 VAL C CA 1
ATOM 12249 C C . VAL C 1 415 ? -99.528 0.711 26.920 1.00 37.27 415 VAL C C 1
ATOM 12250 O O . VAL C 1 415 ? -100.536 0.023 27.117 1.00 38.02 415 VAL C O 1
ATOM 12254 N N . GLN C 1 416 ? -99.573 2.023 26.700 1.00 36.19 416 GLN C N 1
ATOM 12255 C CA . GLN C 1 416 ? -100.821 2.766 26.589 1.00 41.55 416 GLN C CA 1
ATOM 12256 C C . GLN C 1 416 ? -100.935 3.334 25.182 1.00 41.12 416 GLN C C 1
ATOM 12257 O O . GLN C 1 416 ? -99.976 3.917 24.665 1.00 41.19 416 GLN C O 1
ATOM 12263 N N . PHE C 1 417 ? -102.102 3.163 24.570 1.00 42.70 417 PHE C N 1
ATOM 12264 C CA . PHE C 1 417 ? -102.334 3.571 23.192 1.00 45.05 417 PHE C CA 1
ATOM 12265 C C . PHE C 1 417 ? -103.033 4.928 23.133 1.00 49.17 417 PHE C C 1
ATOM 12266 O O . PHE C 1 417 ? -103.528 5.453 24.133 1.00 45.99 417 PHE C O 1
ATOM 12274 N N . ILE C 1 418 ? -103.069 5.492 21.924 1.00 47.32 418 ILE C N 1
ATOM 12275 C CA . ILE C 1 418 ? -103.685 6.800 21.723 1.00 48.50 418 ILE C CA 1
ATOM 12276 C C . ILE C 1 418 ? -105.208 6.694 21.687 1.00 51.06 418 ILE C C 1
ATOM 12277 O O . ILE C 1 418 ? -105.908 7.629 22.095 1.00 50.92 418 ILE C O 1
ATOM 12282 N N . LYS C 1 419 ? -105.741 5.573 21.223 1.00 51.31 419 LYS C N 1
ATOM 12283 C CA . LYS C 1 419 ? -107.172 5.356 21.089 1.00 51.48 419 LYS C CA 1
ATOM 12284 C C . LYS C 1 419 ? -107.492 3.947 21.559 1.00 52.25 419 LYS C C 1
ATOM 12285 O O . LYS C 1 419 ? -106.593 3.105 21.663 1.00 52.53 419 LYS C O 1
ATOM 12291 N N . PRO C 1 420 ? -108.758 3.664 21.874 1.00 55.94 420 PRO C N 1
ATOM 12292 C CA . PRO C 1 420 ? -109.136 2.291 22.243 1.00 53.76 420 PRO C CA 1
ATOM 12293 C C . PRO C 1 420 ? -108.777 1.303 21.144 1.00 53.13 420 PRO C C 1
ATOM 12294 O O . PRO C 1 420 ? -109.204 1.442 19.996 1.00 55.07 420 PRO C O 1
ATOM 12298 N N . PHE C 1 421 ? -107.981 0.299 21.505 1.00 54.15 421 PHE C N 1
ATOM 12299 C CA . PHE C 1 421 ? -107.541 -0.682 20.528 1.00 53.16 421 PHE C CA 1
ATOM 12300 C C . PHE C 1 421 ? -108.707 -1.575 20.106 1.00 52.55 421 PHE C C 1
ATOM 12301 O O . PHE C 1 421 ? -109.803 -1.529 20.672 1.00 55.00 421 PHE C O 1
ATOM 12309 N N . ASP C 1 422 ? -108.449 -2.399 19.090 1.00 52.35 422 ASP C N 1
ATOM 12310 C CA . ASP C 1 422 ? -109.489 -3.229 18.494 1.00 51.92 422 ASP C CA 1
ATOM 12311 C C . ASP C 1 422 ? -110.146 -4.117 19.544 1.00 53.60 422 ASP C C 1
ATOM 12312 O O . ASP C 1 422 ? -109.466 -4.830 20.287 1.00 51.87 422 ASP C O 1
ATOM 12317 N N . SER C 1 423 ? -111.479 -4.067 19.601 1.00 55.79 423 SER C N 1
ATOM 12318 C CA . SER C 1 423 ? -112.236 -4.840 20.580 1.00 52.96 423 SER C CA 1
ATOM 12319 C C . SER C 1 423 ? -112.104 -6.344 20.382 1.00 52.76 423 SER C C 1
ATOM 12320 O O . SER C 1 423 ? -112.471 -7.103 21.285 1.00 49.53 423 SER C O 1
ATOM 12323 N N . ARG C 1 424 ? -111.601 -6.792 19.232 1.00 53.00 424 ARG C N 1
ATOM 12324 C CA . ARG C 1 424 ? -111.354 -8.209 19.008 1.00 49.23 424 ARG C CA 1
ATOM 12325 C C . ARG C 1 424 ? -110.051 -8.688 19.636 1.00 49.80 424 ARG C C 1
ATOM 12326 O O . ARG C 1 424 ? -109.818 -9.901 19.689 1.00 46.86 424 ARG C O 1
ATOM 12334 N N . ILE C 1 425 ? -109.207 -7.772 20.111 1.00 49.81 425 ILE C N 1
ATOM 12335 C CA . ILE C 1 425 ? -107.920 -8.148 20.685 1.00 45.01 425 ILE C CA 1
ATOM 12336 C C . ILE C 1 425 ? -108.143 -8.871 22.006 1.00 45.79 425 ILE C C 1
ATOM 12337 O O . ILE C 1 425 ? -108.898 -8.407 22.869 1.00 44.76 425 ILE C O 1
ATOM 12342 N N . LYS C 1 426 ? -107.486 -10.016 22.166 1.00 46.16 426 LYS C N 1
ATOM 12343 C CA . LYS C 1 426 ? -107.560 -10.805 23.384 1.00 46.41 426 LYS C CA 1
ATOM 12344 C C . LYS C 1 426 ? -106.163 -11.014 23.951 1.00 46.05 426 LYS C C 1
ATOM 12345 O O . LYS C 1 426 ? -105.154 -10.822 23.266 1.00 41.77 426 LYS C O 1
ATOM 12349 N N . GLU C 1 427 ? -106.115 -11.406 25.221 1.00 44.68 427 GLU C N 1
ATOM 12350 C CA . GLU C 1 427 ? -104.862 -11.857 25.807 1.00 43.14 427 GLU C CA 1
ATOM 12351 C C . GLU C 1 427 ? -104.427 -13.144 25.120 1.00 41.34 427 GLU C C 1
ATOM 12352 O O . GLU C 1 427 ? -105.227 -14.069 24.948 1.00 36.91 427 GLU C O 1
ATOM 12358 N N . GLY C 1 428 ? -103.163 -13.198 24.713 1.00 36.23 428 GLY C N 1
ATOM 12359 C CA . GLY C 1 428 ? -102.659 -14.248 23.857 1.00 33.32 428 GLY C CA 1
ATOM 12360 C C . GLY C 1 428 ? -102.336 -13.783 22.454 1.00 41.46 428 GLY C C 1
ATOM 12361 O O . GLY C 1 428 ? -101.586 -14.467 21.744 1.00 40.24 428 GLY C O 1
ATOM 12362 N N . ASP C 1 429 ? -102.889 -12.648 22.032 1.00 39.02 429 ASP C N 1
ATOM 12363 C CA . ASP C 1 429 ? -102.454 -12.007 20.802 1.00 36.67 429 ASP C CA 1
ATOM 12364 C C . ASP C 1 429 ? -101.097 -11.341 21.032 1.00 39.10 429 ASP C C 1
ATOM 12365 O O . ASP C 1 429 ? -100.544 -11.357 22.136 1.00 39.02 429 ASP C O 1
ATOM 12370 N N . SER C 1 430 ? -100.544 -10.746 19.978 1.00 33.11 430 SER C N 1
ATOM 12371 C CA . SER C 1 430 ? -99.210 -10.172 20.061 1.00 33.60 430 SER C CA 1
ATOM 12372 C C . SER C 1 430 ? -99.174 -8.822 19.362 1.00 35.58 430 SER C C 1
ATOM 12373 O O . SER C 1 430 ? -100.053 -8.483 18.564 1.00 41.40 430 SER C O 1
ATOM 12376 N N . VAL C 1 431 ? -98.139 -8.049 19.680 1.00 33.12 431 VAL C N 1
ATOM 12377 C CA . VAL C 1 431 ? -97.884 -6.771 19.032 1.00 35.36 431 VAL C CA 1
ATOM 12378 C C . VAL C 1 431 ? -96.500 -6.814 18.401 1.00 39.65 431 VAL C C 1
ATOM 12379 O O . VAL C 1 431 ? -95.624 -7.578 18.820 1.00 35.39 431 VAL C O 1
ATOM 12383 N N . SER C 1 432 ? -96.313 -5.988 17.375 1.00 35.96 432 SER C N 1
ATOM 12384 C CA . SER C 1 432 ? -95.027 -5.833 16.714 1.00 36.28 432 SER C CA 1
ATOM 12385 C C . SER C 1 432 ? -94.846 -4.369 16.352 1.00 34.11 432 SER C C 1
ATOM 12386 O O . SER C 1 432 ? -95.808 -3.694 15.979 1.00 37.31 432 SER C O 1
ATOM 12389 N N . LYS C 1 433 ? -93.615 -3.881 16.469 1.00 30.23 433 LYS C N 1
ATOM 12390 C CA . LYS C 1 433 ? -93.332 -2.485 16.165 1.00 34.39 433 LYS C CA 1
ATOM 12391 C C . LYS C 1 433 ? -93.341 -2.265 14.657 1.00 35.63 433 LYS C C 1
ATOM 12392 O O . LYS C 1 433 ? -92.608 -2.932 13.920 1.00 34.05 433 LYS C O 1
ATOM 12398 N N . VAL C 1 434 ? -94.177 -1.338 14.197 1.00 37.38 434 VAL C N 1
ATOM 12399 C CA . VAL C 1 434 ? -94.161 -0.945 12.792 1.00 36.40 434 VAL C CA 1
ATOM 12400 C C . VAL C 1 434 ? -92.889 -0.138 12.553 1.00 36.26 434 VAL C C 1
ATOM 12401 O O . VAL C 1 434 ? -92.772 1.003 13.007 1.00 36.20 434 VAL C O 1
ATOM 12405 N N . ARG C 1 435 ? -91.931 -0.734 11.856 1.00 39.01 435 ARG C N 1
ATOM 12406 C CA . ARG C 1 435 ? -90.645 -0.111 11.593 1.00 34.89 435 ARG C CA 1
ATOM 12407 C C . ARG C 1 435 ? -90.507 0.204 10.111 1.00 36.55 435 ARG C C 1
ATOM 12408 O O . ARG C 1 435 ? -91.282 -0.261 9.270 1.00 37.02 435 ARG C O 1
ATOM 12416 N N . SER C 1 436 ? -89.501 1.018 9.798 1.00 32.00 436 SER C N 1
ATOM 12417 C CA . SER C 1 436 ? -89.025 1.141 8.424 1.00 35.41 436 SER C CA 1
ATOM 12418 C C . SER C 1 436 ? -88.189 -0.104 8.155 1.00 36.62 436 SER C C 1
ATOM 12419 O O . SER C 1 436 ? -86.963 -0.116 8.295 1.00 32.88 436 SER C O 1
ATOM 12422 N N . TYR C 1 437 ? -88.890 -1.177 7.787 1.00 36.47 437 TYR C N 1
ATOM 12423 C CA . TYR C 1 437 ? -88.283 -2.498 7.694 1.00 36.32 437 TYR C CA 1
ATOM 12424 C C . TYR C 1 437 ? -87.052 -2.468 6.799 1.00 35.63 437 TYR C C 1
ATOM 12425 O O . TYR C 1 437 ? -87.028 -1.790 5.769 1.00 34.90 437 TYR C O 1
ATOM 12434 N N . ALA C 1 438 ? -86.021 -3.195 7.220 1.00 35.51 438 ALA C N 1
ATOM 12435 C CA . ALA C 1 438 ? -84.718 -3.095 6.582 1.00 36.92 438 ALA C CA 1
ATOM 12436 C C . ALA C 1 438 ? -84.787 -3.514 5.121 1.00 34.40 438 ALA C C 1
ATOM 12437 O O . ALA C 1 438 ? -85.379 -4.542 4.781 1.00 31.95 438 ALA C O 1
ATOM 12439 N N . GLU C 1 439 ? -84.191 -2.698 4.255 1.00 36.03 439 GLU C N 1
ATOM 12440 C CA . GLU C 1 439 ? -83.985 -3.082 2.865 1.00 38.36 439 GLU C CA 1
ATOM 12441 C C . GLU C 1 439 ? -82.849 -4.094 2.809 1.00 34.23 439 GLU C C 1
ATOM 12442 O O . GLU C 1 439 ? -81.702 -3.771 3.137 1.00 33.15 439 GLU C O 1
ATOM 12448 N N . VAL C 1 440 ? -83.164 -5.317 2.402 1.00 32.03 440 VAL C N 1
ATOM 12449 C CA . VAL C 1 440 ? -82.249 -6.447 2.503 1.00 30.61 440 VAL C CA 1
ATOM 12450 C C . VAL C 1 440 ? -81.593 -6.668 1.147 1.00 34.38 440 VAL C C 1
ATOM 12451 O O . VAL C 1 440 ? -82.283 -6.855 0.136 1.00 32.93 440 VAL C O 1
ATOM 12455 N N . ILE C 1 441 ? -80.262 -6.651 1.124 1.00 28.65 441 ILE C N 1
ATOM 12456 C CA . ILE C 1 441 ? -79.477 -6.835 -0.094 1.00 28.93 441 ILE C CA 1
ATOM 12457 C C . ILE C 1 441 ? -78.480 -7.953 0.185 1.00 33.41 441 ILE C C 1
ATOM 12458 O O . ILE C 1 441 ? -77.479 -7.743 0.881 1.00 30.19 441 ILE C O 1
ATOM 12463 N N . ILE C 1 442 ? -78.742 -9.139 -0.357 1.00 29.08 442 ILE C N 1
ATOM 12464 C CA . ILE C 1 442 ? -77.910 -10.318 -0.130 1.00 29.96 442 ILE C CA 1
ATOM 12465 C C . ILE C 1 442 ? -77.421 -10.793 -1.494 1.00 29.93 442 ILE C C 1
ATOM 12466 O O . ILE C 1 442 ? -78.164 -11.444 -2.239 1.00 30.18 442 ILE C O 1
ATOM 12471 N N . LYS C 1 443 ? -76.168 -10.478 -1.824 1.00 27.56 443 LYS C N 1
ATOM 12472 C CA . LYS C 1 443 ? -75.608 -10.762 -3.138 1.00 31.88 443 LYS C CA 1
ATOM 12473 C C . LYS C 1 443 ? -74.224 -11.382 -3.011 1.00 30.49 443 LYS C C 1
ATOM 12474 O O . LYS C 1 443 ? -73.415 -10.955 -2.182 1.00 28.09 443 LYS C O 1
ATOM 12480 N N . GLY C 1 444 ? -73.959 -12.390 -3.841 1.00 28.49 444 GLY C N 1
ATOM 12481 C CA . GLY C 1 444 ? -72.625 -12.935 -3.999 1.00 31.03 444 GLY C CA 1
ATOM 12482 C C . GLY C 1 444 ? -72.141 -13.853 -2.900 1.00 28.19 444 GLY C C 1
ATOM 12483 O O . GLY C 1 444 ? -70.942 -14.149 -2.854 1.00 28.59 444 GLY C O 1
ATOM 12484 N N . ASN C 1 445 ? -73.020 -14.325 -2.024 1.00 24.78 445 ASN C N 1
ATOM 12485 C CA . ASN C 1 445 ? -72.589 -15.133 -0.894 1.00 29.15 445 ASN C CA 1
ATOM 12486 C C . ASN C 1 445 ? -72.569 -16.617 -1.248 1.00 29.63 445 ASN C C 1
ATOM 12487 O O . ASN C 1 445 ? -73.220 -17.071 -2.192 1.00 28.86 445 ASN C O 1
ATOM 12492 N N . ILE C 1 446 ? -71.798 -17.371 -0.468 1.00 28.61 446 ILE C N 1
ATOM 12493 C CA . ILE C 1 446 ? -71.721 -18.824 -0.572 1.00 30.91 446 ILE C CA 1
ATOM 12494 C C . ILE C 1 446 ? -72.159 -19.398 0.767 1.00 30.08 446 ILE C C 1
ATOM 12495 O O . ILE C 1 446 ? -71.599 -19.044 1.813 1.00 31.17 446 ILE C O 1
ATOM 12500 N N . ILE C 1 447 ? -73.155 -20.279 0.736 1.00 29.15 447 ILE C N 1
ATOM 12501 C CA . ILE C 1 447 ? -73.824 -20.768 1.938 1.00 31.32 447 ILE C CA 1
ATOM 12502 C C . ILE C 1 447 ? -73.908 -22.285 1.841 1.00 32.53 447 ILE C C 1
ATOM 12503 O O . ILE C 1 447 ? -74.631 -22.816 0.988 1.00 30.00 447 ILE C O 1
ATOM 12508 N N . ARG C 1 448 ? -73.182 -22.981 2.714 1.00 29.26 448 ARG C N 1
ATOM 12509 C CA . ARG C 1 448 ? -73.020 -24.422 2.571 1.00 34.28 448 ARG C CA 1
ATOM 12510 C C . ARG C 1 448 ? -72.516 -25.019 3.877 1.00 33.84 448 ARG C C 1
ATOM 12511 O O . ARG C 1 448 ? -72.017 -24.311 4.754 1.00 32.44 448 ARG C O 1
ATOM 12519 N N . LYS C 1 449 ? -72.661 -26.340 3.987 1.00 31.78 449 LYS C N 1
ATOM 12520 C CA . LYS C 1 449 ? -72.066 -27.173 5.031 1.00 30.69 449 LYS C CA 1
ATOM 12521 C C . LYS C 1 449 ? -72.564 -26.846 6.435 1.00 34.04 449 LYS C C 1
ATOM 12522 O O . LYS C 1 449 ? -72.055 -27.411 7.410 1.00 30.67 449 LYS C O 1
ATOM 12528 N N . ASN C 1 450 ? -73.545 -25.963 6.572 1.00 28.89 450 ASN C N 1
ATOM 12529 C CA . ASN C 1 450 ? -74.038 -25.588 7.886 1.00 28.30 450 ASN C CA 1
ATOM 12530 C C . ASN C 1 450 ? -75.182 -26.502 8.313 1.00 30.30 450 ASN C C 1
ATOM 12531 O O . ASN C 1 450 ? -75.718 -27.282 7.527 1.00 30.14 450 ASN C O 1
ATOM 12536 N N . ARG C 1 451 ? -75.546 -26.405 9.586 1.00 28.80 451 ARG C N 1
ATOM 12537 C CA . ARG C 1 451 ? -76.741 -27.069 10.081 1.00 27.05 451 ARG C CA 1
ATOM 12538 C C . ARG C 1 451 ? -77.972 -26.224 9.767 1.00 26.70 451 ARG C C 1
ATOM 12539 O O . ARG C 1 451 ? -77.903 -24.993 9.706 1.00 30.40 451 ARG C O 1
ATOM 12547 N N . ALA C 1 452 ? -79.095 -26.907 9.532 1.00 27.81 452 ALA C N 1
ATOM 12548 C CA . ALA C 1 452 ? -80.406 -26.290 9.346 1.00 28.70 452 ALA C CA 1
ATOM 12549 C C . ALA C 1 452 ? -80.517 -25.521 8.033 1.00 32.09 452 ALA C C 1
ATOM 12550 O O . ALA C 1 452 ? -80.074 -26.000 6.984 1.00 29.11 452 ALA C O 1
ATOM 12552 N N . ARG C 1 453 ? -81.110 -24.332 8.085 1.00 30.00 453 ARG C N 1
ATOM 12553 C CA . ARG C 1 453 ? -81.548 -23.623 6.892 1.00 31.00 453 ARG C CA 1
ATOM 12554 C C . ARG C 1 453 ? -80.461 -22.690 6.366 1.00 26.64 453 ARG C C 1
ATOM 12555 O O . ARG C 1 453 ? -79.440 -22.444 7.012 1.00 28.42 453 ARG C O 1
ATOM 12563 N N . GLY C 1 454 ? -80.699 -22.165 5.167 1.00 28.93 454 GLY C N 1
ATOM 12564 C CA . GLY C 1 454 ? -79.811 -21.184 4.577 1.00 29.06 454 GLY C CA 1
ATOM 12565 C C . GLY C 1 454 ? -80.141 -19.774 5.021 1.00 31.20 454 GLY C C 1
ATOM 12566 O O . GLY C 1 454 ? -79.389 -19.167 5.788 1.00 29.94 454 GLY C O 1
ATOM 12567 N N . MET C 1 455 ? -81.268 -19.244 4.554 1.00 30.35 455 MET C N 1
ATOM 12568 C CA . MET C 1 455 ? -81.712 -17.904 4.912 1.00 29.32 455 MET C CA 1
ATOM 12569 C C . MET C 1 455 ? -83.146 -17.960 5.410 1.00 32.98 455 MET C C 1
ATOM 12570 O O . MET C 1 455 ? -84.002 -18.583 4.773 1.00 32.88 455 MET C O 1
ATOM 12575 N N . LEU C 1 456 ? -83.407 -17.301 6.533 1.00 32.84 456 LEU C N 1
ATOM 12576 C CA . LEU C 1 456 ? -84.770 -17.069 7.002 1.00 31.11 456 LEU C CA 1
ATOM 12577 C C . LEU C 1 456 ? -85.153 -15.662 6.560 1.00 32.77 456 LEU C C 1
ATOM 12578 O O . LEU C 1 456 ? -84.701 -14.671 7.140 1.00 31.21 456 LEU C O 1
ATOM 12583 N N . LEU C 1 457 ? -85.975 -15.579 5.513 1.00 30.69 457 LEU C N 1
ATOM 12584 C CA . LEU C 1 457 ? -86.400 -14.295 4.959 1.00 33.17 457 LEU C CA 1
ATOM 12585 C C . LEU C 1 457 ? -87.696 -13.876 5.644 1.00 34.71 457 LEU C C 1
ATOM 12586 O O . LEU C 1 457 ? -88.805 -14.072 5.141 1.00 33.48 457 LEU C O 1
ATOM 12591 N N . ASN C 1 458 ? -87.542 -13.295 6.833 1.00 33.85 458 ASN C N 1
ATOM 12592 C CA . ASN C 1 458 ? -88.647 -12.698 7.572 1.00 36.54 458 ASN C CA 1
ATOM 12593 C C . ASN C 1 458 ? -88.648 -11.180 7.450 1.00 34.07 458 ASN C C 1
ATOM 12594 O O . ASN C 1 458 ? -89.080 -10.476 8.370 1.00 32.87 458 ASN C O 1
ATOM 12599 N N . SER C 1 459 ? -88.163 -10.669 6.323 1.00 33.24 459 SER C N 1
ATOM 12600 C CA . SER C 1 459 ? -87.962 -9.243 6.107 1.00 33.55 459 SER C CA 1
ATOM 12601 C C . SER C 1 459 ? -89.142 -8.678 5.327 1.00 34.50 459 SER C C 1
ATOM 12602 O O . SER C 1 459 ? -89.355 -9.045 4.166 1.00 35.87 459 SER C O 1
ATOM 12605 N N . ARG C 1 460 ? -89.901 -7.782 5.961 1.00 33.46 460 ARG C N 1
ATOM 12606 C CA . ARG C 1 460 ? -91.042 -7.168 5.294 1.00 32.07 460 ARG C CA 1
ATOM 12607 C C . ARG C 1 460 ? -90.630 -6.065 4.327 1.00 34.62 460 ARG C C 1
ATOM 12608 O O . ARG C 1 460 ? -91.411 -5.718 3.434 1.00 35.22 460 ARG C O 1
ATOM 12616 N N . GLY C 1 461 ? -89.430 -5.515 4.475 1.00 31.58 461 GLY C N 1
ATOM 12617 C CA . GLY C 1 461 ? -88.940 -4.517 3.550 1.00 33.61 461 GLY C CA 1
ATOM 12618 C C . GLY C 1 461 ? -88.542 -5.131 2.218 1.00 32.29 461 GLY C C 1
ATOM 12619 O O . GLY C 1 461 ? -88.611 -6.341 1.998 1.00 28.66 461 GLY C O 1
ATOM 12620 N N . LYS C 1 462 ? -88.119 -4.257 1.305 1.00 29.87 462 LYS C N 1
ATOM 12621 C CA . LYS C 1 462 ? -87.661 -4.704 -0.005 1.00 33.04 462 LYS C CA 1
ATOM 12622 C C . LYS C 1 462 ? -86.450 -5.614 0.148 1.00 31.59 462 LYS C C 1
ATOM 12623 O O . LYS C 1 462 ? -85.440 -5.226 0.744 1.00 29.73 462 LYS C O 1
ATOM 12628 N N . THR C 1 463 ? -86.553 -6.829 -0.385 1.00 31.42 463 THR C N 1
ATOM 12629 C CA . THR C 1 463 ? -85.540 -7.859 -0.201 1.00 32.15 463 THR C CA 1
ATOM 12630 C C . THR C 1 463 ? -85.051 -8.344 -1.557 1.00 33.60 463 THR C C 1
ATOM 12631 O O . THR C 1 463 ? -85.860 -8.661 -2.436 1.00 32.80 463 THR C O 1
ATOM 12635 N N . LEU C 1 464 ? -83.731 -8.401 -1.721 1.00 33.52 464 LEU C N 1
ATOM 12636 C CA . LEU C 1 464 ? -83.103 -8.876 -2.948 1.00 33.75 464 LEU C CA 1
ATOM 12637 C C . LEU C 1 464 ? -82.138 -10.003 -2.607 1.00 32.66 464 LEU C C 1
ATOM 12638 O O . LEU C 1 464 ? -81.185 -9.798 -1.846 1.00 30.07 464 LEU C O 1
ATOM 12643 N N . ILE C 1 465 ? -82.389 -11.183 -3.165 1.00 30.41 465 ILE C N 1
ATOM 12644 C CA . ILE C 1 465 ? -81.505 -12.338 -3.046 1.00 28.02 465 ILE C CA 1
ATOM 12645 C C . ILE C 1 465 ? -80.982 -12.640 -4.444 1.00 33.91 465 ILE C C 1
ATOM 12646 O O . ILE C 1 465 ? -81.722 -13.150 -5.294 1.00 30.85 465 ILE C O 1
ATOM 12651 N N . GLU C 1 466 ? -79.711 -12.331 -4.691 1.00 29.31 466 GLU C N 1
ATOM 12652 C CA . GLU C 1 466 ? -79.166 -12.403 -6.039 1.00 31.70 466 GLU C CA 1
ATOM 12653 C C . GLU C 1 466 ? -77.763 -12.990 -6.024 1.00 33.11 466 GLU C C 1
ATOM 12654 O O . GLU C 1 466 ? -76.933 -12.600 -5.199 1.00 30.15 466 GLU C O 1
ATOM 12660 N N . ASN C 1 467 ? -77.509 -13.925 -6.943 1.00 31.71 467 ASN C N 1
ATOM 12661 C CA . ASN C 1 467 ? -76.167 -14.458 -7.193 1.00 33.47 467 ASN C CA 1
ATOM 12662 C C . ASN C 1 467 ? -75.566 -15.103 -5.946 1.00 31.80 467 ASN C C 1
ATOM 12663 O O . ASN C 1 467 ? -74.385 -14.929 -5.643 1.00 30.68 467 ASN C O 1
ATOM 12668 N N . ASN C 1 468 ? -76.379 -15.864 -5.221 1.00 29.03 468 ASN C N 1
ATOM 12669 C CA . ASN C 1 468 ? -75.912 -16.608 -4.063 1.00 30.03 468 ASN C CA 1
ATOM 12670 C C . ASN C 1 468 ? -75.889 -18.099 -4.374 1.00 30.52 468 ASN C C 1
ATOM 12671 O O . ASN C 1 468 ? -76.686 -18.595 -5.176 1.00 30.52 468 ASN C O 1
ATOM 12676 N N . TYR C 1 469 ? -74.961 -18.807 -3.738 1.00 29.81 469 TYR C N 1
ATOM 12677 C CA . TYR C 1 469 ? -74.857 -20.254 -3.860 1.00 31.13 469 TYR C CA 1
ATOM 12678 C C . TYR C 1 469 ? -75.396 -20.909 -2.595 1.00 29.85 469 TYR C C 1
ATOM 12679 O O . TYR C 1 469 ? -75.028 -20.518 -1.483 1.00 31.19 469 TYR C O 1
ATOM 12688 N N . PHE C 1 470 ? -76.255 -21.912 -2.769 1.00 31.89 470 PHE C N 1
ATOM 12689 C CA . PHE C 1 470 ? -76.862 -22.634 -1.659 1.00 30.72 470 PHE C CA 1
ATOM 12690 C C . PHE C 1 470 ? -76.531 -24.115 -1.767 1.00 32.68 470 PHE C C 1
ATOM 12691 O O . PHE C 1 470 ? -76.728 -24.724 -2.823 1.00 32.87 470 PHE C O 1
ATOM 12699 N N . HIS C 1 471 ? -76.029 -24.691 -0.668 1.00 32.19 471 HIS C N 1
ATOM 12700 C CA . HIS C 1 471 ? -75.955 -26.146 -0.504 1.00 31.30 471 HIS C CA 1
ATOM 12701 C C . HIS C 1 471 ? -76.175 -26.424 0.986 1.00 29.70 471 HIS C C 1
ATOM 12702 O O . HIS C 1 471 ? -75.238 -26.574 1.773 1.00 28.32 471 HIS C O 1
ATOM 12709 N N . THR C 1 472 ? -77.445 -26.496 1.373 1.00 30.81 472 THR C N 1
ATOM 12710 C CA . THR C 1 472 ? -77.822 -26.618 2.769 1.00 29.96 472 THR C CA 1
ATOM 12711 C C . THR C 1 472 ? -78.641 -27.883 3.003 1.00 31.75 472 THR C C 1
ATOM 12712 O O . THR C 1 472 ? -79.409 -28.302 2.130 1.00 30.23 472 THR C O 1
ATOM 12716 N N . PRO C 1 473 ? -78.496 -28.517 4.170 1.00 30.81 473 PRO C N 1
ATOM 12717 C CA . PRO C 1 473 ? -79.338 -29.685 4.467 1.00 29.37 473 PRO C CA 1
ATOM 12718 C C . PRO C 1 473 ? -80.782 -29.314 4.726 1.00 30.64 473 PRO C C 1
ATOM 12719 O O . PRO C 1 473 ? -81.681 -30.114 4.437 1.00 32.31 473 PRO C O 1
ATOM 12723 N N . GLY C 1 474 ? -81.033 -28.127 5.270 1.00 31.57 474 GLY C N 1
ATOM 12724 C CA . GLY C 1 474 ? -82.376 -27.615 5.412 1.00 30.34 474 GLY C CA 1
ATOM 12725 C C . GLY C 1 474 ? -82.781 -26.774 4.219 1.00 32.12 474 GLY C C 1
ATOM 12726 O O . GLY C 1 474 ? -82.080 -26.684 3.208 1.00 30.20 474 GLY C O 1
ATOM 12727 N N . SER C 1 475 ? -83.947 -26.147 4.349 1.00 31.37 475 SER C N 1
ATOM 12728 C CA . SER C 1 475 ? -84.433 -25.253 3.307 1.00 33.71 475 SER C CA 1
ATOM 12729 C C . SER C 1 475 ? -83.419 -24.149 3.036 1.00 32.37 475 SER C C 1
ATOM 12730 O O . SER C 1 475 ? -82.934 -23.492 3.963 1.00 31.81 475 SER C O 1
ATOM 12733 N N . ALA C 1 476 ? -83.085 -23.960 1.757 1.00 27.11 476 ALA C N 1
ATOM 12734 C CA . ALA C 1 476 ? -82.171 -22.884 1.393 1.00 30.13 476 ALA C CA 1
ATOM 12735 C C . ALA C 1 476 ? -82.756 -21.527 1.756 1.00 30.68 476 ALA C C 1
ATOM 12736 O O . ALA C 1 476 ? -82.053 -20.658 2.284 1.00 27.75 476 ALA C O 1
ATOM 12738 N N . ILE C 1 477 ? -84.046 -21.334 1.494 1.00 30.73 477 ILE C N 1
ATOM 12739 C CA . ILE C 1 477 ? -84.762 -20.115 1.846 1.00 28.88 477 ILE C CA 1
ATOM 12740 C C . ILE C 1 477 ? -86.046 -20.516 2.556 1.00 32.25 477 ILE C C 1
ATOM 12741 O O . ILE C 1 477 ? -86.777 -21.390 2.076 1.00 33.94 477 ILE C O 1
ATOM 12746 N N . LEU C 1 478 ? -86.316 -19.888 3.697 1.00 29.13 478 LEU C N 1
ATOM 12747 C CA . LEU C 1 478 ? -87.492 -20.203 4.496 1.00 32.69 478 LEU C CA 1
ATOM 12748 C C . LEU C 1 478 ? -88.173 -18.916 4.935 1.00 33.71 478 LEU C C 1
ATOM 12749 O O . LEU C 1 478 ? -87.527 -18.028 5.501 1.00 31.48 478 LEU C O 1
ATOM 12754 N N . PHE C 1 479 ? -89.472 -18.818 4.664 1.00 34.49 479 PHE C N 1
ATOM 12755 C CA . PHE C 1 479 ? -90.319 -17.765 5.209 1.00 31.97 479 PHE C CA 1
ATOM 12756 C C . PHE C 1 479 ? -91.003 -18.334 6.448 1.00 33.22 479 PHE C C 1
ATOM 12757 O O . PHE C 1 479 ? -91.889 -19.187 6.336 1.00 32.59 479 PHE C O 1
ATOM 12765 N N . GLU C 1 480 ? -90.584 -17.873 7.628 1.00 32.93 480 GLU C N 1
ATOM 12766 C CA . GLU C 1 480 ? -91.106 -18.435 8.869 1.00 35.32 480 GLU C CA 1
ATOM 12767 C C . GLU C 1 480 ? -91.808 -17.374 9.708 1.00 33.61 480 GLU C C 1
ATOM 12768 O O . GLU C 1 480 ? -92.727 -16.704 9.227 1.00 31.94 480 GLU C O 1
ATOM 12774 N N . GLY C 1 481 ? -91.386 -17.217 10.959 1.00 33.28 481 GLY C N 1
ATOM 12775 C CA . GLY C 1 481 ? -92.066 -16.330 11.882 1.00 32.03 481 GLY C CA 1
ATOM 12776 C C . GLY C 1 481 ? -93.261 -16.992 12.535 1.00 32.47 481 GLY C C 1
ATOM 12777 O O . GLY C 1 481 ? -93.910 -17.849 11.928 1.00 30.86 481 GLY C O 1
ATOM 12778 N N . ASP C 1 482 ? -93.556 -16.613 13.775 1.00 34.28 482 ASP C N 1
ATOM 12779 C CA . ASP C 1 482 ? -94.723 -17.129 14.479 1.00 32.99 482 ASP C CA 1
ATOM 12780 C C . ASP C 1 482 ? -95.007 -16.226 15.668 1.00 34.05 482 ASP C C 1
ATOM 12781 O O . ASP C 1 482 ? -94.190 -15.384 16.045 1.00 33.01 482 ASP C O 1
ATOM 12786 N N . ALA C 1 483 ? -96.178 -16.425 16.264 1.00 33.59 483 ALA C N 1
ATOM 12787 C CA . ALA C 1 483 ? -96.568 -15.757 17.498 1.00 33.23 483 ALA C CA 1
ATOM 12788 C C . ALA C 1 483 ? -96.990 -16.781 18.541 1.00 33.70 483 ALA C C 1
ATOM 12789 O O . ALA C 1 483 ? -97.965 -16.587 19.273 1.00 35.54 483 ALA C O 1
ATOM 12791 N N . ASN C 1 484 ? -96.260 -17.896 18.619 1.00 34.24 484 ASN C N 1
ATOM 12792 C CA . ASN C 1 484 ? -96.566 -18.944 19.589 1.00 34.96 484 ASN C CA 1
ATOM 12793 C C . ASN C 1 484 ? -95.345 -19.586 20.235 1.00 31.87 484 ASN C C 1
ATOM 12794 O O . ASN C 1 484 ? -95.503 -20.225 21.280 1.00 33.10 484 ASN C O 1
ATOM 12799 N N . PHE C 1 485 ? -94.143 -19.458 19.672 1.00 31.71 485 PHE C N 1
ATOM 12800 C CA . PHE C 1 485 ? -92.952 -19.988 20.327 1.00 31.19 485 PHE C CA 1
ATOM 12801 C C . PHE C 1 485 ? -91.749 -19.077 20.118 1.00 32.60 485 PHE C C 1
ATOM 12802 O O . PHE C 1 485 ? -91.236 -18.490 21.075 1.00 33.77 485 PHE C O 1
ATOM 12810 N N . TRP C 1 486 ? -91.279 -18.967 18.873 1.00 30.75 486 TRP C N 1
ATOM 12811 C CA . TRP C 1 486 ? -90.157 -18.077 18.593 1.00 30.98 486 TRP C CA 1
ATOM 12812 C C . TRP C 1 486 ? -90.553 -16.615 18.746 1.00 30.97 486 TRP C C 1
ATOM 12813 O O . TRP C 1 486 ? -89.717 -15.784 19.120 1.00 27.48 486 TRP C O 1
ATOM 12824 N N . PHE C 1 487 ? -91.816 -16.293 18.470 1.00 29.60 487 PHE C N 1
ATOM 12825 C CA . PHE C 1 487 ? -92.337 -14.930 18.552 1.00 27.22 487 PHE C CA 1
ATOM 12826 C C . PHE C 1 487 ? -91.475 -13.965 17.744 1.00 29.92 487 PHE C C 1
ATOM 12827 O O . PHE C 1 487 ? -91.028 -12.923 18.230 1.00 29.37 487 PHE C O 1
ATOM 12835 N N . GLU C 1 488 ? -91.239 -14.334 16.490 1.00 27.96 488 GLU C N 1
ATOM 12836 C CA . GLU C 1 488 ? -90.488 -13.518 15.549 1.00 30.16 488 GLU C CA 1
ATOM 12837 C C . GLU C 1 488 ? -91.434 -13.017 14.469 1.00 28.88 488 GLU C C 1
ATOM 12838 O O . GLU C 1 488 ? -92.205 -13.797 13.901 1.00 27.06 488 GLU C O 1
ATOM 12844 N N . GLN C 1 489 ? -91.383 -11.717 14.201 1.00 32.02 489 GLN C N 1
ATOM 12845 C CA . GLN C 1 489 ? -92.246 -11.097 13.206 1.00 30.44 489 GLN C CA 1
ATOM 12846 C C . GLN C 1 489 ? -91.606 -11.234 11.830 1.00 30.46 489 GLN C C 1
ATOM 12847 O O . GLN C 1 489 ? -90.455 -10.831 11.630 1.00 31.82 489 GLN C O 1
ATOM 12853 N N . GLY C 1 490 ? -92.350 -11.802 10.890 1.00 32.77 490 GLY C N 1
ATOM 12854 C CA . GLY C 1 490 ? -91.907 -11.948 9.517 1.00 33.21 490 GLY C CA 1
ATOM 12855 C C . GLY C 1 490 ? -92.945 -11.389 8.565 1.00 34.13 490 GLY C C 1
ATOM 12856 O O . GLY C 1 490 ? -93.534 -10.333 8.795 1.00 31.13 490 GLY C O 1
ATOM 12857 N N . GLY C 1 491 ? -93.168 -12.120 7.477 1.00 33.48 491 GLY C N 1
ATOM 12858 C CA . GLY C 1 491 ? -94.152 -11.714 6.495 1.00 31.44 491 GLY C CA 1
ATOM 12859 C C . GLY C 1 491 ? -93.593 -10.757 5.464 1.00 33.51 491 GLY C C 1
ATOM 12860 O O . GLY C 1 491 ? -93.539 -9.547 5.696 1.00 34.05 491 GLY C O 1
ATOM 12861 N N . VAL C 1 492 ? -93.177 -11.287 4.317 1.00 29.02 492 VAL C N 1
ATOM 12862 C CA . VAL C 1 492 ? -92.544 -10.456 3.303 1.00 30.50 492 VAL C CA 1
ATOM 12863 C C . VAL C 1 492 ? -93.604 -9.714 2.494 1.00 33.11 492 VAL C C 1
ATOM 12864 O O . VAL C 1 492 ? -94.774 -10.103 2.431 1.00 33.37 492 VAL C O 1
ATOM 12868 N N . SER C 1 493 ? -93.175 -8.620 1.863 1.00 31.77 493 SER C N 1
ATOM 12869 C CA . SER C 1 493 ? -94.033 -7.865 0.962 1.00 33.53 493 SER C CA 1
ATOM 12870 C C . SER C 1 493 ? -93.359 -7.483 -0.349 1.00 33.42 493 SER C C 1
ATOM 12871 O O . SER C 1 493 ? -94.032 -6.911 -1.211 1.00 32.47 493 SER C O 1
ATOM 12874 N N . ASP C 1 494 ? -92.067 -7.769 -0.532 1.00 30.11 494 ASP C N 1
ATOM 12875 C CA . ASP C 1 494 ? -91.367 -7.425 -1.768 1.00 34.10 494 ASP C CA 1
ATOM 12876 C C . ASP C 1 494 ? -90.048 -8.200 -1.767 1.00 32.21 494 ASP C C 1
ATOM 12877 O O . ASP C 1 494 ? -89.070 -7.755 -1.162 1.00 32.69 494 ASP C O 1
ATOM 12882 N N . VAL C 1 495 ? -90.034 -9.343 -2.446 1.00 30.30 495 VAL C N 1
ATOM 12883 C CA . VAL C 1 495 ? -88.875 -10.227 -2.469 1.00 34.37 495 VAL C CA 1
ATOM 12884 C C . VAL C 1 495 ? -88.551 -10.572 -3.914 1.00 34.19 495 VAL C C 1
ATOM 12885 O O . VAL C 1 495 ? -89.442 -10.951 -4.681 1.00 31.85 495 VAL C O 1
ATOM 12889 N N . THR C 1 496 ? -87.279 -10.435 -4.281 1.00 29.67 496 THR C N 1
ATOM 12890 C CA . THR C 1 496 ? -86.769 -10.851 -5.581 1.00 29.92 496 THR C CA 1
ATOM 12891 C C . THR C 1 496 ? -85.647 -11.855 -5.360 1.00 32.94 496 THR C C 1
ATOM 12892 O O . THR C 1 496 ? -84.636 -11.531 -4.727 1.00 32.08 496 THR C O 1
ATOM 12896 N N . ILE C 1 497 ? -85.826 -13.067 -5.878 1.00 30.64 497 ILE C N 1
ATOM 12897 C CA . ILE C 1 497 ? -84.842 -14.140 -5.770 1.00 31.08 497 ILE C CA 1
ATOM 12898 C C . ILE C 1 497 ? -84.389 -14.455 -7.190 1.00 33.69 497 ILE C C 1
ATOM 12899 O O . ILE C 1 497 ? -85.073 -15.182 -7.921 1.00 34.19 497 ILE C O 1
ATOM 12904 N N . LYS C 1 498 ? -83.239 -13.915 -7.593 1.00 31.85 498 LYS C N 1
ATOM 12905 C CA . LYS C 1 498 ? -82.821 -13.969 -8.986 1.00 33.81 498 LYS C CA 1
ATOM 12906 C C . LYS C 1 498 ? -81.381 -14.442 -9.119 1.00 31.87 498 LYS C C 1
ATOM 12907 O O . LYS C 1 498 ? -80.506 -14.039 -8.349 1.00 32.33 498 LYS C O 1
ATOM 12912 N N . ASN C 1 499 ? -81.154 -15.308 -10.109 1.00 33.03 499 ASN C N 1
ATOM 12913 C CA . ASN C 1 499 ? -79.814 -15.717 -10.537 1.00 33.29 499 ASN C CA 1
ATOM 12914 C C . ASN C 1 499 ? -79.014 -16.362 -9.407 1.00 34.63 499 ASN C C 1
ATOM 12915 O O . ASN C 1 499 ? -77.797 -16.191 -9.307 1.00 30.98 499 ASN C O 1
ATOM 12920 N N . ASN C 1 500 ? -79.692 -17.125 -8.559 1.00 29.41 500 ASN C N 1
ATOM 12921 C CA . ASN C 1 500 ? -79.023 -17.916 -7.539 1.00 33.69 500 ASN C CA 1
ATOM 12922 C C . ASN C 1 500 ? -78.818 -19.342 -8.038 1.00 31.34 500 ASN C C 1
ATOM 12923 O O . ASN C 1 500 ? -79.395 -19.768 -9.041 1.00 33.62 500 ASN C O 1
ATOM 12928 N N . VAL C 1 501 ? -77.975 -20.082 -7.325 1.00 31.33 501 VAL C N 1
ATOM 12929 C CA . VAL C 1 501 ? -77.731 -21.492 -7.605 1.00 29.40 501 VAL C CA 1
ATOM 12930 C C . VAL C 1 501 ? -78.077 -22.285 -6.353 1.00 31.19 501 VAL C C 1
ATOM 12931 O O . VAL C 1 501 ? -77.447 -22.107 -5.303 1.00 31.16 501 VAL C O 1
ATOM 12935 N N . PHE C 1 502 ? -79.080 -23.150 -6.463 1.00 33.13 502 PHE C N 1
ATOM 12936 C CA . PHE C 1 502 ? -79.493 -24.044 -5.385 1.00 30.04 502 PHE C CA 1
ATOM 12937 C C . PHE C 1 502 ? -79.036 -25.447 -5.770 1.00 35.21 502 PHE C C 1
ATOM 12938 O O . PHE C 1 502 ? -79.711 -26.138 -6.539 1.00 35.19 502 PHE C O 1
ATOM 12946 N N . GLU C 1 503 ? -77.888 -25.865 -5.243 1.00 31.74 503 GLU C N 1
ATOM 12947 C CA . GLU C 1 503 ? -77.288 -27.148 -5.601 1.00 31.95 503 GLU C CA 1
ATOM 12948 C C . GLU C 1 503 ? -77.551 -28.152 -4.485 1.00 31.95 503 GLU C C 1
ATOM 12949 O O . GLU C 1 503 ? -76.899 -28.119 -3.438 1.00 31.51 503 GLU C O 1
ATOM 12955 N N . ASN C 1 504 ? -78.509 -29.051 -4.723 1.00 30.77 504 ASN C N 1
ATOM 12956 C CA . ASN C 1 504 ? -78.785 -30.179 -3.832 1.00 29.85 504 ASN C CA 1
ATOM 12957 C C . ASN C 1 504 ? -79.059 -29.713 -2.404 1.00 32.58 504 ASN C C 1
ATOM 12958 O O . ASN C 1 504 ? -78.609 -30.326 -1.433 1.00 30.54 504 ASN C O 1
ATOM 12963 N N . SER C 1 505 ? -79.796 -28.614 -2.276 1.00 33.62 505 SER C N 1
ATOM 12964 C CA . SER C 1 505 ? -80.197 -28.129 -0.967 1.00 31.91 505 SER C CA 1
ATOM 12965 C C . SER C 1 505 ? -81.418 -28.898 -0.471 1.00 29.64 505 SER C C 1
ATOM 12966 O O . SER C 1 505 ? -82.070 -29.634 -1.218 1.00 32.02 505 SER C O 1
ATOM 12969 N N . PHE C 1 506 ? -81.721 -28.716 0.814 1.00 32.23 506 PHE C N 1
ATOM 12970 C CA . PHE C 1 506 ? -82.768 -29.479 1.491 1.00 31.61 506 PHE C CA 1
ATOM 12971 C C . PHE C 1 506 ? -82.550 -30.980 1.310 1.00 30.68 506 PHE C C 1
ATOM 12972 O O . PHE C 1 506 ? -83.482 -31.743 1.050 1.00 30.27 506 PHE C O 1
ATOM 12980 N N . TYR C 1 507 ? -81.296 -31.411 1.434 1.00 28.11 507 TYR C N 1
ATOM 12981 C CA . TYR C 1 507 ? -81.006 -32.836 1.346 1.00 28.41 507 TYR C CA 1
ATOM 12982 C C . TYR C 1 507 ? -81.254 -33.561 2.662 1.00 31.61 507 TYR C C 1
ATOM 12983 O O . TYR C 1 507 ? -81.073 -34.781 2.722 1.00 32.36 507 TYR C O 1
ATOM 12992 N N . SER C 1 508 ? -81.663 -32.841 3.706 1.00 29.13 508 SER C N 1
ATOM 12993 C CA . SER C 1 508 ? -82.099 -33.466 4.946 1.00 31.63 508 SER C CA 1
ATOM 12994 C C . SER C 1 508 ? -83.497 -32.978 5.307 1.00 33.84 508 SER C C 1
ATOM 12995 O O . SER C 1 508 ? -84.337 -32.809 4.419 1.00 32.87 508 SER C O 1
ATOM 12998 N N . GLN C 1 509 ? -83.765 -32.731 6.595 1.00 33.92 509 GLN C N 1
ATOM 12999 C CA . GLN C 1 509 ? -85.144 -32.579 7.051 1.00 35.83 509 GLN C CA 1
ATOM 13000 C C . GLN C 1 509 ? -85.404 -31.270 7.798 1.00 37.72 509 GLN C C 1
ATOM 13001 O O . GLN C 1 509 ? -86.439 -31.143 8.463 1.00 39.30 509 GLN C O 1
ATOM 13007 N N . TRP C 1 510 ? -84.509 -30.288 7.699 1.00 33.53 510 TRP C N 1
ATOM 13008 C CA . TRP C 1 510 ? -84.700 -29.012 8.394 1.00 34.28 510 TRP C CA 1
ATOM 13009 C C . TRP C 1 510 ? -85.491 -28.047 7.508 1.00 36.38 510 TRP C C 1
ATOM 13010 O O . TRP C 1 510 ? -84.992 -27.028 7.028 1.00 34.54 510 TRP C O 1
ATOM 13021 N N . GLY C 1 511 ? -86.756 -28.379 7.309 1.00 38.36 511 GLY C N 1
ATOM 13022 C CA . GLY C 1 511 ? -87.640 -27.539 6.527 1.00 36.72 511 GLY C CA 1
ATOM 13023 C C . GLY C 1 511 ? -88.685 -28.377 5.818 1.00 33.94 511 GLY C C 1
ATOM 13024 O O . GLY C 1 511 ? -88.971 -29.502 6.216 1.00 38.10 511 GLY C O 1
ATOM 13025 N N . LYS C 1 512 ? -89.248 -27.796 4.751 1.00 36.50 512 LYS C N 1
ATOM 13026 C CA . LYS C 1 512 ? -90.296 -28.444 3.970 1.00 35.72 512 LYS C CA 1
ATOM 13027 C C . LYS C 1 512 ? -90.053 -28.323 2.469 1.00 35.44 512 LYS C C 1
ATOM 13028 O O . LYS C 1 512 ? -90.994 -28.472 1.683 1.00 33.77 512 LYS C O 1
ATOM 13034 N N . GLY C 1 513 ? -88.826 -28.060 2.058 1.00 33.22 513 GLY C N 1
ATOM 13035 C CA . GLY C 1 513 ? -88.513 -27.884 0.654 1.00 33.98 513 GLY C CA 1
ATOM 13036 C C . GLY C 1 513 ? -87.328 -26.954 0.495 1.00 32.98 513 GLY C C 1
ATOM 13037 O O . GLY C 1 513 ? -86.795 -26.419 1.459 1.00 32.41 513 GLY C O 1
ATOM 13038 N N . ILE C 1 514 ? -86.921 -26.776 -0.762 1.00 32.90 514 ILE C N 1
ATOM 13039 C CA . ILE C 1 514 ? -85.787 -25.903 -1.053 1.00 30.47 514 ILE C CA 1
ATOM 13040 C C . ILE C 1 514 ? -86.129 -24.459 -0.709 1.00 31.51 514 ILE C C 1
ATOM 13041 O O . ILE C 1 514 ? -85.363 -23.766 -0.029 1.00 28.29 514 ILE C O 1
ATOM 13046 N N . ILE C 1 515 ? -87.281 -23.986 -1.176 1.00 32.26 515 ILE C N 1
ATOM 13047 C CA . ILE C 1 515 ? -87.842 -22.697 -0.787 1.00 27.23 515 ILE C CA 1
ATOM 13048 C C . ILE C 1 515 ? -89.235 -22.969 -0.239 1.00 31.70 515 ILE C C 1
ATOM 13049 O O . ILE C 1 515 ? -90.115 -23.430 -0.976 1.00 30.93 515 ILE C O 1
ATOM 13054 N N . ALA C 1 516 ? -89.438 -22.696 1.048 1.00 31.28 516 ALA C N 1
ATOM 13055 C CA . ALA C 1 516 ? -90.653 -23.141 1.713 1.00 32.44 516 ALA C CA 1
ATOM 13056 C C . ALA C 1 516 ? -91.192 -22.062 2.642 1.00 37.63 516 ALA C C 1
ATOM 13057 O O . ALA C 1 516 ? -90.464 -21.184 3.112 1.00 35.52 516 ALA C O 1
ATOM 13059 N N . VAL C 1 517 ? -92.495 -22.152 2.897 1.00 40.10 517 VAL C N 1
ATOM 13060 C CA . VAL C 1 517 ? -93.188 -21.343 3.891 1.00 34.80 517 VAL C CA 1
ATOM 13061 C C . VAL C 1 517 ? -93.455 -22.219 5.105 1.00 38.44 517 VAL C C 1
ATOM 13062 O O . VAL C 1 517 ? -93.859 -23.380 4.968 1.00 38.41 517 VAL C O 1
ATOM 13066 N N . ASP C 1 518 ? -93.219 -21.675 6.299 1.00 34.61 518 ASP C N 1
ATOM 13067 C CA . ASP C 1 518 ? -93.519 -22.404 7.527 1.00 36.03 518 ASP C CA 1
ATOM 13068 C C . ASP C 1 518 ? -93.897 -21.433 8.639 1.00 37.80 518 ASP C C 1
ATOM 13069 O O . ASP C 1 518 ? -93.556 -21.641 9.809 1.00 35.39 518 ASP C O 1
ATOM 13074 N N . ALA C 1 519 ? -94.607 -20.364 8.288 1.00 35.96 519 ALA C N 1
ATOM 13075 C CA . ALA C 1 519 ? -95.062 -19.411 9.289 1.00 38.42 519 ALA C CA 1
ATOM 13076 C C . ALA C 1 519 ? -96.054 -20.073 10.239 1.00 39.01 519 ALA C C 1
ATOM 13077 O O . ALA C 1 519 ? -96.780 -21.000 9.871 1.00 37.85 519 ALA C O 1
ATOM 13079 N N . GLY C 1 520 ? -96.079 -19.586 11.478 1.00 40.66 520 GLY C N 1
ATOM 13080 C CA . GLY C 1 520 ? -96.957 -20.140 12.490 1.00 38.11 520 GLY C CA 1
ATOM 13081 C C . GLY C 1 520 ? -98.413 -19.771 12.298 1.00 39.30 520 GLY C C 1
ATOM 13082 O O . GLY C 1 520 ? -98.995 -19.060 13.123 1.00 42.17 520 GLY C O 1
ATOM 13083 N N . ILE C 1 521 ? -99.013 -20.248 11.211 1.00 40.45 521 ILE C N 1
ATOM 13084 C CA . ILE C 1 521 ? -100.416 -19.999 10.899 1.00 42.20 521 ILE C CA 1
ATOM 13085 C C . ILE C 1 521 ? -101.168 -21.314 11.048 1.00 40.27 521 ILE C C 1
ATOM 13086 O O . ILE C 1 521 ? -100.870 -22.290 10.347 1.00 43.24 521 ILE C O 1
ATOM 13091 N N . ASP C 1 522 ? -102.138 -21.340 11.960 1.00 43.02 522 ASP C N 1
ATOM 13092 C CA . ASP C 1 522 ? -102.937 -22.540 12.166 1.00 44.85 522 ASP C CA 1
ATOM 13093 C C . ASP C 1 522 ? -103.701 -22.900 10.896 1.00 44.21 522 ASP C C 1
ATOM 13094 O O . ASP C 1 522 ? -104.032 -22.037 10.078 1.00 39.96 522 ASP C O 1
ATOM 13099 N N . ASP C 1 523 ? -103.978 -24.199 10.739 1.00 42.65 523 ASP C N 1
ATOM 13100 C CA . ASP C 1 523 ? -104.631 -24.683 9.526 1.00 45.79 523 ASP C CA 1
ATOM 13101 C C . ASP C 1 523 ? -105.979 -24.008 9.308 1.00 46.56 523 ASP C C 1
ATOM 13102 O O . ASP C 1 523 ? -106.372 -23.745 8.165 1.00 45.11 523 ASP C O 1
ATOM 13107 N N . LYS C 1 524 ? -106.697 -23.709 10.392 1.00 47.44 524 LYS C N 1
ATOM 13108 C CA . LYS C 1 524 ? -108.006 -23.078 10.283 1.00 46.35 524 LYS C CA 1
ATOM 13109 C C . LYS C 1 524 ? -107.943 -21.668 9.712 1.00 45.12 524 LYS C C 1
ATOM 13110 O O . LYS C 1 524 ? -108.985 -21.133 9.320 1.00 45.73 524 LYS C O 1
ATOM 13112 N N . PHE C 1 525 ? -106.758 -21.059 9.645 1.00 40.84 525 PHE C N 1
ATOM 13113 C CA . PHE C 1 525 ? -106.618 -19.686 9.184 1.00 42.14 525 PHE C CA 1
ATOM 13114 C C . PHE C 1 525 ? -105.737 -19.536 7.951 1.00 42.88 525 PHE C C 1
ATOM 13115 O O . PHE C 1 525 ? -105.516 -18.404 7.506 1.00 42.20 525 PHE C O 1
ATOM 13123 N N . LYS C 1 526 ? -105.226 -20.634 7.387 1.00 44.17 526 LYS C N 1
ATOM 13124 C CA . LYS C 1 526 ? -104.348 -20.524 6.225 1.00 43.61 526 LYS C CA 1
ATOM 13125 C C . LYS C 1 526 ? -105.087 -19.950 5.023 1.00 40.28 526 LYS C C 1
ATOM 13126 O O . LYS C 1 526 ? -104.510 -19.191 4.235 1.00 39.93 526 LYS C O 1
ATOM 13132 N N . GLU C 1 527 ? -106.366 -20.298 4.868 1.00 40.59 527 GLU C N 1
ATOM 13133 C CA . GLU C 1 527 ? -107.116 -19.844 3.703 1.00 42.73 527 GLU C CA 1
ATOM 13134 C C . GLU C 1 527 ? -107.395 -18.347 3.754 1.00 41.29 527 GLU C C 1
ATOM 13135 O O . GLU C 1 527 ? -107.516 -17.707 2.704 1.00 42.48 527 GLU C O 1
ATOM 13141 N N . THR C 1 528 ? -107.493 -17.769 4.951 1.00 42.96 528 THR C N 1
ATOM 13142 C CA . THR C 1 528 ? -107.813 -16.351 5.080 1.00 44.58 528 THR C CA 1
ATOM 13143 C C . THR C 1 528 ? -106.582 -15.469 5.223 1.00 44.11 528 THR C C 1
ATOM 13144 O O . THR C 1 528 ? -106.593 -14.325 4.754 1.00 50.56 528 THR C O 1
ATOM 13148 N N . SER C 1 529 ? -105.523 -15.966 5.857 1.00 43.31 529 SER C N 1
ATOM 13149 C CA . SER C 1 529 ? -104.340 -15.152 6.099 1.00 37.23 529 SER C CA 1
ATOM 13150 C C . SER C 1 529 ? -103.411 -15.178 4.895 1.00 38.67 529 SER C C 1
ATOM 13151 O O . SER C 1 529 ? -103.214 -16.221 4.266 1.00 39.14 529 SER C O 1
ATOM 13154 N N . ARG C 1 530 ? -102.831 -14.020 4.582 1.00 37.34 530 ARG C N 1
ATOM 13155 C CA . ARG C 1 530 ? -101.849 -13.887 3.504 1.00 37.82 530 ARG C CA 1
ATOM 13156 C C . ARG C 1 530 ? -100.628 -13.191 4.101 1.00 40.15 530 ARG C C 1
ATOM 13157 O O . ARG C 1 530 ? -100.491 -11.967 4.022 1.00 39.32 530 ARG C O 1
ATOM 13165 N N . TYR C 1 531 ? -99.740 -13.990 4.696 1.00 35.39 531 TYR C N 1
ATOM 13166 C CA . TYR C 1 531 ? -98.609 -13.462 5.449 1.00 35.98 531 TYR C CA 1
ATOM 13167 C C . TYR C 1 531 ? -97.481 -12.979 4.546 1.00 36.85 531 TYR C C 1
ATOM 13168 O O . TYR C 1 531 ? -96.809 -11.998 4.878 1.00 37.24 531 TYR C O 1
ATOM 13177 N N . ASN C 1 532 ? -97.259 -13.642 3.413 1.00 35.22 532 ASN C N 1
ATOM 13178 C CA . ASN C 1 532 ? -96.174 -13.307 2.500 1.00 34.86 532 ASN C CA 1
ATOM 13179 C C . ASN C 1 532 ? -96.741 -12.942 1.135 1.00 35.82 532 ASN C C 1
ATOM 13180 O O . ASN C 1 532 ? -97.631 -13.626 0.621 1.00 38.50 532 ASN C O 1
ATOM 13185 N N . LYS C 1 533 ? -96.222 -11.862 0.550 1.00 36.43 533 LYS C N 1
ATOM 13186 C CA . LYS C 1 533 ? -96.755 -11.334 -0.699 1.00 38.19 533 LYS C CA 1
ATOM 13187 C C . LYS C 1 533 ? -95.629 -10.819 -1.584 1.00 35.16 533 LYS C C 1
ATOM 13188 O O . LYS C 1 533 ? -94.566 -10.421 -1.098 1.00 37.65 533 LYS C O 1
ATOM 13194 N N . ASN C 1 534 ? -95.882 -10.836 -2.895 1.00 37.55 534 ASN C N 1
ATOM 13195 C CA . ASN C 1 534 ? -95.049 -10.179 -3.906 1.00 35.71 534 ASN C CA 1
ATOM 13196 C C . ASN C 1 534 ? -93.627 -10.749 -3.910 1.00 33.46 534 ASN C C 1
ATOM 13197 O O . ASN C 1 534 ? -92.653 -10.096 -3.533 1.00 33.23 534 ASN C O 1
ATOM 13202 N N . ILE C 1 535 ? -93.538 -11.993 -4.374 1.00 34.17 535 ILE C N 1
ATOM 13203 C CA . ILE C 1 535 ? -92.282 -12.730 -4.447 1.00 32.50 535 ILE C CA 1
ATOM 13204 C C . ILE C 1 535 ? -92.025 -13.099 -5.901 1.00 34.27 535 ILE C C 1
ATOM 13205 O O . ILE C 1 535 ? -92.916 -13.620 -6.581 1.00 32.63 535 ILE C O 1
ATOM 13210 N N . VAL C 1 536 ? -90.812 -12.828 -6.376 1.00 30.08 536 VAL C N 1
ATOM 13211 C CA . VAL C 1 536 ? -90.400 -13.163 -7.735 1.00 33.16 536 VAL C CA 1
ATOM 13212 C C . VAL C 1 536 ? -89.173 -14.059 -7.648 1.00 33.14 536 VAL C C 1
ATOM 13213 O O . VAL C 1 536 ? -88.167 -13.687 -7.030 1.00 32.82 536 VAL C O 1
ATOM 13217 N N . ILE C 1 537 ? -89.257 -15.234 -8.265 1.00 32.57 537 ILE C N 1
ATOM 13218 C CA . ILE C 1 537 ? -88.171 -16.209 -8.289 1.00 33.70 537 ILE C CA 1
ATOM 13219 C C . ILE C 1 537 ? -87.871 -16.491 -9.756 1.00 34.89 537 ILE C C 1
ATOM 13220 O O . ILE C 1 537 ? -88.554 -17.301 -10.394 1.00 37.49 537 ILE C O 1
ATOM 13225 N N . LYS C 1 538 ? -86.851 -15.828 -10.300 1.00 33.93 538 LYS C N 1
ATOM 13226 C CA . LYS C 1 538 ? -86.544 -15.932 -11.718 1.00 35.78 538 LYS C CA 1
ATOM 13227 C C . LYS C 1 538 ? -85.042 -16.058 -11.926 1.00 33.16 538 LYS C C 1
ATOM 13228 O O . LYS C 1 538 ? -84.246 -15.595 -11.108 1.00 30.37 538 LYS C O 1
ATOM 13234 N N . GLY C 1 539 ? -84.664 -16.695 -13.033 1.00 31.47 539 GLY C N 1
ATOM 13235 C CA . GLY C 1 539 ? -83.268 -16.792 -13.412 1.00 30.94 539 GLY C CA 1
ATOM 13236 C C . GLY C 1 539 ? -82.407 -17.666 -12.532 1.00 34.91 539 GLY C C 1
ATOM 13237 O O . GLY C 1 539 ? -81.179 -17.596 -12.633 1.00 34.41 539 GLY C O 1
ATOM 13238 N N . ASN C 1 540 ? -83.002 -18.490 -11.677 1.00 32.27 540 ASN C N 1
ATOM 13239 C CA . ASN C 1 540 ? -82.241 -19.338 -10.775 1.00 33.86 540 ASN C CA 1
ATOM 13240 C C . ASN C 1 540 ? -82.007 -20.713 -11.392 1.00 34.50 540 ASN C C 1
ATOM 13241 O O . ASN C 1 540 ? -82.749 -21.169 -12.265 1.00 32.12 540 ASN C O 1
ATOM 13246 N N . THR C 1 541 ? -80.955 -21.375 -10.920 1.00 29.69 541 THR C N 1
ATOM 13247 C CA . THR C 1 541 ? -80.649 -22.746 -11.305 1.00 32.93 541 THR C CA 1
ATOM 13248 C C . THR C 1 541 ? -80.848 -23.643 -10.092 1.00 32.68 541 THR C C 1
ATOM 13249 O O . THR C 1 541 ? -80.163 -23.481 -9.075 1.00 32.78 541 THR C O 1
ATOM 13253 N N . PHE C 1 542 ? -81.789 -24.578 -10.199 1.00 32.18 542 PHE C N 1
ATOM 13254 C CA . PHE C 1 542 ? -82.091 -25.533 -9.139 1.00 29.47 542 PHE C CA 1
ATOM 13255 C C . PHE C 1 542 ? -81.533 -26.891 -9.545 1.00 33.22 542 PHE C C 1
ATOM 13256 O O . PHE C 1 542 ? -82.076 -27.550 -10.438 1.00 31.07 542 PHE C O 1
ATOM 13264 N N . LYS C 1 543 ? -80.450 -27.306 -8.894 1.00 29.76 543 LYS C N 1
ATOM 13265 C CA . LYS C 1 543 ? -79.872 -28.630 -9.091 1.00 30.57 543 LYS C CA 1
ATOM 13266 C C . LYS C 1 543 ? -80.420 -29.543 -8.000 1.00 33.44 543 LYS C C 1
ATOM 13267 O O . LYS C 1 543 ? -80.008 -29.453 -6.838 1.00 34.68 543 LYS C O 1
ATOM 13273 N N . VAL C 1 544 ? -81.353 -30.416 -8.373 1.00 33.59 544 VAL C N 1
ATOM 13274 C CA . VAL C 1 544 ? -82.095 -31.242 -7.430 1.00 33.15 544 VAL C CA 1
ATOM 13275 C C . VAL C 1 544 ? -81.738 -32.704 -7.660 1.00 35.66 544 VAL C C 1
ATOM 13276 O O . VAL C 1 544 ? -81.523 -33.130 -8.801 1.00 36.48 544 VAL C O 1
ATOM 13280 N N . PHE C 1 545 ? -81.678 -33.474 -6.571 1.00 37.01 545 PHE C N 1
ATOM 13281 C CA . PHE C 1 545 ? -81.357 -34.893 -6.653 1.00 33.20 545 PHE C CA 1
ATOM 13282 C C . PHE C 1 545 ? -82.580 -35.795 -6.552 1.00 34.29 545 PHE C C 1
ATOM 13283 O O . PHE C 1 545 ? -82.494 -36.969 -6.929 1.00 36.20 545 PHE C O 1
ATOM 13291 N N . ASP C 1 546 ? -83.700 -35.289 -6.051 1.00 32.95 546 ASP C N 1
ATOM 13292 C CA . ASP C 1 546 ? -84.955 -36.035 -6.065 1.00 31.58 546 ASP C CA 1
ATOM 13293 C C . ASP C 1 546 ? -86.076 -35.043 -6.355 1.00 31.84 546 ASP C C 1
ATOM 13294 O O . ASP C 1 546 ? -85.845 -33.941 -6.865 1.00 35.64 546 ASP C O 1
ATOM 13299 N N . LYS C 1 547 ? -87.309 -35.428 -6.042 1.00 33.34 547 LYS C N 1
ATOM 13300 C CA . LYS C 1 547 ? -88.478 -34.607 -6.335 1.00 36.84 547 LYS C CA 1
ATOM 13301 C C . LYS C 1 547 ? -89.079 -34.016 -5.065 1.00 33.71 547 LYS C C 1
ATOM 13302 O O . LYS C 1 547 ? -90.299 -33.910 -4.921 1.00 34.96 547 LYS C O 1
ATOM 13307 N N . ALA C 1 548 ? -88.215 -33.623 -4.134 1.00 33.01 548 ALA C N 1
ATOM 13308 C CA . ALA C 1 548 ? -88.649 -32.826 -3.001 1.00 33.44 548 ALA C CA 1
ATOM 13309 C C . ALA C 1 548 ? -89.134 -31.465 -3.499 1.00 34.69 548 ALA C C 1
ATOM 13310 O O . ALA C 1 548 ? -88.726 -31.010 -4.573 1.00 32.74 548 ALA C O 1
ATOM 13312 N N . PRO C 1 549 ? -90.013 -30.799 -2.751 1.00 34.42 549 PRO C N 1
ATOM 13313 C CA . PRO C 1 549 ? -90.578 -29.534 -3.239 1.00 34.16 549 PRO C CA 1
ATOM 13314 C C . PRO C 1 549 ? -89.501 -28.489 -3.490 1.00 32.11 549 PRO C C 1
ATOM 13315 O O . PRO C 1 549 ? -88.680 -28.194 -2.619 1.00 33.82 549 PRO C O 1
ATOM 13319 N N . ILE C 1 550 ? -89.497 -27.944 -4.709 1.00 31.52 550 ILE C N 1
ATOM 13320 C CA . ILE C 1 550 ? -88.737 -26.726 -4.961 1.00 32.13 550 ILE C CA 1
ATOM 13321 C C . ILE C 1 550 ? -89.408 -25.548 -4.269 1.00 32.86 550 ILE C C 1
ATOM 13322 O O . ILE C 1 550 ? -88.743 -24.708 -3.651 1.00 33.54 550 ILE C O 1
ATOM 13327 N N . LEU C 1 551 ? -90.734 -25.476 -4.354 1.00 35.35 551 LEU C N 1
ATOM 13328 C CA . LEU C 1 551 ? -91.535 -24.507 -3.622 1.00 33.67 551 LEU C CA 1
ATOM 13329 C C . LEU C 1 551 ? -92.550 -25.255 -2.771 1.00 34.84 551 LEU C C 1
ATOM 13330 O O . LEU C 1 551 ? -93.225 -26.167 -3.262 1.00 37.07 551 LEU C O 1
ATOM 13335 N N . ASN C 1 552 ? -92.647 -24.879 -1.498 1.00 38.71 552 ASN C N 1
ATOM 13336 C CA . ASN C 1 552 ? -93.675 -25.386 -0.589 1.00 34.20 552 ASN C CA 1
ATOM 13337 C C . ASN C 1 552 ? -94.315 -24.167 0.067 1.00 34.13 552 ASN C C 1
ATOM 13338 O O . ASN C 1 552 ? -93.800 -23.647 1.061 1.00 35.69 552 ASN C O 1
ATOM 13343 N N . LEU C 1 553 ? -95.435 -23.714 -0.486 1.00 32.33 553 LEU C N 1
ATOM 13344 C CA . LEU C 1 553 ? -96.028 -22.441 -0.111 1.00 35.99 553 LEU C CA 1
ATOM 13345 C C . LEU C 1 553 ? -97.397 -22.641 0.523 1.00 40.84 553 LEU C C 1
ATOM 13346 O O . LEU C 1 553 ? -98.146 -23.552 0.156 1.00 39.04 553 LEU C O 1
ATOM 13351 N N . PHE C 1 554 ? -97.712 -21.776 1.484 1.00 36.26 554 PHE C N 1
ATOM 13352 C CA . PHE C 1 554 ? -99.078 -21.624 1.960 1.00 38.13 554 PHE C CA 1
ATOM 13353 C C . PHE C 1 554 ? -99.271 -20.192 2.433 1.00 37.78 554 PHE C C 1
ATOM 13354 O O . PHE C 1 554 ? -98.339 -19.560 2.938 1.00 37.75 554 PHE C O 1
ATOM 13362 N N . SER C 1 555 ? -100.490 -19.683 2.244 1.00 35.18 555 SER C N 1
ATOM 13363 C CA . SER C 1 555 ? -100.866 -18.331 2.664 1.00 35.52 555 SER C CA 1
ATOM 13364 C C . SER C 1 555 ? -99.992 -17.274 1.988 1.00 36.21 555 SER C C 1
ATOM 13365 O O . SER C 1 555 ? -99.496 -16.341 2.624 1.00 38.08 555 SER C O 1
ATOM 13368 N N . VAL C 1 556 ? -99.822 -17.421 0.675 1.00 37.63 556 VAL C N 1
ATOM 13369 C CA . VAL C 1 556 ? -98.988 -16.536 -0.128 1.00 37.32 556 VAL C CA 1
ATOM 13370 C C . VAL C 1 556 ? -99.837 -15.932 -1.239 1.00 40.36 556 VAL C C 1
ATOM 13371 O O . VAL C 1 556 ? -100.664 -16.619 -1.847 1.00 38.68 556 VAL C O 1
ATOM 13375 N N . SER C 1 557 ? -99.636 -14.642 -1.497 1.00 40.63 557 SER C N 1
ATOM 13376 C CA . SER C 1 557 ? -100.296 -13.948 -2.592 1.00 41.71 557 SER C CA 1
ATOM 13377 C C . SER C 1 557 ? -99.251 -13.363 -3.531 1.00 38.62 557 SER C C 1
ATOM 13378 O O . SER C 1 557 ? -98.243 -12.808 -3.082 1.00 39.60 557 SER C O 1
ATOM 13381 N N . ASN C 1 558 ? -99.498 -13.503 -4.836 1.00 36.78 558 ASN C N 1
ATOM 13382 C CA . ASN C 1 558 ? -98.650 -12.927 -5.876 1.00 37.23 558 ASN C CA 1
ATOM 13383 C C . ASN C 1 558 ? -97.221 -13.459 -5.821 1.00 38.86 558 ASN C C 1
ATOM 13384 O O . ASN C 1 558 ? -96.322 -12.790 -5.300 1.00 38.26 558 ASN C O 1
ATOM 13389 N N . LEU C 1 559 ? -97.001 -14.654 -6.366 1.00 38.17 559 LEU C N 1
ATOM 13390 C CA . LEU C 1 559 ? -95.671 -15.236 -6.491 1.00 37.15 559 LEU C CA 1
ATOM 13391 C C . LEU C 1 559 ? -95.482 -15.719 -7.920 1.00 36.58 559 LEU C C 1
ATOM 13392 O O . LEU C 1 559 ? -96.337 -16.433 -8.454 1.00 40.72 559 LEU C O 1
ATOM 13397 N N . VAL C 1 560 ? -94.366 -15.334 -8.535 1.00 36.42 560 VAL C N 1
ATOM 13398 C CA . VAL C 1 560 ? -94.050 -15.701 -9.910 1.00 33.72 560 VAL C CA 1
ATOM 13399 C C . VAL C 1 560 ? -92.772 -16.529 -9.910 1.00 35.81 560 VAL C C 1
ATOM 13400 O O . VAL C 1 560 ? -91.759 -16.120 -9.331 1.00 34.99 560 VAL C O 1
ATOM 13404 N N . PHE C 1 561 ? -92.824 -17.688 -10.562 1.00 35.62 561 PHE C N 1
ATOM 13405 C CA . PHE C 1 561 ? -91.693 -18.604 -10.688 1.00 35.94 561 PHE C CA 1
ATOM 13406 C C . PHE C 1 561 ? -91.471 -18.836 -12.180 1.00 37.79 561 PHE C C 1
ATOM 13407 O O . PHE C 1 561 ? -92.185 -19.630 -12.801 1.00 38.33 561 PHE C O 1
ATOM 13415 N N . GLU C 1 562 ? -90.486 -18.147 -12.759 1.00 37.06 562 GLU C N 1
ATOM 13416 C CA . GLU C 1 562 ? -90.324 -18.111 -14.207 1.00 37.33 562 GLU C CA 1
ATOM 13417 C C . GLU C 1 562 ? -88.850 -18.101 -14.584 1.00 37.82 562 GLU C C 1
ATOM 13418 O O . GLU C 1 562 ? -88.005 -17.606 -13.836 1.00 36.38 562 GLU C O 1
ATOM 13424 N N . ASN C 1 563 ? -88.559 -18.645 -15.768 1.00 37.74 563 ASN C N 1
ATOM 13425 C CA . ASN C 1 563 ? -87.212 -18.645 -16.348 1.00 37.33 563 ASN C CA 1
ATOM 13426 C C . ASN C 1 563 ? -86.179 -19.202 -15.369 1.00 37.31 563 ASN C C 1
ATOM 13427 O O . ASN C 1 563 ? -85.099 -18.639 -15.178 1.00 34.53 563 ASN C O 1
ATOM 13432 N N . ASN C 1 564 ? -86.518 -20.315 -14.729 1.00 34.53 564 ASN C N 1
ATOM 13433 C CA . ASN C 1 564 ? -85.584 -21.035 -13.881 1.00 35.37 564 ASN C CA 1
ATOM 13434 C C . ASN C 1 564 ? -85.159 -22.323 -14.572 1.00 37.65 564 ASN C C 1
ATOM 13435 O O . ASN C 1 564 ? -85.934 -22.936 -15.311 1.00 36.63 564 ASN C O 1
ATOM 13440 N N . ILE C 1 565 ? -83.915 -22.723 -14.334 1.00 34.31 565 ILE C N 1
ATOM 13441 C CA . ILE C 1 565 ? -83.378 -23.970 -14.861 1.00 35.48 565 ILE C CA 1
ATOM 13442 C C . ILE C 1 565 ? -83.397 -24.998 -13.740 1.00 36.30 565 ILE C C 1
ATOM 13443 O O . ILE C 1 565 ? -82.807 -24.779 -12.675 1.00 38.69 565 ILE C O 1
ATOM 13448 N N . ILE C 1 566 ? -84.082 -26.114 -13.973 1.00 33.97 566 ILE C N 1
ATOM 13449 C CA . ILE C 1 566 ? -84.215 -27.188 -12.995 1.00 33.65 566 ILE C CA 1
ATOM 13450 C C . ILE C 1 566 ? -83.500 -28.414 -13.548 1.00 35.97 566 ILE C C 1
ATOM 13451 O O . ILE C 1 566 ? -83.913 -28.975 -14.570 1.00 33.49 566 ILE C O 1
ATOM 13456 N N . GLU C 1 567 ? -82.436 -28.833 -12.868 1.00 35.72 567 GLU C N 1
ATOM 13457 C CA . GLU C 1 567 ? -81.534 -29.865 -13.364 1.00 34.68 567 GLU C CA 1
ATOM 13458 C C . GLU C 1 567 ? -81.508 -31.029 -12.384 1.00 39.15 567 GLU C C 1
ATOM 13459 O O . GLU C 1 567 ? -81.210 -30.841 -11.199 1.00 39.01 567 GLU C O 1
ATOM 13465 N N . LYS C 1 568 ? -81.815 -32.226 -12.879 1.00 36.94 568 LYS C N 1
ATOM 13466 C CA . LYS C 1 568 ? -81.815 -33.422 -12.048 1.00 34.00 568 LYS C CA 1
ATOM 13467 C C . LYS C 1 568 ? -80.389 -33.911 -11.828 1.00 37.33 568 LYS C C 1
ATOM 13468 O O . LYS C 1 568 ? -79.599 -33.993 -12.773 1.00 35.72 568 LYS C O 1
ATOM 13474 N N . THR C 1 569 ? -80.062 -34.229 -10.580 1.00 35.15 569 THR C N 1
ATOM 13475 C CA . THR C 1 569 ? -78.768 -34.784 -10.206 1.00 32.41 569 THR C CA 1
ATOM 13476 C C . THR C 1 569 ? -78.972 -36.127 -9.511 1.00 34.35 569 THR C C 1
ATOM 13477 O O . THR C 1 569 ? -80.099 -36.568 -9.272 1.00 36.72 569 THR C O 1
ATOM 13481 N N . THR C 1 570 ? -77.855 -36.782 -9.188 1.00 33.04 570 THR C N 1
ATOM 13482 C CA . THR C 1 570 ? -77.858 -38.018 -8.414 1.00 36.22 570 THR C CA 1
ATOM 13483 C C . THR C 1 570 ? -76.931 -37.900 -7.211 1.00 38.36 570 THR C C 1
ATOM 13484 O O . THR C 1 570 ? -76.301 -38.880 -6.805 1.00 36.38 570 THR C O 1
ATOM 13488 N N . GLU C 1 571 ? -76.841 -36.700 -6.631 1.00 34.86 571 GLU C N 1
ATOM 13489 C CA . GLU C 1 571 ? -75.864 -36.452 -5.575 1.00 35.78 571 GLU C CA 1
ATOM 13490 C C . GLU C 1 571 ? -76.185 -37.246 -4.315 1.00 32.69 571 GLU C C 1
ATOM 13491 O O . GLU C 1 571 ? -75.274 -37.725 -3.629 1.00 33.09 571 GLU C O 1
ATOM 13497 N N . TYR C 1 572 ? -77.462 -37.397 -3.995 1.00 34.02 572 TYR C N 1
ATOM 13498 C CA . TYR C 1 572 ? -77.916 -38.133 -2.828 1.00 33.73 572 TYR C CA 1
ATOM 13499 C C . TYR C 1 572 ? -79.002 -39.112 -3.240 1.00 35.51 572 TYR C C 1
ATOM 13500 O O . TYR C 1 572 ? -79.659 -38.925 -4.270 1.00 37.81 572 TYR C O 1
ATOM 13509 N N . PRO C 1 573 ? -79.206 -40.178 -2.466 1.00 34.46 573 PRO C N 1
ATOM 13510 C CA . PRO C 1 573 ? -80.308 -41.100 -2.764 1.00 36.08 573 PRO C CA 1
ATOM 13511 C C . PRO C 1 573 ? -81.653 -40.390 -2.728 1.00 37.61 573 PRO C C 1
ATOM 13512 O O . PRO C 1 573 ? -81.911 -39.546 -1.867 1.00 38.47 573 PRO C O 1
ATOM 13516 N N . GLU C 1 574 ? -82.511 -40.741 -3.681 1.00 33.10 574 GLU C N 1
ATOM 13517 C CA . GLU C 1 574 ? -83.831 -40.132 -3.764 1.00 33.60 574 GLU C CA 1
ATOM 13518 C C . GLU C 1 574 ? -84.710 -40.600 -2.612 1.00 37.18 574 GLU C C 1
ATOM 13519 O O . GLU C 1 574 ? -84.651 -41.760 -2.193 1.00 41.37 574 GLU C O 1
ATOM 13525 N N . ARG C 1 575 ? -85.528 -39.687 -2.097 1.00 33.36 575 ARG C N 1
ATOM 13526 C CA . ARG C 1 575 ? -86.430 -39.972 -0.989 1.00 36.99 575 ARG C CA 1
ATOM 13527 C C . ARG C 1 575 ? -87.822 -40.251 -1.543 1.00 41.14 575 ARG C C 1
ATOM 13528 O O . ARG C 1 575 ? -88.417 -39.390 -2.201 1.00 35.49 575 ARG C O 1
ATOM 13536 N N . LYS C 1 576 ? -88.337 -41.452 -1.269 1.00 39.21 576 LYS C N 1
ATOM 13537 C CA . LYS C 1 576 ? -89.593 -41.892 -1.867 1.00 41.33 576 LYS C CA 1
ATOM 13538 C C . LYS C 1 576 ? -90.794 -41.084 -1.392 1.00 41.93 576 LYS C C 1
ATOM 13539 O O . LYS C 1 576 ? -91.802 -41.026 -2.103 1.00 43.98 576 LYS C O 1
ATOM 13541 N N . LYS C 1 577 ? -90.716 -40.459 -0.216 1.00 42.54 577 LYS C N 1
ATOM 13542 C CA . LYS C 1 577 ? -91.862 -39.718 0.299 1.00 46.44 577 LYS C CA 1
ATOM 13543 C C . LYS C 1 577 ? -92.096 -38.398 -0.423 1.00 41.27 577 LYS C C 1
ATOM 13544 O O . LYS C 1 577 ? -93.073 -37.711 -0.107 1.00 45.60 577 LYS C O 1
ATOM 13550 N N . TYR C 1 578 ? -91.244 -38.030 -1.376 1.00 37.68 578 TYR C N 1
ATOM 13551 C CA . TYR C 1 578 ? -91.390 -36.796 -2.134 1.00 38.76 578 TYR C CA 1
ATOM 13552 C C . TYR C 1 578 ? -91.672 -37.122 -3.594 1.00 40.33 578 TYR C C 1
ATOM 13553 O O . TYR C 1 578 ? -90.950 -37.914 -4.210 1.00 37.57 578 TYR C O 1
ATOM 13562 N N . ASN C 1 579 ? -92.725 -36.506 -4.145 1.00 41.84 579 ASN C N 1
ATOM 13563 C CA . ASN C 1 579 ? -93.070 -36.700 -5.549 1.00 41.15 579 ASN C CA 1
ATOM 13564 C C . ASN C 1 579 ? -93.714 -35.452 -6.143 1.00 40.29 579 ASN C C 1
ATOM 13565 O O . ASN C 1 579 ? -94.578 -35.558 -7.021 1.00 37.60 579 ASN C O 1
ATOM 13570 N N . SER C 1 580 ? -93.313 -34.271 -5.679 1.00 38.01 580 SER C N 1
ATOM 13571 C CA . SER C 1 580 ? -93.913 -33.025 -6.148 1.00 37.01 580 SER C CA 1
ATOM 13572 C C . SER C 1 580 ? -92.912 -31.901 -5.950 1.00 35.74 580 SER 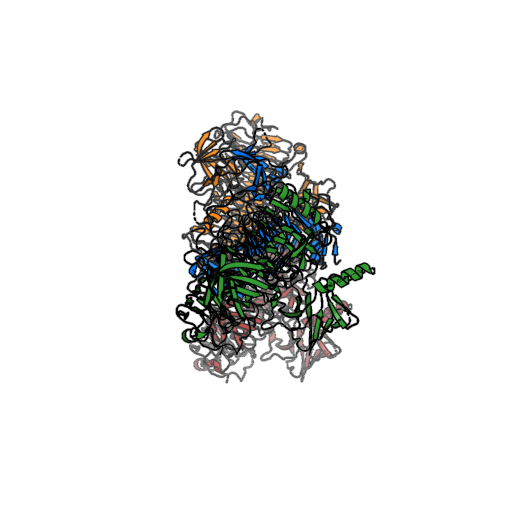C C 1
ATOM 13573 O O . SER C 1 580 ? -92.519 -31.618 -4.814 1.00 36.77 580 SER C O 1
ATOM 13576 N N . LEU C 1 581 ? -92.499 -31.267 -7.047 1.00 33.12 581 LEU C N 1
ATOM 13577 C CA . LEU C 1 581 ? -91.587 -30.134 -6.970 1.00 33.78 581 LEU C CA 1
ATOM 13578 C C . LEU C 1 581 ? -92.280 -28.844 -6.556 1.00 35.86 581 LEU C C 1
ATOM 13579 O O . LEU C 1 581 ? -91.594 -27.866 -6.239 1.00 34.12 581 LEU C O 1
ATOM 13584 N N . PHE C 1 582 ? -93.612 -28.812 -6.553 1.00 36.85 582 PHE C N 1
ATOM 13585 C CA . PHE C 1 582 ? -94.362 -27.604 -6.222 1.00 37.52 582 PHE C CA 1
ATOM 13586 C C . PHE C 1 582 ? -95.573 -28.002 -5.390 1.00 38.27 582 PHE C C 1
ATOM 13587 O O . PHE C 1 582 ? -96.516 -28.607 -5.911 1.00 36.33 582 PHE C O 1
ATOM 13595 N N . VAL C 1 583 ? -95.545 -27.667 -4.103 1.00 39.15 583 VAL C N 1
ATOM 13596 C CA . VAL C 1 583 ? -96.648 -27.929 -3.185 1.00 36.89 583 VAL C CA 1
ATOM 13597 C C . VAL C 1 583 ? -97.214 -26.584 -2.751 1.00 38.55 583 VAL C C 1
ATOM 13598 O O . VAL C 1 583 ? -96.519 -25.791 -2.102 1.00 35.25 583 VAL C O 1
ATOM 13602 N N . ILE C 1 584 ? -98.469 -26.323 -3.111 1.00 38.79 584 ILE C N 1
ATOM 13603 C CA . ILE C 1 584 ? -99.104 -25.032 -2.877 1.00 37.88 584 ILE C CA 1
ATOM 13604 C C . ILE C 1 584 ? -100.462 -25.261 -2.228 1.00 41.62 584 ILE C C 1
ATOM 13605 O O . ILE C 1 584 ? -101.277 -26.038 -2.739 1.00 40.57 584 ILE C O 1
ATOM 13610 N N . ASN C 1 585 ? -100.704 -24.582 -1.108 1.00 40.28 585 ASN C N 1
ATOM 13611 C CA . ASN C 1 585 ? -101.974 -24.644 -0.401 1.00 37.53 585 ASN C CA 1
ATOM 13612 C C . ASN C 1 585 ? -102.383 -23.242 0.020 1.00 38.78 585 ASN C C 1
ATOM 13613 O O . ASN C 1 585 ? -101.528 -22.420 0.357 1.00 35.20 585 ASN C O 1
ATOM 13618 N N . ASN C 1 586 ? -103.689 -22.974 -0.016 1.00 40.43 586 ASN C N 1
ATOM 13619 C CA . ASN C 1 586 ? -104.274 -21.760 0.560 1.00 39.72 586 ASN C CA 1
ATOM 13620 C C . ASN C 1 586 ? -103.544 -20.499 0.095 1.00 41.16 586 ASN C C 1
ATOM 13621 O O . ASN C 1 586 ? -103.186 -19.627 0.890 1.00 38.03 586 ASN C O 1
ATOM 13626 N N . SER C 1 587 ? -103.321 -20.408 -1.212 1.00 39.79 587 SER C N 1
ATOM 13627 C CA . SER C 1 587 ? -102.622 -19.278 -1.806 1.00 40.27 587 SER C CA 1
ATOM 13628 C C . SER C 1 587 ? -103.384 -18.798 -3.034 1.00 40.78 587 SER C C 1
ATOM 13629 O O . SER C 1 587 ? -104.263 -19.487 -3.558 1.00 43.91 587 SER C O 1
ATOM 13632 N N . ASP C 1 588 ? -103.041 -17.594 -3.490 1.00 42.29 588 ASP C N 1
ATOM 13633 C CA . ASP C 1 588 ? -103.701 -16.989 -4.637 1.00 44.47 588 ASP C CA 1
ATOM 13634 C C . ASP C 1 588 ? -102.671 -16.292 -5.514 1.00 40.89 588 ASP C C 1
ATOM 13635 O O . ASP C 1 588 ? -101.644 -15.809 -5.030 1.00 40.73 588 ASP C O 1
ATOM 13640 N N . ASN C 1 589 ? -102.965 -16.250 -6.816 1.00 38.14 589 ASN C N 1
ATOM 13641 C CA . ASN C 1 589 ? -102.115 -15.593 -7.811 1.00 38.98 589 ASN C CA 1
ATOM 13642 C C . ASN C 1 589 ? -100.694 -16.156 -7.793 1.00 37.18 589 ASN C C 1
ATOM 13643 O O . ASN C 1 589 ? -99.708 -15.419 -7.721 1.00 32.99 589 ASN C O 1
ATOM 13648 N N . ILE C 1 590 ? -100.595 -17.480 -7.861 1.00 39.88 590 ILE C N 1
ATOM 13649 C CA . ILE C 1 590 ? -99.314 -18.175 -7.918 1.00 41.63 590 ILE C CA 1
ATOM 13650 C C . ILE C 1 590 ? -99.085 -18.626 -9.354 1.00 41.80 590 ILE C C 1
ATOM 13651 O O . ILE C 1 590 ? -99.902 -19.363 -9.919 1.00 39.22 590 ILE C O 1
ATOM 13656 N N . THR C 1 591 ? -97.974 -18.191 -9.942 1.00 41.17 591 THR C N 1
ATOM 13657 C CA . THR C 1 591 ? -97.655 -18.470 -11.338 1.00 39.43 591 THR C CA 1
ATOM 13658 C C . THR C 1 591 ? -96.415 -19.355 -11.400 1.00 42.26 591 THR C C 1
ATOM 13659 O O . THR C 1 591 ? -95.298 -18.890 -11.148 1.00 39.54 591 THR C O 1
ATOM 13663 N N . ILE C 1 592 ? -96.614 -20.628 -11.726 1.00 40.31 592 ILE C N 1
ATOM 13664 C CA . ILE C 1 592 ? -95.521 -21.534 -12.072 1.00 37.32 592 ILE C CA 1
ATOM 13665 C C . ILE C 1 592 ? -95.461 -21.518 -13.596 1.00 42.70 592 ILE C C 1
ATOM 13666 O O . ILE C 1 592 ? -96.120 -22.307 -14.276 1.00 39.45 592 ILE C O 1
ATOM 13671 N N . SER C 1 593 ? -94.664 -20.600 -14.138 1.00 42.02 593 SER C N 1
ATOM 13672 C CA . SER C 1 593 ? -94.692 -20.324 -15.567 1.00 42.99 593 SER C CA 1
ATOM 13673 C C . SER C 1 593 ? -94.195 -21.517 -16.376 1.00 45.18 593 SER C C 1
ATOM 13674 O O . SER C 1 593 ? -93.415 -22.345 -15.899 1.00 44.23 593 SER C O 1
ATOM 13677 N N . ILE C 1 594 ? -94.662 -21.593 -17.627 1.00 46.18 594 ILE C N 1
ATOM 13678 C CA . ILE C 1 594 ? -94.255 -22.671 -18.526 1.00 46.40 594 ILE C CA 1
ATOM 13679 C C . ILE C 1 594 ? -92.885 -22.446 -19.140 1.00 42.94 594 ILE C C 1
ATOM 13680 O O . ILE C 1 594 ? -92.331 -23.374 -19.742 1.00 46.11 594 ILE C O 1
ATOM 13685 N N . ASN C 1 595 ? -92.318 -21.246 -19.011 1.00 42.36 595 ASN C N 1
ATOM 13686 C CA . ASN C 1 595 ? -91.010 -20.967 -19.590 1.00 44.97 595 ASN C CA 1
ATOM 13687 C C . ASN C 1 595 ? -89.859 -21.515 -18.756 1.00 44.58 595 ASN C C 1
ATOM 13688 O O . ASN C 1 595 ? -88.697 -21.270 -19.098 1.00 47.99 595 ASN C O 1
ATOM 13693 N N . ASN C 1 596 ? -90.147 -22.238 -17.677 1.00 41.79 596 ASN C N 1
ATOM 13694 C CA . ASN C 1 596 ? -89.092 -22.856 -16.888 1.00 40.66 596 ASN C CA 1
ATOM 13695 C C . ASN C 1 596 ? -88.533 -24.071 -17.618 1.00 40.30 596 ASN C C 1
ATOM 13696 O O . ASN C 1 596 ? -89.268 -24.817 -18.270 1.00 43.28 596 ASN C O 1
ATOM 13701 N N . ILE C 1 597 ? -87.222 -24.266 -17.505 1.00 34.56 597 ILE C N 1
ATOM 13702 C CA . ILE C 1 597 ? -86.509 -25.305 -18.239 1.00 38.69 597 ILE C CA 1
ATOM 13703 C C . ILE C 1 597 ? -86.187 -26.448 -17.288 1.00 39.99 597 ILE C C 1
ATOM 13704 O O . ILE C 1 597 ? -85.731 -26.221 -16.160 1.00 39.72 597 ILE C O 1
ATOM 13709 N N . LEU C 1 598 ? -86.422 -27.677 -17.740 1.00 38.45 598 LEU C N 1
ATOM 13710 C CA . LEU C 1 598 ? -86.122 -28.871 -16.964 1.00 38.82 598 LEU C CA 1
ATOM 13711 C C . LEU C 1 598 ? -85.181 -29.764 -17.759 1.00 45.84 598 LEU C C 1
ATOM 13712 O O . LEU C 1 598 ? -85.434 -30.050 -18.934 1.00 41.69 598 LEU C O 1
ATOM 13717 N N . GLN C 1 599 ? -84.098 -30.197 -17.115 1.00 41.29 599 GLN C N 1
ATOM 13718 C CA . GLN C 1 599 ? -83.063 -30.995 -17.759 1.00 41.79 599 GLN C CA 1
ATOM 13719 C C . GLN C 1 599 ? -82.794 -32.240 -16.929 1.00 39.29 599 GLN C C 1
ATOM 13720 O O . GLN C 1 599 ? -82.675 -32.158 -15.703 1.00 36.28 599 GLN C O 1
ATOM 13726 N N . GLY C 1 600 ? -82.703 -33.387 -17.598 1.00 36.89 600 GLY C N 1
ATOM 13727 C CA . GLY C 1 600 ? -82.310 -34.622 -16.953 1.00 37.09 600 GLY C CA 1
ATOM 13728 C C . GLY C 1 600 ? -83.423 -35.423 -16.317 1.00 36.58 600 GLY C C 1
ATOM 13729 O O . GLY C 1 600 ? -83.136 -36.414 -15.636 1.00 35.06 600 GLY C O 1
ATOM 13730 N N . PHE C 1 601 ? -84.678 -35.037 -16.514 1.00 35.82 601 PHE C N 1
ATOM 13731 C CA . PHE C 1 601 ? -85.806 -35.748 -15.935 1.00 41.41 601 PHE C CA 1
ATOM 13732 C C . PHE C 1 601 ? -86.426 -36.689 -16.962 1.00 43.08 601 PHE C C 1
ATOM 13733 O O . PHE C 1 601 ? -86.440 -36.407 -18.163 1.00 42.57 601 PHE C O 1
ATOM 13741 N N . SER C 1 602 ? -86.935 -37.819 -16.474 1.00 45.00 602 SER C N 1
ATOM 13742 C CA . SER C 1 602 ? -87.622 -38.782 -17.324 1.00 51.57 602 SER C CA 1
ATOM 13743 C C . SER C 1 602 ? -89.092 -38.444 -17.533 1.00 48.15 602 SER C C 1
ATOM 13744 O O . SER C 1 602 ? -89.721 -39.012 -18.433 1.00 52.47 602 SER C O 1
ATOM 13747 N N . GLU C 1 603 ? -89.649 -37.541 -16.734 1.00 44.43 603 GLU C N 1
ATOM 13748 C CA . GLU C 1 603 ? -91.021 -37.087 -16.888 1.00 42.19 603 GLU C CA 1
ATOM 13749 C C . GLU C 1 603 ? -91.057 -35.764 -17.643 1.00 42.12 603 GLU C C 1
ATOM 13750 O O . GLU C 1 603 ? -90.085 -35.005 -17.663 1.00 40.22 603 GLU C O 1
ATOM 13756 N N . GLY C 1 604 ? -92.201 -35.496 -18.273 1.00 37.68 604 GLY C N 1
ATOM 13757 C CA . GLY C 1 604 ? -92.379 -34.244 -18.972 1.00 34.59 604 GLY C CA 1
ATOM 13758 C C . GLY C 1 604 ? -92.596 -33.079 -18.027 1.00 37.83 604 GLY C C 1
ATOM 13759 O O . GLY C 1 604 ? -93.033 -33.233 -16.887 1.00 35.17 604 GLY C O 1
ATOM 13760 N N . LYS C 1 605 ? -92.282 -31.880 -18.519 1.00 35.90 605 LYS C N 1
ATOM 13761 C CA . LYS C 1 605 ? -92.378 -30.699 -17.671 1.00 38.18 605 LYS C CA 1
ATOM 13762 C C . LYS C 1 605 ? -93.822 -30.292 -17.402 1.00 39.57 605 LYS C C 1
ATOM 13763 O O . LYS C 1 605 ? -94.071 -29.550 -16.447 1.00 40.98 605 LYS C O 1
ATOM 13769 N N . SER C 1 606 ? -94.777 -30.763 -18.209 1.00 38.25 606 SER C N 1
ATOM 13770 C CA . SER C 1 606 ? -96.179 -30.505 -17.901 1.00 39.50 606 SER C CA 1
ATOM 13771 C C . SER C 1 606 ? -96.610 -31.232 -16.635 1.00 42.47 606 SER C C 1
ATOM 13772 O O . SER C 1 606 ? -97.473 -30.741 -15.900 1.00 44.33 606 SER C O 1
ATOM 13775 N N . GLN C 1 607 ? -96.024 -32.398 -16.365 1.00 40.81 607 GLN C N 1
ATOM 13776 C CA . GLN C 1 607 ? -96.281 -33.094 -15.111 1.00 38.36 607 GLN C CA 1
ATOM 13777 C C . GLN C 1 607 ? -95.456 -32.511 -13.969 1.00 41.01 607 GLN C C 1
ATOM 13778 O O . GLN C 1 607 ? -95.949 -32.385 -12.842 1.00 41.81 607 GLN C O 1
ATOM 13781 N N . LEU C 1 608 ? -94.206 -32.134 -14.246 1.00 37.08 608 LEU C N 1
ATOM 13782 C CA . LEU C 1 608 ? -93.308 -31.705 -13.181 1.00 38.07 608 LEU C CA 1
ATOM 13783 C C . LEU C 1 608 ? -93.633 -30.301 -12.685 1.00 40.29 608 LEU C C 1
ATOM 13784 O O . LEU C 1 608 ? -93.437 -30.005 -11.500 1.00 41.92 608 LEU C O 1
ATOM 13789 N N . LEU C 1 609 ? -94.124 -29.427 -13.562 1.00 37.65 609 LEU C N 1
ATOM 13790 C CA . LEU C 1 609 ? -94.478 -28.067 -13.178 1.00 35.87 609 LEU C CA 1
ATOM 13791 C C . LEU C 1 609 ? -95.904 -27.949 -12.656 1.00 39.24 609 LEU C C 1
ATOM 13792 O O . LEU C 1 609 ? -96.335 -26.840 -12.323 1.00 42.99 609 LEU C O 1
ATOM 13797 N N . SER C 1 610 ? -96.642 -29.055 -12.575 1.00 36.84 610 SER C N 1
ATOM 13798 C CA . SER C 1 610 ? -98.018 -29.022 -12.097 1.00 41.31 610 SER C CA 1
ATOM 13799 C C . SER C 1 610 ? -98.034 -29.105 -10.576 1.00 44.35 610 SER C C 1
ATOM 13800 O O . SER C 1 610 ? -97.598 -30.122 -10.019 1.00 45.82 610 SER C O 1
ATOM 13803 N N . PRO C 1 611 ? -98.520 -28.085 -9.874 1.00 37.29 611 PRO C N 1
ATOM 13804 C CA . PRO C 1 611 ? -98.466 -28.103 -8.409 1.00 41.21 611 PRO C CA 1
ATOM 13805 C C . PRO C 1 611 ? -99.490 -29.053 -7.808 1.00 40.01 611 PRO C C 1
ATOM 13806 O O . PRO C 1 611 ? -100.519 -29.375 -8.406 1.00 41.39 611 PRO C O 1
ATOM 13810 N N . THR C 1 612 ? -99.184 -29.503 -6.592 1.00 38.66 612 THR C N 1
ATOM 13811 C CA . THR C 1 612 ? -100.048 -30.386 -5.818 1.00 38.17 612 THR C CA 1
ATOM 13812 C C . THR C 1 612 ? -100.273 -29.778 -4.438 1.00 39.62 612 THR C C 1
ATOM 13813 O O . THR C 1 612 ? -99.739 -28.715 -4.105 1.00 38.88 612 THR C O 1
ATOM 13817 N N . THR C 1 613 ? -101.076 -30.464 -3.626 1.00 38.72 613 THR C N 1
ATOM 13818 C CA . THR C 1 613 ? -101.325 -30.047 -2.254 1.00 38.79 613 THR C CA 1
ATOM 13819 C C . THR C 1 613 ? -100.577 -30.891 -1.231 1.00 41.69 613 THR C C 1
ATOM 13820 O O . THR C 1 613 ? -100.509 -30.498 -0.061 1.00 39.62 613 THR C O 1
ATOM 13824 N N . THR C 1 614 ? -100.016 -32.029 -1.638 1.00 41.72 614 THR C N 1
ATOM 13825 C CA . THR C 1 614 ? -99.283 -32.916 -0.747 1.00 41.11 614 THR C CA 1
ATOM 13826 C C . THR C 1 614 ? -97.912 -33.216 -1.338 1.00 41.13 614 THR C C 1
ATOM 13827 O O . THR C 1 614 ? -97.612 -32.872 -2.485 1.00 44.14 614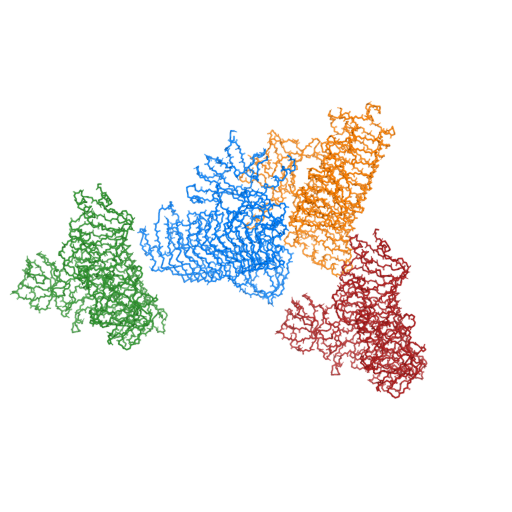 THR C O 1
ATOM 13831 N N . TYR C 1 615 ? -97.074 -33.872 -0.531 1.00 40.51 615 TYR C N 1
ATOM 13832 C CA . TYR C 1 615 ? -95.743 -34.252 -0.995 1.00 39.24 615 TYR C CA 1
ATOM 13833 C C . TYR C 1 615 ? -95.817 -35.311 -2.087 1.00 41.38 615 TYR C C 1
ATOM 13834 O O . TYR C 1 615 ? -95.053 -35.265 -3.058 1.00 45.29 615 TYR C O 1
ATOM 13843 N N . LYS C 1 616 ? -96.723 -36.273 -1.942 1.00 43.24 616 LYS C N 1
ATOM 13844 C CA . LYS C 1 616 ? -96.762 -37.436 -2.820 1.00 46.83 616 LYS C CA 1
ATOM 13845 C C . LYS C 1 616 ? -98.175 -37.719 -3.320 1.00 52.97 616 LYS C C 1
ATOM 13846 O O . LYS C 1 616 ? -99.054 -38.101 -2.546 1.00 60.27 616 LYS C O 1
ATOM 13851 N N . ASP D 1 25 ? 2.165 -54.455 -55.323 1.00 61.14 25 ASP D N 1
ATOM 13852 C CA . ASP D 1 25 ? 1.125 -53.438 -55.425 1.00 57.36 25 ASP D CA 1
ATOM 13853 C C . ASP D 1 25 ? -0.233 -54.068 -55.710 1.00 54.79 25 ASP D C 1
ATOM 13854 O O . ASP D 1 25 ? -0.907 -54.549 -54.800 1.00 54.61 25 ASP D O 1
ATOM 13856 N N . LYS D 1 26 ? -0.630 -54.061 -56.985 1.00 51.50 26 LYS D N 1
ATOM 13857 C CA . LYS D 1 26 ? -1.921 -54.619 -57.367 1.00 45.98 26 LYS D CA 1
ATOM 13858 C C . LYS D 1 26 ? -1.934 -56.142 -57.325 1.00 41.57 26 LYS D C 1
ATOM 13859 O O . LYS D 1 26 ? -3.017 -56.736 -57.274 1.00 38.54 26 LYS D O 1
ATOM 13865 N N . VAL D 1 27 ? -0.768 -56.784 -57.343 1.00 41.80 27 VAL D N 1
ATOM 13866 C CA . VAL D 1 27 ? -0.656 -58.238 -57.276 1.00 35.03 27 VAL D CA 1
ATOM 13867 C C . VAL D 1 27 ? 0.126 -58.590 -56.019 1.00 37.34 27 VAL D C 1
ATOM 13868 O O . VAL D 1 27 ? 1.265 -58.138 -55.843 1.00 39.35 27 VAL D O 1
ATOM 13872 N N . ILE D 1 28 ? -0.477 -59.398 -55.152 1.00 32.15 28 ILE D N 1
ATOM 13873 C CA . ILE D 1 28 ? 0.101 -59.753 -53.861 1.00 33.29 28 ILE D CA 1
ATOM 13874 C C . ILE D 1 28 ? 0.554 -61.206 -53.905 1.00 34.17 28 ILE D C 1
ATOM 13875 O O . ILE D 1 28 ? -0.226 -62.098 -54.258 1.00 32.23 28 ILE D O 1
ATOM 13880 N N . ASP D 1 29 ? 1.813 -61.439 -53.540 1.00 36.41 29 ASP D N 1
ATOM 13881 C CA . ASP D 1 29 ? 2.374 -62.782 -53.460 1.00 34.10 29 ASP D CA 1
ATOM 13882 C C . ASP D 1 29 ? 2.261 -63.288 -52.028 1.00 33.70 29 ASP D C 1
ATOM 13883 O O . ASP D 1 29 ? 2.698 -62.612 -51.091 1.00 37.18 29 ASP D O 1
ATOM 13888 N N . VAL D 1 30 ? 1.678 -64.479 -51.861 1.00 35.66 30 VAL D N 1
ATOM 13889 C CA . VAL D 1 30 ? 1.467 -65.011 -50.516 1.00 34.47 30 VAL D CA 1
ATOM 13890 C C . VAL D 1 30 ? 2.792 -65.314 -49.829 1.00 36.83 30 VAL D C 1
ATOM 13891 O O . VAL D 1 30 ? 2.881 -65.263 -48.596 1.00 35.72 30 VAL D O 1
ATOM 13895 N N . SER D 1 31 ? 3.837 -65.637 -50.598 1.00 33.87 31 SER D N 1
ATOM 13896 C CA . SER D 1 31 ? 5.130 -65.931 -49.986 1.00 35.37 31 SER D CA 1
ATOM 13897 C C . SER D 1 31 ? 5.703 -64.709 -49.282 1.00 39.03 31 SER D C 1
ATOM 13898 O O . SER D 1 31 ? 6.450 -64.849 -48.307 1.00 39.10 31 SER D O 1
ATOM 13901 N N . ASP D 1 32 ? 5.358 -63.506 -49.751 1.00 37.57 32 ASP D N 1
ATOM 13902 C CA . ASP D 1 32 ? 5.776 -62.291 -49.063 1.00 36.07 32 ASP D CA 1
ATOM 13903 C C . ASP D 1 32 ? 5.180 -62.190 -47.666 1.00 36.94 32 ASP D C 1
ATOM 13904 O O . ASP D 1 32 ? 5.668 -61.399 -46.851 1.00 38.20 32 ASP D O 1
ATOM 13909 N N . PHE D 1 33 ? 4.139 -62.968 -47.370 1.00 33.74 33 PHE D N 1
ATOM 13910 C CA . PHE D 1 33 ? 3.486 -62.942 -46.070 1.00 37.75 33 PHE D CA 1
ATOM 13911 C C . PHE D 1 33 ? 3.746 -64.201 -45.253 1.00 35.62 33 PHE D C 1
ATOM 13912 O O . PHE D 1 33 ? 3.057 -64.434 -44.256 1.00 35.28 33 PHE D O 1
ATOM 13920 N N . GLY D 1 34 ? 4.722 -65.019 -45.649 1.00 33.22 34 GLY D N 1
ATOM 13921 C CA . GLY D 1 34 ? 5.141 -66.158 -44.862 1.00 35.17 34 GLY D CA 1
ATOM 13922 C C . GLY D 1 34 ? 4.669 -67.506 -45.363 1.00 35.27 34 GLY D C 1
ATOM 13923 O O . GLY D 1 34 ? 5.130 -68.531 -44.847 1.00 38.01 34 GLY D O 1
ATOM 13924 N N . ALA D 1 35 ? 3.769 -67.541 -46.343 1.00 37.32 35 ALA D N 1
ATOM 13925 C CA . ALA D 1 35 ? 3.281 -68.807 -46.883 1.00 37.25 35 ALA D CA 1
ATOM 13926 C C . ALA D 1 35 ? 4.381 -69.454 -47.716 1.00 38.87 35 ALA D C 1
ATOM 13927 O O . ALA D 1 35 ? 4.738 -68.951 -48.785 1.00 40.73 35 ALA D O 1
ATOM 13929 N N . ILE D 1 36 ? 4.921 -70.569 -47.230 1.00 39.28 36 ILE D N 1
ATOM 13930 C CA . ILE D 1 36 ? 6.030 -71.259 -47.877 1.00 39.07 36 ILE D CA 1
ATOM 13931 C C . ILE D 1 36 ? 5.508 -72.549 -48.491 1.00 36.45 36 ILE D C 1
ATOM 13932 O O . ILE D 1 36 ? 4.870 -73.359 -47.807 1.00 38.21 36 ILE D O 1
ATOM 13937 N N . LYS D 1 37 ? 5.784 -72.740 -49.777 1.00 38.48 37 LYS D N 1
ATOM 13938 C CA . LYS D 1 37 ? 5.319 -73.914 -50.498 1.00 38.02 37 LYS D CA 1
ATOM 13939 C C . LYS D 1 37 ? 6.139 -75.145 -50.129 1.00 39.58 37 LYS D C 1
ATOM 13940 O O . LYS D 1 37 ? 7.296 -75.047 -49.708 1.00 41.50 37 LYS D O 1
ATOM 13946 N N . ASP D 1 38 ? 5.513 -76.314 -50.281 1.00 38.23 38 ASP D N 1
ATOM 13947 C CA . ASP D 1 38 ? 6.197 -77.609 -50.235 1.00 38.01 38 ASP D CA 1
ATOM 13948 C C . ASP D 1 38 ? 6.889 -77.867 -48.897 1.00 41.74 38 ASP D C 1
ATOM 13949 O O . ASP D 1 38 ? 7.945 -78.503 -48.850 1.00 45.44 38 ASP D O 1
ATOM 13954 N N . THR D 1 39 ? 6.308 -77.392 -47.794 1.00 39.91 39 THR D N 1
ATOM 13955 C CA . THR D 1 39 ? 6.858 -77.662 -46.472 1.00 43.44 39 THR D CA 1
ATOM 13956 C C . THR D 1 39 ? 5.950 -78.503 -45.588 1.00 40.97 39 THR D C 1
ATOM 13957 O O . THR D 1 39 ? 6.425 -79.039 -44.582 1.00 37.61 39 THR D O 1
ATOM 13961 N N . GLY D 1 40 ? 4.671 -78.633 -45.932 1.00 37.40 40 GLY D N 1
ATOM 13962 C CA . GLY D 1 40 ? 3.725 -79.319 -45.081 1.00 37.38 40 GLY D CA 1
ATOM 13963 C C . GLY D 1 40 ? 3.262 -78.530 -43.879 1.00 36.07 40 GLY D C 1
ATOM 13964 O O . GLY D 1 40 ? 2.394 -79.012 -43.140 1.00 41.00 40 GLY D O 1
ATOM 13965 N N . SER D 1 41 ? 3.810 -77.339 -43.655 1.00 40.55 41 SER D N 1
ATOM 13966 C CA . SER D 1 41 ? 3.395 -76.501 -42.544 1.00 38.97 41 SER D CA 1
ATOM 13967 C C . SER D 1 41 ? 2.098 -75.770 -42.885 1.00 37.50 41 SER D C 1
ATOM 13968 O O . SER D 1 41 ? 1.670 -75.707 -44.040 1.00 34.08 41 SER D O 1
ATOM 13971 N N . ASP D 1 42 ? 1.475 -75.206 -41.853 1.00 35.99 42 ASP D N 1
ATOM 13972 C CA . ASP D 1 42 ? 0.213 -74.498 -42.014 1.00 31.25 42 ASP D CA 1
ATOM 13973 C C . ASP D 1 42 ? 0.451 -73.131 -42.644 1.00 32.87 42 ASP D C 1
ATOM 13974 O O . ASP D 1 42 ? 1.255 -72.338 -42.143 1.00 33.17 42 ASP D O 1
ATOM 13979 N N . SER D 1 43 ? -0.245 -72.858 -43.747 1.00 32.33 43 SER D N 1
ATOM 13980 C CA . SER D 1 43 ? -0.188 -71.563 -44.412 1.00 33.44 43 SER D CA 1
ATOM 13981 C C . SER D 1 43 ? -1.438 -70.727 -44.162 1.00 31.07 43 SER D C 1
ATOM 13982 O O . SER D 1 43 ? -1.654 -69.729 -44.858 1.00 32.48 43 SER D O 1
ATOM 13985 N N . THR D 1 44 ? -2.258 -71.105 -43.178 1.00 34.75 44 THR D N 1
ATOM 13986 C CA . THR D 1 44 ? -3.549 -70.450 -42.983 1.00 30.74 44 THR D CA 1
ATOM 13987 C C . THR D 1 44 ? -3.381 -69.000 -42.543 1.00 32.97 44 THR D C 1
ATOM 13988 O O . THR D 1 44 ? -3.992 -68.093 -43.121 1.00 32.71 44 THR D O 1
ATOM 13992 N N . HIS D 1 45 ? -2.560 -68.759 -41.518 1.00 31.19 45 HIS D N 1
ATOM 13993 C CA . HIS D 1 45 ? -2.435 -67.405 -40.989 1.00 33.58 45 HIS D CA 1
ATOM 13994 C C . HIS D 1 45 ? -1.711 -66.489 -41.967 1.00 33.37 45 HIS D C 1
ATOM 13995 O O . HIS D 1 45 ? -2.076 -65.316 -42.111 1.00 34.87 45 HIS D O 1
ATOM 14002 N N . SER D 1 46 ? -0.677 -67.000 -42.640 1.00 30.65 46 SER D N 1
ATOM 14003 C CA . SER D 1 46 ? 0.002 -66.209 -43.660 1.00 31.46 46 SER D CA 1
ATOM 14004 C C . SER D 1 46 ? -0.960 -65.805 -44.769 1.00 36.59 46 SER D C 1
ATOM 14005 O O . SER D 1 46 ? -0.930 -64.663 -45.244 1.00 32.80 46 SER D O 1
ATOM 14008 N N . LEU D 1 47 ? -1.827 -66.729 -45.189 1.00 31.74 47 LEU D N 1
ATOM 14009 C CA . LEU D 1 47 ? -2.816 -66.407 -46.211 1.00 30.02 47 LEU D CA 1
ATOM 14010 C C . LEU D 1 47 ? -3.795 -65.351 -45.715 1.00 28.17 47 LEU D C 1
ATOM 14011 O O . LEU D 1 47 ? -4.162 -64.436 -46.461 1.00 30.36 47 LEU D O 1
ATOM 14016 N N . TYR D 1 48 ? -4.226 -65.462 -44.456 1.00 30.75 48 TYR D N 1
ATOM 14017 C CA . TYR D 1 48 ? -5.164 -64.488 -43.907 1.00 32.82 48 TYR D CA 1
ATOM 14018 C C . TYR D 1 48 ? -4.582 -63.080 -43.940 1.00 33.84 48 TYR D C 1
ATOM 14019 O O . TYR D 1 48 ? -5.273 -62.123 -44.309 1.00 32.39 48 TYR D O 1
ATOM 14028 N N . LYS D 1 49 ? -3.308 -62.936 -43.566 1.00 33.28 49 LYS D N 1
ATOM 14029 C CA . LYS D 1 49 ? -2.677 -61.620 -43.580 1.00 32.51 49 LYS D CA 1
ATOM 14030 C C . LYS D 1 49 ? -2.563 -61.078 -44.999 1.00 33.38 49 LYS D C 1
ATOM 14031 O O . LYS D 1 49 ? -2.731 -59.873 -45.224 1.00 35.63 49 LYS D O 1
ATOM 14035 N N . ALA D 1 50 ? -2.280 -61.950 -45.970 1.00 31.30 50 ALA D N 1
ATOM 14036 C CA . ALA D 1 50 ? -2.242 -61.514 -47.361 1.00 31.33 50 ALA D CA 1
ATOM 14037 C C . ALA D 1 50 ? -3.621 -61.095 -47.853 1.00 31.43 50 ALA D C 1
ATOM 14038 O O . ALA D 1 50 ? -3.732 -60.179 -48.676 1.00 32.01 50 ALA D O 1
ATOM 14040 N N . LEU D 1 51 ? -4.678 -61.744 -47.360 1.00 30.47 51 LEU D N 1
ATOM 14041 C CA . LEU D 1 51 ? -6.031 -61.367 -47.757 1.00 32.69 51 LEU D CA 1
ATOM 14042 C C . LEU D 1 51 ? -6.404 -59.998 -47.201 1.00 34.95 51 LEU D C 1
ATOM 14043 O O . LEU D 1 51 ? -6.955 -59.155 -47.918 1.00 32.24 51 LEU D O 1
ATOM 14048 N N . GLN D 1 52 ? -6.109 -59.756 -45.919 1.00 33.01 52 GLN D N 1
ATOM 14049 C CA . GLN D 1 52 ? -6.431 -58.462 -45.325 1.00 31.75 52 GLN D CA 1
ATOM 14050 C C . GLN D 1 52 ? -5.636 -57.335 -45.970 1.00 33.25 52 GLN D C 1
ATOM 14051 O O . GLN D 1 52 ? -6.133 -56.208 -46.068 1.00 36.85 52 GLN D O 1
ATOM 14057 N N . GLU D 1 53 ? -4.411 -57.616 -46.418 1.00 34.23 53 GLU D N 1
ATOM 14058 C CA . GLU D 1 53 ? -3.631 -56.591 -47.104 1.00 35.35 53 GLU D CA 1
ATOM 14059 C C . GLU D 1 53 ? -4.217 -56.281 -48.475 1.00 33.69 53 GLU D C 1
ATOM 14060 O O . GLU D 1 53 ? -4.232 -55.120 -48.902 1.00 34.19 53 GLU D O 1
ATOM 14066 N N . ALA D 1 54 ? -4.706 -57.305 -49.180 1.00 36.38 54 ALA D N 1
ATOM 14067 C CA . ALA D 1 54 ? -5.340 -57.072 -50.473 1.00 35.36 54 ALA D CA 1
ATOM 14068 C C . ALA D 1 54 ? -6.592 -56.220 -50.324 1.00 32.75 54 ALA D C 1
ATOM 14069 O O . ALA D 1 54 ? -6.841 -55.321 -51.135 1.00 29.48 54 ALA D O 1
ATOM 14071 N N . LYS D 1 55 ? -7.390 -56.484 -49.286 1.00 32.28 55 LYS D N 1
ATOM 14072 C CA . LYS D 1 55 ? -8.572 -55.668 -49.032 1.00 34.73 55 LYS D CA 1
ATOM 14073 C C . LYS D 1 55 ? -8.187 -54.257 -48.602 1.00 35.15 55 LYS D C 1
ATOM 14074 O O . LYS D 1 55 ? -8.819 -53.279 -49.021 1.00 37.59 55 LYS D O 1
ATOM 14080 N N . LYS D 1 56 ? -7.149 -54.131 -47.772 1.00 33.44 56 LYS D N 1
ATOM 14081 C CA . LYS D 1 56 ? -6.749 -52.817 -47.278 1.00 34.92 56 LYS D CA 1
ATOM 14082 C C . LYS D 1 56 ? -6.265 -51.921 -48.410 1.00 36.22 56 LYS D C 1
ATOM 14083 O O . LYS D 1 56 ? -6.611 -50.735 -48.465 1.00 37.67 56 LYS D O 1
ATOM 14085 N N . ILE D 1 57 ? -5.468 -52.471 -49.328 1.00 32.19 57 ILE D N 1
ATOM 14086 C CA . ILE D 1 57 ? -4.871 -51.681 -50.400 1.00 33.32 57 ILE D CA 1
ATOM 14087 C C . ILE D 1 57 ? -5.662 -51.754 -51.700 1.00 34.26 57 ILE D C 1
ATOM 14088 O O . ILE D 1 57 ? -5.338 -51.024 -52.651 1.00 34.75 57 ILE D O 1
ATOM 14093 N N . GLY D 1 58 ? -6.691 -52.593 -51.771 1.00 32.79 58 GLY D N 1
ATOM 14094 C CA . GLY D 1 58 ? -7.462 -52.712 -52.993 1.00 30.55 58 GLY D CA 1
ATOM 14095 C C . GLY D 1 58 ? -6.756 -53.456 -54.103 1.00 34.38 58 GLY D C 1
ATOM 14096 O O . GLY D 1 58 ? -6.961 -53.140 -55.279 1.00 33.24 58 GLY D O 1
ATOM 14097 N N . ALA D 1 59 ? -5.920 -54.432 -53.762 1.00 34.96 59 ALA D N 1
ATOM 14098 C CA . ALA D 1 59 ? -5.246 -55.227 -54.777 1.00 37.44 59 ALA D CA 1
ATOM 14099 C C . ALA D 1 59 ? -6.259 -56.037 -55.576 1.00 33.92 59 ALA D C 1
ATOM 14100 O O . ALA D 1 59 ? -7.326 -56.407 -55.079 1.00 34.30 59 ALA D O 1
ATOM 14102 N N . THR D 1 60 ? -5.916 -56.306 -56.834 1.00 31.82 60 THR D N 1
ATOM 14103 C CA . THR D 1 60 ? -6.806 -57.014 -57.741 1.00 34.41 60 THR D CA 1
ATOM 14104 C C . THR D 1 60 ? -6.456 -58.486 -57.905 1.00 35.52 60 THR D C 1
ATOM 14105 O O . THR D 1 60 ? -7.233 -59.223 -58.523 1.00 34.94 60 THR D O 1
ATOM 14109 N N . LYS D 1 61 ? -5.321 -58.935 -57.373 1.00 30.93 61 LYS D N 1
ATOM 14110 C CA . LYS D 1 61 ? -4.911 -60.319 -57.556 1.00 32.94 61 LYS D CA 1
ATOM 14111 C C . LYS D 1 61 ? -4.030 -60.767 -56.400 1.00 33.67 61 LYS D C 1
ATOM 14112 O O . LYS D 1 61 ? -3.216 -59.994 -55.887 1.00 30.07 61 LYS D O 1
ATOM 14118 N N . ILE D 1 62 ? -4.210 -62.022 -55.996 1.00 30.65 62 ILE D N 1
ATOM 14119 C CA . ILE D 1 62 ? -3.316 -62.711 -55.074 1.00 28.80 62 ILE D CA 1
ATOM 14120 C C . ILE D 1 62 ? -2.818 -63.966 -55.776 1.00 30.70 62 ILE D C 1
ATOM 14121 O O . ILE D 1 62 ? -3.621 -64.740 -56.311 1.00 30.49 62 ILE D O 1
ATOM 14126 N N . THR D 1 63 ? -1.502 -64.160 -55.789 1.00 30.90 63 THR D N 1
ATOM 14127 C CA . THR D 1 63 ? -0.892 -65.285 -56.481 1.00 31.91 63 THR D CA 1
ATOM 14128 C C . THR D 1 63 ? -0.184 -66.201 -55.493 1.00 30.22 63 THR D C 1
ATOM 14129 O O . THR D 1 63 ? 0.357 -65.752 -54.478 1.00 29.24 63 THR D O 1
ATOM 14133 N N . PHE D 1 64 ? -0.197 -67.495 -55.808 1.00 31.31 64 PHE D N 1
ATOM 14134 C CA . PHE D 1 64 ? 0.539 -68.513 -55.079 1.00 30.59 64 PHE D CA 1
ATOM 14135 C C . PHE D 1 64 ? 1.701 -69.000 -55.927 1.00 34.22 64 PHE D C 1
ATOM 14136 O O . PHE D 1 64 ? 1.484 -69.396 -57.080 1.00 33.81 64 PHE D O 1
ATOM 14144 N N . PRO D 1 65 ? 2.932 -68.983 -55.421 1.00 33.11 65 PRO D N 1
ATOM 14145 C CA . PRO D 1 65 ? 4.003 -69.716 -56.106 1.00 34.05 65 PRO D CA 1
ATOM 14146 C C . PRO D 1 65 ? 3.629 -71.186 -56.219 1.00 31.88 65 PRO D C 1
ATOM 14147 O O . PRO D 1 65 ? 3.200 -71.808 -55.245 1.00 30.55 65 PRO D O 1
ATOM 14151 N N . LYS D 1 66 ? 3.777 -71.732 -57.426 1.00 29.69 66 LYS D N 1
ATOM 14152 C CA . LYS D 1 66 ? 3.319 -73.088 -57.710 1.00 31.01 66 LYS D CA 1
ATOM 14153 C C . LYS D 1 66 ? 3.962 -74.088 -56.759 1.00 30.37 66 LYS D C 1
ATOM 14154 O O . LYS D 1 66 ? 5.190 -74.173 -56.666 1.00 34.45 66 LYS D O 1
ATOM 14160 N N . GLY D 1 67 ? 3.126 -74.840 -56.054 1.00 31.51 67 GLY D N 1
ATOM 14161 C CA . GLY D 1 67 ? 3.613 -75.826 -55.114 1.00 29.91 67 GLY D CA 1
ATOM 14162 C C . GLY D 1 67 ? 2.467 -76.377 -54.289 1.00 33.10 67 GLY D C 1
ATOM 14163 O O . GLY D 1 67 ? 1.294 -76.143 -54.588 1.00 29.53 67 GLY D O 1
ATOM 14164 N N . ARG D 1 68 ? 2.829 -77.112 -53.245 1.00 29.23 68 ARG D N 1
ATOM 14165 C CA . ARG D 1 68 ? 1.856 -77.694 -52.332 1.00 28.74 68 ARG D CA 1
ATOM 14166 C C . ARG D 1 68 ? 1.720 -76.813 -51.099 1.00 32.29 68 ARG D C 1
ATOM 14167 O O . ARG D 1 68 ? 2.725 -76.427 -50.491 1.00 32.14 68 ARG D O 1
ATOM 14175 N N . TYR D 1 69 ? 0.480 -76.497 -50.735 1.00 30.19 69 TYR D N 1
ATOM 14176 C CA . TYR D 1 69 ? 0.173 -75.719 -49.544 1.00 29.15 69 TYR D CA 1
ATOM 14177 C C . TYR D 1 69 ? -0.791 -76.511 -48.674 1.00 32.13 69 TYR D C 1
ATOM 14178 O O . TYR D 1 69 ? -1.788 -77.044 -49.173 1.00 31.93 69 TYR D O 1
ATOM 14187 N N . ASP D 1 70 ? -0.489 -76.592 -47.383 1.00 31.36 70 ASP D N 1
ATOM 14188 C CA . ASP D 1 70 ? -1.306 -77.322 -46.425 1.00 31.12 70 ASP D CA 1
ATOM 14189 C C . ASP D 1 70 ? -1.976 -76.347 -45.467 1.00 29.74 70 ASP D C 1
ATOM 14190 O O . ASP D 1 70 ? -1.364 -75.364 -45.036 1.00 28.69 70 ASP D O 1
ATOM 14195 N N . PHE D 1 71 ? -3.234 -76.625 -45.137 1.00 28.67 71 PHE D N 1
ATOM 14196 C CA . PHE D 1 71 ? -4.026 -75.771 -44.265 1.00 28.65 71 PHE D CA 1
ATOM 14197 C C . PHE D 1 71 ? -4.671 -76.617 -43.177 1.00 29.21 71 PHE D C 1
ATOM 14198 O O . PHE D 1 71 ? -5.209 -77.694 -43.452 1.00 30.46 71 PHE D O 1
ATOM 14206 N N . TYR D 1 72 ? -4.614 -76.123 -41.944 1.00 31.10 72 TYR D N 1
ATOM 14207 C CA . TYR D 1 72 ? -5.063 -76.857 -40.770 1.00 30.98 72 TYR D CA 1
ATOM 14208 C C . TYR D 1 72 ? -6.180 -76.089 -40.069 1.00 30.65 72 TYR D C 1
ATOM 14209 O O . TYR D 1 72 ? -6.527 -74.966 -40.443 1.00 27.20 72 TYR D O 1
ATOM 14218 N N . GLU D 1 73 ? -6.745 -76.715 -39.032 1.00 31.88 73 GLU D N 1
ATOM 14219 C CA . GLU D 1 73 ? -7.894 -76.137 -38.340 1.00 34.42 73 GLU D CA 1
ATOM 14220 C C . GLU D 1 73 ? -7.496 -75.099 -37.300 1.00 29.39 73 GLU D C 1
ATOM 14221 O O . GLU D 1 73 ? -8.273 -74.177 -37.028 1.00 32.00 73 GLU D O 1
ATOM 14227 N N . GLU D 1 74 ? -6.300 -75.229 -36.720 1.00 31.31 74 GLU D N 1
ATOM 14228 C CA . GLU D 1 74 ? -5.994 -74.562 -35.457 1.00 32.45 74 GLU D CA 1
ATOM 14229 C C . GLU D 1 74 ? -6.065 -73.043 -35.561 1.00 32.96 74 GLU D C 1
ATOM 14230 O O . GLU D 1 74 ? -6.416 -72.373 -34.583 1.00 31.25 74 GLU D O 1
ATOM 14236 N N . ARG D 1 75 ? -5.740 -72.477 -36.722 1.00 29.71 75 ARG D N 1
ATOM 14237 C CA . ARG D 1 75 ? -5.682 -71.028 -36.876 1.00 31.92 75 ARG D CA 1
ATOM 14238 C C . ARG D 1 75 ? -6.626 -70.531 -37.966 1.00 30.75 75 ARG D C 1
ATOM 14239 O O . ARG D 1 75 ? -6.403 -69.467 -38.548 1.00 32.64 75 ARG D O 1
ATOM 14247 N N . ALA D 1 76 ? -7.690 -71.281 -38.240 1.00 27.00 76 ALA D N 1
ATOM 14248 C CA . ALA D 1 76 ? -8.669 -70.897 -39.247 1.00 29.07 76 ALA D CA 1
ATOM 14249 C C . ALA D 1 76 ? -9.813 -70.121 -38.608 1.00 30.21 76 ALA D C 1
ATOM 14250 O O . ALA D 1 76 ? -10.295 -70.478 -37.529 1.00 32.72 76 ALA D O 1
ATOM 14252 N N . ALA D 1 77 ? -10.247 -69.060 -39.287 1.00 30.57 77 ALA D N 1
ATOM 14253 C CA . ALA D 1 77 ? -11.312 -68.216 -38.761 1.00 31.61 77 ALA D CA 1
ATOM 14254 C C . ALA D 1 77 ? -12.607 -69.006 -38.621 1.00 27.92 77 ALA D C 1
ATOM 14255 O O . ALA D 1 77 ? -12.981 -69.783 -39.503 1.00 28.54 77 ALA D O 1
ATOM 14257 N N . ASP D 1 78 ? -13.295 -68.800 -37.501 1.00 29.34 78 ASP D N 1
ATOM 14258 C CA . ASP D 1 78 ? -14.531 -69.504 -37.190 1.00 31.33 78 ASP D CA 1
ATOM 14259 C C . ASP D 1 78 ? -15.718 -68.569 -37.379 1.00 33.37 78 ASP D C 1
ATOM 14260 O O . ASP D 1 78 ? -15.689 -67.420 -36.925 1.00 32.34 78 ASP D O 1
ATOM 14265 N N . ARG D 1 79 ? -16.752 -69.060 -38.060 1.00 30.97 79 ARG D N 1
ATOM 14266 C CA . ARG D 1 79 ? -17.972 -68.301 -38.290 1.00 31.76 79 ARG D CA 1
ATOM 14267 C C . ARG D 1 79 ? -19.165 -69.244 -38.250 1.00 33.66 79 ARG D C 1
ATOM 14268 O O . ARG D 1 79 ? -19.053 -70.428 -38.577 1.00 32.00 79 ARG D O 1
ATOM 14276 N N . LEU D 1 80 ? -20.312 -68.705 -37.845 1.00 36.61 80 LEU D N 1
ATOM 14277 C CA . LEU D 1 80 ? -21.575 -69.410 -37.997 1.00 29.57 80 LEU D CA 1
ATOM 14278 C C . LEU D 1 80 ? -22.048 -69.291 -39.439 1.00 31.67 80 LEU D C 1
ATOM 14279 O O . LEU D 1 80 ? -21.974 -68.217 -40.043 1.00 36.03 80 LEU D O 1
ATOM 14284 N N . MET D 1 81 ? -22.528 -70.402 -39.998 1.00 28.20 81 MET D N 1
ATOM 14285 C CA . MET D 1 81 ? -22.969 -70.418 -41.385 1.00 29.70 81 MET D CA 1
ATOM 14286 C C . MET D 1 81 ? -24.175 -71.329 -41.553 1.00 29.24 81 MET D C 1
ATOM 14287 O O . MET D 1 81 ? -24.215 -72.433 -41.003 1.00 27.99 81 MET D O 1
ATOM 14292 N N . TYR D 1 82 ? -25.153 -70.850 -42.315 1.00 27.22 82 TYR D N 1
ATOM 14293 C CA . TYR D 1 82 ? -26.248 -71.665 -42.825 1.00 27.87 82 TYR D CA 1
ATOM 14294 C C . TYR D 1 82 ? -26.023 -71.855 -44.320 1.00 28.73 82 TYR D C 1
ATOM 14295 O O . TYR D 1 82 ? -26.017 -70.879 -45.077 1.00 32.73 82 TYR D O 1
ATOM 14304 N N . ILE D 1 83 ? -25.823 -73.102 -44.738 1.00 27.17 83 ILE D N 1
ATOM 14305 C CA . ILE D 1 83 ? -25.485 -73.434 -46.118 1.00 25.00 83 ILE D CA 1
ATOM 14306 C C . ILE D 1 83 ? -26.575 -74.352 -46.651 1.00 28.09 83 ILE D C 1
ATOM 14307 O O . ILE D 1 83 ? -26.657 -75.522 -46.256 1.00 24.58 83 ILE D O 1
ATOM 14312 N N . SER D 1 84 ? -27.403 -73.828 -47.554 1.00 26.95 84 SER D N 1
ATOM 14313 C CA . SER D 1 84 ? -28.582 -74.558 -48.003 1.00 27.38 84 SER D CA 1
ATOM 14314 C C . SER D 1 84 ? -28.195 -75.884 -48.645 1.00 28.46 84 SER D C 1
ATOM 14315 O O . SER D 1 84 ? -27.201 -75.975 -49.372 1.00 25.94 84 SER D O 1
ATOM 14318 N N . ASN D 1 85 ? -28.995 -76.914 -48.364 1.00 25.12 85 ASN D N 1
ATOM 14319 C CA . ASN D 1 85 ? -28.765 -78.284 -48.822 1.00 26.64 85 ASN D CA 1
ATOM 14320 C C . ASN D 1 85 ? -27.462 -78.863 -48.275 1.00 28.46 85 ASN D C 1
ATOM 14321 O O . ASN D 1 85 ? -26.975 -79.884 -48.770 1.00 28.45 85 ASN D O 1
ATOM 14326 N N . ASN D 1 86 ? -26.896 -78.224 -47.250 1.00 25.73 86 ASN D N 1
ATOM 14327 C CA . ASN D 1 86 ? -25.733 -78.727 -46.533 1.00 28.33 86 ASN D CA 1
ATOM 14328 C C . ASN D 1 86 ? -25.963 -78.500 -45.042 1.00 27.41 86 ASN D C 1
ATOM 14329 O O . ASN D 1 86 ? -26.983 -77.937 -44.632 1.00 28.24 86 ASN D O 1
ATOM 14334 N N . ASP D 1 87 ? -25.002 -78.937 -44.218 1.00 31.46 87 ASP D N 1
ATOM 14335 C CA . ASP D 1 87 ? -25.202 -78.908 -42.769 1.00 27.36 87 ASP D CA 1
ATOM 14336 C C . ASP D 1 87 ? -24.741 -77.576 -42.186 1.00 27.89 87 ASP D C 1
ATOM 14337 O O . ASP D 1 87 ? -23.622 -77.134 -42.475 1.00 26.22 87 ASP D O 1
ATOM 14342 N N . PRO D 1 88 ? -25.555 -76.925 -41.359 1.00 29.65 88 PRO D N 1
ATOM 14343 C CA . PRO D 1 88 ? -25.147 -75.664 -40.740 1.00 30.03 88 PRO D CA 1
ATOM 14344 C C . PRO D 1 88 ? -24.391 -75.885 -39.437 1.00 30.10 88 PRO D C 1
ATOM 14345 O O . PRO D 1 88 ? -24.404 -76.969 -38.851 1.00 30.43 88 PRO D O 1
ATOM 14349 N N . GLY D 1 89 ? -23.735 -74.826 -38.989 1.00 30.22 89 GLY D N 1
ATOM 14350 C CA . GLY D 1 89 ? -23.037 -74.853 -37.721 1.00 31.78 89 GLY D CA 1
ATOM 14351 C C . GLY D 1 89 ? -21.791 -73.993 -37.775 1.00 31.18 89 GLY D C 1
ATOM 14352 O O . GLY D 1 89 ? -21.640 -73.149 -38.653 1.00 32.74 89 GLY D O 1
ATOM 14353 N N . ILE D 1 90 ? -20.907 -74.229 -36.805 1.00 29.17 90 ILE D N 1
ATOM 14354 C CA . ILE D 1 90 ? -19.638 -73.515 -36.755 1.00 28.82 90 ILE D CA 1
ATOM 14355 C C . ILE D 1 90 ? -18.718 -74.052 -37.841 1.00 31.68 90 ILE D C 1
ATOM 14356 O O . ILE D 1 90 ? -18.469 -75.261 -37.927 1.00 34.18 90 ILE D O 1
ATOM 14361 N N . LYS D 1 91 ? -18.210 -73.154 -38.679 1.00 32.48 91 LYS D N 1
ATOM 14362 C CA . LYS D 1 91 ? -17.317 -73.516 -39.767 1.00 27.59 91 LYS D CA 1
ATOM 14363 C C . LYS D 1 91 ? -15.951 -72.889 -39.541 1.00 29.78 91 LYS D C 1
ATOM 14364 O O . LYS D 1 91 ? -15.849 -71.730 -39.127 1.00 28.64 91 LYS D O 1
ATOM 14370 N N . ARG D 1 92 ? -14.905 -73.668 -39.799 1.00 29.25 92 ARG D N 1
ATOM 14371 C CA . ARG D 1 92 ? -13.543 -73.159 -39.882 1.00 30.33 92 ARG D CA 1
ATOM 14372 C C . ARG D 1 92 ? -13.212 -72.984 -41.359 1.00 27.84 92 ARG D C 1
ATOM 14373 O O . ARG D 1 92 ? -13.301 -73.940 -42.135 1.00 27.85 92 ARG D O 1
ATOM 14381 N N . ILE D 1 93 ? -12.851 -71.763 -41.746 1.00 29.47 93 ILE D N 1
ATOM 14382 C CA . ILE D 1 93 ? -12.761 -71.374 -43.149 1.00 29.79 93 ILE D CA 1
ATOM 14383 C C . ILE D 1 93 ? -11.326 -70.973 -43.457 1.00 30.19 93 ILE D C 1
ATOM 14384 O O . ILE D 1 93 ? -10.777 -70.063 -42.822 1.00 29.38 93 ILE D O 1
ATOM 14389 N N . THR D 1 94 ? -10.724 -71.645 -44.442 1.00 27.76 94 THR D N 1
ATOM 14390 C CA . THR D 1 94 ? -9.359 -71.318 -44.841 1.00 28.42 94 THR D CA 1
ATOM 14391 C C . THR D 1 94 ? -9.309 -70.012 -45.627 1.00 30.87 94 THR D C 1
ATOM 14392 O O . THR D 1 94 ? -8.428 -69.175 -45.397 1.00 25.58 94 THR D O 1
ATOM 14396 N N . PHE D 1 95 ? -10.241 -69.822 -46.558 1.00 28.11 95 PHE D N 1
ATOM 14397 C CA . PHE D 1 95 ? -10.359 -68.579 -47.308 1.00 27.41 95 PHE D CA 1
ATOM 14398 C C . PHE D 1 95 ? -11.638 -67.857 -46.900 1.00 29.59 95 PHE D C 1
ATOM 14399 O O . PHE D 1 95 ? -12.664 -67.991 -47.579 1.00 24.46 95 PHE D O 1
ATOM 14407 N N . PRO D 1 96 ? -11.630 -67.097 -45.803 1.00 26.87 96 PRO D N 1
ATOM 14408 C CA . PRO D 1 96 ? -12.856 -66.379 -45.395 1.00 30.91 96 PRO D CA 1
ATOM 14409 C C . PRO D 1 96 ? -13.059 -65.099 -46.202 1.00 32.55 96 PRO D C 1
ATOM 14410 O O . PRO D 1 96 ? -12.717 -63.986 -45.801 1.00 27.69 96 PRO D O 1
ATOM 14414 N N . LEU D 1 97 ? -13.638 -65.263 -47.391 1.00 28.62 97 LEU D N 1
ATOM 14415 C CA . LEU D 1 97 ? -13.824 -64.149 -48.322 1.00 29.20 97 LEU D CA 1
ATOM 14416 C C . LEU D 1 97 ? -15.129 -63.420 -47.995 1.00 29.53 97 LEU D C 1
ATOM 14417 O O . LEU D 1 97 ? -16.136 -63.507 -48.702 1.00 27.70 97 LEU D O 1
ATOM 14422 N N . SER D 1 98 ? -15.087 -62.690 -46.882 1.00 27.24 98 SER D N 1
ATOM 14423 C CA . SER D 1 98 ? -16.200 -61.871 -46.420 1.00 33.11 98 SER D CA 1
ATOM 14424 C C . SER D 1 98 ? -15.988 -60.430 -46.866 1.00 28.56 98 SER D C 1
ATOM 14425 O O . SER D 1 98 ? -15.005 -59.793 -46.473 1.00 30.38 98 SER D O 1
ATOM 14428 N N . SER D 1 99 ? -16.915 -59.923 -47.679 1.00 30.76 99 SER D N 1
ATOM 14429 C CA . SER D 1 99 ? -16.906 -58.528 -48.121 1.00 33.49 99 SER D CA 1
ATOM 14430 C C . SER D 1 99 ? -15.631 -58.188 -48.889 1.00 31.17 99 SER D C 1
ATOM 14431 O O . SER D 1 99 ? -15.058 -57.109 -48.730 1.00 33.56 99 SER D O 1
ATOM 14434 N N . PHE D 1 100 ? -15.178 -59.117 -49.724 1.00 33.11 100 PHE D N 1
ATOM 14435 C CA . PHE D 1 100 ? -14.085 -58.862 -50.649 1.00 28.60 100 PHE D CA 1
ATOM 14436 C C . PHE D 1 100 ? -14.654 -58.459 -52.002 1.00 31.06 100 PHE D C 1
ATOM 14437 O O . PHE D 1 100 ? -15.763 -58.854 -52.371 1.00 30.93 100 PHE D O 1
ATOM 14445 N N . ASN D 1 101 ? -13.891 -57.656 -52.739 1.00 31.34 101 ASN D N 1
ATOM 14446 C CA . ASN D 1 101 ? -14.389 -57.091 -53.983 1.00 31.09 101 ASN D CA 1
ATOM 14447 C C . ASN D 1 101 ? -13.259 -56.980 -54.993 1.00 31.87 101 ASN D C 1
ATOM 14448 O O . ASN D 1 101 ? -12.149 -56.563 -54.648 1.00 30.73 101 ASN D O 1
ATOM 14453 N N . ASN D 1 102 ? -13.556 -57.351 -56.239 1.00 31.30 102 ASN D N 1
ATOM 14454 C CA . ASN D 1 102 ? -12.638 -57.175 -57.364 1.00 30.37 102 ASN D CA 1
ATOM 14455 C C . ASN D 1 102 ? -11.287 -57.828 -57.080 1.00 32.57 102 ASN D C 1
ATOM 14456 O O . ASN D 1 102 ? -10.226 -57.213 -57.214 1.00 29.85 102 ASN D O 1
ATOM 14461 N N . LEU D 1 103 ? -11.332 -59.096 -56.679 1.00 29.78 103 LEU D N 1
ATOM 14462 C CA . LEU D 1 103 ? -10.140 -59.829 -56.277 1.00 29.16 103 LEU D CA 1
ATOM 14463 C C . LEU D 1 103 ? -10.058 -61.135 -57.049 1.00 30.26 103 LEU D C 1
ATOM 14464 O O . LEU D 1 103 ? -11.043 -61.876 -57.131 1.00 30.40 103 LEU D O 1
ATOM 14469 N N . GLU D 1 104 ? -8.887 -61.411 -57.613 1.00 30.51 104 GLU D N 1
ATOM 14470 C CA . GLU D 1 104 ? -8.598 -62.682 -58.259 1.00 29.45 104 GLU D CA 1
ATOM 14471 C C . GLU D 1 104 ? -7.582 -63.448 -57.424 1.00 32.86 104 GLU D C 1
ATOM 14472 O O . GLU D 1 104 ? -6.619 -62.867 -56.914 1.00 34.94 104 GLU D O 1
ATOM 14478 N N . ILE D 1 105 ? -7.805 -64.750 -57.271 1.00 30.08 105 ILE D N 1
ATOM 14479 C CA . ILE D 1 105 ? -6.871 -65.631 -56.582 1.00 27.73 105 ILE D CA 1
ATOM 14480 C C . ILE D 1 105 ? -6.375 -66.649 -57.599 1.00 29.88 105 ILE D C 1
ATOM 14481 O O . ILE D 1 105 ? -7.117 -67.559 -57.992 1.00 28.42 105 ILE D O 1
ATOM 14486 N N . ASP D 1 106 ? -5.128 -66.490 -58.033 1.00 29.04 106 ASP D N 1
ATOM 14487 C CA . ASP D 1 106 ? -4.508 -67.367 -59.020 1.00 30.96 106 ASP D CA 1
ATOM 14488 C C . ASP D 1 106 ? -3.510 -68.259 -58.293 1.00 28.79 106 ASP D C 1
ATOM 14489 O O . ASP D 1 106 ? -2.470 -67.784 -57.825 1.00 30.51 106 ASP D O 1
ATOM 14494 N N . GLY D 1 107 ? -3.824 -69.549 -58.203 1.00 27.48 107 GLY D N 1
ATOM 14495 C CA . GLY D 1 107 ? -2.938 -70.474 -57.525 1.00 27.83 107 GLY D CA 1
ATOM 14496 C C . GLY D 1 107 ? -1.775 -70.979 -58.350 1.00 32.98 107 GLY D C 1
ATOM 14497 O O . GLY D 1 107 ? -0.916 -71.679 -57.807 1.00 28.55 107 GLY D O 1
ATOM 14498 N N . ASN D 1 108 ? -1.727 -70.642 -59.642 1.00 31.03 108 ASN D N 1
ATOM 14499 C CA . ASN D 1 108 ? -0.667 -71.106 -60.539 1.00 30.35 108 ASN D CA 1
ATOM 14500 C C . ASN D 1 108 ? -0.574 -72.631 -60.539 1.00 32.55 108 ASN D C 1
ATOM 14501 O O . ASN D 1 108 ? 0.517 -73.204 -60.540 1.00 32.63 108 ASN D O 1
ATOM 14506 N N . ASN D 1 109 ? -1.737 -73.287 -60.525 1.00 30.45 109 ASN D N 1
ATOM 14507 C CA . ASN D 1 109 ? -1.835 -74.748 -60.516 1.00 33.17 109 ASN D CA 1
ATOM 14508 C C . ASN D 1 109 ? -1.168 -75.344 -59.278 1.00 33.91 109 ASN D C 1
ATOM 14509 O O . ASN D 1 109 ? -0.566 -76.419 -59.328 1.00 30.43 109 ASN D O 1
ATOM 14514 N N . SER D 1 110 ? -1.281 -74.641 -58.153 1.00 32.35 110 SER D N 1
ATOM 14515 C CA . SER D 1 110 ? -0.821 -75.177 -56.885 1.00 31.50 110 SER D CA 1
ATOM 14516 C C . SER D 1 110 ? -1.783 -76.253 -56.388 1.00 31.18 110 SER D C 1
ATOM 14517 O O . SER D 1 110 ? -2.904 -76.406 -56.880 1.00 26.66 110 SER D O 1
ATOM 14520 N N . THR D 1 111 ? -1.331 -77.001 -55.386 1.00 28.63 111 THR D N 1
ATOM 14521 C CA . THR D 1 111 ? -2.133 -78.033 -54.742 1.00 25.74 111 THR D CA 1
ATOM 14522 C C . THR D 1 111 ? -2.441 -77.589 -53.319 1.00 26.33 111 THR D C 1
ATOM 14523 O O . THR D 1 111 ? -1.523 -77.297 -52.544 1.00 30.48 111 THR D O 1
ATOM 14527 N N . PHE D 1 112 ? -3.725 -77.532 -52.980 1.00 28.62 112 PHE D N 1
ATOM 14528 C CA . PHE D 1 112 ? -4.178 -77.146 -51.649 1.00 28.37 112 PHE D CA 1
ATOM 14529 C C . PHE D 1 112 ? -4.681 -78.388 -50.926 1.00 29.23 112 PHE D C 1
ATOM 14530 O O . PHE D 1 112 ? -5.614 -79.049 -51.397 1.00 28.14 112 PHE D O 1
ATOM 14538 N N . ILE D 1 113 ? -4.066 -78.703 -49.789 1.00 28.59 113 ILE D N 1
ATOM 14539 C CA . ILE D 1 113 ? -4.433 -79.860 -48.981 1.00 29.95 113 ILE D CA 1
ATOM 14540 C C . ILE D 1 113 ? -4.978 -79.352 -47.654 1.00 31.09 113 ILE D C 1
ATOM 14541 O O . ILE D 1 113 ? -4.285 -78.634 -46.922 1.00 31.26 113 ILE D O 1
ATOM 14546 N N . PHE D 1 114 ? -6.214 -79.727 -47.342 1.00 26.82 114 PHE D N 1
ATOM 14547 C CA . PHE D 1 114 ? -6.895 -79.283 -46.135 1.00 29.63 114 PHE D CA 1
ATOM 14548 C C . PHE D 1 114 ? -6.968 -80.438 -45.147 1.00 30.38 114 PHE D C 1
ATOM 14549 O O . PHE D 1 114 ? -7.375 -81.546 -45.510 1.00 30.08 114 PHE D O 1
ATOM 14557 N N . HIS D 1 115 ? -6.571 -80.176 -43.903 1.00 27.48 115 HIS D N 1
ATOM 14558 C CA . HIS D 1 115 ? -6.440 -81.206 -42.878 1.00 29.82 115 HIS D CA 1
ATOM 14559 C C . HIS D 1 115 ? -7.583 -81.065 -41.880 1.00 32.75 115 HIS D C 1
ATOM 14560 O O . HIS D 1 115 ? -7.629 -80.099 -41.111 1.00 29.26 115 HIS D O 1
ATOM 14567 N N . GLY D 1 116 ? -8.496 -82.033 -41.889 1.00 30.63 116 GLY D N 1
ATOM 14568 C CA . GLY D 1 116 ? -9.576 -82.057 -40.924 1.00 31.02 116 GLY D CA 1
ATOM 14569 C C . GLY D 1 116 ? -10.847 -81.393 -41.408 1.00 33.02 116 GLY D C 1
ATOM 14570 O O . GLY D 1 116 ? -11.144 -81.390 -42.607 1.00 31.11 116 GLY D O 1
ATOM 14571 N N . GLY D 1 117 ? -11.607 -80.824 -40.476 1.00 28.84 117 GLY D N 1
ATOM 14572 C CA . GLY D 1 117 ? -12.874 -80.204 -40.804 1.00 29.36 117 GLY D CA 1
ATOM 14573 C C . GLY D 1 117 ? -12.759 -78.741 -41.172 1.00 31.53 117 GLY D C 1
ATOM 14574 O O . GLY D 1 117 ? -12.949 -77.861 -40.326 1.00 30.77 117 GLY D O 1
ATOM 14575 N N . LEU D 1 118 ? -12.455 -78.468 -42.438 1.00 27.87 118 LEU D N 1
ATOM 14576 C CA . LEU D 1 118 ? -12.294 -77.111 -42.936 1.00 28.16 118 LEU D CA 1
ATOM 14577 C C . LEU D 1 118 ? -13.186 -76.900 -44.148 1.00 28.37 118 LEU D C 1
ATOM 14578 O O . LEU D 1 118 ? -13.327 -77.792 -44.989 1.00 29.45 118 LEU D O 1
ATOM 14583 N N . VAL D 1 119 ? -13.785 -75.717 -44.237 1.00 29.19 119 VAL D N 1
ATOM 14584 C CA . VAL D 1 119 ? -14.422 -75.254 -45.468 1.00 30.18 119 VAL D CA 1
ATOM 14585 C C . VAL D 1 119 ? -13.383 -74.448 -46.236 1.00 28.52 119 VAL D C 1
ATOM 14586 O O . VAL D 1 119 ? -12.945 -73.392 -45.746 1.00 29.42 119 VAL D O 1
ATOM 14590 N N . PRO D 1 120 ? -12.940 -74.906 -47.413 1.00 30.54 120 PRO D N 1
ATOM 14591 C CA . PRO D 1 120 ? -11.871 -74.179 -48.122 1.00 27.59 120 PRO D CA 1
ATOM 14592 C C . PRO D 1 120 ? -12.221 -72.735 -48.441 1.00 28.63 120 PRO D C 1
ATOM 14593 O O . PRO D 1 120 ? -11.470 -71.824 -48.071 1.00 27.13 120 PRO D O 1
ATOM 14597 N N . PHE D 1 121 ? -13.345 -72.499 -49.113 1.00 27.24 121 PHE D N 1
ATOM 14598 C CA . PHE D 1 121 ? -13.730 -71.166 -49.558 1.00 27.53 121 PHE D CA 1
ATOM 14599 C C . PHE D 1 121 ? -15.160 -70.877 -49.134 1.00 28.24 121 PHE D C 1
ATOM 14600 O O . PHE D 1 121 ? -16.053 -71.700 -49.353 1.00 24.47 121 PHE D O 1
ATOM 14608 N N . ILE D 1 122 ? -15.375 -69.708 -48.537 1.00 28.17 122 ILE D N 1
ATOM 14609 C CA . ILE D 1 122 ? -16.713 -69.177 -48.304 1.00 29.30 122 ILE D CA 1
ATOM 14610 C C . ILE D 1 122 ? -16.720 -67.739 -48.800 1.00 32.56 122 ILE D C 1
ATOM 14611 O O . ILE D 1 122 ? -16.015 -66.882 -48.250 1.00 30.05 122 ILE D O 1
ATOM 14616 N N . LEU D 1 123 ? -17.498 -67.478 -49.845 1.00 30.85 123 LEU D N 1
ATOM 14617 C CA . LEU D 1 123 ? -17.694 -66.134 -50.371 1.00 30.31 123 LEU D CA 1
ATOM 14618 C C . LEU D 1 123 ? -18.983 -65.591 -49.766 1.00 29.71 123 LEU D C 1
ATOM 14619 O O . LEU D 1 123 ? -20.074 -66.087 -50.064 1.00 32.00 123 LEU D O 1
ATOM 14624 N N . ASP D 1 124 ? -18.854 -64.581 -48.908 1.00 30.05 124 ASP D N 1
ATOM 14625 C CA . ASP D 1 124 ? -19.978 -64.005 -48.181 1.00 27.34 124 ASP D CA 1
ATOM 14626 C C . ASP D 1 124 ? -20.027 -62.512 -48.463 1.00 28.93 124 ASP D C 1
ATOM 14627 O O . ASP D 1 124 ? -19.107 -61.777 -48.086 1.00 29.19 124 ASP D O 1
ATOM 14632 N N . GLU D 1 125 ? -21.098 -62.070 -49.123 1.00 28.24 125 GLU D N 1
ATOM 14633 C CA . GLU D 1 125 ? -21.282 -60.662 -49.478 1.00 35.02 125 GLU D CA 1
ATOM 14634 C C . GLU D 1 125 ? -20.074 -60.125 -50.242 1.00 31.57 125 GLU D C 1
ATOM 14635 O O . GLU D 1 125 ? -19.620 -59.001 -50.020 1.00 32.72 125 GLU D O 1
ATOM 14641 N N . SER D 1 126 ? -19.544 -60.942 -51.145 1.00 28.97 126 SER D N 1
ATOM 14642 C CA . SER D 1 126 ? -18.410 -60.563 -51.973 1.00 27.31 126 SER D CA 1
ATOM 14643 C C . SER D 1 126 ? -18.875 -60.257 -53.392 1.00 27.67 126 SER D C 1
ATOM 14644 O O . SER D 1 126 ? -20.008 -60.544 -53.779 1.00 30.86 126 SER D O 1
ATOM 14647 N N . SER D 1 127 ? -17.977 -59.663 -54.175 1.00 31.12 127 SER D N 1
ATOM 14648 C CA . SER D 1 127 ? -18.334 -59.205 -55.510 1.00 29.90 127 SER D CA 1
ATOM 14649 C C . SER D 1 127 ? -17.112 -59.244 -56.416 1.00 29.35 127 SER D C 1
ATOM 14650 O O . SER D 1 127 ? -16.021 -58.831 -56.017 1.00 32.62 127 SER D O 1
ATOM 14653 N N . HIS D 1 128 ? -17.311 -59.740 -57.639 1.00 29.71 128 HIS D N 1
ATOM 14654 C CA . HIS D 1 128 ? -16.270 -59.799 -58.666 1.00 32.38 128 HIS D CA 1
ATOM 14655 C C . HIS D 1 128 ? -15.040 -60.561 -58.164 1.00 29.23 128 HIS D C 1
ATOM 14656 O O . HIS D 1 128 ? -13.928 -60.035 -58.091 1.00 27.67 128 HIS D O 1
ATOM 14663 N N . ILE D 1 129 ? -15.265 -61.826 -57.823 1.00 25.62 129 ILE D N 1
ATOM 14664 C CA . ILE D 1 129 ? -14.225 -62.718 -57.325 1.00 26.14 129 ILE D CA 1
ATOM 14665 C C . ILE D 1 129 ? -13.921 -63.750 -58.401 1.00 30.14 129 ILE D C 1
ATOM 14666 O O . ILE D 1 129 ? -14.839 -64.361 -58.962 1.00 27.58 129 ILE D O 1
ATOM 14671 N N . VAL D 1 130 ? -12.636 -63.943 -58.688 1.00 27.60 130 VAL D N 1
ATOM 14672 C CA . VAL D 1 130 ? -12.178 -64.952 -59.634 1.00 29.10 130 VAL D CA 1
ATOM 14673 C C . VAL D 1 130 ? -11.211 -65.880 -58.913 1.00 30.51 130 VAL D C 1
ATOM 14674 O O . VAL D 1 130 ? -10.239 -65.420 -58.302 1.00 30.99 130 VAL D O 1
ATOM 14678 N N . LEU D 1 131 ? -11.484 -67.180 -58.976 1.00 30.53 131 LEU D N 1
ATOM 14679 C CA . LEU D 1 131 ? -10.598 -68.208 -58.448 1.00 30.69 131 LEU D CA 1
ATOM 14680 C C . LEU D 1 131 ? -10.113 -69.061 -59.609 1.00 30.03 131 LEU D C 1
ATOM 14681 O O . LEU D 1 131 ? -10.929 -69.583 -60.377 1.00 28.14 131 LEU D O 1
ATOM 14686 N N . ARG D 1 132 ? -8.795 -69.203 -59.745 1.00 28.29 132 ARG D N 1
ATOM 14687 C CA . ARG D 1 132 ? -8.267 -69.951 -60.876 1.00 28.09 132 ARG D CA 1
ATOM 14688 C C . ARG D 1 132 ? -6.980 -70.677 -60.506 1.00 28.41 132 ARG D C 1
ATOM 14689 O O . ARG D 1 132 ? -6.200 -70.219 -59.664 1.00 29.47 132 ARG D O 1
ATOM 14697 N N . ASN D 1 133 ? -6.803 -71.847 -61.126 1.00 26.55 133 ASN D N 1
ATOM 14698 C CA . ASN D 1 133 ? -5.534 -72.572 -61.178 1.00 28.50 133 ASN D CA 1
ATOM 14699 C C . ASN D 1 133 ? -5.099 -73.098 -59.806 1.00 29.33 133 ASN D C 1
ATOM 14700 O O . ASN D 1 133 ? -4.029 -72.762 -59.298 1.00 32.57 133 ASN D O 1
ATOM 14705 N N . PHE D 1 134 ? -5.924 -73.966 -59.223 1.00 26.82 134 PHE D N 1
ATOM 14706 C CA . PHE D 1 134 ? -5.480 -74.740 -58.067 1.00 29.19 134 PHE D CA 1
ATOM 14707 C C . PHE D 1 134 ? -6.414 -75.922 -57.863 1.00 26.70 134 PHE D C 1
ATOM 14708 O O . PHE D 1 134 ? -7.507 -75.986 -58.431 1.00 25.81 134 PHE D O 1
ATOM 14716 N N . SER D 1 135 ? -5.959 -76.862 -57.038 1.00 25.23 135 SER D N 1
ATOM 14717 C CA . SER D 1 135 ? -6.724 -78.047 -56.690 1.00 26.44 135 SER D CA 1
ATOM 14718 C C . SER D 1 135 ? -7.027 -78.052 -55.198 1.00 27.54 135 SER D C 1
ATOM 14719 O O . SER D 1 135 ? -6.257 -77.529 -54.387 1.00 27.88 135 SER D O 1
ATOM 14722 N N . ILE D 1 136 ? -8.161 -78.655 -54.847 1.00 27.23 136 ILE D N 1
ATOM 14723 C CA . ILE D 1 136 ? -8.632 -78.755 -53.471 1.00 24.69 136 ILE D CA 1
ATOM 14724 C C . ILE D 1 136 ? -8.771 -80.229 -53.123 1.00 29.48 136 ILE D C 1
ATOM 14725 O O . ILE D 1 136 ? -9.354 -81.000 -53.895 1.00 28.74 136 ILE D O 1
ATOM 14730 N N . ASP D 1 137 ? -8.243 -80.617 -51.963 1.00 27.12 137 ASP D N 1
ATOM 14731 C CA . ASP D 1 137 ? -8.378 -81.987 -51.487 1.00 25.97 137 ASP D CA 1
ATOM 14732 C C . ASP D 1 137 ? -8.143 -82.011 -49.985 1.00 29.21 137 ASP D C 1
ATOM 14733 O O . ASP D 1 137 ? -7.529 -81.103 -49.419 1.00 28.06 137 ASP D O 1
ATOM 14738 N N . PHE D 1 138 ? -8.645 -83.064 -49.349 1.00 28.74 138 PHE D N 1
ATOM 14739 C CA . PHE D 1 138 ? -8.477 -83.284 -47.922 1.00 29.72 138 PHE D CA 1
ATOM 14740 C C . PHE D 1 138 ? -7.531 -84.456 -47.687 1.00 31.16 138 PHE D C 1
ATOM 14741 O O . PHE D 1 138 ? -7.494 -85.411 -48.470 1.00 29.42 138 PHE D O 1
ATOM 14749 N N . SER D 1 139 ? -6.758 -84.370 -46.598 1.00 27.32 139 SER D N 1
ATOM 14750 C CA . SER D 1 139 ? -5.774 -85.411 -46.309 1.00 30.95 139 SER D CA 1
ATOM 14751 C C . SER D 1 139 ? -6.437 -86.756 -46.043 1.00 34.83 139 SER D C 1
ATOM 14752 O O . SER D 1 139 ? -5.859 -87.804 -46.347 1.00 37.80 139 SER D O 1
ATOM 14755 N N . ARG D 1 140 ? -7.641 -86.749 -45.478 1.00 31.74 140 ARG D N 1
ATOM 14756 C CA . ARG D 1 140 ? -8.432 -87.957 -45.298 1.00 31.23 140 ARG D CA 1
ATOM 14757 C C . ARG D 1 140 ? -9.847 -87.678 -45.776 1.00 32.14 140 ARG D C 1
ATOM 14758 O O . ARG D 1 140 ? -10.464 -86.693 -45.356 1.00 30.36 140 ARG D O 1
ATOM 14766 N N . ALA D 1 141 ? -10.350 -88.533 -46.662 1.00 29.87 141 ALA D N 1
ATOM 14767 C CA . ALA D 1 141 ? -11.695 -88.362 -47.187 1.00 27.58 141 ALA D CA 1
ATOM 14768 C C . ALA D 1 141 ? -12.729 -88.557 -46.085 1.00 29.55 141 ALA D C 1
ATOM 14769 O O . ALA D 1 141 ? -12.555 -89.367 -45.172 1.00 31.31 141 ALA D O 1
ATOM 14771 N N . PHE D 1 142 ? -13.818 -87.793 -46.176 1.00 30.32 142 PHE D N 1
ATOM 14772 C CA . PHE D 1 142 ? -14.895 -87.942 -45.205 1.00 28.85 142 PHE D CA 1
ATOM 14773 C C . PHE D 1 142 ? -15.689 -89.217 -45.452 1.00 29.98 142 PHE D C 1
ATOM 14774 O O . PHE D 1 142 ? -16.236 -89.799 -44.508 1.00 30.89 142 PHE D O 1
ATOM 14782 N N . HIS D 1 143 ? -15.758 -89.666 -46.702 1.00 30.12 143 HIS D N 1
ATOM 14783 C CA . HIS D 1 143 ? -16.265 -90.990 -47.014 1.00 28.67 143 HIS D CA 1
ATOM 14784 C C . HIS D 1 143 ? -15.130 -92.002 -46.882 1.00 26.86 143 HIS D C 1
ATOM 14785 O O . HIS D 1 143 ? -13.983 -91.654 -46.594 1.00 29.13 143 HIS D O 1
ATOM 14792 N N . SER D 1 144 ? -15.449 -93.274 -47.101 1.00 27.69 144 SER D N 1
ATOM 14793 C CA . SER D 1 144 ? -14.447 -94.327 -47.082 1.00 27.41 144 SER D CA 1
ATOM 14794 C C . SER D 1 144 ? -14.771 -95.342 -48.167 1.00 30.17 144 SER D C 1
ATOM 14795 O O . SER D 1 144 ? -15.923 -95.491 -48.585 1.00 25.25 144 SER D O 1
ATOM 14798 N N . GLU D 1 145 ? -13.731 -96.035 -48.627 1.00 28.91 145 GLU D N 1
ATOM 14799 C CA . GLU D 1 145 ? -13.840 -97.002 -49.707 1.00 28.53 145 GLU D CA 1
ATOM 14800 C C . GLU D 1 145 ? -13.103 -98.276 -49.321 1.00 30.32 145 GLU D C 1
ATOM 14801 O O . GLU D 1 145 ? -12.134 -98.243 -48.559 1.00 29.00 145 GLU D O 1
ATOM 14807 N N . ALA D 1 146 ? -13.568 -99.401 -49.861 1.00 29.15 146 ALA D N 1
ATOM 14808 C CA . ALA D 1 146 ? -12.976 -100.692 -49.546 1.00 31.12 146 ALA D CA 1
ATOM 14809 C C . ALA D 1 146 ? -13.141 -101.638 -50.724 1.00 28.86 146 ALA D C 1
ATOM 14810 O O . ALA D 1 146 ? -14.169 -101.620 -51.407 1.00 30.07 146 ALA D O 1
ATOM 14812 N N . LEU D 1 147 ? -12.121 -102.461 -50.955 1.00 31.80 147 LEU D N 1
ATOM 14813 C CA . LEU D 1 147 ? -12.228 -103.546 -51.919 1.00 33.76 147 LEU D CA 1
ATOM 14814 C C . LEU D 1 147 ? -13.052 -104.674 -51.314 1.00 31.92 147 LEU D C 1
ATOM 14815 O O . LEU D 1 147 ? -12.815 -105.083 -50.173 1.00 31.97 147 LEU D O 1
ATOM 14820 N N . ILE D 1 148 ? -14.026 -105.169 -52.072 1.00 32.33 148 ILE D N 1
ATOM 14821 C CA . ILE D 1 148 ? -14.886 -106.253 -51.607 1.00 32.20 148 ILE D CA 1
ATOM 14822 C C . ILE D 1 148 ? -14.168 -107.572 -51.873 1.00 36.33 148 ILE D C 1
ATOM 14823 O O . ILE D 1 148 ? -14.084 -108.026 -53.016 1.00 34.06 148 ILE D O 1
ATOM 14828 N N . ALA D 1 149 ? -13.642 -108.187 -50.812 1.00 32.94 149 ALA D N 1
ATOM 14829 C CA . ALA D 1 149 ? -12.880 -109.422 -50.938 1.00 33.70 149 ALA D CA 1
ATOM 14830 C C . ALA D 1 149 ? -13.728 -110.671 -50.754 1.00 34.18 149 ALA D C 1
ATOM 14831 O O . ALA D 1 149 ? -13.327 -111.748 -51.210 1.00 30.65 149 ALA D O 1
ATOM 14833 N N . GLY D 1 150 ? -14.882 -110.558 -50.098 1.00 32.18 150 GLY D N 1
ATOM 14834 C CA . GLY D 1 150 ? -15.742 -111.702 -49.881 1.00 33.05 150 GLY D CA 1
ATOM 14835 C C . GLY D 1 150 ? -17.184 -111.268 -49.736 1.00 33.51 150 GLY D C 1
ATOM 14836 O O . GLY D 1 150 ? -17.488 -110.082 -49.584 1.00 32.26 150 GLY D O 1
ATOM 14837 N N . ALA D 1 151 ? -18.076 -112.254 -49.786 1.00 33.20 151 ALA D N 1
ATOM 14838 C CA . ALA D 1 151 ? -19.503 -111.986 -49.700 1.00 34.29 151 ALA D CA 1
ATOM 14839 C C . ALA D 1 151 ? -20.220 -113.239 -49.225 1.00 36.34 151 ALA D C 1
ATOM 14840 O O . ALA D 1 151 ? -19.818 -114.362 -49.543 1.00 37.32 151 ALA D O 1
ATOM 14842 N N . GLY D 1 152 ? -21.283 -113.030 -48.460 1.00 37.39 152 GLY D N 1
ATOM 14843 C CA . GLY D 1 152 ? -22.100 -114.129 -47.986 1.00 37.29 152 GLY D CA 1
ATOM 14844 C C . GLY D 1 152 ? -23.406 -113.597 -47.447 1.00 38.23 152 GLY D C 1
ATOM 14845 O O . GLY D 1 152 ? -23.679 -112.394 -47.491 1.00 36.16 152 GLY D O 1
ATOM 14846 N N . LYS D 1 153 ? -24.217 -114.518 -46.929 1.00 43.20 153 LYS D N 1
ATOM 14847 C CA . LYS D 1 153 ? -25.528 -114.155 -46.404 1.00 43.13 153 LYS D CA 1
ATOM 14848 C C . LYS D 1 153 ? -25.394 -113.193 -45.230 1.00 37.15 153 LYS D C 1
ATOM 14849 O O . LYS D 1 153 ? -24.987 -113.590 -44.134 1.00 37.37 153 LYS D O 1
ATOM 14855 N N . GLY D 1 154 ? -25.714 -111.923 -45.464 1.00 37.61 154 GLY D N 1
ATOM 14856 C CA . GLY D 1 154 ? -25.731 -110.943 -44.398 1.00 35.55 154 GLY D CA 1
ATOM 14857 C C . GLY D 1 154 ? -24.397 -110.335 -44.034 1.00 34.42 154 GLY D C 1
ATOM 14858 O O . GLY D 1 154 ? -24.279 -109.747 -42.954 1.00 32.56 154 GLY D O 1
ATOM 14859 N N . TYR D 1 155 ? -23.385 -110.446 -44.893 1.00 30.72 155 TYR D N 1
ATOM 14860 C CA . TYR D 1 155 ? -22.090 -109.854 -44.582 1.00 32.57 155 TYR D CA 1
ATOM 14861 C C . TYR D 1 155 ? -21.325 -109.575 -45.868 1.00 33.09 155 TYR D C 1
ATOM 14862 O O . TYR D 1 155 ? -21.683 -110.046 -46.950 1.00 33.95 155 TYR D O 1
ATOM 14871 N N . LEU D 1 156 ? -20.251 -108.799 -45.721 1.00 29.23 156 LEU D N 1
ATOM 14872 C CA . LEU D 1 156 ? -19.279 -108.551 -46.774 1.00 32.37 156 LEU D CA 1
ATOM 14873 C C . LEU D 1 156 ? -17.894 -108.492 -46.148 1.00 32.63 156 LEU D C 1
ATOM 14874 O O . LEU D 1 156 ? -17.729 -107.966 -45.043 1.00 32.04 156 LEU D O 1
ATOM 14879 N N . ASP D 1 157 ? -16.904 -109.034 -46.852 1.00 30.59 157 ASP D N 1
ATOM 14880 C CA . ASP D 1 157 ? -15.513 -108.978 -46.423 1.00 33.95 157 ASP D CA 1
ATOM 14881 C C . ASP D 1 157 ? -14.793 -107.886 -47.204 1.00 32.56 157 ASP D C 1
ATOM 14882 O O . ASP D 1 157 ? -14.802 -107.894 -48.440 1.00 34.31 157 ASP D O 1
ATOM 14887 N N . LEU D 1 158 ? -14.170 -106.954 -46.486 1.00 33.14 158 LEU D N 1
ATOM 14888 C CA . LEU D 1 158 ? -13.619 -105.747 -47.083 1.00 30.25 158 LEU D CA 1
ATOM 14889 C C . LEU D 1 158 ? -12.139 -105.596 -46.756 1.00 33.78 158 LEU D C 1
ATOM 14890 O O . LEU D 1 158 ? -11.679 -105.987 -45.678 1.00 33.09 158 LEU D O 1
ATOM 14895 N N . LYS D 1 159 ? -11.402 -105.012 -47.700 1.00 33.40 159 LYS D N 1
ATOM 14896 C CA . LYS D 1 159 ? -10.000 -104.652 -47.519 1.00 32.54 159 LYS D CA 1
ATOM 14897 C C . LYS D 1 159 ? -9.865 -103.146 -47.686 1.00 33.10 159 LYS D C 1
ATOM 14898 O O . LYS D 1 159 ? -10.167 -102.608 -48.757 1.00 31.05 159 LYS D O 1
ATOM 14904 N N . PHE D 1 160 ? -9.411 -102.472 -46.634 1.00 35.16 160 PHE D N 1
ATOM 14905 C CA . PHE D 1 160 ? -9.243 -101.026 -46.642 1.00 31.81 160 PHE D CA 1
ATOM 14906 C C . PHE D 1 160 ? -7.786 -100.666 -46.898 1.00 34.23 160 PHE D C 1
ATOM 14907 O O . PHE D 1 160 ? -6.876 -101.275 -46.327 1.00 36.30 160 PHE D O 1
ATOM 14915 N N . THR D 1 161 ? -7.570 -99.675 -47.760 1.00 30.63 161 THR D N 1
ATOM 14916 C CA . THR D 1 161 ? -6.230 -99.151 -47.962 1.00 35.52 161 THR D CA 1
ATOM 14917 C C . THR D 1 161 ? -5.855 -98.217 -46.813 1.00 34.40 161 THR D C 1
ATOM 14918 O O . THR D 1 161 ? -6.681 -97.859 -45.970 1.00 35.02 161 THR D O 1
ATOM 14922 N N . ASP D 1 162 ? -4.583 -97.811 -46.793 1.00 34.93 162 ASP D N 1
ATOM 14923 C CA . ASP D 1 162 ? -4.055 -97.083 -45.643 1.00 37.81 162 ASP D CA 1
ATOM 14924 C C . ASP D 1 162 ? -4.670 -95.696 -45.501 1.00 37.75 162 ASP D C 1
ATOM 14925 O O . ASP D 1 162 ? -4.726 -95.161 -44.388 1.00 37.19 162 ASP D O 1
ATOM 14930 N N . GLN D 1 163 ? -5.134 -95.097 -46.596 1.00 35.20 163 GLN D N 1
ATOM 14931 C CA . GLN D 1 163 ? -5.697 -93.754 -46.525 1.00 33.65 163 GLN D CA 1
ATOM 14932 C C . GLN D 1 163 ? -7.113 -93.730 -45.965 1.00 33.38 163 GLN D C 1
ATOM 14933 O O . GLN D 1 163 ? -7.710 -92.651 -45.886 1.00 36.06 163 GLN D O 1
ATOM 14939 N N . PHE D 1 164 ? -7.662 -94.879 -45.568 1.00 33.29 164 PHE D N 1
ATOM 14940 C CA . PHE D 1 164 ? -8.976 -94.961 -44.933 1.00 33.33 164 PHE D CA 1
ATOM 14941 C C . PHE D 1 164 ? -8.831 -95.627 -43.568 1.00 32.92 164 PHE D C 1
ATOM 14942 O O . PHE D 1 164 ? -9.263 -96.772 -43.374 1.00 35.85 164 PHE D O 1
ATOM 14950 N N . PRO D 1 165 ? -8.232 -94.938 -42.598 1.00 33.59 165 PRO D N 1
ATOM 14951 C CA . PRO D 1 165 ? -8.042 -95.549 -41.280 1.00 34.15 165 PRO D CA 1
ATOM 14952 C C . PRO D 1 165 ? -9.369 -95.784 -40.579 1.00 34.20 165 PRO D C 1
ATOM 14953 O O . PRO D 1 165 ? -10.353 -95.073 -40.796 1.00 34.21 165 PRO D O 1
ATOM 14957 N N . TYR D 1 166 ? -9.382 -96.805 -39.727 1.00 33.42 166 TYR D N 1
ATOM 14958 C CA . TYR D 1 166 ? -10.596 -97.228 -39.048 1.00 33.89 166 TYR D CA 1
ATOM 14959 C C . TYR D 1 166 ? -10.217 -97.927 -37.752 1.00 32.90 166 TYR D C 1
ATOM 14960 O O . TYR D 1 166 ? -9.065 -98.313 -37.541 1.00 31.34 166 TYR D O 1
ATOM 14969 N N . LYS D 1 167 ? -11.212 -98.103 -36.890 1.00 33.74 167 LYS D N 1
ATOM 14970 C CA . LYS D 1 167 ? -11.063 -98.917 -35.697 1.00 34.43 167 LYS D CA 1
ATOM 14971 C C . LYS D 1 167 ? -12.357 -99.678 -35.461 1.00 35.95 167 LYS D C 1
ATOM 14972 O O . LYS D 1 167 ? -13.438 -99.236 -35.861 1.00 36.28 167 LYS D O 1
ATOM 14975 N N . ILE D 1 168 ? -12.233 -100.841 -34.831 1.00 33.25 168 ILE D N 1
ATOM 14976 C CA . ILE D 1 168 ? -13.373 -101.629 -34.383 1.00 33.51 168 ILE D CA 1
ATOM 14977 C C . ILE D 1 168 ? -13.304 -101.663 -32.864 1.00 32.60 168 ILE D C 1
ATOM 14978 O O . ILE D 1 168 ? -12.381 -102.257 -32.292 1.00 35.08 168 ILE D O 1
ATOM 14983 N N . ASN D 1 169 ? -14.264 -101.016 -32.208 1.00 31.65 169 ASN D N 1
ATOM 14984 C CA . ASN D 1 169 ? -14.203 -100.849 -30.765 1.00 35.99 169 ASN D CA 1
ATOM 14985 C C . ASN D 1 169 ? -14.612 -102.140 -30.057 1.00 32.40 169 ASN D C 1
ATOM 14986 O O . ASN D 1 169 ? -14.970 -103.142 -30.684 1.00 33.07 169 ASN D O 1
ATOM 14991 N N . GLU D 1 170 ? -14.555 -102.114 -28.723 1.00 33.12 170 GLU D N 1
ATOM 14992 C CA . GLU D 1 170 ? -14.932 -103.281 -27.932 1.00 34.26 170 GLU D CA 1
ATOM 14993 C C . GLU D 1 170 ? -16.393 -103.658 -28.123 1.00 30.76 170 GLU D C 1
ATOM 14994 O O . GLU D 1 170 ? -16.751 -104.824 -27.926 1.00 32.11 170 GLU D O 1
ATOM 15000 N N . ALA D 1 171 ? -17.244 -102.703 -28.499 1.00 30.16 171 ALA D N 1
ATOM 15001 C CA . ALA D 1 171 ? -18.628 -103.017 -28.827 1.00 30.80 171 ALA D CA 1
ATOM 15002 C C . ALA D 1 171 ? -18.759 -103.767 -30.143 1.00 28.65 171 ALA D C 1
ATOM 15003 O O . ALA D 1 171 ? -19.859 -104.228 -30.464 1.00 31.01 171 ALA D O 1
ATOM 15005 N N . GLY D 1 172 ? -17.677 -103.902 -30.903 1.00 30.96 172 GLY D N 1
ATOM 15006 C CA . GLY D 1 172 ? -17.741 -104.564 -32.191 1.00 32.32 172 GLY D CA 1
ATOM 15007 C C . GLY D 1 172 ? -18.353 -103.720 -33.285 1.00 30.57 172 GLY D C 1
ATOM 15008 O O . GLY D 1 172 ? -19.107 -104.241 -34.117 1.00 31.54 172 GLY D O 1
ATOM 15009 N N . ILE D 1 173 ? -18.050 -102.424 -33.311 1.00 28.56 173 ILE D N 1
ATOM 15010 C CA . ILE D 1 173 ? -18.645 -101.483 -34.253 1.00 29.96 173 ILE D CA 1
ATOM 15011 C C . ILE D 1 173 ? -17.536 -100.884 -35.104 1.00 27.99 173 ILE D C 1
ATOM 15012 O O . ILE D 1 173 ? -16.490 -100.486 -34.580 1.00 30.83 173 ILE D O 1
ATOM 15017 N N . LEU D 1 174 ? -17.766 -100.821 -36.414 1.00 29.50 174 LEU D N 1
ATOM 15018 C CA . LEU D 1 174 ? -16.817 -100.208 -37.334 1.00 30.77 174 LEU D CA 1
ATOM 15019 C C . LEU D 1 174 ? -16.929 -98.691 -37.245 1.00 31.87 174 LEU D C 1
ATOM 15020 O O . LEU D 1 174 ? -18.014 -98.130 -37.432 1.00 29.60 174 LEU D O 1
ATOM 15025 N N . LYS D 1 175 ? -15.810 -98.027 -36.962 1.00 29.80 175 LYS D N 1
ATOM 15026 C CA . LYS D 1 175 ? -15.777 -96.573 -36.839 1.00 31.47 175 LYS D CA 1
ATOM 15027 C C . LYS D 1 175 ? -14.536 -96.054 -37.544 1.00 34.24 175 LYS D C 1
ATOM 15028 O O . LYS D 1 175 ? -13.413 -96.388 -37.150 1.00 31.88 175 LYS D O 1
ATOM 15034 N N . PHE D 1 176 ? -14.735 -95.244 -38.578 1.00 28.81 176 PHE D N 1
ATOM 15035 C CA . PHE D 1 176 ? -13.616 -94.682 -39.317 1.00 30.71 176 PHE D CA 1
ATOM 15036 C C . PHE D 1 176 ? -12.987 -93.535 -38.538 1.00 33.87 176 PHE D C 1
ATOM 15037 O O . PHE D 1 176 ? -13.650 -92.842 -37.761 1.00 33.15 176 PHE D O 1
ATOM 15045 N N . GLN D 1 177 ? -11.690 -93.344 -38.750 1.00 33.44 177 GLN D N 1
ATOM 15046 C CA . GLN D 1 177 ? -10.899 -92.412 -37.966 1.00 33.53 177 GLN D CA 1
ATOM 15047 C C . GLN D 1 177 ? -10.251 -91.371 -38.868 1.00 37.62 177 GLN D C 1
ATOM 15048 O O . GLN D 1 177 ? -10.054 -91.588 -40.066 1.00 33.74 177 GLN D O 1
ATOM 15054 N N . SER D 1 178 ? -9.926 -90.225 -38.267 1.00 35.11 178 SER D N 1
ATOM 15055 C CA . SER D 1 178 ? -9.094 -89.247 -38.956 1.00 38.89 178 SER D CA 1
ATOM 15056 C C . SER D 1 178 ? -7.702 -89.801 -39.211 1.00 39.80 178 SER D C 1
ATOM 15057 O O . SER D 1 178 ? -7.082 -89.489 -40.235 1.00 38.91 178 SER D O 1
ATOM 15060 N N . GLN D 1 179 ? -7.207 -90.634 -38.300 1.00 39.14 179 GLN D N 1
ATOM 15061 C CA . GLN D 1 179 ? -5.866 -91.195 -38.358 1.00 44.53 179 GLN D CA 1
ATOM 15062 C C . GLN D 1 179 ? -5.773 -92.288 -37.307 1.00 45.65 179 GLN D C 1
ATOM 15063 O O . GLN D 1 179 ? -6.613 -92.377 -36.407 1.00 44.33 179 GLN D O 1
ATOM 15069 N N . LEU D 1 180 ? -4.741 -93.117 -37.431 1.00 50.32 180 LEU D N 1
ATOM 15070 C CA . LEU D 1 180 ? -4.413 -94.064 -36.377 1.00 54.53 180 LEU D CA 1
ATOM 15071 C C . LEU D 1 180 ? -3.612 -93.359 -35.290 1.00 56.15 180 LEU D C 1
ATOM 15072 O O . LEU D 1 180 ? -2.788 -92.485 -35.575 1.00 58.13 180 LEU D O 1
ATOM 15074 N N . PHE D 1 181 ? -3.868 -93.730 -34.040 1.00 57.58 181 PHE D N 1
ATOM 15075 C CA . PHE D 1 181 ? -3.194 -93.096 -32.912 1.00 61.22 181 PHE D CA 1
ATOM 15076 C C . PHE D 1 181 ? -1.736 -93.538 -32.827 1.00 61.51 181 PHE D C 1
ATOM 15077 O O . PHE D 1 181 ? -1.352 -94.560 -33.394 1.00 63.24 181 PHE D O 1
ATOM 15085 N N . ASP D 1 190 ? -0.676 -87.428 -24.632 1.00 56.96 190 ASP D N 1
ATOM 15086 C CA . ASP D 1 190 ? -1.206 -88.680 -25.160 1.00 59.34 190 ASP D CA 1
ATOM 15087 C C . ASP D 1 190 ? -2.710 -88.788 -24.925 1.00 57.89 190 ASP D C 1
ATOM 15088 O O . ASP D 1 190 ? -3.466 -89.113 -25.842 1.00 58.56 190 ASP D O 1
ATOM 15093 N N . ARG D 1 191 ? -3.140 -88.521 -23.688 1.00 48.97 191 ARG D N 1
ATOM 15094 C CA . ARG D 1 191 ? -4.569 -88.526 -23.392 1.00 48.84 191 ARG D CA 1
ATOM 15095 C C . ARG D 1 191 ? -5.295 -87.450 -24.187 1.00 47.15 191 ARG D C 1
ATOM 15096 O O . ARG D 1 191 ? -6.402 -87.678 -24.691 1.00 45.99 191 ARG D O 1
ATOM 15104 N N . LEU D 1 192 ? -4.682 -86.270 -24.318 1.00 48.18 192 LEU D N 1
ATOM 15105 C CA . LEU D 1 192 ? -5.311 -85.188 -25.068 1.00 47.89 192 LEU D CA 1
ATOM 15106 C C . LEU D 1 192 ? -5.380 -85.511 -26.556 1.00 48.64 192 LEU D C 1
ATOM 15107 O O . LEU D 1 192 ? -6.381 -85.208 -27.215 1.00 45.93 192 LEU D O 1
ATOM 15109 N N . LYS D 1 193 ? -4.330 -86.131 -27.101 1.00 50.11 193 LYS D N 1
ATOM 15110 C CA . LYS D 1 193 ? -4.324 -86.448 -28.526 1.00 53.65 193 LYS D CA 1
ATOM 15111 C C . LYS D 1 193 ? -5.353 -87.522 -28.856 1.00 51.30 193 LYS D C 1
ATOM 15112 O O . LYS D 1 193 ? -6.011 -87.458 -29.901 1.00 51.02 193 LYS D O 1
ATOM 15118 N N . ARG D 1 194 ? -5.505 -88.518 -27.979 1.00 46.12 194 ARG D N 1
ATOM 15119 C CA . ARG D 1 194 ? -6.543 -89.522 -28.183 1.00 47.70 194 ARG D CA 1
ATOM 15120 C C . ARG D 1 194 ? -7.932 -88.906 -28.092 1.00 47.26 194 ARG D C 1
ATOM 15121 O O . ARG D 1 194 ? -8.858 -89.355 -28.778 1.00 43.47 194 ARG D O 1
ATOM 15123 N N . LYS D 1 195 ? -8.096 -87.877 -27.258 1.00 46.97 195 LYS D N 1
ATOM 15124 C CA . LYS D 1 195 ? -9.374 -87.178 -27.189 1.00 44.03 195 LYS D CA 1
ATOM 15125 C C . LYS D 1 195 ? -9.645 -86.399 -28.470 1.00 44.62 195 LYS D C 1
ATOM 15126 O O . LYS D 1 195 ? -10.786 -86.351 -28.944 1.00 45.44 195 LYS D O 1
ATOM 15132 N N . GLN D 1 196 ? -8.609 -85.782 -29.043 1.00 43.56 196 GLN D N 1
ATOM 15133 C CA . GLN D 1 196 ? -8.785 -85.040 -30.287 1.00 46.54 196 GLN D CA 1
ATOM 15134 C C . GLN D 1 196 ? -9.150 -85.971 -31.437 1.00 45.16 196 GLN D C 1
ATOM 15135 O O . GLN D 1 196 ? -9.990 -85.628 -32.278 1.00 46.09 196 GLN D O 1
ATOM 15137 N N . ILE D 1 197 ? -8.531 -87.152 -31.490 1.00 44.29 197 ILE D N 1
ATOM 15138 C CA . ILE D 1 197 ? -8.863 -88.120 -32.530 1.00 45.38 197 ILE D CA 1
ATOM 15139 C C . ILE D 1 197 ? -10.289 -88.626 -32.353 1.00 41.57 197 ILE D C 1
ATOM 15140 O O . ILE D 1 197 ? -11.035 -88.774 -33.328 1.00 39.24 197 ILE D O 1
ATOM 15145 N N . SER D 1 198 ? -10.693 -88.888 -31.107 1.00 37.43 198 SER D N 1
ATOM 15146 C CA . SER D 1 198 ? -12.040 -89.390 -30.855 1.00 39.36 198 SER D CA 1
ATOM 15147 C C . SER D 1 198 ? -13.096 -88.367 -31.255 1.00 42.33 198 SER D C 1
ATOM 15148 O O . SER D 1 198 ? -14.174 -88.734 -31.736 1.00 42.13 198 SER D O 1
ATOM 15151 N N . GLN D 1 199 ? -12.805 -87.078 -31.067 1.00 44.52 199 GLN D N 1
ATOM 15152 C CA . GLN D 1 199 ? -13.748 -86.048 -31.488 1.00 45.61 199 GLN D CA 1
ATOM 15153 C C . GLN D 1 199 ? -13.876 -85.991 -33.005 1.00 42.87 199 GLN D C 1
ATOM 15154 O O . GLN D 1 199 ? -14.911 -85.556 -33.522 1.00 43.07 199 GLN D O 1
ATOM 15160 N N . ASP D 1 200 ? -12.845 -86.430 -33.730 1.00 37.49 200 ASP D N 1
ATOM 15161 C CA . ASP D 1 200 ? -12.896 -86.459 -35.186 1.00 36.91 200 ASP D CA 1
ATOM 15162 C C . ASP D 1 200 ? -13.791 -87.565 -35.726 1.00 36.63 200 ASP D C 1
ATOM 15163 O O . ASP D 1 200 ? -14.102 -87.551 -36.922 1.00 34.23 200 ASP D O 1
ATOM 15168 N N . GLU D 1 201 ? -14.209 -88.516 -34.882 1.00 36.56 201 GLU D N 1
ATOM 15169 C CA . GLU D 1 201 ? -15.020 -89.634 -35.354 1.00 34.45 201 GLU D CA 1
ATOM 15170 C C . GLU D 1 201 ? -16.316 -89.163 -36.001 1.00 36.56 201 GLU D C 1
ATOM 15171 O O . GLU D 1 201 ? -16.803 -89.797 -36.945 1.00 33.78 201 GLU D O 1
ATOM 15177 N N . TYR D 1 202 ? -16.886 -88.061 -35.510 1.00 33.73 202 TYR D N 1
ATOM 15178 C CA . TYR D 1 202 ? -18.132 -87.554 -36.074 1.00 34.79 202 TYR D CA 1
ATOM 15179 C C . TYR D 1 202 ? -17.979 -87.190 -37.546 1.00 34.57 202 TYR D C 1
ATOM 15180 O O . TYR D 1 202 ? -18.917 -87.373 -38.329 1.00 31.49 202 TYR D O 1
ATOM 15189 N N . LYS D 1 203 ? -16.807 -86.688 -37.941 1.00 34.08 203 LYS D N 1
ATOM 15190 C CA . LYS D 1 203 ? -16.620 -86.224 -39.313 1.00 34.80 203 LYS D CA 1
ATOM 15191 C C . LYS D 1 203 ? -16.714 -87.361 -40.322 1.00 32.96 203 LYS D C 1
ATOM 15192 O O . LYS D 1 203 ? -17.075 -87.128 -41.481 1.00 33.59 203 LYS D O 1
ATOM 15198 N N . TYR D 1 204 ? -16.396 -88.587 -39.909 1.00 33.25 204 TYR D N 1
ATOM 15199 C CA . TYR D 1 204 ? -16.293 -89.715 -40.825 1.00 29.30 204 TYR D CA 1
ATOM 15200 C C . TYR D 1 204 ? -17.379 -90.756 -40.589 1.00 29.49 204 TYR D C 1
ATOM 15201 O O . TYR D 1 204 ? -17.202 -91.926 -40.942 1.00 31.68 204 TYR D O 1
ATOM 15210 N N . GLU D 1 205 ? -18.502 -90.349 -40.004 1.00 29.61 205 GLU D N 1
ATOM 15211 C CA . GLU D 1 205 ? -19.645 -91.236 -39.882 1.00 31.80 205 GLU D CA 1
ATOM 15212 C C . GLU D 1 205 ? -20.240 -91.530 -41.254 1.00 27.45 205 GLU D C 1
ATOM 15213 O O . GLU D 1 205 ? -20.206 -90.698 -42.164 1.00 28.34 205 GLU D O 1
ATOM 15219 N N . TYR D 1 206 ? -20.785 -92.731 -41.396 1.00 29.29 206 TYR D N 1
ATOM 15220 C CA . TYR D 1 206 ? -21.468 -93.166 -42.604 1.00 27.88 206 TYR D CA 1
ATOM 15221 C C . TYR D 1 206 ? -22.958 -93.321 -42.318 1.00 29.59 206 TYR D C 1
ATOM 15222 O O . TYR D 1 206 ? -23.419 -93.157 -41.186 1.00 29.29 206 TYR D O 1
ATOM 15231 N N . LYS D 1 207 ? -23.721 -93.640 -43.362 1.00 27.75 207 LYS D N 1
ATOM 15232 C CA . LYS D 1 207 ? -25.153 -93.856 -43.193 1.00 27.20 207 LYS D CA 1
ATOM 15233 C C . LYS D 1 207 ? -25.683 -94.871 -44.197 1.00 25.66 207 LYS D C 1
ATOM 15234 O O . LYS D 1 207 ? -26.789 -95.394 -44.029 1.00 31.15 207 LYS D O 1
ATOM 15240 N N . ARG D 1 208 ? -24.906 -95.155 -45.238 1.00 27.33 208 ARG D N 1
ATOM 15241 C CA . ARG D 1 208 ? -25.298 -96.126 -46.251 1.00 28.81 208 ARG D CA 1
ATOM 15242 C C . ARG D 1 208 ? -24.066 -96.501 -47.062 1.00 27.31 208 ARG D C 1
ATOM 15243 O O . ARG D 1 208 ? -23.023 -95.847 -46.984 1.00 28.18 208 ARG D O 1
ATOM 15251 N N . VAL D 1 209 ? -24.200 -97.567 -47.849 1.00 28.54 209 VAL D N 1
ATOM 15252 C CA . VAL D 1 209 ? -23.127 -98.039 -48.712 1.00 25.01 209 VAL D CA 1
ATOM 15253 C C . VAL D 1 209 ? -23.646 -98.146 -50.139 1.00 28.17 209 VAL D C 1
ATOM 15254 O O . VAL D 1 209 ? -24.843 -98.338 -50.375 1.00 29.25 209 VAL D O 1
ATOM 15258 N N . LEU D 1 210 ? -22.730 -98.013 -51.096 1.00 28.38 210 LEU D N 1
ATOM 15259 C CA . LEU D 1 210 ? -23.052 -98.149 -52.510 1.00 27.76 210 LEU D CA 1
ATOM 15260 C C . LEU D 1 210 ? -21.921 -98.888 -53.206 1.00 27.22 210 LEU D C 1
ATOM 15261 O O . LEU D 1 210 ? -20.748 -98.559 -53.011 1.00 28.99 210 LEU D O 1
ATOM 15266 N N . GLU D 1 211 ? -22.281 -99.877 -54.020 1.00 27.98 211 GLU D N 1
ATOM 15267 C CA . GLU D 1 211 ? -21.317 -100.724 -54.708 1.00 25.49 211 GLU D CA 1
ATOM 15268 C C . GLU D 1 211 ? -20.895 -100.080 -56.024 1.00 29.56 211 GLU D C 1
ATOM 15269 O O . GLU D 1 211 ? -21.740 -99.601 -56.787 1.00 26.84 211 GLU D O 1
ATOM 15275 N N . PHE D 1 212 ? -19.590 -100.075 -56.287 1.00 29.48 212 PHE D N 1
ATOM 15276 C CA . PHE D 1 212 ? -19.026 -99.478 -57.491 1.00 27.16 212 PHE D CA 1
ATOM 15277 C C . PHE D 1 212 ? -18.356 -100.555 -58.330 1.00 31.99 212 PHE D C 1
ATOM 15278 O O . PHE D 1 212 ? -17.606 -101.382 -57.800 1.00 29.05 212 PHE D O 1
ATOM 15286 N N . ASN D 1 213 ? -18.619 -100.537 -59.636 1.00 30.69 213 ASN D N 1
ATOM 15287 C CA . ASN D 1 213 ? -17.969 -101.474 -60.544 1.00 30.92 213 ASN D CA 1
ATOM 15288 C C . ASN D 1 213 ? -16.479 -101.166 -60.633 1.00 31.79 213 ASN D C 1
ATOM 15289 O O . ASN D 1 213 ? -16.085 -100.023 -60.879 1.00 30.56 213 ASN D O 1
ATOM 15294 N N . PHE D 1 214 ? -15.652 -102.196 -60.439 1.00 31.84 214 PHE D N 1
ATOM 15295 C CA . PHE D 1 214 ? -14.208 -101.991 -60.366 1.00 31.12 214 PHE D CA 1
ATOM 15296 C C . PHE D 1 214 ? -13.647 -101.498 -61.695 1.00 32.60 214 PHE D C 1
ATOM 15297 O O . PHE D 1 214 ? -12.838 -100.563 -61.732 1.00 32.79 214 PHE D O 1
ATOM 15305 N N . ALA D 1 215 ? -14.062 -102.120 -62.800 1.00 33.59 215 ALA D N 1
ATOM 15306 C CA . ALA D 1 215 ? -13.480 -101.789 -64.098 1.00 32.25 215 ALA D CA 1
ATOM 15307 C C . ALA D 1 215 ? -13.944 -100.421 -64.581 1.00 33.75 215 ALA D C 1
ATOM 15308 O O . ALA D 1 215 ? -13.129 -99.589 -64.996 1.00 33.22 215 ALA D O 1
ATOM 15310 N N . LEU D 1 216 ? -15.252 -100.167 -64.530 1.00 31.76 216 LEU D N 1
ATOM 15311 C CA . LEU D 1 216 ? -15.807 -98.927 -65.054 1.00 29.54 216 LEU D CA 1
ATOM 15312 C C . LEU D 1 216 ? -15.743 -97.772 -64.063 1.00 32.43 216 LEU D C 1
ATOM 15313 O O . LEU D 1 216 ? -16.018 -96.632 -64.457 1.00 29.71 216 LEU D O 1
ATOM 15318 N N . ARG D 1 217 ? -15.390 -98.037 -62.804 1.00 31.28 217 ARG D N 1
ATOM 15319 C CA . ARG D 1 217 ? -15.236 -97.004 -61.776 1.00 31.48 217 ARG D CA 1
ATOM 15320 C C . ARG D 1 217 ? -16.475 -96.114 -61.698 1.00 30.93 217 ARG D C 1
ATOM 15321 O O . ARG D 1 217 ? -16.398 -94.886 -61.626 1.00 29.92 217 ARG D O 1
ATOM 15329 N N . GLU D 1 218 ? -17.633 -96.760 -61.716 1.00 32.26 218 GLU D N 1
ATOM 15330 C CA . GLU D 1 218 ? -18.934 -96.110 -61.689 1.00 30.40 218 GLU D CA 1
ATOM 15331 C C . GLU D 1 218 ? -19.826 -96.887 -60.731 1.00 30.47 218 GLU D C 1
ATOM 15332 O O . GLU D 1 218 ? -19.477 -98.011 -60.351 1.00 29.75 218 GLU D O 1
ATOM 15338 N N . PRO D 1 219 ? -20.959 -96.333 -60.302 1.00 27.70 219 PRO D N 1
ATOM 15339 C CA . PRO D 1 219 ? -21.920 -97.139 -59.542 1.00 27.88 219 PRO D CA 1
ATOM 15340 C C . PRO D 1 219 ? -22.299 -98.394 -60.314 1.00 31.51 219 PRO D C 1
ATOM 15341 O O . PRO D 1 219 ? -22.583 -98.345 -61.514 1.00 29.44 219 PRO D O 1
ATOM 15345 N N . GLU D 1 220 ? -22.278 -99.530 -59.618 1.00 29.17 220 GLU D N 1
ATOM 15346 C CA . GLU D 1 220 ? -22.509 -100.816 -60.262 1.00 29.62 220 GLU D CA 1
ATOM 15347 C C . GLU D 1 220 ? -23.881 -100.853 -60.924 1.00 31.48 220 GLU D C 1
ATOM 15348 O O . GLU D 1 220 ? -24.868 -100.357 -60.374 1.00 29.99 220 GLU D O 1
ATOM 15354 N N . TYR D 1 221 ? -23.925 -101.439 -62.121 1.00 30.35 221 TYR D N 1
ATOM 15355 C CA . TYR D 1 221 ? -25.144 -101.534 -62.916 1.00 29.58 221 TYR D CA 1
ATOM 15356 C C . TYR D 1 221 ? -26.318 -102.024 -62.080 1.00 31.83 221 TYR D C 1
ATOM 15357 O O . TYR D 1 221 ? -26.278 -103.121 -61.515 1.00 32.25 221 TYR D O 1
ATOM 15366 N N . MET D 1 222 ? -27.352 -101.186 -61.988 1.00 29.74 222 MET D N 1
ATOM 15367 C CA . MET D 1 222 ? -28.613 -101.457 -61.301 1.00 29.48 222 MET D CA 1
ATOM 15368 C C . MET D 1 222 ? -28.458 -101.632 -59.796 1.00 32.59 222 MET D C 1
ATOM 15369 O O . MET D 1 222 ? -29.429 -102.004 -59.123 1.00 29.61 222 MET D O 1
ATOM 15374 N N . ALA D 1 223 ? -27.277 -101.373 -59.242 1.00 31.46 223 ALA D N 1
ATOM 15375 C CA . ALA D 1 223 ? -27.121 -101.386 -57.796 1.00 31.17 223 ALA D CA 1
ATOM 15376 C C . ALA D 1 223 ? -27.747 -100.135 -57.189 1.00 31.60 223 ALA D C 1
ATOM 15377 O O . ALA D 1 223 ? -27.737 -99.054 -57.785 1.00 31.04 223 ALA D O 1
ATOM 15379 N N . GLN D 1 224 ? -28.301 -100.292 -55.993 1.00 30.26 224 GLN D N 1
ATOM 15380 C CA . GLN D 1 224 ? -28.948 -99.204 -55.278 1.00 33.56 224 GLN D CA 1
ATOM 15381 C C . GLN D 1 224 ? -28.245 -98.963 -53.949 1.00 30.91 224 GLN D C 1
ATOM 15382 O O . GLN D 1 224 ? -27.447 -99.780 -53.482 1.00 31.48 224 GLN D O 1
ATOM 15388 N N . ASP D 1 225 ? -28.551 -97.817 -53.343 1.00 30.41 225 ASP D N 1
ATOM 15389 C CA . ASP D 1 225 ? -28.051 -97.527 -52.007 1.00 30.25 225 ASP D CA 1
ATOM 15390 C C . ASP D 1 225 ? -28.571 -98.561 -51.018 1.00 31.60 225 ASP D C 1
ATOM 15391 O O . ASP D 1 225 ? -29.733 -98.973 -51.075 1.00 30.81 225 ASP D O 1
ATOM 15396 N N . ILE D 1 226 ? -27.700 -98.983 -50.108 1.00 26.49 226 ILE D N 1
ATOM 15397 C CA . ILE D 1 226 ? -28.055 -99.914 -49.045 1.00 30.67 226 ILE D CA 1
ATOM 15398 C C . ILE D 1 226 ? -27.926 -99.162 -47.728 1.00 30.08 226 ILE D C 1
ATOM 15399 O O . ILE D 1 226 ? -26.813 -98.856 -47.283 1.00 29.20 226 ILE D O 1
ATOM 15404 N N . PHE D 1 227 ? -29.061 -98.847 -47.107 1.00 32.18 227 PHE D N 1
ATOM 15405 C CA . PHE D 1 227 ? -29.035 -98.111 -45.851 1.00 31.99 227 PHE D CA 1
ATOM 15406 C C . PHE D 1 227 ? -28.515 -98.995 -44.727 1.00 31.33 227 PHE D C 1
ATOM 15407 O O . PHE D 1 227 ? -28.880 -100.169 -44.615 1.00 31.22 227 PHE D O 1
ATOM 15415 N N . THR D 1 228 ? -27.657 -98.420 -43.885 1.00 30.05 228 THR D N 1
ATOM 15416 C CA . THR D 1 228 ? -27.029 -99.172 -42.807 1.00 30.64 228 THR D CA 1
ATOM 15417 C C . THR D 1 228 ? -27.148 -98.444 -41.475 1.00 30.06 228 THR D C 1
ATOM 15418 O O . THR D 1 228 ? -27.169 -99.076 -40.414 1.00 28.76 228 THR D O 1
ATOM 15422 N N . GLY D 1 229 ? -27.236 -97.118 -41.518 1.00 33.07 229 GLY D N 1
ATOM 15423 C CA . GLY D 1 229 ? -27.050 -96.318 -40.327 1.00 29.73 229 GLY D CA 1
ATOM 15424 C C . GLY D 1 229 ? -25.575 -96.054 -40.102 1.00 29.55 229 GLY D C 1
ATOM 15425 O O . GLY D 1 229 ? -24.713 -96.443 -40.890 1.00 29.24 229 GLY D O 1
ATOM 15426 N N . ASN D 1 230 ? -25.278 -95.384 -38.992 1.00 26.43 230 ASN D N 1
ATOM 15427 C CA . ASN D 1 230 ? -23.907 -94.995 -38.688 1.00 29.06 230 ASN D CA 1
ATOM 15428 C C . ASN D 1 230 ? -23.159 -96.034 -37.862 1.00 29.09 230 ASN D C 1
ATOM 15429 O O . ASN D 1 230 ? -22.027 -95.773 -37.442 1.00 29.22 230 ASN D O 1
ATOM 15434 N N . ALA D 1 231 ? -23.754 -97.202 -37.626 1.00 28.99 231 ALA D N 1
ATOM 15435 C CA . ALA D 1 231 ? -23.160 -98.211 -36.753 1.00 28.65 231 ALA D CA 1
ATOM 15436 C C . ALA D 1 231 ? -23.315 -99.577 -37.403 1.00 27.72 231 ALA D C 1
ATOM 15437 O O . ALA D 1 231 ? -24.417 -100.135 -37.425 1.00 28.95 231 ALA D O 1
ATOM 15439 N N . LEU D 1 232 ? -22.215 -100.117 -37.919 1.00 26.79 232 LEU D N 1
ATOM 15440 C CA . LEU D 1 232 ? -22.191 -101.434 -38.539 1.00 28.04 232 LEU D CA 1
ATOM 15441 C C . LEU D 1 232 ? -21.397 -102.394 -37.666 1.00 29.24 232 LEU D C 1
ATOM 15442 O O . LEU D 1 232 ? -20.252 -102.104 -37.302 1.00 26.15 232 LEU D O 1
ATOM 15447 N N . ARG D 1 233 ? -22.008 -103.529 -37.327 1.00 27.30 233 ARG D N 1
ATOM 15448 C CA . ARG D 1 233 ? -21.269 -104.586 -36.650 1.00 30.95 233 ARG D CA 1
ATOM 15449 C C . ARG D 1 233 ? -20.123 -105.057 -37.536 1.00 31.53 233 ARG D C 1
ATOM 15450 O O . ARG D 1 233 ? -20.291 -105.261 -38.742 1.00 29.62 233 ARG D O 1
ATOM 15458 N N . ALA D 1 234 ? -18.946 -105.220 -36.935 1.00 29.85 234 ALA D N 1
ATOM 15459 C CA . ALA D 1 234 ? -17.747 -105.522 -37.700 1.00 31.71 234 ALA D CA 1
ATOM 15460 C C . ALA D 1 234 ? -16.852 -106.478 -36.928 1.00 33.69 234 ALA D C 1
ATOM 15461 O O . ALA D 1 234 ? -16.825 -106.475 -35.695 1.00 31.95 234 ALA D O 1
ATOM 15463 N N . GLU D 1 235 ? -16.114 -107.292 -37.679 1.00 36.13 235 GLU D N 1
ATOM 15464 C CA . GLU D 1 235 ? -15.134 -108.216 -37.132 1.00 38.65 235 GLU D CA 1
ATOM 15465 C C . GLU D 1 235 ? -13.886 -108.181 -37.997 1.00 38.03 235 GLU D C 1
ATOM 15466 O O . GLU D 1 235 ? -13.977 -108.139 -39.227 1.00 35.06 235 GLU D O 1
ATOM 15472 N N . LYS D 1 236 ? -12.724 -108.201 -37.352 1.00 35.76 236 LYS D N 1
ATOM 15473 C CA . LYS D 1 236 ? -11.458 -108.378 -38.050 1.00 36.98 236 LYS D CA 1
ATOM 15474 C C . LYS D 1 236 ? -11.146 -109.869 -38.102 1.00 45.35 236 LYS D C 1
ATOM 15475 O O . LYS D 1 236 ? -10.996 -110.513 -37.058 1.00 46.63 236 LYS D O 1
ATOM 15477 N N . LEU D 1 237 ? -11.059 -110.418 -39.315 1.00 42.52 237 LEU D N 1
ATOM 15478 C CA . LEU D 1 237 ? -10.868 -111.855 -39.473 1.00 49.27 237 LEU D CA 1
ATOM 15479 C C . LEU D 1 237 ? -9.471 -112.318 -39.080 1.00 54.17 237 LEU D C 1
ATOM 15480 O O . LEU D 1 237 ? -9.234 -113.530 -39.026 1.00 57.84 237 LEU D O 1
ATOM 15485 N N . ASN D 1 238 ? -8.550 -111.400 -38.806 1.00 52.44 238 ASN D N 1
ATOM 15486 C CA . ASN D 1 238 ? -7.218 -111.766 -38.338 0.29 55.75 238 ASN D CA 1
ATOM 15487 C C . ASN D 1 238 ? -7.087 -111.533 -36.836 0.56 56.36 238 ASN D C 1
ATOM 15488 O O . ASN D 1 238 ? -6.795 -110.421 -36.395 0.71 57.81 238 ASN D O 1
ATOM 15493 N N . ASP D 1 241 ? -6.147 -108.616 -42.260 1.00 49.25 241 ASP D N 1
ATOM 15494 C CA . ASP D 1 241 ? -6.409 -107.248 -42.690 1.00 53.07 241 ASP D CA 1
ATOM 15495 C C . ASP D 1 241 ? -7.818 -107.105 -43.261 1.00 53.16 241 ASP D C 1
ATOM 15496 O O . ASP D 1 241 ? -8.225 -106.015 -43.662 1.00 54.29 241 ASP D O 1
ATOM 15501 N N . VAL D 1 242 ? -8.558 -108.208 -43.296 1.00 45.30 242 VAL D N 1
ATOM 15502 C CA . VAL D 1 242 ? -9.905 -108.224 -43.856 1.00 41.90 242 VAL D CA 1
ATOM 15503 C C . VAL D 1 242 ? -10.904 -107.888 -42.757 1.00 41.06 242 VAL D C 1
ATOM 15504 O O . VAL D 1 242 ? -10.845 -108.448 -41.656 1.00 39.94 242 VAL D O 1
ATOM 15508 N N . VAL D 1 243 ? -11.819 -106.969 -43.054 1.00 35.25 243 VAL D N 1
ATOM 15509 C CA . VAL D 1 243 ? -12.877 -106.569 -42.135 1.00 34.52 243 VAL D CA 1
ATOM 15510 C C . VAL D 1 243 ? -14.198 -107.116 -42.656 1.00 33.47 243 VAL D C 1
ATOM 15511 O O . VAL D 1 243 ? -14.561 -106.879 -43.815 1.00 33.64 243 VAL D O 1
ATOM 15515 N N . ARG D 1 244 ? -14.910 -107.847 -41.805 1.00 33.79 244 ARG D N 1
ATOM 15516 C CA . ARG D 1 244 ? -16.226 -108.377 -42.132 1.00 31.58 244 ARG D CA 1
ATOM 15517 C C . ARG D 1 244 ? -17.284 -107.515 -41.456 1.00 33.39 244 ARG D C 1
ATOM 15518 O O . ARG D 1 244 ? -17.299 -107.397 -40.227 1.00 32.21 244 ARG D O 1
ATOM 15526 N N . ILE D 1 245 ? -18.158 -106.912 -42.258 1.00 30.30 245 ILE D N 1
ATOM 15527 C CA . ILE D 1 245 ? -19.258 -106.095 -41.761 1.00 30.64 245 ILE D CA 1
ATOM 15528 C C . ILE D 1 245 ? -20.549 -106.886 -41.912 1.00 31.65 245 ILE D C 1
ATOM 15529 O O . ILE D 1 245 ? -20.720 -107.631 -42.883 1.00 32.04 245 ILE D O 1
ATOM 15534 N N . PHE D 1 246 ? -21.454 -106.726 -40.950 1.00 30.60 246 PHE D N 1
ATOM 15535 C CA . PHE D 1 246 ? -22.687 -107.500 -40.893 1.00 30.08 246 PHE D CA 1
ATOM 15536 C C . PHE D 1 246 ? -23.888 -106.581 -41.054 1.00 31.56 246 PHE D C 1
ATOM 15537 O O . PHE D 1 246 ? -24.012 -105.580 -40.340 1.00 33.54 246 PHE D O 1
ATOM 15545 N N . HIS D 1 247 ? -24.767 -106.930 -41.989 1.00 30.73 247 HIS D N 1
ATOM 15546 C CA . HIS D 1 247 ? -26.058 -106.280 -42.175 1.00 31.23 247 HIS D CA 1
ATOM 15547 C C . HIS D 1 247 ? -26.920 -107.179 -43.052 1.00 32.71 247 HIS D C 1
ATOM 15548 O O . HIS D 1 247 ? -26.439 -107.696 -44.069 1.00 32.41 247 HIS D O 1
ATOM 15555 N N . PRO D 1 248 ? -28.186 -107.399 -42.692 1.00 34.95 248 PRO D N 1
ATOM 15556 C CA . PRO D 1 248 ? -29.014 -108.341 -43.463 1.00 34.77 248 PRO D CA 1
ATOM 15557 C C . PRO D 1 248 ? -29.241 -107.931 -44.908 1.00 33.65 248 PRO D C 1
ATOM 15558 O O . PRO D 1 248 ? -29.564 -108.795 -45.733 1.00 35.30 248 PRO D O 1
ATOM 15562 N N . ASN D 1 249 ? -29.076 -106.654 -45.248 1.00 35.49 249 ASN D N 1
ATOM 15563 C CA . ASN D 1 249 ? -29.348 -106.171 -46.594 1.00 33.23 249 ASN D CA 1
ATOM 15564 C C . ASN D 1 249 ? -28.084 -105.955 -47.419 1.00 32.85 249 ASN D C 1
ATOM 15565 O O . ASN D 1 249 ? -28.152 -105.330 -48.483 1.00 35.79 249 ASN D O 1
ATOM 15570 N N . LEU D 1 250 ? -26.941 -106.457 -46.962 1.00 31.94 250 LEU D N 1
ATOM 15571 C CA . LEU D 1 250 ? -25.693 -106.296 -47.697 1.00 29.57 250 LEU D CA 1
ATOM 15572 C C . LEU D 1 250 ? -25.668 -107.251 -48.885 1.00 36.29 250 LEU D C 1
ATOM 15573 O O . LEU D 1 250 ? -25.790 -108.469 -48.716 1.00 36.84 250 LEU D O 1
ATOM 15578 N N . LYS D 1 251 ? -25.517 -106.695 -50.085 1.00 32.62 251 LYS D N 1
ATOM 15579 C CA . LYS D 1 251 ? -25.401 -107.486 -51.302 1.00 34.19 251 LYS D CA 1
ATOM 15580 C C . LYS D 1 251 ? -24.460 -106.760 -52.249 1.00 31.38 251 LYS D C 1
ATOM 15581 O O . LYS D 1 251 ? -24.634 -105.563 -52.497 1.00 33.61 251 LYS D O 1
ATOM 15583 N N . ALA D 1 252 ? -23.468 -107.480 -52.765 1.00 29.88 252 ALA D N 1
ATOM 15584 C CA . ALA D 1 252 ? -22.471 -106.890 -53.647 1.00 34.37 252 ALA D CA 1
ATOM 15585 C C . ALA D 1 252 ? -21.688 -108.008 -54.316 1.00 35.77 252 ALA D C 1
ATOM 15586 O O . ALA D 1 252 ? -21.720 -109.162 -53.877 1.00 34.98 252 ALA D O 1
ATOM 15588 N N . LYS D 1 253 ? -20.980 -107.648 -55.383 1.00 34.43 253 LYS D N 1
ATOM 15589 C CA . LYS D 1 253 ? -20.148 -108.591 -56.115 1.00 35.12 253 LYS D CA 1
ATOM 15590 C C . LYS D 1 253 ? -18.717 -108.526 -55.596 1.00 38.34 253 LYS D C 1
ATOM 15591 O O . LYS D 1 253 ? -18.173 -107.436 -55.390 1.00 33.86 253 LYS D O 1
ATOM 15597 N N . VAL D 1 254 ? -18.114 -109.698 -55.381 1.00 37.74 254 VAL D N 1
ATOM 15598 C CA . VAL D 1 254 ? -16.719 -109.748 -54.965 1.00 33.91 254 VAL D CA 1
ATOM 15599 C C . VAL D 1 254 ? -15.846 -109.158 -56.063 1.00 35.23 254 VAL D C 1
ATOM 15600 O O . VAL D 1 254 ? -16.061 -109.403 -57.258 1.00 32.25 254 VAL D O 1
ATOM 15604 N N . GLY D 1 255 ? -14.856 -108.364 -55.660 1.00 31.13 255 GLY D N 1
ATOM 15605 C CA . GLY D 1 255 ? -13.987 -107.673 -56.582 1.00 33.21 255 GLY D CA 1
ATOM 15606 C C . GLY D 1 255 ? -14.379 -106.236 -56.853 1.00 34.78 255 GLY D C 1
ATOM 15607 O O . GLY D 1 255 ? -13.555 -105.468 -57.364 1.00 29.78 255 GLY D O 1
ATOM 15608 N N . ASN D 1 256 ? -15.611 -105.854 -56.527 1.00 31.73 256 ASN D N 1
ATOM 15609 C CA . ASN D 1 256 ? -16.051 -104.479 -56.689 1.00 31.15 256 ASN D CA 1
ATOM 15610 C C . ASN D 1 256 ? -15.584 -103.638 -55.502 1.00 31.43 256 ASN D C 1
ATOM 15611 O O . ASN D 1 256 ? -14.957 -104.132 -54.561 1.00 31.15 256 ASN D O 1
ATOM 15616 N N . ILE D 1 257 ? -15.892 -102.345 -55.548 1.00 32.54 257 ILE D N 1
ATOM 15617 C CA . ILE D 1 257 ? -15.509 -101.396 -54.508 1.00 30.05 257 ILE D CA 1
ATOM 15618 C C . ILE D 1 257 ? -16.763 -100.974 -53.757 1.00 29.42 257 ILE D C 1
ATOM 15619 O O . ILE D 1 257 ? -17.770 -100.607 -54.374 1.00 30.98 257 ILE D O 1
ATOM 15624 N N . LEU D 1 258 ? -16.703 -101.027 -52.430 1.00 26.74 258 LEU D N 1
ATOM 15625 C CA . LEU D 1 258 ? -17.798 -100.583 -51.579 1.00 29.56 258 LEU D CA 1
ATOM 15626 C C . LEU D 1 258 ? -17.459 -99.208 -51.021 1.00 27.69 258 LEU D C 1
ATOM 15627 O O . LEU D 1 258 ? -16.407 -99.031 -50.396 1.00 29.10 258 LEU D O 1
ATOM 15632 N N . VAL D 1 259 ? -18.345 -98.242 -51.247 1.00 24.57 259 VAL D N 1
ATOM 15633 C CA . VAL D 1 259 ? -18.167 -96.871 -50.779 1.00 26.55 259 VAL D CA 1
ATOM 15634 C C . VAL D 1 259 ? -19.111 -96.631 -49.610 1.00 27.38 259 VAL D C 1
ATOM 15635 O O . VAL D 1 259 ? -20.307 -96.936 -49.695 1.00 27.14 259 VAL D O 1
ATOM 15639 N N . PHE D 1 260 ? -18.573 -96.091 -48.519 1.00 25.64 260 PHE D N 1
ATOM 15640 C CA . PHE D 1 260 ? -19.370 -95.701 -47.361 1.00 27.78 260 PHE D CA 1
ATOM 15641 C C . PHE D 1 260 ? -19.746 -94.232 -47.519 1.00 27.16 260 PHE D C 1
ATOM 15642 O O . PHE D 1 260 ? -18.880 -93.354 -47.464 1.00 27.36 260 PHE D O 1
ATOM 15650 N N . GLN D 1 261 ? -21.034 -93.964 -47.717 1.00 26.58 261 GLN D N 1
ATOM 15651 C CA . GLN D 1 261 ? -21.492 -92.594 -47.905 1.00 24.80 261 GLN D CA 1
ATOM 15652 C C . GLN D 1 261 ? -21.336 -91.798 -46.616 1.00 31.88 261 GLN D C 1
ATOM 15653 O O . GLN D 1 261 ? -21.815 -92.213 -45.556 1.00 27.44 261 GLN D O 1
ATOM 15659 N N . ALA D 1 262 ? -20.662 -90.653 -46.709 1.00 28.89 262 ALA D N 1
ATOM 15660 C CA . ALA D 1 262 ? -20.532 -89.767 -45.562 1.00 26.54 262 ALA D CA 1
ATOM 15661 C C . ALA D 1 262 ? -21.905 -89.296 -45.102 1.00 31.13 262 ALA D C 1
ATOM 15662 O O . ALA D 1 262 ? -22.744 -88.894 -45.914 1.00 28.37 262 ALA D O 1
ATOM 15664 N N . LYS D 1 263 ? -22.136 -89.356 -43.790 1.00 30.19 263 LYS D N 1
ATOM 15665 C CA . LYS D 1 263 ? -23.443 -89.003 -43.248 1.00 31.30 263 LYS D CA 1
ATOM 15666 C C . LYS D 1 263 ? -23.673 -87.496 -43.233 1.00 30.58 263 LYS D C 1
ATOM 15667 O O . LYS D 1 263 ? -24.824 -87.050 -43.305 1.00 30.40 263 LYS D O 1
ATOM 15673 N N . HIS D 1 264 ? -22.610 -86.701 -43.163 1.00 30.84 264 HIS D N 1
ATOM 15674 C CA . HIS D 1 264 ? -22.731 -85.266 -42.966 1.00 30.16 264 HIS D CA 1
ATOM 15675 C C . HIS D 1 264 ? -22.246 -84.492 -44.186 1.00 33.82 264 HIS D C 1
ATOM 15676 O O . HIS D 1 264 ? -21.461 -84.986 -45.000 1.00 29.26 264 HIS D O 1
ATOM 15683 N N . ARG D 1 265 ? -22.738 -83.257 -44.295 1.00 31.13 265 ARG D N 1
ATOM 15684 C CA . ARG D 1 265 ? -22.292 -82.310 -45.310 1.00 27.31 265 ARG D CA 1
ATOM 15685 C C . ARG D 1 265 ? -21.787 -81.043 -44.633 1.00 30.59 265 ARG D C 1
ATOM 15686 O O . ARG D 1 265 ? -22.347 -79.960 -44.831 1.00 29.11 265 ARG D O 1
ATOM 15694 N N . ASP D 1 266 ? -20.734 -81.167 -43.826 1.00 28.59 266 ASP D N 1
ATOM 15695 C CA . ASP D 1 266 ? -20.280 -80.056 -43.000 1.00 29.01 266 ASP D CA 1
ATOM 15696 C C . ASP D 1 266 ? -19.223 -79.189 -43.667 1.00 30.20 266 ASP D C 1
ATOM 15697 O O . ASP D 1 266 ? -19.040 -78.039 -43.252 1.00 31.43 266 ASP D O 1
ATOM 15702 N N . TYR D 1 267 ? -18.523 -79.698 -44.678 1.00 25.97 267 TYR D N 1
ATOM 15703 C CA . TYR D 1 267 ? -17.381 -79.002 -45.269 1.00 29.80 267 TYR D CA 1
ATOM 15704 C C . TYR D 1 267 ? -17.482 -79.012 -46.790 1.00 32.05 267 TYR D C 1
ATOM 15705 O O . TYR D 1 267 ? -16.758 -79.747 -47.474 1.00 29.12 267 TYR D O 1
ATOM 15714 N N . PRO D 1 268 ? -18.371 -78.199 -47.355 1.00 31.23 268 PRO D N 1
ATOM 15715 C CA . PRO D 1 268 ? -18.398 -78.040 -48.811 1.00 30.58 268 PRO D CA 1
ATOM 15716 C C . PRO D 1 268 ? -17.139 -77.349 -49.310 1.00 28.90 268 PRO D C 1
ATOM 15717 O O . PRO D 1 268 ? -16.432 -76.663 -48.568 1.00 27.36 268 PRO D O 1
ATOM 15721 N N . GLY D 1 269 ? -16.860 -77.548 -50.595 1.00 28.64 269 GLY D N 1
ATOM 15722 C CA . GLY D 1 269 ? -15.645 -77.028 -51.194 1.00 26.00 269 GLY D CA 1
ATOM 15723 C C . GLY D 1 269 ? -15.618 -75.520 -51.329 1.00 30.01 269 GLY D C 1
ATOM 15724 O O . GLY D 1 269 ? -14.757 -74.852 -50.749 1.00 27.67 269 GLY D O 1
ATOM 15725 N N . VAL D 1 270 ? -16.551 -74.969 -52.102 1.00 25.43 270 VAL D N 1
ATOM 15726 C CA . VAL D 1 270 ? -16.640 -73.532 -52.333 1.00 26.82 270 VAL D CA 1
ATOM 15727 C C . VAL D 1 270 ? -18.074 -73.102 -52.066 1.00 28.07 270 VAL D C 1
ATOM 15728 O O . VAL D 1 270 ? -19.005 -73.597 -52.713 1.00 29.20 270 VAL D O 1
ATOM 15732 N N . VAL D 1 271 ? -18.252 -72.186 -51.119 1.00 25.70 271 VAL D N 1
ATOM 15733 C CA . VAL D 1 271 ? -19.562 -71.649 -50.771 1.00 28.31 271 VAL D CA 1
ATOM 15734 C C . VAL D 1 271 ? -19.654 -70.236 -51.327 1.00 25.64 271 VAL D C 1
ATOM 15735 O O . VAL D 1 271 ? -18.801 -69.389 -51.034 1.00 29.60 271 VAL D O 1
ATOM 15739 N N . ILE D 1 272 ? -20.679 -69.987 -52.135 1.00 27.42 272 ILE D N 1
ATOM 15740 C CA . ILE D 1 272 ? -20.960 -68.670 -52.692 1.00 25.95 272 ILE D CA 1
ATOM 15741 C C . ILE D 1 272 ? -22.282 -68.211 -52.094 1.00 26.17 272 ILE D C 1
ATOM 15742 O O . ILE D 1 272 ? -23.349 -68.711 -52.468 1.00 27.85 272 ILE D O 1
ATOM 15747 N N . SER D 1 273 ? -22.221 -67.261 -51.163 1.00 23.13 273 SER D N 1
ATOM 15748 C CA . SER D 1 273 ? -23.390 -66.850 -50.396 1.00 26.48 273 SER D CA 1
ATOM 15749 C C . SER D 1 273 ? -23.570 -65.345 -50.512 1.00 26.90 273 SER D C 1
ATOM 15750 O O . SER D 1 273 ? -22.649 -64.584 -50.195 1.00 27.02 273 SER D O 1
ATOM 15753 N N . ASP D 1 274 ? -24.753 -64.924 -50.968 1.00 28.96 274 ASP D N 1
ATOM 15754 C CA . ASP D 1 274 ? -25.122 -63.507 -51.049 1.00 30.68 274 ASP D CA 1
ATOM 15755 C C . ASP D 1 274 ? -24.063 -62.691 -51.788 1.00 29.25 274 ASP D C 1
ATOM 15756 O O . ASP D 1 274 ? -23.791 -61.537 -51.453 1.00 29.16 274 ASP D O 1
ATOM 15761 N N . SER D 1 275 ? -23.457 -63.299 -52.801 1.00 28.14 275 SER D N 1
ATOM 15762 C CA . SER D 1 275 ? -22.380 -62.689 -53.566 1.00 28.81 275 SER D CA 1
ATOM 15763 C C . SER D 1 275 ? -22.822 -62.469 -55.006 1.00 30.59 275 SER D C 1
ATOM 15764 O O . SER D 1 275 ? -23.901 -62.893 -55.420 1.00 28.04 275 SER D O 1
ATOM 15767 N N . ASN D 1 276 ? -21.976 -61.788 -55.777 1.00 29.16 276 ASN D N 1
ATOM 15768 C CA . ASN D 1 276 ? -22.297 -61.551 -57.175 1.00 27.90 276 ASN D CA 1
ATOM 15769 C C . ASN D 1 276 ? -21.028 -61.568 -58.014 1.00 29.79 276 ASN D C 1
ATOM 15770 O O . ASN D 1 276 ? -19.941 -61.230 -57.537 1.00 28.23 276 ASN D O 1
ATOM 15775 N N . ASN D 1 277 ? -21.189 -61.975 -59.276 1.00 28.82 277 ASN D N 1
ATOM 15776 C CA . ASN D 1 277 ? -20.124 -61.987 -60.280 1.00 31.16 277 ASN D CA 1
ATOM 15777 C C . ASN D 1 277 ? -18.915 -62.791 -59.790 1.00 28.71 277 ASN D C 1
ATOM 15778 O O . ASN D 1 277 ? -17.821 -62.273 -59.577 1.00 31.30 277 ASN D O 1
ATOM 15783 N N . VAL D 1 278 ? -19.150 -64.089 -59.630 1.00 30.38 278 VAL D N 1
ATOM 15784 C CA . VAL D 1 278 ? -18.129 -65.032 -59.194 1.00 26.51 278 VAL D CA 1
ATOM 15785 C C . VAL D 1 278 ? -17.778 -65.940 -60.363 1.00 27.77 278 VAL D C 1
ATOM 15786 O O . VAL D 1 278 ? -18.666 -66.428 -61.071 1.00 28.84 278 VAL D O 1
ATOM 15790 N N . GLU D 1 279 ? -16.481 -66.157 -60.571 1.00 27.03 279 GLU D N 1
ATOM 15791 C CA . GLU D 1 279 ? -15.993 -67.010 -61.643 1.00 27.58 279 GLU D CA 1
ATOM 15792 C C . GLU D 1 279 ? -14.983 -68.005 -61.094 1.00 28.71 279 GLU D C 1
ATOM 15793 O O . GLU D 1 279 ? -14.112 -67.645 -60.296 1.00 29.63 279 GLU D O 1
ATOM 15799 N N . LEU D 1 280 ? -15.110 -69.256 -61.526 1.00 27.08 280 LEU D N 1
ATOM 15800 C CA . LEU D 1 280 ? -14.148 -70.308 -61.228 1.00 26.11 280 LEU D CA 1
ATOM 15801 C C . LEU D 1 280 ? -13.571 -70.814 -62.542 1.00 27.05 280 LEU D C 1
ATOM 15802 O O . LEU D 1 280 ? -14.322 -71.183 -63.450 1.00 24.76 280 LEU D O 1
ATOM 15807 N N . HIS D 1 281 ? -12.244 -70.819 -62.647 1.00 24.14 281 HIS D N 1
ATOM 15808 C CA . HIS D 1 281 ? -11.553 -71.266 -63.850 1.00 26.14 281 HIS D CA 1
ATOM 15809 C C . HIS D 1 281 ? -10.468 -72.257 -63.464 1.00 25.48 281 HIS D C 1
ATOM 15810 O O . HIS D 1 281 ? -9.613 -71.943 -62.634 1.00 23.37 281 HIS D O 1
ATOM 15817 N N . ASN D 1 282 ? -10.501 -73.445 -64.067 1.00 27.82 282 ASN D N 1
ATOM 15818 C CA . ASN D 1 282 ? -9.479 -74.469 -63.843 1.00 26.81 282 ASN D CA 1
ATOM 15819 C C . ASN D 1 282 ? -9.306 -74.762 -62.352 1.00 25.72 282 ASN D C 1
ATOM 15820 O O . ASN D 1 282 ? -8.197 -74.776 -61.814 1.00 29.08 282 ASN D O 1
ATOM 15825 N N . ILE D 1 283 ? -10.426 -74.984 -61.675 1.00 27.66 283 ILE D N 1
ATOM 15826 C CA . ILE D 1 283 ? -10.430 -75.358 -60.266 1.00 26.89 283 ILE D CA 1
ATOM 15827 C C . ILE D 1 283 ? -10.712 -76.849 -60.180 1.00 28.58 283 ILE D C 1
ATOM 15828 O O . ILE D 1 283 ? -11.748 -77.321 -60.661 1.00 25.92 283 ILE D O 1
ATOM 15833 N N . THR D 1 284 ? -9.796 -77.595 -59.574 1.00 27.66 284 THR D N 1
ATOM 15834 C CA . THR D 1 284 ? -9.957 -79.033 -59.399 1.00 27.27 284 THR D CA 1
ATOM 15835 C C . THR D 1 284 ? -10.385 -79.297 -57.962 1.00 27.36 284 THR D C 1
ATOM 15836 O O . THR D 1 284 ? -9.627 -79.038 -57.022 1.00 27.82 284 THR D O 1
ATOM 15840 N N . ILE D 1 285 ? -11.598 -79.803 -57.791 1.00 25.88 285 ILE D N 1
ATOM 15841 C CA . ILE D 1 285 ? -12.124 -80.162 -56.482 1.00 25.06 285 ILE D CA 1
ATOM 15842 C C . ILE D 1 285 ? -12.086 -81.682 -56.397 1.00 27.04 285 ILE D C 1
ATOM 15843 O O . ILE D 1 285 ? -12.956 -82.373 -56.938 1.00 25.13 285 ILE D O 1
ATOM 15848 N N . HIS D 1 286 ? -11.061 -82.210 -55.726 1.00 25.65 286 HIS D N 1
ATOM 15849 C CA . HIS D 1 286 ? -10.925 -83.652 -55.580 1.00 24.80 286 HIS D CA 1
ATOM 15850 C C . HIS D 1 286 ? -11.870 -84.214 -54.530 1.00 29.59 286 HIS D C 1
ATOM 15851 O O . HIS D 1 286 ? -12.253 -85.387 -54.612 1.00 29.46 286 HIS D O 1
ATOM 15858 N N . HIS D 1 287 ? -12.256 -83.405 -53.548 1.00 25.06 287 HIS D N 1
ATOM 15859 C CA . HIS D 1 287 ? -13.030 -83.911 -52.425 1.00 26.84 287 HIS D CA 1
ATOM 15860 C C . HIS D 1 287 ? -13.632 -82.742 -51.661 1.00 28.07 287 HIS D C 1
ATOM 15861 O O . HIS D 1 287 ? -13.124 -81.618 -51.703 1.00 26.23 287 HIS D O 1
ATOM 15868 N N . ALA D 1 288 ? -14.726 -83.032 -50.961 1.00 27.05 288 ALA D N 1
ATOM 15869 C CA . ALA D 1 288 ? -15.375 -82.077 -50.076 1.00 27.29 288 ALA D CA 1
ATOM 15870 C C . ALA D 1 288 ? -16.312 -82.840 -49.155 1.00 27.98 288 ALA D C 1
ATOM 15871 O O . ALA D 1 288 ? -16.849 -83.888 -49.525 1.00 26.10 288 ALA D O 1
ATOM 15873 N N . GLY D 1 289 ? -16.491 -82.311 -47.948 1.00 26.42 289 GLY D N 1
ATOM 15874 C CA . GLY D 1 289 ? -17.470 -82.856 -47.030 1.00 25.93 289 GLY D CA 1
ATOM 15875 C C . GLY D 1 289 ? -18.857 -82.375 -47.389 1.00 26.76 289 GLY D C 1
ATOM 15876 O O . GLY D 1 289 ? -19.425 -81.512 -46.713 1.00 30.29 289 GLY D O 1
ATOM 15877 N N . GLY D 1 290 ? -19.409 -82.927 -48.463 1.00 27.41 290 GLY D N 1
ATOM 15878 C CA . GLY D 1 290 ? -20.641 -82.419 -49.023 1.00 26.07 290 GLY D CA 1
ATOM 15879 C C . GLY D 1 290 ? -20.458 -82.015 -50.470 1.00 29.26 290 GLY D C 1
ATOM 15880 O O . GLY D 1 290 ? -19.882 -82.767 -51.262 1.00 28.52 290 GLY D O 1
ATOM 15881 N N . MET D 1 291 ? -20.926 -80.824 -50.826 1.00 30.45 291 MET D N 1
ATOM 15882 C CA . MET D 1 291 ? -20.952 -80.397 -52.215 1.00 29.70 291 MET D CA 1
ATOM 15883 C C . MET D 1 291 ? -19.659 -79.695 -52.609 1.00 26.67 291 MET D C 1
ATOM 15884 O O . MET D 1 291 ? -19.001 -79.048 -51.789 1.00 27.19 291 MET D O 1
ATOM 15889 N N . GLY D 1 292 ? -19.297 -79.838 -53.885 1.00 27.23 292 GLY D N 1
ATOM 15890 C CA . GLY D 1 292 ? -18.107 -79.165 -54.382 1.00 26.33 292 GLY D CA 1
ATOM 15891 C C . GLY D 1 292 ? -18.271 -77.658 -54.416 1.00 29.86 292 GLY D C 1
ATOM 15892 O O . GLY D 1 292 ? -17.447 -76.918 -53.871 1.00 27.10 292 GLY D O 1
ATOM 15893 N N . VAL D 1 293 ? -19.333 -77.182 -55.062 1.00 24.94 293 VAL D N 1
ATOM 15894 C CA . VAL D 1 293 ? -19.663 -75.763 -55.116 1.00 25.42 293 VAL D CA 1
ATOM 15895 C C . VAL D 1 293 ? -21.143 -75.618 -54.795 1.00 26.36 293 VAL D C 1
ATOM 15896 O O . VAL D 1 293 ? -21.992 -76.159 -55.513 1.00 26.90 293 VAL D O 1
ATOM 15900 N N . ILE D 1 294 ? -21.453 -74.898 -53.720 1.00 24.03 294 ILE D N 1
ATOM 15901 C CA . ILE D 1 294 ? -22.830 -74.612 -53.334 1.00 25.87 294 ILE D CA 1
ATOM 15902 C C . ILE D 1 294 ? -23.004 -73.100 -53.324 1.00 28.06 294 ILE D C 1
ATOM 15903 O O . ILE D 1 294 ? -22.245 -72.384 -52.658 1.00 28.29 294 ILE D O 1
ATOM 15908 N N . ALA D 1 295 ? -23.992 -72.616 -54.071 1.00 26.17 295 ALA D N 1
ATOM 15909 C CA . ALA D 1 295 ? -24.267 -71.191 -54.187 1.00 24.49 295 ALA D CA 1
ATOM 15910 C C . ALA D 1 295 ? -25.696 -70.915 -53.747 1.00 26.69 295 ALA D C 1
ATOM 15911 O O . ALA D 1 295 ? -26.625 -71.606 -54.178 1.00 28.61 295 ALA D O 1
ATOM 15913 N N . GLN D 1 296 ? -25.869 -69.908 -52.893 1.00 23.75 296 GLN D N 1
ATOM 15914 C CA . GLN D 1 296 ? -27.185 -69.510 -52.410 1.00 26.77 296 GLN D CA 1
ATOM 15915 C C . GLN D 1 296 ? -27.340 -68.001 -52.538 1.00 26.11 296 GLN D C 1
ATOM 15916 O O . GLN D 1 296 ? -26.439 -67.245 -52.158 1.00 25.26 296 GLN D O 1
ATOM 15922 N N . ARG D 1 297 ? -28.474 -67.573 -53.094 1.00 26.00 297 ARG D N 1
ATOM 15923 C CA . ARG D 1 297 ? -28.866 -66.163 -53.145 1.00 29.40 297 ARG D CA 1
ATOM 15924 C C . ARG D 1 297 ? -27.773 -65.297 -53.770 1.00 30.15 297 ARG D C 1
ATOM 15925 O O . ARG D 1 297 ? -27.422 -64.231 -53.257 1.00 29.65 297 ARG D O 1
ATOM 15933 N N . SER D 1 298 ? -27.231 -65.761 -54.896 1.00 29.71 298 SER D N 1
ATOM 15934 C CA . SER D 1 298 ? -26.118 -65.084 -55.547 1.00 30.11 298 SER D CA 1
ATOM 15935 C C . SER D 1 298 ? -26.409 -64.860 -57.025 1.00 29.58 298 SER D C 1
ATOM 15936 O O . SER D 1 298 ? -27.179 -65.598 -57.647 1.00 30.05 298 SER D O 1
ATOM 15939 N N . HIS D 1 299 ? -25.764 -63.836 -57.581 1.00 28.64 299 HIS D N 1
ATOM 15940 C CA . HIS D 1 299 ? -26.091 -63.288 -58.891 1.00 29.24 299 HIS D CA 1
ATOM 15941 C C . HIS D 1 299 ? -24.878 -63.386 -59.809 1.00 29.15 299 HIS D C 1
ATOM 15942 O O . HIS D 1 299 ? -23.794 -62.914 -59.457 1.00 30.66 299 HIS D O 1
ATOM 15949 N N . ASN D 1 300 ? -25.069 -63.992 -60.984 1.00 27.94 300 ASN D N 1
ATOM 15950 C CA . ASN D 1 300 ? -24.010 -64.187 -61.974 1.00 29.06 300 ASN D CA 1
ATOM 15951 C C . ASN D 1 300 ? -22.881 -65.060 -61.437 1.00 31.77 300 ASN D C 1
ATOM 15952 O O . ASN D 1 300 ? -22.022 -64.583 -60.687 1.00 30.17 300 ASN D O 1
ATOM 15957 N N . ILE D 1 301 ? -22.860 -66.333 -61.825 1.00 29.91 301 ILE D N 1
ATOM 15958 C CA . ILE D 1 301 ? -21.819 -67.268 -61.413 1.00 28.34 301 ILE D CA 1
ATOM 15959 C C . ILE D 1 301 ? -21.350 -68.038 -62.639 1.00 29.70 301 ILE D C 1
ATOM 15960 O O . ILE D 1 301 ? -22.172 -68.511 -63.433 1.00 28.27 301 ILE D O 1
ATOM 15965 N N . THR D 1 302 ? -20.034 -68.160 -62.794 1.00 26.99 302 THR D N 1
ATOM 15966 C CA . THR D 1 302 ? -19.434 -68.874 -63.912 1.00 30.10 302 THR D CA 1
ATOM 15967 C C . THR D 1 302 ? -18.464 -69.916 -63.378 1.00 28.50 302 THR D C 1
ATOM 15968 O O . THR D 1 302 ? -17.608 -69.602 -62.545 1.00 28.49 302 THR D O 1
ATOM 15972 N N . ILE D 1 303 ? -18.606 -71.152 -63.850 1.00 25.15 303 ILE D N 1
ATOM 15973 C CA . ILE D 1 303 ? -17.667 -72.229 -63.560 1.00 22.21 303 ILE D CA 1
ATOM 15974 C C . ILE D 1 303 ? -17.201 -72.796 -64.893 1.00 27.39 303 ILE D C 1
ATOM 15975 O O . ILE D 1 303 ? -18.007 -73.355 -65.648 1.00 26.24 303 ILE D O 1
ATOM 15980 N N . LYS D 1 304 ? -15.910 -72.649 -65.186 1.00 25.05 304 LYS D N 1
ATOM 15981 C CA . LYS D 1 304 ? -15.363 -73.005 -66.487 1.00 27.54 304 LYS D CA 1
ATOM 15982 C C . LYS D 1 304 ? -14.071 -73.792 -66.326 1.00 26.65 304 LYS D C 1
ATOM 15983 O O . LYS D 1 304 ? -13.256 -73.492 -65.448 1.00 27.87 304 LYS D O 1
ATOM 15989 N N . ASP D 1 305 ? -13.899 -74.807 -67.178 1.00 28.68 305 ASP D N 1
ATOM 15990 C CA . ASP D 1 305 ? -12.655 -75.575 -67.276 1.00 28.94 305 ASP D CA 1
ATOM 15991 C C . ASP D 1 305 ? -12.256 -76.202 -65.944 1.00 29.49 305 ASP D C 1
ATOM 15992 O O . ASP D 1 305 ? -11.077 -76.467 -65.700 1.00 27.54 305 ASP D O 1
ATOM 15997 N N . SER D 1 306 ? -13.228 -76.451 -65.074 1.00 26.58 306 SER D N 1
ATOM 15998 C CA . SER D 1 306 ? -12.971 -76.972 -63.742 1.00 24.71 306 SER D CA 1
ATOM 15999 C C . SER D 1 306 ? -13.350 -78.447 -63.667 1.00 29.68 306 SER D C 1
ATOM 16000 O O . SER D 1 306 ? -14.117 -78.960 -64.486 1.00 26.02 306 SER D O 1
ATOM 16003 N N . LYS D 1 307 ? -12.794 -79.131 -62.670 1.00 27.14 307 LYS D N 1
ATOM 16004 C CA . LYS D 1 307 ? -12.909 -80.579 -62.575 1.00 28.28 307 LYS D CA 1
ATOM 16005 C C . LYS D 1 307 ? -13.290 -80.993 -61.163 1.00 28.59 307 LYS D C 1
ATOM 16006 O O . LYS D 1 307 ? -12.645 -80.584 -60.193 1.00 31.65 307 LYS D O 1
ATOM 16010 N N . VAL D 1 308 ? -14.339 -81.802 -61.056 1.00 26.51 308 VAL D N 1
ATOM 16011 C CA . VAL D 1 308 ? -14.653 -82.550 -59.845 1.00 28.13 308 VAL D CA 1
ATOM 16012 C C . VAL D 1 308 ? -14.338 -84.008 -60.152 1.00 27.36 308 VAL D C 1
ATOM 16013 O O . VAL D 1 308 ? -15.057 -84.659 -60.918 1.00 30.06 308 VAL D O 1
ATOM 16017 N N . SER D 1 309 ? -13.254 -84.519 -59.570 1.00 28.72 309 SER D N 1
ATOM 16018 C CA . SER D 1 309 ? -12.730 -85.827 -59.937 1.00 28.35 309 SER D CA 1
ATOM 16019 C C . SER D 1 309 ? -11.852 -86.323 -58.801 1.00 28.67 309 SER D C 1
ATOM 16020 O O . SER D 1 309 ? -11.195 -85.510 -58.138 1.00 26.98 309 SER D O 1
ATOM 16023 N N . PRO D 1 310 ? -11.809 -87.633 -58.553 1.00 30.83 310 PRO D N 1
ATOM 16024 C CA . PRO D 1 310 ? -11.101 -88.138 -57.371 1.00 29.42 310 PRO D CA 1
ATOM 16025 C C . PRO D 1 310 ? -9.597 -87.935 -57.460 1.00 29.70 310 PRO D C 1
ATOM 16026 O O . PRO D 1 310 ? -9.022 -87.738 -58.532 1.00 27.08 310 PRO D O 1
ATOM 16030 N N . SER D 1 311 ? -8.963 -87.989 -56.291 1.00 29.48 311 SER D N 1
ATOM 16031 C CA . SER D 1 311 ? -7.515 -88.023 -56.185 1.00 33.15 311 SER D CA 1
ATOM 16032 C C . SER D 1 311 ? -7.042 -89.476 -56.188 1.00 30.54 311 SER D C 1
ATOM 16033 O O . SER D 1 311 ? -7.841 -90.414 -56.247 1.00 31.96 311 SER D O 1
ATOM 16036 N N . LYS D 1 312 ? -5.726 -89.667 -56.118 1.00 33.51 312 LYS D N 1
ATOM 16037 C CA . LYS D 1 312 ? -5.152 -90.997 -56.286 1.00 38.14 312 LYS D CA 1
ATOM 16038 C C . LYS D 1 312 ? -5.622 -91.938 -55.184 1.00 37.79 312 LYS D C 1
ATOM 16039 O O . LYS D 1 312 ? -5.781 -91.539 -54.026 1.00 33.37 312 LYS D O 1
ATOM 16045 N N . GLY D 1 313 ? -5.846 -93.197 -55.556 1.00 36.64 313 GLY D N 1
ATOM 16046 C CA . GLY D 1 313 ? -6.294 -94.208 -54.623 1.00 37.32 313 GLY D CA 1
ATOM 16047 C C . GLY D 1 313 ? -7.759 -94.146 -54.260 1.00 37.39 313 GLY D C 1
ATOM 16048 O O . GLY D 1 313 ? -8.209 -94.950 -53.433 1.00 35.80 313 GLY D O 1
ATOM 16049 N N . ARG D 1 314 ? -8.520 -93.226 -54.847 1.00 33.95 314 ARG D N 1
ATOM 16050 C CA . ARG D 1 314 ? -9.933 -93.071 -54.545 1.00 31.88 314 ARG D CA 1
ATOM 16051 C C . ARG D 1 314 ? -10.768 -93.294 -55.796 1.00 32.64 314 ARG D C 1
ATOM 16052 O O . ARG D 1 314 ? -10.332 -93.015 -56.918 1.00 34.48 314 ARG D O 1
ATOM 16060 N N . ILE D 1 315 ? -11.984 -93.800 -55.587 1.00 32.84 315 ILE D N 1
ATOM 16061 C CA . ILE D 1 315 ? -12.946 -93.974 -56.669 1.00 32.47 315 ILE D CA 1
ATOM 16062 C C . ILE D 1 315 ? -14.048 -92.923 -56.636 1.00 31.70 315 ILE D C 1
ATOM 16063 O O . ILE D 1 315 ? -14.840 -92.842 -57.590 1.00 29.91 315 ILE D O 1
ATOM 16068 N N . VAL D 1 316 ? -14.110 -92.102 -55.588 1.00 29.15 316 VAL D N 1
ATOM 16069 C CA . VAL D 1 316 ? -15.174 -91.126 -55.389 1.00 29.89 316 VAL D CA 1
ATOM 16070 C C . VAL D 1 316 ? -14.551 -89.748 -55.211 1.00 29.29 316 VAL D C 1
ATOM 16071 O O . VAL D 1 316 ? -13.500 -89.610 -54.574 1.00 27.95 316 VAL D O 1
ATOM 16075 N N . SER D 1 317 ? -15.193 -88.728 -55.787 1.00 27.20 317 SER D N 1
ATOM 16076 C CA . SER D 1 317 ? -14.733 -87.353 -55.624 1.00 27.04 317 SER D CA 1
ATOM 16077 C C . SER D 1 317 ? -15.343 -86.724 -54.377 1.00 28.42 317 SER D C 1
ATOM 16078 O O . SER D 1 317 ? -14.921 -87.031 -53.257 1.00 30.04 317 SER D O 1
ATOM 16081 N N . THR D 1 318 ? -16.330 -85.849 -54.553 1.00 25.24 318 THR D N 1
ATOM 16082 C CA . THR D 1 318 ? -17.000 -85.212 -53.427 1.00 25.73 318 THR D CA 1
ATOM 16083 C C . THR D 1 318 ? -18.146 -86.086 -52.922 1.00 28.56 318 THR D C 1
ATOM 16084 O O . THR D 1 318 ? -18.691 -86.920 -53.648 1.00 27.37 318 THR D O 1
ATOM 16088 N N . THR D 1 319 ? -18.514 -85.881 -51.657 1.00 26.10 319 THR D N 1
ATOM 16089 C CA . THR D 1 319 ? -19.525 -86.723 -51.028 1.00 30.48 319 THR D CA 1
ATOM 16090 C C . THR D 1 319 ? -20.954 -86.268 -51.310 1.00 28.98 319 THR D C 1
ATOM 16091 O O . THR D 1 319 ? -21.894 -86.942 -50.874 1.00 27.32 319 THR D O 1
ATOM 16095 N N . ALA D 1 320 ? -21.144 -85.162 -52.020 1.00 26.73 320 ALA D N 1
ATOM 16096 C CA . ALA D 1 320 ? -22.475 -84.741 -52.452 1.00 27.17 320 ALA D CA 1
ATOM 16097 C C . ALA D 1 320 ? -22.336 -84.052 -53.807 1.00 24.94 320 ALA D C 1
ATOM 16098 O O . ALA D 1 320 ? -21.357 -84.274 -54.527 1.00 26.95 320 ALA D O 1
ATOM 16100 N N . ASP D 1 321 ? -23.312 -83.205 -54.146 1.00 26.01 321 ASP D N 1
ATOM 16101 C CA . ASP D 1 321 ? -23.421 -82.637 -55.487 1.00 24.43 321 ASP D CA 1
ATOM 16102 C C . ASP D 1 321 ? -22.123 -81.972 -55.926 1.00 25.39 321 ASP D C 1
ATOM 16103 O O . ASP D 1 321 ? -21.417 -81.355 -55.125 1.00 24.71 321 ASP D O 1
ATOM 16108 N N . ALA D 1 322 ? -21.816 -82.096 -57.219 1.00 21.48 322 ALA D N 1
ATOM 16109 C CA . ALA D 1 322 ? -20.679 -81.374 -57.780 1.00 23.47 322 ALA D CA 1
ATOM 16110 C C . ALA D 1 322 ? -20.908 -79.869 -57.711 1.00 27.94 322 ALA D C 1
ATOM 16111 O O . ALA D 1 322 ? -20.051 -79.118 -57.232 1.00 23.71 322 ALA D O 1
ATOM 16113 N N . THR D 1 323 ? -22.064 -79.411 -58.189 1.00 24.67 323 THR D N 1
ATOM 16114 C CA . THR D 1 323 ? -22.451 -78.012 -58.100 1.00 24.32 323 THR D CA 1
ATOM 16115 C C . THR D 1 323 ? -23.917 -77.935 -57.700 1.00 26.17 323 THR D C 1
ATOM 16116 O O . THR D 1 323 ? -24.668 -78.904 -57.834 1.00 25.03 323 THR D O 1
ATOM 16120 N N . HIS D 1 324 ? -24.319 -76.761 -57.213 1.00 23.40 324 HIS D N 1
ATOM 16121 C CA . HIS D 1 324 ? -25.669 -76.573 -56.694 1.00 25.09 324 HIS D CA 1
ATOM 16122 C C . HIS D 1 324 ? -25.969 -75.091 -56.511 1.00 25.81 324 HIS D C 1
ATOM 16123 O O . HIS D 1 324 ? -25.148 -74.350 -55.962 1.00 24.18 324 HIS D O 1
ATOM 16130 N N . PHE D 1 325 ? -27.142 -74.650 -56.959 1.00 25.43 325 PHE D N 1
ATOM 16131 C CA . PHE D 1 325 ? -27.501 -73.238 -56.951 1.00 27.08 325 PHE D CA 1
ATOM 16132 C C . PHE D 1 325 ? -28.914 -73.082 -56.409 1.00 28.95 325 PHE D C 1
ATOM 16133 O O . PHE D 1 325 ? -29.848 -73.712 -56.915 1.00 28.32 325 PHE D O 1
ATOM 16141 N N . VAL D 1 326 ? -29.065 -72.247 -55.384 1.00 27.45 326 VAL D N 1
ATOM 16142 C CA . VAL D 1 326 ? -30.332 -72.069 -54.681 1.00 26.42 326 VAL D CA 1
ATOM 16143 C C . VAL D 1 326 ? -30.691 -70.590 -54.698 1.00 25.64 326 VAL D C 1
ATOM 16144 O O . VAL D 1 326 ? -29.932 -69.757 -54.188 1.00 26.45 326 VAL D O 1
ATOM 16148 N N . ASN D 1 327 ? -31.853 -70.267 -55.273 1.00 28.35 327 ASN D N 1
ATOM 16149 C CA . ASN D 1 327 ? -32.362 -68.890 -55.316 1.00 28.93 327 ASN D CA 1
ATOM 16150 C C . ASN D 1 327 ? -31.357 -67.935 -55.957 1.00 28.37 327 ASN D C 1
ATOM 16151 O O . ASN D 1 327 ? -31.235 -66.775 -55.557 1.00 32.19 327 ASN D O 1
ATOM 16156 N N . CYS D 1 328 ? -30.639 -68.422 -56.965 1.00 29.08 328 CYS D N 1
ATOM 16157 C CA . CYS D 1 328 ? -29.619 -67.639 -57.643 1.00 32.27 328 CYS D CA 1
ATOM 16158 C C . CYS D 1 328 ? -30.194 -66.986 -58.892 1.00 31.20 328 CYS D C 1
ATOM 16159 O O . CYS D 1 328 ? -31.079 -67.540 -59.548 1.00 33.11 328 CYS D O 1
ATOM 16162 N N . THR D 1 329 ? -29.672 -65.806 -59.221 1.00 31.96 329 THR D N 1
ATOM 16163 C CA . THR D 1 329 ? -30.198 -64.991 -60.309 1.00 32.51 329 THR D CA 1
ATOM 16164 C C . THR D 1 329 ? -29.084 -64.666 -61.296 1.00 32.39 329 THR D C 1
ATOM 16165 O O . THR D 1 329 ? -27.923 -65.042 -61.108 1.00 29.81 329 THR D O 1
ATOM 16169 N N . GLY D 1 330 ? -29.446 -63.943 -62.352 1.00 28.08 330 GLY D N 1
ATOM 16170 C CA . GLY D 1 330 ? -28.462 -63.592 -63.359 1.00 29.64 330 GLY D CA 1
ATOM 16171 C C . GLY D 1 330 ? -28.154 -64.779 -64.249 1.00 33.96 330 GLY D C 1
ATOM 16172 O O . GLY D 1 330 ? -29.020 -65.610 -64.542 1.00 34.64 330 GLY D O 1
ATOM 16173 N N . LYS D 1 331 ? -26.903 -64.868 -64.684 1.00 29.20 331 LYS D N 1
ATOM 16174 C CA . LYS D 1 331 ? -26.463 -65.945 -65.558 1.00 29.94 331 LYS D CA 1
ATOM 16175 C C . LYS D 1 331 ? -25.680 -66.975 -64.755 1.00 29.65 331 LYS D C 1
ATOM 16176 O O . LYS D 1 331 ? -24.718 -66.630 -64.059 1.00 31.26 331 LYS D O 1
ATOM 16180 N N . ILE D 1 332 ? -26.103 -68.231 -64.844 1.00 28.16 332 ILE D N 1
ATOM 16181 C CA . ILE D 1 332 ? -25.375 -69.360 -64.277 1.00 28.83 332 ILE D CA 1
ATOM 16182 C C . ILE D 1 332 ? -24.774 -70.129 -65.444 1.00 30.44 332 ILE D C 1
ATOM 16183 O O . ILE D 1 332 ? -25.500 -70.749 -66.231 1.00 30.32 332 ILE D O 1
ATOM 16188 N N . LYS D 1 333 ? -23.452 -70.086 -65.564 1.00 30.35 333 LYS D N 1
ATOM 16189 C CA . LYS D 1 333 ? -22.741 -70.714 -66.669 1.00 27.51 333 LYS D CA 1
ATOM 16190 C C . LYS D 1 333 ? -21.905 -71.872 -66.140 1.00 26.61 333 LYS D C 1
ATOM 16191 O O . LYS D 1 333 ? -21.057 -71.680 -65.262 1.00 28.35 333 LYS D O 1
ATOM 16197 N N . LEU D 1 334 ? -22.149 -73.066 -66.671 1.00 28.83 334 LEU D N 1
ATOM 16198 C CA . LEU D 1 334 ? -21.307 -74.238 -66.441 1.00 27.73 334 LEU D CA 1
ATOM 16199 C C . LEU D 1 334 ? -20.712 -74.604 -67.796 1.00 26.64 334 LEU D C 1
ATOM 16200 O O . LEU D 1 334 ? -21.407 -75.153 -68.655 1.00 27.02 334 LEU D O 1
ATOM 16205 N N . ILE D 1 335 ? -19.433 -74.292 -67.993 1.00 24.29 335 ILE D N 1
ATOM 16206 C CA . ILE D 1 335 ? -18.801 -74.353 -69.307 1.00 27.54 335 ILE D CA 1
ATOM 16207 C C . ILE D 1 335 ? -17.596 -75.280 -69.240 1.00 25.89 335 ILE D C 1
ATOM 16208 O O . ILE D 1 335 ? -16.655 -75.029 -68.477 1.00 26.69 335 ILE D O 1
ATOM 16213 N N . ASP D 1 336 ? -17.627 -76.347 -70.041 1.00 26.49 336 ASP D N 1
ATOM 16214 C CA . ASP D 1 336 ? -16.456 -77.190 -70.299 1.00 29.66 336 ASP D CA 1
ATOM 16215 C C . ASP D 1 336 ? -15.858 -77.762 -69.015 1.00 26.82 336 ASP D C 1
ATOM 16216 O O . ASP D 1 336 ? -14.637 -77.829 -68.856 1.00 28.00 336 ASP D O 1
ATOM 16221 N N . ASN D 1 337 ? -16.716 -78.185 -68.095 1.00 25.97 337 ASN D N 1
ATOM 16222 C CA . ASN D 1 337 ? -16.263 -78.780 -66.847 1.00 27.68 337 ASN D CA 1
ATOM 16223 C C . ASN D 1 337 ? -16.271 -80.300 -66.941 1.00 26.47 337 ASN D C 1
ATOM 16224 O O . ASN D 1 337 ? -16.881 -80.893 -67.835 1.00 27.11 337 ASN D O 1
ATOM 16229 N N . LEU D 1 338 ? -15.575 -80.927 -65.998 1.00 24.46 338 LEU D N 1
ATOM 16230 C CA . LEU D 1 338 ? -15.616 -82.372 -65.804 1.00 26.66 338 LEU D CA 1
ATOM 16231 C C . LEU D 1 338 ? -16.181 -82.635 -64.416 1.00 26.27 338 LEU D C 1
ATOM 16232 O O . LEU D 1 338 ? -15.550 -82.295 -63.409 1.00 28.45 338 LEU D O 1
ATOM 16237 N N . PHE D 1 339 ? -17.371 -83.223 -64.363 1.00 23.62 339 PHE D N 1
ATOM 16238 C CA . PHE D 1 339 ? -18.015 -83.605 -63.111 1.00 25.84 339 PHE D CA 1
ATOM 16239 C C . PHE D 1 339 ? -18.129 -85.123 -63.092 1.00 27.60 339 PHE D C 1
ATOM 16240 O O . PHE D 1 339 ? -18.976 -85.694 -63.787 1.00 24.91 339 PHE D O 1
ATOM 16248 N N . GLU D 1 340 ? -17.280 -85.776 -62.302 1.00 25.93 340 GLU D N 1
ATOM 16249 C CA . GLU D 1 340 ? -17.260 -87.229 -62.267 1.00 25.46 340 GLU D CA 1
ATOM 16250 C C . GLU D 1 340 ? -17.031 -87.728 -60.848 1.00 25.06 340 GLU D C 1
ATOM 16251 O O . GLU D 1 340 ? -16.355 -87.082 -60.041 1.00 25.77 340 GLU D O 1
ATOM 16257 N N . SER D 1 341 ? -17.633 -88.882 -60.554 1.00 29.19 341 SER D N 1
ATOM 16258 C CA . SER D 1 341 ? -17.392 -89.728 -59.381 1.00 28.63 341 SER D CA 1
ATOM 16259 C C . SER D 1 341 ? -17.986 -89.188 -58.087 1.00 27.84 341 SER D C 1
ATOM 16260 O O . SER D 1 341 ? -17.724 -89.767 -57.023 1.00 30.35 341 SER D O 1
ATOM 16263 N N . GLN D 1 342 ? -18.757 -88.104 -58.123 1.00 27.67 342 GLN D N 1
ATOM 16264 C CA . GLN D 1 342 ? -19.334 -87.578 -56.896 1.00 28.05 342 GLN D CA 1
ATOM 16265 C C . GLN D 1 342 ? -20.557 -88.394 -56.494 1.00 29.12 342 GLN D C 1
ATOM 16266 O O . GLN D 1 342 ? -21.212 -89.024 -57.328 1.00 30.20 342 GLN D O 1
ATOM 16272 N N . LYS D 1 343 ? -20.859 -88.384 -55.197 1.00 24.74 343 LYS D N 1
ATOM 16273 C CA . LYS D 1 343 ? -21.936 -89.207 -54.664 1.00 28.33 343 LYS D CA 1
ATOM 16274 C C . LYS D 1 343 ? -23.320 -88.588 -54.850 1.00 27.16 343 LYS D C 1
ATOM 16275 O O . LYS D 1 343 ? -24.236 -88.939 -54.096 1.00 30.11 343 LYS D O 1
ATOM 16281 N N . ASN D 1 344 ? -23.505 -87.699 -55.822 1.00 26.37 344 ASN D N 1
ATOM 16282 C CA . ASN D 1 344 ? -24.807 -87.074 -56.040 1.00 26.57 344 ASN D CA 1
ATOM 16283 C C . ASN D 1 344 ? -24.817 -86.419 -57.418 1.00 25.92 344 ASN D C 1
ATOM 16284 O O . ASN D 1 344 ? -23.923 -86.645 -58.240 1.00 25.73 344 ASN D O 1
ATOM 16289 N N . ASP D 1 345 ? -25.839 -85.602 -57.669 1.00 25.39 345 ASP D N 1
ATOM 16290 C CA . ASP D 1 345 ? -26.037 -85.006 -58.983 1.00 26.13 345 ASP D CA 1
ATOM 16291 C C . ASP D 1 345 ? -24.907 -84.044 -59.330 1.00 24.90 345 ASP D C 1
ATOM 16292 O O . ASP D 1 345 ? -24.250 -83.474 -58.455 1.00 22.93 345 ASP D O 1
ATOM 16297 N N . ALA D 1 346 ? -24.689 -83.861 -60.634 1.00 23.46 346 ALA D N 1
ATOM 16298 C CA . ALA D 1 346 ? -23.674 -82.913 -61.081 1.00 25.33 346 ALA D CA 1
ATOM 16299 C C . ALA D 1 346 ? -24.113 -81.474 -60.850 1.00 26.28 346 ALA D C 1
ATOM 16300 O O . ALA D 1 346 ? -23.274 -80.614 -60.555 1.00 25.83 346 ALA D O 1
ATOM 16302 N N . THR D 1 347 ? -25.408 -81.189 -60.979 1.00 23.82 347 THR D N 1
ATOM 16303 C CA . THR D 1 347 ? -25.901 -79.852 -60.680 1.00 26.38 347 THR D CA 1
ATOM 16304 C C . THR D 1 347 ? -27.384 -79.909 -60.347 1.00 29.81 347 THR D C 1
ATOM 16305 O O . THR D 1 347 ? -28.085 -80.871 -60.671 1.00 26.57 347 THR D O 1
ATOM 16309 N N . ASN D 1 348 ? -27.838 -78.849 -59.683 1.00 28.99 348 ASN D N 1
ATOM 16310 C CA . ASN D 1 348 ? -29.244 -78.650 -59.344 1.00 25.41 348 ASN D CA 1
ATOM 16311 C C . ASN D 1 348 ? -29.438 -77.152 -59.195 1.00 26.27 348 ASN D C 1
ATOM 16312 O O . ASN D 1 348 ? -28.780 -76.527 -58.357 1.00 27.94 348 ASN D O 1
ATOM 16317 N N . ILE D 1 349 ? -30.305 -76.572 -60.017 1.00 24.60 349 ILE D N 1
ATOM 16318 C CA . ILE D 1 349 ? -30.557 -75.135 -60.020 1.00 25.61 349 ILE D CA 1
ATOM 16319 C C . ILE D 1 349 ? -32.035 -74.940 -59.722 1.00 28.44 349 ILE D C 1
ATOM 16320 O O . ILE D 1 349 ? -32.887 -75.230 -60.570 1.00 27.04 349 ILE D O 1
ATOM 16325 N N . HIS D 1 350 ? -32.345 -74.452 -58.523 1.00 30.36 350 HIS D N 1
ATOM 16326 C CA . HIS D 1 350 ? -33.723 -74.442 -58.055 1.00 29.03 350 HIS D CA 1
ATOM 16327 C C . HIS D 1 350 ? -33.950 -73.275 -57.106 1.00 30.68 350 HIS D C 1
ATOM 16328 O O . HIS D 1 350 ? -33.027 -72.535 -56.754 1.00 30.84 350 HIS D O 1
ATOM 16335 N N . GLY D 1 351 ? -35.209 -73.127 -56.694 1.00 29.14 351 GLY D N 1
ATOM 16336 C CA . GLY D 1 351 ? -35.602 -72.186 -55.674 1.00 30.29 351 GLY D CA 1
ATOM 16337 C C . GLY D 1 351 ? -36.044 -72.896 -54.403 1.00 29.59 351 GLY D C 1
ATOM 16338 O O . GLY D 1 351 ? -35.990 -74.117 -54.279 1.00 29.48 351 GLY D O 1
ATOM 16339 N N . VAL D 1 352 ? -36.498 -72.090 -53.447 1.00 29.91 352 VAL D N 1
ATOM 16340 C CA . VAL D 1 352 ? -36.885 -72.570 -52.125 1.00 30.14 352 VAL D CA 1
ATOM 16341 C C . VAL D 1 352 ? -38.393 -72.446 -51.971 1.00 32.75 352 VAL D C 1
ATOM 16342 O O . VAL D 1 352 ? -38.961 -71.368 -52.183 1.00 32.84 352 VAL D O 1
ATOM 16346 N N . TYR D 1 353 ? -39.037 -73.550 -51.603 1.00 32.25 353 TYR D N 1
ATOM 16347 C CA . TYR D 1 353 ? -40.411 -73.540 -51.123 1.00 28.33 353 TYR D CA 1
ATOM 16348 C C . TYR D 1 353 ? -40.388 -73.500 -49.601 1.00 32.92 353 TYR D C 1
ATOM 16349 O O . TYR D 1 353 ? -39.643 -74.257 -48.968 1.00 31.92 353 TYR D O 1
ATOM 16358 N N . ALA D 1 354 ? -41.193 -72.616 -49.021 1.00 33.03 354 ALA D N 1
ATOM 16359 C CA . ALA D 1 354 ? -41.396 -72.561 -47.581 1.00 31.79 354 ALA D CA 1
ATOM 16360 C C . ALA D 1 354 ? -42.872 -72.785 -47.296 1.00 30.95 354 ALA D C 1
ATOM 16361 O O . ALA D 1 354 ? -43.728 -72.110 -47.876 1.00 30.05 354 ALA D O 1
ATOM 16363 N N . ALA D 1 355 ? -43.167 -73.739 -46.419 1.00 30.72 355 ALA D N 1
ATOM 16364 C CA . ALA D 1 355 ? -44.546 -74.091 -46.123 1.00 34.94 355 ALA D CA 1
ATOM 16365 C C . ALA D 1 355 ? -45.206 -73.025 -45.258 1.00 36.54 355 ALA D C 1
ATOM 16366 O O . ALA D 1 355 ? -44.564 -72.383 -44.423 1.00 31.45 355 ALA D O 1
ATOM 16368 N N . ILE D 1 356 ? -46.507 -72.837 -45.470 1.00 36.89 356 ILE D N 1
ATOM 16369 C CA . ILE D 1 356 ? -47.300 -71.919 -44.657 1.00 32.93 356 ILE D CA 1
ATOM 16370 C C . ILE D 1 356 ? -47.637 -72.650 -43.361 1.00 34.97 356 ILE D C 1
ATOM 16371 O O . ILE D 1 356 ? -48.515 -73.514 -43.328 1.00 39.46 356 ILE D O 1
ATOM 16376 N N . ASP D 1 357 ? -46.926 -72.310 -42.285 1.00 35.24 357 ASP D N 1
ATOM 16377 C CA . ASP D 1 357 ? -47.083 -73.036 -41.030 1.00 36.84 357 ASP D CA 1
ATOM 16378 C C . ASP D 1 357 ? -48.300 -72.562 -40.247 1.00 37.82 357 ASP D C 1
ATOM 16379 O O . ASP D 1 357 ? -48.978 -73.370 -39.603 1.00 38.48 357 ASP D O 1
ATOM 16384 N N . LYS D 1 358 ? -48.592 -71.264 -40.283 1.00 34.38 358 LYS D N 1
ATOM 16385 C CA . LYS D 1 358 ? -49.701 -70.722 -39.510 1.00 38.67 358 LYS D CA 1
ATOM 16386 C C . LYS D 1 358 ? -50.246 -69.485 -40.205 1.00 38.00 358 LYS D C 1
ATOM 16387 O O . LYS D 1 358 ? -49.478 -68.607 -40.609 1.00 38.24 358 LYS D O 1
ATOM 16390 N N . ILE D 1 359 ? -51.566 -69.424 -40.341 1.00 37.80 359 ILE D N 1
ATOM 16391 C CA . ILE D 1 359 ? -52.244 -68.254 -40.885 1.00 37.58 359 ILE D CA 1
ATOM 16392 C C . ILE D 1 359 ? -52.634 -67.350 -39.722 1.00 37.47 359 ILE D C 1
ATOM 16393 O O . ILE D 1 359 ? -53.440 -67.736 -38.868 1.00 39.71 359 ILE D O 1
ATOM 16398 N N . ILE D 1 360 ? -52.052 -66.151 -39.680 1.00 37.80 360 ILE D N 1
ATOM 16399 C CA . ILE D 1 360 ? -52.314 -65.233 -38.575 1.00 39.22 360 ILE D CA 1
ATOM 16400 C C . ILE D 1 360 ? -53.623 -64.486 -38.793 1.00 41.18 360 ILE D C 1
ATOM 16401 O O . ILE D 1 360 ? -54.496 -64.463 -37.918 1.00 42.09 360 ILE D O 1
ATOM 16406 N N . ASP D 1 361 ? -53.775 -63.859 -39.953 1.00 41.13 361 ASP D N 1
ATOM 16407 C CA . ASP D 1 361 ? -55.029 -63.216 -40.329 1.00 45.63 361 ASP D CA 1
ATOM 16408 C C . ASP D 1 361 ? -55.178 -63.342 -41.842 1.00 44.24 361 ASP D C 1
ATOM 16409 O O . ASP D 1 361 ? -54.489 -64.146 -42.478 1.00 44.62 361 ASP D O 1
ATOM 16414 N N . ASP D 1 362 ? -56.073 -62.543 -42.424 1.00 47.72 362 ASP D N 1
ATOM 16415 C CA . ASP D 1 362 ? -56.312 -62.620 -43.860 1.00 45.76 362 ASP D CA 1
ATOM 16416 C C . ASP D 1 362 ? -55.143 -62.097 -44.684 1.00 40.42 362 ASP D C 1
ATOM 16417 O O . ASP D 1 362 ? -55.109 -62.338 -45.895 1.00 46.81 362 ASP D O 1
ATOM 16422 N N . LYS D 1 363 ? -54.188 -61.401 -44.067 1.00 44.65 363 LYS D N 1
ATOM 16423 C CA . LYS D 1 363 ? -53.037 -60.860 -44.775 1.00 41.97 363 LYS D CA 1
ATOM 16424 C C . LYS D 1 363 ? -51.705 -61.334 -44.215 1.00 40.12 363 LYS D C 1
ATOM 16425 O O . LYS D 1 363 ? -50.660 -61.001 -44.786 1.00 37.00 363 LYS D O 1
ATOM 16431 N N . THR D 1 364 ? -51.704 -62.097 -43.124 1.00 41.33 364 THR D N 1
ATOM 16432 C CA . THR D 1 364 ? -50.477 -62.437 -42.416 1.00 40.76 364 THR D CA 1
ATOM 16433 C C . THR D 1 364 ? -50.377 -63.943 -42.235 1.00 39.25 364 THR D C 1
ATOM 16434 O O . THR D 1 364 ? -51.346 -64.591 -41.826 1.00 35.25 364 THR D O 1
ATOM 16438 N N . VAL D 1 365 ? -49.202 -64.495 -42.544 1.00 35.71 365 VAL D N 1
ATOM 16439 C CA . VAL D 1 365 ? -48.906 -65.904 -42.324 1.00 37.65 365 VAL D CA 1
ATOM 16440 C C . VAL D 1 365 ? -47.507 -66.020 -41.735 1.00 34.65 365 VAL D C 1
ATOM 16441 O O . VAL D 1 365 ? -46.691 -65.100 -41.819 1.00 31.97 365 VAL D O 1
ATOM 16445 N N . GLU D 1 366 ? -47.239 -67.171 -41.131 1.00 30.43 366 GLU D N 1
ATOM 16446 C CA . GLU D 1 366 ? -45.899 -67.541 -40.698 1.00 36.51 366 GLU D CA 1
ATOM 16447 C C . GLU D 1 366 ? -45.452 -68.739 -41.522 1.00 37.28 366 GLU D C 1
ATOM 16448 O O . GLU D 1 366 ? -46.104 -69.789 -41.502 1.00 34.59 366 GLU D O 1
ATOM 16454 N N . ILE D 1 367 ? -44.365 -68.571 -42.262 1.00 33.34 367 ILE D N 1
ATOM 16455 C CA . ILE D 1 367 ? -43.805 -69.648 -43.067 1.00 33.28 367 ILE D CA 1
ATOM 16456 C C . ILE D 1 367 ? -42.726 -70.346 -42.256 1.00 34.60 367 ILE D C 1
ATOM 16457 O O . ILE D 1 367 ? -42.119 -69.757 -41.356 1.00 35.13 367 ILE D O 1
ATOM 16462 N N . LYS D 1 368 ? -42.482 -71.616 -42.571 1.00 35.24 368 LYS D N 1
ATOM 16463 C CA . LYS D 1 368 ? -41.468 -72.387 -41.866 1.00 35.57 368 LYS D CA 1
ATOM 16464 C C . LYS D 1 368 ? -40.658 -73.205 -42.857 1.00 32.05 368 LYS D C 1
ATOM 16465 O O . LYS D 1 368 ? -41.225 -73.950 -43.663 1.00 34.30 368 LYS D O 1
ATOM 16471 N N . LEU D 1 369 ? -39.336 -73.056 -42.796 1.00 32.43 369 LEU D N 1
ATOM 16472 C CA . LEU D 1 369 ? -38.449 -73.903 -43.581 1.00 31.90 369 LEU D CA 1
ATOM 16473 C C . LEU D 1 369 ? -38.580 -75.347 -43.116 1.00 32.64 369 LEU D C 1
ATOM 16474 O O . LEU D 1 369 ? -38.562 -75.629 -41.914 1.00 32.06 369 LEU D O 1
ATOM 16479 N N . GLN D 1 370 ? -38.715 -76.264 -44.072 1.00 31.94 370 GLN D N 1
ATOM 16480 C CA . GLN D 1 370 ? -39.108 -77.638 -43.778 1.00 31.74 370 GLN D CA 1
ATOM 16481 C C . GLN D 1 370 ? -37.934 -78.608 -43.723 1.00 33.48 370 GLN D C 1
ATOM 16482 O O . GLN D 1 370 ? -37.785 -79.339 -42.740 1.00 33.88 370 GLN D O 1
ATOM 16488 N N . HIS D 1 371 ? -37.108 -78.649 -44.761 1.00 32.06 371 HIS D N 1
ATOM 16489 C CA . HIS D 1 371 ? -36.006 -79.598 -44.714 1.00 32.33 371 HIS D CA 1
ATOM 16490 C C . HIS D 1 371 ? -34.909 -79.081 -43.785 1.00 31.55 371 HIS D C 1
ATOM 16491 O O . HIS D 1 371 ? -34.585 -77.891 -43.813 1.00 32.30 371 HIS D O 1
ATOM 16498 N N . PRO D 1 372 ? -34.330 -79.952 -42.952 1.00 31.33 372 PRO D N 1
ATOM 16499 C CA . PRO D 1 372 ? -33.345 -79.480 -41.962 1.00 33.09 372 PRO D CA 1
ATOM 16500 C C . PRO D 1 372 ? -32.160 -78.756 -42.572 1.00 28.29 372 PRO D C 1
ATOM 16501 O O . PRO D 1 372 ? -31.628 -77.828 -41.950 1.00 29.28 372 PRO D O 1
ATOM 16505 N N . GLN D 1 373 ? -31.727 -79.142 -43.769 1.00 26.49 373 GLN D N 1
ATOM 16506 C CA . GLN D 1 373 ? -30.618 -78.463 -44.423 1.00 28.46 373 GLN D CA 1
ATOM 16507 C C . GLN D 1 373 ? -31.050 -77.181 -45.129 1.00 27.26 373 GLN D C 1
ATOM 16508 O O . GLN D 1 373 ? -30.244 -76.577 -45.846 1.00 26.40 373 GLN D O 1
ATOM 16514 N N . GLN D 1 374 ? -32.298 -76.755 -44.931 1.00 28.81 374 GLN D N 1
ATOM 16515 C CA . GLN D 1 374 ? -32.778 -75.456 -45.380 1.00 27.64 374 GLN D CA 1
ATOM 16516 C C . GLN D 1 374 ? -32.879 -74.438 -44.252 1.00 29.02 374 GLN D C 1
ATOM 16517 O O . GLN D 1 374 ? -33.110 -73.256 -44.528 1.00 28.89 374 GLN D O 1
ATOM 16523 N N . PHE D 1 375 ? -32.723 -74.866 -42.999 1.00 31.15 375 PHE D N 1
ATOM 16524 C CA . PHE D 1 375 ? -32.874 -73.960 -41.867 1.00 27.25 375 PHE D CA 1
ATOM 16525 C C . PHE D 1 375 ? -31.900 -72.794 -41.978 1.00 31.90 375 PHE D C 1
ATOM 16526 O O . PHE D 1 375 ? -30.765 -72.951 -42.435 1.00 29.07 375 PHE D O 1
ATOM 16534 N N . GLY D 1 376 ? -32.353 -71.615 -41.555 1.00 29.34 376 GLY D N 1
ATOM 16535 C CA . GLY D 1 376 ? -31.534 -70.425 -41.634 1.00 28.51 376 GLY D CA 1
ATOM 16536 C C . GLY D 1 376 ? -31.453 -69.794 -43.003 1.00 30.82 376 GLY D C 1
ATOM 16537 O O . GLY D 1 376 ? -30.619 -68.905 -43.209 1.00 31.12 376 GLY D O 1
ATOM 16538 N N . PHE D 1 377 ? -32.286 -70.225 -43.948 1.00 30.12 377 PHE D N 1
ATOM 16539 C CA . PHE D 1 377 ? -32.318 -69.654 -45.293 1.00 32.96 377 PHE D CA 1
ATOM 16540 C C . PHE D 1 377 ? -33.309 -68.496 -45.289 1.00 32.61 377 PHE D C 1
ATOM 16541 O O . PHE D 1 377 ? -34.517 -68.696 -45.433 1.00 31.15 377 PHE D O 1
ATOM 16549 N N . ASP D 1 378 ? -32.797 -67.279 -45.118 1.00 29.71 378 ASP D N 1
ATOM 16550 C CA . ASP D 1 378 ? -33.622 -66.077 -45.135 1.00 31.41 378 ASP D CA 1
ATOM 16551 C C . ASP D 1 378 ? -33.663 -65.510 -46.548 1.00 34.04 378 ASP D C 1
ATOM 16552 O O . ASP D 1 378 ? -32.618 -65.348 -47.187 1.00 32.38 378 ASP D O 1
ATOM 16557 N N . PHE D 1 379 ? -34.868 -65.206 -47.034 1.00 33.19 379 PHE D N 1
ATOM 16558 C CA . PHE D 1 379 ? -35.003 -64.764 -48.417 1.00 37.86 379 PHE D CA 1
ATOM 16559 C C . PHE D 1 379 ? -36.238 -63.898 -48.654 1.00 35.86 379 PHE D C 1
ATOM 16560 O O . PHE D 1 379 ? -36.358 -63.268 -49.709 1.00 36.43 379 PHE D O 1
ATOM 16568 N N . ILE D 1 380 ? -37.154 -63.846 -47.691 1.00 30.33 380 ILE D N 1
ATOM 16569 C CA . ILE D 1 380 ? -38.384 -63.071 -47.823 1.00 33.07 380 ILE D CA 1
ATOM 16570 C C . ILE D 1 380 ? -38.168 -61.705 -47.185 1.00 36.68 380 ILE D C 1
ATOM 16571 O O . ILE D 1 380 ? -37.968 -61.600 -45.969 1.00 35.40 380 ILE D O 1
ATOM 16576 N N . ALA D 1 381 ? -38.215 -60.661 -48.002 1.00 34.97 381 ALA D N 1
ATOM 16577 C CA . ALA D 1 381 ? -37.969 -59.288 -47.593 1.00 38.45 381 ALA D CA 1
ATOM 16578 C C . ALA D 1 381 ? -39.111 -58.403 -48.066 1.00 39.07 381 ALA D C 1
ATOM 16579 O O . ALA D 1 381 ? -39.861 -58.777 -48.974 1.00 37.51 381 ALA D O 1
ATOM 16581 N N . PRO D 1 382 ? -39.284 -57.226 -47.457 1.00 42.37 382 PRO D N 1
ATOM 16582 C CA . PRO D 1 382 ? -40.322 -56.302 -47.929 1.00 40.86 382 PRO D CA 1
ATOM 16583 C C . PRO D 1 382 ? -40.149 -55.966 -49.403 1.00 42.68 382 PRO D C 1
ATOM 16584 O O . PRO D 1 382 ? -39.034 -55.930 -49.929 1.00 43.85 382 PRO D O 1
ATOM 16588 N N . GLU D 1 383 ? -41.283 -55.730 -50.066 1.00 40.95 383 GLU D N 1
ATOM 16589 C CA . GLU D 1 383 ? -41.425 -55.430 -51.490 1.00 41.66 383 GLU D CA 1
ATOM 16590 C C . GLU D 1 383 ? -41.196 -56.647 -52.379 1.00 42.96 383 GLU D C 1
ATOM 16591 O O . GLU D 1 383 ? -41.319 -56.528 -53.604 1.00 44.05 383 GLU D O 1
ATOM 16597 N N . ASP D 1 384 ? -40.871 -57.808 -51.815 1.00 42.53 384 ASP D N 1
ATOM 16598 C CA . ASP D 1 384 ? -40.724 -59.013 -52.620 1.00 37.81 384 ASP D CA 1
ATOM 16599 C C . ASP D 1 384 ? -42.086 -59.524 -53.072 1.00 40.09 384 ASP D C 1
ATOM 16600 O O . ASP D 1 384 ? -43.104 -59.328 -52.404 1.00 39.94 384 ASP D O 1
ATOM 16605 N N . GLU D 1 385 ? -42.095 -60.191 -54.221 1.00 36.90 385 GLU D N 1
ATOM 16606 C CA . GLU D 1 385 ? -43.284 -60.852 -54.739 1.00 39.13 385 GLU D CA 1
ATOM 16607 C C . GLU D 1 385 ? -43.169 -62.347 -54.474 1.00 39.98 385 GLU D C 1
ATOM 16608 O O . GLU D 1 385 ? -42.120 -62.948 -54.731 1.00 39.34 385 GLU D O 1
ATOM 16614 N N . LEU D 1 386 ? -44.240 -62.942 -53.958 1.00 34.50 386 LEU D N 1
ATOM 16615 C CA . LEU D 1 386 ? -44.247 -64.350 -53.592 1.00 37.60 386 LEU D CA 1
ATOM 16616 C C . LEU D 1 386 ? -45.329 -65.095 -54.358 1.00 40.50 386 LEU D C 1
ATOM 16617 O O . LEU D 1 386 ? -46.447 -64.597 -54.520 1.00 37.44 386 LEU D O 1
ATOM 16622 N N . GLU D 1 387 ? -44.985 -66.289 -54.829 1.00 38.51 387 GLU D N 1
ATOM 16623 C CA . GLU D 1 387 ? -45.978 -67.222 -55.336 1.00 37.14 387 GLU D CA 1
ATOM 16624 C C . GLU D 1 387 ? -46.630 -67.951 -54.170 1.00 38.20 387 GLU D C 1
ATOM 16625 O O . GLU D 1 387 ? -45.952 -68.367 -53.229 1.00 34.79 387 GLU D O 1
ATOM 16631 N N . LEU D 1 388 ? -47.948 -68.104 -54.228 1.00 39.25 388 LEU D N 1
ATOM 16632 C CA . LEU D 1 388 ? -48.683 -68.899 -53.250 1.00 37.92 388 LEU D CA 1
ATOM 16633 C C . LEU D 1 388 ? -49.213 -70.129 -53.979 1.00 38.81 388 LEU D C 1
ATOM 16634 O O . LEU D 1 388 ? -50.049 -70.013 -54.881 1.00 37.03 388 LEU D O 1
ATOM 16639 N N . VAL D 1 389 ? -48.711 -71.301 -53.594 1.00 37.33 389 VAL D N 1
ATOM 16640 C CA . VAL D 1 389 ? -48.832 -72.519 -54.385 1.00 36.29 389 VAL D CA 1
ATOM 16641 C C . VAL D 1 389 ? -49.548 -73.590 -53.574 1.00 38.10 389 VAL D C 1
ATOM 16642 O O . VAL D 1 389 ? -49.311 -73.735 -52.370 1.00 35.54 389 VAL D O 1
ATOM 16646 N N . HIS D 1 390 ? -50.421 -74.343 -54.242 1.00 37.23 390 HIS D N 1
ATOM 16647 C CA . HIS D 1 390 ? -51.056 -75.511 -53.644 1.00 38.49 390 HIS D CA 1
ATOM 16648 C C . HIS D 1 390 ? -50.046 -76.652 -53.600 1.00 37.84 390 HIS D C 1
ATOM 16649 O O . HIS D 1 390 ? -49.481 -77.027 -54.633 1.00 35.70 390 HIS D O 1
ATOM 16656 N N . GLY D 1 391 ? -49.829 -77.208 -52.406 1.00 40.30 391 GLY D N 1
ATOM 16657 C CA . GLY D 1 391 ? -48.704 -78.112 -52.211 1.00 38.69 391 GLY D CA 1
ATOM 16658 C C . GLY D 1 391 ? -48.803 -79.386 -53.029 1.00 39.85 391 GLY D C 1
ATOM 16659 O O . GLY D 1 391 ? -47.846 -79.785 -53.698 1.00 38.98 391 GLY D O 1
ATOM 16660 N N . ALA D 1 392 ? -49.961 -80.048 -52.982 1.00 42.93 392 ALA D N 1
ATOM 16661 C CA . ALA D 1 392 ? -50.097 -81.351 -53.623 1.00 42.03 392 ALA D CA 1
ATOM 16662 C C . ALA D 1 392 ? -50.140 -81.261 -55.143 1.00 40.81 392 ALA D C 1
ATOM 16663 O O . ALA D 1 392 ? -49.924 -82.275 -55.816 1.00 35.35 392 ALA D O 1
ATOM 16665 N N . SER D 1 393 ? -50.407 -80.078 -55.699 1.00 40.35 393 SER D N 1
ATOM 16666 C CA . SER D 1 393 ? -50.520 -79.912 -57.141 1.00 42.49 393 SER D CA 1
ATOM 16667 C C . SER D 1 393 ? -49.410 -79.074 -57.755 1.00 38.74 393 SER D C 1
ATOM 16668 O O . SER D 1 393 ? -49.217 -79.138 -58.974 1.00 40.21 393 SER D O 1
ATOM 16671 N N . LEU D 1 394 ? -48.687 -78.294 -56.950 1.00 35.30 394 LEU D N 1
ATOM 16672 C CA . LEU D 1 394 ? -47.696 -77.335 -57.439 1.00 39.17 394 LEU D CA 1
ATOM 16673 C C . LEU D 1 394 ? -48.324 -76.309 -58.382 1.00 38.14 394 LEU D C 1
ATOM 16674 O O . LEU D 1 394 ? -47.646 -75.745 -59.245 1.00 36.83 394 LEU D O 1
ATOM 16679 N N . ILE D 1 395 ? -49.620 -76.056 -58.218 1.00 37.97 395 ILE D N 1
ATOM 16680 C CA . ILE D 1 395 ? -50.329 -75.047 -58.995 1.00 37.63 395 ILE D CA 1
ATOM 16681 C C . ILE D 1 395 ? -50.343 -73.747 -58.204 1.00 40.22 395 ILE D C 1
ATOM 16682 O O . ILE D 1 395 ? -50.705 -73.731 -57.021 1.00 40.67 395 ILE D O 1
ATOM 16687 N N . THR D 1 396 ? -49.948 -72.656 -58.855 1.00 36.42 396 THR D N 1
ATOM 16688 C CA . THR D 1 396 ? -49.886 -71.357 -58.199 1.00 38.58 396 THR D CA 1
ATOM 16689 C C . THR D 1 396 ? -51.287 -70.765 -58.091 1.00 42.24 396 THR D C 1
ATOM 16690 O O . THR D 1 396 ? -51.993 -70.635 -59.097 1.00 43.67 396 THR D O 1
ATOM 16694 N N . TYR D 1 397 ? -51.692 -70.417 -56.868 1.00 42.23 397 TYR D N 1
ATOM 16695 C CA . TYR D 1 397 ? -52.959 -69.718 -56.681 1.00 38.93 397 TYR D CA 1
ATOM 16696 C C . TYR D 1 397 ? -52.876 -68.293 -57.211 1.00 41.54 397 TYR D C 1
ATOM 16697 O O . TYR D 1 397 ? -53.730 -67.858 -57.992 1.00 42.71 397 TYR D O 1
ATOM 16706 N N . GLU D 1 398 ? -51.849 -67.558 -56.803 1.00 39.58 398 GLU D N 1
ATOM 16707 C CA . GLU D 1 398 ? -51.728 -66.135 -57.098 1.00 44.37 398 GLU D CA 1
ATOM 16708 C C . GLU D 1 398 ? -50.314 -65.697 -56.736 1.00 42.59 398 GLU D C 1
ATOM 16709 O O . GLU D 1 398 ? -49.515 -66.478 -56.209 1.00 39.13 398 GLU D O 1
ATOM 16715 N N . THR D 1 399 ? -50.016 -64.432 -57.018 1.00 41.45 399 THR D N 1
ATOM 16716 C CA . THR D 1 399 ? -48.811 -63.776 -56.537 1.00 40.87 399 THR D CA 1
ATOM 16717 C C . THR D 1 399 ? -49.213 -62.600 -55.660 1.00 42.82 399 THR D C 1
ATOM 16718 O O . THR D 1 399 ? -50.195 -61.907 -55.947 1.00 47.72 399 THR D O 1
ATOM 16722 N N . ASN D 1 400 ? -48.458 -62.386 -54.585 1.00 43.96 400 ASN D N 1
ATOM 16723 C CA . ASN D 1 400 ? -48.740 -61.328 -53.628 1.00 41.94 400 ASN D CA 1
ATOM 16724 C C . ASN D 1 400 ? -47.426 -60.706 -53.181 1.00 42.42 400 ASN D C 1
ATOM 16725 O O . ASN D 1 400 ? -46.395 -61.381 -53.121 1.00 42.14 400 ASN D O 1
ATOM 16730 N N . LYS D 1 401 ? -47.464 -59.413 -52.875 1.00 42.44 401 LYS D N 1
ATOM 16731 C CA . LYS D 1 401 ? -46.264 -58.694 -52.477 1.00 44.55 401 LYS D CA 1
ATOM 16732 C C . LYS D 1 401 ? -46.184 -58.577 -50.959 1.00 46.33 401 LYS D C 1
ATOM 16733 O O . LYS D 1 401 ? -47.198 -58.433 -50.270 1.00 45.90 401 LYS D O 1
ATOM 16739 N N . VAL D 1 402 ? -44.957 -58.635 -50.450 1.00 40.18 402 VAL D N 1
ATOM 16740 C CA . VAL D 1 402 ? -44.673 -58.559 -49.023 1.00 40.31 402 VAL D CA 1
ATOM 16741 C C . VAL D 1 402 ? -44.513 -57.103 -48.617 1.00 43.34 402 VAL D C 1
ATOM 16742 O O . VAL D 1 402 ? -43.839 -56.324 -49.301 1.00 44.55 402 VAL D O 1
ATOM 16746 N N . VAL D 1 403 ? -45.134 -56.728 -47.499 1.00 42.19 403 VAL D N 1
ATOM 16747 C CA . VAL D 1 403 ? -44.894 -55.431 -46.890 1.00 42.44 403 VAL D CA 1
ATOM 16748 C C . VAL D 1 403 ? -44.056 -55.533 -45.620 1.00 45.55 403 VAL D C 1
ATOM 16749 O O . VAL D 1 403 ? -43.298 -54.604 -45.319 1.00 51.74 403 VAL D O 1
ATOM 16753 N N . THR D 1 404 ? -44.168 -56.626 -44.865 1.00 45.66 404 THR D N 1
ATOM 16754 C CA . THR D 1 404 ? -43.420 -56.805 -43.630 1.00 46.39 404 THR D CA 1
ATOM 16755 C C . THR D 1 404 ? -42.868 -58.220 -43.579 1.00 41.55 404 THR D C 1
ATOM 16756 O O . THR D 1 404 ? -43.515 -59.165 -44.037 1.00 38.97 404 THR D O 1
ATOM 16760 N N . SER D 1 405 ? -41.676 -58.359 -43.006 1.00 40.98 405 SER D N 1
ATOM 16761 C CA . SER D 1 405 ? -41.023 -59.657 -42.875 1.00 37.39 405 SER D CA 1
ATOM 16762 C C . SER D 1 405 ? -40.210 -59.647 -41.592 1.00 38.18 405 SER D C 1
ATOM 16763 O O . SER D 1 405 ? -39.364 -58.768 -41.404 1.00 34.71 405 SER D O 1
ATOM 16766 N N . THR D 1 406 ? -40.465 -60.614 -40.713 1.00 33.87 406 THR D N 1
ATOM 16767 C CA . THR D 1 406 ? -39.796 -60.688 -39.419 1.00 37.07 406 THR D CA 1
ATOM 16768 C C . THR D 1 406 ? -39.290 -62.105 -39.202 1.00 37.61 406 THR D C 1
ATOM 16769 O O . THR D 1 406 ? -40.088 -63.044 -39.113 1.00 34.41 406 THR D O 1
ATOM 16773 N N . ARG D 1 407 ? -37.970 -62.252 -39.116 1.00 37.55 407 ARG D N 1
ATOM 16774 C CA . ARG D 1 407 ? -37.340 -63.545 -38.869 1.00 34.71 407 ARG D CA 1
ATOM 16775 C C . ARG D 1 407 ? -37.514 -63.905 -37.398 1.00 33.29 407 ARG D C 1
ATOM 16776 O O . ARG D 1 407 ? -36.962 -63.236 -36.519 1.00 36.03 407 ARG D O 1
ATOM 16784 N N . VAL D 1 408 ? -38.279 -64.958 -37.127 1.00 30.29 408 VAL D N 1
ATOM 16785 C CA . VAL D 1 408 ? -38.535 -65.377 -35.752 1.00 29.51 408 VAL D CA 1
ATOM 16786 C C . VAL D 1 408 ? -37.499 -66.388 -35.276 1.00 32.80 408 VAL D C 1
ATOM 16787 O O . VAL D 1 408 ? -37.018 -66.306 -34.144 1.00 30.19 408 VAL D O 1
ATOM 16791 N N . SER D 1 409 ? -37.143 -67.348 -36.124 1.00 32.68 409 SER D N 1
ATOM 16792 C CA . SER D 1 409 ? -36.189 -68.392 -35.775 1.00 30.34 409 SER D CA 1
ATOM 16793 C C . SER D 1 409 ? -35.405 -68.749 -37.032 1.00 31.79 409 SER D C 1
ATOM 16794 O O . SER D 1 409 ? -35.562 -68.114 -38.080 1.00 29.68 409 SER D O 1
ATOM 16797 N N . ASN D 1 410 ? -34.554 -69.772 -36.935 1.00 27.87 410 ASN D N 1
ATOM 16798 C CA . ASN D 1 410 ? -33.925 -70.289 -38.143 1.00 28.87 410 ASN D CA 1
ATOM 16799 C C . ASN D 1 410 ? -34.869 -71.173 -38.947 1.00 31.12 410 ASN D C 1
ATOM 16800 O O . ASN D 1 410 ? -34.449 -71.752 -39.954 1.00 32.28 410 ASN D O 1
ATOM 16805 N N . GLU D 1 411 ? -36.127 -71.280 -38.527 1.00 29.62 411 GLU D N 1
ATOM 16806 C CA . GLU D 1 411 ? -37.170 -71.992 -39.251 1.00 30.19 411 GLU D CA 1
ATOM 16807 C C . GLU D 1 411 ? -38.328 -71.098 -39.660 1.00 28.07 411 GLU D C 1
ATOM 16808 O O . GLU D 1 411 ? -38.791 -71.184 -40.800 1.00 31.31 411 GLU D O 1
ATOM 16814 N N . VAL D 1 412 ? -38.792 -70.222 -38.771 1.00 28.39 412 VAL D N 1
ATOM 16815 C CA . VAL D 1 412 ? -40.054 -69.510 -38.934 1.00 27.99 412 VAL D CA 1
ATOM 16816 C C . VAL D 1 412 ? -39.789 -68.049 -39.266 1.00 29.41 412 VAL D C 1
ATOM 16817 O O . VAL D 1 412 ? -38.919 -67.408 -38.664 1.00 32.31 412 VAL D O 1
ATOM 16821 N N . THR D 1 413 ? -40.549 -67.524 -40.227 1.00 31.70 413 THR D N 1
ATOM 16822 C CA . THR D 1 413 ? -40.559 -66.106 -40.560 1.00 28.95 413 THR D CA 1
ATOM 16823 C C . THR D 1 413 ? -42.005 -65.674 -40.753 1.00 31.73 413 THR D C 1
ATOM 16824 O O . THR D 1 413 ? -42.768 -66.360 -41.440 1.00 30.67 413 THR D O 1
ATOM 16828 N N . ARG D 1 414 ? -42.384 -64.553 -40.144 1.00 32.62 414 ARG D N 1
ATOM 16829 C CA . ARG D 1 414 ? -43.735 -64.024 -40.284 1.00 35.72 414 ARG D CA 1
ATOM 16830 C C . ARG D 1 414 ? -43.791 -63.071 -41.471 1.00 36.02 414 ARG D C 1
ATOM 16831 O O . ARG D 1 414 ? -42.949 -62.176 -41.597 1.00 36.54 414 ARG D O 1
ATOM 16839 N N . VAL D 1 415 ? -44.783 -63.268 -42.336 1.00 33.60 415 VAL D N 1
ATOM 16840 C CA . VAL D 1 415 ? -44.932 -62.496 -43.563 1.00 35.09 415 VAL D CA 1
ATOM 16841 C C . VAL D 1 415 ? -46.333 -61.906 -43.600 1.00 35.85 415 VAL D C 1
ATOM 16842 O O . VAL D 1 415 ? -47.320 -62.628 -43.421 1.00 39.16 415 VAL D O 1
ATOM 16846 N N . GLN D 1 416 ? -46.420 -60.599 -43.833 1.00 36.51 416 GLN D N 1
ATOM 16847 C CA . GLN D 1 416 ? -47.690 -59.920 -44.050 1.00 37.25 416 GLN D CA 1
ATOM 16848 C C . GLN D 1 416 ? -47.708 -59.366 -45.465 1.00 38.61 416 GLN D C 1
ATOM 16849 O O . GLN D 1 416 ? -46.726 -58.764 -45.914 1.00 40.98 416 GLN D O 1
ATOM 16855 N N . PHE D 1 417 ? -48.819 -59.572 -46.160 1.00 40.27 417 PHE D N 1
ATOM 16856 C CA . PHE D 1 417 ? -48.956 -59.189 -47.555 1.00 41.50 417 PHE D CA 1
ATOM 16857 C C . PHE D 1 417 ? -49.650 -57.837 -47.680 1.00 47.29 417 PHE D C 1
ATOM 16858 O O . PHE D 1 417 ? -50.222 -57.305 -46.726 1.00 42.49 417 PHE D O 1
ATOM 16866 N N . ILE D 1 418 ? -49.586 -57.280 -48.891 1.00 46.15 418 ILE D N 1
ATOM 16867 C CA . ILE D 1 418 ? -50.203 -55.986 -49.155 1.00 47.59 418 ILE D CA 1
ATOM 16868 C C . ILE D 1 418 ? -51.711 -56.099 -49.343 1.00 47.87 418 ILE D C 1
ATOM 16869 O O . ILE D 1 418 ? -52.427 -55.105 -49.169 1.00 48.26 418 ILE D O 1
ATOM 16874 N N . LYS D 1 419 ? -52.211 -57.280 -49.677 1.00 46.21 419 LYS D N 1
ATOM 16875 C CA . LYS D 1 419 ? -53.629 -57.530 -49.867 1.00 46.33 419 LYS D CA 1
ATOM 16876 C C . LYS D 1 419 ? -53.948 -58.913 -49.325 1.00 48.81 419 LYS D C 1
ATOM 16877 O O . LYS D 1 419 ? -53.057 -59.764 -49.221 1.00 49.39 419 LYS D O 1
ATOM 16880 N N . PRO D 1 420 ? -55.202 -59.161 -48.949 1.00 50.16 420 PRO D N 1
ATOM 16881 C CA . PRO D 1 420 ? -55.577 -60.503 -48.481 1.00 46.74 420 PRO D CA 1
ATOM 16882 C C . PRO D 1 420 ? -55.268 -61.563 -49.527 1.00 47.63 420 PRO D C 1
ATOM 16883 O O . PRO D 1 420 ? -55.685 -61.461 -50.683 1.00 50.37 420 PRO D O 1
ATOM 16887 N N . PHE D 1 421 ? -54.524 -62.586 -49.112 1.00 47.95 421 PHE D N 1
ATOM 16888 C CA . PHE D 1 421 ? -54.159 -63.656 -50.026 1.00 47.66 421 PHE D CA 1
ATOM 16889 C C . PHE D 1 421 ? -55.387 -64.495 -50.378 1.00 46.81 421 PHE D C 1
ATOM 16890 O O . PHE D 1 421 ? -56.445 -64.396 -49.749 1.00 43.57 421 PHE D O 1
ATOM 16898 N N . ASP D 1 422 ? -55.229 -65.326 -51.409 1.00 49.51 422 ASP D N 1
ATOM 16899 C CA . ASP D 1 422 ? -56.324 -66.150 -51.911 1.00 49.95 422 ASP D CA 1
ATOM 16900 C C . ASP D 1 422 ? -56.941 -66.972 -50.787 1.00 52.17 422 ASP D C 1
ATOM 16901 O O . ASP D 1 422 ? -56.232 -67.583 -49.982 1.00 50.20 422 ASP D O 1
ATOM 16906 N N . SER D 1 423 ? -58.276 -66.976 -50.736 1.00 49.05 423 SER D N 1
ATOM 16907 C CA . SER D 1 423 ? -58.989 -67.639 -49.650 1.00 47.84 423 SER D CA 1
ATOM 16908 C C . SER D 1 423 ? -58.859 -69.156 -49.698 1.00 46.49 423 SER D C 1
ATOM 16909 O O . SER D 1 423 ? -59.118 -69.818 -48.687 1.00 45.66 423 SER D O 1
ATOM 16912 N N . ARG D 1 424 ? -58.471 -69.724 -50.840 1.00 49.88 424 ARG D N 1
ATOM 16913 C CA . ARG D 1 424 ? -58.266 -71.163 -50.933 1.00 47.00 424 ARG D CA 1
ATOM 16914 C C . ARG D 1 424 ? -56.965 -71.617 -50.285 1.00 46.08 424 ARG D C 1
ATOM 16915 O O . ARG D 1 424 ? -56.772 -72.823 -50.100 1.00 46.33 424 ARG D O 1
ATOM 16923 N N . ILE D 1 425 ? -56.078 -70.686 -49.939 1.00 47.21 425 ILE D N 1
ATOM 16924 C CA . ILE D 1 425 ? -54.808 -71.039 -49.318 1.00 44.28 425 ILE D CA 1
ATOM 16925 C C . ILE D 1 425 ? -55.059 -71.600 -47.926 1.00 43.02 425 ILE D C 1
ATOM 16926 O O . ILE D 1 425 ? -55.819 -71.028 -47.133 1.00 44.05 425 ILE D O 1
ATOM 16931 N N . LYS D 1 426 ? -54.427 -72.730 -47.625 1.00 39.93 426 LYS D N 1
ATOM 16932 C CA . LYS D 1 426 ? -54.531 -73.360 -46.321 1.00 43.44 426 LYS D CA 1
ATOM 16933 C C . LYS D 1 426 ? -53.135 -73.599 -45.765 1.00 44.44 426 LYS D C 1
ATOM 16934 O O . LYS D 1 426 ? -52.134 -73.521 -46.481 1.00 40.49 426 LYS D O 1
ATOM 16936 N N . GLU D 1 427 ? -53.080 -73.878 -44.465 1.00 43.43 427 GLU D N 1
ATOM 16937 C CA . GLU D 1 427 ? -51.828 -74.301 -43.856 1.00 41.93 427 GLU D CA 1
ATOM 16938 C C . GLU D 1 427 ? -51.381 -75.614 -44.482 1.00 36.05 427 GLU D C 1
ATOM 16939 O O . GLU D 1 427 ? -52.182 -76.536 -44.661 1.00 39.40 427 GLU D O 1
ATOM 16945 N N . GLY D 1 428 ? -50.102 -75.691 -44.834 1.00 37.26 428 GLY D N 1
ATOM 16946 C CA . GLY D 1 428 ? -49.563 -76.795 -45.596 1.00 35.15 428 GLY D CA 1
ATOM 16947 C C . GLY D 1 428 ? -49.211 -76.435 -47.023 1.00 38.00 428 GLY D C 1
ATOM 16948 O O . GLY D 1 428 ? -48.367 -77.108 -47.629 1.00 38.64 428 GLY D O 1
ATOM 16949 N N . ASP D 1 429 ? -49.836 -75.400 -47.577 1.00 35.61 429 ASP D N 1
ATOM 16950 C CA . ASP D 1 429 ? -49.395 -74.854 -48.849 1.00 35.41 429 ASP D CA 1
ATOM 16951 C C . ASP D 1 429 ? -48.023 -74.200 -48.684 1.00 34.69 429 ASP D C 1
ATOM 16952 O O . ASP D 1 429 ? -47.495 -74.067 -47.576 1.00 36.08 429 ASP D O 1
ATOM 16957 N N . SER D 1 430 ? -47.439 -73.785 -49.803 1.00 35.73 430 SER D N 1
ATOM 16958 C CA . SER D 1 430 ? -46.091 -73.243 -49.802 1.00 31.70 430 SER D CA 1
ATOM 16959 C C . SER D 1 430 ? -46.067 -71.879 -50.476 1.00 36.43 430 SER D C 1
ATOM 16960 O O . SER D 1 430 ? -46.956 -71.527 -51.257 1.00 31.74 430 SER D O 1
ATOM 16963 N N . VAL D 1 431 ? -45.032 -71.108 -50.151 1.00 29.38 431 VAL D N 1
ATOM 16964 C CA . VAL D 1 431 ? -44.742 -69.861 -50.841 1.00 30.59 431 VAL D CA 1
ATOM 16965 C C . VAL D 1 431 ? -43.347 -69.956 -51.440 1.00 33.35 431 VAL D C 1
ATOM 16966 O O . VAL D 1 431 ? -42.473 -70.667 -50.932 1.00 31.37 431 VAL D O 1
ATOM 16970 N N . SER D 1 432 ? -43.149 -69.243 -52.545 1.00 34.41 432 SER D N 1
ATOM 16971 C CA . SER D 1 432 ? -41.865 -69.182 -53.225 1.00 32.57 432 SER D CA 1
ATOM 16972 C C . SER D 1 432 ? -41.631 -67.757 -53.695 1.00 33.03 432 SER D C 1
ATOM 16973 O O . SER D 1 432 ? -42.573 -67.066 -54.090 1.00 34.71 432 SER D O 1
ATOM 16976 N N . LYS D 1 433 ? -40.376 -67.322 -53.651 1.00 30.56 433 LYS D N 1
ATOM 16977 C CA . LYS D 1 433 ? -40.039 -65.951 -54.012 1.00 34.59 433 LYS D CA 1
ATOM 16978 C C . LYS D 1 433 ? -39.996 -65.810 -55.528 1.00 37.00 433 LYS D C 1
ATOM 16979 O O . LYS D 1 433 ? -39.251 -66.526 -56.206 1.00 34.23 433 LYS D O 1
ATOM 16985 N N . VAL D 1 434 ? -40.800 -64.890 -56.057 1.00 38.33 434 VAL D N 1
ATOM 16986 C CA . VAL D 1 434 ? -40.762 -64.564 -57.479 1.00 38.21 434 VAL D CA 1
ATOM 16987 C C . VAL D 1 434 ? -39.461 -63.816 -57.749 1.00 36.72 434 VAL D C 1
ATOM 16988 O O . VAL D 1 434 ? -39.289 -62.674 -57.316 1.00 39.18 434 VAL D O 1
ATOM 16992 N N . ARG D 1 435 ? -38.538 -64.459 -58.451 1.00 33.72 435 ARG D N 1
ATOM 16993 C CA . ARG D 1 435 ? -37.228 -63.889 -58.723 1.00 35.08 435 ARG D CA 1
ATOM 16994 C C . ARG D 1 435 ? -37.027 -63.728 -60.224 1.00 36.79 435 ARG D C 1
ATOM 16995 O O . ARG D 1 435 ? -37.772 -64.272 -61.042 1.00 38.04 435 ARG D O 1
ATOM 17003 N N . SER D 1 436 ? -35.991 -62.967 -60.574 1.00 32.39 436 SER D N 1
ATOM 17004 C CA . SER D 1 436 ? -35.438 -62.965 -61.922 1.00 37.25 436 SER D CA 1
ATOM 17005 C C . SER D 1 436 ? -34.649 -64.264 -62.069 1.00 38.51 436 SER D C 1
ATOM 17006 O O . SER D 1 436 ? -33.431 -64.322 -61.888 1.00 33.87 436 SER D O 1
ATOM 17009 N N . TYR D 1 437 ? -35.385 -65.338 -62.369 1.00 36.33 437 TYR D N 1
ATOM 17010 C CA . TYR D 1 437 ? -34.825 -66.684 -62.374 1.00 36.61 437 TYR D CA 1
ATOM 17011 C C . TYR D 1 437 ? -33.584 -66.753 -63.249 1.00 34.04 437 TYR D C 1
ATOM 17012 O O . TYR D 1 437 ? -33.486 -66.101 -64.294 1.00 36.19 437 TYR D O 1
ATOM 17021 N N . ALA D 1 438 ? -32.626 -67.553 -62.797 1.00 29.72 438 ALA D N 1
ATOM 17022 C CA . ALA D 1 438 ? -31.306 -67.565 -63.410 1.00 35.81 438 ALA D CA 1
ATOM 17023 C C . ALA D 1 438 ? -31.382 -68.042 -64.854 1.00 33.88 438 ALA D C 1
ATOM 17024 O O . ALA D 1 438 ? -32.070 -69.017 -65.169 1.00 32.76 438 ALA D O 1
ATOM 17026 N N . GLU D 1 439 ? -30.695 -67.326 -65.738 1.00 32.21 439 GLU D N 1
ATOM 17027 C CA . GLU D 1 439 ? -30.466 -67.811 -67.090 1.00 29.68 439 GLU D CA 1
ATOM 17028 C C . GLU D 1 439 ? -29.364 -68.859 -67.038 1.00 30.54 439 GLU D C 1
ATOM 17029 O O . GLU D 1 439 ? -28.232 -68.560 -66.641 1.00 31.96 439 GLU D O 1
ATOM 17035 N N . VAL D 1 440 ? -29.692 -70.082 -67.433 1.00 29.74 440 VAL D N 1
ATOM 17036 C CA . VAL D 1 440 ? -28.818 -71.230 -67.240 1.00 27.38 440 VAL D CA 1
ATOM 17037 C C . VAL D 1 440 ? -28.168 -71.583 -68.571 1.00 28.20 440 VAL D C 1
ATOM 17038 O O . VAL D 1 440 ? -28.859 -71.862 -69.558 1.00 29.05 440 VAL D O 1
ATOM 17042 N N . ILE D 1 441 ? -26.838 -71.569 -68.595 1.00 25.69 441 ILE D N 1
ATOM 17043 C CA . ILE D 1 441 ? -26.048 -71.912 -69.773 1.00 26.69 441 ILE D CA 1
ATOM 17044 C C . ILE D 1 441 ? -25.104 -73.036 -69.370 1.00 29.07 441 ILE D C 1
ATOM 17045 O O . ILE D 1 441 ? -24.115 -72.803 -68.664 1.00 29.50 441 ILE D O 1
ATOM 17050 N N . ILE D 1 442 ? -25.402 -74.252 -69.815 1.00 26.68 442 ILE D N 1
ATOM 17051 C CA . ILE D 1 442 ? -24.626 -75.435 -69.456 1.00 25.31 442 ILE D CA 1
ATOM 17052 C C . ILE D 1 442 ? -24.115 -76.046 -70.754 1.00 29.70 442 ILE D C 1
ATOM 17053 O O . ILE D 1 442 ? -24.874 -76.687 -71.492 1.00 27.53 442 ILE D O 1
ATOM 17058 N N . LYS D 1 443 ? -22.826 -75.857 -71.035 1.00 27.52 443 LYS D N 1
ATOM 17059 C CA . LYS D 1 443 ? -22.254 -76.239 -72.318 1.00 31.12 443 LYS D CA 1
ATOM 17060 C C . LYS D 1 443 ? -20.914 -76.934 -72.128 1.00 31.04 443 LYS D C 1
ATOM 17061 O O . LYS D 1 443 ? -20.104 -76.525 -71.292 1.00 32.14 443 LYS D O 1
ATOM 17067 N N . GLY D 1 444 ? -20.690 -77.987 -72.914 1.00 27.80 444 GLY D N 1
ATOM 17068 C CA . GLY D 1 444 ? -19.381 -78.603 -72.998 1.00 31.42 444 GLY D CA 1
ATOM 17069 C C . GLY D 1 444 ? -18.959 -79.425 -71.804 1.00 31.07 444 GLY D C 1
ATOM 17070 O O . GLY D 1 444 ? -17.779 -79.766 -71.690 1.00 26.74 444 GLY D O 1
ATOM 17071 N N . ASN D 1 445 ? -19.884 -79.769 -70.916 1.00 25.66 445 ASN D N 1
ATOM 17072 C CA . ASN D 1 445 ? -19.526 -80.476 -69.697 1.00 26.37 445 ASN D CA 1
ATOM 17073 C C . ASN D 1 445 ? -19.535 -81.988 -69.910 1.00 28.11 445 ASN D C 1
ATOM 17074 O O . ASN D 1 445 ? -20.212 -82.516 -70.796 1.00 26.63 445 ASN D O 1
ATOM 17079 N N . ILE D 1 446 ? -18.759 -82.680 -69.080 1.00 28.04 446 ILE D N 1
ATOM 17080 C CA . ILE D 1 446 ? -18.684 -84.136 -69.072 1.00 27.63 446 ILE D CA 1
ATOM 17081 C C . ILE D 1 446 ? -19.205 -84.615 -67.725 1.00 28.50 446 ILE D C 1
ATOM 17082 O O . ILE D 1 446 ? -18.662 -84.246 -66.677 1.00 29.51 446 ILE D O 1
ATOM 17087 N N . ILE D 1 447 ? -20.251 -85.435 -67.753 1.00 26.84 447 ILE D N 1
ATOM 17088 C CA . ILE D 1 447 ? -20.942 -85.879 -66.547 1.00 26.99 447 ILE D CA 1
ATOM 17089 C C . ILE D 1 447 ? -21.009 -87.399 -66.584 1.00 28.93 447 ILE D C 1
ATOM 17090 O O . ILE D 1 447 ? -21.679 -87.973 -67.452 1.00 29.97 447 ILE D O 1
ATOM 17095 N N . ARG D 1 448 ? -20.323 -88.050 -65.646 1.00 28.41 448 ARG D N 1
ATOM 17096 C CA . ARG D 1 448 ? -20.172 -89.499 -65.692 1.00 28.75 448 ARG D CA 1
ATOM 17097 C C . ARG D 1 448 ? -19.736 -90.015 -64.328 1.00 27.04 448 ARG D C 1
ATOM 17098 O O . ARG D 1 448 ? -19.257 -89.257 -63.482 1.00 27.93 448 ARG D O 1
ATOM 17106 N N . LYS D 1 449 ? -19.928 -91.323 -64.128 1.00 27.79 449 LYS D N 1
ATOM 17107 C CA . LYS D 1 449 ? -19.384 -92.077 -62.999 1.00 24.55 449 LYS D CA 1
ATOM 17108 C C . LYS D 1 449 ? -19.907 -91.639 -61.634 1.00 28.09 449 LYS D C 1
ATOM 17109 O O . LYS D 1 449 ? -19.475 -92.174 -60.607 1.00 28.96 449 LYS D O 1
ATOM 17115 N N . ASN D 1 450 ? -20.831 -90.688 -61.599 1.00 26.08 450 ASN D N 1
ATOM 17116 C CA . ASN D 1 450 ? -21.336 -90.179 -60.334 1.00 24.96 450 ASN D CA 1
ATOM 17117 C C . ASN D 1 450 ? -22.511 -91.019 -59.843 1.00 27.18 450 ASN D C 1
ATOM 17118 O O . ASN D 1 450 ? -23.089 -91.818 -60.577 1.00 26.89 450 ASN D O 1
ATOM 17123 N N . ARG D 1 451 ? -22.861 -90.828 -58.576 1.00 26.37 451 ARG D N 1
ATOM 17124 C CA . ARG D 1 451 ? -24.092 -91.394 -58.051 1.00 25.62 451 ARG D CA 1
ATOM 17125 C C . ARG D 1 451 ? -25.269 -90.503 -58.430 1.00 26.22 451 ARG D C 1
ATOM 17126 O O . ARG D 1 451 ? -25.131 -89.283 -58.560 1.00 28.53 451 ARG D O 1
ATOM 17134 N N . ALA D 1 452 ? -26.425 -91.136 -58.643 1.00 26.03 452 ALA D N 1
ATOM 17135 C CA . ALA D 1 452 ? -27.696 -90.461 -58.890 1.00 25.50 452 ALA D CA 1
ATOM 17136 C C . ALA D 1 452 ? -27.748 -89.790 -60.259 1.00 29.63 452 ALA D C 1
ATOM 17137 O O . ALA D 1 452 ? -27.261 -90.342 -61.251 1.00 28.77 452 ALA D O 1
ATOM 17139 N N . ARG D 1 453 ? -28.339 -88.600 -60.317 1.00 26.77 453 ARG D N 1
ATOM 17140 C CA . ARG D 1 453 ? -28.749 -87.986 -61.570 1.00 29.49 453 ARG D CA 1
ATOM 17141 C C . ARG D 1 453 ? -27.623 -87.156 -62.182 1.00 27.97 453 ARG D C 1
ATOM 17142 O O . ARG D 1 453 ? -26.572 -86.931 -61.578 1.00 26.47 453 ARG D O 1
ATOM 17150 N N . GLY D 1 454 ? -27.860 -86.699 -63.410 1.00 27.54 454 GLY D N 1
ATOM 17151 C CA . GLY D 1 454 ? -26.943 -85.795 -64.074 1.00 26.36 454 GLY D CA 1
ATOM 17152 C C . GLY D 1 454 ? -27.195 -84.354 -63.684 1.00 29.44 454 GLY D C 1
ATOM 17153 O O . GLY D 1 454 ? -26.479 -83.793 -62.849 1.00 25.77 454 GLY D O 1
ATOM 17154 N N . MET D 1 455 ? -28.220 -83.744 -64.273 1.00 31.25 455 MET D N 1
ATOM 17155 C CA . MET D 1 455 ? -28.612 -82.377 -63.959 1.00 31.01 455 MET D CA 1
ATOM 17156 C C . MET D 1 455 ? -30.070 -82.356 -63.531 1.00 32.12 455 MET D C 1
ATOM 17157 O O . MET D 1 455 ? -30.928 -82.930 -64.211 1.00 33.70 455 MET D O 1
ATOM 17162 N N . LEU D 1 456 ? -30.348 -81.689 -62.417 1.00 31.88 456 LEU D N 1
ATOM 17163 C CA . LEU D 1 456 ? -31.718 -81.410 -62.006 1.00 31.31 456 LEU D CA 1
ATOM 17164 C C . LEU D 1 456 ? -32.089 -80.034 -62.544 1.00 32.69 456 LEU D C 1
ATOM 17165 O O . LEU D 1 456 ? -31.606 -79.012 -62.044 1.00 30.29 456 LEU D O 1
ATOM 17170 N N . LEU D 1 457 ? -32.931 -80.007 -63.578 1.00 32.64 457 LEU D N 1
ATOM 17171 C CA . LEU D 1 457 ? -33.321 -78.756 -64.227 1.00 32.16 457 LEU D CA 1
ATOM 17172 C C . LEU D 1 457 ? -34.598 -78.242 -63.568 1.00 32.45 457 LEU D C 1
ATOM 17173 O O . LEU D 1 457 ? -35.718 -78.460 -64.036 1.00 31.05 457 LEU D O 1
ATOM 17178 N N . ASN D 1 458 ? -34.412 -77.552 -62.444 1.00 32.17 458 ASN D N 1
ATOM 17179 C CA . ASN D 1 458 ? -35.486 -76.856 -61.749 1.00 29.73 458 ASN D CA 1
ATOM 17180 C C . ASN D 1 458 ? -35.427 -75.352 -61.987 1.00 29.35 458 ASN D C 1
ATOM 17181 O O . ASN D 1 458 ? -35.845 -74.565 -61.130 1.00 30.32 458 ASN D O 1
ATOM 17186 N N . SER D 1 459 ? -34.899 -74.943 -63.136 1.00 28.73 459 SER D N 1
ATOM 17187 C CA . SER D 1 459 ? -34.667 -73.542 -63.454 1.00 29.83 459 SER D CA 1
ATOM 17188 C C . SER D 1 459 ? -35.823 -73.014 -64.295 1.00 30.65 459 SER D C 1
ATOM 17189 O O . SER D 1 459 ? -36.032 -73.470 -65.425 1.00 29.75 459 SER D O 1
ATOM 17192 N N . ARG D 1 460 ? -36.568 -72.054 -63.744 1.00 30.77 460 ARG D N 1
ATOM 17193 C CA . ARG D 1 460 ? -37.667 -71.440 -64.478 1.00 30.69 460 ARG D CA 1
ATOM 17194 C C . ARG D 1 460 ? -37.186 -70.421 -65.503 1.00 32.34 460 ARG D C 1
ATOM 17195 O O . ARG D 1 460 ? -37.934 -70.091 -66.429 1.00 29.49 460 ARG D O 1
ATOM 17203 N N . GLY D 1 461 ? -35.960 -69.926 -65.368 1.00 26.54 461 GLY D N 1
ATOM 17204 C CA . GLY D 1 461 ? -35.417 -68.991 -66.327 1.00 29.08 461 GLY D CA 1
ATOM 17205 C C . GLY D 1 461 ? -35.031 -69.674 -67.626 1.00 31.18 461 GLY D C 1
ATOM 17206 O O . GLY D 1 461 ? -35.109 -70.893 -67.783 1.00 32.21 461 GLY D O 1
ATOM 17207 N N . LYS D 1 462 ? -34.609 -68.851 -68.584 1.00 30.91 462 LYS D N 1
ATOM 17208 C CA . LYS D 1 462 ? -34.150 -69.359 -69.871 1.00 30.22 462 LYS D CA 1
ATOM 17209 C C . LYS D 1 462 ? -32.980 -70.313 -69.670 1.00 32.01 462 LYS D C 1
ATOM 17210 O O . LYS D 1 462 ? -31.953 -69.938 -69.096 1.00 30.92 462 LYS D O 1
ATOM 17215 N N . THR D 1 463 ? -33.140 -71.548 -70.138 1.00 26.27 463 THR D N 1
ATOM 17216 C CA . THR D 1 463 ? -32.186 -72.619 -69.883 1.00 28.02 463 THR D CA 1
ATOM 17217 C C . THR D 1 463 ? -31.705 -73.210 -71.200 1.00 29.59 463 THR D C 1
ATOM 17218 O O . THR D 1 463 ? -32.517 -73.546 -72.069 1.00 28.02 463 THR D O 1
ATOM 17222 N N . LEU D 1 464 ? -30.388 -73.339 -71.339 1.00 30.25 464 LEU D N 1
ATOM 17223 C CA . LEU D 1 464 ? -29.772 -73.943 -72.515 1.00 29.21 464 LEU D CA 1
ATOM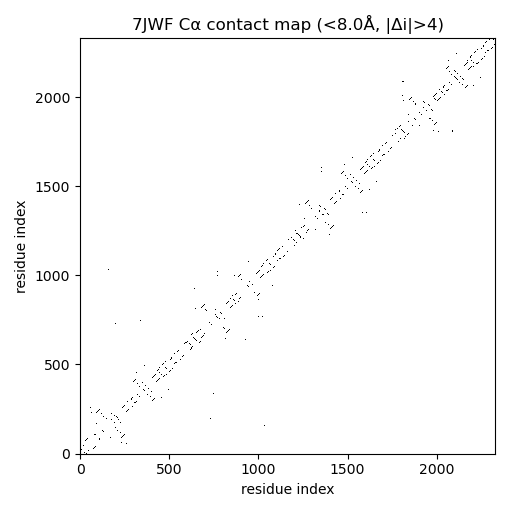 17224 C C . LEU D 1 464 ? -28.839 -75.052 -72.058 1.00 27.43 464 LEU D C 1
ATOM 17225 O O . LEU D 1 464 ? -27.912 -74.805 -71.281 1.00 30.23 464 LEU D O 1
ATOM 17230 N N . ILE D 1 465 ? -29.092 -76.269 -72.531 1.00 27.98 465 ILE D N 1
ATOM 17231 C CA . ILE D 1 465 ? -28.245 -77.428 -72.268 1.00 26.24 465 ILE D CA 1
ATOM 17232 C C . ILE D 1 465 ? -27.705 -77.884 -73.615 1.00 28.16 465 ILE D C 1
ATOM 17233 O O . ILE D 1 465 ? -28.451 -78.435 -74.434 1.00 26.26 465 ILE D O 1
ATOM 17238 N N . GLU D 1 466 ? -26.415 -77.653 -73.853 1.00 27.68 466 GLU D N 1
ATOM 17239 C CA . GLU D 1 466 ? -25.845 -77.848 -75.177 1.00 28.14 466 GLU D CA 1
ATOM 17240 C C . GLU D 1 466 ? -24.471 -78.493 -75.085 1.00 29.67 466 GLU D C 1
ATOM 17241 O O . GLU D 1 466 ? -23.652 -78.109 -74.248 1.00 28.48 466 GLU D O 1
ATOM 17247 N N . ASN D 1 467 ? -24.234 -79.484 -75.948 1.00 29.37 467 ASN D N 1
ATOM 17248 C CA . ASN D 1 467 ? -22.898 -80.045 -76.167 1.00 29.00 467 ASN D CA 1
ATOM 17249 C C . ASN D 1 467 ? -22.319 -80.666 -74.896 1.00 30.86 467 ASN D C 1
ATOM 17250 O O . ASN D 1 467 ? -21.114 -80.601 -74.645 1.00 31.52 467 ASN D O 1
ATOM 17255 N N . ASN D 1 468 ? -23.177 -81.281 -74.089 1.00 27.73 468 ASN D N 1
ATOM 17256 C CA . ASN D 1 468 ? -22.739 -81.988 -72.895 1.00 29.19 468 ASN D CA 1
ATOM 17257 C C . ASN D 1 468 ? -22.752 -83.492 -73.140 1.00 30.78 468 ASN D C 1
ATOM 17258 O O . ASN D 1 468 ? -23.514 -83.997 -73.967 1.00 29.45 468 ASN D O 1
ATOM 17263 N N . TYR D 1 469 ? -21.895 -84.203 -72.413 1.00 27.67 469 TYR D N 1
ATOM 17264 C CA . TYR D 1 469 ? -21.837 -85.658 -72.459 1.00 27.60 469 TYR D CA 1
ATOM 17265 C C . TYR D 1 469 ? -22.396 -86.221 -71.159 1.00 29.00 469 TYR D C 1
ATOM 17266 O O . TYR D 1 469 ? -22.006 -85.784 -70.071 1.00 28.24 469 TYR D O 1
ATOM 17275 N N . PHE D 1 470 ? -23.298 -87.194 -71.275 1.00 28.68 470 PHE D N 1
ATOM 17276 C CA . PHE D 1 470 ? -23.955 -87.805 -70.127 1.00 26.67 470 PHE D CA 1
ATOM 17277 C C . PHE D 1 470 ? -23.692 -89.303 -70.111 1.00 28.86 470 PHE D C 1
ATOM 17278 O O . PHE D 1 470 ? -23.965 -89.994 -71.098 1.00 29.36 470 PHE D O 1
ATOM 17286 N N . HIS D 1 471 ? -23.184 -89.803 -68.982 1.00 27.75 471 HIS D N 1
ATOM 17287 C CA . HIS D 1 471 ? -23.174 -91.239 -68.692 1.00 26.39 471 HIS D CA 1
ATOM 17288 C C . HIS D 1 471 ? -23.430 -91.388 -67.193 1.00 27.52 471 HIS D C 1
ATOM 17289 O O . HIS D 1 471 ? -22.494 -91.499 -66.398 1.00 26.26 471 HIS D O 1
ATOM 17296 N N . THR D 1 472 ? -24.706 -91.392 -66.816 1.00 27.61 472 THR D N 1
ATOM 17297 C CA . THR D 1 472 ? -25.102 -91.433 -65.420 1.00 27.15 472 THR D CA 1
ATOM 17298 C C . THR D 1 472 ? -25.925 -92.682 -65.127 1.00 27.70 472 THR D C 1
ATOM 17299 O O . THR D 1 472 ? -26.681 -93.149 -65.985 1.00 27.75 472 THR D O 1
ATOM 17303 N N . PRO D 1 473 ? -25.798 -93.248 -63.923 1.00 28.50 473 PRO D N 1
ATOM 17304 C CA . PRO D 1 473 ? -26.677 -94.368 -63.555 1.00 28.07 473 PRO D CA 1
ATOM 17305 C C . PRO D 1 473 ? -28.119 -93.944 -63.374 1.00 29.13 473 PRO D C 1
ATOM 17306 O O . PRO D 1 473 ? -29.028 -94.733 -63.656 1.00 29.94 473 PRO D O 1
ATOM 17310 N N . GLY D 1 474 ? -28.355 -92.721 -62.906 1.00 30.19 474 GLY D N 1
ATOM 17311 C CA . GLY D 1 474 ? -29.689 -92.175 -62.815 1.00 28.25 474 GLY D CA 1
ATOM 17312 C C . GLY D 1 474 ? -30.050 -91.368 -64.046 1.00 28.74 474 GLY D C 1
ATOM 17313 O O . GLY D 1 474 ? -29.352 -91.374 -65.061 1.00 26.20 474 GLY D O 1
ATOM 17314 N N . SER D 1 475 ? -31.173 -90.660 -63.942 1.00 30.18 475 SER D N 1
ATOM 17315 C CA . SER D 1 475 ? -31.630 -89.809 -65.033 1.00 30.76 475 SER D CA 1
ATOM 17316 C C . SER D 1 475 ? -30.559 -88.789 -65.395 1.00 28.66 475 SER D C 1
ATOM 17317 O O . SER D 1 475 ? -30.008 -88.113 -64.523 1.00 30.96 475 SER D O 1
ATOM 17320 N N . ALA D 1 476 ? -30.252 -88.692 -66.690 1.00 27.19 476 ALA D N 1
ATOM 17321 C CA . ALA D 1 476 ? -29.302 -87.681 -67.141 1.00 25.49 476 ALA D CA 1
ATOM 17322 C C . ALA D 1 476 ? -29.850 -86.277 -66.916 1.00 26.97 476 ALA D C 1
ATOM 17323 O O . ALA D 1 476 ? -29.108 -85.368 -66.526 1.00 27.58 476 ALA D O 1
ATOM 17325 N N . ILE D 1 477 ? -31.146 -86.087 -67.150 1.00 27.67 477 ILE D N 1
ATOM 17326 C CA . ILE D 1 477 ? -31.824 -84.816 -66.932 1.00 28.29 477 ILE D CA 1
ATOM 17327 C C . ILE D 1 477 ? -33.129 -85.103 -66.206 1.00 29.60 477 ILE D C 1
ATOM 17328 O O . ILE D 1 477 ? -33.930 -85.925 -66.664 1.00 30.56 477 ILE D O 1
ATOM 17333 N N . LEU D 1 478 ? -33.347 -84.427 -65.082 1.00 27.19 478 LEU D N 1
ATOM 17334 C CA . LEU D 1 478 ? -34.540 -84.641 -64.276 1.00 31.37 478 LEU D CA 1
ATOM 17335 C C . LEU D 1 478 ? -35.203 -83.309 -63.969 1.00 31.37 478 LEU D C 1
ATOM 17336 O O . LEU D 1 478 ? -34.548 -82.379 -63.488 1.00 30.98 478 LEU D O 1
ATOM 17341 N N . PHE D 1 479 ? -36.498 -83.220 -64.251 1.00 30.32 479 PHE D N 1
ATOM 17342 C CA . PHE D 1 479 ? -37.330 -82.116 -63.789 1.00 30.70 479 PHE D CA 1
ATOM 17343 C C . PHE D 1 479 ? -38.009 -82.565 -62.501 1.00 29.61 479 PHE D C 1
ATOM 17344 O O . PHE D 1 479 ? -38.935 -83.381 -62.534 1.00 31.17 479 PHE D O 1
ATOM 17352 N N . GLU D 1 480 ? -37.542 -82.049 -61.366 1.00 30.80 480 GLU D N 1
ATOM 17353 C CA . GLU D 1 480 ? -38.104 -82.474 -60.091 1.00 29.65 480 GLU D CA 1
ATOM 17354 C C . GLU D 1 480 ? -38.808 -81.322 -59.387 1.00 30.61 480 GLU D C 1
ATOM 17355 O O . GLU D 1 480 ? -39.687 -80.673 -59.963 1.00 28.87 480 GLU D O 1
ATOM 17361 N N . GLY D 1 481 ? -38.421 -81.066 -58.141 1.00 30.69 481 GLY D N 1
ATOM 17362 C CA . GLY D 1 481 ? -39.091 -80.082 -57.318 1.00 26.85 481 GLY D CA 1
ATOM 17363 C C . GLY D 1 481 ? -40.301 -80.668 -56.624 1.00 30.82 481 GLY D C 1
ATOM 17364 O O . GLY D 1 481 ? -40.996 -81.518 -57.188 1.00 29.53 481 GLY D O 1
ATOM 17365 N N . ASP D 1 482 ? -40.551 -80.236 -55.393 1.00 30.44 482 ASP D N 1
ATOM 17366 C CA . ASP D 1 482 ? -41.724 -80.674 -54.653 1.00 29.28 482 ASP D CA 1
ATOM 17367 C C . ASP D 1 482 ? -42.004 -79.655 -53.560 1.00 31.18 482 ASP D C 1
ATOM 17368 O O . ASP D 1 482 ? -41.167 -78.807 -53.245 1.00 28.51 482 ASP D O 1
ATOM 17373 N N . ALA D 1 483 ? -43.196 -79.758 -52.980 1.00 28.88 483 ALA D N 1
ATOM 17374 C CA . ALA D 1 483 ? -43.591 -78.979 -51.815 1.00 30.82 483 ALA D CA 1
ATOM 17375 C C . ALA D 1 483 ? -44.067 -79.902 -50.704 1.00 29.95 483 ALA D C 1
ATOM 17376 O O . ALA D 1 483 ? -45.067 -79.635 -50.031 1.00 29.32 483 ALA D O 1
ATOM 17378 N N . ASN D 1 484 ? -43.353 -81.012 -50.503 1.00 31.23 484 ASN D N 1
ATOM 17379 C CA . ASN D 1 484 ? -43.711 -81.979 -49.468 1.00 30.50 484 ASN D CA 1
ATOM 17380 C C . ASN D 1 484 ? -42.522 -82.604 -48.752 1.00 31.36 484 ASN D C 1
ATOM 17381 O O . ASN D 1 484 ? -42.718 -83.172 -47.673 1.00 33.18 484 ASN D O 1
ATOM 17386 N N . PHE D 1 485 ? -41.304 -82.531 -49.291 1.00 32.77 485 PHE D N 1
ATOM 17387 C CA . PHE D 1 485 ? -40.136 -83.046 -48.586 1.00 31.79 485 PHE D CA 1
ATOM 17388 C C . PHE D 1 485 ? -38.913 -82.169 -48.827 1.00 31.34 485 PHE D C 1
ATOM 17389 O O . PHE D 1 485 ? -38.445 -81.485 -47.912 1.00 31.94 485 PHE D O 1
ATOM 17397 N N . TRP D 1 486 ? -38.378 -82.194 -50.052 1.00 29.40 486 TRP D N 1
ATOM 17398 C CA . TRP D 1 486 ? -37.228 -81.352 -50.368 1.00 30.52 486 TRP D CA 1
ATOM 17399 C C . TRP D 1 486 ? -37.595 -79.876 -50.361 1.00 28.52 486 TRP D C 1
ATOM 17400 O O . TRP D 1 486 ? -36.745 -79.029 -50.059 1.00 27.26 486 TRP D O 1
ATOM 17411 N N . PHE D 1 487 ? -38.845 -79.556 -50.691 1.00 26.58 487 PHE D N 1
ATOM 17412 C CA . PHE D 1 487 ? -39.337 -78.181 -50.744 1.00 28.90 487 PHE D CA 1
ATOM 17413 C C . PHE D 1 487 ? -38.439 -77.311 -51.620 1.00 29.87 487 PHE D C 1
ATOM 17414 O O . PHE D 1 487 ? -37.963 -76.247 -51.216 1.00 29.51 487 PHE D O 1
ATOM 17422 N N . GLU D 1 488 ? -38.208 -77.788 -52.839 1.00 27.97 488 GLU D N 1
ATOM 17423 C CA . GLU D 1 488 ? -37.425 -77.079 -53.839 1.00 30.44 488 GLU D CA 1
ATOM 17424 C C . GLU D 1 488 ? -38.350 -76.619 -54.955 1.00 29.13 488 GLU D C 1
ATOM 17425 O O . GLU D 1 488 ? -39.125 -77.417 -55.493 1.00 30.01 488 GLU D O 1
ATOM 17431 N N . GLN D 1 489 ? -38.276 -75.335 -55.292 1.00 31.61 489 GLN D N 1
ATOM 17432 C CA . GLN D 1 489 ? -39.113 -74.775 -56.344 1.00 30.80 489 GLN D CA 1
ATOM 17433 C C . GLN D 1 489 ? -38.471 -75.038 -57.700 1.00 30.16 489 GLN D C 1
ATOM 17434 O O . GLN D 1 489 ? -37.318 -74.662 -57.933 1.00 28.98 489 GLN D O 1
ATOM 17440 N N . GLY D 1 490 ? -39.216 -75.688 -58.589 1.00 30.23 490 GLY D N 1
ATOM 17441 C CA . GLY D 1 490 ? -38.747 -75.933 -59.937 1.00 28.90 490 GLY D CA 1
ATOM 17442 C C . GLY D 1 490 ? -39.704 -75.391 -60.977 1.00 33.60 490 GLY D C 1
ATOM 17443 O O . GLY D 1 490 ? -40.157 -74.246 -60.876 1.00 30.33 490 GLY D O 1
ATOM 17444 N N . GLY D 1 491 ? -40.024 -76.203 -61.980 1.00 28.76 491 GLY D N 1
ATOM 17445 C CA . GLY D 1 491 ? -40.981 -75.800 -62.989 1.00 31.35 491 GLY D CA 1
ATOM 17446 C C . GLY D 1 491 ? -40.386 -74.901 -64.050 1.00 31.20 491 GLY D C 1
ATOM 17447 O O . GLY D 1 491 ? -40.331 -73.679 -63.880 1.00 31.44 491 GLY D O 1
ATOM 17448 N N . VAL D 1 492 ? -39.946 -75.494 -65.156 1.00 27.65 492 VAL D N 1
ATOM 17449 C CA . VAL D 1 492 ? -39.268 -74.731 -66.195 1.00 31.01 492 VAL D CA 1
ATOM 17450 C C . VAL D 1 492 ? -40.288 -74.021 -67.080 1.00 31.56 492 VAL D C 1
ATOM 17451 O O . VAL D 1 492 ? -41.480 -74.344 -67.098 1.00 30.12 492 VAL D O 1
ATOM 17455 N N . SER D 1 493 ? -39.798 -73.035 -67.833 1.00 31.23 493 SER D N 1
ATOM 17456 C CA . SER D 1 493 ? -40.621 -72.316 -68.796 1.00 32.12 493 SER D CA 1
ATOM 17457 C C . SER D 1 493 ? -39.937 -72.085 -70.137 1.00 32.97 493 SER D C 1
ATOM 17458 O O . SER D 1 493 ? -40.602 -71.612 -71.063 1.00 32.15 493 SER D O 1
ATOM 17461 N N . ASP D 1 494 ? -38.647 -72.398 -70.281 1.00 33.76 494 ASP D N 1
ATOM 17462 C CA . ASP D 1 494 ? -37.921 -72.118 -71.520 1.00 30.06 494 ASP D CA 1
ATOM 17463 C C . ASP D 1 494 ? -36.618 -72.923 -71.469 1.00 28.67 494 ASP D C 1
ATOM 17464 O O . ASP D 1 494 ? -35.596 -72.428 -70.996 1.00 28.50 494 ASP D O 1
ATOM 17469 N N . VAL D 1 495 ? -36.673 -74.153 -71.971 1.00 28.10 495 VAL D N 1
ATOM 17470 C CA . VAL D 1 495 ? -35.552 -75.082 -71.915 1.00 31.11 495 VAL D CA 1
ATOM 17471 C C . VAL D 1 495 ? -35.208 -75.515 -73.330 1.00 30.83 495 VAL D C 1
ATOM 17472 O O . VAL D 1 495 ? -36.097 -75.902 -74.098 1.00 29.47 495 VAL D O 1
ATOM 17476 N N . THR D 1 496 ? -33.923 -75.445 -73.671 1.00 31.12 496 THR D N 1
ATOM 17477 C CA . THR D 1 496 ? -33.403 -75.944 -74.938 1.00 31.30 496 THR D CA 1
ATOM 17478 C C . THR D 1 496 ? -32.301 -76.951 -74.644 1.00 32.22 496 THR D C 1
ATOM 17479 O O . THR D 1 496 ? -31.295 -76.610 -74.011 1.00 28.54 496 THR D O 1
ATOM 17483 N N . ILE D 1 497 ? -32.497 -78.185 -75.100 1.00 28.09 497 ILE D N 1
ATOM 17484 C CA . ILE D 1 497 ? -31.546 -79.276 -74.916 1.00 26.83 497 ILE D CA 1
ATOM 17485 C C . ILE D 1 497 ? -31.104 -79.697 -76.312 1.00 28.43 497 ILE D C 1
ATOM 17486 O O . ILE D 1 497 ? -31.838 -80.402 -77.016 1.00 28.36 497 ILE D O 1
ATOM 17491 N N . LYS D 1 498 ? -29.912 -79.267 -76.726 1.00 30.57 498 LYS D N 1
ATOM 17492 C CA . LYS D 1 498 ? -29.465 -79.455 -78.100 1.00 31.89 498 LYS D CA 1
ATOM 17493 C C . LYS D 1 498 ? -28.032 -79.964 -78.154 1.00 32.91 498 LYS D C 1
ATOM 17494 O O . LYS D 1 498 ? -27.183 -79.552 -77.359 1.00 28.64 498 LYS D O 1
ATOM 17500 N N . ASN D 1 499 ? -27.779 -80.873 -79.099 1.00 29.66 499 ASN D N 1
ATOM 17501 C CA . ASN D 1 499 ? -26.430 -81.322 -79.450 1.00 32.24 499 ASN D CA 1
ATOM 17502 C C . ASN D 1 499 ? -25.698 -81.968 -78.276 1.00 30.18 499 ASN D C 1
ATOM 17503 O O . ASN D 1 499 ? -24.474 -81.873 -78.172 1.00 30.99 499 ASN D O 1
ATOM 17508 N N . ASN D 1 500 ? -26.425 -82.635 -77.389 1.00 29.34 500 ASN D N 1
ATOM 17509 C CA . ASN D 1 500 ? -25.810 -83.388 -76.307 1.00 31.74 500 ASN D CA 1
ATOM 17510 C C . ASN D 1 500 ? -25.680 -84.855 -76.697 1.00 30.82 500 ASN D C 1
ATOM 17511 O O . ASN D 1 500 ? -26.318 -85.331 -77.640 1.00 27.82 500 ASN D O 1
ATOM 17516 N N . VAL D 1 501 ? -24.836 -85.572 -75.958 1.00 27.27 501 VAL D N 1
ATOM 17517 C CA . VAL D 1 501 ? -24.615 -86.998 -76.168 1.00 26.26 501 VAL D CA 1
ATOM 17518 C C . VAL D 1 501 ? -24.998 -87.721 -74.885 1.00 28.93 501 VAL D C 1
ATOM 17519 O O . VAL D 1 501 ? -24.354 -87.539 -73.843 1.00 30.79 501 VAL D O 1
ATOM 17523 N N . PHE D 1 502 ? -26.045 -88.536 -74.955 1.00 29.05 502 PHE D N 1
ATOM 17524 C CA . PHE D 1 502 ? -26.496 -89.365 -73.841 1.00 27.82 502 PHE D CA 1
ATOM 17525 C C . PHE D 1 502 ? -26.075 -90.797 -74.153 1.00 30.71 502 PHE D C 1
ATOM 17526 O O . PHE D 1 502 ? -26.738 -91.490 -74.929 1.00 33.15 502 PHE D O 1
ATOM 17534 N N . GLU D 1 503 ? -24.971 -91.239 -73.555 1.00 27.20 503 GLU D N 1
ATOM 17535 C CA . GLU D 1 503 ? -24.427 -92.568 -73.813 1.00 29.02 503 GLU D CA 1
ATOM 17536 C C . GLU D 1 503 ? -24.733 -93.479 -72.630 1.00 28.06 503 GLU D C 1
ATOM 17537 O O . GLU D 1 503 ? -24.114 -93.357 -71.567 1.00 28.58 503 GLU D O 1
ATOM 17543 N N . ASN D 1 504 ? -25.686 -94.392 -72.824 1.00 29.71 504 ASN D N 1
ATOM 17544 C CA . ASN D 1 504 ? -26.007 -95.432 -71.846 1.00 28.44 504 ASN D CA 1
ATOM 17545 C C . ASN D 1 504 ? -26.287 -94.837 -70.469 1.00 29.78 504 ASN D C 1
ATOM 17546 O O . ASN D 1 504 ? -25.891 -95.384 -69.437 1.00 26.89 504 ASN D O 1
ATOM 17551 N N . SER D 1 505 ? -26.972 -93.697 -70.456 1.00 28.81 505 SER D N 1
ATOM 17552 C CA . SER D 1 505 ? -27.382 -93.082 -69.207 1.00 27.25 505 SER D CA 1
ATOM 17553 C C . SER D 1 505 ? -28.624 -93.782 -68.662 1.00 29.57 505 SER D C 1
ATOM 17554 O O . SER D 1 505 ? -29.290 -94.556 -69.357 1.00 30.02 505 SER D O 1
ATOM 17557 N N . PHE D 1 506 ? -28.931 -93.497 -67.396 1.00 29.20 506 PHE D N 1
ATOM 17558 C CA . PHE D 1 506 ? -30.013 -94.169 -66.677 1.00 29.05 506 PHE D CA 1
ATOM 17559 C C . PHE D 1 506 ? -29.853 -95.687 -66.748 1.00 29.49 506 PHE D C 1
ATOM 17560 O O . PHE D 1 506 ? -30.803 -96.427 -67.007 1.00 30.05 506 PHE D O 1
ATOM 17568 N N . TYR D 1 507 ? -28.627 -96.161 -66.531 1.00 27.58 507 TYR D N 1
ATOM 17569 C CA . TYR D 1 507 ? -28.402 -97.600 -66.510 1.00 26.52 507 TYR D CA 1
ATOM 17570 C C . TYR D 1 507 ? -28.713 -98.218 -65.152 1.00 30.07 507 TYR D C 1
ATOM 17571 O O . TYR D 1 507 ? -28.595 -99.439 -65.004 1.00 30.44 507 TYR D O 1
ATOM 17580 N N . SER D 1 508 ? -29.104 -97.408 -64.167 1.00 28.52 508 SER D N 1
ATOM 17581 C CA . SER D 1 508 ? -29.601 -97.918 -62.896 1.00 29.76 508 SER D CA 1
ATOM 17582 C C . SER D 1 508 ? -30.991 -97.358 -62.609 1.00 30.30 508 SER D C 1
ATOM 17583 O O . SER D 1 508 ? -31.813 -97.247 -63.523 1.00 29.60 508 SER D O 1
ATOM 17586 N N . GLN D 1 509 ? -31.268 -96.991 -61.355 1.00 28.95 509 GLN D N 1
ATOM 17587 C CA . GLN D 1 509 ? -32.641 -96.748 -60.921 1.00 33.14 509 GLN D CA 1
ATOM 17588 C C . GLN D 1 509 ? -32.879 -95.366 -60.315 1.00 32.88 509 GLN D C 1
ATOM 17589 O O . GLN D 1 509 ? -33.972 -95.118 -59.792 1.00 32.89 509 GLN D O 1
ATOM 17595 N N . TRP D 1 510 ? -31.906 -94.455 -60.373 1.00 31.18 510 TRP D N 1
ATOM 17596 C CA . TRP D 1 510 ? -32.077 -93.119 -59.796 1.00 31.30 510 TRP D CA 1
ATOM 17597 C C . TRP D 1 510 ? -32.815 -92.218 -60.789 1.00 35.12 510 TRP D C 1
ATOM 17598 O O . TRP D 1 510 ? -32.258 -91.299 -61.392 1.00 30.51 510 TRP D O 1
ATOM 17609 N N . GLY D 1 511 ? -34.104 -92.484 -60.938 1.00 34.63 511 GLY D N 1
ATOM 17610 C CA . GLY D 1 511 ? -34.942 -91.706 -61.821 1.00 31.58 511 GLY D CA 1
ATOM 17611 C C . GLY D 1 511 ? -35.980 -92.584 -62.480 1.00 34.74 511 GLY D C 1
ATOM 17612 O O . GLY D 1 511 ? -36.256 -93.692 -62.024 1.00 34.19 511 GLY D O 1
ATOM 17613 N N . LYS D 1 512 ? -36.560 -92.070 -63.570 1.00 35.17 512 LYS D N 1
ATOM 17614 C CA . LYS D 1 512 ? -37.612 -92.772 -64.296 1.00 32.07 512 LYS D CA 1
ATOM 17615 C C . LYS D 1 512 ? -37.380 -92.747 -65.804 1.00 33.00 512 LYS D C 1
ATOM 17616 O O . LYS D 1 512 ? -38.327 -92.936 -66.574 1.00 29.21 512 LYS D O 1
ATOM 17622 N N . GLY D 1 513 ? -36.153 -92.523 -66.236 1.00 30.61 513 GLY D N 1
ATOM 17623 C CA . GLY D 1 513 ? -35.843 -92.434 -67.651 1.00 29.93 513 GLY D CA 1
ATOM 17624 C C . GLY D 1 513 ? -34.611 -91.585 -67.872 1.00 31.78 513 GLY D C 1
ATOM 17625 O O . GLY D 1 513 ? -34.056 -90.992 -66.950 1.00 30.21 513 GLY D O 1
ATOM 17626 N N . ILE D 1 514 ? -34.181 -91.539 -69.135 1.00 30.49 514 ILE D N 1
ATOM 17627 C CA . ILE D 1 514 ? -33.005 -90.750 -69.490 1.00 25.29 514 ILE D CA 1
ATOM 17628 C C . ILE D 1 514 ? -33.272 -89.268 -69.258 1.00 27.91 514 ILE D C 1
ATOM 17629 O O . ILE D 1 514 ? -32.479 -88.568 -68.617 1.00 28.43 514 ILE D O 1
ATOM 17634 N N . ILE D 1 515 ? -34.390 -88.770 -69.777 1.00 29.70 515 ILE D N 1
ATOM 17635 C CA . ILE D 1 515 ? -34.898 -87.438 -69.465 1.00 24.86 515 ILE D CA 1
ATOM 17636 C C . ILE D 1 515 ? -36.309 -87.623 -68.926 1.00 30.09 515 ILE D C 1
ATOM 17637 O O . ILE D 1 515 ? -37.189 -88.114 -69.642 1.00 29.62 515 ILE D O 1
ATOM 17642 N N . ALA D 1 516 ? -36.524 -87.246 -67.667 1.00 30.30 516 ALA D N 1
ATOM 17643 C CA . ALA D 1 516 ? -37.762 -87.601 -66.989 1.00 27.12 516 ALA D CA 1
ATOM 17644 C C . ALA D 1 516 ? -38.240 -86.468 -66.095 1.00 30.82 516 ALA D C 1
ATOM 17645 O O . ALA D 1 516 ? -37.455 -85.635 -65.634 1.00 32.33 516 ALA D O 1
ATOM 17647 N N . VAL D 1 517 ? -39.550 -86.455 -65.860 1.00 29.61 517 VAL D N 1
ATOM 17648 C CA . VAL D 1 517 ? -40.189 -85.568 -64.897 1.00 27.53 517 VAL D CA 1
ATOM 17649 C C . VAL D 1 517 ? -40.492 -86.372 -63.641 1.00 29.41 517 VAL D C 1
ATOM 17650 O O . VAL D 1 517 ? -40.940 -87.523 -63.718 1.00 27.50 517 VAL D O 1
ATOM 17654 N N . ASP D 1 518 ? -40.230 -85.776 -62.478 1.00 31.56 518 ASP D N 1
ATOM 17655 C CA . ASP D 1 518 ? -40.598 -86.401 -61.213 1.00 32.85 518 ASP D CA 1
ATOM 17656 C C . ASP D 1 518 ? -40.977 -85.332 -60.196 1.00 33.76 518 ASP D C 1
ATOM 17657 O O . ASP D 1 518 ? -40.655 -85.440 -59.008 1.00 33.04 518 ASP D O 1
ATOM 17662 N N . ALA D 1 519 ? -41.663 -84.288 -60.655 1.00 29.43 519 ALA D N 1
ATOM 17663 C CA . ALA D 1 519 ? -42.125 -83.244 -59.753 1.00 33.89 519 ALA D CA 1
ATOM 17664 C C . ALA D 1 519 ? -43.116 -83.813 -58.745 1.00 33.70 519 ALA D C 1
ATOM 17665 O O . ALA D 1 519 ? -43.856 -84.758 -59.032 1.00 31.48 519 ALA D O 1
ATOM 17667 N N . GLY D 1 520 ? -43.120 -83.231 -57.549 1.00 33.81 520 GLY D N 1
ATOM 17668 C CA . GLY D 1 520 ? -44.005 -83.683 -56.494 1.00 29.71 520 GLY D CA 1
ATOM 17669 C C . GLY D 1 520 ? -45.451 -83.288 -56.712 1.00 32.78 520 GLY D C 1
ATOM 17670 O O . GLY D 1 520 ? -46.007 -82.490 -55.951 1.00 33.42 520 GLY D O 1
ATOM 17671 N N . ILE D 1 521 ? -46.071 -83.841 -57.750 1.00 34.89 521 ILE D N 1
ATOM 17672 C CA . ILE D 1 521 ? -47.470 -83.586 -58.076 1.00 36.58 521 ILE D CA 1
ATOM 17673 C C . ILE D 1 521 ? -48.244 -84.874 -57.844 1.00 35.48 521 ILE D C 1
ATOM 17674 O O . ILE D 1 521 ? -47.928 -85.911 -58.440 1.00 37.80 521 ILE D O 1
ATOM 17679 N N . ASP D 1 522 ? -49.255 -84.811 -56.979 1.00 37.39 522 ASP D N 1
ATOM 17680 C CA . ASP D 1 522 ? -50.088 -85.974 -56.717 1.00 40.70 522 ASP D CA 1
ATOM 17681 C C . ASP D 1 522 ? -50.803 -86.416 -57.991 1.00 40.49 522 ASP D C 1
ATOM 17682 O O . ASP D 1 522 ? -51.022 -85.633 -58.919 1.00 34.22 522 ASP D O 1
ATOM 17687 N N . ASP D 1 523 ? -51.171 -87.700 -58.025 1.00 42.02 523 ASP D N 1
ATOM 17688 C CA . ASP D 1 523 ? -51.835 -88.249 -59.203 1.00 42.30 523 ASP D CA 1
ATOM 17689 C C . ASP D 1 523 ? -53.169 -87.563 -59.472 1.00 44.00 523 ASP D C 1
ATOM 17690 O O . ASP D 1 523 ? -53.613 -87.507 -60.624 1.00 46.81 523 ASP D O 1
ATOM 17695 N N . LYS D 1 524 ? -53.816 -87.031 -58.429 1.00 44.97 524 LYS D N 1
ATOM 17696 C CA . LYS D 1 524 ? -55.087 -86.336 -58.614 1.00 46.12 524 LYS D CA 1
ATOM 17697 C C . LYS D 1 524 ? -54.946 -85.119 -59.518 1.00 43.16 524 LYS D C 1
ATOM 17698 O O . LYS D 1 524 ? -55.881 -84.784 -60.255 1.00 42.90 524 LYS D O 1
ATOM 17703 N N . PHE D 1 525 ? -53.798 -84.444 -59.475 1.00 38.09 525 PHE D N 1
ATOM 17704 C CA . PHE D 1 525 ? -53.630 -83.152 -60.128 1.00 39.63 525 PHE D CA 1
ATOM 17705 C C . PHE D 1 525 ? -52.711 -83.200 -61.341 1.00 38.81 525 PHE D C 1
ATOM 17706 O O . PHE D 1 525 ? -52.414 -82.147 -61.915 1.00 41.96 525 PHE D O 1
ATOM 17714 N N . LYS D 1 526 ? -52.247 -84.385 -61.744 1.00 38.42 526 LYS D N 1
ATOM 17715 C CA . LYS D 1 526 ? -51.355 -84.462 -62.897 1.00 36.55 526 LYS D CA 1
ATOM 17716 C C . LYS D 1 526 ? -52.032 -83.964 -64.167 1.00 36.06 526 LYS D C 1
ATOM 17717 O O . LYS D 1 526 ? -51.381 -83.345 -65.016 1.00 38.25 526 LYS D O 1
ATOM 17723 N N . GLU D 1 527 ? -53.337 -84.208 -64.309 1.00 37.81 527 GLU D N 1
ATOM 17724 C CA . GLU D 1 527 ? -54.032 -83.826 -65.534 1.00 39.82 527 GLU D CA 1
ATOM 17725 C C . GLU D 1 527 ? -54.227 -82.317 -65.635 1.00 39.63 527 GLU D C 1
ATOM 17726 O O . GLU D 1 527 ? -54.200 -81.765 -66.741 1.00 41.10 527 GLU D O 1
ATOM 17732 N N . THR D 1 528 ? -54.418 -81.635 -64.507 1.00 42.69 528 THR D N 1
ATOM 17733 C CA . THR D 1 528 ? -54.693 -80.202 -64.517 1.00 41.21 528 THR D CA 1
ATOM 17734 C C . THR D 1 528 ? -53.457 -79.343 -64.295 1.00 41.80 528 THR D C 1
ATOM 17735 O O . THR D 1 528 ? -53.418 -78.204 -64.771 1.00 44.86 528 THR D O 1
ATOM 17739 N N . SER D 1 529 ? -52.453 -79.850 -63.587 1.00 40.15 529 SER D N 1
ATOM 17740 C CA . SER D 1 529 ? -51.248 -79.074 -63.332 1.00 34.93 529 SER D CA 1
ATOM 17741 C C . SER D 1 529 ? -50.296 -79.163 -64.517 1.00 33.82 529 SER D C 1
ATOM 17742 O O . SER D 1 529 ? -50.137 -80.223 -65.127 1.00 37.08 529 SER D O 1
ATOM 17745 N N . ARG D 1 530 ? -49.663 -78.034 -64.842 1.00 34.61 530 ARG D N 1
ATOM 17746 C CA . ARG D 1 530 ? -48.660 -77.956 -65.910 1.00 38.32 530 ARG D CA 1
ATOM 17747 C C . ARG D 1 530 ? -47.440 -77.245 -65.327 1.00 34.46 530 ARG D C 1
ATOM 17748 O O . ARG D 1 530 ? -47.267 -76.035 -65.486 1.00 33.42 530 ARG D O 1
ATOM 17756 N N . TYR D 1 531 ? -46.586 -78.016 -64.654 1.00 36.05 531 TYR D N 1
ATOM 17757 C CA . TYR D 1 531 ? -45.453 -77.451 -63.931 1.00 32.79 531 TYR D CA 1
ATOM 17758 C C . TYR D 1 531 ? -44.302 -77.071 -64.856 1.00 32.40 531 TYR D C 1
ATOM 17759 O O . TYR D 1 531 ? -43.613 -76.078 -64.600 1.00 31.40 531 TYR D O 1
ATOM 17768 N N . ASN D 1 532 ? -44.079 -77.833 -65.925 1.00 32.29 532 ASN D N 1
ATOM 17769 C CA . ASN D 1 532 ? -42.982 -77.595 -66.854 1.00 31.86 532 ASN D CA 1
ATOM 17770 C C . ASN D 1 532 ? -43.532 -77.325 -68.247 1.00 33.64 532 ASN D C 1
ATOM 17771 O O . ASN D 1 532 ? -44.427 -78.034 -68.717 1.00 33.06 532 ASN D O 1
ATOM 17776 N N . LYS D 1 533 ? -42.983 -76.306 -68.911 1.00 32.06 533 LYS D N 1
ATOM 17777 C CA . LYS D 1 533 ? -43.499 -75.857 -70.197 1.00 35.38 533 LYS D CA 1
ATOM 17778 C C . LYS D 1 533 ? -42.357 -75.459 -71.123 1.00 31.40 533 LYS D C 1
ATOM 17779 O O . LYS D 1 533 ? -41.271 -75.081 -70.674 1.00 32.42 533 LYS D O 1
ATOM 17785 N N . ASN D 1 534 ? -42.623 -75.558 -72.428 1.00 29.77 534 ASN D N 1
ATOM 17786 C CA . ASN D 1 534 ? -41.779 -75.008 -73.489 1.00 35.03 534 ASN D CA 1
ATOM 17787 C C . ASN D 1 534 ? -40.372 -75.618 -73.456 1.00 33.30 534 ASN D C 1
ATOM 17788 O O . ASN D 1 534 ? -39.392 -74.989 -73.052 1.00 33.50 534 ASN D O 1
ATOM 17793 N N . ILE D 1 535 ? -40.300 -76.864 -73.919 1.00 28.67 535 ILE D N 1
ATOM 17794 C CA . ILE D 1 535 ? -39.063 -77.637 -73.908 1.00 34.13 535 ILE D CA 1
ATOM 17795 C C . ILE D 1 535 ? -38.778 -78.126 -75.321 1.00 33.67 535 ILE D C 1
ATOM 17796 O O . ILE D 1 535 ? -39.635 -78.754 -75.952 1.00 33.96 535 ILE D O 1
ATOM 17801 N N . VAL D 1 536 ? -37.577 -77.834 -75.813 1.00 32.06 536 VAL D N 1
ATOM 17802 C CA . VAL D 1 536 ? -37.130 -78.261 -77.133 1.00 28.42 536 VAL D CA 1
ATOM 17803 C C . VAL D 1 536 ? -35.955 -79.210 -76.946 1.00 30.56 536 VAL D C 1
ATOM 17804 O O . VAL D 1 536 ? -34.959 -78.854 -76.303 1.00 26.38 536 VAL D O 1
ATOM 17808 N N . ILE D 1 537 ? -36.072 -80.410 -77.507 1.00 28.61 537 ILE D N 1
ATOM 17809 C CA . ILE D 1 537 ? -35.027 -81.427 -77.457 1.00 29.95 537 ILE D CA 1
ATOM 17810 C C . ILE D 1 537 ? -34.683 -81.783 -78.897 1.00 32.70 537 ILE D C 1
ATOM 17811 O O . ILE D 1 537 ? -35.453 -82.479 -79.572 1.00 31.44 537 ILE D O 1
ATOM 17816 N N . LYS D 1 538 ? -33.528 -81.314 -79.368 1.00 29.97 538 LYS D N 1
ATOM 17817 C CA . LYS D 1 538 ? -33.165 -81.442 -80.771 1.00 32.38 538 LYS D CA 1
ATOM 17818 C C . LYS D 1 538 ? -31.673 -81.700 -80.912 1.00 32.71 538 LYS D C 1
ATOM 17819 O O . LYS D 1 538 ? -30.875 -81.308 -80.059 1.00 32.17 538 LYS D O 1
ATOM 17825 N N . GLY D 1 539 ? -31.305 -82.373 -82.001 1.00 30.66 539 GLY D N 1
ATOM 17826 C CA . GLY D 1 539 ? -29.910 -82.552 -82.356 1.00 34.47 539 GLY D CA 1
ATOM 17827 C C . GLY D 1 539 ? -29.082 -83.390 -81.409 1.00 31.60 539 GLY D C 1
ATOM 17828 O O . GLY D 1 539 ? -27.854 -83.404 -81.538 1.00 29.85 539 GLY D O 1
ATOM 17829 N N . ASN D 1 540 ? -29.703 -84.090 -80.467 1.00 28.91 540 ASN D N 1
ATOM 17830 C CA . ASN D 1 540 ? -28.963 -84.906 -79.517 1.00 28.11 540 ASN D CA 1
ATOM 17831 C C . ASN D 1 540 ? -28.776 -86.321 -80.053 1.00 27.96 540 ASN D C 1
ATOM 17832 O O . ASN D 1 540 ? -29.523 -86.792 -80.912 1.00 29.49 540 ASN D O 1
ATOM 17837 N N . THR D 1 541 ? -27.756 -86.996 -79.530 1.00 26.08 541 THR D N 1
ATOM 17838 C CA . THR D 1 541 ? -27.508 -88.403 -79.815 1.00 28.29 541 THR D CA 1
ATOM 17839 C C . THR D 1 541 ? -27.787 -89.206 -78.552 1.00 27.89 541 THR D C 1
ATOM 17840 O O . THR D 1 541 ? -27.154 -88.979 -77.515 1.00 28.55 541 THR D O 1
ATOM 17844 N N . PHE D 1 542 ? -28.734 -90.134 -78.639 1.00 27.89 542 PHE D N 1
ATOM 17845 C CA . PHE D 1 542 ? -29.088 -91.015 -77.532 1.00 28.38 542 PHE D CA 1
ATOM 17846 C C . PHE D 1 542 ? -28.579 -92.414 -77.852 1.00 31.52 542 PHE D C 1
ATOM 17847 O O . PHE D 1 542 ? -29.149 -93.107 -78.702 1.00 30.72 542 PHE D O 1
ATOM 17855 N N . LYS D 1 543 ? -27.505 -92.825 -77.183 1.00 26.77 543 LYS D N 1
ATOM 17856 C CA . LYS D 1 543 ? -27.017 -94.197 -77.265 1.00 28.28 543 LYS D CA 1
ATOM 17857 C C . LYS D 1 543 ? -27.631 -94.978 -76.108 1.00 29.72 543 LYS D C 1
ATOM 17858 O O . LYS D 1 543 ? -27.319 -94.720 -74.941 1.00 31.76 543 LYS D O 1
ATOM 17864 N N . VAL D 1 544 ? -28.511 -95.923 -76.429 1.00 30.29 544 VAL D N 1
ATOM 17865 C CA . VAL D 1 544 ? -29.297 -96.640 -75.434 1.00 30.28 544 VAL D CA 1
ATOM 17866 C C . VAL D 1 544 ? -29.019 -98.131 -75.561 1.00 31.11 544 VAL D C 1
ATOM 17867 O O . VAL D 1 544 ? -28.824 -98.646 -76.669 1.00 31.71 544 VAL D O 1
ATOM 17871 N N . PHE D 1 545 ? -28.992 -98.823 -74.421 1.00 28.08 545 PHE D N 1
ATOM 17872 C CA . PHE D 1 545 ? -28.730 -100.256 -74.408 1.00 29.08 545 PHE D CA 1
ATOM 17873 C C . PHE D 1 545 ? -29.988 -101.102 -74.263 1.00 30.55 545 PHE D C 1
ATOM 17874 O O . PHE D 1 545 ? -29.939 -102.301 -74.556 1.00 29.48 545 PHE D O 1
ATOM 17882 N N . ASP D 1 546 ? -31.102 -100.522 -73.833 1.00 28.29 546 ASP D N 1
ATOM 17883 C CA . ASP D 1 546 ? -32.360 -101.258 -73.742 1.00 33.14 546 ASP D CA 1
ATOM 17884 C C . ASP D 1 546 ? -33.496 -100.301 -74.093 1.00 29.38 546 ASP D C 1
ATOM 17885 O O . ASP D 1 546 ? -33.282 -99.227 -74.665 1.00 28.01 546 ASP D O 1
ATOM 17890 N N . LYS D 1 547 ? -34.725 -100.691 -73.752 1.00 31.18 547 LYS D N 1
ATOM 17891 C CA . LYS D 1 547 ? -35.919 -99.930 -74.100 1.00 33.06 547 LYS D CA 1
ATOM 17892 C C . LYS D 1 547 ? -36.408 -99.054 -72.950 1.00 33.12 547 LYS D C 1
ATOM 17893 O O . LYS D 1 547 ? -37.616 -98.833 -72.806 1.00 31.01 547 LYS D O 1
ATOM 17898 N N . ALA D 1 548 ? -35.491 -98.557 -72.124 1.00 31.82 548 ALA D N 1
ATOM 17899 C CA . ALA D 1 548 ? -35.862 -97.612 -71.085 1.00 29.58 548 ALA D CA 1
ATOM 17900 C C . ALA D 1 548 ? -36.352 -96.312 -71.723 1.00 31.25 548 ALA D C 1
ATOM 17901 O O . ALA D 1 548 ? -35.975 -95.986 -72.854 1.00 31.39 548 ALA D O 1
ATOM 17903 N N . PRO D 1 549 ? -37.200 -95.552 -71.028 1.00 29.47 549 PRO D N 1
ATOM 17904 C CA . PRO D 1 549 ? -37.751 -94.324 -71.624 1.00 30.90 549 PRO D CA 1
ATOM 17905 C C . PRO D 1 549 ? -36.664 -93.287 -71.863 1.00 30.30 549 PRO D C 1
ATOM 17906 O O . PRO D 1 549 ? -35.944 -92.898 -70.941 1.00 31.95 549 PRO D O 1
ATOM 17910 N N . ILE D 1 550 ? -36.543 -92.844 -73.116 1.00 28.83 550 ILE D N 1
ATOM 17911 C CA . ILE D 1 550 ? -35.756 -91.647 -73.392 1.00 28.20 550 ILE D CA 1
ATOM 17912 C C . ILE D 1 550 ? -36.438 -90.431 -72.783 1.00 30.07 550 ILE D C 1
ATOM 17913 O O . ILE D 1 550 ? -35.789 -89.577 -72.167 1.00 28.54 550 ILE D O 1
ATOM 17918 N N . LEU D 1 551 ? -37.757 -90.343 -72.932 1.00 31.48 551 LEU D N 1
ATOM 17919 C CA . LEU D 1 551 ? -38.572 -89.330 -72.276 1.00 27.68 551 LEU D CA 1
ATOM 17920 C C . LEU D 1 551 ? -39.621 -90.025 -71.422 1.00 27.80 551 LEU D C 1
ATOM 17921 O O . LEU D 1 551 ? -40.281 -90.962 -71.882 1.00 31.19 551 LEU D O 1
ATOM 17926 N N . ASN D 1 552 ? -39.763 -89.574 -70.176 1.00 30.24 552 ASN D N 1
ATOM 17927 C CA . ASN D 1 552 ? -40.819 -90.023 -69.268 1.00 29.31 552 ASN D CA 1
ATOM 17928 C C . ASN D 1 552 ? -41.385 -88.752 -68.645 1.00 30.32 552 ASN D C 1
ATOM 17929 O O . ASN D 1 552 ? -40.864 -88.256 -67.643 1.00 28.19 552 ASN D O 1
ATOM 17934 N N . LEU D 1 553 ? -42.450 -88.227 -69.240 1.00 28.75 553 LEU D N 1
ATOM 17935 C CA . LEU D 1 553 ? -42.980 -86.924 -68.879 1.00 30.91 553 LEU D CA 1
ATOM 17936 C C . LEU D 1 553 ? -44.375 -87.056 -68.288 1.00 31.52 553 LEU D C 1
ATOM 17937 O O . LEU D 1 553 ? -45.135 -87.964 -68.637 1.00 33.42 553 LEU D O 1
ATOM 17942 N N . PHE D 1 554 ? -44.702 -86.138 -67.382 1.00 31.19 554 PHE D N 1
ATOM 17943 C CA . PHE D 1 554 ? -46.082 -85.921 -66.977 1.00 31.22 554 PHE D CA 1
ATOM 17944 C C . PHE D 1 554 ? -46.256 -84.448 -66.641 1.00 35.34 554 PHE D C 1
ATOM 17945 O O . PHE D 1 554 ? -45.312 -83.782 -66.210 1.00 32.04 554 PHE D O 1
ATOM 17953 N N . SER D 1 555 ? -47.471 -83.947 -66.864 1.00 33.46 555 SER D N 1
ATOM 17954 C CA . SER D 1 555 ? -47.822 -82.558 -66.567 1.00 33.45 555 SER D CA 1
ATOM 17955 C C . SER D 1 555 ? -46.894 -81.579 -67.282 1.00 34.02 555 SER D C 1
ATOM 17956 O O . SER D 1 555 ? -46.501 -80.546 -66.731 1.00 33.85 555 SER D O 1
ATOM 17959 N N . VAL D 1 556 ? -46.557 -81.901 -68.529 1.00 33.83 556 VAL D N 1
ATOM 17960 C CA . VAL D 1 556 ? -45.722 -81.062 -69.379 1.00 32.11 556 VAL D CA 1
ATOM 17961 C C . VAL D 1 556 ? -46.593 -80.476 -70.482 1.00 36.51 556 VAL D C 1
ATOM 17962 O O . VAL D 1 556 ? -47.468 -81.158 -71.026 1.00 35.06 556 VAL D O 1
ATOM 17966 N N . SER D 1 557 ? -46.365 -79.206 -70.803 1.00 33.94 557 SER D N 1
ATOM 17967 C CA . SER D 1 557 ? -47.065 -78.546 -71.894 1.00 39.86 557 SER D CA 1
ATOM 17968 C C . SER D 1 557 ? -46.048 -78.022 -72.896 1.00 35.36 557 SER D C 1
ATOM 17969 O O . SER D 1 557 ? -45.080 -77.357 -72.510 1.00 31.72 557 SER D O 1
ATOM 17972 N N . ASN D 1 558 ? -46.270 -78.334 -74.175 1.00 32.45 558 ASN D N 1
ATOM 17973 C CA . ASN D 1 558 ? -45.446 -77.850 -75.278 1.00 32.56 558 ASN D CA 1
ATOM 17974 C C . ASN D 1 558 ? -44.019 -78.390 -75.208 1.00 36.15 558 ASN D C 1
ATOM 17975 O O . ASN D 1 558 ? -43.132 -77.753 -74.630 1.00 35.79 558 ASN D O 1
ATOM 17980 N N . LEU D 1 559 ? -43.790 -79.561 -75.805 1.00 33.00 559 LEU D N 1
ATOM 17981 C CA . LEU D 1 559 ? -42.463 -80.155 -75.896 1.00 36.29 559 LEU D CA 1
ATOM 17982 C C . LEU D 1 559 ? -42.251 -80.682 -77.307 1.00 33.79 559 LEU D C 1
ATOM 17983 O O . LEU D 1 559 ? -43.147 -81.305 -77.883 1.00 37.43 559 LEU D O 1
ATOM 17988 N N . VAL D 1 560 ? -41.065 -80.433 -77.857 1.00 32.82 560 VAL D N 1
ATOM 17989 C CA . VAL D 1 560 ? -40.705 -80.870 -79.201 1.00 30.84 560 VAL D CA 1
ATOM 17990 C C . VAL D 1 560 ? -39.466 -81.749 -79.110 1.00 33.91 560 VAL D C 1
ATOM 17991 O O . VAL D 1 560 ? -38.442 -81.335 -78.554 1.00 32.19 560 VAL D O 1
ATOM 17995 N N . PHE D 1 561 ? -39.563 -82.959 -79.657 1.00 30.23 561 PHE D N 1
ATOM 17996 C CA . PHE D 1 561 ? -38.463 -83.919 -79.713 1.00 29.73 561 PHE D CA 1
ATOM 17997 C C . PHE D 1 561 ? -38.228 -84.229 -81.189 1.00 32.79 561 PHE D C 1
ATOM 17998 O O . PHE D 1 561 ? -38.989 -84.989 -81.798 1.00 35.96 561 PHE D O 1
ATOM 18006 N N . GLU D 1 562 ? -37.181 -83.641 -81.765 1.00 31.52 562 GLU D N 1
ATOM 18007 C CA . GLU D 1 562 ? -36.979 -83.701 -83.206 1.00 37.17 562 GLU D CA 1
ATOM 18008 C C . GLU D 1 562 ? -35.491 -83.730 -83.523 1.00 33.81 562 GLU D C 1
ATOM 18009 O O . GLU D 1 562 ? -34.667 -83.250 -82.742 1.00 32.96 562 GLU D O 1
ATOM 18015 N N . ASN D 1 563 ? -35.162 -84.297 -84.685 1.00 32.77 563 ASN D N 1
ATOM 18016 C CA . ASN D 1 563 ? -33.801 -84.291 -85.227 1.00 33.81 563 ASN D CA 1
ATOM 18017 C C . ASN D 1 563 ? -32.789 -84.908 -84.265 1.00 32.92 563 ASN D C 1
ATOM 18018 O O . ASN D 1 563 ? -31.631 -84.487 -84.213 1.00 29.95 563 ASN D O 1
ATOM 18023 N N . ASN D 1 564 ? -33.208 -85.911 -83.502 1.00 31.74 564 ASN D N 1
ATOM 18024 C CA . ASN D 1 564 ? -32.316 -86.624 -82.603 1.00 31.30 564 ASN D CA 1
ATOM 18025 C C . ASN D 1 564 ? -31.905 -87.954 -83.217 1.00 32.55 564 ASN D C 1
ATOM 18026 O O . ASN D 1 564 ? -32.644 -88.551 -84.005 1.00 31.66 564 ASN D O 1
ATOM 18031 N N . ILE D 1 565 ? -30.712 -88.410 -82.853 1.00 29.53 565 ILE D N 1
ATOM 18032 C CA . ILE D 1 565 ? -30.197 -89.703 -83.281 1.00 29.54 565 ILE D CA 1
ATOM 18033 C C . ILE D 1 565 ? -30.301 -90.661 -82.104 1.00 31.70 565 ILE D C 1
ATOM 18034 O O . ILE D 1 565 ? -29.762 -90.391 -81.024 1.00 34.02 565 ILE D O 1
ATOM 18039 N N . ILE D 1 566 ? -31.001 -91.773 -82.304 1.00 30.58 566 ILE D N 1
ATOM 18040 C CA . ILE D 1 566 ? -31.148 -92.813 -81.293 1.00 30.88 566 ILE D CA 1
ATOM 18041 C C . ILE D 1 566 ? -30.431 -94.055 -81.801 1.00 33.37 566 ILE D C 1
ATOM 18042 O O . ILE D 1 566 ? -30.780 -94.593 -82.859 1.00 32.35 566 ILE D O 1
ATOM 18047 N N . GLU D 1 567 ? -29.427 -94.506 -81.053 1.00 31.73 567 GLU D N 1
ATOM 18048 C CA . GLU D 1 567 ? -28.557 -95.597 -81.467 1.00 32.65 567 GLU D CA 1
ATOM 18049 C C . GLU D 1 567 ? -28.585 -96.701 -80.420 1.00 34.47 567 GLU D C 1
ATOM 18050 O O . GLU D 1 567 ? -28.427 -96.433 -79.224 1.00 31.16 567 GLU D O 1
ATOM 18056 N N . LYS D 1 568 ? -28.779 -97.938 -80.872 1.00 33.53 568 LYS D N 1
ATOM 18057 C CA . LYS D 1 568 ? -28.833 -99.081 -79.971 1.00 31.57 568 LYS D CA 1
ATOM 18058 C C . LYS D 1 568 ? -27.430 -99.562 -79.623 1.00 34.40 568 LYS D C 1
ATOM 18059 O O . LYS D 1 568 ? -26.556 -99.659 -80.489 1.00 33.02 568 LYS D O 1
ATOM 18065 N N . THR D 1 569 ? -27.217 -99.856 -78.341 1.00 33.21 569 THR D N 1
ATOM 18066 C CA . THR D 1 569 ? -25.967 -100.419 -77.853 1.00 31.77 569 THR D CA 1
ATOM 18067 C C . THR D 1 569 ? -26.259 -101.702 -77.087 1.00 31.05 569 THR D C 1
ATOM 18068 O O . THR D 1 569 ? -27.414 -102.064 -76.847 1.00 32.18 569 THR D O 1
ATOM 18072 N N . THR D 1 570 ? -25.189 -102.392 -76.700 1.00 30.42 570 THR D N 1
ATOM 18073 C CA . THR D 1 570 ? -25.258 -103.577 -75.852 1.00 32.37 570 THR D CA 1
ATOM 18074 C C . THR D 1 570 ? -24.328 -103.421 -74.656 1.00 36.28 570 THR D C 1
ATOM 18075 O O . THR D 1 570 ? -23.691 -104.378 -74.207 1.00 34.47 570 THR D O 1
ATOM 18079 N N . GLU D 1 571 ? -24.247 -102.200 -74.119 1.00 31.05 571 GLU D N 1
ATOM 18080 C CA . GLU D 1 571 ? -23.279 -101.910 -73.066 1.00 31.43 571 GLU D CA 1
ATOM 18081 C C . GLU D 1 571 ? -23.651 -102.595 -71.756 1.00 30.88 571 GLU D C 1
ATOM 18082 O O . GLU D 1 571 ? -22.775 -103.095 -71.042 1.00 29.17 571 GLU D O 1
ATOM 18088 N N . TYR D 1 572 ? -24.932 -102.624 -71.421 1.00 30.31 572 TYR D N 1
ATOM 18089 C CA . TYR D 1 572 ? -25.427 -103.248 -70.205 1.00 30.29 572 TYR D CA 1
ATOM 18090 C C . TYR D 1 572 ? -26.539 -104.220 -70.560 1.00 33.02 572 TYR D C 1
ATOM 18091 O O . TYR D 1 572 ? -27.166 -104.097 -71.618 1.00 33.20 572 TYR D O 1
ATOM 18100 N N . PRO D 1 573 ? -26.800 -105.208 -69.702 1.00 33.15 573 PRO D N 1
ATOM 18101 C CA . PRO D 1 573 ? -27.911 -106.131 -69.964 1.00 30.86 573 PRO D CA 1
ATOM 18102 C C . PRO D 1 573 ? -29.236 -105.391 -70.074 1.00 34.31 573 PRO D C 1
ATOM 18103 O O . PRO D 1 573 ? -29.511 -104.455 -69.320 1.00 31.77 573 PRO D O 1
ATOM 18107 N N . GLU D 1 574 ? -30.055 -105.821 -71.030 1.00 31.63 574 GLU D N 1
ATOM 18108 C CA . GLU D 1 574 ? -31.360 -105.209 -71.231 1.00 31.52 574 GLU D CA 1
ATOM 18109 C C . GLU D 1 574 ? -32.289 -105.541 -70.070 1.00 31.25 574 GLU D C 1
ATOM 18110 O O . GLU D 1 574 ? -32.286 -106.661 -69.550 1.00 32.57 574 GLU D O 1
ATOM 18116 N N . ARG D 1 575 ? -33.086 -104.558 -69.664 1.00 33.35 575 ARG D N 1
ATOM 18117 C CA . ARG D 1 575 ? -33.997 -104.700 -68.535 1.00 35.65 575 ARG D CA 1
ATOM 18118 C C . ARG D 1 575 ? -35.394 -105.010 -69.057 1.00 36.67 575 ARG D C 1
ATOM 18119 O O . ARG D 1 575 ? -35.965 -104.225 -69.822 1.00 35.64 575 ARG D O 1
ATOM 18127 N N . LYS D 1 576 ? -35.945 -106.149 -68.630 1.00 37.09 576 LYS D N 1
ATOM 18128 C CA . LYS D 1 576 ? -37.201 -106.641 -69.185 1.00 37.34 576 LYS D CA 1
ATOM 18129 C C . LYS D 1 576 ? -38.398 -105.774 -68.818 1.00 40.80 576 LYS D C 1
ATOM 18130 O O . LYS D 1 576 ? -39.429 -105.852 -69.493 1.00 43.18 576 LYS D O 1
ATOM 18132 N N . LYS D 1 577 ? -38.294 -104.955 -67.773 1.00 36.30 577 LYS D N 1
ATOM 18133 C CA . LYS D 1 577 ? -39.435 -104.159 -67.338 1.00 41.70 577 LYS D CA 1
ATOM 18134 C C . LYS D 1 577 ? -39.648 -102.904 -68.176 1.00 36.34 577 LYS D C 1
ATOM 18135 O O . LYS D 1 577 ? -40.633 -102.193 -67.949 1.00 39.51 577 LYS D O 1
ATOM 18141 N N . TYR D 1 578 ? -38.771 -102.620 -69.135 1.00 31.63 578 TYR D N 1
ATOM 18142 C CA . TYR D 1 578 ? -38.896 -101.458 -70.004 1.00 35.74 578 TYR D CA 1
ATOM 18143 C C . TYR D 1 578 ? -39.136 -101.914 -71.436 1.00 37.23 578 TYR D C 1
ATOM 18144 O O . TYR D 1 578 ? -38.409 -102.772 -71.949 1.00 35.27 578 TYR D O 1
ATOM 18153 N N . ASN D 1 579 ? -40.150 -101.335 -72.080 1.00 36.50 579 ASN D N 1
ATOM 18154 C CA . ASN D 1 579 ? -40.409 -101.606 -73.490 1.00 37.60 579 ASN D CA 1
ATOM 18155 C C . ASN D 1 579 ? -41.052 -100.390 -74.147 1.00 37.83 579 ASN D C 1
ATOM 18156 O O . ASN D 1 579 ? -42.005 -100.515 -74.924 1.00 38.05 579 ASN D O 1
ATOM 18161 N N . SER D 1 580 ? -40.542 -99.200 -73.839 1.00 37.35 580 SER D N 1
ATOM 18162 C CA . SER D 1 580 ? -41.093 -97.967 -74.397 1.00 35.87 580 SER D CA 1
ATOM 18163 C C . SER D 1 580 ? -40.064 -96.860 -74.244 1.00 32.76 580 SER D C 1
ATOM 18164 O O . SER D 1 580 ? -39.644 -96.557 -73.124 1.00 33.72 580 SER D O 1
ATOM 18167 N N . LEU D 1 581 ? -39.660 -96.260 -75.362 1.00 32.37 581 LEU D N 1
ATOM 18168 C CA . LEU D 1 581 ? -38.709 -95.157 -75.335 1.00 30.01 581 LEU D CA 1
ATOM 18169 C C . LEU D 1 581 ? -39.358 -93.820 -75.010 1.00 32.55 581 LEU D C 1
ATOM 18170 O O . LEU D 1 581 ? -38.642 -92.862 -74.698 1.00 33.29 581 LEU D O 1
ATOM 18175 N N . PHE D 1 582 ? -40.684 -93.727 -75.076 1.00 31.36 582 PHE D N 1
ATOM 18176 C CA . PHE D 1 582 ? -41.388 -92.472 -74.825 1.00 31.98 582 PHE D CA 1
ATOM 18177 C C . PHE D 1 582 ? -42.639 -92.778 -74.014 1.00 35.03 582 PHE D C 1
ATOM 18178 O O . PHE D 1 582 ? -43.595 -93.360 -74.536 1.00 35.55 582 PHE D O 1
ATOM 18186 N N . VAL D 1 583 ? -42.626 -92.393 -72.743 1.00 31.44 583 VAL D N 1
ATOM 18187 C CA . VAL D 1 583 ? -43.743 -92.600 -71.830 1.00 34.04 583 VAL D CA 1
ATOM 18188 C C . VAL D 1 583 ? -44.287 -91.226 -71.470 1.00 33.42 583 VAL D C 1
ATOM 18189 O O . VAL D 1 583 ? -43.602 -90.427 -70.819 1.00 30.94 583 VAL D O 1
ATOM 18193 N N . ILE D 1 584 ? -45.515 -90.941 -71.896 1.00 33.77 584 ILE D N 1
ATOM 18194 C CA . ILE D 1 584 ? -46.125 -89.629 -71.721 1.00 37.46 584 ILE D CA 1
ATOM 18195 C C . ILE D 1 584 ? -47.480 -89.803 -71.051 1.00 36.10 584 ILE D C 1
ATOM 18196 O O . ILE D 1 584 ? -48.262 -90.679 -71.439 1.00 40.26 584 ILE D O 1
ATOM 18201 N N . ASN D 1 585 ? -47.753 -88.972 -70.047 1.00 32.54 585 ASN D N 1
ATOM 18202 C CA . ASN D 1 585 ? -49.014 -88.989 -69.321 1.00 32.86 585 ASN D CA 1
ATOM 18203 C C . ASN D 1 585 ? -49.395 -87.565 -68.947 1.00 34.09 585 ASN D C 1
ATOM 18204 O O . ASN D 1 585 ? -48.522 -86.747 -68.652 1.00 34.95 585 ASN D O 1
ATOM 18209 N N . ASN D 1 586 ? -50.698 -87.278 -68.968 1.00 34.41 586 ASN D N 1
ATOM 18210 C CA . ASN D 1 586 ? -51.251 -86.022 -68.455 1.00 35.25 586 ASN D CA 1
ATOM 18211 C C . ASN D 1 586 ? -50.500 -84.804 -68.993 1.00 36.42 586 ASN D C 1
ATOM 18212 O O . ASN D 1 586 ? -50.116 -83.900 -68.249 1.00 36.26 586 ASN D O 1
ATOM 18217 N N . SER D 1 587 ? -50.288 -84.783 -70.305 1.00 37.10 587 SER D N 1
ATOM 18218 C CA . SER D 1 587 ? -49.542 -83.712 -70.950 1.00 38.49 587 SER D CA 1
ATOM 18219 C C . SER D 1 587 ? -50.290 -83.244 -72.192 1.00 39.26 587 SER D C 1
ATOM 18220 O O . SER D 1 587 ? -51.258 -83.867 -72.634 1.00 41.16 587 SER D O 1
ATOM 18223 N N . ASP D 1 588 ? -49.833 -82.125 -72.756 1.00 40.74 588 ASP D N 1
ATOM 18224 C CA . ASP D 1 588 ? -50.464 -81.551 -73.935 1.00 38.41 588 ASP D CA 1
ATOM 18225 C C . ASP D 1 588 ? -49.408 -80.933 -74.842 1.00 36.98 588 ASP D C 1
ATOM 18226 O O . ASP D 1 588 ? -48.369 -80.455 -74.378 1.00 36.16 588 ASP D O 1
ATOM 18231 N N . ASN D 1 589 ? -49.697 -80.958 -76.147 1.00 35.63 589 ASN D N 1
ATOM 18232 C CA A ASN D 1 589 ? -48.819 -80.390 -77.171 0.56 35.20 589 ASN D CA 1
ATOM 18233 C CA B ASN D 1 589 ? -48.819 -80.392 -77.173 0.44 35.20 589 ASN D CA 1
ATOM 18234 C C . ASN D 1 589 ? -47.416 -80.995 -77.100 1.00 34.36 589 ASN D C 1
ATOM 18235 O O . ASN D 1 589 ? -46.407 -80.289 -77.114 1.00 33.20 589 ASN D O 1
ATOM 18244 N N . ILE D 1 590 ? -47.360 -82.321 -77.026 1.00 32.82 590 ILE D N 1
ATOM 18245 C CA . ILE D 1 590 ? -46.100 -83.055 -77.021 1.00 35.50 590 ILE D CA 1
ATOM 18246 C C . ILE D 1 590 ? -45.878 -83.612 -78.419 1.00 35.26 590 ILE D C 1
ATOM 18247 O O . ILE D 1 590 ? -46.677 -84.418 -78.909 1.00 37.25 590 ILE D O 1
ATOM 18252 N N . THR D 1 591 ? -44.793 -83.190 -79.061 1.00 37.54 591 THR D N 1
ATOM 18253 C CA . THR D 1 591 ? -44.477 -83.586 -80.429 1.00 35.94 591 THR D CA 1
ATOM 18254 C C . THR D 1 591 ? -43.245 -84.484 -80.414 1.00 34.05 591 THR D C 1
ATOM 18255 O O . THR D 1 591 ? -42.125 -84.007 -80.199 1.00 33.24 591 THR D O 1
ATOM 18259 N N . ILE D 1 592 ? -43.454 -85.777 -80.634 1.00 34.41 592 ILE D N 1
ATOM 18260 C CA . ILE D 1 592 ? -42.367 -86.722 -80.875 1.00 31.04 592 ILE D CA 1
ATOM 18261 C C . ILE D 1 592 ? -42.289 -86.858 -82.391 1.00 33.84 592 ILE D C 1
ATOM 18262 O O . ILE D 1 592 ? -42.958 -87.693 -83.002 1.00 36.96 592 ILE D O 1
ATOM 18267 N N . SER D 1 593 ? -41.461 -86.017 -83.003 1.00 34.48 593 SER D N 1
ATOM 18268 C CA . SER D 1 593 ? -41.497 -85.823 -84.444 1.00 38.30 593 SER D CA 1
ATOM 18269 C C . SER D 1 593 ? -41.065 -87.076 -85.198 1.00 41.30 593 SER D C 1
ATOM 18270 O O . SER D 1 593 ? -40.255 -87.875 -84.721 1.00 35.66 593 SER D O 1
ATOM 18273 N N . ILE D 1 594 ? -41.625 -87.235 -86.400 1.00 42.97 594 ILE D N 1
ATOM 18274 C CA . ILE D 1 594 ? -41.185 -88.288 -87.302 1.00 39.22 594 ILE D CA 1
ATOM 18275 C C . ILE D 1 594 ? -39.754 -88.061 -87.763 1.00 40.18 594 ILE D C 1
ATOM 18276 O O . ILE D 1 594 ? -39.087 -89.009 -88.199 1.00 40.30 594 ILE D O 1
ATOM 18278 N N . ASN D 1 595 ? -39.260 -86.826 -87.670 1.00 37.71 595 ASN D N 1
ATOM 18279 C CA . ASN D 1 595 ? -37.938 -86.478 -88.176 1.00 39.47 595 ASN D CA 1
ATOM 18280 C C . ASN D 1 595 ? -36.841 -86.810 -87.171 1.00 36.99 595 ASN D C 1
ATOM 18281 O O . ASN D 1 595 ? -35.961 -85.985 -86.911 1.00 46.30 595 ASN D O 1
ATOM 18283 N N . ASN D 1 596 ? -36.885 -88.010 -86.601 1.00 37.46 596 ASN D N 1
ATOM 18284 C CA . ASN D 1 596 ? -35.819 -88.517 -85.754 1.00 35.13 596 ASN D CA 1
ATOM 18285 C C . ASN D 1 596 ? -35.211 -89.750 -86.408 1.00 34.80 596 ASN D C 1
ATOM 18286 O O . ASN D 1 596 ? -35.871 -90.447 -87.184 1.00 34.88 596 ASN D O 1
ATOM 18291 N N . ILE D 1 597 ? -33.944 -90.010 -86.094 1.00 32.66 597 ILE D N 1
ATOM 18292 C CA . ILE D 1 597 ? -33.166 -91.068 -86.728 1.00 31.78 597 ILE D CA 1
ATOM 18293 C C . ILE D 1 597 ? -32.941 -92.183 -85.717 1.00 33.76 597 ILE D C 1
ATOM 18294 O O . ILE D 1 597 ? -32.589 -91.919 -84.560 1.00 34.79 597 ILE D O 1
ATOM 18299 N N . LEU D 1 598 ? -33.141 -93.425 -86.152 1.00 33.43 598 LEU D N 1
ATOM 18300 C CA . LEU D 1 598 ? -32.930 -94.601 -85.320 1.00 31.82 598 LEU D CA 1
ATOM 18301 C C . LEU D 1 598 ? -31.962 -95.549 -86.013 1.00 35.11 598 LEU D C 1
ATOM 18302 O O . LEU D 1 598 ? -32.101 -95.826 -87.209 1.00 34.04 598 LEU D O 1
ATOM 18307 N N . GLN D 1 599 ? -30.978 -96.037 -85.259 1.00 33.04 599 GLN D N 1
ATOM 18308 C CA . GLN D 1 599 ? -29.918 -96.879 -85.796 1.00 35.91 599 GLN D CA 1
ATOM 18309 C C . GLN D 1 599 ? -29.754 -98.112 -84.921 1.00 34.08 599 GLN D C 1
ATOM 18310 O O . GLN D 1 599 ? -29.711 -98.004 -83.691 1.00 35.90 599 GLN D O 1
ATOM 18316 N N . GLY D 1 600 ? -29.662 -99.278 -85.557 1.00 34.46 600 GLY D N 1
ATOM 18317 C CA . GLY D 1 600 ? -29.406 -100.511 -84.838 1.00 29.19 600 GLY D CA 1
ATOM 18318 C C . GLY D 1 600 ? -30.611 -101.157 -84.197 1.00 38.40 600 GLY D C 1
ATOM 18319 O O . GLY D 1 600 ? -30.446 -102.004 -83.313 1.00 40.66 600 GLY D O 1
ATOM 18320 N N . PHE D 1 601 ? -31.820 -100.792 -84.613 1.00 35.37 601 PHE D N 1
ATOM 18321 C CA . PHE D 1 601 ? -33.039 -101.357 -84.058 1.00 38.00 601 PHE D CA 1
ATOM 18322 C C . PHE D 1 601 ? -33.706 -102.281 -85.070 1.00 40.64 601 PHE D C 1
ATOM 18323 O O . PHE D 1 601 ? -33.561 -102.112 -86.284 1.00 40.29 601 PHE D O 1
ATOM 18331 N N . SER D 1 602 ? -34.445 -103.264 -84.551 1.00 38.47 602 SER D N 1
ATOM 18332 C CA . SER D 1 602 ? -35.121 -104.228 -85.411 1.00 39.58 602 SER D CA 1
ATOM 18333 C C . SER D 1 602 ? -36.407 -103.668 -86.004 1.00 40.74 602 SER D C 1
ATOM 18334 O O . SER D 1 602 ? -36.839 -104.118 -87.071 1.00 45.41 602 SER D O 1
ATOM 18337 N N . GLU D 1 603 ? -37.026 -102.699 -85.340 1.00 39.11 603 GLU D N 1
ATOM 18338 C CA . GLU D 1 603 ? -38.263 -102.096 -85.808 1.00 37.05 603 GLU D CA 1
ATOM 18339 C C . GLU D 1 603 ? -37.999 -100.718 -86.402 1.00 39.04 603 GLU D C 1
ATOM 18340 O O . GLU D 1 603 ? -36.951 -100.106 -86.178 1.00 41.57 603 GLU D O 1
ATOM 18346 N N . GLY D 1 604 ? -38.977 -100.232 -87.165 1.00 37.18 604 GLY D N 1
ATOM 18347 C CA . GLY D 1 604 ? -38.878 -98.915 -87.753 1.00 34.03 604 GLY D CA 1
ATOM 18348 C C . GLY D 1 604 ? -39.189 -97.810 -86.762 1.00 37.75 604 GLY D C 1
ATOM 18349 O O . GLY D 1 604 ? -39.675 -98.041 -85.655 1.00 37.94 604 GLY D O 1
ATOM 18350 N N . LYS D 1 605 ? -38.903 -96.576 -87.186 1.00 34.46 605 LYS D N 1
ATOM 18351 C CA . LYS D 1 605 ? -39.072 -95.435 -86.294 1.00 33.47 605 LYS D CA 1
ATOM 18352 C C . LYS D 1 605 ? -40.539 -95.165 -85.982 1.00 36.41 605 LYS D C 1
ATOM 18353 O O . LYS D 1 605 ? -40.850 -94.624 -84.915 1.00 37.55 605 LYS D O 1
ATOM 18359 N N . SER D 1 606 ? -41.450 -95.538 -86.884 1.00 35.17 606 SER D N 1
ATOM 18360 C CA . SER D 1 606 ? -42.870 -95.325 -86.623 1.00 36.80 606 SER D CA 1
ATOM 18361 C C . SER D 1 606 ? -43.345 -96.125 -85.417 1.00 36.38 606 SER D C 1
ATOM 18362 O O . SER D 1 606 ? -44.264 -95.696 -84.710 1.00 43.17 606 SER D O 1
ATOM 18365 N N . GLN D 1 607 ? -42.731 -97.280 -85.159 1.00 36.78 607 GLN D N 1
ATOM 18366 C CA . GLN D 1 607 ? -43.080 -98.062 -83.979 1.00 40.37 607 GLN D CA 1
ATOM 18367 C C . GLN D 1 607 ? -42.410 -97.507 -82.727 1.00 39.27 607 GLN D C 1
ATOM 18368 O O . GLN D 1 607 ? -43.055 -97.346 -81.686 1.00 38.67 607 GLN D O 1
ATOM 18374 N N . LEU D 1 608 ? -41.116 -97.202 -82.815 1.00 37.69 608 LEU D N 1
ATOM 18375 C CA . LEU D 1 608 ? -40.337 -96.858 -81.634 1.00 36.10 608 LEU D CA 1
ATOM 18376 C C . LEU D 1 608 ? -40.538 -95.419 -81.175 1.00 38.19 608 LEU D C 1
ATOM 18377 O O . LEU D 1 608 ? -40.170 -95.092 -80.041 1.00 38.91 608 LEU D O 1
ATOM 18382 N N . LEU D 1 609 ? -41.113 -94.558 -82.012 1.00 35.09 609 LEU D N 1
ATOM 18383 C CA . LEU D 1 609 ? -41.343 -93.164 -81.652 1.00 35.76 609 LEU D CA 1
ATOM 18384 C C . LEU D 1 609 ? -42.753 -92.899 -81.142 1.00 36.16 609 LEU D C 1
ATOM 18385 O O . LEU D 1 609 ? -43.045 -91.770 -80.737 1.00 37.16 609 LEU D O 1
ATOM 18390 N N . SER D 1 610 ? -43.632 -93.895 -81.155 1.00 34.52 610 SER D N 1
ATOM 18391 C CA . SER D 1 610 ? -45.001 -93.675 -80.697 1.00 38.35 610 SER D CA 1
ATOM 18392 C C . SER D 1 610 ? -45.071 -93.823 -79.181 1.00 35.15 610 SER D C 1
ATOM 18393 O O . SER D 1 610 ? -44.605 -94.831 -78.640 1.00 35.42 610 SER D O 1
ATOM 18396 N N . PRO D 1 611 ? -45.641 -92.854 -78.472 1.00 37.10 611 PRO D N 1
ATOM 18397 C CA . PRO D 1 611 ? -45.599 -92.878 -77.008 1.00 37.93 611 PRO D CA 1
ATOM 18398 C C . PRO D 1 611 ? -46.561 -93.893 -76.407 1.00 39.01 611 PRO D C 1
ATOM 18399 O O . PRO D 1 611 ? -47.477 -94.399 -77.059 1.00 41.01 611 PRO D O 1
ATOM 18403 N N . THR D 1 612 ? -46.321 -94.188 -75.130 1.00 38.51 612 THR D N 1
ATOM 18404 C CA . THR D 1 612 ? -47.175 -95.043 -74.320 1.00 36.70 612 THR D CA 1
ATOM 18405 C C . THR D 1 612 ? -47.432 -94.360 -72.983 1.00 37.23 612 THR D C 1
ATOM 18406 O O . THR D 1 612 ? -46.853 -93.318 -72.670 1.00 40.35 612 THR D O 1
ATOM 18410 N N . THR D 1 613 ? -48.314 -94.962 -72.185 1.00 37.44 613 THR D N 1
ATOM 18411 C CA . THR D 1 613 ? -48.595 -94.467 -70.844 1.00 39.18 613 THR D CA 1
ATOM 18412 C C . THR D 1 613 ? -47.903 -95.276 -69.755 1.00 38.11 613 THR D C 1
ATOM 18413 O O . THR D 1 613 ? -47.837 -94.813 -68.611 1.00 38.73 613 THR D O 1
ATOM 18417 N N . THR D 1 614 ? -47.387 -96.460 -70.077 1.00 35.80 614 THR D N 1
ATOM 18418 C CA . THR D 1 614 ? -46.716 -97.316 -69.111 1.00 39.12 614 THR D CA 1
ATOM 18419 C C . THR D 1 614 ? -45.365 -97.750 -69.662 1.00 41.91 614 THR D C 1
ATOM 18420 O O . THR D 1 614 ? -45.094 -97.638 -70.861 1.00 42.21 614 THR D O 1
ATOM 18424 N N . TYR D 1 615 ? -44.510 -98.245 -68.763 1.00 40.05 615 TYR D N 1
ATOM 18425 C CA . TYR D 1 615 ? -43.252 -98.846 -69.194 1.00 40.13 615 TYR D CA 1
ATOM 18426 C C . TYR D 1 615 ? -43.508 -100.070 -70.066 1.00 42.60 615 TYR D C 1
ATOM 18427 O O . TYR D 1 615 ? -42.906 -100.225 -71.135 1.00 41.55 615 TYR D O 1
ATOM 18436 N N . LYS D 1 616 ? -44.406 -100.946 -69.616 1.00 46.39 616 LYS D N 1
ATOM 18437 C CA . LYS D 1 616 ? -44.687 -102.235 -70.250 1.00 46.88 616 LYS D CA 1
ATOM 18438 C C . LYS D 1 616 ? -43.412 -103.039 -70.482 1.00 44.01 616 LYS D C 1
ATOM 18439 O O . LYS D 1 616 ? -43.165 -104.034 -69.800 1.00 49.36 616 LYS D O 1
#

Organism: NCBI:txid77608

Radius of gyration: 52.04 Å; Cα contacts (8 Å, |Δi|>4): 7485; chains: 4; bounding box: 140×127×133 Å

Foldseek 3Di:
DQEAELVVQPQDFPPQDACQVSVVVSVVVCQVVVHQEYEYDAHEGEHEQPPFDWDFDQFFPAATDIARESAEQAAEENYEYAHQQHEYEYEAGHADAAHHAYENYEYERYEYYYQAALKAKWAFADDDQFKTKTFGDQSFAWDQDPVQWIFTWSHDDPPVVVVVGVVRSLSNFFFWKFWAAPPVLFGPQQTDIGGDGRTWGWDAPVHRMIMTGGNRDDYDHRIMMMGQRPHQRHEHYEAECYENYEYYQYEQQETSEEPYGYENYEHYYYENYEFHHDPPDSAGYSEEPYEYENYAEAYYAYQYEYARYAYEPYEAFYFKWFFAADPDLFKTKTWHAENSQFQPDDDDAQWKKFWAAAQARHTPDIFGWHDWADDGSTIIMTGTPDGDDPPRDGLTIMTTDDNWYAYHYANYEYERYHAEYYAQQTQHAYEAEHYEDAALYAPYEDEAHSPYSRTHGFYAHEERAQYEYAAYVSYPRYQANHEYHYNHDPVNQQPAQRYEHYEHANYEYEHAEQGANYHDTSHEAYEHAHYEYEYDNPDDYDPQADANAAYYNYYNYYLDLRYHYPDDDDDSVRRSDYHNGRHD/DLEAELVVQPQDAPPQDASQVSVVVSVVVCVVVVRQEYEYDAHEGEHEQPPFDWDFDQFFPFATDIARESAEQAAEENYEYEHQQHEYEYEAGHAHAAHHAYEQYEYYRYEYYYQAALKAKWAFADDDQFKTKTAGDQSFAWDQDPVQWIFTWSHDDPPVVVVVRVVRSLSNFFFWKFWAAPPFLFTPFQTDTGGDGRTWGWDDPVSMIMTGGNRDDDDHRIMMMGQRPHQRHEHYEAESYENYEYYAYEQQETSEENYGYENYEHYEYENYEFHHDPPDSAGYREEPYEYENYAYAYYAYQYEYARYAYEPYEFFYFKWFFADDDDQFKTKTWHAENSQFQPDDDAAQWKKFFAAAQQRHTPDIFGWHDWADDGSTIIMTGTPDGDDPPRDGLTIMTTDDNWYAYHHANYEAERYHAEYYAQQTQHAHEAEHYEDAALYAPYEDEAHSPYSRIHGFYAHEEHAQYEYAAYVSYDRYQANYEYHYNHDPVNQLPAQRYEHYEHAHYEAEHAEQGANYHDTSHEAYEHAHYEYEYDNPDDYDPQADENAAYYSYPNYYLDPRYHYYDDPDDCVGHSDYHNHRD/DQEAELVVQPQDFPPQDASQVSVVVSVVVCVVVVHQEYEYDAHEHEHEQPPFDWDWDQFFPFDTDIARESAEQAAEENHEYAHQQHEYEYEAGHAHAANHAYEQYEYERYEYYYQAALKAKWAFADDDQFKTKTAGDQSFAWDQDPVQWIFTWSHDDPPVVVVVRVVRSLSNFFFWKFWAADVVLFGPQQTDIGGDGRTWRWDDPVSIIMTGGRRDDYDHRIMMMGQRPHQRHEHYEAYCYENYEYYAYEQQETSEENYGYENYEHYEYENYEFHHDPPDSAGYSEEPYEYENYAEAYYAYQYEYARYAYEPYEAFYFKWFFAADDDQFKTKTWHAENSQFQRDDQAAQWKKFWAAAQARHTPDIWGWHHKADPGSTIIMTGTPDRDDPPRDGLTIMTTDDNWYQYHYANYEAERYHAEYYAQQTQHAHEAEHYEDAALYAPYEDEAHSPYSRIHGFYAHYEHAQYEYAAYNSYPRYQANYEYHYNHDPVNQLPAQRYEHYEHAHYEYEHAEQGANYHDTSHEAYAHAHYEYEYDNPDDYDPQADANAAYYNYYNYHLDPRYHYYDDPDDVVVRSDYHNGRD/DLEAELVVQPFDFPPQDASQVSVVVSQVVCQVVVRQEYEYDAHEHEHEQPPFDWDWDQFFPAATDIAGESAEQAAEENHEYEHQQHEYEYEAGHAHAAHHAYEQYEYERYEYYYQAALKAKWAFADDDQFKTKTAGDQSFAWDQDPVQWIFTWSHDQPVVVVVVGVVRSLSNFFFWKFWAAPPFLFGPQQTDIGGDGRTWRWDDPVSIIMTGGNRDDYDHRIMMMGQRPHQRHEHYEAECYENYEYYAYEQQETSEEPYGYENYEHYYYENYEQHHDPPDSAGYREEPYEYENYAYAYEAYQYEYARYAYEPYEAFYFKWFFAADPDQFKTKTWRAENSQFQPDDQDAQWKKFWAAFQARHTPDIFGWHDWADDGSTIIMTGTPDGDDPPRDGLTIMTTDDNWYQYHYANYEAERYHAEYYAQQTQHAYEAAHYEDAALYAPYEDEAGSPYSRTHGFYAHYEHAHYEYAAHNSYDRYQANHEYHYNHDPVNQQPAQRYEHYEAAHYEAEHAEQGANYYYTSHEAYAHAHYEYEYDNPDDYDPQAHANAAYYNYYNHHLDPHYHYYDDPDDPVVRSDYHNGRD

B-factor: mean 34.96, std 7.46, range [18.51, 135.47]

Secondary structure (DSSP, 8-state):
--EEEGGGGT--TTS--B-HHHHHHHHHHHHHHT-SEEE--SSEEEE-STT-EEEEE--TTS--EEEEEEEEEES-EEEEEEEEEEEEEE-SS-EEEEEES-EEEEEEEEEEEESS-SSEEEEEEEEETTEEEEE--TTS-EEE-TT-EEEE-SS---HHHHHHHHHGGGGG-EEEEEEEETTTTEEPTT---EE--S-EEEEE-----EEEE-TT----TTSEEEEEES---B-SEEEES-EEEEEEEEEE---BS-SEEEES-EEEEEES-EE---TT-S---SS-SEEEES-EEEEEEES-EEES-SS-SEEEEEEEEEEEEE-SSSEEEEE--SGGGTT-----TT-EEEEEETTTTEEEEEEEEEEEEE-SSSEEEEEESS---TT--BTBEEEE---BPEEEEES-EEES-SS-SEEE---S-EEEES-EEE-SS-SEEE--BSSSS-EE---S-EEEES-EEES---SSSSSSSEEE--S--GGGTTT---EEEEEEES-EEEESS---SEEEESEEEEEEES-EEEE--SS---TT---SEEEES-EEEEE-TT-EEES-SS-HHHHTS-BSSS--/--EEEGGGGT--TTS--B-HHHHHHHHHHHHHHT-SEEE--SSEEEE-STTSEEEEE--TTS--EEEEEEEEEES-EEEEEEEEEEEEEE-SS-EEEEEES-EEEEEEEEEEEESS-SSEEEEEEEEETTEEEEE--TTS-EEE-TT-EEEE-SS---HHHHHHHHHHGGGG-EEEEEEEETTTTEEPTT---EE--S-EEEEE---EEEEE-TT----TTSEEEEEES---B-SEEEES-EEEEEEEEEE---BS-SEEEES-EEEEEES-EE---TT-S---SS-SEEEES-EEEEEEES-EEES-SS-SEEEEEEEEEEEEE-SSSEEEEE--SGGGTT-----TT-EEEEE-TTT--EEEEEEEEEEEE-SSSEEEEEESS---TT--BTBEEEE---BPEEEEES-EEES-SS-SEEE---S-EEEES-EEE-SS-SEEE--BSSSS-EE---SSEEEES-EEES---SSSSSSSEEE--S--HHHHTT---EEEEEEES-EEEESS---SEEEESEEEEEEESEEEEE--SSPPPTT---SEEEES-EEEEE-S-EEEES-SS-HHHHTS-BSS--/--EEEGGGGT--TTS-SB-HHHHHHHHHHHHHHT-SEEE--SSEEEE-STT-EEEEE--TTS--EEEEEEEEEES-EEEEEEEEEEEEEE-SS-EEEEEES-EEEEEEEEEEEESS-SSEEEEEEEEETTEEEEE--TTS-EEE-TT-EEEE-SS---HHHHHHHHHGGGGG-EEEEEEEETTTTEEPTT---EE--S-EEEEE---EEEEE-TT----TTSEEEEEES---B-SEEEES-EEEEEEEEEE---BS-SEEEES-EEEEEES-EE---TT-S---SS-SEEEES-EEEEEEES-EEES-SS-SEEEEEE-EEEEEEEETTEEEEE--SGGGTT-----TT-EEEEE-TTT--EEEEEEEEEEEE-SSSEEEEEESSPPPTT--BTBEEEE---B-EEEEES-EEES-SS-SEEE---S-EEEES-EEE-SS-SEEE--BSSSS-EE---S-EEEES-EEES---SSSSSSSEEE--S--GGGTTT---EEEEEEES-EEEESS---SEEEESEEEEEEES-EEEE--SSPPPTT---SEEEES-EEEEE-TT-EEES-SS-HHHHTS-BSS--/--EEEGGGGT--TTS-SB-HHHHHHHHHHHHHHT-SEEE--SSEEEE-STT-EEEEE--TTS--EEEEEEEEEES-EEEEEEEEEEEEEE-SS-EEEEEES-EEEEEEEEEEEESS-SSEEEEEEEEETTEEEEE--TTS-EEE-TT-EEEE-SS---HHHHHHHHHGGGGG-EEEEEEEETTTTEEPTT---EE--S-EEEEE---EEEEE-TT----TTSEEEEEES---B-SEEEES-EEEEEEEEEE---BS-SEEEES-EEEEEES-EE---TT-S---SS-SEEEES-EEEEEEES-EEES-SS-SEEEEEEEEEEEEE-SSSEEEEE--SGGGTT-----TT-EEEEEETTTTEEEEEEEEEEEEE-SSSEEEEEESSPPPTT--BTBEEEE---BPEEEEES-EEES-SS-SEEE---S-EEEES-EEE-SS-SEEE--BSSSS-EE---S-EEEES-EEES---SSSSSSSEEE--S--GGGTTT---EEEEEEES-EEEESS---SEEEESEEEEEEES-EEEE--SSPPPTT---SEEEES-EEEEE-S--EEES-SS-HHHHTS-BSS--

Sequence (2330 aa):
DKVIDVSDFGAIKDTGSDSTHSLYKALQEAKKIGATKITFPKGRYDFYEERAADRLMYISNNDPGIKRITFPLSSFNNLEIDGNNSTFIFHGGLVPFILDESSHIVLRNFSIDFSRAFHSEALIAGAGKGYLDLKFTDQFPYKINEAGILKFQSQLFDRLKRKQISQDEYKYEYKRVLEFNFALREPEYMAQDIFTGNALRAEKLNGDVVRIFHPNLKAKVGNILVFQAKHRDYPGVVISDSNNVELHNITIHHAGGMGVIAQRSHNITIKDSKVSPSKGRIVSTTADATHFVNCTGKIKLIDNLFESQKNDATNIHGVYAAIDKIIDDKTVEIKLQHPQQFGFDFIAPEDELELVHGASLITYETNKVVTSTRVSNEVTRVQFIKPFDSRIKEGDSVSKVRSYAEVIIKGNIIRKNRARGMLLNSRGKTLIENNYFHTPGSAILFEGDANFWFEQGGVSDVTIKNNVFENSFYSQWGKGIIAVDAGIDDKFKETSRYNKNIVIKGNTFKVFDKAPILNLFSVSNLVFENNIIEKTTEYPERKKYNSLFVINNSDNITISINNILQGFSEGKSQLLSPTTTYKRDKKVIDVSDFGAIKDTGSDSTHSLYKALQEAKKIGATKITFPKGRYDFYEERAADRLMYISNNDPGIKRITFPLSSFNNLEIDGNNSTFIFHGGLVPFILDESSHIVLRNFSIDFSRAFHSEALIAGAGKGYLDLKFTDQFPYKINEAGILKFQSQLFDRLKRKQISQDEYKYEYKRVLEFNFALREPEYMAQDIFTGNALRAEKLNDVVRIFHPNLKAKVGNILVFQAKHRDYPGVVISDSNNVELHNITIHHAGGMGVIAQRSHNITIKDSKVSPSKGRIVSTTADATHFVNCTGKIKLIDNLFESQKNDATNIHGVYAAIDKIIDDKTVEIKLQHPQQFGFDFIAPEDELELVHGASLITYETNKVVTSTRVSNEVTRVQFIKPFDSRIKEGDSVSKVRSYAEVIIKGNIIRKNRARGMLLNSRGKTLIENNYFHTPGSAILFEGDANFWFEQGGVSDVTIKNNVFENSFYSQWGKGIIAVDAGIDDKFKETSRYNKNIVIKGNTFKVFDKAPILNLFSVSNLVFENNIIEKTTEYPERKKYNSLFVINNSDNITISINNILQGFSEGKSQLLSPTTTYKDKKVIDVSDFGAIKDTGSDSTHSLYKALQEAKKIGATKITFPKGRYDFYEERAADRLMYISNNDPGIKRITFPLSSFNNLEIDGNNSTFIFHGGLVPFILDESSHIVLRNFSIDFSRAFHSEALIAGAGKGYLDLKFTDQFPYKINEAGILKFQSQLFDRLKRKQISQDEYKYEYKRVLEFNFALREPEYMAQDIFTGNALRAEKLNDVVRIFHPNLKAKVGNILVFQAKHRDYPGVVISDSNNVELHNITIHHAGGMGVIAQRSHNITIKDSKVSPSKGRIVSTTADATHFVNCTGKIKLIDNLFESQKNDATNIHGVYAAIDKIIDDKTVEIKLQHPQQFGFDFIAPEDELELVHGASLITYETNKVVTSTRVSNEVTRVQFIKPFDSRIKEGDSVSKVRSYAEVIIKGNIIRKNRARGMLLNSRGKTLIENNYFHTPGSAILFEGDANFWFEQGGVSDVTIKNNVFENSFYSQWGKGIIAVDAGIDDKFKETSRYNKNIVIKGNTFKVFDKAPILNLFSVSNLVFENNIIEKTTEYPERKKYNSLFVINNSDNITISINNILQGFSEGKSQLLSPTTTYKDKVIDVSDFGAIKDTGSDSTHSLYKALQEAKKIGATKITFPKGRYDFYEERAADRLMYISNNDPGIKRITFPLSSFNNLEIDGNNSTFIFHGGLVPFILDESSHIVLRNFSIDFSRAFHSEALIAGAGKGYLDLKFTDQFPYKINEAGILKFQSQLFDRLKRKQISQDEYKYEYKRVLEFNFALREPEYMAQDIFTGNALRAEKLNDVVRIFHPNLKAKVGNILVFQAKHRDYPGVVISDSNNVELHNITIHHAGGMGVIAQRSHNITIKDSKVSPSKGRIVSTTADATHFVNCTGKIKLIDNLFESQKNDATNIHGVYAAIDKIIDDKTVEIKLQHPQQFGFDFIAPEDELELVHGASLITYETNKVVTSTRVSNEVTRVQFIKPFDSRIKEGDSVSKVRSYAEVIIKGNIIRKNRARGMLLNSRGKTLIENNYFHTPGSAILFEGDANFWFEQGGVSDVTIKNNVFENSFYSQWGKGIIAVDAGIDDKFKETSRYNKNIVIKGNTFKVFDKAPILNLFSVSNLVFENNIIEKTTEYPERKKYNSLFVINNSDNNITISINNILQGFSEGKSQLLSPTTTYK

Solvent-accessible surface area: 82438 Å² total; per-residue (Å²): 106,124,75,11,49,0,40,115,70,44,1,88,84,93,82,36,60,52,2,2,43,24,1,69,102,0,0,49,55,2,91,167,88,54,4,48,61,0,25,0,34,136,14,110,1,2,0,69,29,60,29,0,13,17,87,53,18,31,2,3,16,1,23,46,11,42,2,44,2,1,0,6,0,32,59,6,90,96,5,36,0,17,0,59,82,2,53,0,19,0,35,20,3,0,0,0,0,6,0,42,108,1,19,100,0,26,0,70,30,4,15,0,10,3,56,12,0,6,2,1,10,4,70,1,42,13,48,31,111,24,50,1,16,0,97,27,86,146,50,3,17,57,52,52,35,116,4,12,0,0,27,3,9,25,100,124,152,114,121,33,39,128,66,52,23,47,87,32,43,74,34,6,19,4,61,37,0,0,13,0,34,116,89,82,93,3,0,23,49,57,18,103,44,30,121,1,7,16,1,0,53,1,82,55,46,133,64,122,28,1,54,0,60,4,94,69,12,95,18,91,90,34,10,21,1,0,2,8,4,64,20,50,20,26,0,0,0,0,0,4,46,4,48,44,1,68,1,27,62,1,20,4,34,0,0,1,0,1,0,3,0,0,2,59,2,78,43,1,24,3,71,67,8,81,5,10,25,23,185,39,14,2,0,0,0,4,0,5,0,0,4,0,0,9,3,29,16,92,0,70,2,27,72,4,34,6,18,4,0,0,17,3,0,1,4,7,4,0,1,1,0,8,3,46,89,56,68,67,87,28,11,0,2,4,41,7,36,12,25,33,5,40,6,7,67,19,16,45,68,143,23,84,0,18,1,1,42,8,37,2,7,63,52,50,39,66,3,64,1,9,29,33,73,99,19,2,4,12,0,16,78,0,16,4,46,99,72,23,28,112,140,6,140,97,51,9,0,0,1,48,52,33,87,44,4,49,0,30,0,72,23,2,61,0,70,54,0,22,4,44,0,3,2,0,2,6,46,10,118,2,41,0,30,89,3,61,0,24,0,0,0,0,0,0,2,1,24,1,10,7,82,10,89,9,10,1,0,2,4,44,52,1,32,0,70,82,1,50,0,50,9,4,0,0,0,44,36,27,72,0,4,0,0,0,51,5,16,6,72,118,175,50,36,103,103,1,52,17,1,83,60,2,47,0,72,32,0,31,0,58,5,3,4,39,4,0,0,0,13,1,16,0,0,17,61,0,41,0,52,51,0,65,0,61,45,24,126,87,17,90,116,18,113,94,13,42,8,4,1,7,23,44,48,29,50,112,41,59,26,20,20,23,0,37,13,60,61,32,122,84,44,14,50,54,10,15,58,67,41,91,74,75,72,207,132,118,62,6,51,0,38,118,67,44,1,84,83,95,81,39,63,48,3,3,36,22,0,73,70,0,0,63,51,2,85,151,22,10,4,39,60,0,23,0,39,138,13,104,2,3,0,63,30,52,29,1,14,17,83,56,20,32,2,4,16,0,22,44,12,44,2,48,4,1,0,6,0,29,63,6,41,37,4,39,0,18,0,63,81,2,51,0,16,0,33,21,3,0,0,0,0,6,0,44,113,1,13,39,0,28,0,72,30,5,17,0,11,4,58,13,0,5,1,2,9,4,68,1,45,14,45,28,138,18,52,1,14,0,81,28,83,144,55,4,17,60,85,50,30,101,4,12,0,0,28,4,5,23,106,121,115,130,145,37,48,136,58,31,26,55,92,33,38,79,32,6,18,5,63,35,0,0,12,0,31,123,88,78,98,2,0,18,49,50,18,98,42,23,133,1,8,17,0,0,53,1,68,51,64,185,133,25,0,60,0,60,6,89,54,10,149,20,97,96,32,6,21,1,0,1,6,6,58,21,51,21,25,0,0,0,0,0,3,54,3,11,22,1,67,1,28,61,1,18,4,34,0,0,2,0,1,0,3,0,0,2,62,2,34,20,1,22,3,71,71,8,80,4,11,23,24,95,62,14,6,0,0,0,4,0,5,0,1,2,0,0,9,4,27,17,62,0,69,2,23,70,4,34,4,17,4,0,0,17,3,1,1,5,8,5,0,1,1,0,8,4,50,102,60,78,66,87,59,11,2,2,4,30,6,26,14,21,33,5,39,6,7,68,18,17,45,76,104,23,82,0,21,1,0,41,7,35,3,7,61,49,51,40,65,1,86,0,52,62,31,78,99,20,2,4,8,0,16,90,0,53,2,103,106,74,28,26,115,137,10,133,96,49,8,0,0,2,49,51,31,92,48,4,59,0,26,0,76,21,1,61,1,71,52,0,22,4,45,0,2,2,0,2,5,45,11,107,2,45,0,41,96,3,63,0,25,0,0,0,0,0,0,1,1,21,1,10,6,81,9,84,9,8,1,0,2,3,44,55,1,30,0,66,46,1,51,1,50,7,4,1,0,0,72,38,27,75,0,5,0,0,0,48,4,18,9,70,120,163,50,33,109,96,1,51,16,1,90,61,1,47,0,72,40,1,29,0,59,5,2,3,44,4,0,0,0,12,0,12,0,0,22,65,0,41,0,62,48,1,74,0,43,41,25,124,89,16,92,112,18,108,108,26,74,11,1,0,6,24,43,48,28,48,111,40,64,29,24,144,87,0,94,35,102,62,33,127,89,37,80,107,54,11,16,58,66,29,92,80,82,148,133,133,74,11,49,0,40,116,66,44,0,99,88,90,79,34,74,53,3,4,102,23,0,74,62,0,0,65,49,2,92,164,73,52,4,38,63,0,24,0,37,137,14,107,2,2,0,64,34,132,166,14,25,97,87,126,19,56,2,3,16,0,28,52,30,137,2,111,3,1,0,6,0,30,62,7,92,94,4,36,0,17,0,62,79,2,58,0,24,0,36,21,4,0,0,0,0,6,0,44,113,2,20,99,0,28,0,68,33,5,16,0,12,3,57,17,0,5,2,1,9,4,67,1,40,12,45,29,109,24,50,1,16,0,60,28,83,144,54,4,20,58,46,49,56,190,79,21,32,0,66,4,10,24,80,121,123,117,222,134,91,90,101,58,17,53,110,30,50,116,35,8,45,3,64,37,0,1,12,0,33,120,87,75,94,3,0,10,46,47,17,92,43,30,141,14,17,65,54,1,174,5,102,47,70,163,126,28,1,62,0,75,37,117,96,12,70,22,120,93,32,9,23,2,0,1,7,4,82,20,47,21,26,0,0,0,0,0,4,53,4,49,44,1,68,1,29,54,1,25,4,37,0,0,2,0,2,0,3,0,0,2,58,3,78,43,0,23,3,60,30,8,64,4,8,22,22,181,53,12,6,0,0,0,2,0,5,0,0,2,1,0,9,4,29,18,87,0,70,2,27,31,2,11,4,18,2,0,0,17,3,0,1,5,8,4,0,2,1,0,8,1,61,100,60,67,67,87,54,9,0,17,4,48,5,62,24,82,32,5,47,8,6,63,17,16,42,77,135,24,74,0,17,0,0,41,8,35,1,8,66,53,52,40,60,3,92,0,65,66,32,86,119,87,47,47,56,26,16,99,0,66,3,100,107,76,21,22,114,141,8,103,98,50,9,0,0,0,50,46,29,92,45,3,53,1,31,1,76,2,0,2,2,47,54,0,23,4,47,0,0,2,0,2,5,45,11,107,1,44,0,30,14,0,20,0,25,0,0,0,0,0,0,2,1,23,1,10,6,95,115,103,12,7,1,0,1,3,47,57,1,33,0,47,76,1,28,1,51,7,4,0,0,0,57,36,27,65,0,5,0,0,0,52,5,16,9,68,120,88,64,33,104,92,2,52,16,1,89,58,0,45,0,66,28,0,30,0,56,6,3,5,33,4,0,0,0,11,0,12,0,0,14,70,0,37,0,53,88,0,62,0,56,44,24,124,92,16,92,114,18,87,103,17,80,8,3,0,6,26,44,47,29,55,115,39,65,27,19,141,75,0,83,34,84,69,38,125,83,48,91,99,70,6,15,61,66,58,89,84,75,148,101,94,76,13,46,0,43,118,64,45,1,95,92,91,80,36,61,52,2,4,99,21,0,75,66,0,0,63,71,2,83,72,45,8,4,47,64,0,23,0,35,132,14,111,1,2,0,65,35,133,166,13,26,99,87,120,18,56,3,4,15,0,29,53,25,135,2,110,3,1,0,6,0,33,63,6,44,37,4,35,0,18,0,58,84,2,52,0,20,0,35,21,3,0,0,0,0,5,0,43,109,1,13,36,0,27,0,70,30,4,16,0,11,2,57,15,0,4,1,1,9,3,65,1,39,13,46,31,208,21,50,1,14,0,83,27,84,146,53,2,24,72,48,52,56,194,81,22,30,0,66,5,15,21,82,82,142,139,222,81,93,46,130,56,15,51,113,29,49,115,33,7,43,4,64,37,0,0,13,0,35,122,87,74,98,3,0,14,49,47,17,100,42,27,146,13,17,58,54,1,174,5,94,65,84,157,110,28,0,60,0,66,36,117,95,11,69,23,129,90,32,10,21,1,0,2,8,5,84,20,48,21,27,0,0,0,0,0,4,49,3,10,22,1,68,1,30,52,1,27,4,40,0,0,1,0,1,0,3,0,0,2,60,2,41,29,2,25,2,68,58,6,44,4,19,22,23,197,55,14,6,0,0,0,2,0,5,0,1,2,1,0,9,4,28,15,55,0,71,2,28,67,2,31,4,17,4,0,0,18,3,1,1,5,7,4,0,1,1,0,8,2,62,45,57,70,64,89,26,9,0,30,4,63,7,62,27,81,32,4,49,6,6,66,20,15,45,59,102,25,76,0,18,0,1,44,8,34,2,8,66,51,51,49,72,6,65,0,6,28,34,81,115,91,42,49,58,25,17,98,0,24,1,48,57,75,20,28,112,154,9,55,100,48,11,0,0,2,49,48,30,89,45,4,65,1,31,1,79,20,2,63,2,74,54,0,23,4,44,0,2,2,0,1,5,45,10,115,2,46,0,30,96,2,62,0,25,0,0,0,0,0,0,2,1,23,1,10,6,99,114,105,13,8,1,0,2,3,46,57,1,32,0,58,70,1,52,0,50,8,3,0,0,0,59,39,26,81,0,4,0,0,2,46,5,17,7,71,121,161,57,35,102,101,1,53,17,1,90,60,1,48,0,71,33,0,28,0,58,5,2,4,42,4,0,0,0,14,1,16,0,0,19,64,0,40,0,53,87,0,59,0,57,45,24,126,90,16,88,117,18,107,109,18,96,8,4,0,7,26,46,49,29,51,111,38,66,28,22,74,57,2,93,35,80,69,35,125,91,45,94,90,112,17,11,61,71,54,91,76,73,174

InterPro domains:
  IPR006626 Parallel beta-helix repeat [SM00710] (255-285)
  IPR006626 Parallel beta-helix repeat [SM00710] (309-331)
  IPR006626 Parallel beta-helix repeat [SM00710] (417-439)
  IPR006626 Parallel beta-helix repeat [SM00710] (440-461)
  IPR006626 Parallel beta-helix repeat [SM00710] (472-498)
  IPR006626 Parallel beta-helix repeat [SM00710] (536-565)
  IPR011050 Pectin lyase fold/virulence factor [SSF51126] (4-551)
  IPR012334 Pectin lyase fold [G3DSA:2.160.20.10] (1-65)
  IPR012334 Pectin lyase fold [G3DSA:2.160.20.10] (138-346)
  IPR012334 Pectin lyase fold [G3DSA:2.160.20.10] (371-597)
  IPR039448 Right handed beta helix domain [PF13229] (420-579)
  IPR056441 GLAA-B, beta-barrel domain II [PF23764] (344-411)

Nearest PDB structures (foldseek):
  7jwf-assembly1_A  TM=1.002E+00  e=0.000E+00  Pseudoalteromonas distincta
  7jwf-assembly2_C-2  TM=1.001E+00  e=0.000E+00  Pseudoalteromonas distincta
  7jw4-assembly2_B  TM=9.989E-01  e=1.046E-102  Pseudoalteromonas distincta
  7jw4-assembly1_A-2  TM=9.987E-01  e=1.134E-101  Pseudoalteromonas distincta
  8pvs-assembly2_B  TM=9.218E-01  e=2.553E-45  Akkermansia muciniphila